Protein 8IZL (pdb70)

Nearest PDB structures (foldseek):
  8yxm-assembly1_C  TM=1.017E+00  e=6.893E-08  Mumps orthorubulavirus
  8izl-assembly1_A  TM=1.000E+00  e=0.000E+00  Mumps orthorubulavirus
  8izm-assembly1_A  TM=1.000E+00  e=0.000E+00  Mumps virus strain Jeryl Lynn
  8yxl-assembly1_A  TM=1.001E+00  e=5.306E-99  Mumps orthorubulavirus
  6v85-assembly1_A  TM=7.485E-01  e=0.000E+00  Simian virus 5 (strain W3)

InterPro domains:
  IPR014023 Mononegavirales RNA-directed RNA polymerase catalytic domain [PF00946] (11-1123)
  IPR014023 Mononegavirales RNA-directed RNA polymerase catalytic domain [PS50526] (662-846)
  IPR016269 RNA-directed RNA polymerase, paramyxovirus [PIRSF000830] (4-2231)
  IPR025786 Mononegavirus L protein 2-O-ribose methyltransferase [PS51590] (1781-1994)
  IPR026890 Mononegavirales mRNA-capping domain V [PF14318] (1142-1385)
  IPR039736 RNA-directed RNA polymerase L, C-terminal [TIGR04198] (1245-2231)

Solvent-accessible surface area: 92450 Å² total; per-residue (Å²): 70,106,128,10,59,93,81,22,172,44,34,36,47,95,16,74,96,10,6,79,40,18,68,144,10,30,73,31,24,90,32,11,70,96,12,50,78,45,8,47,60,6,88,77,10,5,30,74,5,78,45,94,19,86,82,149,127,76,26,92,182,68,46,97,86,43,43,96,73,28,124,23,19,23,44,43,14,85,92,13,19,88,47,16,75,94,23,85,60,63,12,70,71,17,62,85,12,21,95,77,3,43,72,3,30,82,29,7,40,88,1,58,49,31,9,64,108,26,118,99,129,72,70,75,105,10,184,32,32,33,47,106,17,88,62,14,54,97,81,19,79,129,26,39,75,36,4,79,34,14,81,87,10,76,112,23,7,61,70,3,42,46,15,6,11,6,5,54,1,0,0,13,11,10,90,3,4,65,14,13,52,0,7,1,0,45,127,132,78,138,43,56,92,86,54,96,105,29,30,159,29,40,67,33,73,10,80,77,20,72,120,23,19,88,115,19,98,52,35,9,53,34,15,64,93,10,54,80,59,3,33,76,1,52,69,30,10,55,80,5,20,39,58,0,6,86,18,79,4,48,6,54,6,3,88,107,6,44,12,0,75,114,51,72,226,36,94,36,62,34,55,82,44,72,9,24,10,92,69,53,91,5,10,10,10,46,5,19,3,56,34,28,4,16,38,17,37,0,4,0,22,0,24,0,0,91,4,18,42,58,30,103,106,118,59,20,27,16,0,46,123,30,88,18,140,41,6,58,65,62,46,75,86,28,43,50,17,0,88,62,0,71,63,34,0,48,70,110,12,73,31,7,144,102,69,211,73,125,28,154,10,39,16,29,26,0,5,76,0,3,51,12,0,93,10,0,39,6,140,100,68,21,123,61,0,52,65,2,35,130,15,0,36,44,0,0,56,96,2,1,69,5,1,71,106,0,8,78,73,1,1,73,49,0,1,38,39,80,57,1,10,35,53,19,0,92,196,83,54,8,6,0,70,70,0,0,76,42,1,15,124,26,64,22,6,14,9,1,24,1,0,1,36,0,7,26,58,0,32,61,0,16,29,44,57,103,87,42,88,93,86,108,8,34,30,50,22,76,10,196,39,0,12,0,0,7,0,5,18,0,0,0,0,17,0,37,106,95,83,3,0,0,2,0,1,18,33,0,0,1,2,0,0,30,8,0,2,2,1,6,2,1,8,0,0,0,54,10,0,46,10,0,55,70,0,60,142,46,4,67,41,0,8,65,35,0,8,64,9,0,60,80,14,1,38,102,0,0,24,0,0,23,4,1,49,34,2,0,24,0,22,8,3,89,56,8,37,0,119,87,4,88,18,74,8,50,33,48,2,17,100,43,1,33,87,44,0,30,75,70,128,60,14,78,117,145,93,0,65,128,20,15,114,36,2,5,61,26,1,39,148,29,55,25,13,9,4,1,0,0,8,4,0,17,95,3,0,0,16,3,4,8,5,0,38,95,7,0,48,87,7,38,113,29,0,5,29,78,13,58,0,29,0,45,20,0,0,33,0,8,0,0,0,7,0,0,1,0,9,3,20,57,139,54,85,153,37,88,12,6,68,9,45,31,15,57,4,14,50,160,57,0,86,108,30,93,150,96,48,39,82,1,121,58,70,42,0,42,142,29,20,44,2,2,0,13,2,21,1,68,107,21,20,145,24,45,15,25,87,55,4,28,38,10,0,71,22,67,24,10,5,10,31,47,110,32,5,0,18,48,6,74,93,8,3,3,63,74,17,9,143,100,45,144,100,120,42,14,124,82,68,108,121,67,14,0,10,25,12,0,70,42,97,211,9,73,4,94,126,24,5,80,5,0,29,59,0,78,0,10,104,25,80,70,2,2,1,5,2,16,7,63,52,70,51,9,67,41,49,26,39,21,73,8,52,1,10,83,101,0,22,9,2,14,11,1,2,23,14,6,1,36,55,28,0,26,133,12,8,124,43,9,15,54,37,166,51,46,34,92,5,12,73,28,0,0,71,1,2,18,27,15,26,48,3,115,157,98,121,11,45,2,1,0,6,0,3,0,43,8,20,40,10,7,19,13,1,2,4,2,0,0,0,9,0,0,2,3,0,0,4,1,10,15,38,45,0,0,6,0,4,2,2,0,8,0,21,13,5,3,0,1,0,9,7,60,18,2,2,0,52,43,76,120,36,11,61,6,26,61,0,92,26,72,36,1,6,0,0,0,0,38,0,0,6,89,40,10,6,41,74,3,3,27,5,0,7,4,0,1,2,15,1,0,7,19,45,8,127,22,179,22,66,4,2,1,56,14,57,19,4,0,0,0,2,12,27,144,3,56,98,103,59,70,39,58,69,29,17,39,72,1,26,120,27,0,96,89,0,40,72,64,0,100,39,5,5,92,0,0,0,0,67,22,110,86,80,30,19,12,33,0,1,5,1,0,4,3,24,125,15,4,0,9,40,0,13,1,2,1,20,0,0,46,25,0,19,117,1,22,5,21,9,68,49,7,13,12,3,0,6,17,2,0,38,75,5,1,53,14,0,30,58,0,5,10,8,12,2,1,24,5,0,0,6,0,0,1,6,0,1,1,0,4,0,1,0,19,27,6,12,8,50,54,27,198,22,183,59,80,105,36,10,69,25,0,35,107,92,34,60,9,0,1,32,0,1,3,0,6,14,60,0,3,2,0,13,56,2,22,0,0,22,6,12,0,94,92,39,39,2,31,0,0,2,2,0,1,2,0,13,18,0,22,103,8,48,13,6,66,58,41,0,0,42,4,2,3,25,22,168,33,17,185,17,133,24,12,62,0,0,34,90,11,36,50,9,7,15,41,50,48,86,25,5,8,32,80,0,71,119,20,0,20,71,0,0,4,70,90,19,78,1,52,15,6,192,29,5,53,19,141,77,32,71,111,12,30,38,68,0,0,47,3,1,0,26,1,115,30,0,15,0,36,2,0,30,1,0,15,44,31,1,0,2,7,19,12,98,90,0,42,42,55,7,33,20,54,70,61,1,10,91,41,0,1,91,54,73,94,14,50,73,176,110,38,84,58,12,27,72,19,21,35,62,4,4,48,34,1,25,61,1,0,82,122,81,49,176,39,64,106,118,0,97,86,16,73,32,124,34,8,0,7,62,0,0,72,28,3,1,76,30,8,3,34,88,28,1,125,43,60,39,6,60,46,2,35,21,8,2,2,0,19,1,0,66,1,7,4,5,49,19,60,69,76,8,91,41,55,82,82,79,21,96,70,15,0,10,0,2,1,11,67,36,1,117,19,51,63,51,13,27,80,7,20,34,29,78,43,9,49,20,11,54,109,102,169,119,3,6,34,18,94,38,158,85,14,43,99,5,0,111,8,0,14,83,0,0,10,7,1,6,34,0,1,6,94,55,137,109,8,28,89,20,0,60,74,0,0,42,9,4,2,86,11,62,46,120,28,2,82,12,7,8,27,41,45,69,62,22,72,13,79,58,268,197,24,51,5,37,28,13,11,12,1,3,0,7,6,19,31,4,31,38,48,20,135,61,56,60,47,65,94,9,25,45,11,1,29,27,0,0,10,15,0,0,12,4,9,4,7,35,43,15,55,76,6,113,64,6,1,4,0,21,0,1,4,14,99,16,79,0,65,78,134,108,140,32,66,65,85,1,73,35,111,46,108,57,18,176,26,87,42,12,88,150,15,115,19,0,5,19,77,126,25,8,44,147,107,49,88,97,114,10,108,53,21,21,106,43,32,167,114,52,9,12,32,123,26,91,25,119,99,24,0,39,12,0,0,6,0,0,0,37,27,1,3,78,53,16,98,140,94,52,30,23,55,22,0,6,70,0,37,1,27,21,0,1,16,41,1,0,0,7,0,0,12,56,10,0,45,97,0,6,87,51,64,6,48,22,51,28,18,0,12,2,25,0,17,9,33,1,70,94,39,81,46,152,27,1,61,8,3,12,11,1,0,3,26,50,118,1,4,92,40,0,15,115,52,91,0,2,17,0,34,71,4,69,8,7,3,50,13,97,11,47,71,10,0,7,34,0,2,20,33,0,0,74,63,0,0,48,33,0,33,107,4,93,33,22,48,2,3,0,8,64,30,45,100,90,104,32,56,54,33,13,7,58,1,4,4,0,2,0,2,9,34,11,116,135,53,137,9,45,132,22,154,77,94,53,50,103,43,20,49,92,5,48,86,14,0,38,109,6,9,101,108,158,120,88,63,95,55,9,96,128,2,3,84,104,43,99,57,42,33,15,13,3,44,48,0,0,99,39,0,7,37,32,0,86,122,34,125,96,0,77,125,40,10,49,56,84,34,156,116,8,100,74,11,11,62,4,113,37,180,103,43,0,20,13,27,2,12,3,11,0,0,9,16,43,11,30,1,0,28,3,12,3,0,15,50,48,0,61,154,53,142,3,19,84,9,8,0,0,0,0,24,11,14,7,0,3,6,0,0,0,0,2,36,77,15,10,2,41,28,0,32,2,3,12,113,2,52,2,27,84,14,18,96,61,7,37,22,37,3,47,0,0,0,0,13,58,1,43,7,49,136,42,28,141,76,48,100,42,19,76,72,51,94,65,6,31,22,113,35,5,50,21,9,14,13,46,1,1,50,7,40,36,133,70,0,11,110,1,0,35,126,71,6,20,66,74,53,0,11,0,0,3,2,20,31,134,82,58,92,119,8,21,9,7,0,3,46,0,0,39,59,0,4,73,72,38,4,2,2,1,1,26,4,39,7,126,45,58,95,109,2,8,13,6,2,8,3,1,115,70,5,4,44,74,0,57,4,0,1,1,2,10,2,5,21,67,72,38,14,0,6,2,1,0,25,7,24,112,119,70,125,46,96,48,24,100,59,0,40,92,99,1,118,59,49,55,142,140,42,170,41,63,5,48,106,104,20,28,65,34,0,106,153,55,13,83,70,4,11,121,63,6,85,90,17,3,59,88,7,0,15,110,14,72,114,80,30,34,97,47,6,5,70,48,0,74,96,1,13,2,70,10,12,12,157,45,53,4,68,13,40,80,40,112,48,52,88,97,0,16,19,18,0,0,81,6,2,0,16,12,6,42,51,0,15,103,44,65,157,63,90,105,98,55,124,45,78,15,98,59,1,16,114,7,1,0,23,11,0,2,12,0,1,1,33,4,0,27,60,3,62,69,139,16,16,60,40,0,17,99,0,1,36,144,3,42,0,64,4,78,27,5,0,41,26,131,50,0,54,147,21,10,47,128,34,182,13,7,111,65,85,140,24,70,63,21,0,69,121,31,4,16,132,76,6,30,12,115,12,116,112,62,40,18,63,47,0,0,25,1,0,3,1,2,6,42,34,84

Organism: Mumps virus genotype A (strain Jeryl-Lynn) (NCBI:txid11168)

Radius of gyration: 45.77 Å; Cα contacts (8 Å, |Δi|>4): 3907; chains: 5; bounding box: 86×157×125 Å

Structure (mmCIF, N/CA/C/O backbone):
data_8IZL
#
_entry.id   8IZL
#
loop_
_entity.id
_entity.type
_entity.pdbx_description
1 polymer Phosphoprotein
2 polymer 'RNA-directed RNA polymerase L'
3 non-polymer 'ZINC ION'
#
loop_
_atom_site.group_PDB
_atom_site.id
_atom_site.type_symbol
_atom_site.label_atom_id
_atom_site.label_alt_id
_atom_site.label_comp_id
_atom_site.label_asym_id
_atom_site.label_entity_id
_atom_site.label_seq_id
_atom_site.pdbx_PDB_ins_code
_atom_site.Cartn_x
_atom_site.Cartn_y
_atom_site.Cartn_z
_atom_site.occupancy
_atom_site.B_iso_or_equiv
_atom_site.auth_seq_id
_atom_site.auth_comp_id
_atom_site.auth_asym_id
_atom_site.auth_atom_id
_atom_site.pdbx_PDB_model_num
ATOM 1 N N . ALA A 1 218 ? 106.819 208.163 164.011 1.00 182.38 218 ALA D N 1
ATOM 2 C CA . ALA A 1 218 ? 107.914 209.124 163.965 1.00 182.38 218 ALA D CA 1
ATOM 3 C C . ALA A 1 218 ? 108.376 209.354 162.530 1.00 182.38 218 ALA D C 1
ATOM 4 O O . ALA A 1 218 ? 107.650 209.065 161.582 1.00 182.38 218 ALA D O 1
ATOM 6 N N . ASN A 1 219 ? 109.586 209.891 162.378 1.00 186.84 219 ASN D N 1
ATOM 7 C CA . ASN A 1 219 ? 110.138 210.099 161.044 1.00 186.84 219 ASN D CA 1
ATOM 8 C C . ASN A 1 219 ? 110.621 208.790 160.432 1.00 186.84 219 ASN D C 1
ATOM 9 O O . ASN A 1 219 ? 110.453 208.559 159.225 1.00 186.84 219 ASN D O 1
ATOM 14 N N . GLU A 1 220 ? 111.202 207.920 161.260 1.00 199.38 220 GLU D N 1
ATOM 15 C CA . GLU A 1 220 ? 111.733 206.653 160.776 1.00 199.38 220 GLU D CA 1
ATOM 16 C C . GLU A 1 220 ? 110.651 205.849 160.073 1.00 199.38 220 GLU D C 1
ATOM 17 O O . GLU A 1 220 ? 110.872 205.302 158.983 1.00 199.38 220 GLU D O 1
ATOM 23 N N . ILE A 1 221 ? 109.459 205.791 160.672 1.00 181.03 221 ILE D N 1
ATOM 24 C CA . ILE A 1 221 ? 108.375 205.022 160.072 1.00 181.03 221 ILE D CA 1
ATOM 25 C C . ILE A 1 221 ? 108.030 205.576 158.698 1.00 181.03 221 ILE D C 1
ATOM 26 O O . ILE A 1 221 ? 107.911 204.819 157.732 1.00 181.03 221 ILE D O 1
ATOM 31 N N . MET A 1 222 ? 107.937 206.902 158.560 1.00 184.38 222 MET D N 1
ATOM 32 C CA . MET A 1 222 ? 107.496 207.428 157.274 1.00 184.38 222 MET D CA 1
ATOM 33 C C . MET A 1 222 ? 108.567 207.211 156.217 1.00 184.38 222 MET D C 1
ATOM 34 O O . MET A 1 222 ? 108.246 207.007 155.043 1.00 184.38 222 MET D O 1
ATOM 39 N N . ASP A 1 223 ? 109.831 207.152 156.642 1.00 194.29 223 ASP D N 1
ATOM 40 C CA . ASP A 1 223 ? 110.912 206.819 155.678 1.00 194.29 223 ASP D CA 1
ATOM 41 C C . ASP A 1 223 ? 110.725 205.359 155.249 1.00 194.29 223 ASP D C 1
ATOM 42 O O . ASP A 1 223 ? 110.914 205.066 154.052 1.00 194.29 223 ASP D O 1
ATOM 47 N N . LEU A 1 224 ? 110.357 204.484 156.191 1.00 193.61 224 LEU D N 1
ATOM 48 C CA . LEU A 1 224 ? 110.124 203.051 155.878 1.00 193.61 224 LEU D CA 1
ATOM 49 C C . LEU A 1 224 ? 108.961 202.938 154.886 1.00 193.61 224 LEU D C 1
ATOM 50 O O . LEU A 1 224 ? 109.030 202.063 154.002 1.00 193.61 224 LEU D O 1
ATOM 55 N N . LEU A 1 225 ? 107.943 203.795 155.022 1.00 181.69 225 LEU D N 1
ATOM 56 C CA . LEU A 1 225 ? 106.838 203.750 154.062 1.00 181.69 225 LEU D CA 1
ATOM 57 C C . LEU A 1 225 ? 107.190 204.363 152.712 1.00 181.69 225 LEU D C 1
ATOM 58 O O . LEU A 1 225 ? 106.630 203.936 151.701 1.00 181.69 225 LEU D O 1
ATOM 63 N N . ARG A 1 226 ? 108.157 205.287 152.681 1.00 182.85 226 ARG D N 1
ATOM 64 C CA . ARG A 1 226 ? 108.638 205.814 151.373 1.00 182.85 226 ARG D CA 1
ATOM 65 C C . ARG A 1 226 ? 109.310 204.650 150.641 1.00 182.85 226 ARG D C 1
ATOM 66 O O . ARG A 1 226 ? 109.119 204.532 149.419 1.00 182.85 226 ARG D O 1
ATOM 74 N N . GLY A 1 227 ? 110.094 203.841 151.358 1.00 186.76 227 GLY D N 1
ATOM 75 C CA . GLY A 1 227 ? 110.690 202.641 150.786 1.00 186.76 227 GLY D CA 1
ATOM 76 C C . GLY A 1 227 ? 109.650 201.604 150.395 1.00 186.76 227 GLY D C 1
ATOM 77 O O . GLY A 1 227 ? 109.716 201.009 149.313 1.00 186.76 227 GLY D O 1
ATOM 78 N N . MET A 1 228 ? 108.652 201.405 151.254 1.00 170.38 228 MET D N 1
ATOM 79 C CA . MET A 1 228 ? 107.685 200.332 151.063 1.00 170.38 228 MET D CA 1
ATOM 80 C C . MET A 1 228 ? 106.740 200.635 149.906 1.00 170.38 228 MET D C 1
ATOM 81 O O . MET A 1 228 ? 106.437 199.755 149.093 1.00 170.38 228 MET D O 1
ATOM 86 N N . ASP A 1 229 ? 106.273 201.876 149.791 1.00 174.55 229 ASP D N 1
ATOM 87 C CA . ASP A 1 229 ? 105.435 202.191 148.650 1.00 174.55 229 ASP D CA 1
ATOM 88 C C . ASP A 1 229 ? 106.244 202.355 147.372 1.00 174.55 229 ASP D C 1
ATOM 89 O O . ASP A 1 229 ? 105.679 202.190 146.290 1.00 174.55 229 ASP D O 1
ATOM 94 N N . ALA A 1 230 ? 107.550 202.637 147.459 1.00 178.82 230 ALA D N 1
ATOM 95 C CA . ALA A 1 230 ? 108.388 202.492 146.273 1.00 178.82 230 ALA D CA 1
ATOM 96 C C . ALA A 1 230 ? 108.387 201.048 145.798 1.00 178.82 230 ALA D C 1
ATOM 97 O O . ALA A 1 230 ? 108.234 200.769 144.598 1.00 178.82 230 ALA D O 1
ATOM 99 N N . ARG A 1 231 ? 108.518 200.113 146.740 1.00 172.56 231 ARG D N 1
ATOM 100 C CA . ARG A 1 231 ? 108.281 198.709 146.422 1.00 172.56 231 ARG D CA 1
ATOM 101 C C . ARG A 1 231 ? 106.883 198.506 145.844 1.00 172.56 231 ARG D C 1
ATOM 102 O O . ARG A 1 231 ? 106.675 197.609 145.025 1.00 172.56 231 ARG D O 1
ATOM 110 N N . LEU A 1 232 ? 105.914 199.327 146.262 1.00 169.50 232 LEU D N 1
ATOM 111 C CA . LEU A 1 232 ? 104.557 199.208 145.725 1.00 169.50 232 LEU D CA 1
ATOM 112 C C . LEU A 1 232 ? 104.478 199.627 144.254 1.00 169.50 232 LEU D C 1
ATOM 113 O O . LEU A 1 232 ? 103.798 198.965 143.457 1.00 169.50 232 LEU D O 1
ATOM 118 N N . GLN A 1 233 ? 105.198 200.697 143.904 1.00 172.99 233 GLN D N 1
ATOM 119 C CA . GLN A 1 233 ? 105.251 201.123 142.482 1.00 172.99 233 GLN D CA 1
ATOM 120 C C . GLN A 1 233 ? 105.946 200.014 141.689 1.00 172.99 233 GLN D C 1
ATOM 121 O O . GLN A 1 233 ? 105.531 199.755 140.546 1.00 172.99 233 GLN D O 1
ATOM 127 N N . HIS A 1 234 ? 106.961 199.379 142.280 1.00 176.98 234 HIS D N 1
ATOM 128 C CA . HIS A 1 234 ? 107.610 198.253 141.610 1.00 176.98 234 HIS D CA 1
ATOM 129 C C . HIS A 1 234 ? 106.640 197.087 141.432 1.00 176.98 234 HIS D C 1
ATOM 130 O O . HIS A 1 234 ? 106.628 196.425 140.385 1.00 176.98 234 HIS D O 1
ATOM 137 N N . LEU A 1 235 ? 105.803 196.843 142.441 1.00 158.84 235 LEU D N 1
ATOM 138 C CA . LEU A 1 235 ? 104.797 195.790 142.362 1.00 158.84 235 LEU D CA 1
ATOM 139 C C . LEU A 1 235 ? 103.828 196.039 141.212 1.00 158.84 235 LEU D C 1
ATOM 140 O O . LEU A 1 235 ? 103.534 195.130 140.423 1.00 158.84 235 LEU D O 1
ATOM 145 N N . GLU A 1 236 ? 103.316 197.269 141.100 1.00 166.48 236 GLU D N 1
ATOM 146 C CA . GLU A 1 236 ? 102.370 197.545 140.022 1.00 166.48 236 GLU D CA 1
ATOM 147 C C . GLU A 1 236 ? 103.063 197.490 138.668 1.00 166.48 236 GLU D C 1
ATOM 148 O O . GLU A 1 236 ? 102.474 197.038 137.679 1.00 166.48 236 GLU D O 1
ATOM 154 N N . GLN A 1 237 ? 104.328 197.918 138.609 1.00 178.22 237 GLN D N 1
ATOM 155 C CA . GLN A 1 237 ? 105.097 197.800 137.377 1.00 178.22 237 GLN D CA 1
ATOM 156 C C . GLN A 1 237 ? 105.191 196.350 136.929 1.00 178.22 237 GLN D C 1
ATOM 157 O O . GLN A 1 237 ? 105.056 196.048 135.739 1.00 178.22 237 GLN D O 1
ATOM 163 N N . LYS A 1 238 ? 105.441 195.452 137.890 1.00 159.60 238 LYS D N 1
ATOM 164 C CA . LYS A 1 238 ? 105.612 194.015 137.544 1.00 159.60 238 LYS D CA 1
ATOM 165 C C . LYS A 1 238 ? 104.254 193.432 137.128 1.00 159.60 238 LYS D C 1
ATOM 166 O O . LYS A 1 238 ? 104.236 192.631 136.176 1.00 159.60 238 LYS D O 1
ATOM 172 N N . VAL A 1 239 ? 103.163 193.809 137.804 1.00 157.66 239 VAL D N 1
ATOM 173 C CA . VAL A 1 239 ? 101.886 193.196 137.428 1.00 157.66 239 VAL D CA 1
ATOM 174 C C . VAL A 1 239 ? 101.377 193.794 136.116 1.00 157.66 239 VAL D C 1
ATOM 175 O O . VAL A 1 239 ? 100.530 193.190 135.442 1.00 157.66 239 VAL D O 1
ATOM 179 N N . ASP A 1 240 ? 101.895 194.958 135.714 1.00 161.75 240 ASP D N 1
ATOM 180 C CA . ASP A 1 240 ? 101.616 195.444 134.367 1.00 161.75 240 ASP D CA 1
ATOM 181 C C . ASP A 1 240 ? 102.027 194.420 133.316 1.00 161.75 240 ASP D C 1
ATOM 182 O O . ASP A 1 240 ? 101.364 194.294 132.279 1.00 161.75 240 ASP D O 1
ATOM 187 N N . LYS A 1 241 ? 103.109 193.679 133.564 1.00 159.73 241 LYS D N 1
ATOM 188 C CA . LYS A 1 241 ? 103.476 192.577 132.680 1.00 159.73 241 LYS D CA 1
ATOM 189 C C . LYS A 1 241 ? 102.530 191.393 132.840 1.00 159.73 241 LYS D C 1
ATOM 190 O O . LYS A 1 241 ? 102.229 190.704 131.859 1.00 159.73 241 LYS D O 1
ATOM 196 N N . VAL A 1 242 ? 102.057 191.143 134.065 1.00 143.62 242 VAL D N 1
ATOM 197 C CA . VAL A 1 242 ? 101.087 190.077 134.310 1.00 143.62 242 VAL D CA 1
ATOM 198 C C . VAL A 1 242 ? 99.799 190.340 133.540 1.00 143.62 242 VAL D C 1
ATOM 199 O O . VAL A 1 242 ? 99.027 189.416 133.256 1.00 143.62 242 VAL D O 1
ATOM 203 N N . LEU A 1 243 ? 99.545 191.598 133.190 1.00 141.72 243 LEU D N 1
ATOM 204 C CA . LEU A 1 243 ? 98.365 191.916 132.390 1.00 141.72 243 LEU D CA 1
ATOM 205 C C . LEU A 1 243 ? 98.423 191.367 130.966 1.00 141.72 243 LEU D C 1
ATOM 206 O O . LEU A 1 243 ? 97.394 191.378 130.283 1.00 141.72 243 LEU D O 1
ATOM 211 N N . ALA A 1 244 ? 99.580 190.887 130.503 1.00 150.05 244 ALA D N 1
ATOM 212 C CA . ALA A 1 244 ? 99.776 190.612 129.081 1.00 150.05 244 ALA D CA 1
ATOM 213 C C . ALA A 1 244 ? 99.036 189.376 128.574 1.00 150.05 244 ALA D C 1
ATOM 214 O O . ALA A 1 244 ? 98.896 189.227 127.355 1.00 150.05 244 ALA D O 1
ATOM 216 N N . GLN A 1 245 ? 98.564 188.516 129.483 1.00 129.96 245 GLN D N 1
ATOM 217 C CA . GLN A 1 245 ? 97.978 187.205 129.069 1.00 129.96 245 GLN D CA 1
ATOM 218 C C . GLN A 1 245 ? 96.544 187.309 128.530 1.00 129.96 245 GLN D C 1
ATOM 219 O O . GLN A 1 245 ? 95.951 186.241 128.302 1.00 129.96 245 GLN D O 1
ATOM 225 N N . GLY A 1 246 ? 96.005 188.512 128.319 1.00 127.60 246 GLY D N 1
ATOM 226 C CA . GLY A 1 246 ? 94.676 188.622 127.738 1.00 127.60 246 GLY D CA 1
ATOM 227 C C . GLY A 1 246 ? 94.584 188.133 126.303 1.00 127.60 246 GLY D C 1
ATOM 228 O O . GLY A 1 246 ? 93.884 187.155 126.001 1.00 127.60 246 GLY D O 1
ATOM 229 N N . SER A 1 247 ? 95.296 188.813 125.400 1.00 127.09 247 SER D N 1
ATOM 230 C CA . SER A 1 247 ? 95.363 188.348 124.019 1.00 127.09 247 SER D CA 1
ATOM 231 C C . SER A 1 247 ? 95.978 186.959 123.937 1.00 127.09 247 SER D C 1
ATOM 232 O O . SER A 1 247 ? 95.727 186.221 122.982 1.00 127.09 247 SER D O 1
ATOM 235 N N . MET A 1 248 ? 96.760 186.582 124.947 1.00 106.94 248 MET D N 1
ATOM 236 C CA . MET A 1 248 ? 97.339 185.244 125.003 1.00 106.94 248 MET D CA 1
ATOM 237 C C . MET A 1 248 ? 96.264 184.168 125.134 1.00 106.94 248 MET D C 1
ATOM 238 O O . MET A 1 248 ? 96.233 183.200 124.360 1.00 106.94 248 MET D O 1
ATOM 243 N N . VAL A 1 249 ? 95.385 184.330 126.129 1.00 99.92 249 VAL D N 1
ATOM 244 C CA . VAL A 1 249 ? 94.277 183.345 126.308 1.00 99.92 249 VAL D CA 1
ATOM 245 C C . VAL A 1 249 ? 93.355 183.440 125.088 1.00 99.92 249 VAL D C 1
ATOM 246 O O . VAL A 1 249 ? 92.826 182.395 124.669 1.00 99.92 249 VAL D O 1
ATOM 250 N N . THR A 1 250 ? 93.180 184.639 124.525 1.00 107.52 250 THR D N 1
ATOM 251 C CA . THR A 1 250 ? 92.394 184.753 123.300 1.00 107.52 250 THR D CA 1
ATOM 252 C C . THR A 1 250 ? 92.986 183.889 122.191 1.00 107.52 250 THR D C 1
ATOM 253 O O . THR A 1 250 ? 92.263 183.162 121.499 1.00 107.52 250 THR D O 1
ATOM 257 N N . GLN A 1 251 ? 94.310 183.940 122.029 1.00 107.15 251 GLN D N 1
ATOM 258 C CA . GLN A 1 251 ? 94.976 183.132 121.017 1.00 107.15 251 GLN D CA 1
ATOM 259 C C . GLN A 1 251 ? 94.796 181.646 121.291 1.00 107.15 251 GLN D C 1
ATOM 260 O O . GLN A 1 251 ? 94.553 180.860 120.367 1.00 107.15 251 GLN D O 1
ATOM 266 N N . ILE A 1 252 ? 94.929 181.234 122.555 1.00 85.38 252 ILE D N 1
ATOM 267 C CA . ILE A 1 252 ? 94.806 179.804 122.839 1.00 85.38 252 ILE D CA 1
ATOM 268 C C . ILE A 1 252 ? 93.378 179.328 122.597 1.00 85.38 252 ILE D C 1
ATOM 269 O O . ILE A 1 252 ? 93.164 178.209 122.110 1.00 85.38 252 ILE D O 1
ATOM 274 N N . LYS A 1 253 ? 92.381 180.166 122.896 1.00 81.47 253 LYS D N 1
ATOM 275 C CA . LYS A 1 253 ? 91.004 179.826 122.554 1.00 81.47 253 LYS D CA 1
ATOM 276 C C . LYS A 1 253 ? 90.837 179.696 121.047 1.00 81.47 253 LYS D C 1
ATOM 277 O O . LYS A 1 253 ? 90.171 178.774 120.561 1.00 81.47 253 LYS D O 1
ATOM 283 N N . ASN A 1 254 ? 91.439 180.617 120.291 1.00 98.49 254 ASN D N 1
ATOM 284 C CA . ASN A 1 254 ? 91.356 180.540 118.836 1.00 98.49 254 ASN D CA 1
ATOM 285 C C . ASN A 1 254 ? 91.941 179.231 118.320 1.00 98.49 254 ASN D C 1
ATOM 286 O O . ASN A 1 254 ? 91.330 178.558 117.484 1.00 98.49 254 ASN D O 1
ATOM 291 N N . GLU A 1 255 ? 93.116 178.846 118.825 1.00 92.61 255 GLU D N 1
ATOM 292 C CA . GLU A 1 255 ? 93.806 177.634 118.298 1.00 92.61 255 GLU D CA 1
ATOM 293 C C . GLU A 1 255 ? 92.977 176.366 118.542 1.00 92.61 255 GLU D C 1
ATOM 294 O O . GLU A 1 255 ? 92.813 175.587 117.586 1.00 92.61 255 GLU D O 1
ATOM 300 N N . LEU A 1 256 ? 92.517 176.179 119.787 1.00 81.47 256 LEU D N 1
ATOM 301 C CA . LEU A 1 256 ? 91.709 174.985 120.152 1.00 81.47 256 LEU D CA 1
ATOM 302 C C . LEU A 1 256 ? 90.392 175.027 119.381 1.00 81.47 256 LEU D C 1
ATOM 303 O O . LEU A 1 256 ? 89.980 173.968 118.886 1.00 81.47 256 LEU D O 1
ATOM 308 N N . SER A 1 257 ? 89.728 176.188 119.293 1.00 81.47 257 SER D N 1
ATOM 309 C CA . SER A 1 257 ? 88.545 176.153 118.441 1.00 81.47 257 SER D CA 1
ATOM 310 C C . SER A 1 257 ? 88.902 175.694 117.035 1.00 81.47 257 SER D C 1
ATOM 311 O O . SER A 1 257 ? 88.154 174.930 116.415 1.00 81.47 257 SER D O 1
ATOM 314 N N . THR A 1 258 ? 90.046 176.162 116.531 1.00 82.13 258 THR D N 1
ATOM 315 C CA . THR A 1 258 ? 90.500 175.703 115.193 1.00 82.13 258 THR D CA 1
ATOM 316 C C . THR A 1 258 ? 90.667 174.181 115.243 1.00 82.13 258 THR D C 1
ATOM 317 O O . THR A 1 258 ? 90.159 173.508 114.328 1.00 82.13 258 THR D O 1
ATOM 321 N N . VAL A 1 259 ? 91.329 173.669 116.287 1.00 81.47 259 VAL D N 1
ATOM 322 C CA . VAL A 1 259 ? 91.512 172.226 116.431 1.00 81.47 259 VAL D CA 1
ATOM 323 C C . VAL A 1 259 ? 90.167 171.515 116.358 1.00 81.47 259 VAL D C 1
ATOM 324 O O . VAL A 1 259 ? 90.017 170.490 115.681 1.00 81.47 259 VAL D O 1
ATOM 328 N N . LYS A 1 260 ? 89.173 172.048 117.069 1.00 81.47 260 LYS D N 1
ATOM 329 C CA . LYS A 1 260 ? 87.843 171.445 117.054 1.00 81.47 260 LYS D CA 1
ATOM 330 C C . LYS A 1 260 ? 87.274 171.412 115.639 1.00 81.47 260 LYS D C 1
ATOM 331 O O . LYS A 1 260 ? 86.785 170.374 115.173 1.00 81.47 260 LYS D O 1
ATOM 337 N N . THR A 1 261 ? 87.360 172.537 114.926 1.00 81.47 261 THR D N 1
ATOM 338 C CA . THR A 1 261 ? 86.826 172.581 113.567 1.00 81.47 261 THR D CA 1
ATOM 339 C C . THR A 1 261 ? 87.559 171.626 112.634 1.00 81.47 261 THR D C 1
ATOM 340 O O . THR A 1 261 ? 86.927 170.997 111.779 1.00 81.47 261 THR D O 1
ATOM 344 N N . THR A 1 262 ? 88.882 171.507 112.762 1.00 81.47 262 THR D N 1
ATOM 345 C CA . THR A 1 262 ? 89.581 170.642 111.818 1.00 81.47 262 THR D CA 1
ATOM 346 C C . THR A 1 262 ? 89.334 169.168 112.118 1.00 81.47 262 THR D C 1
ATOM 347 O O . THR A 1 262 ? 89.223 168.361 111.188 1.00 81.47 262 THR D O 1
ATOM 351 N N . LEU A 1 263 ? 89.243 168.787 113.398 1.00 81.47 263 LEU D N 1
ATOM 352 C CA . LEU A 1 263 ? 88.894 167.398 113.687 1.00 81.47 263 LEU D CA 1
ATOM 353 C C . LEU A 1 263 ? 87.452 167.104 113.298 1.00 81.47 263 LEU D C 1
ATOM 354 O O . LEU A 1 263 ? 87.096 165.940 113.060 1.00 81.47 263 LEU D O 1
ATOM 359 N N . ALA A 1 264 ? 86.606 168.138 113.234 1.00 81.47 264 ALA D N 1
ATOM 360 C CA . ALA A 1 264 ? 85.263 167.936 112.705 1.00 81.47 264 ALA D CA 1
ATOM 361 C C . ALA A 1 264 ? 85.310 167.389 111.285 1.00 81.47 264 ALA D C 1
ATOM 362 O O . ALA A 1 264 ? 84.654 166.385 110.971 1.00 81.47 264 ALA D O 1
ATOM 364 N N . THR A 1 265 ? 86.118 168.010 110.422 1.00 81.47 265 THR D N 1
ATOM 365 C CA . THR A 1 265 ? 86.276 167.499 109.066 1.00 81.47 265 THR D CA 1
ATOM 366 C C . THR A 1 265 ? 86.797 166.071 109.089 1.00 81.47 265 THR D C 1
ATOM 367 O O . THR A 1 265 ? 86.312 165.208 108.345 1.00 81.47 265 THR D O 1
ATOM 371 N N . ILE A 1 266 ? 87.772 165.799 109.956 1.00 81.47 266 ILE D N 1
ATOM 372 C CA . ILE A 1 266 ? 88.409 164.488 109.962 1.00 81.47 266 ILE D CA 1
ATOM 373 C C . ILE A 1 266 ? 87.393 163.401 110.291 1.00 81.47 266 ILE D C 1
ATOM 374 O O . ILE A 1 266 ? 87.330 162.371 109.612 1.00 81.47 266 ILE D O 1
ATOM 379 N N . GLU A 1 267 ? 86.596 163.625 111.340 1.00 81.47 267 GLU D N 1
ATOM 380 C CA . GLU A 1 267 ? 85.581 162.611 111.742 1.00 81.47 267 GLU D CA 1
ATOM 381 C C . GLU A 1 267 ? 84.513 162.530 110.646 1.00 81.47 267 GLU D C 1
ATOM 382 O O . GLU A 1 267 ? 83.939 161.440 110.465 1.00 81.47 267 GLU D O 1
ATOM 388 N N . GLY A 1 268 ? 84.269 163.638 109.938 1.00 81.47 268 GLY D N 1
ATOM 389 C CA . GLY A 1 268 ? 83.308 163.635 108.850 1.00 81.47 268 GLY D CA 1
ATOM 390 C C . GLY A 1 268 ? 83.710 162.716 107.713 1.00 81.47 268 GLY D C 1
ATOM 391 O O . GLY A 1 268 ? 82.894 161.933 107.219 1.00 81.47 268 GLY D O 1
ATOM 392 N N . MET A 1 269 ? 84.985 162.775 107.326 1.00 73.97 269 MET D N 1
ATOM 393 C CA . MET A 1 269 ? 85.456 161.957 106.178 1.00 73.97 269 MET D CA 1
ATOM 394 C C . MET A 1 269 ? 85.701 160.512 106.632 1.00 73.97 269 MET D C 1
ATOM 395 O O . MET A 1 269 ? 85.768 159.627 105.756 1.00 73.97 269 MET D O 1
ATOM 400 N N . MET A 1 270 ? 85.822 160.271 107.934 1.00 69.87 270 MET D N 1
ATOM 401 C CA . MET A 1 270 ? 86.141 158.876 108.336 1.00 69.87 270 MET D CA 1
ATOM 402 C C . MET A 1 270 ? 84.908 157.982 108.126 1.00 69.87 270 MET D C 1
ATOM 403 O O . MET A 1 270 ? 85.069 156.886 107.565 1.00 69.87 270 MET D O 1
ATOM 408 N N . ALA A 1 271 ? 83.726 158.431 108.555 1.00 84.03 271 ALA D N 1
ATOM 409 C CA . ALA A 1 271 ? 82.536 157.603 108.386 1.00 84.03 271 ALA D CA 1
ATOM 410 C C . ALA A 1 271 ? 82.168 157.544 106.909 1.00 84.03 271 ALA D C 1
ATOM 411 O O . ALA A 1 271 ? 81.621 158.506 106.359 1.00 84.03 271 ALA D O 1
ATOM 413 N N . THR A 1 272 ? 82.462 156.419 106.263 1.00 107.06 272 THR D N 1
ATOM 414 C CA . THR A 1 272 ? 82.207 156.272 104.837 1.00 107.06 272 THR D CA 1
ATOM 415 C C . THR A 1 272 ? 82.004 154.797 104.525 1.00 107.06 272 THR D C 1
ATOM 416 O O . THR A 1 272 ? 82.362 153.919 105.313 1.00 107.06 272 THR D O 1
ATOM 420 N N . VAL A 1 273 ? 81.417 154.538 103.357 1.00 120.43 273 VAL D N 1
ATOM 421 C CA . VAL A 1 273 ? 81.150 153.167 102.932 1.00 120.43 273 VAL D CA 1
ATOM 422 C C . VAL A 1 273 ? 82.327 152.555 102.179 1.00 120.43 273 VAL D C 1
ATOM 423 O O . VAL A 1 273 ? 82.486 151.325 102.189 1.00 120.43 273 VAL D O 1
ATOM 427 N N . LYS A 1 274 ? 83.165 153.372 101.550 1.00 112.00 274 LYS D N 1
ATOM 428 C CA . LYS A 1 274 ? 84.300 152.858 100.801 1.00 112.00 274 LYS D CA 1
ATOM 429 C C . LYS A 1 274 ? 85.313 152.201 101.731 1.00 112.00 274 LYS D C 1
ATOM 430 O O . LYS A 1 274 ? 85.442 152.560 102.904 1.00 112.00 274 LYS D O 1
ATOM 436 N N . ILE A 1 275 ? 86.034 151.225 101.191 1.00 102.31 275 ILE D N 1
ATOM 437 C CA . ILE A 1 275 ? 87.101 150.536 101.904 1.00 102.31 275 ILE D CA 1
ATOM 438 C C . ILE A 1 275 ? 88.428 151.033 101.351 1.00 102.31 275 ILE D C 1
ATOM 439 O O . ILE A 1 275 ? 88.605 151.123 100.130 1.00 102.31 275 ILE D O 1
ATOM 444 N N . MET A 1 276 ? 89.335 151.378 102.272 1.00 71.54 276 MET D N 1
ATOM 445 C CA . MET A 1 276 ? 90.642 151.970 101.881 1.00 71.54 276 MET D CA 1
ATOM 446 C C . MET A 1 276 ? 91.441 151.029 100.981 1.00 71.54 276 MET D C 1
ATOM 447 O O . MET A 1 276 ? 91.479 149.816 101.269 1.00 71.54 276 MET D O 1
ATOM 452 N N . ASP A 1 277 ? 92.057 151.586 99.940 1.00 77.97 277 ASP D N 1
ATOM 453 C CA . ASP A 1 277 ? 92.917 150.811 99.050 1.00 77.97 277 ASP D CA 1
ATOM 454 C C . ASP A 1 277 ? 94.389 151.028 99.383 1.00 77.97 277 ASP D C 1
ATOM 455 O O . ASP A 1 277 ? 95.248 150.960 98.505 1.00 77.97 277 ASP D O 1
ATOM 460 N N . ILE B 1 216 ? 102.076 208.476 172.251 1.00 208.43 216 ILE E N 1
ATOM 461 C CA . ILE B 1 216 ? 101.611 207.110 172.449 1.00 208.43 216 ILE E CA 1
ATOM 462 C C . ILE B 1 216 ? 101.128 206.523 171.134 1.00 208.43 216 ILE E C 1
ATOM 463 O O . ILE B 1 216 ? 101.521 205.419 170.765 1.00 208.43 216 ILE E O 1
ATOM 468 N N . SER B 1 217 ? 100.295 207.289 170.420 1.00 199.29 217 SER E N 1
ATOM 469 C CA . SER B 1 217 ? 99.641 206.775 169.219 1.00 199.29 217 SER E CA 1
ATOM 470 C C . SER B 1 217 ? 100.657 206.307 168.185 1.00 199.29 217 SER E C 1
ATOM 471 O O . SER B 1 217 ? 100.403 205.350 167.441 1.00 199.29 217 SER E O 1
ATOM 474 N N . ALA B 1 218 ? 101.831 206.946 168.154 1.00 204.11 218 ALA E N 1
ATOM 475 C CA . ALA B 1 218 ? 102.828 206.638 167.137 1.00 204.11 218 ALA E CA 1
ATOM 476 C C . ALA B 1 218 ? 103.248 205.175 167.174 1.00 204.11 218 ALA E C 1
ATOM 477 O O . ALA B 1 218 ? 103.638 204.626 166.145 1.00 204.11 218 ALA E O 1
ATOM 479 N N . ASN B 1 219 ? 103.146 204.547 168.351 1.00 215.33 219 ASN E N 1
ATOM 480 C CA . ASN B 1 219 ? 103.545 203.122 168.508 1.00 215.33 219 ASN E CA 1
ATOM 481 C C . ASN B 1 219 ? 102.525 202.228 167.798 1.00 215.33 219 ASN E C 1
ATOM 482 O O . ASN B 1 219 ? 102.945 201.275 167.121 1.00 215.33 219 ASN E O 1
ATOM 487 N N . GLU B 1 220 ? 101.232 202.506 167.977 1.00 205.49 220 GLU E N 1
ATOM 488 C CA . GLU B 1 220 ? 100.174 201.739 167.281 1.00 205.49 220 GLU E CA 1
ATOM 489 C C . GLU B 1 220 ? 100.378 201.968 165.783 1.00 205.49 220 GLU E C 1
ATOM 490 O O . GLU B 1 220 ? 100.364 200.979 165.028 1.00 205.49 220 GLU E O 1
ATOM 496 N N . ILE B 1 221 ? 100.601 203.227 165.383 1.00 189.29 221 ILE E N 1
ATOM 497 C CA . ILE B 1 221 ? 100.822 203.534 163.967 1.00 189.29 221 ILE E CA 1
ATOM 498 C C . ILE B 1 221 ? 102.006 202.732 163.432 1.00 189.29 221 ILE E C 1
ATOM 499 O O . ILE B 1 221 ? 101.945 202.161 162.337 1.00 189.29 221 ILE E O 1
ATOM 504 N N . MET B 1 222 ? 103.089 202.687 164.212 1.00 185.58 222 MET E N 1
ATOM 505 C CA . MET B 1 222 ? 104.256 201.866 163.805 1.00 185.58 222 MET E CA 1
ATOM 506 C C . MET B 1 222 ? 103.761 200.455 163.482 1.00 185.58 222 MET E C 1
ATOM 507 O O . MET B 1 222 ? 104.066 199.967 162.378 1.00 185.58 222 MET E O 1
ATOM 512 N N . ASP B 1 223 ? 103.002 199.843 164.396 1.00 203.81 223 ASP E N 1
ATOM 513 C CA . ASP B 1 223 ? 102.576 198.460 164.194 1.00 203.81 223 ASP E CA 1
ATOM 514 C C . ASP B 1 223 ? 101.719 198.305 162.940 1.00 203.81 223 ASP E C 1
ATOM 515 O O . ASP B 1 223 ? 101.911 197.361 162.160 1.00 203.81 223 ASP E O 1
ATOM 520 N N . LEU B 1 224 ? 100.764 199.217 162.729 1.00 190.60 224 LEU E N 1
ATOM 521 C CA . LEU B 1 224 ? 99.875 199.086 161.573 1.00 190.60 224 LEU E CA 1
ATOM 522 C C . LEU B 1 224 ? 100.631 199.248 160.259 1.00 190.60 224 LEU E C 1
ATOM 523 O O . LEU B 1 224 ? 100.358 198.530 159.290 1.00 190.60 224 LEU E O 1
ATOM 528 N N . LEU B 1 225 ? 101.600 200.165 160.238 1.00 192.47 225 LEU E N 1
ATOM 529 C CA . LEU B 1 225 ? 102.398 200.398 159.005 1.00 192.47 225 LEU E CA 1
ATOM 530 C C . LEU B 1 225 ? 103.316 199.195 158.759 1.00 192.47 225 LEU E C 1
ATOM 531 O O . LEU B 1 225 ? 103.502 198.841 157.584 1.00 192.47 225 LEU E O 1
ATOM 536 N N . ARG B 1 226 ? 103.860 198.585 159.817 1.00 195.84 226 ARG E N 1
ATOM 537 C CA . ARG B 1 226 ? 104.648 197.365 159.646 1.00 195.84 226 ARG E CA 1
ATOM 538 C C . ARG B 1 226 ? 103.789 196.235 159.084 1.00 195.84 226 ARG E C 1
ATOM 539 O O . ARG B 1 226 ? 104.225 195.487 158.194 1.00 195.84 226 ARG E O 1
ATOM 547 N N . GLY B 1 227 ? 102.561 196.102 159.590 1.00 183.05 227 GLY E N 1
ATOM 548 C CA . GLY B 1 227 ? 101.632 195.150 159.009 1.00 183.05 227 GLY E CA 1
ATOM 549 C C . GLY B 1 227 ? 101.316 195.455 157.558 1.00 183.05 227 GLY E C 1
ATOM 550 O O . GLY B 1 227 ? 101.117 194.541 156.756 1.00 183.05 227 GLY E O 1
ATOM 551 N N . MET B 1 228 ? 101.294 196.748 157.218 1.00 173.69 228 MET E N 1
ATOM 552 C CA . MET B 1 228 ? 101.088 197.139 155.800 1.00 173.69 228 MET E CA 1
ATOM 553 C C . MET B 1 228 ? 102.241 196.559 154.981 1.00 173.69 228 MET E C 1
ATOM 554 O O . MET B 1 228 ? 101.971 195.941 153.933 1.00 173.69 228 MET E O 1
ATOM 559 N N . ASP B 1 229 ? 103.475 196.757 155.454 1.00 174.13 229 ASP E N 1
ATOM 560 C CA . ASP B 1 229 ? 104.632 196.246 154.726 1.00 174.13 229 ASP E CA 1
ATOM 561 C C . ASP B 1 229 ? 104.515 194.739 154.523 1.00 174.13 229 ASP E C 1
ATOM 562 O O . ASP B 1 229 ? 104.729 194.227 153.415 1.00 174.13 229 ASP E O 1
ATOM 567 N N . ALA B 1 230 ? 104.154 194.018 155.588 1.00 173.33 230 ALA E N 1
ATOM 568 C CA . ALA B 1 230 ? 104.014 192.566 155.485 1.00 173.33 230 ALA E CA 1
ATOM 569 C C . ALA B 1 230 ? 102.941 192.183 154.471 1.00 173.33 230 ALA E C 1
ATOM 570 O O . ALA B 1 230 ? 103.132 191.261 153.664 1.00 173.33 230 ALA E O 1
ATOM 572 N N . ARG B 1 231 ? 101.805 192.882 154.499 1.00 169.38 231 ARG E N 1
ATOM 573 C CA . ARG B 1 231 ? 100.748 192.612 153.533 1.00 169.38 231 ARG E CA 1
ATOM 574 C C . ARG B 1 231 ? 101.256 192.806 152.114 1.00 169.38 231 ARG E C 1
ATOM 575 O O . ARG B 1 231 ? 100.973 191.991 151.227 1.00 169.38 231 ARG E O 1
ATOM 583 N N . LEU B 1 232 ? 102.016 193.880 151.884 1.00 156.38 232 LEU E N 1
ATOM 584 C CA . LEU B 1 232 ? 102.547 194.116 150.548 1.00 156.38 232 LEU E CA 1
ATOM 585 C C . LEU B 1 232 ? 103.484 192.995 150.122 1.00 156.38 232 LEU E C 1
ATOM 586 O O . LEU B 1 232 ? 103.486 192.607 148.949 1.00 156.38 232 LEU E O 1
ATOM 591 N N . GLN B 1 233 ? 104.257 192.461 151.073 1.00 164.95 233 GLN E N 1
ATOM 592 C CA . GLN B 1 233 ? 105.162 191.322 150.759 1.00 164.95 233 GLN E CA 1
ATOM 593 C C . GLN B 1 233 ? 104.313 190.112 150.355 1.00 164.95 233 GLN E C 1
ATOM 594 O O . GLN B 1 233 ? 104.712 189.401 149.412 1.00 164.95 233 GLN E O 1
ATOM 600 N N . HIS B 1 234 ? 103.190 189.891 151.043 1.00 163.25 234 HIS E N 1
ATOM 601 C CA . HIS B 1 234 ? 102.276 188.776 150.683 1.00 163.25 234 HIS E CA 1
ATOM 602 C C . HIS B 1 234 ? 101.815 188.978 149.239 1.00 163.25 234 HIS E C 1
ATOM 603 O O . HIS B 1 234 ? 101.956 188.036 148.436 1.00 163.25 234 HIS E O 1
ATOM 610 N N . LEU B 1 235 ? 101.273 190.158 148.927 1.00 146.74 235 LEU E N 1
ATOM 611 C CA . LEU B 1 235 ? 100.797 190.443 147.547 1.00 146.74 235 LEU E CA 1
ATOM 612 C C . LEU B 1 235 ? 101.939 190.160 146.568 1.00 146.74 235 LEU E C 1
ATOM 613 O O . LEU B 1 235 ? 101.681 189.511 145.537 1.00 146.74 235 LEU E O 1
ATOM 618 N N . GLU B 1 236 ? 103.151 190.616 146.892 1.00 152.35 236 GLU E N 1
ATOM 619 C CA . GLU B 1 236 ? 104.302 190.416 146.020 1.00 152.35 236 GLU E CA 1
ATOM 620 C C . GLU B 1 236 ? 104.480 188.940 145.685 1.00 152.35 236 GLU E C 1
ATOM 621 O O . GLU B 1 236 ? 104.628 188.565 144.515 1.00 152.35 236 GLU E O 1
ATOM 627 N N . GLN B 1 237 ? 104.503 188.100 146.724 1.00 150.50 237 GLN E N 1
ATOM 628 C CA . GLN B 1 237 ? 104.713 186.642 146.517 1.00 150.50 237 GLN E CA 1
ATOM 629 C C . GLN B 1 237 ? 103.578 186.072 145.666 1.00 150.50 237 GLN E C 1
ATOM 630 O O . GLN B 1 237 ? 103.874 185.377 144.674 1.00 150.50 237 GLN E O 1
ATOM 636 N N . LYS B 1 238 ? 102.329 186.354 146.042 1.00 139.69 238 LYS E N 1
ATOM 637 C CA . LYS B 1 238 ? 101.165 185.775 145.319 1.00 139.69 238 LYS E CA 1
ATOM 638 C C . LYS B 1 238 ? 101.254 186.169 143.839 1.00 139.69 238 LYS E C 1
ATOM 639 O O . LYS B 1 238 ? 101.035 185.288 142.987 1.00 139.69 238 LYS E O 1
ATOM 645 N N . VAL B 1 239 ? 101.553 187.442 143.545 1.00 126.23 239 VAL E N 1
ATOM 646 C CA . VAL B 1 239 ? 101.587 187.861 142.147 1.00 126.23 239 VAL E CA 1
ATOM 647 C C . VAL B 1 239 ? 102.799 187.261 141.425 1.00 126.23 239 VAL E C 1
ATOM 648 O O . VAL B 1 239 ? 102.750 187.020 140.209 1.00 126.23 239 VAL E O 1
ATOM 652 N N . ASP B 1 240 ? 103.885 186.974 142.149 1.00 143.60 240 ASP E N 1
ATOM 653 C CA . ASP B 1 240 ? 104.980 186.219 141.545 1.00 143.60 240 ASP E CA 1
ATOM 654 C C . ASP B 1 240 ? 104.525 184.813 141.161 1.00 143.60 240 ASP E C 1
ATOM 655 O O . ASP B 1 240 ? 104.880 184.300 140.089 1.00 143.60 240 ASP E O 1
ATOM 660 N N . LYS B 1 241 ? 103.732 184.175 142.024 1.00 126.46 241 LYS E N 1
ATOM 661 C CA . LYS B 1 241 ? 103.152 182.883 141.662 1.00 126.46 241 LYS E CA 1
ATOM 662 C C . LYS B 1 241 ? 102.243 182.999 140.441 1.00 126.46 241 LYS E C 1
ATOM 663 O O . LYS B 1 241 ? 102.160 182.067 139.629 1.00 126.46 241 LYS E O 1
ATOM 669 N N . VAL B 1 242 ? 101.548 184.130 140.303 1.00 109.55 242 VAL E N 1
ATOM 670 C CA . VAL B 1 242 ? 100.738 184.373 139.109 1.00 109.55 242 VAL E CA 1
ATOM 671 C C . VAL B 1 242 ? 101.625 184.434 137.867 1.00 109.55 242 VAL E C 1
ATOM 672 O O . VAL B 1 242 ? 101.277 183.906 136.803 1.00 109.55 242 VAL E O 1
ATOM 676 N N . LEU B 1 243 ? 102.783 185.082 137.983 1.00 110.41 243 LEU E N 1
ATOM 677 C CA . LEU B 1 243 ? 103.732 185.081 136.870 1.00 110.41 243 LEU E CA 1
ATOM 678 C C . LEU B 1 243 ? 104.182 183.659 136.534 1.00 110.41 243 LEU E C 1
ATOM 679 O O . LEU B 1 243 ? 104.349 183.304 135.357 1.00 110.41 243 LEU E O 1
ATOM 684 N N . ALA B 1 244 ? 104.388 182.830 137.560 1.00 113.42 244 ALA E N 1
ATOM 685 C CA . ALA B 1 244 ? 104.762 181.437 137.320 1.00 113.42 244 ALA E CA 1
ATOM 686 C C . ALA B 1 244 ? 103.670 180.685 136.560 1.00 113.42 244 ALA E C 1
ATOM 687 O O . ALA B 1 244 ? 103.956 179.919 135.627 1.00 113.42 244 ALA E O 1
ATOM 689 N N . GLN B 1 245 ? 102.416 180.906 136.968 1.00 103.97 245 GLN E N 1
ATOM 690 C CA . GLN B 1 245 ? 101.275 180.277 136.252 1.00 103.97 245 GLN E CA 1
ATOM 691 C C . GLN B 1 245 ? 101.305 180.755 134.800 1.00 103.97 245 GLN E C 1
ATOM 692 O O . GLN B 1 245 ? 101.023 179.937 133.904 1.00 103.97 245 GLN E O 1
ATOM 698 N N . GLY B 1 246 ? 101.634 182.032 134.585 1.00 102.17 246 GLY E N 1
ATOM 699 C CA . GLY B 1 246 ? 101.745 182.546 133.228 1.00 102.17 246 GLY E CA 1
ATOM 700 C C . GLY B 1 246 ? 102.796 181.815 132.410 1.00 102.17 246 GLY E C 1
ATOM 701 O O . GLY B 1 246 ? 102.599 181.536 131.224 1.00 102.17 246 GLY E O 1
ATOM 702 N N . SER B 1 247 ? 103.915 181.471 133.056 1.00 100.54 247 SER E N 1
ATOM 703 C CA . SER B 1 247 ? 104.974 180.692 132.360 1.00 100.54 247 SER E CA 1
ATOM 704 C C . SER B 1 247 ? 104.431 179.303 132.014 1.00 100.54 247 SER E C 1
ATOM 705 O O . SER B 1 247 ? 104.770 178.786 130.934 1.00 100.54 247 SER E O 1
ATOM 708 N N . MET B 1 248 ? 103.627 178.716 132.905 1.00 94.99 248 MET E N 1
ATOM 709 C CA . MET B 1 248 ? 103.012 177.422 132.618 1.00 94.99 248 MET E CA 1
ATOM 710 C C . MET B 1 248 ? 102.037 177.519 131.446 1.00 94.99 248 MET E C 1
ATOM 711 O O . MET B 1 248 ? 102.010 176.643 130.569 1.00 94.99 248 MET E O 1
ATOM 716 N N . VAL B 1 249 ? 101.230 178.582 131.408 1.00 95.80 249 VAL E N 1
ATOM 717 C CA . VAL B 1 249 ? 100.256 178.700 130.326 1.00 95.80 249 VAL E CA 1
ATOM 718 C C . VAL B 1 249 ? 100.956 178.994 129.005 1.00 95.80 249 VAL E C 1
ATOM 719 O O . VAL B 1 249 ? 100.456 178.616 127.941 1.00 95.80 249 VAL E O 1
ATOM 723 N N . THR B 1 250 ? 102.130 179.632 129.033 1.00 89.67 250 THR E N 1
ATOM 724 C CA . THR B 1 250 ? 102.834 179.840 127.766 1.00 89.67 250 THR E CA 1
ATOM 725 C C . THR B 1 250 ? 103.424 178.531 127.239 1.00 89.67 250 THR E C 1
ATOM 726 O O . THR B 1 250 ? 103.447 178.299 126.017 1.00 89.67 250 THR E O 1
ATOM 730 N N . GLN B 1 251 ? 103.851 177.666 128.163 1.00 88.24 251 GLN E N 1
ATOM 731 C CA . GLN B 1 251 ? 104.358 176.330 127.761 1.00 88.24 251 GLN E CA 1
ATOM 732 C C . GLN B 1 251 ? 103.197 175.569 127.120 1.00 88.24 251 GLN E C 1
ATOM 733 O O . GLN B 1 251 ? 103.394 174.990 126.033 1.00 88.24 251 GLN E O 1
ATOM 739 N N . ILE B 1 252 ? 102.027 175.595 127.767 1.00 81.47 252 ILE E N 1
ATOM 740 C CA . ILE B 1 252 ? 100.863 174.911 127.213 1.00 81.47 252 ILE E CA 1
ATOM 741 C C . ILE B 1 252 ? 100.469 175.541 125.880 1.00 81.47 252 ILE E C 1
ATOM 742 O O . ILE B 1 252 ? 100.005 174.842 124.973 1.00 81.47 252 ILE E O 1
ATOM 747 N N . LYS B 1 253 ? 100.695 176.848 125.722 1.00 87.74 253 LYS E N 1
ATOM 748 C CA . LYS B 1 253 ? 100.422 177.523 124.459 1.00 87.74 253 LYS E CA 1
ATOM 749 C C . LYS B 1 253 ? 101.226 176.925 123.317 1.00 87.74 253 LYS E C 1
ATOM 750 O O . LYS B 1 253 ? 100.655 176.483 122.313 1.00 87.74 253 LYS E O 1
ATOM 756 N N . ASN B 1 254 ? 102.554 176.958 123.450 1.00 91.65 254 ASN E N 1
ATOM 757 C CA . ASN B 1 254 ? 103.437 176.473 122.356 1.00 91.65 254 ASN E CA 1
ATOM 758 C C . ASN B 1 254 ? 103.134 175.003 122.062 1.00 91.65 254 ASN E C 1
ATOM 759 O O . ASN B 1 254 ? 103.103 174.635 120.872 1.00 91.65 254 ASN E O 1
ATOM 764 N N . GLU B 1 255 ? 102.920 174.200 123.107 1.00 81.47 255 GLU E N 1
ATOM 765 C CA . GLU B 1 255 ? 102.708 172.743 122.897 1.00 81.47 255 GLU E CA 1
ATOM 766 C C . GLU B 1 255 ? 101.370 172.516 122.181 1.00 81.47 255 GLU E C 1
ATOM 767 O O . GLU B 1 255 ? 101.338 171.690 121.249 1.00 81.47 255 GLU E O 1
ATOM 773 N N . LEU B 1 256 ? 100.313 173.220 122.598 1.00 81.47 256 LEU E N 1
ATOM 774 C CA . LEU B 1 256 ? 99.032 173.083 121.914 1.00 81.47 256 LEU E CA 1
ATOM 775 C C . LEU B 1 256 ? 99.118 173.568 120.475 1.00 81.47 256 LEU E C 1
ATOM 776 O O . LEU B 1 256 ? 98.439 173.024 119.598 1.00 81.47 256 LEU E O 1
ATOM 781 N N . SER B 1 257 ? 99.928 174.597 120.212 1.00 81.47 257 SER E N 1
ATOM 782 C CA . SER B 1 257 ? 100.132 175.032 118.834 1.00 81.47 257 SER E CA 1
ATOM 783 C C . SER B 1 257 ? 100.788 173.932 118.008 1.00 81.47 257 SER E C 1
ATOM 784 O O . SER B 1 257 ? 100.424 173.713 116.844 1.00 81.47 257 SER E O 1
ATOM 787 N N . THR B 1 258 ? 101.761 173.232 118.595 1.00 81.47 258 THR E N 1
ATOM 788 C CA . THR B 1 258 ? 102.357 172.089 117.911 1.00 81.47 258 THR E CA 1
ATOM 789 C C . THR B 1 258 ? 101.311 171.017 117.618 1.00 81.47 258 THR E C 1
ATOM 790 O O . THR B 1 258 ? 101.289 170.437 116.525 1.00 81.47 258 THR E O 1
ATOM 794 N N . VAL B 1 259 ? 100.415 170.767 118.601 1.00 81.47 259 VAL E N 1
ATOM 795 C CA . VAL B 1 259 ? 99.296 169.775 118.449 1.00 81.47 259 VAL E CA 1
ATOM 796 C C . VAL B 1 259 ? 98.473 170.200 117.240 1.00 81.47 259 VAL E C 1
ATOM 797 O O . VAL B 1 259 ? 98.207 169.354 116.365 1.00 81.47 259 VAL E O 1
ATOM 801 N N . LYS B 1 260 ? 98.096 171.475 117.209 1.00 81.47 260 LYS E N 1
ATOM 802 C CA . LYS B 1 260 ? 97.234 171.997 116.117 1.00 81.47 260 LYS E CA 1
ATOM 803 C C . LYS B 1 260 ? 97.941 171.762 114.781 1.00 81.47 260 LYS E C 1
ATOM 804 O O . LYS B 1 260 ? 97.295 171.233 113.856 1.00 81.47 260 LYS E O 1
ATOM 810 N N . THR B 1 261 ? 99.221 172.132 114.694 1.00 81.47 261 THR E N 1
ATOM 811 C CA . THR B 1 261 ? 99.952 171.990 113.438 1.00 81.47 261 THR E CA 1
ATOM 812 C C . THR B 1 261 ? 99.989 170.534 112.989 1.00 81.47 261 THR E C 1
ATOM 813 O O . THR B 1 261 ? 99.841 170.234 111.797 1.00 81.47 261 THR E O 1
ATOM 817 N N . THR B 1 262 ? 100.182 169.612 113.934 1.00 81.47 262 THR E N 1
ATOM 818 C CA . THR B 1 262 ? 100.174 168.191 113.590 1.00 81.47 262 THR E CA 1
ATOM 819 C C . THR B 1 262 ? 98.818 167.760 113.040 1.00 81.47 262 THR E C 1
ATOM 820 O O . THR B 1 262 ? 98.746 167.014 112.053 1.00 81.47 262 THR E O 1
ATOM 824 N N . LEU B 1 263 ? 97.732 168.219 113.664 1.00 81.47 263 LEU E N 1
ATOM 825 C CA . LEU B 1 263 ? 96.403 167.847 113.188 1.00 81.47 263 LEU E CA 1
ATOM 826 C C . LEU B 1 263 ? 96.157 168.425 111.795 1.00 81.47 263 LEU E C 1
ATOM 827 O O . LEU B 1 263 ? 95.583 167.765 110.915 1.00 81.47 263 LEU E O 1
ATOM 832 N N . ALA B 1 264 ? 96.607 169.661 111.572 1.00 81.47 264 ALA E N 1
ATOM 833 C CA . ALA B 1 264 ? 96.521 170.249 110.240 1.00 81.47 264 ALA E CA 1
ATOM 834 C C . ALA B 1 264 ? 97.286 169.412 109.226 1.00 81.47 264 ALA E C 1
ATOM 835 O O . ALA B 1 264 ? 96.829 169.216 108.094 1.00 81.47 264 ALA E O 1
ATOM 837 N N . THR B 1 265 ? 98.458 168.913 109.618 1.00 81.47 265 THR E N 1
ATOM 838 C CA . THR B 1 265 ? 99.245 168.073 108.723 1.00 81.47 265 THR E CA 1
ATOM 839 C C . THR B 1 265 ? 98.505 166.786 108.377 1.00 81.47 265 THR E C 1
ATOM 840 O O . THR B 1 265 ? 98.498 166.357 107.217 1.00 81.47 265 THR E O 1
ATOM 844 N N . ILE B 1 266 ? 97.731 166.217 109.307 1.00 81.47 266 ILE E N 1
ATOM 845 C CA . ILE B 1 266 ? 97.103 164.881 109.017 1.00 81.47 266 ILE E CA 1
ATOM 846 C C . ILE B 1 266 ? 95.804 164.989 108.189 1.00 81.47 266 ILE E C 1
ATOM 847 O O . ILE B 1 266 ? 95.536 164.037 107.427 1.00 81.47 266 ILE E O 1
ATOM 852 N N . GLU B 1 267 ? 95.031 166.075 108.303 1.00 81.47 267 GLU E N 1
ATOM 853 C CA . GLU B 1 267 ? 93.716 166.218 107.620 1.00 81.47 267 GLU E CA 1
ATOM 854 C C . GLU B 1 267 ? 93.865 165.849 106.147 1.00 81.47 267 GLU E C 1
ATOM 855 O O . GLU B 1 267 ? 92.871 165.390 105.553 1.00 81.47 267 GLU E O 1
ATOM 861 N N . GLY B 1 268 ? 95.052 166.059 105.574 1.00 81.47 268 GLY E N 1
ATOM 862 C CA . GLY B 1 268 ? 95.229 165.841 104.122 1.00 81.47 268 GLY E CA 1
ATOM 863 C C . GLY B 1 268 ? 95.153 164.382 103.721 1.00 81.47 268 GLY E C 1
ATOM 864 O O . GLY B 1 268 ? 94.459 164.042 102.734 1.00 81.47 268 GLY E O 1
ATOM 865 N N . MET B 1 269 ? 95.940 163.565 104.410 1.00 81.47 269 MET E N 1
ATOM 866 C CA . MET B 1 269 ? 95.968 162.127 104.079 1.00 81.47 269 MET E CA 1
ATOM 867 C C . MET B 1 269 ? 94.544 161.592 104.202 1.00 81.47 269 MET E C 1
ATOM 868 O O . MET B 1 269 ? 94.243 160.596 103.537 1.00 81.47 269 MET E O 1
ATOM 873 N N . MET B 1 270 ? 93.698 162.254 104.997 1.00 81.47 270 MET E N 1
ATOM 874 C CA . MET B 1 270 ? 92.317 161.751 105.231 1.00 81.47 270 MET E CA 1
ATOM 875 C C . MET B 1 270 ? 91.655 161.384 103.894 1.00 81.47 270 MET E C 1
ATOM 876 O O . MET B 1 270 ? 90.934 160.370 103.866 1.00 81.47 270 MET E O 1
ATOM 881 N N . ALA B 1 271 ? 91.873 162.187 102.846 1.00 81.47 271 ALA E N 1
ATOM 882 C CA . ALA B 1 271 ? 91.178 161.959 101.554 1.00 81.47 271 ALA E CA 1
ATOM 883 C C . ALA B 1 271 ? 91.974 161.008 100.654 1.00 81.47 271 ALA E C 1
ATOM 884 O O . ALA B 1 271 ? 91.411 159.972 100.262 1.00 81.47 271 ALA E O 1
ATOM 886 N N . THR B 1 272 ? 93.213 161.369 100.310 1.00 88.50 272 THR E N 1
ATOM 887 C CA . THR B 1 272 ? 94.040 160.540 99.393 1.00 88.50 272 THR E CA 1
ATOM 888 C C . THR B 1 272 ? 93.902 159.091 99.863 1.00 88.50 272 THR E C 1
ATOM 889 O O . THR B 1 272 ? 93.881 158.199 98.994 1.00 88.50 272 THR E O 1
ATOM 893 N N . VAL B 1 273 ? 93.793 158.865 101.178 1.00 84.56 273 VAL E N 1
ATOM 894 C CA . VAL B 1 273 ? 93.587 157.483 101.707 1.00 84.56 273 VAL E CA 1
ATOM 895 C C . VAL B 1 273 ? 92.132 157.347 102.169 1.00 84.56 273 VAL E C 1
ATOM 896 O O . VAL B 1 273 ? 91.293 157.010 101.310 1.00 84.56 273 VAL E O 1
ATOM 900 N N . ALA C 1 218 ? 94.419 214.618 163.212 1.00 161.66 218 ALA B N 1
ATOM 901 C CA . ALA C 1 218 ? 94.996 213.648 164.133 1.00 161.66 218 ALA B CA 1
ATOM 902 C C . ALA C 1 218 ? 94.429 212.252 163.898 1.00 161.66 218 ALA B C 1
ATOM 903 O O . ALA C 1 218 ? 95.094 211.389 163.328 1.00 161.66 218 ALA B O 1
ATOM 905 N N . ASN C 1 219 ? 93.190 212.034 164.343 1.00 160.22 219 ASN B N 1
ATOM 906 C CA . ASN C 1 219 ? 92.578 210.715 164.247 1.00 160.22 219 ASN B CA 1
ATOM 907 C C . ASN C 1 219 ? 92.034 210.408 162.857 1.00 160.22 219 ASN B C 1
ATOM 908 O O . ASN C 1 219 ? 91.846 209.231 162.528 1.00 160.22 219 ASN B O 1
ATOM 913 N N . GLU C 1 220 ? 91.775 211.451 162.064 1.00 163.46 220 GLU B N 1
ATOM 914 C CA . GLU C 1 220 ? 91.263 211.253 160.683 1.00 163.46 220 GLU B CA 1
ATOM 915 C C . GLU C 1 220 ? 92.264 210.397 159.904 1.00 163.46 220 GLU B C 1
ATOM 916 O O . GLU C 1 220 ? 91.829 209.443 159.236 1.00 163.46 220 GLU B O 1
ATOM 922 N N . ILE C 1 221 ? 93.554 210.726 160.000 1.00 157.23 221 ILE B N 1
ATOM 923 C CA . ILE C 1 221 ? 94.582 209.985 159.279 1.00 157.23 221 ILE B CA 1
ATOM 924 C C . ILE C 1 221 ? 94.552 208.517 159.680 1.00 157.23 221 ILE B C 1
ATOM 925 O O . ILE C 1 221 ? 94.669 207.627 158.833 1.00 157.23 221 ILE B O 1
ATOM 930 N N . MET C 1 222 ? 94.385 208.242 160.974 1.00 147.43 222 MET B N 1
ATOM 931 C CA . MET C 1 222 ? 94.271 206.861 161.436 1.00 147.43 222 MET B CA 1
ATOM 932 C C . MET C 1 222 ? 93.036 206.186 160.846 1.00 147.43 222 MET B C 1
ATOM 933 O O . MET C 1 222 ? 93.080 205.005 160.475 1.00 147.43 222 MET B O 1
ATOM 938 N N . ASP C 1 223 ? 91.925 206.920 160.751 1.00 168.43 223 ASP B N 1
ATOM 939 C CA . ASP C 1 223 ? 90.714 206.362 160.152 1.00 168.43 223 ASP B CA 1
ATOM 940 C C . ASP C 1 223 ? 90.962 205.944 158.707 1.00 168.43 223 ASP B C 1
ATOM 941 O O . ASP C 1 223 ? 90.693 204.797 158.318 1.00 168.43 223 ASP B O 1
ATOM 946 N N . LEU C 1 224 ? 91.494 206.861 157.896 1.00 157.56 224 LEU B N 1
ATOM 947 C CA . LEU C 1 224 ? 91.832 206.496 156.524 1.00 157.56 224 LEU B CA 1
ATOM 948 C C . LEU C 1 224 ? 92.873 205.388 156.486 1.00 157.56 224 LEU B C 1
ATOM 949 O O . LEU C 1 224 ? 92.912 204.607 155.531 1.00 157.56 224 LEU B O 1
ATOM 954 N N . LEU C 1 225 ? 93.714 205.293 157.515 1.00 149.25 225 LEU B N 1
ATOM 955 C CA . LEU C 1 225 ? 94.725 204.244 157.541 1.00 149.25 225 LEU B CA 1
ATOM 956 C C . LEU C 1 225 ? 94.079 202.868 157.631 1.00 149.25 225 LEU B C 1
ATOM 957 O O . LEU C 1 225 ? 94.318 202.010 156.774 1.00 149.25 225 LEU B O 1
ATOM 962 N N . ARG C 1 226 ? 93.174 202.710 158.601 1.00 154.92 226 ARG B N 1
ATOM 963 C CA . ARG C 1 226 ? 92.406 201.443 158.684 1.00 154.92 226 ARG B CA 1
ATOM 964 C C . ARG C 1 226 ? 91.698 201.243 157.340 1.00 154.92 226 ARG B C 1
ATOM 965 O O . ARG C 1 226 ? 91.651 200.089 156.870 1.00 154.92 226 ARG B O 1
ATOM 973 N N . GLY C 1 227 ? 91.178 202.323 156.739 1.00 153.75 227 GLY B N 1
ATOM 974 C CA . GLY C 1 227 ? 90.572 202.182 155.424 1.00 153.75 227 GLY B CA 1
ATOM 975 C C . GLY C 1 227 ? 91.503 201.500 154.437 1.00 153.75 227 GLY B C 1
ATOM 976 O O . GLY C 1 227 ? 91.105 200.579 153.716 1.00 153.75 227 GLY B O 1
ATOM 977 N N . MET C 1 228 ? 92.762 201.944 154.417 1.00 143.99 228 MET B N 1
ATOM 978 C CA . MET C 1 228 ? 93.761 201.323 153.507 1.00 143.99 228 MET B CA 1
ATOM 979 C C . MET C 1 228 ? 93.914 199.842 153.874 1.00 143.99 228 MET B C 1
ATOM 980 O O . MET C 1 228 ? 93.766 198.997 152.972 1.00 143.99 228 MET B O 1
ATOM 985 N N . ASP C 1 229 ? 94.183 199.546 155.150 1.00 151.31 229 ASP B N 1
ATOM 986 C CA . ASP C 1 229 ? 94.305 198.130 155.583 1.00 151.31 229 ASP B CA 1
ATOM 987 C C . ASP C 1 229 ? 93.147 197.346 154.963 1.00 151.31 229 ASP B C 1
ATOM 988 O O . ASP C 1 229 ? 93.418 196.319 154.312 1.00 151.31 229 ASP B O 1
ATOM 993 N N . ALA C 1 230 ? 91.914 197.836 155.120 1.00 145.27 230 ALA B N 1
ATOM 994 C CA . ALA C 1 230 ? 90.738 197.125 154.627 1.00 145.27 230 ALA B CA 1
ATOM 995 C C . ALA C 1 230 ? 90.811 196.901 153.119 1.00 145.27 230 ALA B C 1
ATOM 996 O O . ALA C 1 230 ? 90.537 195.794 152.626 1.00 145.27 230 ALA B O 1
ATOM 998 N N . ARG C 1 231 ? 91.190 197.965 152.413 1.00 141.03 231 ARG B N 1
ATOM 999 C CA . ARG C 1 231 ? 91.258 197.887 150.939 1.00 141.03 231 ARG B CA 1
ATOM 1000 C C . ARG C 1 231 ? 92.212 196.762 150.588 1.00 141.03 231 ARG B C 1
ATOM 1001 O O . ARG C 1 231 ? 91.818 195.819 149.890 1.00 141.03 231 ARG B O 1
ATOM 1009 N N . LEU C 1 232 ? 93.431 196.889 151.082 1.00 124.35 232 LEU B N 1
ATOM 1010 C CA . LEU C 1 232 ? 94.407 195.846 150.767 1.00 124.35 232 LEU B CA 1
ATOM 1011 C C . LEU C 1 232 ? 93.913 194.458 151.162 1.00 124.35 232 LEU B C 1
ATOM 1012 O O . LEU C 1 232 ? 94.294 193.472 150.524 1.00 124.35 232 LEU B O 1
ATOM 1017 N N . GLN C 1 233 ? 93.107 194.393 152.230 1.00 129.21 233 GLN B N 1
ATOM 1018 C CA . GLN C 1 233 ? 92.629 193.083 152.756 1.00 129.21 233 GLN B CA 1
ATOM 1019 C C . GLN C 1 233 ? 91.805 192.349 151.698 1.00 129.21 233 GLN B C 1
ATOM 1020 O O . GLN C 1 233 ? 91.875 191.107 151.660 1.00 129.21 233 GLN B O 1
ATOM 1026 N N . HIS C 1 234 ? 91.024 193.096 150.914 1.00 134.05 234 HIS B N 1
ATOM 1027 C CA . HIS C 1 234 ? 90.254 192.462 149.814 1.00 134.05 234 HIS B CA 1
ATOM 1028 C C . HIS C 1 234 ? 91.148 192.394 148.574 1.00 134.05 234 HIS B C 1
ATOM 1029 O O . HIS C 1 234 ? 90.795 191.646 147.645 1.00 134.05 234 HIS B O 1
ATOM 1036 N N . LEU C 1 235 ? 92.268 193.128 148.565 1.00 116.73 235 LEU B N 1
ATOM 1037 C CA . LEU C 1 235 ? 93.174 192.989 147.416 1.00 116.73 235 LEU B CA 1
ATOM 1038 C C . LEU C 1 235 ? 93.562 191.535 147.516 1.00 116.73 235 LEU B C 1
ATOM 1039 O O . LEU C 1 235 ? 93.446 190.812 146.524 1.00 116.73 235 LEU B O 1
ATOM 1044 N N . GLU C 1 236 ? 93.840 191.146 148.752 1.00 116.95 236 GLU B N 1
ATOM 1045 C CA . GLU C 1 236 ? 94.254 189.755 148.985 1.00 116.95 236 GLU B CA 1
ATOM 1046 C C . GLU C 1 236 ? 93.193 188.832 148.428 1.00 116.95 236 GLU B C 1
ATOM 1047 O O . GLU C 1 236 ? 93.563 187.862 147.799 1.00 116.95 236 GLU B O 1
ATOM 1053 N N . GLN C 1 237 ? 91.924 189.101 148.747 1.00 121.21 237 GLN B N 1
ATOM 1054 C CA . GLN C 1 237 ? 90.813 188.213 148.319 1.00 121.21 237 GLN B CA 1
ATOM 1055 C C . GLN C 1 237 ? 90.810 188.076 146.798 1.00 121.21 237 GLN B C 1
ATOM 1056 O O . GLN C 1 237 ? 90.799 186.928 146.311 1.00 121.21 237 GLN B O 1
ATOM 1062 N N . LYS C 1 238 ? 90.753 189.207 146.088 1.00 110.05 238 LYS B N 1
ATOM 1063 C CA . LYS C 1 238 ? 90.678 189.176 144.604 1.00 110.05 238 LYS B CA 1
ATOM 1064 C C . LYS C 1 238 ? 91.859 188.363 144.071 1.00 110.05 238 LYS B C 1
ATOM 1065 O O . LYS C 1 238 ? 91.658 187.569 143.131 1.00 110.05 238 LYS B O 1
ATOM 1071 N N . VAL C 1 239 ? 93.044 188.565 144.665 1.00 107.81 239 VAL B N 1
ATOM 1072 C CA . VAL C 1 239 ? 94.277 187.834 144.239 1.00 107.81 239 VAL B CA 1
ATOM 1073 C C . VAL C 1 239 ? 94.150 186.369 144.660 1.00 107.81 239 VAL B C 1
ATOM 1074 O O . VAL C 1 239 ? 94.422 185.481 143.843 1.00 107.81 239 VAL B O 1
ATOM 1078 N N . ASP C 1 240 ? 93.717 186.130 145.901 1.00 117.17 240 ASP B N 1
ATOM 1079 C CA . ASP C 1 240 ? 93.487 184.732 146.351 1.00 117.17 240 ASP B CA 1
ATOM 1080 C C . ASP C 1 240 ? 92.660 184.011 145.281 1.00 117.17 240 ASP B C 1
ATOM 1081 O O . ASP C 1 240 ? 93.001 182.859 144.950 1.00 117.17 240 ASP B O 1
ATOM 1086 N N . LYS C 1 241 ? 91.635 184.669 144.736 1.00 111.75 241 LYS B N 1
ATOM 1087 C CA . LYS C 1 241 ? 90.739 184.003 143.751 1.00 111.75 241 LYS B CA 1
ATOM 1088 C C . LYS C 1 241 ? 91.526 183.575 142.508 1.00 111.75 241 LYS B C 1
ATOM 1089 O O . LYS C 1 241 ? 91.430 182.390 142.138 1.00 111.75 241 LYS B O 1
ATOM 1095 N N . VAL C 1 242 ? 92.281 184.530 141.943 1.00 105.49 242 VAL B N 1
ATOM 1096 C CA . VAL C 1 242 ? 93.069 184.271 140.701 1.00 105.49 242 VAL B CA 1
ATOM 1097 C C . VAL C 1 242 ? 94.147 183.231 140.997 1.00 105.49 242 VAL B C 1
ATOM 1098 O O . VAL C 1 242 ? 94.368 182.367 140.129 1.00 105.49 242 VAL B O 1
ATOM 1102 N N . LEU C 1 243 ? 94.811 183.300 142.160 1.00 120.71 243 LEU B N 1
ATOM 1103 C CA . LEU C 1 243 ? 95.747 182.202 142.381 1.00 120.71 243 LEU B CA 1
ATOM 1104 C C . LEU C 1 243 ? 95.038 180.855 142.333 1.00 120.71 243 LEU B C 1
ATOM 1105 O O . LEU C 1 243 ? 95.538 179.903 141.723 1.00 120.71 243 LEU B O 1
ATOM 1110 N N . ALA C 1 244 ? 93.845 180.788 142.931 1.00 123.04 244 ALA B N 1
ATOM 1111 C CA . ALA C 1 244 ? 93.073 179.523 142.950 1.00 123.04 244 ALA B CA 1
ATOM 1112 C C . ALA C 1 244 ? 92.565 179.185 141.542 1.00 123.04 244 ALA B C 1
ATOM 1113 O O . ALA C 1 244 ? 92.058 178.061 141.358 1.00 123.04 244 ALA B O 1
ATOM 1115 N N . GLN C 1 245 ? 92.700 180.114 140.588 1.00 111.28 245 GLN B N 1
ATOM 1116 C CA . GLN C 1 245 ? 92.172 179.888 139.213 1.00 111.28 245 GLN B CA 1
ATOM 1117 C C . GLN C 1 245 ? 93.107 178.957 138.434 1.00 111.28 245 GLN B C 1
ATOM 1118 O O . GLN C 1 245 ? 92.712 178.517 137.335 1.00 111.28 245 GLN B O 1
ATOM 1124 N N . GLY C 1 246 ? 94.265 178.635 139.014 1.00 105.04 246 GLY B N 1
ATOM 1125 C CA . GLY C 1 246 ? 95.287 177.854 138.287 1.00 105.04 246 GLY B CA 1
ATOM 1126 C C . GLY C 1 246 ? 95.045 176.359 138.246 1.00 105.04 246 GLY B C 1
ATOM 1127 O O . GLY C 1 246 ? 95.443 175.740 137.253 1.00 105.04 246 GLY B O 1
ATOM 1128 N N . SER C 1 247 ? 94.445 175.773 139.279 1.00 98.66 247 SER B N 1
ATOM 1129 C CA . SER C 1 247 ? 94.320 174.295 139.247 1.00 98.66 247 SER B CA 1
ATOM 1130 C C . SER C 1 247 ? 93.744 173.903 137.890 1.00 98.66 247 SER B C 1
ATOM 1131 O O . SER C 1 247 ? 94.303 173.004 137.238 1.00 98.66 247 SER B O 1
ATOM 1134 N N . MET C 1 248 ? 92.670 174.582 137.485 1.00 173.69 248 MET B N 1
ATOM 1135 C CA . MET C 1 248 ? 92.056 174.305 136.168 1.00 173.69 248 MET B CA 1
ATOM 1136 C C . MET C 1 248 ? 93.192 174.084 135.176 1.00 173.69 248 MET B C 1
ATOM 1137 O O . MET C 1 248 ? 93.144 173.088 134.435 1.00 173.69 248 MET B O 1
ATOM 1142 N N . VAL C 1 249 ? 94.196 174.959 135.212 1.00 172.63 249 VAL B N 1
ATOM 1143 C CA . VAL C 1 249 ? 95.302 174.841 134.239 1.00 172.63 249 VAL B CA 1
ATOM 1144 C C . VAL C 1 249 ? 95.861 173.440 134.417 1.00 172.63 249 VAL B C 1
ATOM 1145 O O . VAL C 1 249 ? 95.785 172.646 133.486 1.00 172.63 249 VAL B O 1
ATOM 1149 N N . THR C 1 250 ? 96.352 173.126 135.602 1.00 172.83 250 THR B N 1
ATOM 1150 C CA . THR C 1 250 ? 97.010 171.808 135.702 1.00 172.83 250 THR B CA 1
ATOM 1151 C C . THR C 1 250 ? 96.166 170.770 134.978 1.00 172.83 250 THR B C 1
ATOM 1152 O O . THR C 1 250 ? 96.641 170.227 133.970 1.00 172.83 250 THR B O 1
ATOM 1156 N N . GLN C 1 251 ? 94.964 170.500 135.473 1.00 170.45 251 GLN B N 1
ATOM 1157 C CA . GLN C 1 251 ? 94.197 169.395 134.852 1.00 170.45 251 GLN B CA 1
ATOM 1158 C C . GLN C 1 251 ? 94.309 169.564 133.355 1.00 170.45 251 GLN B C 1
ATOM 1159 O O . GLN C 1 251 ? 94.464 168.569 132.644 1.00 170.45 251 GLN B O 1
ATOM 1165 N N . ILE C 1 252 ? 94.259 170.805 132.912 1.00 167.60 252 ILE B N 1
ATOM 1166 C CA . ILE C 1 252 ? 94.241 170.928 131.458 1.00 167.60 252 ILE B CA 1
ATOM 1167 C C . ILE C 1 252 ? 95.564 170.465 130.864 1.00 167.60 252 ILE B C 1
ATOM 1168 O O . ILE C 1 252 ? 95.585 169.887 129.775 1.00 167.60 252 ILE B O 1
ATOM 1173 N N . LYS C 1 253 ? 96.680 170.678 131.568 1.00 162.15 253 LYS B N 1
ATOM 1174 C CA . LYS C 1 253 ? 97.962 170.183 131.074 1.00 162.15 253 LYS B CA 1
ATOM 1175 C C . LYS C 1 253 ? 98.007 168.659 131.086 1.00 162.15 253 LYS B C 1
ATOM 1176 O O . LYS C 1 253 ? 98.453 168.028 130.118 1.00 162.15 253 LYS B O 1
ATOM 1182 N N . ASN C 1 254 ? 97.529 168.046 132.174 1.00 158.21 254 ASN B N 1
ATOM 1183 C CA . ASN C 1 254 ? 97.512 166.591 132.261 1.00 158.21 254 ASN B CA 1
ATOM 1184 C C . ASN C 1 254 ? 96.628 165.986 131.178 1.00 158.21 254 ASN B C 1
ATOM 1185 O O . ASN C 1 254 ? 96.972 164.957 130.586 1.00 158.21 254 ASN B O 1
ATOM 1190 N N . GLU C 1 255 ? 95.481 166.612 130.903 1.00 156.22 255 GLU B N 1
ATOM 1191 C CA . GLU C 1 255 ? 94.593 166.094 129.868 1.00 156.22 255 GLU B CA 1
ATOM 1192 C C . GLU C 1 255 ? 95.128 166.365 128.465 1.00 156.22 255 GLU B C 1
ATOM 1193 O O . GLU C 1 255 ? 94.942 165.543 127.557 1.00 156.22 255 GLU B O 1
ATOM 1199 N N . LEU C 1 256 ? 95.811 167.494 128.263 1.00 149.33 256 LEU B N 1
ATOM 1200 C CA . LEU C 1 256 ? 96.443 167.736 126.977 1.00 149.33 256 LEU B CA 1
ATOM 1201 C C . LEU C 1 256 ? 97.611 166.795 126.736 1.00 149.33 256 LEU B C 1
ATOM 1202 O O . LEU C 1 256 ? 97.985 166.588 125.583 1.00 149.33 256 LEU B O 1
ATOM 1207 N N . SER C 1 257 ? 98.193 166.217 127.787 1.00 141.43 257 SER B N 1
ATOM 1208 C CA . SER C 1 257 ? 99.160 165.141 127.579 1.00 141.43 257 SER B CA 1
ATOM 1209 C C . SER C 1 257 ? 98.504 163.940 126.897 1.00 141.43 257 SER B C 1
ATOM 1210 O O . SER C 1 257 ? 99.061 163.354 125.957 1.00 141.43 257 SER B O 1
ATOM 1213 N N . THR C 1 258 ? 97.307 163.567 127.357 1.00 133.07 258 THR B N 1
ATOM 1214 C CA . THR C 1 258 ? 96.561 162.495 126.706 1.00 133.07 258 THR B CA 1
ATOM 1215 C C . THR C 1 258 ? 96.170 162.891 125.287 1.00 133.07 258 THR B C 1
ATOM 1216 O O . THR C 1 258 ? 96.198 162.062 124.367 1.00 133.07 258 THR B O 1
ATOM 1220 N N . VAL C 1 259 ? 95.806 164.158 125.093 1.00 131.65 259 VAL B N 1
ATOM 1221 C CA . VAL C 1 259 ? 95.522 164.644 123.744 1.00 131.65 259 VAL B CA 1
ATOM 1222 C C . VAL C 1 259 ? 96.753 164.494 122.857 1.00 131.65 259 VAL B C 1
ATOM 1223 O O . VAL C 1 259 ? 96.656 164.062 121.700 1.00 131.65 259 VAL B O 1
ATOM 1227 N N . LYS C 1 260 ? 97.929 164.839 123.386 1.00 126.64 260 LYS B N 1
ATOM 1228 C CA . LYS C 1 260 ? 99.181 164.666 122.655 1.00 126.64 260 LYS B CA 1
ATOM 1229 C C . LYS C 1 260 ? 99.379 163.220 122.228 1.00 126.64 260 LYS B C 1
ATOM 1230 O O . LYS C 1 260 ? 99.663 162.939 121.059 1.00 126.64 260 LYS B O 1
ATOM 1236 N N . THR C 1 261 ? 99.247 162.282 123.170 1.00 107.89 261 THR B N 1
ATOM 1237 C CA . THR C 1 261 ? 99.559 160.897 122.826 1.00 107.89 261 THR B CA 1
ATOM 1238 C C . THR C 1 261 ? 98.543 160.324 121.840 1.00 107.89 261 THR B C 1
ATOM 1239 O O . THR C 1 261 ? 98.921 159.597 120.908 1.00 107.89 261 THR B O 1
ATOM 1243 N N . THR C 1 262 ? 97.257 160.655 121.991 1.00 107.15 262 THR B N 1
ATOM 1244 C CA . THR C 1 262 ? 96.277 160.118 121.049 1.00 107.15 262 THR B CA 1
ATOM 1245 C C . THR C 1 262 ? 96.421 160.758 119.670 1.00 107.15 262 THR B C 1
ATOM 1246 O O . THR C 1 262 ? 96.252 160.083 118.646 1.00 107.15 262 THR B O 1
ATOM 1250 N N . LEU C 1 263 ? 96.761 162.051 119.617 1.00 109.19 263 LEU B N 1
ATOM 1251 C CA . LEU C 1 263 ? 97.005 162.695 118.333 1.00 109.19 263 LEU B CA 1
ATOM 1252 C C . LEU C 1 263 ? 98.226 162.102 117.644 1.00 109.19 263 LEU B C 1
ATOM 1253 O O . LEU C 1 263 ? 98.231 161.920 116.422 1.00 109.19 263 LEU B O 1
ATOM 1258 N N . ALA C 1 264 ? 99.273 161.790 118.414 1.00 92.18 264 ALA B N 1
ATOM 1259 C CA . ALA C 1 264 ? 100.442 161.136 117.836 1.00 92.18 264 ALA B CA 1
ATOM 1260 C C . ALA C 1 264 ? 100.093 159.752 117.312 1.00 92.18 264 ALA B C 1
ATOM 1261 O O . ALA C 1 264 ? 100.592 159.334 116.259 1.00 92.18 264 ALA B O 1
ATOM 1263 N N . THR C 1 265 ? 99.247 159.016 118.038 1.00 85.91 265 THR B N 1
ATOM 1264 C CA . THR C 1 265 ? 98.803 157.712 117.553 1.00 85.91 265 THR B CA 1
ATOM 1265 C C . THR C 1 265 ? 98.065 157.849 116.228 1.00 85.91 265 THR B C 1
ATOM 1266 O O . THR C 1 265 ? 98.311 157.086 115.284 1.00 85.91 265 THR B O 1
ATOM 1270 N N . ILE C 1 266 ? 97.166 158.831 116.134 1.00 92.25 266 ILE B N 1
ATOM 1271 C CA . ILE C 1 266 ? 96.428 159.051 114.891 1.00 92.25 266 ILE B CA 1
ATOM 1272 C C . ILE C 1 266 ? 97.382 159.412 113.760 1.00 92.25 266 ILE B C 1
ATOM 1273 O O . ILE C 1 266 ? 97.246 158.921 112.629 1.00 92.25 266 ILE B O 1
ATOM 1278 N N . GLU C 1 267 ? 98.357 160.278 114.045 1.00 94.20 267 GLU B N 1
ATOM 1279 C CA . GLU C 1 267 ? 99.330 160.678 113.031 1.00 94.20 267 GLU B CA 1
ATOM 1280 C C . GLU C 1 267 ? 100.126 159.488 112.516 1.00 94.20 267 GLU B C 1
ATOM 1281 O O . GLU C 1 267 ? 100.299 159.325 111.302 1.00 94.20 267 GLU B O 1
ATOM 1287 N N . GLY C 1 268 ? 100.622 158.645 113.425 1.00 77.73 268 GLY B N 1
ATOM 1288 C CA . GLY C 1 268 ? 101.384 157.481 113.000 1.00 77.73 268 GLY B CA 1
ATOM 1289 C C . GLY C 1 268 ? 100.544 156.498 112.211 1.00 77.73 268 GLY B C 1
ATOM 1290 O O . GLY C 1 268 ? 101.004 155.914 111.222 1.00 77.73 268 GLY B O 1
ATOM 1291 N N . MET C 1 269 ? 99.296 156.318 112.627 1.00 79.46 269 MET B N 1
ATOM 1292 C CA . MET C 1 269 ? 98.395 155.416 111.913 1.00 79.46 269 MET B CA 1
ATOM 1293 C C . MET C 1 269 ? 98.113 155.907 110.501 1.00 79.46 269 MET B C 1
ATOM 1294 O O . MET C 1 269 ? 98.067 155.117 109.563 1.00 79.46 269 MET B O 1
ATOM 1299 N N . MET C 1 270 ? 97.920 157.213 110.344 1.00 86.22 270 MET B N 1
ATOM 1300 C CA . MET C 1 270 ? 97.681 157.749 109.010 1.00 86.22 270 MET B CA 1
ATOM 1301 C C . MET C 1 270 ? 98.942 157.707 108.155 1.00 86.22 270 MET B C 1
ATOM 1302 O O . MET C 1 270 ? 98.867 157.498 106.939 1.00 86.22 270 MET B O 1
ATOM 1307 N N . ALA C 1 271 ? 100.111 157.902 108.769 1.00 75.49 271 ALA B N 1
ATOM 1308 C CA . ALA C 1 271 ? 101.357 157.764 108.020 1.00 75.49 271 ALA B CA 1
ATOM 1309 C C . ALA C 1 271 ? 101.528 156.344 107.505 1.00 75.49 271 ALA B C 1
ATOM 1310 O O . ALA C 1 271 ? 101.921 156.136 106.348 1.00 75.49 271 ALA B O 1
ATOM 1312 N N . THR C 1 272 ? 101.229 155.364 108.347 1.00 60.86 272 THR B N 1
ATOM 1313 C CA . THR C 1 272 ? 101.353 153.973 107.944 1.00 60.86 272 THR B CA 1
ATOM 1314 C C . THR C 1 272 ? 100.410 153.688 106.797 1.00 60.86 272 THR B C 1
ATOM 1315 O O . THR C 1 272 ? 100.778 153.036 105.828 1.00 60.86 272 THR B O 1
ATOM 1319 N N . VAL C 1 273 ? 99.185 154.179 106.899 1.00 67.83 273 VAL B N 1
ATOM 1320 C CA . VAL C 1 273 ? 98.231 153.991 105.824 1.00 67.83 273 VAL B CA 1
ATOM 1321 C C . VAL C 1 273 ? 98.792 154.579 104.535 1.00 67.83 273 VAL B C 1
ATOM 1322 O O . VAL C 1 273 ? 98.850 153.893 103.519 1.00 67.83 273 VAL B O 1
ATOM 1326 N N . LYS C 1 274 ? 99.211 155.842 104.562 1.00 72.86 274 LYS B N 1
ATOM 1327 C CA . LYS C 1 274 ? 99.689 156.446 103.321 1.00 72.86 274 LYS B CA 1
ATOM 1328 C C . LYS C 1 274 ? 100.849 155.657 102.726 1.00 72.86 274 LYS B C 1
ATOM 1329 O O . LYS C 1 274 ? 100.888 155.430 101.510 1.00 72.86 274 LYS B O 1
ATOM 1335 N N . ILE C 1 275 ? 101.767 155.182 103.562 1.00 59.33 275 ILE B N 1
ATOM 1336 C CA . ILE C 1 275 ? 102.914 154.420 103.067 1.00 59.33 275 ILE B CA 1
ATOM 1337 C C . ILE C 1 275 ? 102.554 152.991 102.667 1.00 59.33 275 ILE B C 1
ATOM 1338 O O . ILE C 1 275 ? 103.432 152.218 102.292 1.00 59.33 275 ILE B O 1
ATOM 1343 N N . MET C 1 276 ? 101.278 152.635 102.748 1.00 59.78 276 MET B N 1
ATOM 1344 C CA . MET C 1 276 ? 100.858 151.272 102.414 1.00 59.78 276 MET B CA 1
ATOM 1345 C C . MET C 1 276 ? 100.287 151.173 101.009 1.00 59.78 276 MET B C 1
ATOM 1346 O O . MET C 1 276 ? 99.779 150.128 100.620 1.00 59.78 276 MET B O 1
ATOM 1351 N N . ASP C 1 277 ? 100.366 152.259 100.248 1.00 66.47 277 ASP B N 1
ATOM 1352 C CA . ASP C 1 277 ? 99.875 152.247 98.876 1.00 66.47 277 ASP B CA 1
ATOM 1353 C C . ASP C 1 277 ? 100.968 151.778 97.933 1.00 66.47 277 ASP B C 1
ATOM 1354 O O . ASP C 1 277 ? 101.976 152.458 97.761 1.00 66.47 277 ASP B O 1
ATOM 1359 N N . PRO C 1 278 ? 100.772 150.610 97.307 1.00 58.02 278 PRO B N 1
ATOM 1360 C CA . PRO C 1 278 ? 101.781 150.058 96.401 1.00 58.02 278 PRO B CA 1
ATOM 1361 C C . PRO C 1 278 ? 102.006 150.959 95.198 1.00 58.02 278 PRO B C 1
ATOM 1362 O O . PRO C 1 278 ? 103.026 150.835 94.526 1.00 58.02 278 PRO B O 1
ATOM 1366 N N . GLY C 1 279 ? 101.073 151.864 94.938 1.00 66.87 279 GLY B N 1
ATOM 1367 C CA . GLY C 1 279 ? 101.203 152.765 93.807 1.00 66.87 279 GLY B CA 1
ATOM 1368 C C . GLY C 1 279 ? 102.440 153.636 93.869 1.00 66.87 279 GLY B C 1
ATOM 1369 O O . GLY C 1 279 ? 103.108 153.836 92.858 1.00 66.87 279 GLY B O 1
ATOM 1370 N N . ASN C 1 280 ? 102.749 154.163 95.049 1.00 72.18 280 ASN B N 1
ATOM 1371 C CA . ASN C 1 280 ? 103.911 155.028 95.203 1.00 72.18 280 ASN B CA 1
ATOM 1372 C C . ASN C 1 280 ? 104.956 154.390 96.101 1.00 72.18 280 ASN B C 1
ATOM 1373 O O . ASN C 1 280 ? 104.780 154.342 97.315 1.00 72.18 280 ASN B O 1
ATOM 1378 N N . PRO C 1 281 ? 106.054 153.903 95.510 1.00 63.75 281 PRO B N 1
ATOM 1379 C CA . PRO C 1 281 ? 107.129 153.320 96.313 1.00 63.75 281 PRO B CA 1
ATOM 1380 C C . PRO C 1 281 ? 107.664 154.307 97.343 1.00 63.75 281 PRO B C 1
ATOM 1381 O O . PRO C 1 281 ? 107.797 155.488 97.032 1.00 63.75 281 PRO B O 1
ATOM 1385 N N . THR C 1 282 ? 107.965 153.838 98.548 1.00 61.26 282 THR B N 1
ATOM 1386 C CA . THR C 1 282 ? 108.439 154.698 99.621 1.00 61.26 282 THR B CA 1
ATOM 1387 C C . THR C 1 282 ? 109.828 154.267 100.067 1.00 61.26 282 THR B C 1
ATOM 1388 O O . THR C 1 282 ? 110.205 153.098 99.941 1.00 61.26 282 THR B O 1
ATOM 1392 N N . GLY C 1 283 ? 110.586 155.225 100.590 1.00 60.34 283 GLY B N 1
ATOM 1393 C CA . GLY C 1 283 ? 111.917 154.949 101.088 1.00 60.34 283 GLY B CA 1
ATOM 1394 C C . GLY C 1 283 ? 112.117 155.384 102.525 1.00 60.34 283 GLY B C 1
ATOM 1395 O O . GLY C 1 283 ? 111.723 156.488 102.906 1.00 60.34 283 GLY B O 1
ATOM 1396 N N . VAL C 1 284 ? 112.719 154.522 103.329 1.00 54.78 284 VAL B N 1
ATOM 1397 C CA . VAL C 1 284 ? 112.995 154.864 104.729 1.00 54.78 284 VAL B CA 1
ATOM 1398 C C . VAL C 1 284 ? 114.108 155.904 104.777 1.00 54.78 284 VAL B C 1
ATOM 1399 O O . VAL C 1 284 ? 115.125 155.748 104.078 1.00 54.78 284 VAL B O 1
ATOM 1403 N N . PRO C 1 285 ? 113.965 156.978 105.551 1.00 64.77 285 PRO B N 1
ATOM 1404 C CA . PRO C 1 285 ? 115.066 157.942 105.674 1.00 64.77 285 PRO B CA 1
ATOM 1405 C C . PRO C 1 285 ? 116.315 157.278 106.230 1.00 64.77 285 PRO B C 1
ATOM 1406 O O . PRO C 1 285 ? 116.248 156.469 107.159 1.00 64.77 285 PRO B O 1
ATOM 1410 N N . VAL C 1 286 ? 117.462 157.640 105.657 1.00 63.08 286 VAL B N 1
ATOM 1411 C CA . VAL C 1 286 ? 118.749 157.029 105.983 1.00 63.08 286 VAL B CA 1
ATOM 1412 C C . VAL C 1 286 ? 118.684 155.512 105.810 1.00 63.08 286 VAL B C 1
ATOM 1413 O O . VAL C 1 286 ? 118.400 154.776 106.753 1.00 63.08 286 VAL B O 1
ATOM 1417 N N . SER D 1 214 ? 104.448 220.873 161.844 1.00 188.42 214 SER C N 1
ATOM 1418 C CA . SER D 1 214 ? 103.850 219.607 161.439 1.00 188.42 214 SER C CA 1
ATOM 1419 C C . SER D 1 214 ? 103.237 219.716 160.047 1.00 188.42 214 SER C C 1
ATOM 1420 O O . SER D 1 214 ? 102.774 218.725 159.484 1.00 188.42 214 SER C O 1
ATOM 1423 N N . ALA D 1 215 ? 103.233 220.934 159.502 1.00 182.04 215 ALA C N 1
ATOM 1424 C CA . ALA D 1 215 ? 102.696 221.147 158.163 1.00 182.04 215 ALA C CA 1
ATOM 1425 C C . ALA D 1 215 ? 103.524 220.414 157.115 1.00 182.04 215 ALA C C 1
ATOM 1426 O O . ALA D 1 215 ? 102.977 219.848 156.160 1.00 182.04 215 ALA C O 1
ATOM 1428 N N . ILE D 1 216 ? 104.851 220.431 157.289 1.00 187.17 216 ILE C N 1
ATOM 1429 C CA . ILE D 1 216 ? 105.753 219.693 156.354 1.00 187.17 216 ILE C CA 1
ATOM 1430 C C . ILE D 1 216 ? 105.343 218.220 156.381 1.00 187.17 216 ILE C C 1
ATOM 1431 O O . ILE D 1 216 ? 105.174 217.628 155.299 1.00 187.17 216 ILE C O 1
ATOM 1436 N N . SER D 1 217 ? 105.192 217.661 157.584 1.00 189.18 217 SER C N 1
ATOM 1437 C CA . SER D 1 217 ? 104.721 216.258 157.704 1.00 189.18 217 SER C CA 1
ATOM 1438 C C . SER D 1 217 ? 103.347 216.144 157.039 1.00 189.18 217 SER C C 1
ATOM 1439 O O . SER D 1 217 ? 103.048 215.070 156.484 1.00 189.18 217 SER C O 1
ATOM 1442 N N . ALA D 1 218 ? 102.550 217.217 157.091 1.00 184.06 218 ALA C N 1
ATOM 1443 C CA . ALA D 1 218 ? 101.211 217.157 156.514 1.00 184.06 218 ALA C CA 1
ATOM 1444 C C . ALA D 1 218 ? 101.266 216.945 155.005 1.00 184.06 218 ALA C C 1
ATOM 1445 O O . ALA D 1 218 ? 100.571 216.074 154.472 1.00 184.06 218 ALA C O 1
ATOM 1447 N N . ASN D 1 219 ? 102.092 217.718 154.287 1.00 185.86 219 ASN C N 1
ATOM 1448 C CA . ASN D 1 219 ? 102.146 217.473 152.843 1.00 185.86 219 ASN C CA 1
ATOM 1449 C C . ASN D 1 219 ? 102.926 216.204 152.523 1.00 185.86 219 ASN C C 1
ATOM 1450 O O . ASN D 1 219 ? 102.693 215.583 151.478 1.00 185.86 219 ASN C O 1
ATOM 1455 N N . GLU D 1 220 ? 103.831 215.799 153.419 1.00 190.07 220 GLU C N 1
ATOM 1456 C CA . GLU D 1 220 ? 104.524 214.500 153.212 1.00 190.07 220 GLU C CA 1
ATOM 1457 C C . GLU D 1 220 ? 103.452 213.410 153.226 1.00 190.07 220 GLU C C 1
ATOM 1458 O O . GLU D 1 220 ? 103.439 212.581 152.295 1.00 190.07 220 GLU C O 1
ATOM 1464 N N . ILE D 1 221 ? 102.600 213.421 154.255 1.00 182.38 221 ILE C N 1
ATOM 1465 C CA . ILE D 1 221 ? 101.465 212.457 154.316 1.00 182.38 221 ILE C CA 1
ATOM 1466 C C . ILE D 1 221 ? 100.675 212.602 153.013 1.00 182.38 221 ILE C C 1
ATOM 1467 O O . ILE D 1 221 ? 100.482 211.585 152.321 1.00 182.38 221 ILE C O 1
ATOM 1472 N N . MET D 1 222 ? 100.253 213.823 152.681 1.00 186.29 222 MET C N 1
ATOM 1473 C CA . MET D 1 222 ? 99.479 214.055 151.432 1.00 186.29 222 MET C CA 1
ATOM 1474 C C . MET D 1 222 ? 100.097 213.233 150.296 1.00 186.29 222 MET C C 1
ATOM 1475 O O . MET D 1 222 ? 99.355 212.464 149.656 1.00 186.29 222 MET C O 1
ATOM 1480 N N . ASP D 1 223 ? 101.405 213.381 150.079 1.00 193.05 223 ASP C N 1
ATOM 1481 C CA . ASP D 1 223 ? 102.084 212.675 148.960 1.00 193.05 223 ASP C CA 1
ATOM 1482 C C . ASP D 1 223 ? 102.045 211.164 149.190 1.00 193.05 223 ASP C C 1
ATOM 1483 O O . ASP D 1 223 ? 101.696 210.437 148.239 1.00 193.05 223 ASP C O 1
ATOM 1488 N N . LEU D 1 224 ? 102.375 210.703 150.401 1.00 179.67 224 LEU C N 1
ATOM 1489 C CA . LEU D 1 224 ? 102.466 209.262 150.622 1.00 179.67 224 LEU C CA 1
ATOM 1490 C C . LEU D 1 224 ? 101.133 208.546 150.471 1.00 179.67 224 LEU C C 1
ATOM 1491 O O . LEU D 1 224 ? 101.115 207.398 150.016 1.00 179.67 224 LEU C O 1
ATOM 1496 N N . LEU D 1 225 ? 100.050 209.197 150.903 1.00 175.82 225 LEU C N 1
ATOM 1497 C CA . LEU D 1 225 ? 98.720 208.532 150.913 1.00 175.82 225 LEU C CA 1
ATOM 1498 C C . LEU D 1 225 ? 98.026 208.702 149.559 1.00 175.82 225 LEU C C 1
ATOM 1499 O O . LEU D 1 225 ? 97.767 207.683 148.897 1.00 175.82 225 LEU C O 1
ATOM 1504 N N . ARG D 1 226 ? 97.718 209.939 149.172 1.00 167.07 226 ARG C N 1
ATOM 1505 C CA . ARG D 1 226 ? 96.950 210.142 147.911 1.00 167.07 226 ARG C CA 1
ATOM 1506 C C . ARG D 1 226 ? 97.569 209.282 146.806 1.00 167.07 226 ARG C C 1
ATOM 1507 O O . ARG D 1 226 ? 96.802 208.651 146.053 1.00 167.07 226 ARG C O 1
ATOM 1515 N N . GLY D 1 227 ? 98.899 209.258 146.719 1.00 168.46 227 GLY C N 1
ATOM 1516 C CA . GLY D 1 227 ? 99.600 208.484 145.720 1.00 168.46 227 GLY C CA 1
ATOM 1517 C C . GLY D 1 227 ? 99.283 207.003 145.773 1.00 168.46 227 GLY C C 1
ATOM 1518 O O . GLY D 1 227 ? 98.827 206.444 144.772 1.00 168.46 227 GLY C O 1
ATOM 1519 N N . MET D 1 228 ? 99.524 206.374 146.929 1.00 165.73 228 MET C N 1
ATOM 1520 C CA . MET D 1 228 ? 99.277 204.911 147.063 1.00 165.73 228 MET C CA 1
ATOM 1521 C C . MET D 1 228 ? 97.804 204.626 146.756 1.00 165.73 228 MET C C 1
ATOM 1522 O O . MET D 1 228 ? 97.528 203.580 146.139 1.00 165.73 228 MET C O 1
ATOM 1527 N N . ASP D 1 229 ? 96.898 205.522 147.163 1.00 170.68 229 ASP C N 1
ATOM 1528 C CA . ASP D 1 229 ? 95.485 205.345 146.837 1.00 170.68 229 ASP C CA 1
ATOM 1529 C C . ASP D 1 229 ? 95.277 205.264 145.326 1.00 170.68 229 ASP C C 1
ATOM 1530 O O . ASP D 1 229 ? 94.554 204.389 144.828 1.00 170.68 229 ASP C O 1
ATOM 1535 N N . ALA D 1 230 ? 95.916 206.168 144.579 1.00 163.60 230 ALA C N 1
ATOM 1536 C CA . ALA D 1 230 ? 95.803 206.127 143.120 1.00 163.60 230 ALA C CA 1
ATOM 1537 C C . ALA D 1 230 ? 96.356 204.820 142.558 1.00 163.60 230 ALA C C 1
ATOM 1538 O O . ALA D 1 230 ? 95.721 204.162 141.715 1.00 163.60 230 ALA C O 1
ATOM 1540 N N . ARG D 1 231 ? 97.520 204.425 143.081 1.00 167.75 231 ARG C N 1
ATOM 1541 C CA . ARG D 1 231 ? 98.164 203.171 142.614 1.00 167.75 231 ARG C CA 1
ATOM 1542 C C . ARG D 1 231 ? 97.218 201.995 142.887 1.00 167.75 231 ARG C C 1
ATOM 1543 O O . ARG D 1 231 ? 97.068 201.147 141.988 1.00 167.75 231 ARG C O 1
ATOM 1551 N N . LEU D 1 232 ? 96.589 201.963 144.068 1.00 159.64 232 LEU C N 1
ATOM 1552 C CA . LEU D 1 232 ? 95.676 200.867 144.357 1.00 159.64 232 LEU C CA 1
ATOM 1553 C C . LEU D 1 232 ? 94.463 200.915 143.438 1.00 159.64 232 LEU C C 1
ATOM 1554 O O . LEU D 1 232 ? 93.898 199.870 143.101 1.00 159.64 232 LEU C O 1
ATOM 1559 N N . GLN D 1 233 ? 94.092 202.124 143.010 1.00 165.65 233 GLN C N 1
ATOM 1560 C CA . GLN D 1 233 ? 92.969 202.253 142.045 1.00 165.65 233 GLN C CA 1
ATOM 1561 C C . GLN D 1 233 ? 93.353 201.530 140.748 1.00 165.65 233 GLN C C 1
ATOM 1562 O O . GLN D 1 233 ? 92.554 200.719 140.258 1.00 165.65 233 GLN C O 1
ATOM 1568 N N . HIS D 1 234 ? 94.544 201.812 140.215 1.00 164.05 234 HIS C N 1
ATOM 1569 C CA . HIS D 1 234 ? 95.006 201.095 138.997 1.00 164.05 234 HIS C CA 1
ATOM 1570 C C . HIS D 1 234 ? 95.039 199.593 139.288 1.00 164.05 234 HIS C C 1
ATOM 1571 O O . HIS D 1 234 ? 94.618 198.815 138.411 1.00 164.05 234 HIS C O 1
ATOM 1578 N N . LEU D 1 235 ? 95.504 199.208 140.479 1.00 157.60 235 LEU C N 1
ATOM 1579 C CA . LEU D 1 235 ? 95.642 197.773 140.838 1.00 157.60 235 LEU C CA 1
ATOM 1580 C C . LEU D 1 235 ? 94.271 197.091 140.777 1.00 157.60 235 LEU C C 1
ATOM 1581 O O . LEU D 1 235 ? 94.201 195.979 140.220 1.00 157.60 235 LEU C O 1
ATOM 1586 N N . GLU D 1 236 ? 93.240 197.711 141.361 1.00 161.88 236 GLU C N 1
ATOM 1587 C CA . GLU D 1 236 ? 91.897 197.066 141.404 1.00 161.88 236 GLU C CA 1
ATOM 1588 C C . GLU D 1 236 ? 91.323 197.031 139.982 1.00 161.88 236 GLU C C 1
ATOM 1589 O O . GLU D 1 236 ? 90.547 196.104 139.688 1.00 161.88 236 GLU C O 1
ATOM 1595 N N . GLN D 1 237 ? 91.691 198.001 139.140 1.00 162.16 237 GLN C N 1
ATOM 1596 C CA . GLN D 1 237 ? 91.250 197.976 137.723 1.00 162.16 237 GLN C CA 1
ATOM 1597 C C . GLN D 1 237 ? 91.933 196.790 137.033 1.00 162.16 237 GLN C C 1
ATOM 1598 O O . GLN D 1 237 ? 91.260 196.102 136.240 1.00 162.16 237 GLN C O 1
ATOM 1604 N N . LYS D 1 238 ? 93.215 196.554 137.338 1.00 146.58 238 LYS C N 1
ATOM 1605 C CA . LYS D 1 238 ? 93.936 195.432 136.742 1.00 146.58 238 LYS C CA 1
ATOM 1606 C C . LYS D 1 238 ? 93.278 194.103 137.095 1.00 146.58 238 LYS C C 1
ATOM 1607 O O . LYS D 1 238 ? 92.994 193.283 136.213 1.00 146.58 238 LYS C O 1
ATOM 1613 N N . VAL D 1 239 ? 93.027 193.871 138.386 1.00 139.29 239 VAL C N 1
ATOM 1614 C CA . VAL D 1 239 ? 92.443 192.586 138.769 1.00 139.29 239 VAL C CA 1
ATOM 1615 C C . VAL D 1 239 ? 91.020 192.467 138.231 1.00 139.29 239 VAL C C 1
ATOM 1616 O O . VAL D 1 239 ? 90.581 191.372 137.847 1.00 139.29 239 VAL C O 1
ATOM 1620 N N . ASP D 1 240 ? 90.282 193.579 138.181 1.00 149.06 240 ASP C N 1
ATOM 1621 C CA . ASP D 1 240 ? 88.966 193.579 137.557 1.00 149.06 240 ASP C CA 1
ATOM 1622 C C . ASP D 1 240 ? 89.046 193.125 136.108 1.00 149.06 240 ASP C C 1
ATOM 1623 O O . ASP D 1 240 ? 88.137 192.447 135.618 1.00 149.06 240 ASP C O 1
ATOM 1628 N N . LYS D 1 241 ? 90.153 193.457 135.441 1.00 140.47 241 LYS C N 1
ATOM 1629 C CA . LYS D 1 241 ? 90.331 193.074 134.014 1.00 140.47 241 LYS C CA 1
ATOM 1630 C C . LYS D 1 241 ? 90.768 191.609 133.916 1.00 140.47 241 LYS C C 1
ATOM 1631 O O . LYS D 1 241 ? 90.384 190.950 132.929 1.00 140.47 241 LYS C O 1
ATOM 1637 N N . VAL D 1 242 ? 91.514 191.102 134.902 1.00 131.55 242 VAL C N 1
ATOM 1638 C CA . VAL D 1 242 ? 92.060 189.714 134.774 1.00 131.55 242 VAL C CA 1
ATOM 1639 C C . VAL D 1 242 ? 91.102 188.687 135.392 1.00 131.55 242 VAL C C 1
ATOM 1640 O O . VAL D 1 242 ? 91.386 187.481 135.253 1.00 131.55 242 VAL C O 1
ATOM 1644 N N . LEU D 1 243 ? 90.016 189.122 136.042 1.00 141.86 243 LEU C N 1
ATOM 1645 C CA . LEU D 1 243 ? 89.156 188.137 136.696 1.00 141.86 243 LEU C CA 1
ATOM 1646 C C . LEU D 1 243 ? 88.474 187.181 135.719 1.00 141.86 243 LEU C C 1
ATOM 1647 O O . LEU D 1 243 ? 88.075 186.085 136.126 1.00 141.86 243 LEU C O 1
ATOM 1652 N N . ALA D 1 244 ? 88.327 187.560 134.448 1.00 140.97 244 ALA C N 1
ATOM 1653 C CA . ALA D 1 244 ? 87.648 186.700 133.484 1.00 140.97 244 ALA C CA 1
ATOM 1654 C C . ALA D 1 244 ? 88.566 185.650 132.870 1.00 140.97 244 ALA C C 1
ATOM 1655 O O . ALA D 1 244 ? 88.077 184.743 132.178 1.00 140.97 244 ALA C O 1
ATOM 1657 N N . GLN D 1 245 ? 89.878 185.761 133.093 1.00 135.55 245 GLN C N 1
ATOM 1658 C CA . GLN D 1 245 ? 90.814 184.825 132.482 1.00 135.55 245 GLN C CA 1
ATOM 1659 C C . GLN D 1 245 ? 90.593 183.406 132.989 1.00 135.55 245 GLN C C 1
ATOM 1660 O O . GLN D 1 245 ? 90.592 182.455 132.200 1.00 135.55 245 GLN C O 1
ATOM 1666 N N . GLY D 1 246 ? 90.388 183.240 134.295 1.00 126.82 246 GLY C N 1
ATOM 1667 C CA . GLY D 1 246 ? 90.143 181.909 134.830 1.00 126.82 246 GLY C CA 1
ATOM 1668 C C . GLY D 1 246 ? 88.849 181.301 134.322 1.00 126.82 246 GLY C C 1
ATOM 1669 O O . GLY D 1 246 ? 88.774 180.095 134.066 1.00 126.82 246 GLY C O 1
ATOM 1670 N N . SER D 1 247 ? 87.900 182.173 133.972 1.00 131.22 247 SER C N 1
ATOM 1671 C CA . SER D 1 247 ? 86.627 181.688 133.381 1.00 131.22 247 SER C CA 1
ATOM 1672 C C . SER D 1 247 ? 86.841 181.371 131.902 1.00 131.22 247 SER C C 1
ATOM 1673 O O . SER D 1 247 ? 86.374 180.319 131.451 1.00 131.22 247 SER C O 1
ATOM 1676 N N . MET D 1 248 ? 87.486 182.266 131.160 1.00 178.68 248 MET C N 1
ATOM 1677 C CA . MET D 1 248 ? 87.782 181.897 129.756 1.00 178.68 248 MET C CA 1
ATOM 1678 C C . MET D 1 248 ? 88.480 180.543 129.826 1.00 178.68 248 MET C C 1
ATOM 1679 O O . MET D 1 248 ? 88.016 179.592 129.173 1.00 178.68 248 MET C O 1
ATOM 1684 N N . VAL D 1 249 ? 89.535 180.462 130.639 1.00 179.56 249 VAL C N 1
ATOM 1685 C CA . VAL D 1 249 ? 90.308 179.197 130.732 1.00 179.56 249 VAL C CA 1
ATOM 1686 C C . VAL D 1 249 ? 89.337 178.126 131.203 1.00 179.56 249 VAL C C 1
ATOM 1687 O O . VAL D 1 249 ? 89.559 176.946 130.910 1.00 179.56 249 VAL C O 1
ATOM 1691 N N . THR D 1 250 ? 88.267 178.522 131.877 1.00 178.52 250 THR C N 1
ATOM 1692 C CA . THR D 1 250 ? 87.318 177.434 132.195 1.00 178.52 250 THR C CA 1
ATOM 1693 C C . THR D 1 250 ? 86.463 177.147 130.967 1.00 178.52 250 THR C C 1
ATOM 1694 O O . THR D 1 250 ? 86.198 175.960 130.733 1.00 178.52 250 THR C O 1
ATOM 1698 N N . GLN D 1 251 ? 86.030 178.176 130.213 1.00 177.70 251 GLN C N 1
ATOM 1699 C CA . GLN D 1 251 ? 85.290 177.757 129.026 1.00 177.70 251 GLN C CA 1
ATOM 1700 C C . GLN D 1 251 ? 86.101 176.782 128.182 1.00 177.70 251 GLN C C 1
ATOM 1701 O O . GLN D 1 251 ? 85.578 175.766 127.712 1.00 177.70 251 GLN C O 1
ATOM 1707 N N . ILE D 1 252 ? 87.388 177.075 127.973 1.00 175.00 252 ILE C N 1
ATOM 1708 C CA . ILE D 1 252 ? 88.220 176.187 127.166 1.00 175.00 252 ILE C CA 1
ATOM 1709 C C . ILE D 1 252 ? 88.442 174.849 127.856 1.00 175.00 252 ILE C C 1
ATOM 1710 O O . ILE D 1 252 ? 88.783 173.864 127.193 1.00 175.00 252 ILE C O 1
ATOM 1715 N N . LYS D 1 253 ? 88.263 174.787 129.179 1.00 171.05 253 LYS C N 1
ATOM 1716 C CA . LYS D 1 253 ? 88.440 173.526 129.890 1.00 171.05 253 LYS C CA 1
ATOM 1717 C C . LYS D 1 253 ? 87.399 172.497 129.466 1.00 171.05 253 LYS C C 1
ATOM 1718 O O . LYS D 1 253 ? 87.733 171.331 129.227 1.00 171.05 253 LYS C O 1
ATOM 1724 N N . ASN D 1 254 ? 86.131 172.906 129.366 1.00 171.50 254 ASN C N 1
ATOM 1725 C CA . ASN D 1 254 ? 85.090 171.959 128.977 1.00 171.50 254 ASN C CA 1
ATOM 1726 C C . ASN D 1 254 ? 85.152 171.647 127.487 1.00 171.50 254 ASN C C 1
ATOM 1727 O O . ASN D 1 254 ? 84.950 170.498 127.081 1.00 171.50 254 ASN C O 1
ATOM 1732 N N . GLU D 1 255 ? 85.428 172.658 126.659 1.00 168.27 255 GLU C N 1
ATOM 1733 C CA . GLU D 1 255 ? 85.485 172.439 125.216 1.00 168.27 255 GLU C CA 1
ATOM 1734 C C . GLU D 1 255 ? 86.625 171.501 124.842 1.00 168.27 255 GLU C C 1
ATOM 1735 O O . GLU D 1 255 ? 86.479 170.660 123.946 1.00 168.27 255 GLU C O 1
ATOM 1741 N N . LEU D 1 256 ? 87.774 171.634 125.511 1.00 163.81 256 LEU C N 1
ATOM 1742 C CA . LEU D 1 256 ? 88.898 170.752 125.223 1.00 163.81 256 LEU C CA 1
ATOM 1743 C C . LEU D 1 256 ? 88.560 169.310 125.581 1.00 163.81 256 LEU C C 1
ATOM 1744 O O . LEU D 1 256 ? 89.025 168.378 124.911 1.00 163.81 256 LEU C O 1
ATOM 1749 N N . SER D 1 257 ? 87.745 169.106 126.619 1.00 161.74 257 SER C N 1
ATOM 1750 C CA . SER D 1 257 ? 87.305 167.756 126.961 1.00 161.74 257 SER C CA 1
ATOM 1751 C C . SER D 1 257 ? 86.444 167.160 125.855 1.00 161.74 257 SER C C 1
ATOM 1752 O O . SER D 1 257 ? 86.494 165.952 125.605 1.00 161.74 257 SER C O 1
ATOM 1755 N N . THR D 1 258 ? 85.638 167.993 125.191 1.00 161.13 258 THR C N 1
ATOM 1756 C CA . THR D 1 258 ? 84.895 167.520 124.027 1.00 161.13 258 THR C CA 1
ATOM 1757 C C . THR D 1 258 ? 85.843 167.081 122.919 1.00 161.13 258 THR C C 1
ATOM 1758 O O . THR D 1 258 ? 85.614 166.058 122.267 1.00 161.13 258 THR C O 1
ATOM 1762 N N . VAL D 1 259 ? 86.917 167.846 122.700 1.00 156.40 259 VAL C N 1
ATOM 1763 C CA . VAL D 1 259 ? 87.906 167.481 121.690 1.00 156.40 259 VAL C CA 1
ATOM 1764 C C . VAL D 1 259 ? 88.572 166.159 122.046 1.00 156.40 259 VAL C C 1
ATOM 1765 O O . VAL D 1 259 ? 88.773 165.295 121.183 1.00 156.40 259 VAL C O 1
ATOM 1769 N N . LYS D 1 260 ? 88.983 166.029 123.294 1.00 151.77 260 LYS C N 1
ATOM 1770 C CA . LYS D 1 260 ? 89.679 164.823 123.691 1.00 151.77 260 LYS C CA 1
ATOM 1771 C C . LYS D 1 260 ? 88.868 163.614 123.277 1.00 151.77 260 LYS C C 1
ATOM 1772 O O . LYS D 1 260 ? 89.397 162.683 122.672 1.00 151.77 260 LYS C O 1
ATOM 1778 N N . THR D 1 261 ? 87.579 163.624 123.591 1.00 149.12 261 THR C N 1
ATOM 1779 C CA . THR D 1 261 ? 86.747 162.464 123.293 1.00 149.12 261 THR C CA 1
ATOM 1780 C C . THR D 1 261 ? 86.610 162.133 121.805 1.00 149.12 261 THR C C 1
ATOM 1781 O O . THR D 1 261 ? 86.671 160.966 121.431 1.00 149.12 261 THR C O 1
ATOM 1785 N N . THR D 1 262 ? 86.439 163.144 120.960 1.00 144.42 262 THR C N 1
ATOM 1786 C CA . THR D 1 262 ? 86.357 162.881 119.522 1.00 144.42 262 THR C CA 1
ATOM 1787 C C . THR D 1 262 ? 87.666 162.295 119.009 1.00 144.42 262 THR C C 1
ATOM 1788 O O . THR D 1 262 ? 87.662 161.381 118.188 1.00 144.42 262 THR C O 1
ATOM 1792 N N . LEU D 1 263 ? 88.783 162.820 119.497 1.00 134.10 263 LEU C N 1
ATOM 1793 C CA . LEU D 1 263 ? 90.067 162.318 119.058 1.00 134.10 263 LEU C CA 1
ATOM 1794 C C . LEU D 1 263 ? 90.174 160.871 119.462 1.00 134.10 263 LEU C C 1
ATOM 1795 O O . LEU D 1 263 ? 90.657 160.041 118.696 1.00 134.10 263 LEU C O 1
ATOM 1800 N N . ALA D 1 264 ? 89.671 160.535 120.638 1.00 126.94 264 ALA C N 1
ATOM 1801 C CA . ALA D 1 264 ? 89.657 159.136 121.016 1.00 126.94 264 ALA C CA 1
ATOM 1802 C C . ALA D 1 264 ? 88.803 158.366 120.024 1.00 126.94 264 ALA C C 1
ATOM 1803 O O . ALA D 1 264 ? 89.206 157.309 119.541 1.00 126.94 264 ALA C O 1
ATOM 1805 N N . THR D 1 265 ? 87.625 158.892 119.712 1.00 125.03 265 THR C N 1
ATOM 1806 C CA . THR D 1 265 ? 86.709 158.192 118.813 1.00 125.03 265 THR C CA 1
ATOM 1807 C C . THR D 1 265 ? 87.253 157.997 117.406 1.00 125.03 265 THR C C 1
ATOM 1808 O O . THR D 1 265 ? 87.101 156.924 116.822 1.00 125.03 265 THR C O 1
ATOM 1812 N N . ILE D 1 266 ? 87.908 159.017 116.866 1.00 112.08 266 ILE C N 1
ATOM 1813 C CA . ILE D 1 266 ? 88.485 158.896 115.534 1.00 112.08 266 ILE C CA 1
ATOM 1814 C C . ILE D 1 266 ? 89.540 157.808 115.584 1.00 112.08 266 ILE C C 1
ATOM 1815 O O . ILE D 1 266 ? 89.671 157.011 114.663 1.00 112.08 266 ILE C O 1
ATOM 1820 N N . GLU D 1 267 ? 90.292 157.770 116.672 1.00 107.24 267 GLU C N 1
ATOM 1821 C CA . GLU D 1 267 ? 91.334 156.776 116.787 1.00 107.24 267 GLU C CA 1
ATOM 1822 C C . GLU D 1 267 ? 90.725 155.397 116.766 1.00 107.24 267 GLU C C 1
ATOM 1823 O O . GLU D 1 267 ? 91.259 154.492 116.129 1.00 107.24 267 GLU C O 1
ATOM 1829 N N . GLY D 1 268 ? 89.599 155.239 117.449 1.00 105.78 268 GLY C N 1
ATOM 1830 C CA . GLY D 1 268 ? 88.926 153.960 117.461 1.00 105.78 268 GLY C CA 1
ATOM 1831 C C . GLY D 1 268 ? 88.652 153.493 116.050 1.00 105.78 268 GLY C C 1
ATOM 1832 O O . GLY D 1 268 ? 89.054 152.396 115.671 1.00 105.78 268 GLY C O 1
ATOM 1833 N N . MET D 1 269 ? 87.980 154.326 115.265 1.00 102.62 269 MET C N 1
ATOM 1834 C CA . MET D 1 269 ? 87.624 153.938 113.904 1.00 102.62 269 MET C CA 1
ATOM 1835 C C . MET D 1 269 ? 88.863 153.726 113.046 1.00 102.62 269 MET C C 1
ATOM 1836 O O . MET D 1 269 ? 88.920 152.781 112.264 1.00 102.62 269 MET C O 1
ATOM 1841 N N . MET D 1 270 ? 89.867 154.577 113.215 1.00 93.53 270 MET C N 1
ATOM 1842 C CA . MET D 1 270 ? 91.096 154.445 112.447 1.00 93.53 270 MET C CA 1
ATOM 1843 C C . MET D 1 270 ? 91.803 153.148 112.785 1.00 93.53 270 MET C C 1
ATOM 1844 O O . MET D 1 270 ? 92.443 152.543 111.931 1.00 93.53 270 MET C O 1
ATOM 1849 N N . ALA D 1 271 ? 91.679 152.713 114.030 1.00 82.06 271 ALA C N 1
ATOM 1850 C CA . ALA D 1 271 ? 92.321 151.480 114.450 1.00 82.06 271 ALA C CA 1
ATOM 1851 C C . ALA D 1 271 ? 91.609 150.268 113.871 1.00 82.06 271 ALA C C 1
ATOM 1852 O O . ALA D 1 271 ? 92.178 149.183 113.816 1.00 82.06 271 ALA C O 1
ATOM 1854 N N . THR D 1 272 ? 90.369 150.447 113.434 1.00 85.99 272 THR C N 1
ATOM 1855 C CA . THR D 1 272 ? 89.595 149.327 112.902 1.00 85.99 272 THR C CA 1
ATOM 1856 C C . THR D 1 272 ? 89.324 149.457 111.404 1.00 85.99 272 THR C C 1
ATOM 1857 O O . THR D 1 272 ? 88.360 148.891 110.892 1.00 85.99 272 THR C O 1
ATOM 1861 N N . VAL D 1 273 ? 90.177 150.186 110.694 1.00 72.27 273 VAL C N 1
ATOM 1862 C CA . VAL D 1 273 ? 90.003 150.335 109.256 1.00 72.27 273 VAL C CA 1
ATOM 1863 C C . VAL D 1 273 ? 90.426 149.076 108.515 1.00 72.27 273 VAL C C 1
ATOM 1864 O O . VAL D 1 273 ? 91.031 148.180 109.100 1.00 72.27 273 VAL C O 1
ATOM 1868 N N . LYS D 1 274 ? 90.111 149.004 107.226 1.00 69.62 274 LYS C N 1
ATOM 1869 C CA . LYS D 1 274 ? 90.457 147.832 106.435 1.00 69.62 274 LYS C CA 1
ATOM 1870 C C . LYS D 1 274 ? 91.353 148.188 105.267 1.00 69.62 274 LYS C C 1
ATOM 1871 O O . LYS D 1 274 ? 90.997 149.026 104.443 1.00 69.62 274 LYS C O 1
ATOM 1877 N N . ILE D 1 275 ? 92.512 147.546 105.185 1.00 67.54 275 ILE C N 1
ATOM 1878 C CA . ILE D 1 275 ? 93.424 147.794 104.080 1.00 67.54 275 ILE C CA 1
ATOM 1879 C C . ILE D 1 275 ? 93.096 146.814 102.976 1.00 67.54 275 ILE C C 1
ATOM 1880 O O . ILE D 1 275 ? 93.309 145.614 103.132 1.00 67.54 275 ILE C O 1
ATOM 1885 N N . MET D 1 276 ? 92.575 147.306 101.861 1.00 74.44 276 MET C N 1
ATOM 1886 C CA . MET D 1 276 ? 92.158 146.411 100.788 1.00 74.44 276 MET C CA 1
ATOM 1887 C C . MET D 1 276 ? 93.040 146.484 99.557 1.00 74.44 276 MET C C 1
ATOM 1888 O O . MET D 1 276 ? 93.446 147.566 99.144 1.00 74.44 276 MET C O 1
ATOM 1893 N N . ASP D 1 277 ? 93.342 145.333 98.970 1.00 61.48 277 ASP C N 1
ATOM 1894 C CA . ASP D 1 277 ? 94.115 145.315 97.739 1.00 61.48 277 ASP C CA 1
ATOM 1895 C C . ASP D 1 277 ? 93.167 144.996 96.605 1.00 61.48 277 ASP C C 1
ATOM 1896 O O . ASP D 1 277 ? 92.494 143.968 96.627 1.00 61.48 277 ASP C O 1
ATOM 1901 N N . PRO D 1 278 ? 93.093 145.882 95.610 1.00 68.49 278 PRO C N 1
ATOM 1902 C CA . PRO D 1 278 ? 92.164 145.677 94.497 1.00 68.49 278 PRO C CA 1
ATOM 1903 C C . PRO D 1 278 ? 92.454 144.403 93.712 1.00 68.49 278 PRO C C 1
ATOM 1904 O O . PRO D 1 278 ? 91.513 143.725 93.304 1.00 68.49 278 PRO C O 1
ATOM 1908 N N . GLY D 1 279 ? 93.724 144.076 93.504 1.00 65.16 279 GLY C N 1
ATOM 1909 C CA . GLY D 1 279 ? 94.067 142.914 92.702 1.00 65.16 279 GLY C CA 1
ATOM 1910 C C . GLY D 1 279 ? 93.836 143.219 91.238 1.00 65.16 279 GLY C C 1
ATOM 1911 O O . GLY D 1 279 ? 93.537 144.362 90.886 1.00 65.16 279 GLY C O 1
ATOM 1912 N N . ASN D 1 280 ? 93.976 142.221 90.372 1.00 68.19 280 ASN C N 1
ATOM 1913 C CA . ASN D 1 280 ? 93.706 142.427 88.956 1.00 68.19 280 ASN C CA 1
ATOM 1914 C C . ASN D 1 280 ? 92.546 141.549 88.521 1.00 68.19 280 ASN C C 1
ATOM 1915 O O . ASN D 1 280 ? 92.728 140.606 87.749 1.00 68.19 280 ASN C O 1
ATOM 1920 N N . PRO D 1 281 ? 91.342 141.850 89.020 1.00 79.33 281 PRO C N 1
ATOM 1921 C CA . PRO D 1 281 ? 90.165 141.057 88.662 1.00 79.33 281 PRO C CA 1
ATOM 1922 C C . PRO D 1 281 ? 89.769 141.298 87.212 1.00 79.33 281 PRO C C 1
ATOM 1923 O O . PRO D 1 281 ? 89.396 140.355 86.519 1.00 79.33 281 PRO C O 1
ATOM 1927 N N . THR D 1 282 ? 89.851 142.543 86.760 1.00 87.20 282 THR C N 1
ATOM 1928 C CA . THR D 1 282 ? 89.496 142.869 85.385 1.00 87.20 282 THR C CA 1
ATOM 1929 C C . THR D 1 282 ? 90.406 142.155 84.407 1.00 87.20 282 THR C C 1
ATOM 1930 O O . THR D 1 282 ? 89.954 141.695 83.359 1.00 87.20 282 THR C O 1
ATOM 1934 N N . GLY D 1 283 ? 91.687 142.062 84.739 1.00 77.38 283 GLY C N 1
ATOM 1935 C CA . GLY D 1 283 ? 92.636 141.410 83.856 1.00 77.38 283 GLY C CA 1
ATOM 1936 C C . GLY D 1 283 ? 93.058 142.329 82.735 1.00 77.38 283 GLY C C 1
ATOM 1937 O O . GLY D 1 283 ? 93.271 141.887 81.608 1.00 77.38 283 GLY C O 1
ATOM 1938 N N . VAL D 1 284 ? 93.176 143.614 83.049 1.00 79.29 284 VAL C N 1
ATOM 1939 C CA . VAL D 1 284 ? 93.608 144.591 82.062 1.00 79.29 284 VAL C CA 1
ATOM 1940 C C . VAL D 1 284 ? 95.108 144.479 81.815 1.00 79.29 284 VAL C C 1
ATOM 1941 O O . VAL D 1 284 ? 95.876 144.295 82.753 1.00 79.29 284 VAL C O 1
ATOM 1945 N N . PRO D 1 285 ? 95.531 144.556 80.536 1.00 75.52 285 PRO C N 1
ATOM 1946 C CA . PRO D 1 285 ? 96.965 144.508 80.252 1.00 75.52 285 PRO C CA 1
ATOM 1947 C C . PRO D 1 285 ? 97.758 145.363 81.223 1.00 75.52 285 PRO C C 1
ATOM 1948 O O . PRO D 1 285 ? 97.307 146.442 81.598 1.00 75.52 285 PRO C O 1
ATOM 1952 N N . VAL D 1 286 ? 98.936 144.894 81.616 1.00 67.84 286 VAL C N 1
ATOM 1953 C CA . VAL D 1 286 ? 99.738 145.636 82.571 1.00 67.84 286 VAL C CA 1
ATOM 1954 C C . VAL D 1 286 ? 100.006 147.013 81.998 1.00 67.84 286 VAL C C 1
ATOM 1955 O O . VAL D 1 286 ? 99.931 148.010 82.711 1.00 67.84 286 VAL C O 1
ATOM 1959 N N . ASP D 1 287 ? 100.290 147.075 80.705 1.00 83.28 287 ASP C N 1
ATOM 1960 C CA . ASP D 1 287 ? 100.537 148.352 80.060 1.00 83.28 287 ASP C CA 1
ATOM 1961 C C . ASP D 1 287 ? 99.530 149.370 80.552 1.00 83.28 287 ASP C C 1
ATOM 1962 O O . ASP D 1 287 ? 99.896 150.473 80.948 1.00 83.28 287 ASP C O 1
ATOM 1967 N N . GLU D 1 288 ? 98.258 149.002 80.533 1.00 83.60 288 GLU C N 1
ATOM 1968 C CA . GLU D 1 288 ? 97.216 149.909 80.983 1.00 83.60 288 GLU C CA 1
ATOM 1969 C C . GLU D 1 288 ? 97.201 150.040 82.501 1.00 83.60 288 GLU C C 1
ATOM 1970 O O . GLU D 1 288 ? 96.997 151.133 83.028 1.00 83.60 288 GLU C O 1
ATOM 1976 N N . LEU D 1 289 ? 97.416 148.934 83.207 1.00 73.55 289 LEU C N 1
ATOM 1977 C CA . LEU D 1 289 ? 97.391 148.959 84.666 1.00 73.55 289 LEU C CA 1
ATOM 1978 C C . LEU D 1 289 ? 98.561 149.745 85.238 1.00 73.55 289 LEU C C 1
ATOM 1979 O O . LEU D 1 289 ? 98.547 150.107 86.411 1.00 73.55 289 LEU C O 1
ATOM 1984 N N . ARG D 1 290 ? 99.578 150.002 84.427 1.00 71.15 290 ARG C N 1
ATOM 1985 C CA . ARG D 1 290 ? 100.767 150.695 84.922 1.00 71.15 290 ARG C CA 1
ATOM 1986 C C . ARG D 1 290 ? 100.511 152.172 85.176 1.00 71.15 290 ARG C C 1
ATOM 1987 O O . ARG D 1 290 ? 100.990 153.024 84.432 1.00 71.15 290 ARG C O 1
ATOM 1995 N N . ARG D 1 291 ? 99.754 152.480 86.225 1.00 84.84 291 ARG C N 1
ATOM 1996 C CA . ARG D 1 291 ? 99.509 153.866 86.588 1.00 84.84 291 ARG C CA 1
ATOM 1997 C C . ARG D 1 291 ? 100.065 154.034 87.979 1.00 84.84 291 ARG C C 1
ATOM 1998 O O . ARG D 1 291 ? 99.320 154.249 88.932 1.00 84.84 291 ARG C O 1
ATOM 2006 N N . SER D 1 292 ? 101.378 153.904 88.122 1.00 69.93 292 SER C N 1
ATOM 2007 C CA . SER D 1 292 ? 101.981 153.964 89.446 1.00 69.93 292 SER C CA 1
ATOM 2008 C C . SER D 1 292 ? 103.405 154.487 89.397 1.00 69.93 292 SER C C 1
ATOM 2009 O O . SER D 1 292 ? 104.063 154.401 88.365 1.00 69.93 292 SER C O 1
ATOM 2012 N N . PHE D 1 293 ? 103.888 155.032 90.508 1.00 73.48 293 PHE C N 1
ATOM 2013 C CA . PHE D 1 293 ? 105.218 155.620 90.516 1.00 73.48 293 PHE C CA 1
ATOM 2014 C C . PHE D 1 293 ? 106.295 154.596 90.274 1.00 73.48 293 PHE C C 1
ATOM 2015 O O . PHE D 1 293 ? 106.251 153.510 90.839 1.00 73.48 293 PHE C O 1
ATOM 2023 N N . SER D 1 294 ? 107.276 154.929 89.446 1.00 67.07 294 SER C N 1
ATOM 2024 C CA . SER D 1 294 ? 108.414 154.049 89.257 1.00 67.07 294 SER C CA 1
ATOM 2025 C C . SER D 1 294 ? 109.518 154.484 90.192 1.00 67.07 294 SER C C 1
ATOM 2026 O O . SER D 1 294 ? 110.584 153.873 90.215 1.00 67.07 294 SER C O 1
ATOM 2029 N N . ASP D 1 295 ? 109.283 155.536 90.968 1.00 72.51 295 ASP C N 1
ATOM 2030 C CA . ASP D 1 295 ? 110.346 156.096 91.802 1.00 72.51 295 ASP C CA 1
ATOM 2031 C C . ASP D 1 295 ? 110.105 156.051 93.294 1.00 72.51 295 ASP C C 1
ATOM 2032 O O . ASP D 1 295 ? 109.032 156.422 93.767 1.00 72.51 295 ASP C O 1
ATOM 2037 N N . HIS D 1 296 ? 111.100 155.592 94.044 1.00 70.83 296 HIS C N 1
ATOM 2038 C CA . HIS D 1 296 ? 110.982 155.581 95.491 1.00 70.83 296 HIS C CA 1
ATOM 2039 C C . HIS D 1 296 ? 110.893 156.983 96.029 1.00 70.83 296 HIS C C 1
ATOM 2040 O O . HIS D 1 296 ? 111.566 157.881 95.533 1.00 70.83 296 HIS C O 1
ATOM 2047 N N . VAL D 1 297 ? 110.062 157.188 97.042 1.00 76.52 297 VAL C N 1
ATOM 2048 C CA . VAL D 1 297 ? 109.996 158.493 97.678 1.00 76.52 297 VAL C CA 1
ATOM 2049 C C . VAL D 1 297 ? 110.400 158.322 99.126 1.00 76.52 297 VAL C C 1
ATOM 2050 O O . VAL D 1 297 ? 109.833 157.492 99.822 1.00 76.52 297 VAL C O 1
ATOM 2054 N N . THR D 1 298 ? 111.342 159.124 99.602 1.00 77.66 298 THR C N 1
ATOM 2055 C CA . THR D 1 298 ? 111.837 158.939 100.962 1.00 77.66 298 THR C CA 1
ATOM 2056 C C . THR D 1 298 ? 111.013 159.728 101.960 1.00 77.66 298 THR C C 1
ATOM 2057 O O . THR D 1 298 ? 111.478 160.725 102.507 1.00 77.66 298 THR C O 1
ATOM 2061 N N . ILE D 1 299 ? 109.786 159.289 102.193 1.00 72.72 299 ILE C N 1
ATOM 2062 C CA . ILE D 1 299 ? 108.921 159.965 103.154 1.00 72.72 299 ILE C CA 1
ATOM 2063 C C . ILE D 1 299 ? 109.023 159.236 104.485 1.00 72.72 299 ILE C C 1
ATOM 2064 O O . ILE D 1 299 ? 109.197 158.012 104.528 1.00 72.72 299 ILE C O 1
ATOM 2069 N N . VAL D 1 300 ? 108.955 159.997 105.570 1.00 77.53 300 VAL C N 1
ATOM 2070 C CA . VAL D 1 300 ? 109.112 159.457 106.914 1.00 77.53 300 VAL C CA 1
ATOM 2071 C C . VAL D 1 300 ? 107.746 159.057 107.453 1.00 77.53 300 VAL C C 1
ATOM 2072 O O . VAL D 1 300 ? 106.790 159.841 107.402 1.00 77.53 300 VAL C O 1
ATOM 2076 N N . SER D 1 301 ? 107.647 157.831 107.956 1.00 76.60 301 SER C N 1
ATOM 2077 C CA . SER D 1 301 ? 106.427 157.319 108.563 1.00 76.60 301 SER C CA 1
ATOM 2078 C C . SER D 1 301 ? 106.631 157.213 110.065 1.00 76.60 301 SER C C 1
ATOM 2079 O O . SER D 1 301 ? 107.602 156.602 110.523 1.00 76.60 301 SER C O 1
ATOM 2082 N N . GLY D 1 302 ? 105.713 157.796 110.829 1.00 77.59 302 GLY C N 1
ATOM 2083 C CA . GLY D 1 302 ? 105.834 157.820 112.264 1.00 77.59 302 GLY C CA 1
ATOM 2084 C C . GLY D 1 302 ? 107.033 158.628 112.717 1.00 77.59 302 GLY C C 1
ATOM 2085 O O . GLY D 1 302 ? 107.186 159.804 112.371 1.00 77.59 302 GLY C O 1
ATOM 2086 N N . PRO D 1 303 ? 107.907 158.008 113.502 1.00 78.35 303 PRO C N 1
ATOM 2087 C CA . PRO D 1 303 ? 109.080 158.721 114.016 1.00 78.35 303 PRO C CA 1
ATOM 2088 C C . PRO D 1 303 ? 110.118 158.987 112.937 1.00 78.35 303 PRO C C 1
ATOM 2089 O O . PRO D 1 303 ? 110.248 158.247 111.960 1.00 78.35 303 PRO C O 1
ATOM 2093 N N . GLY D 1 304 ? 110.868 160.067 113.138 1.00 80.92 304 GLY C N 1
ATOM 2094 C CA . GLY D 1 304 ? 111.897 160.468 112.199 1.00 80.92 304 GLY C CA 1
ATOM 2095 C C . GLY D 1 304 ? 111.967 161.970 112.000 1.00 80.92 304 GLY C C 1
ATOM 2096 O O . GLY D 1 304 ? 112.507 162.693 112.838 1.00 80.92 304 GLY C O 1
ATOM 2097 N N . LEU E 2 4 ? 132.359 113.140 72.773 1.00 75.71 4 LEU A N 1
ATOM 2098 C CA . LEU E 2 4 ? 131.857 113.972 73.860 1.00 75.71 4 LEU A CA 1
ATOM 2099 C C . LEU E 2 4 ? 130.401 113.643 74.162 1.00 75.71 4 LEU A C 1
ATOM 2100 O O . LEU E 2 4 ? 129.953 113.761 75.301 1.00 75.71 4 LEU A O 1
ATOM 2105 N N . ASN E 2 5 ? 129.663 113.225 73.132 1.00 84.39 5 ASN A N 1
ATOM 2106 C CA . ASN E 2 5 ? 128.274 112.825 73.314 1.00 84.39 5 ASN A CA 1
ATOM 2107 C C . ASN E 2 5 ? 128.131 111.558 74.145 1.00 84.39 5 ASN A C 1
ATOM 2108 O O . ASN E 2 5 ? 127.023 111.259 74.600 1.00 84.39 5 ASN A O 1
ATOM 2113 N N . GLU E 2 6 ? 129.213 110.809 74.349 1.00 81.07 6 GLU A N 1
ATOM 2114 C CA . GLU E 2 6 ? 129.167 109.631 75.201 1.00 81.07 6 GLU A CA 1
ATOM 2115 C C . GLU E 2 6 ? 129.359 109.959 76.675 1.00 81.07 6 GLU A C 1
ATOM 2116 O O . GLU E 2 6 ? 129.324 109.045 77.505 1.00 81.07 6 GLU A O 1
ATOM 2122 N N . ILE E 2 7 ? 129.565 111.226 77.018 1.00 73.84 7 ILE A N 1
ATOM 2123 C CA . ILE E 2 7 ? 129.494 111.687 78.401 1.00 73.84 7 ILE A CA 1
ATOM 2124 C C . ILE E 2 7 ? 128.171 112.381 78.683 1.00 73.84 7 ILE A C 1
ATOM 2125 O O . ILE E 2 7 ? 127.522 112.113 79.694 1.00 73.84 7 ILE A O 1
ATOM 2130 N N . LEU E 2 8 ? 127.755 113.280 77.794 1.00 72.16 8 LEU A N 1
ATOM 2131 C CA . LEU E 2 8 ? 126.496 114.003 77.950 1.00 72.16 8 LEU A CA 1
ATOM 2132 C C . LEU E 2 8 ? 125.327 113.140 77.468 1.00 72.16 8 LEU A C 1
ATOM 2133 O O . LEU E 2 8 ? 124.606 113.470 76.526 1.00 72.16 8 LEU A O 1
ATOM 2138 N N . LEU E 2 9 ? 125.156 112.006 78.142 1.00 65.21 9 LEU A N 1
ATOM 2139 C CA . LEU E 2 9 ? 124.089 111.081 77.811 1.00 65.21 9 LEU A CA 1
ATOM 2140 C C . LEU E 2 9 ? 122.737 111.667 78.209 1.00 65.21 9 LEU A C 1
ATOM 2141 O O . LEU E 2 9 ? 122.655 112.517 79.098 1.00 65.21 9 LEU A O 1
ATOM 2146 N N . PRO E 2 10 ? 121.659 111.236 77.552 1.00 57.76 10 PRO A N 1
ATOM 2147 C CA . PRO E 2 10 ? 120.324 111.678 77.971 1.00 57.76 10 PRO A CA 1
ATOM 2148 C C . PRO E 2 10 ? 120.010 111.200 79.379 1.00 57.76 10 PRO A C 1
ATOM 2149 O O . PRO E 2 10 ? 120.527 110.179 79.841 1.00 57.76 10 PRO A O 1
ATOM 2153 N N . GLU E 2 11 ? 119.076 111.962 79.991 1.00 57.80 11 GLU A N 1
ATOM 2154 C CA . GLU E 2 11 ? 118.758 111.663 81.387 1.00 57.80 11 GLU A CA 1
ATOM 2155 C C . GLU E 2 11 ? 118.370 110.209 81.511 1.00 57.80 11 GLU A C 1
ATOM 2156 O O . GLU E 2 11 ? 117.827 109.669 80.571 1.00 57.80 11 GLU A O 1
ATOM 2162 N N . VAL E 2 12 ? 118.765 109.581 82.658 1.00 53.55 12 VAL A N 1
ATOM 2163 C CA . VAL E 2 12 ? 118.300 108.227 82.923 1.00 53.55 12 VAL A CA 1
ATOM 2164 C C . VAL E 2 12 ? 117.009 108.219 83.739 1.00 53.55 12 VAL A C 1
ATOM 2165 O O . VAL E 2 12 ? 116.151 107.356 83.529 1.00 53.55 12 VAL A O 1
ATOM 2169 N N . HIS E 2 13 ? 116.839 109.172 84.651 1.00 52.95 13 HIS A N 1
ATOM 2170 C CA . HIS E 2 13 ? 115.631 109.290 85.454 1.00 52.95 13 HIS A CA 1
ATOM 2171 C C . HIS E 2 13 ? 114.923 110.595 85.127 1.00 52.95 13 HIS A C 1
ATOM 2172 O O . HIS E 2 13 ? 115.451 111.462 84.428 1.00 52.95 13 HIS A O 1
ATOM 2179 N N . LEU E 2 14 ? 113.707 110.731 85.648 1.00 52.60 14 LEU A N 1
ATOM 2180 C CA . LEU E 2 14 ? 112.900 111.908 85.375 1.00 52.60 14 LEU A CA 1
ATOM 2181 C C . LEU E 2 14 ? 113.416 113.104 86.163 1.00 52.60 14 LEU A C 1
ATOM 2182 O O . LEU E 2 14 ? 113.569 113.034 87.386 1.00 52.60 14 LEU A O 1
ATOM 2187 N N . ASN E 2 15 ? 113.681 114.200 85.456 1.00 64.05 15 ASN A N 1
ATOM 2188 C CA . ASN E 2 15 ? 114.088 115.443 86.093 1.00 64.05 15 ASN A CA 1
ATOM 2189 C C . ASN E 2 15 ? 113.426 116.668 85.482 1.00 64.05 15 ASN A C 1
ATOM 2190 O O . ASN E 2 15 ? 113.758 117.787 85.883 1.00 64.05 15 ASN A O 1
ATOM 2195 N N . SER E 2 16 ? 112.512 116.497 84.534 1.00 59.73 16 SER A N 1
ATOM 2196 C CA . SER E 2 16 ? 111.827 117.585 83.861 1.00 59.73 16 SER A CA 1
ATOM 2197 C C . SER E 2 16 ? 110.333 117.310 83.843 1.00 59.73 16 SER A C 1
ATOM 2198 O O . SER E 2 16 ? 109.913 116.149 83.873 1.00 59.73 16 SER A O 1
ATOM 2201 N N . PRO E 2 17 ? 109.506 118.354 83.811 1.00 53.81 17 PRO A N 1
ATOM 2202 C CA . PRO E 2 17 ? 108.057 118.137 83.817 1.00 53.81 17 PRO A CA 1
ATOM 2203 C C . PRO E 2 17 ? 107.595 117.427 82.558 1.00 53.81 17 PRO A C 1
ATOM 2204 O O . PRO E 2 17 ? 108.176 117.579 81.481 1.00 53.81 17 PRO A O 1
ATOM 2208 N N . ILE E 2 18 ? 106.533 116.646 82.702 1.00 48.02 18 ILE A N 1
ATOM 2209 C CA . ILE E 2 18 ? 105.897 116.024 81.548 1.00 48.02 18 ILE A CA 1
ATOM 2210 C C . ILE E 2 18 ? 104.963 117.037 80.903 1.00 48.02 18 ILE A C 1
ATOM 2211 O O . ILE E 2 18 ? 104.102 117.623 81.570 1.00 48.02 18 ILE A O 1
ATOM 2216 N N . VAL E 2 19 ? 105.146 117.262 79.608 1.00 46.65 19 VAL A N 1
ATOM 2217 C CA . VAL E 2 19 ? 104.372 118.240 78.857 1.00 46.65 19 VAL A CA 1
ATOM 2218 C C . VAL E 2 19 ? 103.434 117.491 77.925 1.00 46.65 19 VAL A C 1
ATOM 2219 O O . VAL E 2 19 ? 103.876 116.670 77.111 1.00 46.65 19 VAL A O 1
ATOM 2223 N N . ARG E 2 20 ? 102.137 117.769 78.054 1.00 49.33 20 ARG A N 1
ATOM 2224 C CA . ARG E 2 20 ? 101.144 117.153 77.183 1.00 49.33 20 ARG A CA 1
ATOM 2225 C C . ARG E 2 20 ? 101.303 117.627 75.744 1.00 49.33 20 ARG A C 1
ATOM 2226 O O . ARG E 2 20 ? 101.193 116.831 74.801 1.00 49.33 20 ARG A O 1
ATOM 2234 N N . TYR E 2 21 ? 101.569 118.919 75.555 1.00 55.49 21 TYR A N 1
ATOM 2235 C CA . TYR E 2 21 ? 101.629 119.462 74.208 1.00 55.49 21 TYR A CA 1
ATOM 2236 C C . TYR E 2 21 ? 102.877 119.020 73.459 1.00 55.49 21 TYR A C 1
ATOM 2237 O O . TYR E 2 21 ? 102.882 119.062 72.231 1.00 55.49 21 TYR A O 1
ATOM 2246 N N . LYS E 2 22 ? 103.919 118.565 74.156 1.00 47.58 22 LYS A N 1
ATOM 2247 C CA . LYS E 2 22 ? 105.047 117.951 73.460 1.00 47.58 22 LYS A CA 1
ATOM 2248 C C . LYS E 2 22 ? 104.623 116.655 72.779 1.00 47.58 22 LYS A C 1
ATOM 2249 O O . LYS E 2 22 ? 104.922 116.426 71.598 1.00 47.58 22 LYS A O 1
ATOM 2255 N N . LEU E 2 23 ? 103.907 115.798 73.510 1.00 51.27 23 LEU A N 1
ATOM 2256 C CA . LEU E 2 23 ? 103.378 114.573 72.924 1.00 51.27 23 LEU A CA 1
ATOM 2257 C C . LEU E 2 23 ? 102.387 114.883 71.812 1.00 51.27 23 LEU A C 1
ATOM 2258 O O . LEU E 2 23 ? 102.382 114.219 70.768 1.00 51.27 23 LEU A O 1
ATOM 2263 N N . PHE E 2 24 ? 101.536 115.891 72.018 1.00 57.98 24 PHE A N 1
ATOM 2264 C CA . PHE E 2 24 ? 100.589 116.273 70.974 1.00 57.98 24 PHE A CA 1
ATOM 2265 C C . PHE E 2 24 ? 101.316 116.762 69.726 1.00 57.98 24 PHE A C 1
ATOM 2266 O O . PHE E 2 24 ? 100.920 116.441 68.601 1.00 57.98 24 PHE A O 1
ATOM 2274 N N . TYR E 2 25 ? 102.389 117.535 69.910 1.00 65.36 25 TYR A N 1
ATOM 2275 C CA . TYR E 2 25 ? 103.200 118.001 68.793 1.00 65.36 25 TYR A CA 1
ATOM 2276 C C . TYR E 2 25 ? 103.803 116.833 68.031 1.00 65.36 25 TYR A C 1
ATOM 2277 O O . TYR E 2 25 ? 103.794 116.817 66.796 1.00 65.36 25 TYR A O 1
ATOM 2286 N N . TYR E 2 26 ? 104.325 115.839 68.750 1.00 66.76 26 TYR A N 1
ATOM 2287 C CA . TYR E 2 26 ? 104.984 114.733 68.064 1.00 66.76 26 TYR A CA 1
ATOM 2288 C C . TYR E 2 26 ? 103.986 113.799 67.389 1.00 66.76 26 TYR A C 1
ATOM 2289 O O . TYR E 2 26 ? 104.322 113.169 66.381 1.00 66.76 26 TYR A O 1
ATOM 2298 N N . ILE E 2 27 ? 102.762 113.695 67.910 1.00 66.14 27 ILE A N 1
ATOM 2299 C CA . ILE E 2 27 ? 101.765 112.847 67.258 1.00 66.14 27 ILE A CA 1
ATOM 2300 C C . ILE E 2 27 ? 100.988 113.574 66.165 1.00 66.14 27 ILE A C 1
ATOM 2301 O O . ILE E 2 27 ? 100.363 112.913 65.323 1.00 66.14 27 ILE A O 1
ATOM 2306 N N . LEU E 2 28 ? 101.000 114.907 66.152 1.00 67.39 28 LEU A N 1
ATOM 2307 C CA . LEU E 2 28 ? 100.413 115.658 65.049 1.00 67.39 28 LEU A CA 1
ATOM 2308 C C . LEU E 2 28 ? 101.404 115.912 63.927 1.00 67.39 28 LEU A C 1
ATOM 2309 O O . LEU E 2 28 ? 100.998 116.059 62.769 1.00 67.39 28 LEU A O 1
ATOM 2314 N N . HIS E 2 29 ? 102.696 115.979 64.253 1.00 79.65 29 HIS A N 1
ATOM 2315 C CA . HIS E 2 29 ? 103.720 116.187 63.237 1.00 79.65 29 HIS A CA 1
ATOM 2316 C C . HIS E 2 29 ? 103.748 115.017 62.260 1.00 79.65 29 HIS A C 1
ATOM 2317 O O . HIS E 2 29 ? 103.811 115.215 61.043 1.00 79.65 29 HIS A O 1
ATOM 2324 N N . GLY E 2 30 ? 103.669 113.796 62.772 1.00 80.10 30 GLY A N 1
ATOM 2325 C CA . GLY E 2 30 ? 103.654 112.611 61.945 1.00 80.10 30 GLY A CA 1
ATOM 2326 C C . GLY E 2 30 ? 102.281 112.129 61.535 1.00 80.10 30 GLY A C 1
ATOM 2327 O O . GLY E 2 30 ? 102.172 111.038 60.968 1.00 80.10 30 GLY A O 1
ATOM 2328 N N . GLN E 2 31 ? 101.230 112.909 61.808 1.00 78.27 31 GLN A N 1
ATOM 2329 C CA . GLN E 2 31 ? 99.852 112.526 61.494 1.00 78.27 31 GLN A CA 1
ATOM 2330 C C . GLN E 2 31 ? 99.497 111.180 62.119 1.00 78.27 31 GLN A C 1
ATOM 2331 O O . GLN E 2 31 ? 98.759 110.382 61.540 1.00 78.27 31 GLN A O 1
ATOM 2337 N N . LEU E 2 32 ? 100.026 110.932 63.312 1.00 72.27 32 LEU A N 1
ATOM 2338 C CA . LEU E 2 32 ? 99.826 109.648 63.963 1.00 72.27 32 LEU A CA 1
ATOM 2339 C C . LEU E 2 32 ? 98.349 109.461 64.303 1.00 72.27 32 LEU A C 1
ATOM 2340 O O . LEU E 2 32 ? 97.658 110.436 64.621 1.00 72.27 32 LEU A O 1
ATOM 2345 N N . PRO E 2 33 ? 97.830 108.236 64.231 1.00 66.36 33 PRO A N 1
ATOM 2346 C CA . PRO E 2 33 ? 96.422 108.012 64.578 1.00 66.36 33 PRO A CA 1
ATOM 2347 C C . PRO E 2 33 ? 96.137 108.423 66.015 1.00 66.36 33 PRO A C 1
ATOM 2348 O O . PRO E 2 33 ? 96.932 108.172 66.922 1.00 66.36 33 PRO A O 1
ATOM 2352 N N . ASN E 2 34 ? 94.984 109.057 66.216 1.00 76.08 34 ASN A N 1
ATOM 2353 C CA . ASN E 2 34 ? 94.604 109.527 67.540 1.00 76.08 34 ASN A CA 1
ATOM 2354 C C . ASN E 2 34 ? 93.119 109.856 67.547 1.00 76.08 34 ASN A C 1
ATOM 2355 O O . ASN E 2 34 ? 92.518 110.128 66.505 1.00 76.08 34 ASN A O 1
ATOM 2360 N N . ASP E 2 35 ? 92.538 109.824 68.745 1.00 83.85 35 ASP A N 1
ATOM 2361 C CA . ASP E 2 35 ? 91.152 110.216 68.978 1.00 83.85 35 ASP A CA 1
ATOM 2362 C C . ASP E 2 35 ? 91.078 111.527 69.754 1.00 83.85 35 ASP A C 1
ATOM 2363 O O . ASP E 2 35 ? 90.223 111.707 70.623 1.00 83.85 35 ASP A O 1
ATOM 2368 N N . LEU E 2 36 ? 91.977 112.457 69.447 1.00 80.09 36 LEU A N 1
ATOM 2369 C CA . LEU E 2 36 ? 92.048 113.716 70.175 1.00 80.09 36 LEU A CA 1
ATOM 2370 C C . LEU E 2 36 ? 90.993 114.688 69.665 1.00 80.09 36 LEU A C 1
ATOM 2371 O O . LEU E 2 36 ? 90.885 114.930 68.459 1.00 80.09 36 LEU A O 1
ATOM 2376 N N . GLU E 2 37 ? 90.216 115.246 70.591 1.00 91.88 37 GLU A N 1
ATOM 2377 C CA . GLU E 2 37 ? 89.234 116.253 70.240 1.00 91.88 37 GLU A CA 1
ATOM 2378 C C . GLU E 2 37 ? 89.931 117.557 69.861 1.00 91.88 37 GLU A C 1
ATOM 2379 O O . GLU E 2 37 ? 91.077 117.795 70.251 1.00 91.88 37 GLU A O 1
ATOM 2385 N N . PRO E 2 38 ? 89.266 118.410 69.077 1.00 91.71 38 PRO A N 1
ATOM 2386 C CA . PRO E 2 38 ? 89.896 119.688 68.698 1.00 91.71 38 PRO A CA 1
ATOM 2387 C C . PRO E 2 38 ? 90.306 120.541 69.887 1.00 91.71 38 PRO A C 1
ATOM 2388 O O . PRO E 2 38 ? 91.339 121.219 69.825 1.00 91.71 38 PRO A O 1
ATOM 2392 N N . ASP E 2 39 ? 89.627 120.593 70.943 1.00 93.82 39 ASP A N 1
ATOM 2393 C CA . ASP E 2 39 ? 89.997 121.449 72.103 1.00 93.82 39 ASP A CA 1
ATOM 2394 C C . ASP E 2 39 ? 91.165 120.814 72.864 1.00 93.82 39 ASP A C 1
ATOM 2395 O O . ASP E 2 39 ? 91.879 121.558 73.565 1.00 93.82 39 ASP A O 1
ATOM 2400 N N . ASP E 2 40 ? 91.287 119.429 72.765 1.00 89.09 40 ASP A N 1
ATOM 2401 C CA . ASP E 2 40 ? 92.401 118.807 73.475 1.00 89.09 40 ASP A CA 1
ATOM 2402 C C . ASP E 2 40 ? 93.736 119.368 73.007 1.00 89.09 40 ASP A C 1
ATOM 2403 O O . ASP E 2 40 ? 94.658 119.546 73.812 1.00 89.09 40 ASP A O 1
ATOM 2408 N N . LEU E 2 41 ? 93.859 119.654 71.710 1.00 72.86 41 LEU A N 1
ATOM 2409 C CA . LEU E 2 41 ? 95.119 120.119 71.143 1.00 72.86 41 LEU A CA 1
ATOM 2410 C C . LEU E 2 41 ? 95.458 121.551 71.529 1.00 72.86 41 LEU A C 1
ATOM 2411 O O . LEU E 2 41 ? 96.635 121.922 71.497 1.00 72.86 41 LEU A O 1
ATOM 2416 N N . GLY E 2 42 ? 94.467 122.359 71.890 1.00 79.15 42 GLY A N 1
ATOM 2417 C CA . GLY E 2 42 ? 94.700 123.741 72.227 1.00 79.15 42 GLY A CA 1
ATOM 2418 C C . GLY E 2 42 ? 95.241 124.540 71.059 1.00 79.15 42 GLY A C 1
ATOM 2419 O O . GLY E 2 42 ? 94.686 124.527 69.956 1.00 79.15 42 GLY A O 1
ATOM 2420 N N . PRO E 2 43 ? 96.339 125.266 71.286 1.00 76.50 43 PRO A N 1
ATOM 2421 C CA . PRO E 2 43 ? 96.913 126.085 70.207 1.00 76.50 43 PRO A CA 1
ATOM 2422 C C . PRO E 2 43 ? 97.478 125.276 69.054 1.00 76.50 43 PRO A C 1
ATOM 2423 O O . PRO E 2 43 ? 97.625 125.820 67.953 1.00 76.50 43 PRO A O 1
ATOM 2427 N N . LEU E 2 44 ? 97.799 123.998 69.265 1.00 73.10 44 LEU A N 1
ATOM 2428 C CA . LEU E 2 44 ? 98.421 123.198 68.218 1.00 73.10 44 LEU A CA 1
ATOM 2429 C C . LEU E 2 44 ? 97.463 122.872 67.081 1.00 73.10 44 LEU A C 1
ATOM 2430 O O . LEU E 2 44 ? 97.915 122.501 65.994 1.00 73.10 44 LEU A O 1
ATOM 2435 N N . ALA E 2 45 ? 96.154 123.002 67.307 1.00 79.70 45 ALA A N 1
ATOM 2436 C CA . ALA E 2 45 ? 95.192 122.683 66.258 1.00 79.70 45 ALA A CA 1
ATOM 2437 C C . ALA E 2 45 ? 95.172 123.745 65.166 1.00 79.70 45 ALA A C 1
ATOM 2438 O O . ALA E 2 45 ? 94.762 123.459 64.035 1.00 79.70 45 ALA A O 1
ATOM 2440 N N . ASN E 2 46 ? 95.600 124.965 65.478 1.00 84.03 46 ASN A N 1
ATOM 2441 C CA . ASN E 2 46 ? 95.600 126.060 64.517 1.00 84.03 46 ASN A CA 1
ATOM 2442 C C . ASN E 2 46 ? 96.896 126.159 63.727 1.00 84.03 46 ASN A C 1
ATOM 2443 O O . ASN E 2 46 ? 97.002 127.023 62.850 1.00 84.03 46 ASN A O 1
ATOM 2448 N N . GLN E 2 47 ? 97.877 125.308 64.012 1.00 81.86 47 GLN A N 1
ATOM 2449 C CA . GLN E 2 47 ? 99.148 125.372 63.307 1.00 81.86 47 GLN A CA 1
ATOM 2450 C C . GLN E 2 47 ? 99.006 124.892 61.866 1.00 81.86 47 GLN A C 1
ATOM 2451 O O . GLN E 2 47 ? 98.267 123.953 61.564 1.00 81.86 47 GLN A O 1
ATOM 2457 N N . ASN E 2 48 ? 99.882 125.430 61.019 1.00 89.88 48 ASN A N 1
ATOM 2458 C CA . ASN E 2 48 ? 99.933 124.947 59.618 1.00 89.88 48 ASN A CA 1
ATOM 2459 C C . ASN E 2 48 ? 100.936 123.805 59.618 1.00 89.88 48 ASN A C 1
ATOM 2460 O O . ASN E 2 48 ? 102.077 124.039 59.216 1.00 89.88 48 ASN A O 1
ATOM 2465 N N . TRP E 2 49 ? 100.530 122.627 60.071 1.00 80.23 49 TRP A N 1
ATOM 2466 C CA . TRP E 2 49 ? 101.510 121.523 60.225 1.00 80.23 49 TRP A CA 1
ATOM 2467 C C . TRP E 2 49 ? 102.242 121.228 58.916 1.00 80.23 49 TRP A C 1
ATOM 2468 O O . TRP E 2 49 ? 103.287 120.575 58.983 1.00 80.23 49 TRP A O 1
ATOM 2479 N N . LYS E 2 50 ? 101.724 121.700 57.780 1.00 91.58 50 LYS A N 1
ATOM 2480 C CA . LYS E 2 50 ? 102.344 121.374 56.469 1.00 91.58 50 LYS A CA 1
ATOM 2481 C C . LYS E 2 50 ? 103.736 121.988 56.438 1.00 91.58 50 LYS A C 1
ATOM 2482 O O . LYS E 2 50 ? 104.679 121.277 56.086 1.00 91.58 50 LYS A O 1
ATOM 2488 N N . ALA E 2 51 ? 103.841 123.259 56.805 1.00 88.75 51 ALA A N 1
ATOM 2489 C CA . ALA E 2 51 ? 105.141 123.955 56.806 1.00 88.75 51 ALA A CA 1
ATOM 2490 C C . ALA E 2 51 ? 106.008 123.338 57.888 1.00 88.75 51 ALA A C 1
ATOM 2491 O O . ALA E 2 51 ? 107.204 123.144 57.667 1.00 88.75 51 ALA A O 1
ATOM 2493 N N . ILE E 2 52 ? 105.395 123.050 59.028 1.00 83.22 52 ILE A N 1
ATOM 2494 C CA . ILE E 2 52 ? 106.151 122.450 60.124 1.00 83.22 52 ILE A CA 1
ATOM 2495 C C . ILE E 2 52 ? 106.643 121.065 59.728 1.00 83.22 52 ILE A C 1
ATOM 2496 O O . ILE E 2 52 ? 107.753 120.657 60.086 1.00 83.22 52 ILE A O 1
ATOM 2501 N N . ARG E 2 53 ? 105.822 120.318 58.986 1.00 86.66 53 ARG A N 1
ATOM 2502 C CA . ARG E 2 53 ? 106.250 119.026 58.469 1.00 86.66 53 ARG A CA 1
ATOM 2503 C C . ARG E 2 53 ? 107.314 119.177 57.390 1.00 86.66 53 ARG A C 1
ATOM 2504 O O . ARG E 2 53 ? 108.239 118.361 57.314 1.00 86.66 53 ARG A O 1
ATOM 2512 N N . ALA E 2 54 ? 107.190 120.203 56.541 1.00 91.51 54 ALA A N 1
ATOM 2513 C CA . ALA E 2 54 ? 108.185 120.431 55.497 1.00 91.51 54 ALA A CA 1
ATOM 2514 C C . ALA E 2 54 ? 109.559 120.703 56.094 1.00 91.51 54 ALA A C 1
ATOM 2515 O O . ALA E 2 54 ? 110.566 120.152 55.634 1.00 91.51 54 ALA A O 1
ATOM 2517 N N . GLU E 2 55 ? 109.623 121.549 57.118 1.00 93.09 55 GLU A N 1
ATOM 2518 C CA . GLU E 2 55 ? 110.844 121.682 57.894 1.00 93.09 55 GLU A CA 1
ATOM 2519 C C . GLU E 2 55 ? 110.945 120.508 58.868 1.00 93.09 55 GLU A C 1
ATOM 2520 O O . GLU E 2 55 ? 110.008 119.721 59.026 1.00 93.09 55 GLU A O 1
ATOM 2526 N N . GLU E 2 56 ? 112.096 120.375 59.527 1.00 87.24 56 GLU A N 1
ATOM 2527 C CA . GLU E 2 56 ? 112.402 119.205 60.353 1.00 87.24 56 GLU A CA 1
ATOM 2528 C C . GLU E 2 56 ? 112.183 117.917 59.557 1.00 87.24 56 GLU A C 1
ATOM 2529 O O . GLU E 2 56 ? 111.328 117.089 59.874 1.00 87.24 56 GLU A O 1
ATOM 2535 N N . SER E 2 57 ? 112.976 117.774 58.492 1.00 88.84 57 SER A N 1
ATOM 2536 C CA . SER E 2 57 ? 112.776 116.672 57.556 1.00 88.84 57 SER A CA 1
ATOM 2537 C C . SER E 2 57 ? 113.028 115.319 58.212 1.00 88.84 57 SER A C 1
ATOM 2538 O O . SER E 2 57 ? 112.280 114.363 57.980 1.00 88.84 57 SER A O 1
ATOM 2541 N N . GLN E 2 58 ? 114.085 115.213 59.020 1.00 85.73 58 GLN A N 1
ATOM 2542 C CA . GLN E 2 58 ? 114.411 113.933 59.643 1.00 85.73 58 GLN A CA 1
ATOM 2543 C C . GLN E 2 58 ? 113.352 113.519 60.657 1.00 85.73 58 GLN A C 1
ATOM 2544 O O . GLN E 2 58 ? 112.989 112.336 60.743 1.00 85.73 58 GLN A O 1
ATOM 2550 N N . VAL E 2 59 ? 112.853 114.476 61.443 1.00 80.69 59 VAL A N 1
ATOM 2551 C CA . VAL E 2 59 ? 111.820 114.165 62.426 1.00 80.69 59 VAL A CA 1
ATOM 2552 C C . VAL E 2 59 ? 110.568 113.654 61.730 1.00 80.69 59 VAL A C 1
ATOM 2553 O O . VAL E 2 59 ? 109.971 112.655 62.151 1.00 80.69 59 VAL A O 1
ATOM 2557 N N . HIS E 2 60 ? 110.154 114.320 60.650 1.00 83.14 60 HIS A N 1
ATOM 2558 C CA . HIS E 2 60 ? 109.008 113.830 59.893 1.00 83.14 60 HIS A CA 1
ATOM 2559 C C . HIS E 2 60 ? 109.281 112.480 59.253 1.00 83.14 60 HIS A C 1
ATOM 2560 O O . HIS E 2 60 ? 108.375 111.651 59.155 1.00 83.14 60 HIS A O 1
ATOM 2567 N N . ALA E 2 61 ? 110.503 112.244 58.782 1.00 79.71 61 ALA A N 1
ATOM 2568 C CA . ALA E 2 61 ? 110.811 110.937 58.214 1.00 79.71 61 ALA A CA 1
ATOM 2569 C C . ALA E 2 61 ? 110.607 109.841 59.250 1.00 79.71 61 ALA A C 1
ATOM 2570 O O . ALA E 2 61 ? 109.951 108.826 58.982 1.00 79.71 61 ALA A O 1
ATOM 2572 N N . ARG E 2 62 ? 111.127 110.055 60.459 1.00 76.12 62 ARG A N 1
ATOM 2573 C CA . ARG E 2 62 ? 110.993 109.054 61.514 1.00 76.12 62 ARG A CA 1
ATOM 2574 C C . ARG E 2 62 ? 109.534 108.874 61.931 1.00 76.12 62 ARG A C 1
ATOM 2575 O O . ARG E 2 62 ? 109.064 107.745 62.121 1.00 76.12 62 ARG A O 1
ATOM 2583 N N . LEU E 2 63 ? 108.795 109.977 62.069 1.00 75.12 63 LEU A N 1
ATOM 2584 C CA . LEU E 2 63 ? 107.400 109.872 62.491 1.00 75.12 63 LEU A CA 1
ATOM 2585 C C . LEU E 2 63 ? 106.532 109.233 61.411 1.00 75.12 63 LEU A C 1
ATOM 2586 O O . LEU E 2 63 ? 105.621 108.459 61.717 1.00 75.12 63 LEU A O 1
ATOM 2591 N N . LYS E 2 64 ? 106.795 109.542 60.142 1.00 80.47 64 LYS A N 1
ATOM 2592 C CA . LYS E 2 64 ? 106.065 108.893 59.059 1.00 80.47 64 LYS A CA 1
ATOM 2593 C C . LYS E 2 64 ? 106.392 107.409 58.997 1.00 80.47 64 LYS A C 1
ATOM 2594 O O . LYS E 2 64 ? 105.520 106.587 58.698 1.00 80.47 64 LYS A O 1
ATOM 2600 N N . GLN E 2 65 ? 107.647 107.046 59.273 1.00 81.76 65 GLN A N 1
ATOM 2601 C CA . GLN E 2 65 ? 108.003 105.635 59.350 1.00 81.76 65 GLN A CA 1
ATOM 2602 C C . GLN E 2 65 ? 107.213 104.941 60.454 1.00 81.76 65 GLN A C 1
ATOM 2603 O O . GLN E 2 65 ? 106.659 103.854 60.252 1.00 81.76 65 GLN A O 1
ATOM 2609 N N . ILE E 2 66 ? 107.129 105.576 61.626 1.00 76.84 66 ILE A N 1
ATOM 2610 C CA . ILE E 2 66 ? 106.383 104.977 62.729 1.00 76.84 66 ILE A CA 1
ATOM 2611 C C . ILE E 2 66 ? 104.902 104.873 62.373 1.00 76.84 66 ILE A C 1
ATOM 2612 O O . ILE E 2 66 ? 104.238 103.885 62.709 1.00 76.84 66 ILE A O 1
ATOM 2617 N N . ARG E 2 67 ? 104.374 105.858 61.641 1.00 81.04 67 ARG A N 1
ATOM 2618 C CA . ARG E 2 67 ? 102.960 105.847 61.283 1.00 81.04 67 ARG A CA 1
ATOM 2619 C C . ARG E 2 67 ? 102.652 104.741 60.283 1.00 81.04 67 ARG A C 1
ATOM 2620 O O . ARG E 2 67 ? 101.658 104.019 60.426 1.00 81.04 67 ARG A O 1
ATOM 2628 N N . VAL E 2 68 ? 103.490 104.598 59.253 1.00 78.70 68 VAL A N 1
ATOM 2629 C CA . VAL E 2 68 ? 103.246 103.555 58.263 1.00 78.70 68 VAL A CA 1
ATOM 2630 C C . VAL E 2 68 ? 103.436 102.176 58.879 1.00 78.70 68 VAL A C 1
ATOM 2631 O O . VAL E 2 68 ? 102.707 101.238 58.536 1.00 78.70 68 VAL A O 1
ATOM 2635 N N . GLU E 2 69 ? 104.388 102.020 59.805 1.00 81.77 69 GLU A N 1
ATOM 2636 C CA . GLU E 2 69 ? 104.517 100.735 60.486 1.00 81.77 69 GLU A CA 1
ATOM 2637 C C . GLU E 2 69 ? 103.294 100.435 61.344 1.00 81.77 69 GLU A C 1
ATOM 2638 O O . GLU E 2 69 ? 102.802 99.301 61.355 1.00 81.77 69 GLU A O 1
ATOM 2644 N N . LEU E 2 70 ? 102.780 101.438 62.061 1.00 80.87 70 LEU A N 1
ATOM 2645 C CA . LEU E 2 70 ? 101.579 101.229 62.861 1.00 80.87 70 LEU A CA 1
ATOM 2646 C C . LEU E 2 70 ? 100.395 100.846 61.984 1.00 80.87 70 LEU A C 1
ATOM 2647 O O . LEU E 2 70 ? 99.607 99.963 62.342 1.00 80.87 70 LEU A O 1
ATOM 2652 N N . ILE E 2 71 ? 100.252 101.505 60.833 1.00 87.37 71 ILE A N 1
ATOM 2653 C CA . ILE E 2 71 ? 99.158 101.186 59.922 1.00 87.37 71 ILE A CA 1
ATOM 2654 C C . ILE E 2 71 ? 99.317 99.775 59.365 1.00 87.37 71 ILE A C 1
ATOM 2655 O O . ILE E 2 71 ? 98.339 99.026 59.248 1.00 87.37 71 ILE A O 1
ATOM 2660 N N . ALA E 2 72 ? 100.546 99.385 59.021 1.00 86.49 72 ALA A N 1
ATOM 2661 C CA . ALA E 2 72 ? 100.774 98.064 58.446 1.00 86.49 72 ALA A CA 1
ATOM 2662 C C . ALA E 2 72 ? 100.483 96.960 59.457 1.00 86.49 72 ALA A C 1
ATOM 2663 O O . ALA E 2 72 ? 99.772 95.997 59.146 1.00 86.49 72 ALA A O 1
ATOM 2665 N N . ARG E 2 73 ? 101.026 97.078 60.672 1.00 85.82 73 ARG A N 1
ATOM 2666 C CA . ARG E 2 73 ? 100.812 96.032 61.670 1.00 85.82 73 ARG A CA 1
ATOM 2667 C C . ARG E 2 73 ? 99.346 95.939 62.074 1.00 85.82 73 ARG A C 1
ATOM 2668 O O . ARG E 2 73 ? 98.808 94.836 62.225 1.00 85.82 73 ARG A O 1
ATOM 2676 N N . ILE E 2 74 ? 98.687 97.074 62.254 1.00 88.91 74 ILE A N 1
ATOM 2677 C CA . ILE E 2 74 ? 97.279 97.128 62.623 1.00 88.91 74 ILE A CA 1
ATOM 2678 C C . ILE E 2 74 ? 96.524 97.847 61.512 1.00 88.91 74 ILE A C 1
ATOM 2679 O O . ILE E 2 74 ? 96.472 99.076 61.477 1.00 88.91 74 ILE A O 1
ATOM 2684 N N . PRO E 2 75 ? 95.932 97.104 60.573 1.00 99.38 75 PRO A N 1
ATOM 2685 C CA . PRO E 2 75 ? 95.183 97.759 59.488 1.00 99.38 75 PRO A CA 1
ATOM 2686 C C . PRO E 2 75 ? 94.002 98.577 59.974 1.00 99.38 75 PRO A C 1
ATOM 2687 O O . PRO E 2 75 ? 93.635 99.564 59.325 1.00 99.38 75 PRO A O 1
ATOM 2691 N N . SER E 2 76 ? 93.398 98.202 61.103 1.00 102.10 76 SER A N 1
ATOM 2692 C CA . SER E 2 76 ? 92.223 98.901 61.607 1.00 102.10 76 SER A CA 1
ATOM 2693 C C . SER E 2 76 ? 92.522 100.329 62.044 1.00 102.10 76 SER A C 1
ATOM 2694 O O . SER E 2 76 ? 91.581 101.090 62.284 1.00 102.10 76 SER A O 1
ATOM 2697 N N . LEU E 2 77 ? 93.797 100.705 62.164 1.00 97.78 77 LEU A N 1
ATOM 2698 C CA . LEU E 2 77 ? 94.134 102.081 62.511 1.00 97.78 77 LEU A CA 1
ATOM 2699 C C . LEU E 2 77 ? 93.760 103.062 61.408 1.00 97.78 77 LEU A C 1
ATOM 2700 O O . LEU E 2 77 ? 93.685 104.268 61.668 1.00 97.78 77 LEU A O 1
ATOM 2705 N N . ARG E 2 78 ? 93.547 102.596 60.187 1.00 112.14 78 ARG A N 1
ATOM 2706 C CA . ARG E 2 78 ? 93.126 103.553 59.139 1.00 112.14 78 ARG A CA 1
ATOM 2707 C C . ARG E 2 78 ? 91.677 103.944 59.400 1.00 112.14 78 ARG A C 1
ATOM 2708 O O . ARG E 2 78 ? 91.318 105.098 59.128 1.00 112.14 78 ARG A O 1
ATOM 2716 N N . TRP E 2 79 ? 90.896 103.011 59.955 1.00 116.05 79 TRP A N 1
ATOM 2717 C CA . TRP E 2 79 ? 89.463 103.268 60.257 1.00 116.05 79 TRP A CA 1
ATOM 2718 C C . TRP E 2 79 ? 89.346 104.620 60.959 1.00 116.05 79 TRP A C 1
ATOM 2719 O O . TRP E 2 79 ? 89.871 104.776 62.070 1.00 116.05 79 TRP A O 1
ATOM 2730 N N . THR E 2 80 ? 88.670 105.561 60.323 1.00 129.94 80 THR A N 1
ATOM 2731 C CA . THR E 2 80 ? 88.491 106.880 60.906 1.00 129.94 80 THR A CA 1
ATOM 2732 C C . THR E 2 80 ? 87.136 106.975 61.604 1.00 129.94 80 THR A C 1
ATOM 2733 O O . THR E 2 80 ? 86.336 106.037 61.598 1.00 129.94 80 THR A O 1
ATOM 2737 N N . ARG E 2 81 ? 86.879 108.132 62.216 1.00 132.60 81 ARG A N 1
ATOM 2738 C CA . ARG E 2 81 ? 85.654 108.404 62.967 1.00 132.60 81 ARG A CA 1
ATOM 2739 C C . ARG E 2 81 ? 85.457 107.429 64.121 1.00 132.60 81 ARG A C 1
ATOM 2740 O O . ARG E 2 81 ? 84.324 107.211 64.564 1.00 132.60 81 ARG A O 1
ATOM 2748 N N . SER E 2 82 ? 86.550 106.838 64.610 1.00 121.04 82 SER A N 1
ATOM 2749 C CA . SER E 2 82 ? 86.534 105.916 65.746 1.00 121.04 82 SER A CA 1
ATOM 2750 C C . SER E 2 82 ? 85.618 104.719 65.504 1.00 121.04 82 SER A C 1
ATOM 2751 O O . SER E 2 82 ? 85.041 104.168 66.444 1.00 121.04 82 SER A O 1
ATOM 2754 N N . GLN E 2 83 ? 85.479 104.301 64.247 1.00 119.71 83 GLN A N 1
ATOM 2755 C CA . GLN E 2 83 ? 84.722 103.096 63.935 1.00 119.71 83 GLN A CA 1
ATOM 2756 C C . GLN E 2 83 ? 85.511 101.824 64.213 1.00 119.71 83 GLN A C 1
ATOM 2757 O O . GLN E 2 83 ? 84.949 100.728 64.117 1.00 119.71 83 GLN A O 1
ATOM 2763 N N . ARG E 2 84 ? 86.790 101.948 64.544 1.00 105.53 84 ARG A N 1
ATOM 2764 C CA . ARG E 2 84 ? 87.626 100.826 64.936 1.00 105.53 84 ARG A CA 1
ATOM 2765 C C . ARG E 2 84 ? 87.431 100.507 66.414 1.00 105.53 84 ARG A C 1
ATOM 2766 O O . ARG E 2 84 ? 86.935 101.323 67.193 1.00 105.53 84 ARG A O 1
ATOM 2774 N N . GLU E 2 85 ? 87.892 99.326 66.811 1.00 103.48 85 GLU A N 1
ATOM 2775 C CA . GLU E 2 85 ? 87.803 98.926 68.233 1.00 103.48 85 GLU A CA 1
ATOM 2776 C C . GLU E 2 85 ? 89.109 99.293 68.942 1.00 103.48 85 GLU A C 1
ATOM 2777 O O . GLU E 2 85 ? 89.157 99.151 70.176 1.00 103.48 85 GLU A O 1
ATOM 2783 N N . ILE E 2 86 ? 90.127 99.734 68.202 1.00 87.11 86 ILE A N 1
ATOM 2784 C CA . ILE E 2 86 ? 91.370 100.181 68.819 1.00 87.11 86 ILE A CA 1
ATOM 2785 C C . ILE E 2 86 ? 91.139 101.526 69.493 1.00 87.11 86 ILE A C 1
ATOM 2786 O O . ILE E 2 86 ? 90.513 102.425 68.920 1.00 87.11 86 ILE A O 1
ATOM 2791 N N . ALA E 2 87 ? 91.642 101.664 70.716 1.00 71.24 87 ALA A N 1
ATOM 2792 C CA . ALA E 2 87 ? 91.490 102.879 71.506 1.00 71.24 87 ALA A CA 1
ATOM 2793 C C . ALA E 2 87 ? 92.842 103.560 71.658 1.00 71.24 87 ALA A C 1
ATOM 2794 O O . ALA E 2 87 ? 93.827 102.917 72.034 1.00 71.24 87 ALA A O 1
ATOM 2796 N N . ILE E 2 88 ? 92.885 104.856 71.367 1.00 67.88 88 ILE A N 1
ATOM 2797 C CA . ILE E 2 88 ? 94.086 105.666 71.534 1.00 67.88 88 ILE A CA 1
ATOM 2798 C C . ILE E 2 88 ? 93.979 106.381 72.872 1.00 67.88 88 ILE A C 1
ATOM 2799 O O . ILE E 2 88 ? 93.080 107.207 73.072 1.00 67.88 88 ILE A O 1
ATOM 2804 N N . LEU E 2 89 ? 94.894 106.074 73.787 1.00 52.96 89 LEU A N 1
ATOM 2805 C CA . LEU E 2 89 ? 94.832 106.567 75.155 1.00 52.96 89 LEU A CA 1
ATOM 2806 C C . LEU E 2 89 ? 96.094 107.348 75.488 1.00 52.96 89 LEU A C 1
ATOM 2807 O O . LEU E 2 89 ? 97.207 106.856 75.274 1.00 52.96 89 LEU A O 1
ATOM 2812 N N . ILE E 2 90 ? 95.917 108.559 76.011 1.00 54.06 90 ILE A N 1
ATOM 2813 C CA . ILE E 2 90 ? 97.040 109.338 76.516 1.00 54.06 90 ILE A CA 1
ATOM 2814 C C . ILE E 2 90 ? 97.483 108.756 77.858 1.00 54.06 90 ILE A C 1
ATOM 2815 O O . ILE E 2 90 ? 96.775 107.956 78.472 1.00 54.06 90 ILE A O 1
ATOM 2820 N N . TRP E 2 91 ? 98.682 109.158 78.310 1.00 52.59 91 TRP A N 1
ATOM 2821 C CA . TRP E 2 91 ? 99.377 108.565 79.453 1.00 52.59 91 TRP A CA 1
ATOM 2822 C C . TRP E 2 91 ? 98.468 108.225 80.634 1.00 52.59 91 TRP A C 1
ATOM 2823 O O . TRP E 2 91 ? 98.415 107.053 81.025 1.00 52.59 91 TRP A O 1
ATOM 2834 N N . PRO E 2 92 ? 97.743 109.176 81.235 1.00 55.70 92 PRO A N 1
ATOM 2835 C CA . PRO E 2 92 ? 97.064 108.854 82.503 1.00 55.70 92 PRO A CA 1
ATOM 2836 C C . PRO E 2 92 ? 96.043 107.742 82.378 1.00 55.70 92 PRO A C 1
ATOM 2837 O O . PRO E 2 92 ? 95.704 107.119 83.391 1.00 55.70 92 PRO A O 1
ATOM 2841 N N . ARG E 2 93 ? 95.561 107.455 81.171 1.00 57.51 93 ARG A N 1
ATOM 2842 C CA . ARG E 2 93 ? 94.515 106.469 80.953 1.00 57.51 93 ARG A CA 1
ATOM 2843 C C . ARG E 2 93 ? 95.047 105.089 80.584 1.00 57.51 93 ARG A C 1
ATOM 2844 O O . ARG E 2 93 ? 94.248 104.182 80.335 1.00 57.51 93 ARG A O 1
ATOM 2852 N N . ILE E 2 94 ? 96.365 104.902 80.539 1.00 52.79 94 ILE A N 1
ATOM 2853 C CA . ILE E 2 94 ? 96.945 103.592 80.268 1.00 52.79 94 ILE A CA 1
ATOM 2854 C C . ILE E 2 94 ? 97.442 102.925 81.541 1.00 52.79 94 ILE A C 1
ATOM 2855 O O . ILE E 2 94 ? 98.160 101.921 81.472 1.00 52.79 94 ILE A O 1
ATOM 2860 N N . LEU E 2 95 ? 97.080 103.461 82.705 1.00 50.66 95 LEU A N 1
ATOM 2861 C CA . LEU E 2 95 ? 97.536 102.886 83.970 1.00 50.66 95 LEU A CA 1
ATOM 2862 C C . LEU E 2 95 ? 97.087 101.442 84.177 1.00 50.66 95 LEU A C 1
ATOM 2863 O O . LEU E 2 95 ? 97.933 100.609 84.545 1.00 50.66 95 LEU A O 1
ATOM 2868 N N . PRO E 2 96 ? 95.821 101.069 83.973 1.00 51.54 96 PRO A N 1
ATOM 2869 C CA . PRO E 2 96 ? 95.418 99.677 84.207 1.00 51.54 96 PRO A CA 1
ATOM 2870 C C . PRO E 2 96 ? 95.826 98.701 83.115 1.00 51.54 96 PRO A C 1
ATOM 2871 O O . PRO E 2 96 ? 95.388 97.549 83.151 1.00 51.54 96 PRO A O 1
ATOM 2875 N N . ILE E 2 97 ? 96.642 99.119 82.147 1.00 56.61 97 ILE A N 1
ATOM 2876 C CA . ILE E 2 97 ? 97.079 98.255 81.058 1.00 56.61 97 ILE A CA 1
ATOM 2877 C C . ILE E 2 97 ? 98.591 98.070 81.041 1.00 56.61 97 ILE A C 1
ATOM 2878 O O . ILE E 2 97 ? 99.102 97.317 80.208 1.00 56.61 97 ILE A O 1
ATOM 2883 N N . LEU E 2 98 ? 99.321 98.713 81.955 1.00 55.11 98 LEU A N 1
ATOM 2884 C CA . LEU E 2 98 ? 100.779 98.660 81.912 1.00 55.11 98 LEU A CA 1
ATOM 2885 C C . LEU E 2 98 ? 101.311 97.253 82.144 1.00 55.11 98 LEU A C 1
ATOM 2886 O O . LEU E 2 98 ? 102.428 96.938 81.718 1.00 55.11 98 LEU A O 1
ATOM 2891 N N . GLN E 2 99 ? 100.544 96.398 82.819 1.00 61.74 99 GLN A N 1
ATOM 2892 C CA . GLN E 2 99 ? 100.970 95.014 82.979 1.00 61.74 99 GLN A CA 1
ATOM 2893 C C . GLN E 2 99 ? 100.829 94.217 81.689 1.00 61.74 99 GLN A C 1
ATOM 2894 O O . GLN E 2 99 ? 101.489 93.184 81.540 1.00 61.74 99 GLN A O 1
ATOM 2900 N N . ALA E 2 100 ? 100.087 94.738 80.728 1.00 63.68 100 ALA A N 1
ATOM 2901 C CA . ALA E 2 100 ? 99.831 93.933 79.525 1.00 63.68 100 ALA A CA 1
ATOM 2902 C C . ALA E 2 100 ? 100.908 94.201 78.489 1.00 63.68 100 ALA A C 1
ATOM 2903 O O . ALA E 2 100 ? 101.085 93.358 77.617 1.00 63.68 100 ALA A O 1
ATOM 2905 N N . TYR E 2 101 ? 101.589 95.335 78.584 1.00 63.84 101 TYR A N 1
ATOM 2906 C CA . TYR E 2 101 ? 102.634 95.696 77.599 1.00 63.84 101 TYR A CA 1
ATOM 2907 C C . TYR E 2 101 ? 103.895 94.942 77.964 1.00 63.84 101 TYR A C 1
ATOM 2908 O O . TYR E 2 101 ? 104.704 95.520 78.678 1.00 63.84 101 TYR A O 1
ATOM 2917 N N . ASP E 2 102 ? 104.024 93.690 77.530 1.00 77.07 102 ASP A N 1
ATOM 2918 C CA . ASP E 2 102 ? 105.198 92.874 77.937 1.00 77.07 102 ASP A CA 1
ATOM 2919 C C . ASP E 2 102 ? 105.863 92.250 76.718 1.00 77.07 102 ASP A C 1
ATOM 2920 O O . ASP E 2 102 ? 105.208 91.478 76.021 1.00 77.07 102 ASP A O 1
ATOM 2925 N N . LEU E 2 103 ? 107.132 92.574 76.497 1.00 77.94 103 LEU A N 1
ATOM 2926 C CA . LEU E 2 103 ? 107.875 92.062 75.339 1.00 77.94 103 LEU A CA 1
ATOM 2927 C C . LEU E 2 103 ? 108.748 90.925 75.848 1.00 77.94 103 LEU A C 1
ATOM 2928 O O . LEU E 2 103 ? 109.954 91.008 75.667 1.00 77.94 103 LEU A O 1
ATOM 2933 N N . ARG E 2 104 ? 108.150 89.897 76.455 1.00 89.07 104 ARG A N 1
ATOM 2934 C CA . ARG E 2 104 ? 108.982 88.852 77.044 1.00 89.07 104 ARG A CA 1
ATOM 2935 C C . ARG E 2 104 ? 109.824 88.153 75.985 1.00 89.07 104 ARG A C 1
ATOM 2936 O O . ARG E 2 104 ? 111.017 87.907 76.192 1.00 89.07 104 ARG A O 1
ATOM 2944 N N . GLN E 2 105 ? 109.221 87.822 74.847 1.00 92.16 105 GLN A N 1
ATOM 2945 C CA . GLN E 2 105 ? 109.980 87.278 73.736 1.00 92.16 105 GLN A CA 1
ATOM 2946 C C . GLN E 2 105 ? 110.617 88.410 72.936 1.00 92.16 105 GLN A C 1
ATOM 2947 O O . GLN E 2 105 ? 110.263 89.584 73.077 1.00 92.16 105 GLN A O 1
ATOM 2953 N N . SER E 2 106 ? 111.572 88.041 72.081 1.00 88.90 106 SER A N 1
ATOM 2954 C CA . SER E 2 106 ? 112.354 89.006 71.305 1.00 88.90 106 SER A CA 1
ATOM 2955 C C . SER E 2 106 ? 113.024 90.025 72.223 1.00 88.90 106 SER A C 1
ATOM 2956 O O . SER E 2 106 ? 113.157 91.205 71.893 1.00 88.90 106 SER A O 1
ATOM 2959 N N . MET E 2 107 ? 113.446 89.555 73.394 1.00 82.27 107 MET A N 1
ATOM 2960 C CA . MET E 2 107 ? 114.109 90.400 74.384 1.00 82.27 107 MET A CA 1
ATOM 2961 C C . MET E 2 107 ? 114.870 89.484 75.325 1.00 82.27 107 MET A C 1
ATOM 2962 O O . MET E 2 107 ? 114.262 88.638 75.989 1.00 82.27 107 MET A O 1
ATOM 2967 N N . GLN E 2 108 ? 116.194 89.633 75.373 1.00 71.27 108 GLN A N 1
ATOM 2968 C CA . GLN E 2 108 ? 117.040 88.716 76.121 1.00 71.27 108 GLN A CA 1
ATOM 2969 C C . GLN E 2 108 ? 117.893 89.379 77.191 1.00 71.27 108 GLN A C 1
ATOM 2970 O O . GLN E 2 108 ? 118.294 88.694 78.136 1.00 71.27 108 GLN A O 1
ATOM 2976 N N . LEU E 2 109 ? 118.187 90.671 77.070 1.00 60.89 109 LEU A N 1
ATOM 2977 C CA . LEU E 2 109 ? 119.038 91.329 78.060 1.00 60.89 109 LEU A CA 1
ATOM 2978 C C . LEU E 2 109 ? 118.449 91.300 79.466 1.00 60.89 109 LEU A C 1
ATOM 2979 O O . LEU E 2 109 ? 119.195 90.988 80.411 1.00 60.89 109 LEU A O 1
ATOM 2984 N N . PRO E 2 110 ? 117.167 91.622 79.694 1.00 56.68 110 PRO A N 1
ATOM 2985 C CA . PRO E 2 110 ? 116.633 91.483 81.060 1.00 56.68 110 PRO A CA 1
ATOM 2986 C C . PRO E 2 110 ? 116.698 90.064 81.585 1.00 56.68 110 PRO A C 1
ATOM 2987 O O . PRO E 2 110 ? 116.928 89.857 82.782 1.00 56.68 110 PRO A O 1
ATOM 2991 N N . THR E 2 111 ? 116.500 89.072 80.715 1.00 59.43 111 THR A N 1
ATOM 2992 C CA . THR E 2 111 ? 116.603 87.684 81.146 1.00 59.43 111 THR A CA 1
ATOM 2993 C C . THR E 2 111 ? 118.010 87.372 81.633 1.00 59.43 111 THR A C 1
ATOM 2994 O O . THR E 2 111 ? 118.192 86.814 82.721 1.00 59.43 111 THR A O 1
ATOM 2998 N N . VAL E 2 112 ? 119.020 87.742 80.843 1.00 50.61 112 VAL A N 1
ATOM 2999 C CA . VAL E 2 112 ? 120.406 87.493 81.231 1.00 50.61 112 VAL A CA 1
ATOM 3000 C C . VAL E 2 112 ? 120.737 88.241 82.513 1.00 50.61 112 VAL A C 1
ATOM 3001 O O . VAL E 2 112 ? 121.443 87.726 83.387 1.00 50.61 112 VAL A O 1
ATOM 3005 N N . TRP E 2 113 ? 120.226 89.466 82.648 1.00 43.78 113 TRP A N 1
ATOM 3006 C CA . TRP E 2 113 ? 120.444 90.240 83.865 1.00 43.78 113 TRP A CA 1
ATOM 3007 C C . TRP E 2 113 ? 119.862 89.531 85.080 1.00 43.78 113 TRP A C 1
ATOM 3008 O O . TRP E 2 113 ? 120.512 89.446 86.130 1.00 43.78 113 TRP A O 1
ATOM 3019 N N . GLU E 2 114 ? 118.645 89.001 84.952 1.00 50.61 114 GLU A N 1
ATOM 3020 C CA . GLU E 2 114 ? 118.018 88.305 86.069 1.00 50.61 114 GLU A CA 1
ATOM 3021 C C . GLU E 2 114 ? 118.776 87.035 86.438 1.00 50.61 114 GLU A C 1
ATOM 3022 O O . GLU E 2 114 ? 119.008 86.772 87.622 1.00 50.61 114 GLU A O 1
ATOM 3028 N N . LYS E 2 115 ? 119.171 86.232 85.443 1.00 51.46 115 LYS A N 1
ATOM 3029 C CA . LYS E 2 115 ? 119.919 85.016 85.764 1.00 51.46 115 LYS A CA 1
ATOM 3030 C C . LYS E 2 115 ? 121.271 85.342 86.384 1.00 51.46 115 LYS A C 1
ATOM 3031 O O . LYS E 2 115 ? 121.711 84.656 87.313 1.00 51.46 115 LYS A O 1
ATOM 3037 N N . LEU E 2 116 ? 121.952 86.375 85.883 1.00 47.60 116 LEU A N 1
ATOM 3038 C CA . LEU E 2 116 ? 123.235 86.762 86.458 1.00 47.60 116 LEU A CA 1
ATOM 3039 C C . LEU E 2 116 ? 123.077 87.217 87.900 1.00 47.60 116 LEU A C 1
ATOM 3040 O O . LEU E 2 116 ? 123.856 86.817 88.774 1.00 47.60 116 LEU A O 1
ATOM 3045 N N . THR E 2 117 ? 122.065 88.046 88.173 1.00 40.77 117 THR A N 1
ATOM 3046 C CA . THR E 2 117 ? 121.839 88.505 89.539 1.00 40.77 117 THR A CA 1
ATOM 3047 C C . THR E 2 117 ? 121.493 87.344 90.461 1.00 40.77 117 THR A C 1
ATOM 3048 O O . THR E 2 117 ? 121.984 87.275 91.592 1.00 40.77 117 THR A O 1
ATOM 3052 N N . GLN E 2 118 ? 120.654 86.416 89.993 1.00 47.96 118 GLN A N 1
ATOM 3053 C CA . GLN E 2 118 ? 120.302 85.252 90.800 1.00 47.96 118 GLN A CA 1
ATOM 3054 C C . GLN E 2 118 ? 121.526 84.401 91.110 1.00 47.96 118 GLN A C 1
ATOM 3055 O O . GLN E 2 118 ? 121.747 84.009 92.262 1.00 47.96 118 GLN A O 1
ATOM 3061 N N . SER E 2 119 ? 122.331 84.100 90.089 1.00 45.74 119 SER A N 1
ATOM 3062 C CA . SER E 2 119 ? 123.489 83.238 90.291 1.00 45.74 119 SER A CA 1
ATOM 3063 C C . SER E 2 119 ? 124.542 83.908 91.159 1.00 45.74 119 SER A C 1
ATOM 3064 O O . SER E 2 119 ? 125.276 83.224 91.882 1.00 45.74 119 SER A O 1
ATOM 3067 N N . THR E 2 120 ? 124.640 85.238 91.101 1.00 43.38 120 THR A N 1
ATOM 3068 C CA . THR E 2 120 ? 125.585 85.937 91.963 1.00 43.38 120 THR A CA 1
ATOM 3069 C C . THR E 2 120 ? 125.087 85.990 93.401 1.00 43.38 120 THR A C 1
ATOM 3070 O O . THR E 2 120 ? 125.873 85.834 94.342 1.00 43.38 120 THR A O 1
ATOM 3074 N N . VAL E 2 121 ? 123.784 86.205 93.594 1.00 45.37 121 VAL A N 1
ATOM 3075 C CA . VAL E 2 121 ? 123.228 86.276 94.941 1.00 45.37 121 VAL A CA 1
ATOM 3076 C C . VAL E 2 121 ? 123.288 84.913 95.620 1.00 45.37 121 VAL A C 1
ATOM 3077 O O . VAL E 2 121 ? 123.523 84.819 96.831 1.00 45.37 121 VAL A O 1
ATOM 3081 N N . ASN E 2 122 ? 123.103 83.836 94.854 1.00 48.57 122 ASN A N 1
ATOM 3082 C CA . ASN E 2 122 ? 123.063 82.504 95.448 1.00 48.57 122 ASN A CA 1
ATOM 3083 C C . ASN E 2 122 ? 124.377 82.108 96.106 1.00 48.57 122 ASN A C 1
ATOM 3084 O O . ASN E 2 122 ? 124.399 81.148 96.885 1.00 48.57 122 ASN A O 1
ATOM 3089 N N . LEU E 2 123 ? 125.468 82.809 95.816 1.00 46.23 123 LEU A N 1
ATOM 3090 C CA . LEU E 2 123 ? 126.778 82.449 96.338 1.00 46.23 123 LEU A CA 1
ATOM 3091 C C . LEU E 2 123 ? 127.137 83.168 97.633 1.00 46.23 123 LEU A C 1
ATOM 3092 O O . LEU E 2 123 ? 128.201 82.891 98.196 1.00 46.23 123 LEU A O 1
ATOM 3097 N N . ILE E 2 124 ? 126.295 84.078 98.120 1.00 46.36 124 ILE A N 1
ATOM 3098 C CA . ILE E 2 124 ? 126.664 84.896 99.272 1.00 46.36 124 ILE A CA 1
ATOM 3099 C C . ILE E 2 124 ? 125.568 84.910 100.329 1.00 46.36 124 ILE A C 1
ATOM 3100 O O . ILE E 2 124 ? 125.738 85.507 101.397 1.00 46.36 124 ILE A O 1
ATOM 3105 N N . SER E 2 125 ? 124.432 84.270 100.044 1.00 50.14 125 SER A N 1
ATOM 3106 C CA . SER E 2 125 ? 123.290 84.361 100.949 1.00 50.14 125 SER A CA 1
ATOM 3107 C C . SER E 2 125 ? 123.588 83.712 102.295 1.00 50.14 125 SER A C 1
ATOM 3108 O O . SER E 2 125 ? 123.349 84.307 103.353 1.00 50.14 125 SER A O 1
ATOM 3111 N N . ASP E 2 126 ? 124.109 82.495 102.239 1.00 49.82 126 ASP A N 1
ATOM 3112 C CA . ASP E 2 126 ? 124.431 81.756 103.474 1.00 49.82 126 ASP A CA 1
ATOM 3113 C C . ASP E 2 126 ? 125.558 82.453 104.229 1.00 49.82 126 ASP A C 1
ATOM 3114 O O . ASP E 2 126 ? 125.540 82.365 105.444 1.00 49.82 126 ASP A O 1
ATOM 3119 N N . GLY E 2 127 ? 126.534 83.049 103.556 1.00 43.44 127 GLY A N 1
ATOM 3120 C CA . GLY E 2 127 ? 127.582 83.816 104.206 1.00 43.44 127 GLY A CA 1
ATOM 3121 C C . GLY E 2 127 ? 127.056 85.074 104.867 1.00 43.44 127 GLY A C 1
ATOM 3122 O O . GLY E 2 127 ? 127.488 85.436 105.962 1.00 43.44 127 GLY A O 1
ATOM 3123 N N . LEU E 2 128 ? 126.115 85.757 104.214 1.00 36.89 128 LEU A N 1
ATOM 3124 C CA . LEU E 2 128 ? 125.527 86.954 104.807 1.00 36.89 128 LEU A CA 1
ATOM 3125 C C . LEU E 2 128 ? 124.681 86.612 106.027 1.00 36.89 128 LEU A C 1
ATOM 3126 O O . LEU E 2 128 ? 124.663 87.362 107.014 1.00 36.89 128 LEU A O 1
ATOM 3131 N N . GLU E 2 129 ? 123.957 85.492 105.971 1.00 39.25 129 GLU A N 1
ATOM 3132 C CA . GLU E 2 129 ? 123.215 85.041 107.143 1.00 39.25 129 GLU A CA 1
ATOM 3133 C C . GLU E 2 129 ? 124.156 84.761 108.306 1.00 39.25 129 GLU A C 1
ATOM 3134 O O . GLU E 2 129 ? 123.874 85.135 109.451 1.00 39.25 129 GLU A O 1
ATOM 3140 N N . ARG E 2 130 ? 125.292 84.122 108.029 1.00 39.09 130 ARG A N 1
ATOM 3141 C CA . ARG E 2 130 ? 126.290 83.904 109.071 1.00 39.09 130 ARG A CA 1
ATOM 3142 C C . ARG E 2 130 ? 126.859 85.223 109.582 1.00 39.09 130 ARG A C 1
ATOM 3143 O O . ARG E 2 130 ? 127.131 85.363 110.779 1.00 39.09 130 ARG A O 1
ATOM 3151 N N . VAL E 2 131 ? 127.055 86.197 108.691 1.00 37.36 131 VAL A N 1
ATOM 3152 C CA . VAL E 2 131 ? 127.583 87.498 109.100 1.00 37.36 131 VAL A CA 1
ATOM 3153 C C . VAL E 2 131 ? 126.649 88.156 110.105 1.00 37.36 131 VAL A C 1
ATOM 3154 O O . VAL E 2 131 ? 127.075 88.607 111.176 1.00 37.36 131 VAL A O 1
ATOM 3158 N N . VAL E 2 132 ? 125.359 88.224 109.774 1.00 33.99 132 VAL A N 1
ATOM 3159 C CA . VAL E 2 132 ? 124.429 88.877 110.693 1.00 33.99 132 VAL A CA 1
ATOM 3160 C C . VAL E 2 132 ? 124.251 88.055 111.964 1.00 33.99 132 VAL A C 1
ATOM 3161 O O . VAL E 2 132 ? 124.057 88.621 113.047 1.00 33.99 132 VAL A O 1
ATOM 3165 N N . LEU E 2 133 ? 124.321 86.723 111.870 1.00 34.75 133 LEU A N 1
ATOM 3166 C CA . LEU E 2 133 ? 124.260 85.902 113.073 1.00 34.75 133 LEU A CA 1
ATOM 3167 C C . LEU E 2 133 ? 125.417 86.214 114.011 1.00 34.75 133 LEU A C 1
ATOM 3168 O O . LEU E 2 133 ? 125.221 86.357 115.222 1.00 34.75 133 LEU A O 1
ATOM 3173 N N . HIS E 2 134 ? 126.629 86.335 113.467 1.00 36.69 134 HIS A N 1
ATOM 3174 C CA . HIS E 2 134 ? 127.784 86.664 114.295 1.00 36.69 134 HIS A CA 1
ATOM 3175 C C . HIS E 2 134 ? 127.671 88.070 114.868 1.00 36.69 134 HIS A C 1
ATOM 3176 O O . HIS E 2 134 ? 128.056 88.308 116.018 1.00 36.69 134 HIS A O 1
ATOM 3183 N N . ILE E 2 135 ? 127.156 89.017 114.083 1.00 33.77 135 ILE A N 1
ATOM 3184 C CA . ILE E 2 135 ? 126.982 90.378 114.586 1.00 33.77 135 ILE A CA 1
ATOM 3185 C C . ILE E 2 135 ? 126.024 90.384 115.772 1.00 33.77 135 ILE A C 1
ATOM 3186 O O . ILE E 2 135 ? 126.285 91.017 116.801 1.00 33.77 135 ILE A O 1
ATOM 3191 N N . SER E 2 136 ? 124.901 89.672 115.645 1.00 36.74 136 SER A N 1
ATOM 3192 C CA . SER E 2 136 ? 123.942 89.605 116.744 1.00 36.74 136 SER A CA 1
ATOM 3193 C C . SER E 2 136 ? 124.539 88.906 117.957 1.00 36.74 136 SER A C 1
ATOM 3194 O O . SER E 2 136 ? 124.331 89.337 119.097 1.00 36.74 136 SER A O 1
ATOM 3197 N N . ASN E 2 137 ? 125.285 87.823 117.728 1.00 38.71 137 ASN A N 1
ATOM 3198 C CA . ASN E 2 137 ? 125.883 87.080 118.832 1.00 38.71 137 ASN A CA 1
ATOM 3199 C C . ASN E 2 137 ? 126.914 87.918 119.574 1.00 38.71 137 ASN A C 1
ATOM 3200 O O . ASN E 2 137 ? 127.064 87.794 120.793 1.00 38.71 137 ASN A O 1
ATOM 3205 N N . GLN E 2 138 ? 127.649 88.767 118.853 1.00 39.21 138 GLN A N 1
ATOM 3206 C CA . GLN E 2 138 ? 128.607 89.645 119.514 1.00 39.21 138 GLN A CA 1
ATOM 3207 C C . GLN E 2 138 ? 127.905 90.780 120.247 1.00 39.21 138 GLN A C 1
ATOM 3208 O O . GLN E 2 138 ? 128.288 91.133 121.368 1.00 39.21 138 GLN A O 1
ATOM 3214 N N . LEU E 2 139 ? 126.874 91.362 119.636 1.00 36.17 139 LEU A N 1
ATOM 3215 C CA . LEU E 2 139 ? 126.251 92.551 120.198 1.00 36.17 139 LEU A CA 1
ATOM 3216 C C . LEU E 2 139 ? 125.264 92.247 121.317 1.00 36.17 139 LEU A C 1
ATOM 3217 O O . LEU E 2 139 ? 124.908 93.161 122.067 1.00 36.17 139 LEU A O 1
ATOM 3222 N N . THR E 2 140 ? 124.807 91.002 121.452 1.00 37.77 140 THR A N 1
ATOM 3223 C CA . THR E 2 140 ? 123.840 90.694 122.501 1.00 37.77 140 THR A CA 1
ATOM 3224 C C . THR E 2 140 ? 124.237 89.472 123.319 1.00 37.77 140 THR A C 1
ATOM 3225 O O . THR E 2 140 ? 123.835 89.341 124.478 1.00 37.77 140 THR A O 1
ATOM 3229 N N . GLY E 2 141 ? 125.019 88.575 122.733 1.00 43.01 141 GLY A N 1
ATOM 3230 C CA . GLY E 2 141 ? 125.270 87.289 123.341 1.00 43.01 141 GLY A CA 1
ATOM 3231 C C . GLY E 2 141 ? 124.227 86.240 123.035 1.00 43.01 141 GLY A C 1
ATOM 3232 O O . GLY E 2 141 ? 124.379 85.091 123.469 1.00 43.01 141 GLY A O 1
ATOM 3233 N N . LYS E 2 142 ? 123.178 86.595 122.302 1.00 45.33 142 LYS A N 1
ATOM 3234 C CA . LYS E 2 142 ? 122.119 85.690 121.891 1.00 45.33 142 LYS A CA 1
ATOM 3235 C C . LYS E 2 142 ? 121.939 85.783 120.386 1.00 45.33 142 LYS A C 1
ATOM 3236 O O . LYS E 2 142 ? 122.162 86.844 119.796 1.00 45.33 142 LYS A O 1
ATOM 3242 N N . PRO E 2 143 ? 121.533 84.694 119.737 1.00 48.99 143 PRO A N 1
ATOM 3243 C CA . PRO E 2 143 ? 121.498 84.663 118.269 1.00 48.99 143 PRO A CA 1
ATOM 3244 C C . PRO E 2 143 ? 120.216 85.180 117.630 1.00 48.99 143 PRO A C 1
ATOM 3245 O O . PRO E 2 143 ? 120.062 85.028 116.416 1.00 48.99 143 PRO A O 1
ATOM 3249 N N . ASN E 2 144 ? 119.305 85.785 118.389 1.00 48.07 144 ASN A N 1
ATOM 3250 C CA . ASN E 2 144 ? 118.023 86.226 117.852 1.00 48.07 144 ASN A CA 1
ATOM 3251 C C . ASN E 2 144 ? 117.809 87.726 118.030 1.00 48.07 144 ASN A C 1
ATOM 3252 O O . ASN E 2 144 ? 116.691 88.171 118.291 1.00 48.07 144 ASN A O 1
ATOM 3257 N N . LEU E 2 145 ? 118.871 88.520 117.887 1.00 39.18 145 LEU A N 1
ATOM 3258 C CA . LEU E 2 145 ? 118.721 89.968 117.991 1.00 39.18 145 LEU A CA 1
ATOM 3259 C C . LEU E 2 145 ? 117.873 90.521 116.853 1.00 39.18 145 LEU A C 1
ATOM 3260 O O . LEU E 2 145 ? 117.005 91.373 117.075 1.00 39.18 145 LEU A O 1
ATOM 3265 N N . PHE E 2 146 ? 118.106 90.051 115.630 1.00 40.74 146 PHE A N 1
ATOM 3266 C CA . PHE E 2 146 ? 117.393 90.573 114.471 1.00 40.74 146 PHE A CA 1
ATOM 3267 C C . PHE E 2 146 ? 116.088 89.845 114.187 1.00 40.74 146 PHE A C 1
ATOM 3268 O O . PHE E 2 146 ? 115.232 90.394 113.484 1.00 40.74 146 PHE A O 1
ATOM 3276 N N . THR E 2 147 ? 115.913 88.633 114.710 1.00 47.79 147 THR A N 1
ATOM 3277 C CA . THR E 2 147 ? 114.740 87.821 114.425 1.00 47.79 147 THR A CA 1
ATOM 3278 C C . THR E 2 147 ? 113.751 87.773 115.582 1.00 47.79 147 THR A C 1
ATOM 3279 O O . THR E 2 147 ? 112.830 86.953 115.556 1.00 47.79 147 THR A O 1
ATOM 3283 N N . ARG E 2 148 ? 113.917 88.623 116.596 1.00 44.71 148 ARG A N 1
ATOM 3284 C CA . ARG E 2 148 ? 113.010 88.580 117.739 1.00 44.71 148 ARG A CA 1
ATOM 3285 C C . ARG E 2 148 ? 111.610 89.038 117.351 1.00 44.71 148 ARG A C 1
ATOM 3286 O O . ARG E 2 148 ? 110.618 88.375 117.674 1.00 44.71 148 ARG A O 1
ATOM 3294 N N . SER E 2 149 ? 111.510 90.177 116.664 1.00 48.22 149 SER A N 1
ATOM 3295 C CA . SER E 2 149 ? 110.199 90.698 116.288 1.00 48.22 149 SER A CA 1
ATOM 3296 C C . SER E 2 149 ? 109.497 89.777 115.300 1.00 48.22 149 SER A C 1
ATOM 3297 O O . SER E 2 149 ? 108.286 89.551 115.406 1.00 48.22 149 SER A O 1
ATOM 3300 N N . ARG E 2 150 ? 110.236 89.238 114.333 1.00 51.45 150 ARG A N 1
ATOM 3301 C CA . ARG E 2 150 ? 109.651 88.364 113.327 1.00 51.45 150 ARG A CA 1
ATOM 3302 C C . ARG E 2 150 ? 109.505 86.926 113.803 1.00 51.45 150 ARG A C 1
ATOM 3303 O O . ARG E 2 150 ? 108.912 86.114 113.085 1.00 51.45 150 ARG A O 1
ATOM 3311 N N . ALA E 2 151 ? 110.025 86.591 114.978 1.00 52.57 151 ALA A N 1
ATOM 3312 C CA . ALA E 2 151 ? 109.903 85.239 115.511 1.00 52.57 151 ALA A CA 1
ATOM 3313 C C . ALA E 2 151 ? 109.962 85.247 117.034 1.00 52.57 151 ALA A C 1
ATOM 3314 O O . ALA E 2 151 ? 110.823 84.604 117.632 1.00 52.57 151 ALA A O 1
ATOM 3316 N N . TYR E 2 158 ? 108.233 83.991 112.235 1.00 67.61 158 TYR A N 1
ATOM 3317 C CA . TYR E 2 158 ? 107.646 83.963 110.902 1.00 67.61 158 TYR A CA 1
ATOM 3318 C C . TYR E 2 158 ? 108.674 83.508 109.873 1.00 67.61 158 TYR A C 1
ATOM 3319 O O . TYR E 2 158 ? 109.360 82.506 110.070 1.00 67.61 158 TYR A O 1
ATOM 3328 N N . SER E 2 159 ? 108.777 84.253 108.776 1.00 70.86 159 SER A N 1
ATOM 3329 C CA . SER E 2 159 ? 109.714 83.954 107.703 1.00 70.86 159 SER A CA 1
ATOM 3330 C C . SER E 2 159 ? 110.827 84.990 107.701 1.00 70.86 159 SER A C 1
ATOM 3331 O O . SER E 2 159 ? 110.558 86.197 107.697 1.00 70.86 159 SER A O 1
ATOM 3334 N N . ILE E 2 160 ? 112.071 84.519 107.698 1.00 61.54 160 ILE A N 1
ATOM 3335 C CA . ILE E 2 160 ? 113.244 85.386 107.694 1.00 61.54 160 ILE A CA 1
ATOM 3336 C C . ILE E 2 160 ? 113.815 85.382 106.276 1.00 61.54 160 ILE A C 1
ATOM 3337 O O . ILE E 2 160 ? 114.441 84.386 105.877 1.00 61.54 160 ILE A O 1
ATOM 3342 N N . PRO E 2 161 ? 113.632 86.448 105.494 1.00 52.90 161 PRO A N 1
ATOM 3343 C CA . PRO E 2 161 ? 114.102 86.446 104.102 1.00 52.90 161 PRO A CA 1
ATOM 3344 C C . PRO E 2 161 ? 115.594 86.738 104.031 1.00 52.90 161 PRO A C 1
ATOM 3345 O O . PRO E 2 161 ? 116.059 87.779 104.499 1.00 52.90 161 PRO A O 1
ATOM 3349 N N . SER E 2 162 ? 116.343 85.811 103.445 1.00 49.13 162 SER A N 1
ATOM 3350 C CA . SER E 2 162 ? 117.771 85.995 103.227 1.00 49.13 162 SER A CA 1
ATOM 3351 C C . SER E 2 162 ? 117.978 86.820 101.959 1.00 49.13 162 SER A C 1
ATOM 3352 O O . SER E 2 162 ? 117.031 87.352 101.373 1.00 49.13 162 SER A O 1
ATOM 3355 N N . THR E 2 163 ? 119.232 86.951 101.524 1.00 47.10 163 THR A N 1
ATOM 3356 C CA . THR E 2 163 ? 119.499 87.657 100.275 1.00 47.10 163 THR A CA 1
ATOM 3357 C C . THR E 2 163 ? 118.954 86.885 99.081 1.00 47.10 163 THR A C 1
ATOM 3358 O O . THR E 2 163 ? 118.459 87.487 98.120 1.00 47.10 163 THR A O 1
ATOM 3362 N N . ARG E 2 164 ? 119.042 85.553 99.119 1.00 49.83 164 ARG A N 1
ATOM 3363 C CA . ARG E 2 164 ? 118.469 84.742 98.051 1.00 49.83 164 ARG A CA 1
ATOM 3364 C C . ARG E 2 164 ? 116.958 84.908 97.980 1.00 49.83 164 ARG A C 1
ATOM 3365 O O . ARG E 2 164 ? 116.392 85.052 96.891 1.00 49.83 164 ARG A O 1
ATOM 3373 N N . GLU E 2 165 ? 116.287 84.900 99.133 1.00 49.15 165 GLU A N 1
ATOM 3374 C CA . GLU E 2 165 ? 114.846 85.126 99.148 1.00 49.15 165 GLU A CA 1
ATOM 3375 C C . GLU E 2 165 ? 114.507 86.529 98.668 1.00 49.15 165 GLU A C 1
ATOM 3376 O O . GLU E 2 165 ? 113.526 86.726 97.944 1.00 49.15 165 GLU A O 1
ATOM 3382 N N . LEU E 2 166 ? 115.305 87.521 99.070 1.00 37.21 166 LEU A N 1
ATOM 3383 C CA . LEU E 2 166 ? 115.065 88.887 98.617 1.00 37.21 166 LEU A CA 1
ATOM 3384 C C . LEU E 2 166 ? 115.173 88.990 97.104 1.00 37.21 166 LEU A C 1
ATOM 3385 O O . LEU E 2 166 ? 114.328 89.614 96.455 1.00 37.21 166 LEU A O 1
ATOM 3390 N N . SER E 2 167 ? 116.200 88.372 96.523 1.00 39.50 167 SER A N 1
ATOM 3391 C CA . SER E 2 167 ? 116.343 88.379 95.072 1.00 39.50 167 SER A CA 1
ATOM 3392 C C . SER E 2 167 ? 115.188 87.649 94.397 1.00 39.50 167 SER A C 1
ATOM 3393 O O . SER E 2 167 ? 114.647 88.120 93.387 1.00 39.50 167 SER A O 1
ATOM 3396 N N . GLN E 2 168 ? 114.788 86.500 94.951 1.00 48.83 168 GLN A N 1
ATOM 3397 C CA . GLN E 2 168 ? 113.711 85.721 94.351 1.00 48.83 168 GLN A CA 1
ATOM 3398 C C . GLN E 2 168 ? 112.400 86.494 94.346 1.00 48.83 168 GLN A C 1
ATOM 3399 O O . GLN E 2 168 ? 111.673 86.483 93.350 1.00 48.83 168 GLN A O 1
ATOM 3405 N N . ILE E 2 169 ? 112.078 87.176 95.450 1.00 36.38 169 ILE A N 1
ATOM 3406 C CA . ILE E 2 169 ? 110.826 87.928 95.495 1.00 36.38 169 ILE A CA 1
ATOM 3407 C C . ILE E 2 169 ? 110.934 89.300 94.855 1.00 36.38 169 ILE A C 1
ATOM 3408 O O . ILE E 2 169 ? 109.901 89.938 94.618 1.00 36.38 169 ILE A O 1
ATOM 3413 N N . TRP E 2 170 ? 112.143 89.785 94.573 1.00 33.96 170 TRP A N 1
ATOM 3414 C CA . TRP E 2 170 ? 112.262 90.986 93.759 1.00 33.96 170 TRP A CA 1
ATOM 3415 C C . TRP E 2 170 ? 112.078 90.675 92.282 1.00 33.96 170 TRP A C 1
ATOM 3416 O O . TRP E 2 170 ? 111.520 91.493 91.545 1.00 33.96 170 TRP A O 1
ATOM 3427 N N . PHE E 2 171 ? 112.545 89.509 91.835 1.00 39.31 171 PHE A N 1
ATOM 3428 C CA . PHE E 2 171 ? 112.457 89.151 90.426 1.00 39.31 171 PHE A CA 1
ATOM 3429 C C . PHE E 2 171 ? 111.176 88.411 90.065 1.00 39.31 171 PHE A C 1
ATOM 3430 O O . PHE E 2 171 ? 110.771 88.442 88.898 1.00 39.31 171 PHE A O 1
ATOM 3438 N N . ASN E 2 172 ? 110.532 87.749 91.024 1.00 47.87 172 ASN A N 1
ATOM 3439 C CA . ASN E 2 172 ? 109.309 86.999 90.776 1.00 47.87 172 ASN A CA 1
ATOM 3440 C C . ASN E 2 172 ? 108.062 87.740 91.236 1.00 47.87 172 ASN A C 1
ATOM 3441 O O . ASN E 2 172 ? 106.963 87.181 91.180 1.00 47.87 172 ASN A O 1
ATOM 3446 N N . ASN E 2 173 ? 108.208 88.979 91.692 1.00 41.39 173 ASN A N 1
ATOM 3447 C CA . ASN E 2 173 ? 107.065 89.780 92.089 1.00 41.39 173 ASN A CA 1
ATOM 3448 C C . ASN E 2 173 ? 106.265 90.198 90.859 1.00 41.39 173 ASN A C 1
ATOM 3449 O O . ASN E 2 173 ? 106.689 90.025 89.714 1.00 41.39 173 ASN A O 1
ATOM 3454 N N . GLU E 2 174 ? 105.079 90.747 91.104 1.00 50.74 174 GLU A N 1
ATOM 3455 C CA . GLU E 2 174 ? 104.418 91.506 90.061 1.00 50.74 174 GLU A CA 1
ATOM 3456 C C . GLU E 2 174 ? 105.206 92.787 89.802 1.00 50.74 174 GLU A C 1
ATOM 3457 O O . GLU E 2 174 ? 106.036 93.206 90.615 1.00 50.74 174 GLU A O 1
ATOM 3463 N N . TRP E 2 175 ? 104.965 93.381 88.633 1.00 47.22 175 TRP A N 1
ATOM 3464 C CA . TRP E 2 175 ? 105.679 94.564 88.155 1.00 47.22 175 TRP A CA 1
ATOM 3465 C C . TRP E 2 175 ? 107.109 94.226 87.755 1.00 47.22 175 TRP A C 1
ATOM 3466 O O . TRP E 2 175 ? 107.818 95.082 87.222 1.00 47.22 175 TRP A O 1
ATOM 3477 N N . SER E 2 176 ? 107.547 92.990 88.001 1.00 45.87 176 SER A N 1
ATOM 3478 C CA . SER E 2 176 ? 108.892 92.596 87.594 1.00 45.87 176 SER A CA 1
ATOM 3479 C C . SER E 2 176 ? 108.996 92.502 86.078 1.00 45.87 176 SER A C 1
ATOM 3480 O O . SER E 2 176 ? 109.943 93.022 85.477 1.00 45.87 176 SER A O 1
ATOM 3483 N N . GLY E 2 177 ? 108.027 91.842 85.442 1.00 48.92 177 GLY A N 1
ATOM 3484 C CA . GLY E 2 177 ? 108.006 91.809 83.990 1.00 48.92 177 GLY A CA 1
ATOM 3485 C C . GLY E 2 177 ? 107.827 93.187 83.388 1.00 48.92 177 GLY A C 1
ATOM 3486 O O . GLY E 2 177 ? 108.475 93.532 82.396 1.00 48.92 177 GLY A O 1
ATOM 3487 N N . SER E 2 178 ? 106.951 93.997 83.986 1.00 51.66 178 SER A N 1
ATOM 3488 C CA . SER E 2 178 ? 106.774 95.368 83.523 1.00 51.66 178 SER A CA 1
ATOM 3489 C C . SER E 2 178 ? 108.056 96.172 83.684 1.00 51.66 178 SER A C 1
ATOM 3490 O O . SER E 2 178 ? 108.433 96.940 82.790 1.00 51.66 178 SER A O 1
ATOM 3493 N N . VAL E 2 179 ? 108.786 95.957 84.771 1.00 46.81 179 VAL A N 1
ATOM 3494 C CA . VAL E 2 179 ? 110.004 96.777 85.018 1.00 46.81 179 VAL A CA 1
ATOM 3495 C C . VAL E 2 179 ? 111.106 96.284 84.096 1.00 46.81 179 VAL A C 1
ATOM 3496 O O . VAL E 2 179 ? 111.898 97.097 83.716 1.00 46.81 179 VAL A O 1
ATOM 3500 N N . LYS E 2 180 ? 111.167 95.017 83.735 1.00 48.76 180 LYS A N 1
ATOM 3501 C CA . LYS E 2 180 ? 112.137 94.580 82.735 1.00 48.76 180 LYS A CA 1
ATOM 3502 C C . LYS E 2 180 ? 111.793 95.120 81.350 1.00 48.76 180 LYS A C 1
ATOM 3503 O O . LYS E 2 180 ? 112.677 95.589 80.619 1.00 48.76 180 LYS A O 1
ATOM 3509 N N . THR E 2 181 ? 110.510 95.075 80.981 1.00 49.63 181 THR A N 1
ATOM 3510 C CA . THR E 2 181 ? 110.090 95.578 79.678 1.00 49.63 181 THR A CA 1
ATOM 3511 C C . THR E 2 181 ? 110.406 97.059 79.535 1.00 49.63 181 THR A C 1
ATOM 3512 O O . THR E 2 181 ? 110.940 97.499 78.511 1.00 49.63 181 THR A O 1
ATOM 3516 N N . TRP E 2 182 ? 110.092 97.844 80.562 1.00 40.35 182 TRP A N 1
ATOM 3517 C CA . TRP E 2 182 ? 110.312 99.278 80.462 1.00 40.35 182 TRP A CA 1
ATOM 3518 C C . TRP E 2 182 ? 111.780 99.646 80.609 1.00 40.35 182 TRP A C 1
ATOM 3519 O O . TRP E 2 182 ? 112.210 100.665 80.064 1.00 40.35 182 TRP A O 1
ATOM 3530 N N . LEU E 2 183 ? 112.572 98.828 81.305 1.00 44.31 183 LEU A N 1
ATOM 3531 C CA . LEU E 2 183 ? 114.015 99.021 81.290 1.00 44.31 183 LEU A CA 1
ATOM 3532 C C . LEU E 2 183 ? 114.575 98.815 79.890 1.00 44.31 183 LEU A C 1
ATOM 3533 O O . LEU E 2 183 ? 115.415 99.596 79.433 1.00 44.31 183 LEU A O 1
ATOM 3538 N N . MET E 2 184 ? 114.113 97.775 79.188 1.00 51.26 184 MET A N 1
ATOM 3539 C CA . MET E 2 184 ? 114.518 97.605 77.794 1.00 51.26 184 MET A CA 1
ATOM 3540 C C . MET E 2 184 ? 114.067 98.772 76.927 1.00 51.26 184 MET A C 1
ATOM 3541 O O . MET E 2 184 ? 114.837 99.248 76.084 1.00 51.26 184 MET A O 1
ATOM 3546 N N . ILE E 2 185 ? 112.831 99.239 77.112 1.00 44.83 185 ILE A N 1
ATOM 3547 C CA . ILE E 2 185 ? 112.330 100.355 76.315 1.00 44.83 185 ILE A CA 1
ATOM 3548 C C . ILE E 2 185 ? 113.186 101.596 76.543 1.00 44.83 185 ILE A C 1
ATOM 3549 O O . ILE E 2 185 ? 113.582 102.279 75.592 1.00 44.83 185 ILE A O 1
ATOM 3554 N N . LYS E 2 186 ? 113.488 101.899 77.807 1.00 45.24 186 LYS A N 1
ATOM 3555 C CA . LYS E 2 186 ? 114.299 103.068 78.130 1.00 45.24 186 LYS A CA 1
ATOM 3556 C C . LYS E 2 186 ? 115.716 102.930 77.588 1.00 45.24 186 LYS A C 1
ATOM 3557 O O . LYS E 2 186 ? 116.284 103.897 77.071 1.00 45.24 186 LYS A O 1
ATOM 3563 N N . TYR E 2 187 ? 116.302 101.737 77.700 1.00 47.59 187 TYR A N 1
ATOM 3564 C CA . TYR E 2 187 ? 117.646 101.509 77.180 1.00 47.59 187 TYR A CA 1
ATOM 3565 C C . TYR E 2 187 ? 117.694 101.735 75.675 1.00 47.59 187 TYR A C 1
ATOM 3566 O O . TYR E 2 187 ? 118.583 102.429 75.164 1.00 47.59 187 TYR A O 1
ATOM 3575 N N . ARG E 2 188 ? 116.729 101.169 74.949 1.00 52.30 188 ARG A N 1
ATOM 3576 C CA . ARG E 2 188 ? 116.701 101.340 73.501 1.00 52.30 188 ARG A CA 1
ATOM 3577 C C . ARG E 2 188 ? 116.455 102.794 73.120 1.00 52.30 188 ARG A C 1
ATOM 3578 O O . ARG E 2 188 ? 117.071 103.304 72.175 1.00 52.30 188 ARG A O 1
ATOM 3586 N N . MET E 2 189 ? 115.562 103.480 73.837 1.00 50.63 189 MET A N 1
ATOM 3587 C CA . MET E 2 189 ? 115.290 104.879 73.528 1.00 50.63 189 MET A CA 1
ATOM 3588 C C . MET E 2 189 ? 116.517 105.747 73.765 1.00 50.63 189 MET A C 1
ATOM 3589 O O . MET E 2 189 ? 116.809 106.648 72.974 1.00 50.63 189 MET A O 1
ATOM 3594 N N . ARG E 2 190 ? 117.248 105.496 74.853 1.00 51.25 190 ARG A N 1
ATOM 3595 C CA . ARG E 2 190 ? 118.456 106.271 75.118 1.00 51.25 190 ARG A CA 1
ATOM 3596 C C . ARG E 2 190 ? 119.537 105.980 74.086 1.00 51.25 190 ARG A C 1
ATOM 3597 O O . ARG E 2 190 ? 120.258 106.892 73.662 1.00 51.25 190 ARG A O 1
ATOM 3605 N N . GLN E 2 191 ? 119.664 104.719 73.661 1.00 53.80 191 GLN A N 1
ATOM 3606 C CA . GLN E 2 191 ? 120.603 104.404 72.587 1.00 53.80 191 GLN A CA 1
ATOM 3607 C C . GLN E 2 191 ? 120.241 105.149 71.310 1.00 53.80 191 GLN A C 1
ATOM 3608 O O . GLN E 2 191 ? 121.116 105.704 70.633 1.00 53.80 191 GLN A O 1
ATOM 3614 N N . LEU E 2 192 ? 118.953 105.174 70.967 1.00 52.59 192 LEU A N 1
ATOM 3615 C CA . LEU E 2 192 ? 118.518 105.868 69.761 1.00 52.59 192 LEU A CA 1
ATOM 3616 C C . LEU E 2 192 ? 118.743 107.370 69.873 1.00 52.59 192 LEU A C 1
ATOM 3617 O O . LEU E 2 192 ? 119.105 108.022 68.888 1.00 52.59 192 LEU A O 1
ATOM 3622 N N . ILE E 2 193 ? 118.529 107.939 71.059 1.00 52.68 193 ILE A N 1
ATOM 3623 C CA . ILE E 2 193 ? 118.766 109.367 71.252 1.00 52.68 193 ILE A CA 1
ATOM 3624 C C . ILE E 2 193 ? 120.247 109.690 71.090 1.00 52.68 193 ILE A C 1
ATOM 3625 O O . ILE E 2 193 ? 120.613 110.679 70.440 1.00 52.68 193 ILE A O 1
ATOM 3630 N N . THR E 2 194 ? 121.123 108.864 71.667 1.00 58.18 194 THR A N 1
ATOM 3631 C CA . THR E 2 194 ? 122.556 109.075 71.489 1.00 58.18 194 THR A CA 1
ATOM 3632 C C . THR E 2 194 ? 122.947 108.973 70.021 1.00 58.18 194 THR A C 1
ATOM 3633 O O . THR E 2 194 ? 123.742 109.779 69.525 1.00 58.18 194 THR A O 1
ATOM 3637 N N . ASN E 2 195 ? 122.401 107.983 69.310 1.00 66.11 195 ASN A N 1
ATOM 3638 C CA . ASN E 2 195 ? 122.714 107.836 67.891 1.00 66.11 195 ASN A CA 1
ATOM 3639 C C . ASN E 2 195 ? 122.234 109.039 67.089 1.00 66.11 195 ASN A C 1
ATOM 3640 O O . ASN E 2 195 ? 122.940 109.520 66.194 1.00 66.11 195 ASN A O 1
ATOM 3645 N N . GLN E 2 196 ? 121.033 109.535 67.387 1.00 68.89 196 GLN A N 1
ATOM 3646 C CA . GLN E 2 196 ? 120.503 110.685 66.666 1.00 68.89 196 GLN A CA 1
ATOM 3647 C C . GLN E 2 196 ? 121.329 111.937 66.930 1.00 68.89 196 GLN A C 1
ATOM 3648 O O . GLN E 2 196 ? 121.589 112.720 66.009 1.00 68.89 196 GLN A O 1
ATOM 3654 N N . LYS E 2 197 ? 121.746 112.147 68.182 1.00 67.99 197 LYS A N 1
ATOM 3655 C CA . LYS E 2 197 ? 122.555 113.320 68.498 1.00 67.99 197 LYS A CA 1
ATOM 3656 C C . LYS E 2 197 ? 123.904 113.267 67.792 1.00 67.99 197 LYS A C 1
ATOM 3657 O O . LYS E 2 197 ? 124.412 114.294 67.329 1.00 67.99 197 LYS A O 1
ATOM 3663 N N . THR E 2 198 ? 124.503 112.076 67.707 1.00 79.69 198 THR A N 1
ATOM 3664 C CA . THR E 2 198 ? 125.767 111.933 66.992 1.00 79.69 198 THR A CA 1
ATOM 3665 C C . THR E 2 198 ? 125.603 112.266 65.513 1.00 79.69 198 THR A C 1
ATOM 3666 O O . THR E 2 198 ? 126.451 112.947 64.924 1.00 79.69 198 THR A O 1
ATOM 3670 N N . GLY E 2 199 ? 124.519 111.803 64.898 1.00 83.20 199 GLY A N 1
ATOM 3671 C CA . GLY E 2 199 ? 124.246 112.128 63.513 1.00 83.20 199 GLY A CA 1
ATOM 3672 C C . GLY E 2 199 ? 124.261 110.932 62.584 1.00 83.20 199 GLY A C 1
ATOM 3673 O O . GLY E 2 199 ? 124.589 111.064 61.402 1.00 83.20 199 GLY A O 1
ATOM 3674 N N . GLU E 2 200 ? 123.909 109.755 63.108 1.00 95.06 200 GLU A N 1
ATOM 3675 C CA . GLU E 2 200 ? 123.881 108.555 62.276 1.00 95.06 200 GLU A CA 1
ATOM 3676 C C . GLU E 2 200 ? 122.823 108.661 61.184 1.00 95.06 200 GLU A C 1
ATOM 3677 O O . GLU E 2 200 ? 123.079 108.305 60.028 1.00 95.06 200 GLU A O 1
ATOM 3683 N N . LEU E 2 201 ? 121.573 109.103 61.684 1.00 96.36 201 LEU A N 1
ATOM 3684 C CA . LEU E 2 201 ? 120.428 109.334 60.751 1.00 96.36 201 LEU A CA 1
ATOM 3685 C C . LEU E 2 201 ? 120.052 108.056 59.990 1.00 96.36 201 LEU A C 1
ATOM 3686 O O . LEU E 2 201 ? 119.389 108.182 58.941 1.00 96.36 201 LEU A O 1
ATOM 3691 N N . THR E 2 202 ? 120.520 106.898 60.396 1.00 95.24 202 THR A N 1
ATOM 3692 C CA . THR E 2 202 ? 120.079 105.615 59.877 1.00 95.24 202 THR A CA 1
ATOM 3693 C C . THR E 2 202 ? 119.647 104.708 61.022 1.00 95.24 202 THR A C 1
ATOM 3694 O O . THR E 2 202 ? 120.061 104.886 62.171 1.00 95.24 202 THR A O 1
ATOM 3698 N N . ASP E 2 203 ? 118.798 103.733 60.680 1.00 88.67 203 ASP A N 1
ATOM 3699 C CA . ASP E 2 203 ? 118.271 102.717 61.591 1.00 88.67 203 ASP A CA 1
ATOM 3700 C C . ASP E 2 203 ? 117.873 103.286 62.950 1.00 88.67 203 ASP A C 1
ATOM 3701 O O . ASP E 2 203 ? 118.109 102.659 63.986 1.00 88.67 203 ASP A O 1
ATOM 3706 N N . LEU E 2 204 ? 117.247 104.462 62.952 1.00 72.08 204 LEU A N 1
ATOM 3707 C CA . LEU E 2 204 ? 116.829 105.121 64.180 1.00 72.08 204 LEU A CA 1
ATOM 3708 C C . LEU E 2 204 ? 115.418 104.732 64.608 1.00 72.08 204 LEU A C 1
ATOM 3709 O O . LEU E 2 204 ? 114.817 105.429 65.431 1.00 72.08 204 LEU A O 1
ATOM 3714 N N . VAL E 2 205 ? 114.877 103.645 64.064 1.00 68.05 205 VAL A N 1
ATOM 3715 C CA . VAL E 2 205 ? 113.559 103.145 64.437 1.00 68.05 205 VAL A CA 1
ATOM 3716 C C . VAL E 2 205 ? 113.700 101.681 64.826 1.00 68.05 205 VAL A C 1
ATOM 3717 O O . VAL E 2 205 ? 114.244 100.881 64.057 1.00 68.05 205 VAL A O 1
ATOM 3721 N N . THR E 2 206 ? 113.217 101.334 66.014 1.00 60.50 206 THR A N 1
ATOM 3722 C CA . THR E 2 206 ? 113.300 99.978 66.537 1.00 60.50 206 THR A CA 1
ATOM 3723 C C . THR E 2 206 ? 111.899 99.402 66.678 1.00 60.50 206 THR A C 1
ATOM 3724 O O . THR E 2 206 ? 111.024 100.032 67.281 1.00 60.50 206 THR A O 1
ATOM 3728 N N . ILE E 2 207 ? 111.691 98.211 66.123 1.00 72.37 207 ILE A N 1
ATOM 3729 C CA . ILE E 2 207 ? 110.414 97.510 66.190 1.00 72.37 207 ILE A CA 1
ATOM 3730 C C . ILE E 2 207 ? 110.649 96.169 66.867 1.00 72.37 207 ILE A C 1
ATOM 3731 O O . ILE E 2 207 ? 111.549 95.420 66.471 1.00 72.37 207 ILE A O 1
ATOM 3736 N N . VAL E 2 208 ? 109.844 95.868 67.883 1.00 79.12 208 VAL A N 1
ATOM 3737 C CA . VAL E 2 208 ? 110.002 94.625 68.631 1.00 79.12 208 VAL A CA 1
ATOM 3738 C C . VAL E 2 208 ? 108.967 93.616 68.148 1.00 79.12 208 VAL A C 1
ATOM 3739 O O . VAL E 2 208 ? 109.186 92.402 68.230 1.00 79.12 208 VAL A O 1
ATOM 3743 N N . ASP E 2 209 ? 107.836 94.119 67.641 1.00 82.26 209 ASP A N 1
ATOM 3744 C CA . ASP E 2 209 ? 106.779 93.317 67.007 1.00 82.26 209 ASP A CA 1
ATOM 3745 C C . ASP E 2 209 ? 106.435 92.054 67.797 1.00 82.26 209 ASP A C 1
ATOM 3746 O O . ASP E 2 209 ? 106.066 91.028 67.223 1.00 82.26 209 ASP A O 1
ATOM 3751 N N . THR E 2 210 ? 106.530 92.127 69.121 1.00 84.14 210 THR A N 1
ATOM 3752 C CA . THR E 2 210 ? 106.188 90.986 69.959 1.00 84.14 210 THR A CA 1
ATOM 3753 C C . THR E 2 210 ? 104.702 90.669 69.831 1.00 84.14 210 THR A C 1
ATOM 3754 O O . THR E 2 210 ? 103.861 91.565 69.719 1.00 84.14 210 THR A O 1
ATOM 3758 N N . ARG E 2 211 ? 104.399 89.377 69.911 1.00 84.85 211 ARG A N 1
ATOM 3759 C CA . ARG E 2 211 ? 102.991 88.922 69.831 1.00 84.85 211 ARG A CA 1
ATOM 3760 C C . ARG E 2 211 ? 102.170 89.567 70.930 1.00 84.85 211 ARG A C 1
ATOM 3761 O O . ARG E 2 211 ? 102.608 89.550 72.090 1.00 84.85 211 ARG A O 1
ATOM 3769 N N . SER E 2 212 ? 101.025 90.079 70.582 1.00 82.84 212 SER A N 1
ATOM 3770 C CA . SER E 2 212 ? 100.081 90.702 71.508 1.00 82.84 212 SER A CA 1
ATOM 3771 C C . SER E 2 212 ? 100.581 92.023 72.077 1.00 82.84 212 SER A C 1
ATOM 3772 O O . SER E 2 212 ? 99.840 92.675 72.820 1.00 82.84 212 SER A O 1
ATOM 3775 N N . THR E 2 213 ? 101.807 92.444 71.762 1.00 75.58 213 THR A N 1
ATOM 3776 C CA . THR E 2 213 ? 102.322 93.724 72.246 1.00 75.58 213 THR A CA 1
ATOM 3777 C C . THR E 2 213 ? 103.329 94.238 71.220 1.00 75.58 213 THR A C 1
ATOM 3778 O O . THR E 2 213 ? 104.494 93.831 71.236 1.00 75.58 213 THR A O 1
ATOM 3782 N N . LEU E 2 214 ? 102.880 95.135 70.349 1.00 65.90 214 LEU A N 1
ATOM 3783 C CA . LEU E 2 214 ? 103.738 95.747 69.344 1.00 65.90 214 LEU A CA 1
ATOM 3784 C C . LEU E 2 214 ? 104.257 97.074 69.881 1.00 65.90 214 LEU A C 1
ATOM 3785 O O . LEU E 2 214 ? 103.471 97.921 70.318 1.00 65.90 214 LEU A O 1
ATOM 3790 N N . CYS E 2 215 ? 105.576 97.252 69.849 1.00 62.87 215 CYS A N 1
ATOM 3791 C CA . CYS E 2 215 ? 106.215 98.467 70.330 1.00 62.87 215 CYS A CA 1
ATOM 3792 C C . CYS E 2 215 ? 107.195 98.967 69.284 1.00 62.87 215 CYS A C 1
ATOM 3793 O O . CYS E 2 215 ? 108.037 98.202 68.803 1.00 62.87 215 CYS A O 1
ATOM 3796 N N . ILE E 2 216 ? 107.089 100.246 68.936 1.00 58.29 216 ILE A N 1
ATOM 3797 C CA . ILE E 2 216 ? 108.018 100.899 68.023 1.00 58.29 216 ILE A CA 1
ATOM 3798 C C . ILE E 2 216 ? 108.681 102.045 68.771 1.00 58.29 216 ILE A C 1
ATOM 3799 O O . ILE E 2 216 ? 107.994 102.915 69.316 1.00 58.29 216 ILE A O 1
ATOM 3804 N N . ILE E 2 217 ? 110.011 102.046 68.793 1.00 58.45 217 ILE A N 1
ATOM 3805 C CA . ILE E 2 217 ? 110.791 103.002 69.570 1.00 58.45 217 ILE A CA 1
ATOM 3806 C C . ILE E 2 217 ? 111.537 103.920 68.616 1.00 58.45 217 ILE A C 1
ATOM 3807 O O . ILE E 2 217 ? 112.159 103.458 67.652 1.00 58.45 217 ILE A O 1
ATOM 3812 N N . THR E 2 218 ? 111.469 105.214 68.883 1.00 60.53 218 THR A N 1
ATOM 3813 C CA . THR E 2 218 ? 112.166 106.257 68.151 1.00 60.53 218 THR A CA 1
ATOM 3814 C C . THR E 2 218 ? 112.854 107.162 69.159 1.00 60.53 218 THR A C 1
ATOM 3815 O O . THR E 2 218 ? 112.534 107.125 70.351 1.00 60.53 218 THR A O 1
ATOM 3819 N N . PRO E 2 219 ? 113.826 107.968 68.724 1.00 61.99 219 PRO A N 1
ATOM 3820 C CA . PRO E 2 219 ? 114.442 108.924 69.657 1.00 61.99 219 PRO A CA 1
ATOM 3821 C C . PRO E 2 219 ? 113.462 109.929 70.232 1.00 61.99 219 PRO A C 1
ATOM 3822 O O . PRO E 2 219 ? 113.750 110.523 71.277 1.00 61.99 219 PRO A O 1
ATOM 3826 N N . GLU E 2 220 ? 112.296 110.074 69.615 1.00 65.69 220 GLU A N 1
ATOM 3827 C CA . GLU E 2 220 ? 111.362 111.131 70.063 1.00 65.69 220 GLU A CA 1
ATOM 3828 C C . GLU E 2 220 ? 110.056 110.554 70.610 1.00 65.69 220 GLU A C 1
ATOM 3829 O O . GLU E 2 220 ? 109.493 111.213 71.471 1.00 65.69 220 GLU A O 1
ATOM 3835 N N . LEU E 2 221 ? 109.578 109.412 70.106 1.00 57.96 221 LEU A N 1
ATOM 3836 C CA . LEU E 2 221 ? 108.320 108.839 70.559 1.00 57.96 221 LEU A CA 1
ATOM 3837 C C . LEU E 2 221 ? 108.443 107.328 70.669 1.00 57.96 221 LEU A C 1
ATOM 3838 O O . LEU E 2 221 ? 109.320 106.707 70.063 1.00 57.96 221 LEU A O 1
ATOM 3843 N N . VAL E 2 222 ? 107.541 106.743 71.453 1.00 51.17 222 VAL A N 1
ATOM 3844 C CA . VAL E 2 222 ? 107.392 105.298 71.565 1.00 51.17 222 VAL A CA 1
ATOM 3845 C C . VAL E 2 222 ? 105.929 104.965 71.315 1.00 51.17 222 VAL A C 1
ATOM 3846 O O . VAL E 2 222 ? 105.047 105.480 72.011 1.00 51.17 222 VAL A O 1
ATOM 3850 N N . ALA E 2 223 ? 105.671 104.112 70.328 1.00 58.99 223 ALA A N 1
ATOM 3851 C CA . ALA E 2 223 ? 104.319 103.681 69.994 1.00 58.99 223 ALA A CA 1
ATOM 3852 C C . ALA E 2 223 ? 104.099 102.295 70.587 1.00 58.99 223 ALA A C 1
ATOM 3853 O O . ALA E 2 223 ? 104.724 101.322 70.155 1.00 58.99 223 ALA A O 1
ATOM 3855 N N . LEU E 2 224 ? 103.209 102.208 71.571 1.00 57.28 224 LEU A N 1
ATOM 3856 C CA . LEU E 2 224 ? 102.924 100.966 72.278 1.00 57.28 224 LEU A CA 1
ATOM 3857 C C . LEU E 2 224 ? 101.491 100.542 72.002 1.00 57.28 224 LEU A C 1
ATOM 3858 O O . LEU E 2 224 ? 100.559 101.330 72.192 1.00 57.28 224 LEU A O 1
ATOM 3863 N N . TYR E 2 225 ? 101.318 99.300 71.558 1.00 71.03 225 TYR A N 1
ATOM 3864 C CA . TYR E 2 225 ? 100.006 98.749 71.253 1.00 71.03 225 TYR A CA 1
ATOM 3865 C C . TYR E 2 225 ? 99.887 97.371 71.882 1.00 71.03 225 TYR A C 1
ATOM 3866 O O . TYR E 2 225 ? 100.818 96.567 71.797 1.00 71.03 225 TYR A O 1
ATOM 3875 N N . SER E 2 226 ? 98.747 97.103 72.514 1.00 71.02 226 SER A N 1
ATOM 3876 C CA . SER E 2 226 ? 98.479 95.820 73.150 1.00 71.02 226 SER A CA 1
ATOM 3877 C C . SER E 2 226 ? 97.268 95.178 72.491 1.00 71.02 226 SER A C 1
ATOM 3878 O O . SER E 2 226 ? 96.200 95.792 72.422 1.00 71.02 226 SER A O 1
ATOM 3881 N N . SER E 2 227 ? 97.437 93.945 72.014 1.00 76.55 227 SER A N 1
ATOM 3882 C CA . SER E 2 227 ? 96.338 93.250 71.353 1.00 76.55 227 SER A CA 1
ATOM 3883 C C . SER E 2 227 ? 95.294 92.750 72.342 1.00 76.55 227 SER A C 1
ATOM 3884 O O . SER E 2 227 ? 94.125 92.598 71.975 1.00 76.55 227 SER A O 1
ATOM 3887 N N . GLU E 2 228 ? 95.694 92.481 73.587 1.00 84.21 228 GLU A N 1
ATOM 3888 C CA . GLU E 2 228 ? 94.745 91.979 74.576 1.00 84.21 228 GLU A CA 1
ATOM 3889 C C . GLU E 2 228 ? 93.667 93.011 74.885 1.00 84.21 228 GLU A C 1
ATOM 3890 O O . GLU E 2 228 ? 92.484 92.668 74.995 1.00 84.21 228 GLU A O 1
ATOM 3896 N N . HIS E 2 229 ? 94.053 94.278 75.029 1.00 80.16 229 HIS A N 1
ATOM 3897 C CA . HIS E 2 229 ? 93.109 95.346 75.319 1.00 80.16 229 HIS A CA 1
ATOM 3898 C C . HIS E 2 229 ? 92.784 96.208 74.107 1.00 80.16 229 HIS A C 1
ATOM 3899 O O . HIS E 2 229 ? 91.916 97.082 74.208 1.00 80.16 229 HIS A O 1
ATOM 3906 N N . LYS E 2 230 ? 93.447 95.980 72.974 1.00 80.11 230 LYS A N 1
ATOM 3907 C CA . LYS E 2 230 ? 93.244 96.766 71.758 1.00 80.11 230 LYS A CA 1
ATOM 3908 C C . LYS E 2 230 ? 93.416 98.257 72.034 1.00 80.11 230 LYS A C 1
ATOM 3909 O O . LYS E 2 230 ? 92.624 99.095 71.601 1.00 80.11 230 LYS A O 1
ATOM 3915 N N . ALA E 2 231 ? 94.472 98.586 72.773 1.00 67.93 231 ALA A N 1
ATOM 3916 C CA . ALA E 2 231 ? 94.771 99.956 73.162 1.00 67.93 231 ALA A CA 1
ATOM 3917 C C . ALA E 2 231 ? 96.136 100.349 72.622 1.00 67.93 231 ALA A C 1
ATOM 3918 O O . ALA E 2 231 ? 97.104 99.594 72.760 1.00 67.93 231 ALA A O 1
ATOM 3920 N N . LEU E 2 232 ? 96.210 101.528 72.010 1.00 59.53 232 LEU A N 1
ATOM 3921 C CA . LEU E 2 232 ? 97.449 102.069 71.467 1.00 59.53 232 LEU A CA 1
ATOM 3922 C C . LEU E 2 232 ? 97.767 103.378 72.172 1.00 59.53 232 LEU A C 1
ATOM 3923 O O . LEU E 2 232 ? 96.897 104.243 72.303 1.00 59.53 232 LEU A O 1
ATOM 3928 N N . THR E 2 233 ? 99.010 103.522 72.625 1.00 53.90 233 THR A N 1
ATOM 3929 C CA . THR E 2 233 ? 99.442 104.721 73.325 1.00 53.90 233 THR A CA 1
ATOM 3930 C C . THR E 2 233 ? 100.781 105.187 72.776 1.00 53.90 233 THR A C 1
ATOM 3931 O O . THR E 2 233 ? 101.571 104.393 72.258 1.00 53.90 233 THR A O 1
ATOM 3935 N N . TYR E 2 234 ? 101.024 106.491 72.885 1.00 51.93 234 TYR A N 1
ATOM 3936 C CA . TYR E 2 234 ? 102.282 107.105 72.485 1.00 51.93 234 TYR A CA 1
ATOM 3937 C C . TYR E 2 234 ? 102.942 107.719 73.709 1.00 51.93 234 TYR A C 1
ATOM 3938 O O . TYR E 2 234 ? 102.283 108.417 74.486 1.00 51.93 234 TYR A O 1
ATOM 3947 N N . LEU E 2 235 ? 104.236 107.462 73.878 1.00 46.22 235 LEU A N 1
ATOM 3948 C CA . LEU E 2 235 ? 104.985 107.969 75.018 1.00 46.22 235 LEU A CA 1
ATOM 3949 C C . LEU E 2 235 ? 106.222 108.708 74.537 1.00 46.22 235 LEU A C 1
ATOM 3950 O O . LEU E 2 235 ? 107.012 108.164 73.762 1.00 46.22 235 LEU A O 1
ATOM 3955 N N . THR E 2 236 ? 106.385 109.943 75.000 1.00 47.30 236 THR A N 1
ATOM 3956 C CA . THR E 2 236 ? 107.603 110.692 74.748 1.00 47.30 236 THR A CA 1
ATOM 3957 C C . THR E 2 236 ? 108.704 110.221 75.696 1.00 47.30 236 THR A C 1
ATOM 3958 O O . THR E 2 236 ? 108.477 109.412 76.597 1.00 47.30 236 THR A O 1
ATOM 3962 N N . PHE E 2 237 ? 109.920 110.730 75.478 1.00 44.13 237 PHE A N 1
ATOM 3963 C CA . PHE E 2 237 ? 111.058 110.270 76.270 1.00 44.13 237 PHE A CA 1
ATOM 3964 C C . PHE E 2 237 ? 110.865 110.570 77.750 1.00 44.13 237 PHE A C 1
ATOM 3965 O O . PHE E 2 237 ? 111.133 109.717 78.605 1.00 44.13 237 PHE A O 1
ATOM 3973 N N . GLU E 2 238 ? 110.391 111.774 78.071 1.00 47.32 238 GLU A N 1
ATOM 3974 C CA . GLU E 2 238 ? 110.145 112.122 79.466 1.00 47.32 238 GLU A CA 1
ATOM 3975 C C . GLU E 2 238 ? 109.080 111.222 80.075 1.00 47.32 238 GLU A C 1
ATOM 3976 O O . GLU E 2 238 ? 109.206 110.788 81.225 1.00 47.32 238 GLU A O 1
ATOM 3982 N N . MET E 2 239 ? 108.026 110.921 79.316 1.00 44.58 239 MET A N 1
ATOM 3983 C CA . MET E 2 239 ? 106.986 110.036 79.824 1.00 44.58 239 MET A CA 1
ATOM 3984 C C . MET E 2 239 ? 107.494 108.608 79.971 1.00 44.58 239 MET A C 1
ATOM 3985 O O . MET E 2 239 ? 107.063 107.891 80.880 1.00 44.58 239 MET A O 1
ATOM 3990 N N . VAL E 2 240 ? 108.415 108.181 79.104 1.00 40.82 240 VAL A N 1
ATOM 3991 C CA . VAL E 2 240 ? 109.032 106.867 79.262 1.00 40.82 240 VAL A CA 1
ATOM 3992 C C . VAL E 2 240 ? 109.843 106.810 80.551 1.00 40.82 240 VAL A C 1
ATOM 3993 O O . VAL E 2 240 ? 109.777 105.826 81.299 1.00 40.82 240 VAL A O 1
ATOM 3997 N N . LEU E 2 241 ? 110.623 107.858 80.830 1.00 43.69 241 LEU A N 1
ATOM 3998 C CA . LEU E 2 241 ? 111.363 107.908 82.088 1.00 43.69 241 LEU A CA 1
ATOM 3999 C C . LEU E 2 241 ? 110.416 107.901 83.280 1.00 43.69 241 LEU A C 1
ATOM 4000 O O . LEU E 2 241 ? 110.675 107.226 84.283 1.00 43.69 241 LEU A O 1
ATOM 4005 N N . MET E 2 242 ? 109.320 108.663 83.242 1.00 43.33 242 MET A N 1
ATOM 4006 C CA . MET E 2 242 ? 108.334 108.615 84.351 1.00 43.33 242 MET A CA 1
ATOM 4007 C C . MET E 2 242 ? 107.826 107.201 84.512 1.00 43.33 242 MET A C 1
ATOM 4008 O O . MET E 2 242 ? 107.881 106.693 85.612 1.00 43.33 242 MET A O 1
ATOM 4013 N N . VAL E 2 243 ? 107.352 106.581 83.446 1.00 40.79 243 VAL A N 1
ATOM 4014 C CA . VAL E 2 243 ? 106.744 105.265 83.600 1.00 40.79 243 VAL A CA 1
ATOM 4015 C C . VAL E 2 243 ? 107.747 104.280 84.180 1.00 40.79 243 VAL A C 1
ATOM 4016 O O . VAL E 2 243 ? 107.409 103.482 85.060 1.00 40.79 243 VAL A O 1
ATOM 4020 N N . THR E 2 244 ? 108.985 104.327 83.786 1.00 42.71 244 THR A N 1
ATOM 4021 C CA . THR E 2 244 ? 109.966 103.339 84.279 1.00 42.71 244 THR A CA 1
ATOM 4022 C C . THR E 2 244 ? 110.371 103.671 85.702 1.00 42.71 244 THR A C 1
ATOM 4023 O O . THR E 2 244 ? 110.744 102.760 86.395 1.00 42.71 244 THR A O 1
ATOM 4027 N N . ASP E 2 245 ? 110.390 104.947 86.092 1.00 48.50 245 ASP A N 1
ATOM 4028 C CA . ASP E 2 245 ? 110.626 105.278 87.492 1.00 48.50 245 ASP A CA 1
ATOM 4029 C C . ASP E 2 245 ? 109.460 104.843 88.367 1.00 48.50 245 ASP A C 1
ATOM 4030 O O . ASP E 2 245 ? 109.660 104.290 89.455 1.00 48.50 245 ASP A O 1
ATOM 4035 N N . MET E 2 246 ? 108.232 105.084 87.908 1.00 41.88 246 MET A N 1
ATOM 4036 C CA . MET E 2 246 ? 107.058 104.726 88.694 1.00 41.88 246 MET A CA 1
ATOM 4037 C C . MET E 2 246 ? 106.936 103.215 88.842 1.00 41.88 246 MET A C 1
ATOM 4038 O O . MET E 2 246 ? 106.586 102.714 89.916 1.00 41.88 246 MET A O 1
ATOM 4043 N N . LEU E 2 247 ? 107.213 102.468 87.772 1.00 40.68 247 LEU A N 1
ATOM 4044 C CA . LEU E 2 247 ? 107.128 101.014 87.854 1.00 40.68 247 LEU A CA 1
ATOM 4045 C C . LEU E 2 247 ? 108.225 100.447 88.741 1.00 40.68 247 LEU A C 1
ATOM 4046 O O . LEU E 2 247 ? 107.999 99.475 89.470 1.00 40.68 247 LEU A O 1
ATOM 4051 N N . GLU E 2 248 ? 109.421 101.038 88.699 1.00 42.19 248 GLU A N 1
ATOM 4052 C CA . GLU E 2 248 ? 110.471 100.625 89.622 1.00 42.19 248 GLU A CA 1
ATOM 4053 C C . GLU E 2 248 ? 110.073 100.910 91.064 1.00 42.19 248 GLU A C 1
ATOM 4054 O O . GLU E 2 248 ? 110.333 100.100 91.960 1.00 42.19 248 GLU A O 1
ATOM 4060 N N . GLY E 2 249 ? 109.439 102.059 91.306 1.00 37.57 249 GLY A N 1
ATOM 4061 C CA . GLY E 2 249 ? 108.952 102.356 92.644 1.00 37.57 249 GLY A CA 1
ATOM 4062 C C . GLY E 2 249 ? 107.890 101.378 93.107 1.00 37.57 249 GLY A C 1
ATOM 4063 O O . GLY E 2 249 ? 107.887 100.951 94.263 1.00 37.57 249 GLY A O 1
ATOM 4064 N N . ARG E 2 250 ? 106.971 101.016 92.210 1.00 34.27 250 ARG A N 1
ATOM 4065 C CA . ARG E 2 250 ? 105.956 100.020 92.541 1.00 34.27 250 ARG A CA 1
ATOM 4066 C C . ARG E 2 250 ? 106.590 98.677 92.873 1.00 34.27 250 ARG A C 1
ATOM 4067 O O . ARG E 2 250 ? 106.206 98.026 93.851 1.00 34.27 250 ARG A O 1
ATOM 4075 N N . LEU E 2 251 ? 107.561 98.247 92.065 1.00 33.68 251 LEU A N 1
ATOM 4076 C CA . LEU E 2 251 ? 108.256 96.993 92.335 1.00 33.68 251 LEU A CA 1
ATOM 4077 C C . LEU E 2 251 ? 108.944 97.030 93.691 1.00 33.68 251 LEU A C 1
ATOM 4078 O O . LEU E 2 251 ? 108.838 96.086 94.479 1.00 33.68 251 LEU A O 1
ATOM 4083 N N . ASN E 2 252 ? 109.650 98.124 93.984 1.00 34.57 252 ASN A N 1
ATOM 4084 C CA . ASN E 2 252 ? 110.365 98.226 95.251 1.00 34.57 252 ASN A CA 1
ATOM 4085 C C . ASN E 2 252 ? 109.405 98.204 96.432 1.00 34.57 252 ASN A C 1
ATOM 4086 O O . ASN E 2 252 ? 109.633 97.492 97.417 1.00 34.57 252 ASN A O 1
ATOM 4091 N N . VAL E 2 253 ? 108.314 98.968 96.347 1.00 35.47 253 VAL A N 1
ATOM 4092 C CA . VAL E 2 253 ? 107.370 99.042 97.457 1.00 35.47 253 VAL A CA 1
ATOM 4093 C C . VAL E 2 253 ? 106.698 97.693 97.683 1.00 35.47 253 VAL A C 1
ATOM 4094 O O . VAL E 2 253 ? 106.614 97.207 98.818 1.00 35.47 253 VAL A O 1
ATOM 4098 N N . SER E 2 254 ? 106.215 97.066 96.607 1.00 36.86 254 SER A N 1
ATOM 4099 C CA . SER E 2 254 ? 105.548 95.776 96.741 1.00 36.86 254 SER A CA 1
ATOM 4100 C C . SER E 2 254 ? 106.502 94.711 97.265 1.00 36.86 254 SER A C 1
ATOM 4101 O O . SER E 2 254 ? 106.128 93.899 98.119 1.00 36.86 254 SER A O 1
ATOM 4104 N N . SER E 2 255 ? 107.743 94.705 96.777 1.00 35.65 255 SER A N 1
ATOM 4105 C CA . SER E 2 255 ? 108.696 93.695 97.213 1.00 35.65 255 SER A CA 1
ATOM 4106 C C . SER E 2 255 ? 109.099 93.900 98.667 1.00 35.65 255 SER A C 1
ATOM 4107 O O . SER E 2 255 ? 109.277 92.928 99.406 1.00 35.65 255 SER A O 1
ATOM 4110 N N . LEU E 2 256 ? 109.260 95.153 99.101 1.00 32.88 256 LEU A N 1
ATOM 4111 C CA . LEU E 2 256 ? 109.574 95.397 100.504 1.00 32.88 256 LEU A CA 1
ATOM 4112 C C . LEU E 2 256 ? 108.412 95.006 101.405 1.00 32.88 256 LEU A C 1
ATOM 4113 O O . LEU E 2 256 ? 108.622 94.460 102.494 1.00 32.88 256 LEU A O 1
ATOM 4118 N N . CYS E 2 257 ? 107.179 95.287 100.979 1.00 35.78 257 CYS A N 1
ATOM 4119 C CA . CYS E 2 257 ? 106.026 94.854 101.761 1.00 35.78 257 CYS A CA 1
ATOM 4120 C C . CYS E 2 257 ? 105.954 93.334 101.835 1.00 35.78 257 CYS A C 1
ATOM 4121 O O . CYS E 2 257 ? 105.565 92.773 102.865 1.00 35.78 257 CYS A O 1
ATOM 4124 N N . THR E 2 258 ? 106.318 92.651 100.749 1.00 36.08 258 THR A N 1
ATOM 4125 C CA . THR E 2 258 ? 106.384 91.194 100.781 1.00 36.08 258 THR A CA 1
ATOM 4126 C C . THR E 2 258 ? 107.462 90.707 101.740 1.00 36.08 258 THR A C 1
ATOM 4127 O O . THR E 2 258 ? 107.258 89.730 102.470 1.00 36.08 258 THR A O 1
ATOM 4131 N N . ALA E 2 259 ? 108.616 91.375 101.756 1.00 34.43 259 ALA A N 1
ATOM 4132 C CA . ALA E 2 259 ? 109.772 90.878 102.495 1.00 34.43 259 ALA A CA 1
ATOM 4133 C C . ALA E 2 259 ? 109.662 91.167 103.987 1.00 34.43 259 ALA A C 1
ATOM 4134 O O . ALA E 2 259 ? 109.727 90.252 104.814 1.00 34.43 259 ALA A O 1
ATOM 4136 N N . SER E 2 260 ? 109.512 92.437 104.351 1.00 35.42 260 SER A N 1
ATOM 4137 C CA . SER E 2 260 ? 109.541 92.817 105.756 1.00 35.42 260 SER A CA 1
ATOM 4138 C C . SER E 2 260 ? 108.265 92.384 106.461 1.00 35.42 260 SER A C 1
ATOM 4139 O O . SER E 2 260 ? 107.158 92.620 105.971 1.00 35.42 260 SER A O 1
ATOM 4142 N N . HIS E 2 261 ? 108.425 91.744 107.620 1.00 44.83 261 HIS A N 1
ATOM 4143 C CA . HIS E 2 261 ? 107.286 91.429 108.471 1.00 44.83 261 HIS A CA 1
ATOM 4144 C C . HIS E 2 261 ? 106.641 92.685 109.039 1.00 44.83 261 HIS A C 1
ATOM 4145 O O . HIS E 2 261 ? 105.462 92.654 109.402 1.00 44.83 261 HIS A O 1
ATOM 4152 N N . TYR E 2 262 ? 107.390 93.784 109.121 1.00 38.57 262 TYR A N 1
ATOM 4153 C CA . TYR E 2 262 ? 106.830 95.040 109.603 1.00 38.57 262 TYR A CA 1
ATOM 4154 C C . TYR E 2 262 ? 105.860 95.634 108.587 1.00 38.57 262 TYR A C 1
ATOM 4155 O O . TYR E 2 262 ? 104.759 96.064 108.947 1.00 38.57 262 TYR A O 1
ATOM 4164 N N . LEU E 2 263 ? 106.246 95.656 107.313 1.00 34.03 263 LEU A N 1
ATOM 4165 C CA . LEU E 2 263 ? 105.403 96.198 106.256 1.00 34.03 263 LEU A CA 1
ATOM 4166 C C . LEU E 2 263 ? 104.488 95.156 105.629 1.00 34.03 263 LEU A C 1
ATOM 4167 O O . LEU E 2 263 ? 103.782 95.476 104.669 1.00 34.03 263 LEU A O 1
ATOM 4172 N N . SER E 2 264 ? 104.495 93.925 106.134 1.00 39.53 264 SER A N 1
ATOM 4173 C CA . SER E 2 264 ? 103.649 92.884 105.559 1.00 39.53 264 SER A CA 1
ATOM 4174 C C . SER E 2 264 ? 102.164 93.236 105.533 1.00 39.53 264 SER A C 1
ATOM 4175 O O . SER E 2 264 ? 101.513 92.939 104.516 1.00 39.53 264 SER A O 1
ATOM 4178 N N . PRO E 2 265 ? 101.565 93.830 106.572 1.00 39.90 265 PRO A N 1
ATOM 4179 C CA . PRO E 2 265 ? 100.137 94.182 106.478 1.00 39.90 265 PRO A CA 1
ATOM 4180 C C . PRO E 2 265 ? 99.815 95.166 105.368 1.00 39.90 265 PRO A C 1
ATOM 4181 O O . PRO E 2 265 ? 98.666 95.203 104.911 1.00 39.90 265 PRO A O 1
ATOM 4185 N N . LEU E 2 266 ? 100.782 95.963 104.920 1.00 38.16 266 LEU A N 1
ATOM 4186 C CA . LEU E 2 266 ? 100.517 97.003 103.937 1.00 38.16 266 LEU A CA 1
ATOM 4187 C C . LEU E 2 266 ? 100.461 96.492 102.506 1.00 38.16 266 LEU A C 1
ATOM 4188 O O . LEU E 2 266 ? 100.009 97.234 101.630 1.00 38.16 266 LEU A O 1
ATOM 4193 N N . LYS E 2 267 ? 100.909 95.264 102.239 1.00 41.59 267 LYS A N 1
ATOM 4194 C CA . LYS E 2 267 ? 101.026 94.810 100.856 1.00 41.59 267 LYS A CA 1
ATOM 4195 C C . LYS E 2 267 ? 99.666 94.733 100.175 1.00 41.59 267 LYS A C 1
ATOM 4196 O O . LYS E 2 267 ? 99.473 95.281 99.083 1.00 41.59 267 LYS A O 1
ATOM 4202 N N . LYS E 2 268 ? 98.709 94.048 100.805 1.00 51.43 268 LYS A N 1
ATOM 4203 C CA . LYS E 2 268 ? 97.393 93.899 100.196 1.00 51.43 268 LYS A CA 1
ATOM 4204 C C . LYS E 2 268 ? 96.699 95.245 100.047 1.00 51.43 268 LYS A C 1
ATOM 4205 O O . LYS E 2 268 ? 96.085 95.525 99.012 1.00 51.43 268 LYS A O 1
ATOM 4211 N N . ARG E 2 269 ? 96.788 96.094 101.073 1.00 48.79 269 ARG A N 1
ATOM 4212 C CA . ARG E 2 269 ? 96.145 97.400 101.007 1.00 48.79 269 ARG A CA 1
ATOM 4213 C C . ARG E 2 269 ? 96.737 98.253 99.896 1.00 48.79 269 ARG A C 1
ATOM 4214 O O . ARG E 2 269 ? 96.005 98.925 99.162 1.00 48.79 269 ARG A O 1
ATOM 4222 N N . ILE E 2 270 ? 98.061 98.224 99.742 1.00 44.37 270 ILE A N 1
ATOM 4223 C CA . ILE E 2 270 ? 98.699 98.983 98.675 1.00 44.37 270 ILE A CA 1
ATOM 4224 C C . ILE E 2 270 ? 98.292 98.437 97.313 1.00 44.37 270 ILE A C 1
ATOM 4225 O O . ILE E 2 270 ? 98.054 99.202 96.373 1.00 44.37 270 ILE A O 1
ATOM 4230 N N . GLU E 2 271 ? 98.188 97.111 97.186 1.00 51.31 271 GLU A N 1
ATOM 4231 C CA . GLU E 2 271 ? 97.773 96.528 95.912 1.00 51.31 271 GLU A CA 1
ATOM 4232 C C . GLU E 2 271 ? 96.358 96.955 95.537 1.00 51.31 271 GLU A C 1
ATOM 4233 O O . GLU E 2 271 ? 96.100 97.337 94.386 1.00 51.31 271 GLU A O 1
ATOM 4239 N N . VAL E 2 272 ? 95.427 96.900 96.492 1.00 45.97 272 VAL A N 1
ATOM 4240 C CA . VAL E 2 272 ? 94.053 97.301 96.192 1.00 45.97 272 VAL A CA 1
ATOM 4241 C C . VAL E 2 272 ? 93.974 98.795 95.904 1.00 45.97 272 VAL A C 1
ATOM 4242 O O . VAL E 2 272 ? 93.216 99.226 95.027 1.00 45.97 272 VAL A O 1
ATOM 4246 N N . LEU E 2 273 ? 94.741 99.611 96.631 1.00 42.29 273 LEU A N 1
ATOM 4247 C CA . LEU E 2 273 ? 94.768 101.039 96.333 1.00 42.29 273 LEU A CA 1
ATOM 4248 C C . LEU E 2 273 ? 95.267 101.291 94.918 1.00 42.29 273 LEU A C 1
ATOM 4249 O O . LEU E 2 273 ? 94.684 102.092 94.178 1.00 42.29 273 LEU A O 1
ATOM 4254 N N . LEU E 2 274 ? 96.341 100.605 94.523 1.00 38.49 274 LEU A N 1
ATOM 4255 C CA . LEU E 2 274 ? 96.880 100.774 93.181 1.00 38.49 274 LEU A CA 1
ATOM 4256 C C . LEU E 2 274 ? 95.848 100.390 92.133 1.00 38.49 274 LEU A C 1
ATOM 4257 O O . LEU E 2 274 ? 95.640 101.116 91.159 1.00 38.49 274 LEU A O 1
ATOM 4262 N N . THR E 2 275 ? 95.172 99.256 92.331 1.00 45.54 275 THR A N 1
ATOM 4263 C CA . THR E 2 275 ? 94.179 98.809 91.357 1.00 45.54 275 THR A CA 1
ATOM 4264 C C . THR E 2 275 ? 93.024 99.800 91.248 1.00 45.54 275 THR A C 1
ATOM 4265 O O . THR E 2 275 ? 92.618 100.187 90.141 1.00 45.54 275 THR A O 1
ATOM 4269 N N . LEU E 2 276 ? 92.488 100.232 92.393 1.00 48.11 276 LEU A N 1
ATOM 4270 C CA . LEU E 2 276 ? 91.341 101.132 92.382 1.00 48.11 276 LEU A CA 1
ATOM 4271 C C . LEU E 2 276 ? 91.689 102.463 91.732 1.00 48.11 276 LEU A C 1
ATOM 4272 O O . LEU E 2 276 ? 90.928 102.973 90.902 1.00 48.11 276 LEU A O 1
ATOM 4277 N N . VAL E 2 277 ? 92.841 103.037 92.080 1.00 45.97 277 VAL A N 1
ATOM 4278 C CA . VAL E 2 277 ? 93.197 104.324 91.499 1.00 45.97 277 VAL A CA 1
ATOM 4279 C C . VAL E 2 277 ? 93.647 104.190 90.048 1.00 45.97 277 VAL A C 1
ATOM 4280 O O . VAL E 2 277 ? 93.506 105.144 89.284 1.00 45.97 277 VAL A O 1
ATOM 4284 N N . ASP E 2 278 ? 94.141 103.024 89.623 1.00 47.13 278 ASP A N 1
ATOM 4285 C CA . ASP E 2 278 ? 94.399 102.820 88.200 1.00 47.13 278 ASP A CA 1
ATOM 4286 C C . ASP E 2 278 ? 93.101 102.815 87.404 1.00 47.13 278 ASP A C 1
ATOM 4287 O O . ASP E 2 278 ? 93.012 103.440 86.337 1.00 47.13 278 ASP A O 1
ATOM 4292 N N . ASP E 2 279 ? 92.065 102.122 87.926 1.00 52.66 279 ASP A N 1
ATOM 4293 C CA . ASP E 2 279 ? 90.792 102.163 87.187 1.00 52.66 279 ASP A CA 1
ATOM 4294 C C . ASP E 2 279 ? 90.229 103.573 87.253 1.00 52.66 279 ASP A C 1
ATOM 4295 O O . ASP E 2 279 ? 89.697 104.020 86.248 1.00 52.66 279 ASP A O 1
ATOM 4300 N N . LEU E 2 280 ? 90.341 104.255 88.361 1.00 52.75 280 LEU A N 1
ATOM 4301 C CA . LEU E 2 280 ? 89.879 105.636 88.428 1.00 52.75 280 LEU A CA 1
ATOM 4302 C C . LEU E 2 280 ? 90.625 106.514 87.432 1.00 52.75 280 LEU A C 1
ATOM 4303 O O . LEU E 2 280 ? 90.038 107.415 86.830 1.00 52.75 280 LEU A O 1
ATOM 4308 N N . ALA E 2 281 ? 91.926 106.282 87.264 1.00 53.36 281 ALA A N 1
ATOM 4309 C CA . ALA E 2 281 ? 92.697 107.041 86.290 1.00 53.36 281 ALA A CA 1
ATOM 4310 C C . ALA E 2 281 ? 92.173 106.801 84.886 1.00 53.36 281 ALA A C 1
ATOM 4311 O O . ALA E 2 281 ? 91.940 107.750 84.132 1.00 53.36 281 ALA A O 1
ATOM 4313 N N . LEU E 2 282 ? 91.946 105.536 84.533 1.00 53.78 282 LEU A N 1
ATOM 4314 C CA . LEU E 2 282 ? 91.369 105.232 83.228 1.00 53.78 282 LEU A CA 1
ATOM 4315 C C . LEU E 2 282 ? 90.027 105.931 83.046 1.00 53.78 282 LEU A C 1
ATOM 4316 O O . LEU E 2 282 ? 89.708 106.405 81.950 1.00 53.78 282 LEU A O 1
ATOM 4321 N N . LEU E 2 283 ? 89.229 106.013 84.112 1.00 57.76 283 LEU A N 1
ATOM 4322 C CA . LEU E 2 283 ? 87.904 106.621 83.991 1.00 57.76 283 LEU A CA 1
ATOM 4323 C C . LEU E 2 283 ? 87.986 108.137 83.815 1.00 57.76 283 LEU A C 1
ATOM 4324 O O . LEU E 2 283 ? 87.331 108.701 82.931 1.00 57.76 283 LEU A O 1
ATOM 4329 N N . MET E 2 284 ? 88.782 108.817 84.642 1.00 62.06 284 MET A N 1
ATOM 4330 C CA . MET E 2 284 ? 88.810 110.280 84.621 1.00 62.06 284 MET A CA 1
ATOM 4331 C C . MET E 2 284 ? 89.884 110.838 83.689 1.00 62.06 284 MET A C 1
ATOM 4332 O O . MET E 2 284 ? 89.570 111.586 82.758 1.00 62.06 284 MET A O 1
ATOM 4337 N N . GLY E 2 285 ? 91.148 110.496 83.926 1.00 59.58 285 GLY A N 1
ATOM 4338 C CA . GLY E 2 285 ? 92.220 111.091 83.156 1.00 59.58 285 GLY A CA 1
ATOM 4339 C C . GLY E 2 285 ? 93.274 111.743 84.022 1.00 59.58 285 GLY A C 1
ATOM 4340 O O . GLY E 2 285 ? 93.876 111.090 84.878 1.00 59.58 285 GLY A O 1
ATOM 4341 N N . ASP E 2 286 ? 93.508 113.036 83.804 1.00 61.16 286 ASP A N 1
ATOM 4342 C CA . ASP E 2 286 ? 94.499 113.774 84.574 1.00 61.16 286 ASP A CA 1
ATOM 4343 C C . ASP E 2 286 ? 93.980 114.239 85.925 1.00 61.16 286 ASP A C 1
ATOM 4344 O O . ASP E 2 286 ? 94.772 114.725 86.738 1.00 61.16 286 ASP A O 1
ATOM 4349 N N . LYS E 2 287 ? 92.683 114.110 86.183 1.00 61.07 287 LYS A N 1
ATOM 4350 C CA . LYS E 2 287 ? 92.108 114.540 87.449 1.00 61.07 287 LYS A CA 1
ATOM 4351 C C . LYS E 2 287 ? 92.272 113.509 88.556 1.00 61.07 287 LYS A C 1
ATOM 4352 O O . LYS E 2 287 ? 91.942 113.808 89.708 1.00 61.07 287 LYS A O 1
ATOM 4358 N N . VAL E 2 288 ? 92.768 112.310 88.243 1.00 52.99 288 VAL A N 1
ATOM 4359 C CA . VAL E 2 288 ? 92.987 111.305 89.273 1.00 52.99 288 VAL A CA 1
ATOM 4360 C C . VAL E 2 288 ? 94.117 111.711 90.209 1.00 52.99 288 VAL A C 1
ATOM 4361 O O . VAL E 2 288 ? 94.199 111.221 91.343 1.00 52.99 288 VAL A O 1
ATOM 4365 N N . TYR E 2 289 ? 94.992 112.613 89.771 1.00 45.57 289 TYR A N 1
ATOM 4366 C CA . TYR E 2 289 ? 96.023 113.112 90.666 1.00 45.57 289 TYR A CA 1
ATOM 4367 C C . TYR E 2 289 ? 95.443 114.018 91.739 1.00 45.57 289 TYR A C 1
ATOM 4368 O O . TYR E 2 289 ? 96.048 114.161 92.805 1.00 45.57 289 TYR A O 1
ATOM 4377 N N . GLY E 2 290 ? 94.263 114.594 91.503 1.00 43.46 290 GLY A N 1
ATOM 4378 C CA . GLY E 2 290 ? 93.535 115.221 92.591 1.00 43.46 290 GLY A CA 1
ATOM 4379 C C . GLY E 2 290 ? 93.151 114.227 93.669 1.00 43.46 290 GLY A C 1
ATOM 4380 O O . GLY E 2 290 ? 93.273 114.511 94.861 1.00 43.46 290 GLY A O 1
ATOM 4381 N N . ILE E 2 291 ? 92.698 113.038 93.263 1.00 42.72 291 ILE A N 1
ATOM 4382 C CA . ILE E 2 291 ? 92.381 111.987 94.226 1.00 42.72 291 ILE A CA 1
ATOM 4383 C C . ILE E 2 291 ? 93.638 111.541 94.964 1.00 42.72 291 ILE A C 1
ATOM 4384 O O . ILE E 2 291 ? 93.606 111.269 96.169 1.00 42.72 291 ILE A O 1
ATOM 4389 N N . VAL E 2 292 ? 94.759 111.446 94.249 1.00 41.96 292 VAL A N 1
ATOM 4390 C CA . VAL E 2 292 ? 96.015 111.053 94.891 1.00 41.96 292 VAL A CA 1
ATOM 4391 C C . VAL E 2 292 ? 96.437 112.092 95.929 1.00 41.96 292 VAL A C 1
ATOM 4392 O O . VAL E 2 292 ? 96.809 111.756 97.063 1.00 41.96 292 VAL A O 1
ATOM 4396 N N . SER E 2 293 ? 96.382 113.373 95.560 1.00 47.40 293 SER A N 1
ATOM 4397 C CA . SER E 2 293 ? 96.737 114.424 96.505 1.00 47.40 293 SER A CA 1
ATOM 4398 C C . SER E 2 293 ? 95.760 114.486 97.672 1.00 47.40 293 SER A C 1
ATOM 4399 O O . SER E 2 293 ? 96.139 114.896 98.775 1.00 47.40 293 SER A O 1
ATOM 4402 N N . SER E 2 294 ? 94.502 114.096 97.452 1.00 47.34 294 SER A N 1
ATOM 4403 C CA . SER E 2 294 ? 93.555 114.010 98.557 1.00 47.34 294 SER A CA 1
ATOM 4404 C C . SER E 2 294 ? 93.900 112.858 99.490 1.00 47.34 294 SER A C 1
ATOM 4405 O O . SER E 2 294 ? 93.757 112.978 100.710 1.00 47.34 294 SER A O 1
ATOM 4408 N N . LEU E 2 295 ? 94.343 111.729 98.933 1.00 41.85 295 LEU A N 1
ATOM 4409 C CA . LEU E 2 295 ? 94.809 110.621 99.765 1.00 41.85 295 LEU A CA 1
ATOM 4410 C C . LEU E 2 295 ? 96.025 111.027 100.586 1.00 41.85 295 LEU A C 1
ATOM 4411 O O . LEU E 2 295 ? 96.219 110.537 101.710 1.00 41.85 295 LEU A O 1
ATOM 4416 N N . GLU E 2 296 ? 96.848 111.922 100.036 1.00 51.92 296 GLU A N 1
ATOM 4417 C CA . GLU E 2 296 ? 98.006 112.428 100.771 1.00 51.92 296 GLU A CA 1
ATOM 4418 C C . GLU E 2 296 ? 97.604 113.006 102.123 1.00 51.92 296 GLU A C 1
ATOM 4419 O O . GLU E 2 296 ? 98.262 112.747 103.137 1.00 51.92 296 GLU A O 1
ATOM 4425 N N . SER E 2 297 ? 96.526 113.787 102.160 1.00 44.85 297 SER A N 1
ATOM 4426 C CA . SER E 2 297 ? 96.011 114.323 103.411 1.00 44.85 297 SER A CA 1
ATOM 4427 C C . SER E 2 297 ? 95.105 113.346 104.143 1.00 44.85 297 SER A C 1
ATOM 4428 O O . SER E 2 297 ? 94.965 113.439 105.368 1.00 44.85 297 SER A O 1
ATOM 4431 N N . PHE E 2 298 ? 94.479 112.416 103.423 1.00 44.48 298 PHE A N 1
ATOM 4432 C CA . PHE E 2 298 ? 93.655 111.415 104.086 1.00 44.48 298 PHE A CA 1
ATOM 4433 C C . PHE E 2 298 ? 94.486 110.508 104.977 1.00 44.48 298 PHE A C 1
ATOM 4434 O O . PHE E 2 298 ? 93.960 109.936 105.934 1.00 44.48 298 PHE A O 1
ATOM 4442 N N . VAL E 2 299 ? 95.777 110.359 104.681 1.00 38.37 299 VAL A N 1
ATOM 4443 C CA . VAL E 2 299 ? 96.650 109.629 105.601 1.00 38.37 299 VAL A CA 1
ATOM 4444 C C . VAL E 2 299 ? 96.620 110.276 106.985 1.00 38.37 299 VAL A C 1
ATOM 4445 O O . VAL E 2 299 ? 96.393 109.607 108.001 1.00 38.37 299 VAL A O 1
ATOM 4449 N N . TYR E 2 300 ? 96.817 111.595 107.042 1.00 40.04 300 TYR A N 1
ATOM 4450 C CA . TYR E 2 300 ? 96.752 112.300 108.320 1.00 40.04 300 TYR A CA 1
ATOM 4451 C C . TYR E 2 300 ? 95.344 112.284 108.900 1.00 40.04 300 TYR A C 1
ATOM 4452 O O . TYR E 2 300 ? 95.178 112.205 110.124 1.00 40.04 300 TYR A O 1
ATOM 4461 N N . ALA E 2 301 ? 94.328 112.366 108.041 1.00 42.12 301 ALA A N 1
ATOM 4462 C CA . ALA E 2 301 ? 92.950 112.316 108.518 1.00 42.12 301 ALA A CA 1
ATOM 4463 C C . ALA E 2 301 ? 92.660 111.000 109.227 1.00 42.12 301 ALA A C 1
ATOM 4464 O O . ALA E 2 301 ? 91.965 110.976 110.248 1.00 42.12 301 ALA A O 1
ATOM 4466 N N . GLN E 2 302 ? 93.171 109.894 108.688 1.00 40.47 302 GLN A N 1
ATOM 4467 C CA . GLN E 2 302 ? 93.037 108.605 109.358 1.00 40.47 302 GLN A CA 1
ATOM 4468 C C . GLN E 2 302 ? 93.908 108.531 110.604 1.00 40.47 302 GLN A C 1
ATOM 4469 O O . GLN E 2 302 ? 93.537 107.868 111.579 1.00 40.47 302 GLN A O 1
ATOM 4475 N N . LEU E 2 303 ? 95.068 109.191 110.589 1.00 35.82 303 LEU A N 1
ATOM 4476 C CA . LEU E 2 303 ? 95.920 109.201 111.775 1.00 35.82 303 LEU A CA 1
ATOM 4477 C C . LEU E 2 303 ? 95.223 109.866 112.954 1.00 35.82 303 LEU A C 1
ATOM 4478 O O . LEU E 2 303 ? 95.314 109.382 114.087 1.00 35.82 303 LEU A O 1
ATOM 4483 N N . GLN E 2 304 ? 94.479 110.959 112.748 1.00 42.10 304 GLN A N 1
ATOM 4484 C CA . GLN E 2 304 ? 93.733 111.729 113.800 1.00 42.10 304 GLN A CA 1
ATOM 4485 C C . GLN E 2 304 ? 92.356 111.135 114.038 1.00 42.10 304 GLN A C 1
ATOM 4486 O O . GLN E 2 304 ? 91.581 111.696 114.783 1.00 42.10 304 GLN A O 1
ATOM 4492 N N . TYR E 2 305 ? 92.081 110.005 113.424 1.00 53.24 305 TYR A N 1
ATOM 4493 C CA . TYR E 2 305 ? 90.812 109.345 113.700 1.00 53.24 305 TYR A CA 1
ATOM 4494 C C . TYR E 2 305 ? 90.802 108.616 115.035 1.00 53.24 305 TYR A C 1
ATOM 4495 O O . TYR E 2 305 ? 89.732 108.189 115.478 1.00 53.24 305 TYR A O 1
ATOM 4504 N N . GLY E 2 306 ? 91.955 108.454 115.679 1.00 51.55 306 GLY A N 1
ATOM 4505 C CA . GLY E 2 306 ? 92.015 107.755 116.945 1.00 51.55 306 GLY A CA 1
ATOM 4506 C C . GLY E 2 306 ? 92.561 108.577 118.092 1.00 51.55 306 GLY A C 1
ATOM 4507 O O . GLY E 2 306 ? 93.283 108.048 118.943 1.00 51.55 306 GLY A O 1
ATOM 4508 N N . ASP E 2 307 ? 92.243 109.874 118.131 1.00 54.85 307 ASP A N 1
ATOM 4509 C CA . ASP E 2 307 ? 92.681 110.661 119.272 1.00 54.85 307 ASP A CA 1
ATOM 4510 C C . ASP E 2 307 ? 91.623 110.641 120.375 1.00 54.85 307 ASP A C 1
ATOM 4511 O O . ASP E 2 307 ? 90.433 110.462 120.100 1.00 54.85 307 ASP A O 1
ATOM 4516 N N . PRO E 2 308 ? 92.038 110.810 121.633 1.00 58.98 308 PRO A N 1
ATOM 4517 C CA . PRO E 2 308 ? 91.070 110.739 122.740 1.00 58.98 308 PRO A CA 1
ATOM 4518 C C . PRO E 2 308 ? 89.963 111.774 122.672 1.00 58.98 308 PRO A C 1
ATOM 4519 O O . PRO E 2 308 ? 88.849 111.499 123.136 1.00 58.98 308 PRO A O 1
ATOM 4523 N N . VAL E 2 309 ? 90.224 112.957 122.117 1.00 56.38 309 VAL A N 1
ATOM 4524 C CA . VAL E 2 309 ? 89.230 114.023 122.136 1.00 56.38 309 VAL A CA 1
ATOM 4525 C C . VAL E 2 309 ? 88.114 113.701 121.152 1.00 56.38 309 VAL A C 1
ATOM 4526 O O . VAL E 2 309 ? 88.363 113.419 119.974 1.00 56.38 309 VAL A O 1
ATOM 4530 N N . ILE E 2 310 ? 86.873 113.735 121.639 1.00 60.41 310 ILE A N 1
ATOM 4531 C CA . ILE E 2 310 ? 85.725 113.450 120.784 1.00 60.41 310 ILE A CA 1
ATOM 4532 C C . ILE E 2 310 ? 85.490 114.586 119.794 1.00 60.41 310 ILE A C 1
ATOM 4533 O O . ILE E 2 310 ? 85.175 114.353 118.622 1.00 60.41 310 ILE A O 1
ATOM 4538 N N . ASP E 2 311 ? 85.656 115.832 120.212 1.00 59.85 311 ASP A N 1
ATOM 4539 C CA . ASP E 2 311 ? 85.323 116.988 119.355 1.00 59.85 311 ASP A CA 1
ATOM 4540 C C . ASP E 2 311 ? 86.350 117.231 118.263 1.00 59.85 311 ASP A C 1
ATOM 4541 O O . ASP E 2 311 ? 86.117 118.121 117.444 1.00 59.85 311 ASP A O 1
ATOM 4546 N N . ILE E 2 312 ? 87.461 116.521 118.270 1.00 51.12 312 ILE A N 1
ATOM 4547 C CA . ILE E 2 312 ? 88.431 116.633 117.186 1.00 51.12 312 ILE A CA 1
ATOM 4548 C C . ILE E 2 312 ? 88.598 115.337 116.416 1.00 51.12 312 ILE A C 1
ATOM 4549 O O . ILE E 2 312 ? 89.280 115.328 115.383 1.00 51.12 312 ILE A O 1
ATOM 4554 N N . LYS E 2 313 ? 87.987 114.248 116.871 1.00 52.28 313 LYS A N 1
ATOM 4555 C CA . LYS E 2 313 ? 88.103 112.967 116.189 1.00 52.28 313 LYS A CA 1
ATOM 4556 C C . LYS E 2 313 ? 87.184 112.942 114.976 1.00 52.28 313 LYS A C 1
ATOM 4557 O O . LYS E 2 313 ? 85.972 113.139 115.103 1.00 52.28 313 LYS A O 1
ATOM 4563 N N . GLY E 2 314 ? 87.760 112.694 113.801 1.00 53.12 314 GLY A N 1
ATOM 4564 C CA . GLY E 2 314 ? 86.989 112.489 112.595 1.00 53.12 314 GLY A CA 1
ATOM 4565 C C . GLY E 2 314 ? 86.617 113.736 111.825 1.00 53.12 314 GLY A C 1
ATOM 4566 O O . GLY E 2 314 ? 85.936 113.623 110.798 1.00 53.12 314 GLY A O 1
ATOM 4567 N N . THR E 2 315 ? 87.024 114.920 112.283 1.00 53.21 315 THR A N 1
ATOM 4568 C CA . THR E 2 315 ? 86.720 116.137 111.535 1.00 53.21 315 THR A CA 1
ATOM 4569 C C . THR E 2 315 ? 87.470 116.166 110.207 1.00 53.21 315 THR A C 1
ATOM 4570 O O . THR E 2 315 ? 86.868 116.365 109.144 1.00 53.21 315 THR A O 1
ATOM 4574 N N . PHE E 2 316 ? 88.787 115.948 110.251 1.00 51.20 316 PHE A N 1
ATOM 4575 C CA . PHE E 2 316 ? 89.579 115.913 109.025 1.00 51.20 316 PHE A CA 1
ATOM 4576 C C . PHE E 2 316 ? 89.174 114.737 108.149 1.00 51.20 316 PHE A C 1
ATOM 4577 O O . PHE E 2 316 ? 89.117 114.863 106.921 1.00 51.20 316 PHE A O 1
ATOM 4585 N N . TYR E 2 317 ? 88.891 113.587 108.763 1.00 49.67 317 TYR A N 1
ATOM 4586 C CA . TYR E 2 317 ? 88.437 112.422 108.012 1.00 49.67 317 TYR A CA 1
ATOM 4587 C C . TYR E 2 317 ? 87.175 112.741 107.222 1.00 49.67 317 TYR A C 1
ATOM 4588 O O . TYR E 2 317 ? 87.105 112.495 106.011 1.00 49.67 317 TYR A O 1
ATOM 4597 N N . GLY E 2 318 ? 86.169 113.304 107.892 1.00 52.52 318 GLY A N 1
ATOM 4598 C CA . GLY E 2 318 ? 84.925 113.620 107.210 1.00 52.52 318 GLY A CA 1
ATOM 4599 C C . GLY E 2 318 ? 85.096 114.683 106.143 1.00 52.52 318 GLY A C 1
ATOM 4600 O O . GLY E 2 318 ? 84.528 114.576 105.052 1.00 52.52 318 GLY A O 1
ATOM 4601 N N . PHE E 2 319 ? 85.883 115.719 106.437 1.00 60.07 319 PHE A N 1
ATOM 4602 C CA . PHE E 2 319 ? 86.078 116.775 105.450 1.00 60.07 319 PHE A CA 1
ATOM 4603 C C . PHE E 2 319 ? 86.800 116.259 104.211 1.00 60.07 319 PHE A C 1
ATOM 4604 O O . PHE E 2 319 ? 86.447 116.622 103.082 1.00 60.07 319 PHE A O 1
ATOM 4612 N N . ILE E 2 320 ? 87.820 115.418 104.396 1.00 52.74 320 ILE A N 1
ATOM 4613 C CA . ILE E 2 320 ? 88.536 114.870 103.251 1.00 52.74 320 ILE A CA 1
ATOM 4614 C C . ILE E 2 320 ? 87.660 113.894 102.479 1.00 52.74 320 ILE A C 1
ATOM 4615 O O . ILE E 2 320 ? 87.747 113.816 101.248 1.00 52.74 320 ILE A O 1
ATOM 4620 N N . CYS E 2 321 ? 86.807 113.138 103.169 1.00 57.12 321 CYS A N 1
ATOM 4621 C CA . CYS E 2 321 ? 85.846 112.302 102.458 1.00 57.12 321 CYS A CA 1
ATOM 4622 C C . CYS E 2 321 ? 84.920 113.154 101.599 1.00 57.12 321 CYS A C 1
ATOM 4623 O O . CYS E 2 321 ? 84.624 112.804 100.449 1.00 57.12 321 CYS A O 1
ATOM 4626 N N . ASN E 2 322 ? 84.469 114.290 102.137 1.00 63.51 322 ASN A N 1
ATOM 4627 C CA . ASN E 2 322 ? 83.633 115.199 101.357 1.00 63.51 322 ASN A CA 1
ATOM 4628 C C . ASN E 2 322 ? 84.385 115.741 100.147 1.00 63.51 322 ASN A C 1
ATOM 4629 O O . ASN E 2 322 ? 83.820 115.850 99.052 1.00 63.51 322 ASN A O 1
ATOM 4634 N N . GLU E 2 323 ? 85.659 116.090 100.324 1.00 61.20 323 GLU A N 1
ATOM 4635 C CA . GLU E 2 323 ? 86.427 116.633 99.206 1.00 61.20 323 GLU A CA 1
ATOM 4636 C C . GLU E 2 323 ? 86.695 115.574 98.140 1.00 61.20 323 GLU A C 1
ATOM 4637 O O . GLU E 2 323 ? 86.701 115.890 96.945 1.00 61.20 323 GLU A O 1
ATOM 4643 N N . ILE E 2 324 ? 86.890 114.317 98.542 1.00 58.92 324 ILE A N 1
ATOM 4644 C CA . ILE E 2 324 ? 87.057 113.246 97.565 1.00 58.92 324 ILE A CA 1
ATOM 4645 C C . ILE E 2 324 ? 85.752 112.996 96.823 1.00 58.92 324 ILE A C 1
ATOM 4646 O O . ILE E 2 324 ? 85.748 112.731 95.615 1.00 58.92 324 ILE A O 1
ATOM 4651 N N . LEU E 2 325 ? 84.620 113.082 97.526 1.00 62.04 325 LEU A N 1
ATOM 4652 C CA . LEU E 2 325 ? 83.331 112.977 96.849 1.00 62.04 325 LEU A CA 1
ATOM 4653 C C . LEU E 2 325 ? 83.153 114.102 95.834 1.00 62.04 325 LEU A C 1
ATOM 4654 O O . LEU E 2 325 ? 82.643 113.879 94.730 1.00 62.04 325 LEU A O 1
ATOM 4659 N N . ASP E 2 326 ? 83.564 115.318 96.199 1.00 67.25 326 ASP A N 1
ATOM 4660 C CA . ASP E 2 326 ? 83.493 116.441 95.270 1.00 67.25 326 ASP A CA 1
ATOM 4661 C C . ASP E 2 326 ? 84.365 116.168 94.048 1.00 67.25 326 ASP A C 1
ATOM 4662 O O . ASP E 2 326 ? 83.935 116.363 92.906 1.00 67.25 326 ASP A O 1
ATOM 4667 N N . LEU E 2 327 ? 85.591 115.686 94.272 1.00 62.09 327 LEU A N 1
ATOM 4668 C CA . LEU E 2 327 ? 86.496 115.407 93.160 1.00 62.09 327 LEU A CA 1
ATOM 4669 C C . LEU E 2 327 ? 85.982 114.281 92.272 1.00 62.09 327 LEU A C 1
ATOM 4670 O O . LEU E 2 327 ? 86.283 114.254 91.075 1.00 62.09 327 LEU A O 1
ATOM 4675 N N . LEU E 2 328 ? 85.232 113.338 92.837 1.00 61.67 328 LEU A N 1
ATOM 4676 C CA . LEU E 2 328 ? 84.699 112.237 92.047 1.00 61.67 328 LEU A CA 1
ATOM 4677 C C . LEU E 2 328 ? 83.411 112.598 91.320 1.00 61.67 328 LEU A C 1
ATOM 4678 O O . LEU E 2 328 ? 83.111 111.988 90.288 1.00 61.67 328 LEU A O 1
ATOM 4683 N N . THR E 2 329 ? 82.647 113.563 91.826 1.00 73.76 329 THR A N 1
ATOM 4684 C CA . THR E 2 329 ? 81.377 113.934 91.214 1.00 73.76 329 THR A CA 1
ATOM 4685 C C . THR E 2 329 ? 81.415 115.263 90.470 1.00 73.76 329 THR A C 1
ATOM 4686 O O . THR E 2 329 ? 80.372 115.701 89.974 1.00 73.76 329 THR A O 1
ATOM 4690 N N . GLU E 2 330 ? 82.573 115.922 90.380 1.00 79.55 330 GLU A N 1
ATOM 4691 C CA . GLU E 2 330 ? 82.629 117.203 89.680 1.00 79.55 330 GLU A CA 1
ATOM 4692 C C . GLU E 2 330 ? 82.325 117.042 88.196 1.00 79.55 330 GLU A C 1
ATOM 4693 O O . GLU E 2 330 ? 81.599 117.853 87.612 1.00 79.55 330 GLU A O 1
ATOM 4699 N N . ASP E 2 331 ? 82.872 116.003 87.568 1.00 89.16 331 ASP A N 1
ATOM 4700 C CA . ASP E 2 331 ? 82.659 115.748 86.150 1.00 89.16 331 ASP A CA 1
ATOM 4701 C C . ASP E 2 331 ? 81.481 114.822 85.887 1.00 89.16 331 ASP A C 1
ATOM 4702 O O . ASP E 2 331 ? 81.238 114.471 84.728 1.00 89.16 331 ASP A O 1
ATOM 4707 N N . ASN E 2 332 ? 80.758 114.415 86.932 1.00 89.33 332 ASN A N 1
ATOM 4708 C CA . ASN E 2 332 ? 79.620 113.503 86.816 1.00 89.33 332 ASN A CA 1
ATOM 4709 C C . ASN E 2 332 ? 80.029 112.154 86.234 1.00 89.33 332 ASN A C 1
ATOM 4710 O O . ASN E 2 332 ? 79.218 111.462 85.613 1.00 89.33 332 ASN A O 1
ATOM 4715 N N . ILE E 2 333 ? 81.293 111.771 86.423 1.00 84.74 333 ILE A N 1
ATOM 4716 C CA . ILE E 2 333 ? 81.724 110.434 86.033 1.00 84.74 333 ILE A CA 1
ATOM 4717 C C . ILE E 2 333 ? 81.047 109.387 86.907 1.00 84.74 333 ILE A C 1
ATOM 4718 O O . ILE E 2 333 ? 80.577 108.354 86.416 1.00 84.74 333 ILE A O 1
ATOM 4723 N N . PHE E 2 334 ? 80.979 109.640 88.211 1.00 81.08 334 PHE A N 1
ATOM 4724 C CA . PHE E 2 334 ? 80.313 108.762 89.162 1.00 81.08 334 PHE A CA 1
ATOM 4725 C C . PHE E 2 334 ? 79.083 109.469 89.705 1.00 81.08 334 PHE A C 1
ATOM 4726 O O . PHE E 2 334 ? 79.127 110.671 89.985 1.00 81.08 334 PHE A O 1
ATOM 4734 N N . THR E 2 335 ? 77.989 108.729 89.852 1.00 82.81 335 THR A N 1
ATOM 4735 C CA . THR E 2 335 ? 76.842 109.253 90.572 1.00 82.81 335 THR A CA 1
ATOM 4736 C C . THR E 2 335 ? 77.141 109.233 92.069 1.00 82.81 335 THR A C 1
ATOM 4737 O O . THR E 2 335 ? 78.196 108.769 92.510 1.00 82.81 335 THR A O 1
ATOM 4741 N N . GLU E 2 336 ? 76.204 109.745 92.869 1.00 85.53 336 GLU A N 1
ATOM 4742 C CA . GLU E 2 336 ? 76.443 109.847 94.305 1.00 85.53 336 GLU A CA 1
ATOM 4743 C C . GLU E 2 336 ? 76.663 108.476 94.934 1.00 85.53 336 GLU A C 1
ATOM 4744 O O . GLU E 2 336 ? 77.559 108.306 95.769 1.00 85.53 336 GLU A O 1
ATOM 4750 N N . GLU E 2 337 ? 75.860 107.484 94.544 1.00 86.53 337 GLU A N 1
ATOM 4751 C CA . GLU E 2 337 ? 76.027 106.139 95.088 1.00 86.53 337 GLU A CA 1
ATOM 4752 C C . GLU E 2 337 ? 77.363 105.536 94.671 1.00 86.53 337 GLU A C 1
ATOM 4753 O O . GLU E 2 337 ? 78.089 104.969 95.497 1.00 86.53 337 GLU A O 1
ATOM 4759 N N . GLU E 2 338 ? 77.706 105.650 93.386 1.00 83.41 338 GLU A N 1
ATOM 4760 C CA . GLU E 2 338 ? 78.978 105.116 92.910 1.00 83.41 338 GLU A CA 1
ATOM 4761 C C . GLU E 2 338 ? 80.156 105.848 93.540 1.00 83.41 338 GLU A C 1
ATOM 4762 O O . GLU E 2 338 ? 81.161 105.223 93.898 1.00 83.41 338 GLU A O 1
ATOM 4768 N N . ALA E 2 339 ? 80.056 107.173 93.673 1.00 75.46 339 ALA A N 1
ATOM 4769 C CA . ALA E 2 339 ? 81.127 107.933 94.308 1.00 75.46 339 ALA A CA 1
ATOM 4770 C C . ALA E 2 339 ? 81.301 107.526 95.764 1.00 75.46 339 ALA A C 1
ATOM 4771 O O . ALA E 2 339 ? 82.431 107.399 96.248 1.00 75.46 339 ALA A O 1
ATOM 4773 N N . ASN E 2 340 ? 80.193 107.316 96.479 1.00 73.16 340 ASN A N 1
ATOM 4774 C CA . ASN E 2 340 ? 80.285 106.873 97.865 1.00 73.16 340 ASN A CA 1
ATOM 4775 C C . ASN E 2 340 ? 80.908 105.485 97.958 1.00 73.16 340 ASN A C 1
ATOM 4776 O O . ASN E 2 340 ? 81.717 105.219 98.854 1.00 73.16 340 ASN A O 1
ATOM 4781 N N . LYS E 2 341 ? 80.542 104.585 97.041 1.00 71.74 341 LYS A N 1
ATOM 4782 C CA . LYS E 2 341 ? 81.139 103.252 97.040 1.00 71.74 341 LYS A CA 1
ATOM 4783 C C . LYS E 2 341 ? 82.638 103.318 96.770 1.00 71.74 341 LYS A C 1
ATOM 4784 O O . LYS E 2 341 ? 83.425 102.616 97.417 1.00 71.74 341 LYS A O 1
ATOM 4790 N N . VAL E 2 342 ? 83.051 104.152 95.814 1.00 65.91 342 VAL A N 1
ATOM 4791 C CA . VAL E 2 342 ? 84.472 104.288 95.503 1.00 65.91 342 VAL A CA 1
ATOM 4792 C C . VAL E 2 342 ? 85.222 104.876 96.692 1.00 65.91 342 VAL A C 1
ATOM 4793 O O . VAL E 2 342 ? 86.337 104.448 97.017 1.00 65.91 342 VAL A O 1
ATOM 4797 N N . LEU E 2 343 ? 84.624 105.865 97.358 1.00 62.00 343 LEU A N 1
ATOM 4798 C CA . LEU E 2 343 ? 85.247 106.436 98.547 1.00 62.00 343 LEU A CA 1
ATOM 4799 C C . LEU E 2 343 ? 85.381 105.397 99.652 1.00 62.00 343 LEU A C 1
ATOM 4800 O O . LEU E 2 343 ? 86.403 105.346 100.343 1.00 62.00 343 LEU A O 1
ATOM 4805 N N . LEU E 2 344 ? 84.354 104.565 99.840 1.00 62.64 344 LEU A N 1
ATOM 4806 C CA . LEU E 2 344 ? 84.434 103.512 100.846 1.00 62.64 344 LEU A CA 1
ATOM 4807 C C . LEU E 2 344 ? 85.540 102.519 100.512 1.00 62.64 344 LEU A C 1
ATOM 4808 O O . LEU E 2 344 ? 86.278 102.078 101.401 1.00 62.64 344 LEU A O 1
ATOM 4813 N N . ASP E 2 345 ? 85.665 102.154 99.234 1.00 66.27 345 ASP A N 1
ATOM 4814 C CA . ASP E 2 345 ? 86.730 101.244 98.825 1.00 66.27 345 ASP A CA 1
ATOM 4815 C C . ASP E 2 345 ? 88.105 101.857 99.065 1.00 66.27 345 ASP A C 1
ATOM 4816 O O . ASP E 2 345 ? 89.031 101.166 99.504 1.00 66.27 345 ASP A O 1
ATOM 4821 N N . LEU E 2 346 ? 88.258 103.149 98.770 1.00 55.47 346 LEU A N 1
ATOM 4822 C CA . LEU E 2 346 ? 89.531 103.821 99.016 1.00 55.47 346 LEU A CA 1
ATOM 4823 C C . LEU E 2 346 ? 89.846 103.889 100.505 1.00 55.47 346 LEU A C 1
ATOM 4824 O O . LEU E 2 346 ? 90.997 103.703 100.913 1.00 55.47 346 LEU A O 1
ATOM 4829 N N . THR E 2 347 ? 88.834 104.158 101.331 1.00 54.47 347 THR A N 1
ATOM 4830 C CA . THR E 2 347 ? 89.061 104.346 102.760 1.00 54.47 347 THR A CA 1
ATOM 4831 C C . THR E 2 347 ? 89.337 103.023 103.465 1.00 54.47 347 THR A C 1
ATOM 4832 O O . THR E 2 347 ? 90.160 102.968 104.386 1.00 54.47 347 THR A O 1
ATOM 4836 N N . SER E 2 348 ? 88.676 101.943 103.038 1.00 53.87 348 SER A N 1
ATOM 4837 C CA . SER E 2 348 ? 88.805 100.667 103.734 1.00 53.87 348 SER A CA 1
ATOM 4838 C C . SER E 2 348 ? 90.234 100.143 103.732 1.00 53.87 348 SER A C 1
ATOM 4839 O O . SER E 2 348 ? 90.567 99.281 104.551 1.00 53.87 348 SER A O 1
ATOM 4842 N N . GLN E 2 349 ? 91.081 100.639 102.834 1.00 52.55 349 GLN A N 1
ATOM 4843 C CA . GLN E 2 349 ? 92.482 100.252 102.805 1.00 52.55 349 GLN A CA 1
ATOM 4844 C C . GLN E 2 349 ? 93.324 100.997 103.831 1.00 52.55 349 GLN A C 1
ATOM 4845 O O . GLN E 2 349 ? 94.501 100.662 104.000 1.00 52.55 349 GLN A O 1
ATOM 4851 N N . PHE E 2 350 ? 92.753 101.989 104.518 1.00 44.24 350 PHE A N 1
ATOM 4852 C CA . PHE E 2 350 ? 93.479 102.772 105.507 1.00 44.24 350 PHE A CA 1
ATOM 4853 C C . PHE E 2 350 ? 93.126 102.428 106.946 1.00 44.24 350 PHE A C 1
ATOM 4854 O O . PHE E 2 350 ? 93.886 102.786 107.850 1.00 44.24 350 PHE A O 1
ATOM 4862 N N . ASP E 2 351 ? 92.004 101.755 107.183 1.00 53.22 351 ASP A N 1
ATOM 4863 C CA . ASP E 2 351 ? 91.541 101.515 108.540 1.00 53.22 351 ASP A CA 1
ATOM 4864 C C . ASP E 2 351 ? 92.210 100.285 109.142 1.00 53.22 351 ASP A C 1
ATOM 4865 O O . ASP E 2 351 ? 92.817 99.467 108.447 1.00 53.22 351 ASP A O 1
ATOM 4870 N N . ASN E 2 352 ? 92.082 100.168 110.465 1.00 58.37 352 ASN A N 1
ATOM 4871 C CA . ASN E 2 352 ? 92.589 99.023 111.222 1.00 58.37 352 ASN A CA 1
ATOM 4872 C C . ASN E 2 352 ? 94.085 98.822 111.000 1.00 58.37 352 ASN A C 1
ATOM 4873 O O . ASN E 2 352 ? 94.571 97.695 110.881 1.00 58.37 352 ASN A O 1
ATOM 4878 N N . LEU E 2 353 ? 94.820 99.927 110.946 1.00 45.28 353 LEU A N 1
ATOM 4879 C CA . LEU E 2 353 ? 96.268 99.911 110.818 1.00 45.28 353 LEU A CA 1
ATOM 4880 C C . LEU E 2 353 ? 96.886 100.663 111.987 1.00 45.28 353 LEU A C 1
ATOM 4881 O O . LEU E 2 353 ? 96.291 101.602 112.525 1.00 45.28 353 LEU A O 1
ATOM 4886 N N . SER E 2 354 ? 98.087 100.245 112.373 1.00 39.36 354 SER A N 1
ATOM 4887 C CA . SER E 2 354 ? 98.824 100.963 113.393 1.00 39.36 354 SER A CA 1
ATOM 4888 C C . SER E 2 354 ? 99.188 102.353 112.880 1.00 39.36 354 SER A C 1
ATOM 4889 O O . SER E 2 354 ? 99.238 102.582 111.669 1.00 39.36 354 SER A O 1
ATOM 4892 N N . PRO E 2 355 ? 99.413 103.312 113.783 1.00 40.57 355 PRO A N 1
ATOM 4893 C CA . PRO E 2 355 ? 99.769 104.664 113.322 1.00 40.57 355 PRO A CA 1
ATOM 4894 C C . PRO E 2 355 ? 100.999 104.688 112.433 1.00 40.57 355 PRO A C 1
ATOM 4895 O O . PRO E 2 355 ? 101.056 105.472 111.476 1.00 40.57 355 PRO A O 1
ATOM 4899 N N . ASP E 2 356 ? 101.980 103.827 112.715 1.00 39.37 356 ASP A N 1
ATOM 4900 C CA . ASP E 2 356 ? 103.174 103.769 111.882 1.00 39.37 356 ASP A CA 1
ATOM 4901 C C . ASP E 2 356 ? 102.834 103.378 110.452 1.00 39.37 356 ASP A C 1
ATOM 4902 O O . ASP E 2 356 ? 103.331 103.988 109.502 1.00 39.37 356 ASP A O 1
ATOM 4907 N N . LEU E 2 357 ? 101.973 102.373 110.273 1.00 36.78 357 LEU A N 1
ATOM 4908 C CA . LEU E 2 357 ? 101.635 101.928 108.924 1.00 36.78 357 LEU A CA 1
ATOM 4909 C C . LEU E 2 357 ? 100.770 102.951 108.195 1.00 36.78 357 LEU A C 1
ATOM 4910 O O . LEU E 2 357 ? 100.931 103.161 106.986 1.00 36.78 357 LEU A O 1
ATOM 4915 N N . THR E 2 358 ? 99.848 103.605 108.905 1.00 37.45 358 THR A N 1
ATOM 4916 C CA . THR E 2 358 ? 99.060 104.652 108.264 1.00 37.45 358 THR A CA 1
ATOM 4917 C C . THR E 2 358 ? 99.951 105.794 107.799 1.00 37.45 358 THR A C 1
ATOM 4918 O O . THR E 2 358 ? 99.765 106.326 106.700 1.00 37.45 358 THR A O 1
ATOM 4922 N N . ALA E 2 359 ? 101.092 105.996 108.430 1.00 38.06 359 ALA A N 1
ATOM 4923 C CA . ALA E 2 359 ? 102.000 107.025 107.892 1.00 38.06 359 ALA A CA 1
ATOM 4924 C C . ALA E 2 359 ? 102.814 106.465 106.721 1.00 38.06 359 ALA A C 1
ATOM 4925 O O . ALA E 2 359 ? 103.136 107.241 105.799 1.00 38.06 359 ALA A O 1
ATOM 4927 N N . GLU E 2 360 ? 103.103 105.174 106.702 1.00 39.34 360 GLU A N 1
ATOM 4928 C CA . GLU E 2 360 ? 103.914 104.582 105.618 1.00 39.34 360 GLU A CA 1
ATOM 4929 C C . GLU E 2 360 ? 103.022 104.302 104.426 1.00 39.34 360 GLU A C 1
ATOM 4930 O O . GLU E 2 360 ? 103.430 103.481 103.632 1.00 39.34 360 GLU A O 1
ATOM 4936 N N . LEU E 2 361 ? 101.826 104.879 104.353 1.00 35.52 361 LEU A N 1
ATOM 4937 C CA . LEU E 2 361 ? 100.939 104.750 103.170 1.00 35.52 361 LEU A CA 1
ATOM 4938 C C . LEU E 2 361 ? 101.069 106.089 102.487 1.00 35.52 361 LEU A C 1
ATOM 4939 O O . LEU E 2 361 ? 100.192 106.454 101.737 1.00 35.52 361 LEU A O 1
ATOM 4944 N N . LEU E 2 362 ? 102.128 106.804 102.817 1.00 41.53 362 LEU A N 1
ATOM 4945 C CA . LEU E 2 362 ? 102.421 108.090 102.166 1.00 41.53 362 LEU A CA 1
ATOM 4946 C C . LEU E 2 362 ? 103.469 107.800 101.105 1.00 41.53 362 LEU A C 1
ATOM 4947 O O . LEU E 2 362 ? 104.055 108.764 100.694 1.00 41.53 362 LEU A O 1
ATOM 4952 N N . CYS E 2 363 ? 103.823 106.535 100.830 1.00 46.58 363 CYS A N 1
ATOM 4953 C CA . CYS E 2 363 ? 104.677 106.179 99.706 1.00 46.58 363 CYS A CA 1
ATOM 4954 C C . CYS E 2 363 ? 103.936 106.171 98.380 1.00 46.58 363 CYS A C 1
ATOM 4955 O O . CYS E 2 363 ? 104.571 106.316 97.331 1.00 46.58 363 CYS A O 1
ATOM 4958 N N . ILE E 2 364 ? 102.612 106.006 98.406 1.00 45.93 364 ILE A N 1
ATOM 4959 C CA . ILE E 2 364 ? 101.832 105.850 97.183 1.00 45.93 364 ILE A CA 1
ATOM 4960 C C . ILE E 2 364 ? 101.752 107.118 96.353 1.00 45.93 364 ILE A C 1
ATOM 4961 O O . ILE E 2 364 ? 101.179 107.090 95.260 1.00 45.93 364 ILE A O 1
ATOM 4966 N N . MET E 2 365 ? 102.318 108.224 96.835 1.00 53.14 365 MET A N 1
ATOM 4967 C CA . MET E 2 365 ? 102.056 109.523 96.226 1.00 53.14 365 MET A CA 1
ATOM 4968 C C . MET E 2 365 ? 102.596 109.579 94.803 1.00 53.14 365 MET A C 1
ATOM 4969 O O . MET E 2 365 ? 101.935 110.090 93.892 1.00 53.14 365 MET A O 1
ATOM 4974 N N . ARG E 2 366 ? 103.801 109.050 94.592 1.00 52.73 366 ARG A N 1
ATOM 4975 C CA . ARG E 2 366 ? 104.432 109.012 93.282 1.00 52.73 366 ARG A CA 1
ATOM 4976 C C . ARG E 2 366 ? 104.307 107.650 92.612 1.00 52.73 366 ARG A C 1
ATOM 4977 O O . ARG E 2 366 ? 104.988 107.392 91.616 1.00 52.73 366 ARG A O 1
ATOM 4985 N N . LEU E 2 367 ? 103.451 106.773 93.138 1.00 37.06 367 LEU A N 1
ATOM 4986 C CA . LEU E 2 367 ? 103.251 105.458 92.545 1.00 37.06 367 LEU A CA 1
ATOM 4987 C C . LEU E 2 367 ? 102.293 105.480 91.364 1.00 37.06 367 LEU A C 1
ATOM 4988 O O . LEU E 2 367 ? 102.105 104.440 90.725 1.00 37.06 367 LEU A O 1
ATOM 4993 N N . TRP E 2 368 ? 101.680 106.624 91.063 1.00 37.01 368 TRP A N 1
ATOM 4994 C CA . TRP E 2 368 ? 100.789 106.754 89.917 1.00 37.01 368 TRP A CA 1
ATOM 4995 C C . TRP E 2 368 ? 101.305 107.748 88.886 1.00 37.01 368 TRP A C 1
ATOM 4996 O O . TRP E 2 368 ? 100.521 108.236 88.064 1.00 37.01 368 TRP A O 1
ATOM 5007 N N . GLY E 2 369 ? 102.596 108.059 88.902 1.00 44.69 369 GLY A N 1
ATOM 5008 C CA . GLY E 2 369 ? 103.145 108.990 87.942 1.00 44.69 369 GLY A CA 1
ATOM 5009 C C . GLY E 2 369 ? 102.776 110.426 88.264 1.00 44.69 369 GLY A C 1
ATOM 5010 O O . GLY E 2 369 ? 102.370 110.766 89.379 1.00 44.69 369 GLY A O 1
ATOM 5011 N N . HIS E 2 370 ? 102.919 111.280 87.256 1.00 47.07 370 HIS A N 1
ATOM 5012 C CA . HIS E 2 370 ? 102.647 112.701 87.385 1.00 47.07 370 HIS A CA 1
ATOM 5013 C C . HIS E 2 370 ? 101.752 113.168 86.247 1.00 47.07 370 HIS A C 1
ATOM 5014 O O . HIS E 2 370 ? 101.773 112.588 85.159 1.00 47.07 370 HIS A O 1
ATOM 5021 N N . PRO E 2 371 ? 100.946 114.202 86.473 1.00 48.18 371 PRO A N 1
ATOM 5022 C CA . PRO E 2 371 ? 100.000 114.634 85.441 1.00 48.18 371 PRO A CA 1
ATOM 5023 C C . PRO E 2 371 ? 100.703 115.258 84.247 1.00 48.18 371 PRO A C 1
ATOM 5024 O O . PRO E 2 371 ? 101.806 115.798 84.347 1.00 48.18 371 PRO A O 1
ATOM 5028 N N . THR E 2 372 ? 100.037 115.173 83.099 1.00 48.59 372 THR A N 1
ATOM 5029 C CA . THR E 2 372 ? 100.495 115.886 81.914 1.00 48.59 372 THR A CA 1
ATOM 5030 C C . THR E 2 372 ? 100.192 117.368 82.089 1.00 48.59 372 THR A C 1
ATOM 5031 O O . THR E 2 372 ? 99.034 117.751 82.281 1.00 48.59 372 THR A O 1
ATOM 5035 N N . LEU E 2 373 ? 101.225 118.200 82.023 1.00 41.07 373 LEU A N 1
ATOM 5036 C CA . LEU E 2 373 ? 101.117 119.603 82.395 1.00 41.07 373 LEU A CA 1
ATOM 5037 C C . LEU E 2 373 ? 100.863 120.479 81.177 1.00 41.07 373 LEU A C 1
ATOM 5038 O O . LEU E 2 373 ? 101.351 120.198 80.078 1.00 41.07 373 LEU A O 1
ATOM 5043 N N . THR E 2 374 ? 100.090 121.541 81.383 1.00 47.68 374 THR A N 1
ATOM 5044 C CA . THR E 2 374 ? 99.822 122.547 80.370 1.00 47.68 374 THR A CA 1
ATOM 5045 C C . THR E 2 374 ? 100.052 123.919 80.984 1.00 47.68 374 THR A C 1
ATOM 5046 O O . THR E 2 374 ? 99.783 124.126 82.170 1.00 47.68 374 THR A O 1
ATOM 5050 N N . ALA E 2 375 ? 100.566 124.850 80.179 1.00 52.15 375 ALA A N 1
ATOM 5051 C CA . ALA E 2 375 ? 100.868 126.182 80.690 1.00 52.15 375 ALA A CA 1
ATOM 5052 C C . ALA E 2 375 ? 99.605 126.925 81.106 1.00 52.15 375 ALA A C 1
ATOM 5053 O O . ALA E 2 375 ? 99.608 127.639 82.114 1.00 52.15 375 ALA A O 1
ATOM 5055 N N . SER E 2 376 ? 98.521 126.783 80.342 1.00 54.59 376 SER A N 1
ATOM 5056 C CA . SER E 2 376 ? 97.293 127.508 80.660 1.00 54.59 376 SER A CA 1
ATOM 5057 C C . SER E 2 376 ? 96.705 127.049 81.991 1.00 54.59 376 SER A C 1
ATOM 5058 O O . SER E 2 376 ? 96.310 127.872 82.827 1.00 54.59 376 SER A O 1
ATOM 5061 N N . GLN E 2 377 ? 96.636 125.734 82.201 1.00 55.89 377 GLN A N 1
ATOM 5062 C CA . GLN E 2 377 ? 96.066 125.211 83.437 1.00 55.89 377 GLN A CA 1
ATOM 5063 C C . GLN E 2 377 ? 96.913 125.592 84.642 1.00 55.89 377 GLN A C 1
ATOM 5064 O O . GLN E 2 377 ? 96.377 125.947 85.698 1.00 55.89 377 GLN A O 1
ATOM 5070 N N . ALA E 2 378 ? 98.239 125.524 84.507 1.00 49.60 378 ALA A N 1
ATOM 5071 C CA . ALA E 2 378 ? 99.111 125.929 85.602 1.00 49.60 378 ALA A CA 1
ATOM 5072 C C . ALA E 2 378 ? 99.024 127.426 85.863 1.00 49.60 378 ALA A C 1
ATOM 5073 O O . ALA E 2 378 ? 99.150 127.861 87.013 1.00 49.60 378 ALA A O 1
ATOM 5075 N N . ALA E 2 379 ? 98.812 128.226 84.817 1.00 50.84 379 ALA A N 1
ATOM 5076 C CA . ALA E 2 379 ? 98.734 129.670 84.989 1.00 50.84 379 ALA A CA 1
ATOM 5077 C C . ALA E 2 379 ? 97.412 130.097 85.606 1.00 50.84 379 ALA A C 1
ATOM 5078 O O . ALA E 2 379 ? 97.352 131.140 86.264 1.00 50.84 379 ALA A O 1
ATOM 5080 N N . SER E 2 380 ? 96.345 129.323 85.394 1.00 52.82 380 SER A N 1
ATOM 5081 C CA . SER E 2 380 ? 95.039 129.709 85.925 1.00 52.82 380 SER A CA 1
ATOM 5082 C C . SER E 2 380 ? 95.045 129.756 87.449 1.00 52.82 380 SER A C 1
ATOM 5083 O O . SER E 2 380 ? 94.452 130.659 88.052 1.00 52.82 380 SER A O 1
ATOM 5086 N N . LYS E 2 381 ? 95.707 128.791 88.091 1.00 57.12 381 LYS A N 1
ATOM 5087 C CA . LYS E 2 381 ? 95.736 128.749 89.551 1.00 57.12 381 LYS A CA 1
ATOM 5088 C C . LYS E 2 381 ? 96.435 129.974 90.131 1.00 57.12 381 LYS A C 1
ATOM 5089 O O . LYS E 2 381 ? 95.919 130.623 91.050 1.00 57.12 381 LYS A O 1
ATOM 5095 N N . VAL E 2 382 ? 97.619 130.305 89.611 1.00 50.27 382 VAL A N 1
ATOM 5096 C CA . VAL E 2 382 ? 98.336 131.464 90.123 1.00 50.27 382 VAL A CA 1
ATOM 5097 C C . VAL E 2 382 ? 97.662 132.764 89.714 1.00 50.27 382 VAL A C 1
ATOM 5098 O O . VAL E 2 382 ? 97.818 133.777 90.402 1.00 50.27 382 VAL A O 1
ATOM 5102 N N . ARG E 2 383 ? 96.868 132.788 88.658 1.00 52.87 383 ARG A N 1
ATOM 5103 C CA . ARG E 2 383 ? 96.236 134.048 88.221 1.00 52.87 383 ARG A CA 1
ATOM 5104 C C . ARG E 2 383 ? 95.097 134.343 89.166 1.00 52.87 383 ARG A C 1
ATOM 5105 O O . ARG E 2 383 ? 94.662 135.481 89.204 1.00 52.87 383 ARG A O 1
ATOM 5113 N N . GLU E 2 384 ? 94.634 133.354 89.912 1.00 60.09 384 GLU A N 1
ATOM 5114 C CA . GLU E 2 384 ? 93.433 133.567 90.749 1.00 60.09 384 GLU A CA 1
ATOM 5115 C C . GLU E 2 384 ? 93.873 133.853 92.166 1.00 60.09 384 GLU A C 1
ATOM 5116 O O . GLU E 2 384 ? 93.245 134.686 92.793 1.00 60.09 384 GLU A O 1
ATOM 5122 N N . SER E 2 385 ? 94.896 133.164 92.648 1.00 52.78 385 SER A N 1
ATOM 5123 C CA . SER E 2 385 ? 95.430 133.501 93.980 1.00 52.78 385 SER A CA 1
ATOM 5124 C C . SER E 2 385 ? 95.969 134.906 93.852 1.00 52.78 385 SER A C 1
ATOM 5125 O O . SER E 2 385 ? 95.661 135.730 94.707 1.00 52.78 385 SER A O 1
ATOM 5128 N N . MET E 2 386 ? 96.708 135.183 92.783 1.00 47.90 386 MET A N 1
ATOM 5129 C CA . MET E 2 386 ? 97.095 136.580 92.645 1.00 47.90 386 MET A CA 1
ATOM 5130 C C . MET E 2 386 ? 95.959 137.327 91.957 1.00 47.90 386 MET A C 1
ATOM 5131 O O . MET E 2 386 ? 94.867 136.788 91.757 1.00 47.90 386 MET A O 1
ATOM 5136 N N . CYS E 2 387 ? 96.198 138.588 91.598 1.00 56.74 387 CYS A N 1
ATOM 5137 C CA . CYS E 2 387 ? 95.256 139.387 90.809 1.00 56.74 387 CYS A CA 1
ATOM 5138 C C . CYS E 2 387 ? 93.846 139.373 91.397 1.00 56.74 387 CYS A C 1
ATOM 5139 O O . CYS E 2 387 ? 92.868 139.603 90.681 1.00 56.74 387 CYS A O 1
ATOM 5142 N N . ALA E 2 388 ? 93.726 139.103 92.695 1.00 50.14 388 ALA A N 1
ATOM 5143 C CA . ALA E 2 388 ? 92.439 138.952 93.341 1.00 50.14 388 ALA A CA 1
ATOM 5144 C C . ALA E 2 388 ? 92.291 139.964 94.468 1.00 50.14 388 ALA A C 1
ATOM 5145 O O . ALA E 2 388 ? 93.260 140.237 95.183 1.00 50.14 388 ALA A O 1
ATOM 5147 N N . PRO E 2 389 ? 91.103 140.533 94.652 1.00 51.90 389 PRO A N 1
ATOM 5148 C CA . PRO E 2 389 ? 90.923 141.511 95.730 1.00 51.90 389 PRO A CA 1
ATOM 5149 C C . PRO E 2 389 ? 91.063 140.854 97.091 1.00 51.90 389 PRO A C 1
ATOM 5150 O O . PRO E 2 389 ? 90.559 139.754 97.327 1.00 51.90 389 PRO A O 1
ATOM 5154 N N . LYS E 2 390 ? 91.783 141.526 97.986 1.00 46.26 390 LYS A N 1
ATOM 5155 C CA . LYS E 2 390 ? 92.010 140.985 99.317 1.00 46.26 390 LYS A CA 1
ATOM 5156 C C . LYS E 2 390 ? 91.853 142.078 100.356 1.00 46.26 390 LYS A C 1
ATOM 5157 O O . LYS E 2 390 ? 92.565 143.078 100.311 1.00 46.26 390 LYS A O 1
ATOM 5163 N N . VAL E 2 391 ? 90.923 141.899 101.289 1.00 48.67 391 VAL A N 1
ATOM 5164 C CA . VAL E 2 391 ? 90.705 142.888 102.340 1.00 48.67 391 VAL A CA 1
ATOM 5165 C C . VAL E 2 391 ? 91.553 142.573 103.556 1.00 48.67 391 VAL A C 1
ATOM 5166 O O . VAL E 2 391 ? 91.649 141.418 103.962 1.00 48.67 391 VAL A O 1
ATOM 5170 N N . LEU E 2 392 ? 92.172 143.590 104.139 1.00 46.31 392 LEU A N 1
ATOM 5171 C CA . LEU E 2 392 ? 93.057 143.370 105.274 1.00 46.31 392 LEU A CA 1
ATOM 5172 C C . LEU E 2 392 ? 92.701 144.291 106.426 1.00 46.31 392 LEU A C 1
ATOM 5173 O O . LEU E 2 392 ? 92.117 145.349 106.219 1.00 46.31 392 LEU A O 1
ATOM 5178 N N . ASP E 2 393 ? 93.055 143.895 107.641 1.00 52.67 393 ASP A N 1
ATOM 5179 C CA . ASP E 2 393 ? 92.722 144.692 108.807 1.00 52.67 393 ASP A CA 1
ATOM 5180 C C . ASP E 2 393 ? 93.912 145.530 109.210 1.00 52.67 393 ASP A C 1
ATOM 5181 O O . ASP E 2 393 ? 94.972 144.995 109.523 1.00 52.67 393 ASP A O 1
ATOM 5186 N N . PHE E 2 394 ? 93.744 146.844 109.225 1.00 50.09 394 PHE A N 1
ATOM 5187 C CA . PHE E 2 394 ? 94.843 147.718 109.581 1.00 50.09 394 PHE A CA 1
ATOM 5188 C C . PHE E 2 394 ? 95.339 147.373 110.968 1.00 50.09 394 PHE A C 1
ATOM 5189 O O . PHE E 2 394 ? 96.539 147.220 111.177 1.00 50.09 394 PHE A O 1
ATOM 5197 N N . GLN E 2 395 ? 94.423 147.220 111.913 1.00 51.01 395 GLN A N 1
ATOM 5198 C CA . GLN E 2 395 ? 94.808 146.941 113.291 1.00 51.01 395 GLN A CA 1
ATOM 5199 C C . GLN E 2 395 ? 95.535 145.617 113.442 1.00 51.01 395 GLN A C 1
ATOM 5200 O O . GLN E 2 395 ? 96.494 145.520 114.200 1.00 51.01 395 GLN A O 1
ATOM 5206 N N . THR E 2 396 ? 95.083 144.594 112.729 1.00 46.28 396 THR A N 1
ATOM 5207 C CA . THR E 2 396 ? 95.748 143.300 112.789 1.00 46.28 396 THR A CA 1
ATOM 5208 C C . THR E 2 396 ? 97.162 143.422 112.252 1.00 46.28 396 THR A C 1
ATOM 5209 O O . THR E 2 396 ? 98.084 142.802 112.778 1.00 46.28 396 THR A O 1
ATOM 5213 N N . ILE E 2 397 ? 97.341 144.223 111.207 1.00 43.38 397 ILE A N 1
ATOM 5214 C CA . ILE E 2 397 ? 98.671 144.440 110.656 1.00 43.38 397 ILE A CA 1
ATOM 5215 C C . ILE E 2 397 ? 99.526 145.222 111.643 1.00 43.38 397 ILE A C 1
ATOM 5216 O O . ILE E 2 397 ? 100.713 144.948 111.792 1.00 43.38 397 ILE A O 1
ATOM 5221 N N . MET E 2 398 ? 98.926 146.191 112.325 1.00 41.56 398 MET A N 1
ATOM 5222 C CA . MET E 2 398 ? 99.675 147.010 113.269 1.00 41.56 398 MET A CA 1
ATOM 5223 C C . MET E 2 398 ? 99.968 146.250 114.550 1.00 41.56 398 MET A C 1
ATOM 5224 O O . MET E 2 398 ? 101.031 146.425 115.132 1.00 41.56 398 MET A O 1
ATOM 5229 N N . LYS E 2 399 ? 99.044 145.408 115.002 1.00 42.77 399 LYS A N 1
ATOM 5230 C CA . LYS E 2 399 ? 99.334 144.582 116.170 1.00 42.77 399 LYS A CA 1
ATOM 5231 C C . LYS E 2 399 ? 100.473 143.608 115.891 1.00 42.77 399 LYS A C 1
ATOM 5232 O O . LYS E 2 399 ? 101.394 143.458 116.707 1.00 42.77 399 LYS A O 1
ATOM 5238 N N . THR E 2 400 ? 100.432 142.934 114.739 1.00 37.86 400 THR A N 1
ATOM 5239 C CA . THR E 2 400 ? 101.513 142.009 114.424 1.00 37.86 400 THR A CA 1
ATOM 5240 C C . THR E 2 400 ? 102.813 142.750 114.140 1.00 37.86 400 THR A C 1
ATOM 5241 O O . THR E 2 400 ? 103.890 142.223 114.421 1.00 37.86 400 THR A O 1
ATOM 5245 N N . LEU E 2 401 ? 102.740 143.981 113.625 1.00 34.54 401 LEU A N 1
ATOM 5246 C CA . LEU E 2 401 ? 103.944 144.791 113.466 1.00 34.54 401 LEU A CA 1
ATOM 5247 C C . LEU E 2 401 ? 104.531 145.179 114.816 1.00 34.54 401 LEU A C 1
ATOM 5248 O O . LEU E 2 401 ? 105.754 145.182 114.989 1.00 34.54 401 LEU A O 1
ATOM 5253 N N . ALA E 2 402 ? 103.675 145.525 115.779 1.00 38.07 402 ALA A N 1
ATOM 5254 C CA . ALA E 2 402 ? 104.156 145.836 117.121 1.00 38.07 402 ALA A CA 1
ATOM 5255 C C . ALA E 2 402 ? 104.835 144.629 117.749 1.00 38.07 402 ALA A C 1
ATOM 5256 O O . ALA E 2 402 ? 105.896 144.755 118.369 1.00 38.07 402 ALA A O 1
ATOM 5258 N N . PHE E 2 403 ? 104.242 143.444 117.593 1.00 36.59 403 PHE A N 1
ATOM 5259 C CA . PHE E 2 403 ? 104.891 142.251 118.127 1.00 36.59 403 PHE A CA 1
ATOM 5260 C C . PHE E 2 403 ? 106.169 141.916 117.366 1.00 36.59 403 PHE A C 1
ATOM 5261 O O . PHE E 2 403 ? 107.118 141.387 117.954 1.00 36.59 403 PHE A O 1
ATOM 5269 N N . PHE E 2 404 ? 106.217 142.224 116.070 1.00 40.12 404 PHE A N 1
ATOM 5270 C CA . PHE E 2 404 ? 107.443 142.070 115.295 1.00 40.12 404 PHE A CA 1
ATOM 5271 C C . PHE E 2 404 ? 108.551 142.954 115.852 1.00 40.12 404 PHE A C 1
ATOM 5272 O O . PHE E 2 404 ? 109.688 142.505 116.042 1.00 40.12 404 PHE A O 1
ATOM 5280 N N . HIS E 2 405 ? 108.228 144.219 116.133 1.00 36.87 405 HIS A N 1
ATOM 5281 C CA . HIS E 2 405 ? 109.196 145.125 116.745 1.00 36.87 405 HIS A CA 1
ATOM 5282 C C . HIS E 2 405 ? 109.639 144.611 118.107 1.00 36.87 405 HIS A C 1
ATOM 5283 O O . HIS E 2 405 ? 110.826 144.675 118.448 1.00 36.87 405 HIS A O 1
ATOM 5290 N N . ALA E 2 406 ? 108.692 144.110 118.903 1.00 40.50 406 ALA A N 1
ATOM 5291 C CA . ALA E 2 406 ? 109.032 143.600 120.226 1.00 40.50 406 ALA A CA 1
ATOM 5292 C C . ALA E 2 406 ? 109.982 142.413 120.138 1.00 40.50 406 ALA A C 1
ATOM 5293 O O . ALA E 2 406 ? 110.953 142.332 120.896 1.00 40.50 406 ALA A O 1
ATOM 5295 N N . ILE E 2 407 ? 109.724 141.485 119.214 1.00 44.45 407 ILE A N 1
ATOM 5296 C CA . ILE E 2 407 ? 110.593 140.319 119.079 1.00 44.45 407 ILE A CA 1
ATOM 5297 C C . ILE E 2 407 ? 111.963 140.728 118.555 1.00 44.45 407 ILE A C 1
ATOM 5298 O O . ILE E 2 407 ? 112.990 140.190 118.986 1.00 44.45 407 ILE A O 1
ATOM 5303 N N . LEU E 2 408 ? 112.008 141.684 117.623 1.00 44.52 408 LEU A N 1
ATOM 5304 C CA . LEU E 2 408 ? 113.296 142.170 117.135 1.00 44.52 408 LEU A CA 1
ATOM 5305 C C . LEU E 2 408 ? 114.111 142.791 118.263 1.00 44.52 408 LEU A C 1
ATOM 5306 O O . LEU E 2 408 ? 115.306 142.505 118.409 1.00 44.52 408 LEU A O 1
ATOM 5311 N N . ILE E 2 409 ? 113.474 143.632 119.079 1.00 46.14 409 ILE A N 1
ATOM 5312 C CA . ILE E 2 409 ? 114.176 144.284 120.180 1.00 46.14 409 ILE A CA 1
ATOM 5313 C C . ILE E 2 409 ? 114.628 143.258 121.210 1.00 46.14 409 ILE A C 1
ATOM 5314 O O . ILE E 2 409 ? 115.746 143.329 121.729 1.00 46.14 409 ILE A O 1
ATOM 5319 N N . ASN E 2 410 ? 113.775 142.277 121.513 1.00 52.21 410 ASN A N 1
ATOM 5320 C CA . ASN E 2 410 ? 114.140 141.257 122.491 1.00 52.21 410 ASN A CA 1
ATOM 5321 C C . ASN E 2 410 ? 115.290 140.388 121.996 1.00 52.21 410 ASN A C 1
ATOM 5322 O O . ASN E 2 410 ? 116.160 140.003 122.781 1.00 52.21 410 ASN A O 1
ATOM 5327 N N . GLY E 2 411 ? 115.311 140.056 120.704 1.00 54.03 411 GLY A N 1
ATOM 5328 C CA . GLY E 2 411 ? 116.438 139.311 120.167 1.00 54.03 411 GLY A CA 1
ATOM 5329 C C . GLY E 2 411 ? 117.727 140.111 120.183 1.00 54.03 411 GLY A C 1
ATOM 5330 O O . GLY E 2 411 ? 118.786 139.599 120.565 1.00 54.03 411 GLY A O 1
ATOM 5331 N N . TYR E 2 412 ? 117.657 141.380 119.774 1.00 57.87 412 TYR A N 1
ATOM 5332 C CA . TYR E 2 412 ? 118.835 142.238 119.830 1.00 57.87 412 TYR A CA 1
ATOM 5333 C C . TYR E 2 412 ? 119.305 142.443 121.263 1.00 57.87 412 TYR A C 1
ATOM 5334 O O . TYR E 2 412 ? 120.480 142.744 121.492 1.00 57.87 412 TYR A O 1
ATOM 5343 N N . ARG E 2 413 ? 118.400 142.318 122.235 1.00 64.71 413 ARG A N 1
ATOM 5344 C CA . ARG E 2 413 ? 118.805 142.335 123.637 1.00 64.71 413 ARG A CA 1
ATOM 5345 C C . ARG E 2 413 ? 119.469 141.024 124.035 1.00 64.71 413 ARG A C 1
ATOM 5346 O O . ARG E 2 413 ? 120.478 141.022 124.745 1.00 64.71 413 ARG A O 1
ATOM 5354 N N . ARG E 2 414 ? 118.904 139.897 123.604 1.00 70.83 414 ARG A N 1
ATOM 5355 C CA . ARG E 2 414 ? 119.493 138.599 123.905 1.00 70.83 414 ARG A CA 1
ATOM 5356 C C . ARG E 2 414 ? 120.875 138.439 123.293 1.00 70.83 414 ARG A C 1
ATOM 5357 O O . ARG E 2 414 ? 121.656 137.611 123.771 1.00 70.83 414 ARG A O 1
ATOM 5365 N N . SER E 2 415 ? 121.188 139.203 122.256 1.00 71.82 415 SER A N 1
ATOM 5366 C CA . SER E 2 415 ? 122.553 139.361 121.775 1.00 71.82 415 SER A CA 1
ATOM 5367 C C . SER E 2 415 ? 123.024 140.775 122.125 1.00 71.82 415 SER A C 1
ATOM 5368 O O . SER E 2 415 ? 122.346 141.513 122.840 1.00 71.82 415 SER A O 1
ATOM 5371 N N . HIS E 2 416 ? 124.215 141.136 121.646 1.00 72.01 416 HIS A N 1
ATOM 5372 C CA . HIS E 2 416 ? 124.750 142.495 121.784 1.00 72.01 416 HIS A CA 1
ATOM 5373 C C . HIS E 2 416 ? 124.732 142.997 123.228 1.00 72.01 416 HIS A C 1
ATOM 5374 O O . HIS E 2 416 ? 124.426 144.164 123.479 1.00 72.01 416 HIS A O 1
ATOM 5381 N N . ASN E 2 417 ? 125.052 142.122 124.183 1.00 84.36 417 ASN A N 1
ATOM 5382 C CA . ASN E 2 417 ? 125.296 142.512 125.576 1.00 84.36 417 ASN A CA 1
ATOM 5383 C C . ASN E 2 417 ? 124.079 143.170 126.229 1.00 84.36 417 ASN A C 1
ATOM 5384 O O . ASN E 2 417 ? 124.222 144.060 127.071 1.00 84.36 417 ASN A O 1
ATOM 5389 N N . GLY E 2 418 ? 122.876 142.744 125.854 1.00 72.07 418 GLY A N 1
ATOM 5390 C CA . GLY E 2 418 ? 121.673 143.175 126.544 1.00 72.07 418 GLY A CA 1
ATOM 5391 C C . GLY E 2 418 ? 121.360 144.657 126.493 1.00 72.07 418 GLY A C 1
ATOM 5392 O O . GLY E 2 418 ? 121.035 145.255 127.522 1.00 72.07 418 GLY A O 1
ATOM 5393 N N . ILE E 2 419 ? 121.443 145.263 125.313 1.00 68.90 419 ILE A N 1
ATOM 5394 C CA . ILE E 2 419 ? 121.143 146.678 125.136 1.00 68.90 419 ILE A CA 1
ATOM 5395 C C . ILE E 2 419 ? 120.157 146.825 123.984 1.00 68.90 419 ILE A C 1
ATOM 5396 O O . ILE E 2 419 ? 120.179 146.038 123.032 1.00 68.90 419 ILE A O 1
ATOM 5401 N N . TRP E 2 420 ? 119.279 147.819 124.085 1.00 57.28 420 TRP A N 1
ATOM 5402 C CA . TRP E 2 420 ? 118.280 148.046 123.053 1.00 57.28 420 TRP A CA 1
ATOM 5403 C C . TRP E 2 420 ? 118.945 148.502 121.755 1.00 57.28 420 TRP A C 1
ATOM 5404 O O . TRP E 2 420 ? 120.023 149.102 121.777 1.00 57.28 420 TRP A O 1
ATOM 5415 N N . PRO E 2 421 ? 118.323 148.231 120.611 1.00 50.91 421 PRO A N 1
ATOM 5416 C CA . PRO E 2 421 ? 118.810 148.787 119.351 1.00 50.91 421 PRO A CA 1
ATOM 5417 C C . PRO E 2 421 ? 118.616 150.290 119.328 1.00 50.91 421 PRO A C 1
ATOM 5418 O O . PRO E 2 421 ? 117.829 150.830 120.119 1.00 50.91 421 PRO A O 1
ATOM 5422 N N . PRO E 2 422 ? 119.320 151.004 118.453 1.00 52.60 422 PRO A N 1
ATOM 5423 C CA . PRO E 2 422 ? 119.025 152.429 118.271 1.00 52.60 422 PRO A CA 1
ATOM 5424 C C . PRO E 2 422 ? 117.582 152.616 117.829 1.00 52.60 422 PRO A C 1
ATOM 5425 O O . PRO E 2 422 ? 117.193 152.210 116.733 1.00 52.60 422 PRO A O 1
ATOM 5429 N N . THR E 2 423 ? 116.784 153.234 118.696 1.00 55.61 423 THR A N 1
ATOM 5430 C CA . THR E 2 423 ? 115.351 153.349 118.472 1.00 55.61 423 THR A CA 1
ATOM 5431 C C . THR E 2 423 ? 114.909 154.783 118.711 1.00 55.61 423 THR A C 1
ATOM 5432 O O . THR E 2 423 ? 115.512 155.513 119.499 1.00 55.61 423 THR A O 1
ATOM 5436 N N . THR E 2 424 ? 113.845 155.177 118.017 1.00 58.82 424 THR A N 1
ATOM 5437 C CA . THR E 2 424 ? 113.231 156.487 118.183 1.00 58.82 424 THR A CA 1
ATOM 5438 C C . THR E 2 424 ? 111.765 156.289 118.535 1.00 58.82 424 THR A C 1
ATOM 5439 O O . THR E 2 424 ? 110.979 155.835 117.697 1.00 58.82 424 THR A O 1
ATOM 5443 N N . LEU E 2 425 ? 111.402 156.626 119.768 1.00 62.61 425 LEU A N 1
ATOM 5444 C CA . LEU E 2 425 ? 110.032 156.464 120.228 1.00 62.61 425 LEU A CA 1
ATOM 5445 C C . LEU E 2 425 ? 109.117 157.465 119.538 1.00 62.61 425 LEU A C 1
ATOM 5446 O O . LEU E 2 425 ? 109.523 158.586 119.222 1.00 62.61 425 LEU A O 1
ATOM 5451 N N . HIS E 2 426 ? 107.877 157.051 119.300 1.00 69.50 426 HIS A N 1
ATOM 5452 C CA . HIS E 2 426 ? 106.898 157.937 118.696 1.00 69.50 426 HIS A CA 1
ATOM 5453 C C . HIS E 2 426 ? 106.359 158.920 119.736 1.00 69.50 426 HIS A C 1
ATOM 5454 O O . HIS E 2 426 ? 106.605 158.798 120.938 1.00 69.50 426 HIS A O 1
ATOM 5461 N N . GLY E 2 427 ? 105.613 159.915 119.253 1.00 71.96 427 GLY A N 1
ATOM 5462 C CA . GLY E 2 427 ? 105.032 160.902 120.143 1.00 71.96 427 GLY A CA 1
ATOM 5463 C C . GLY E 2 427 ? 103.927 160.365 121.027 1.00 71.96 427 GLY A C 1
ATOM 5464 O O . GLY E 2 427 ? 103.549 161.027 121.999 1.00 71.96 427 GLY A O 1
ATOM 5465 N N . ASN E 2 428 ? 103.396 159.187 120.711 1.00 72.47 428 ASN A N 1
ATOM 5466 C CA . ASN E 2 428 ? 102.322 158.584 121.486 1.00 72.47 428 ASN A CA 1
ATOM 5467 C C . ASN E 2 428 ? 102.821 157.626 122.559 1.00 72.47 428 ASN A C 1
ATOM 5468 O O . ASN E 2 428 ? 102.001 157.052 123.282 1.00 72.47 428 ASN A O 1
ATOM 5473 N N . ALA E 2 429 ? 104.128 157.433 122.671 1.00 67.42 429 ALA A N 1
ATOM 5474 C CA . ALA E 2 429 ? 104.660 156.474 123.630 1.00 67.42 429 ALA A CA 1
ATOM 5475 C C . ALA E 2 429 ? 104.363 156.932 125.053 1.00 67.42 429 ALA A C 1
ATOM 5476 O O . ALA E 2 429 ? 104.548 158.112 125.370 1.00 67.42 429 ALA A O 1
ATOM 5478 N N . PRO E 2 430 ? 103.905 156.048 125.927 1.00 69.06 430 PRO A N 1
ATOM 5479 C CA . PRO E 2 430 ? 103.626 156.428 127.313 1.00 69.06 430 PRO A CA 1
ATOM 5480 C C . PRO E 2 430 ? 104.923 156.575 128.101 1.00 69.06 430 PRO A C 1
ATOM 5481 O O . PRO E 2 430 ? 106.022 156.395 127.583 1.00 69.06 430 PRO A O 1
ATOM 5485 N N . LYS E 2 431 ? 104.773 156.915 129.382 1.00 71.84 431 LYS A N 1
ATOM 5486 C CA . LYS E 2 431 ? 105.936 157.008 130.258 1.00 71.84 431 LYS A CA 1
ATOM 5487 C C . LYS E 2 431 ? 106.594 155.646 130.443 1.00 71.84 431 LYS A C 1
ATOM 5488 O O . LYS E 2 431 ? 107.826 155.549 130.493 1.00 71.84 431 LYS A O 1
ATOM 5494 N N . SER E 2 432 ? 105.788 154.587 130.543 1.00 66.86 432 SER A N 1
ATOM 5495 C CA . SER E 2 432 ? 106.334 153.255 130.785 1.00 66.86 432 SER A CA 1
ATOM 5496 C C . SER E 2 432 ? 107.266 152.822 129.662 1.00 66.86 432 SER A C 1
ATOM 5497 O O . SER E 2 432 ? 108.335 152.259 129.917 1.00 66.86 432 SER A O 1
ATOM 5500 N N . LEU E 2 433 ? 106.880 153.077 128.409 1.00 66.00 433 LEU A N 1
ATOM 5501 C CA . LEU E 2 433 ? 107.744 152.711 127.292 1.00 66.00 433 LEU A CA 1
ATOM 5502 C C . LEU E 2 433 ? 109.024 153.535 127.289 1.00 66.00 433 LEU A C 1
ATOM 5503 O O . LEU E 2 433 ? 110.095 153.026 126.936 1.00 66.00 433 LEU A O 1
ATOM 5508 N N . ILE E 2 434 ? 108.937 154.810 127.674 1.00 69.28 434 ILE A N 1
ATOM 5509 C CA . ILE E 2 434 ? 110.131 155.650 127.739 1.00 69.28 434 ILE A CA 1
ATOM 5510 C C . ILE E 2 434 ? 111.105 155.108 128.779 1.00 69.28 434 ILE A C 1
ATOM 5511 O O . ILE E 2 434 ? 112.313 155.009 128.532 1.00 69.28 434 ILE A O 1
ATOM 5516 N N . GLU E 2 435 ? 110.594 154.742 129.959 1.00 75.74 435 GLU A N 1
ATOM 5517 C CA . GLU E 2 435 ? 111.461 154.151 130.975 1.00 75.74 435 GLU A CA 1
ATOM 5518 C C . GLU E 2 435 ? 112.021 152.811 130.513 1.00 75.74 435 GLU A C 1
ATOM 5519 O O . GLU E 2 435 ? 113.183 152.489 130.787 1.00 75.74 435 GLU A O 1
ATOM 5525 N N . MET E 2 436 ? 111.316 152.018 129.789 1.00 72.87 436 MET A N 1
ATOM 5526 C CA . MET E 2 436 ? 111.837 150.675 129.399 1.00 72.87 436 MET A CA 1
ATOM 5527 C C . MET E 2 436 ? 112.899 150.860 128.320 1.00 72.87 436 MET A C 1
ATOM 5528 O O . MET E 2 436 ? 113.850 150.071 128.296 1.00 72.87 436 MET A O 1
ATOM 5533 N N . ARG E 2 437 ? 112.704 151.878 127.429 1.00 66.30 437 ARG A N 1
ATOM 5534 C CA . ARG E 2 437 ? 113.795 152.167 126.505 1.00 66.30 437 ARG A CA 1
ATOM 5535 C C . ARG E 2 437 ? 115.024 152.679 127.245 1.00 66.30 437 ARG A C 1
ATOM 5536 O O . ARG E 2 437 ? 116.150 152.259 126.959 1.00 66.30 437 ARG A O 1
ATOM 5544 N N . HIS E 2 438 ? 114.825 153.589 128.203 1.00 73.16 438 HIS A N 1
ATOM 5545 C CA . HIS E 2 438 ? 115.955 154.164 128.924 1.00 73.16 438 HIS A CA 1
ATOM 5546 C C . HIS E 2 438 ? 116.687 153.108 129.740 1.00 73.16 438 HIS A C 1
ATOM 5547 O O . HIS E 2 438 ? 117.921 153.092 129.784 1.00 73.16 438 HIS A O 1
ATOM 5554 N N . ASP E 2 439 ? 115.943 152.217 130.394 1.00 74.09 439 ASP A N 1
ATOM 5555 C CA . ASP E 2 439 ? 116.551 151.169 131.204 1.00 74.09 439 ASP A CA 1
ATOM 5556 C C . ASP E 2 439 ? 117.025 149.978 130.384 1.00 74.09 439 ASP A C 1
ATOM 5557 O O . ASP E 2 439 ? 117.704 149.107 130.936 1.00 74.09 439 ASP A O 1
ATOM 5562 N N . ASN E 2 440 ? 116.690 149.924 129.093 1.00 68.23 440 ASN A N 1
ATOM 5563 C CA . ASN E 2 440 ? 117.055 148.811 128.216 1.00 68.23 440 ASN A CA 1
ATOM 5564 C C . ASN E 2 440 ? 116.578 147.479 128.800 1.00 68.23 440 ASN A C 1
ATOM 5565 O O . ASN E 2 440 ? 117.345 146.533 128.982 1.00 68.23 440 ASN A O 1
ATOM 5570 N N . SER E 2 441 ? 115.282 147.425 129.092 1.00 70.91 441 SER A N 1
ATOM 5571 C CA . SER E 2 441 ? 114.657 146.266 129.705 1.00 70.91 441 SER A CA 1
ATOM 5572 C C . SER E 2 441 ? 113.852 145.483 128.675 1.00 70.91 441 SER A C 1
ATOM 5573 O O . SER E 2 441 ? 113.470 146.002 127.623 1.00 70.91 441 SER A O 1
ATOM 5576 N N . GLU E 2 442 ? 113.604 144.218 128.998 1.00 72.90 442 GLU A N 1
ATOM 5577 C CA . GLU E 2 442 ? 112.881 143.335 128.093 1.00 72.90 442 GLU A CA 1
ATOM 5578 C C . GLU E 2 442 ? 111.436 143.789 127.937 1.00 72.90 442 GLU A C 1
ATOM 5579 O O . GLU E 2 442 ? 110.785 144.195 128.904 1.00 72.90 442 GLU A O 1
ATOM 5585 N N . LEU E 2 443 ? 110.936 143.725 126.706 1.00 59.47 443 LEU A N 1
ATOM 5586 C CA . LEU E 2 443 ? 109.540 144.030 126.412 1.00 59.47 443 LEU A CA 1
ATOM 5587 C C . LEU E 2 443 ? 108.718 142.760 126.597 1.00 59.47 443 LEU A C 1
ATOM 5588 O O . LEU E 2 443 ? 108.739 141.868 125.742 1.00 59.47 443 LEU A O 1
ATOM 5593 N N . LYS E 2 444 ? 108.004 142.669 127.715 1.00 63.45 444 LYS A N 1
ATOM 5594 C CA . LYS E 2 444 ? 107.129 141.531 127.946 1.00 63.45 444 LYS A CA 1
ATOM 5595 C C . LYS E 2 444 ? 105.953 141.568 126.979 1.00 63.45 444 LYS A C 1
ATOM 5596 O O . LYS E 2 444 ? 105.370 142.623 126.718 1.00 63.45 444 LYS A O 1
ATOM 5602 N N . TYR E 2 445 ? 105.601 140.395 126.449 1.00 49.73 445 TYR A N 1
ATOM 5603 C CA . TYR E 2 445 ? 104.581 140.324 125.408 1.00 49.73 445 TYR A CA 1
ATOM 5604 C C . TYR E 2 445 ? 103.219 140.806 125.887 1.00 49.73 445 TYR A C 1
ATOM 5605 O O . TYR E 2 445 ? 102.451 141.344 125.083 1.00 49.73 445 TYR A O 1
ATOM 5614 N N . GLU E 2 446 ? 102.900 140.628 127.169 1.00 58.85 446 GLU A N 1
ATOM 5615 C CA . GLU E 2 446 ? 101.651 141.169 127.690 1.00 58.85 446 GLU A CA 1
ATOM 5616 C C . GLU E 2 446 ? 101.660 142.691 127.636 1.00 58.85 446 GLU A C 1
ATOM 5617 O O . GLU E 2 446 ? 100.636 143.311 127.328 1.00 58.85 446 GLU A O 1
ATOM 5623 N N . TYR E 2 447 ? 102.808 143.308 127.923 1.00 58.35 447 TYR A N 1
ATOM 5624 C CA . TYR E 2 447 ? 102.933 144.754 127.764 1.00 58.35 447 TYR A CA 1
ATOM 5625 C C . TYR E 2 447 ? 102.746 145.167 126.309 1.00 58.35 447 TYR A C 1
ATOM 5626 O O . TYR E 2 447 ? 102.088 146.173 126.020 1.00 58.35 447 TYR A O 1
ATOM 5635 N N . VAL E 2 448 ? 103.325 144.405 125.380 1.00 49.09 448 VAL A N 1
ATOM 5636 C CA . VAL E 2 448 ? 103.219 144.741 123.964 1.00 49.09 448 VAL A CA 1
ATOM 5637 C C . VAL E 2 448 ? 101.769 144.662 123.503 1.00 49.09 448 VAL A C 1
ATOM 5638 O O . VAL E 2 448 ? 101.289 145.527 122.762 1.00 49.09 448 VAL A O 1
ATOM 5642 N N . LEU E 2 449 ? 101.051 143.620 123.928 1.00 49.86 449 LEU A N 1
ATOM 5643 C CA . LEU E 2 449 ? 99.657 143.476 123.524 1.00 49.86 449 LEU A CA 1
ATOM 5644 C C . LEU E 2 449 ? 98.802 144.619 124.054 1.00 49.86 449 LEU A C 1
ATOM 5645 O O . LEU E 2 449 ? 97.825 145.013 123.407 1.00 49.86 449 LEU A O 1
ATOM 5650 N N . LYS E 2 450 ? 99.197 145.193 125.181 1.00 59.30 450 LYS A N 1
ATOM 5651 C CA . LYS E 2 450 ? 98.470 146.330 125.725 1.00 59.30 450 LYS A CA 1
ATOM 5652 C C . LYS E 2 450 ? 98.786 147.584 124.934 1.00 59.30 450 LYS A C 1
ATOM 5653 O O . LYS E 2 450 ? 97.912 148.149 124.280 1.00 59.30 450 LYS A O 1
ATOM 5659 N N . ASN E 2 451 ? 100.036 148.027 124.994 1.00 57.44 451 ASN A N 1
ATOM 5660 C CA . ASN E 2 451 ? 100.449 149.214 124.254 1.00 57.44 451 ASN A CA 1
ATOM 5661 C C . ASN E 2 451 ? 101.003 148.832 122.893 1.00 57.44 451 ASN A C 1
ATOM 5662 O O . ASN E 2 451 ? 102.205 148.928 122.663 1.00 57.44 451 ASN A O 1
ATOM 5667 N N . TRP E 2 452 ? 100.136 148.389 121.992 1.00 51.45 452 TRP A N 1
ATOM 5668 C CA . TRP E 2 452 ? 100.577 147.979 120.663 1.00 51.45 452 TRP A CA 1
ATOM 5669 C C . TRP E 2 452 ? 100.589 149.157 119.709 1.00 51.45 452 TRP A C 1
ATOM 5670 O O . TRP E 2 452 ? 101.057 149.040 118.581 1.00 51.45 452 TRP A O 1
ATOM 5681 N N . LYS E 2 453 ? 100.069 150.292 120.151 1.00 52.80 453 LYS A N 1
ATOM 5682 C CA . LYS E 2 453 ? 100.033 151.466 119.302 1.00 52.80 453 LYS A CA 1
ATOM 5683 C C . LYS E 2 453 ? 101.317 152.261 119.437 1.00 52.80 453 LYS A C 1
ATOM 5684 O O . LYS E 2 453 ? 101.537 153.217 118.698 1.00 52.80 453 LYS A O 1
ATOM 5690 N N . SER E 2 454 ? 102.164 151.876 120.383 1.00 52.99 454 SER A N 1
ATOM 5691 C CA . SER E 2 454 ? 103.433 152.565 120.574 1.00 52.99 454 SER A CA 1
ATOM 5692 C C . SER E 2 454 ? 104.593 151.607 120.415 1.00 52.99 454 SER A C 1
ATOM 5693 O O . SER E 2 454 ? 105.699 152.028 120.097 1.00 52.99 454 SER A O 1
ATOM 5696 N N . ILE E 2 455 ? 104.366 150.323 120.658 1.00 44.13 455 ILE A N 1
ATOM 5697 C CA . ILE E 2 455 ? 105.415 149.350 120.414 1.00 44.13 455 ILE A CA 1
ATOM 5698 C C . ILE E 2 455 ? 105.601 149.396 118.924 1.00 44.13 455 ILE A C 1
ATOM 5699 O O . ILE E 2 455 ? 106.696 149.163 118.423 1.00 44.13 455 ILE A O 1
ATOM 5701 N N . SER E 2 456 ? 104.525 149.683 118.202 1.00 48.99 456 SER A N 1
ATOM 5702 C CA . SER E 2 456 ? 104.626 149.857 116.768 1.00 48.99 456 SER A CA 1
ATOM 5703 C C . SER E 2 456 ? 104.964 151.319 116.588 1.00 48.99 456 SER A C 1
ATOM 5704 O O . SER E 2 456 ? 105.301 151.998 117.548 1.00 48.99 456 SER A O 1
ATOM 5707 N N . MET E 2 457 ? 104.872 151.828 115.374 1.00 53.95 457 MET A N 1
ATOM 5708 C CA . MET E 2 457 ? 105.262 153.218 115.135 1.00 53.95 457 MET A CA 1
ATOM 5709 C C . MET E 2 457 ? 106.550 153.569 115.874 1.00 53.95 457 MET A C 1
ATOM 5710 O O . MET E 2 457 ? 106.762 154.716 116.270 1.00 53.95 457 MET A O 1
ATOM 5715 N N . LEU E 2 458 ? 107.415 152.580 116.068 1.00 53.63 458 LEU A N 1
ATOM 5716 C CA . LEU E 2 458 ? 108.689 152.746 116.755 1.00 53.63 458 LEU A CA 1
ATOM 5717 C C . LEU E 2 458 ? 109.791 152.443 115.749 1.00 53.63 458 LEU A C 1
ATOM 5718 O O . LEU E 2 458 ? 109.954 151.292 115.329 1.00 53.63 458 LEU A O 1
ATOM 5723 N N . ARG E 2 459 ? 110.537 153.470 115.355 1.00 59.04 459 ARG A N 1
ATOM 5724 C CA . ARG E 2 459 ? 111.531 153.332 114.297 1.00 59.04 459 ARG A CA 1
ATOM 5725 C C . ARG E 2 459 ? 112.819 152.773 114.883 1.00 59.04 459 ARG A C 1
ATOM 5726 O O . ARG E 2 459 ? 113.528 153.467 115.617 1.00 59.04 459 ARG A O 1
ATOM 5734 N N . ILE E 2 460 ? 113.122 151.521 114.567 1.00 49.58 460 ILE A N 1
ATOM 5735 C CA . ILE E 2 460 ? 114.427 150.959 114.885 1.00 49.58 460 ILE A CA 1
ATOM 5736 C C . ILE E 2 460 ? 115.421 151.434 113.837 1.00 49.58 460 ILE A C 1
ATOM 5737 O O . ILE E 2 460 ? 115.216 151.246 112.633 1.00 49.58 460 ILE A O 1
ATOM 5742 N N . HIS E 2 461 ? 116.496 152.066 114.289 1.00 52.05 461 HIS A N 1
ATOM 5743 C CA . HIS E 2 461 ? 117.504 152.625 113.405 1.00 52.05 461 HIS A CA 1
ATOM 5744 C C . HIS E 2 461 ? 118.512 151.542 113.035 1.00 52.05 461 HIS A C 1
ATOM 5745 O O . HIS E 2 461 ? 118.311 150.359 113.313 1.00 52.05 461 HIS A O 1
ATOM 5752 N N . LYS E 2 462 ? 119.599 151.957 112.393 1.00 48.56 462 LYS A N 1
ATOM 5753 C CA . LYS E 2 462 ? 120.611 151.027 111.913 1.00 48.56 462 LYS A CA 1
ATOM 5754 C C . LYS E 2 462 ? 121.218 150.227 113.055 1.00 48.56 462 LYS A C 1
ATOM 5755 O O . LYS E 2 462 ? 121.790 150.793 113.990 1.00 48.56 462 LYS A O 1
ATOM 5761 N N . CYS E 2 463 ? 121.090 148.906 112.980 1.00 53.13 463 CYS A N 1
ATOM 5762 C CA . CYS E 2 463 ? 121.662 148.010 113.973 1.00 53.13 463 CYS A CA 1
ATOM 5763 C C . CYS E 2 463 ? 122.814 147.169 113.452 1.00 53.13 463 CYS A C 1
ATOM 5764 O O . CYS E 2 463 ? 123.694 146.807 114.236 1.00 53.13 463 CYS A O 1
ATOM 5767 N N . PHE E 2 464 ? 122.835 146.847 112.162 1.00 56.92 464 PHE A N 1
ATOM 5768 C CA . PHE E 2 464 ? 123.809 145.926 111.599 1.00 56.92 464 PHE A CA 1
ATOM 5769 C C . PHE E 2 464 ? 124.712 146.640 110.606 1.00 56.92 464 PHE A C 1
ATOM 5770 O O . PHE E 2 464 ? 124.252 147.472 109.818 1.00 56.92 464 PHE A O 1
ATOM 5778 N N . ASP E 2 465 ? 125.997 146.306 110.652 1.00 77.65 465 ASP A N 1
ATOM 5779 C CA . ASP E 2 465 ? 126.952 146.724 109.629 1.00 77.65 465 ASP A CA 1
ATOM 5780 C C . ASP E 2 465 ? 127.009 145.704 108.497 1.00 77.65 465 ASP A C 1
ATOM 5781 O O . ASP E 2 465 ? 128.071 145.219 108.111 1.00 77.65 465 ASP A O 1
ATOM 5786 N N . ALA E 2 466 ? 125.838 145.372 107.962 1.00 68.61 466 ALA A N 1
ATOM 5787 C CA . ALA E 2 466 ? 125.737 144.351 106.931 1.00 68.61 466 ALA A CA 1
ATOM 5788 C C . ALA E 2 466 ? 126.241 144.877 105.594 1.00 68.61 466 ALA A C 1
ATOM 5789 O O . ALA E 2 466 ? 126.069 146.054 105.265 1.00 68.61 466 ALA A O 1
ATOM 5791 N N . SER E 2 467 ? 126.863 143.992 104.819 1.00 72.08 467 SER A N 1
ATOM 5792 C CA . SER E 2 467 ? 127.327 144.330 103.486 1.00 72.08 467 SER A CA 1
ATOM 5793 C C . SER E 2 467 ? 126.866 143.268 102.497 1.00 72.08 467 SER A C 1
ATOM 5794 O O . SER E 2 467 ? 126.780 142.086 102.849 1.00 72.08 467 SER A O 1
ATOM 5797 N N . PRO E 2 468 ? 126.550 143.661 101.262 1.00 68.64 468 PRO A N 1
ATOM 5798 C CA . PRO E 2 468 ? 126.140 142.663 100.262 1.00 68.64 468 PRO A CA 1
ATOM 5799 C C . PRO E 2 468 ? 127.196 141.611 99.987 1.00 68.64 468 PRO A C 1
ATOM 5800 O O . PRO E 2 468 ? 126.847 140.452 99.725 1.00 68.64 468 PRO A O 1
ATOM 5804 N N . ASP E 2 469 ? 128.478 141.973 100.039 1.00 71.60 469 ASP A N 1
ATOM 5805 C CA . ASP E 2 469 ? 129.569 141.044 99.777 1.00 71.60 469 ASP A CA 1
ATOM 5806 C C . ASP E 2 469 ? 130.020 140.296 101.027 1.00 71.60 469 ASP A C 1
ATOM 5807 O O . ASP E 2 469 ? 131.150 139.799 101.067 1.00 71.60 469 ASP A O 1
ATOM 5812 N N . GLU E 2 470 ? 129.162 140.213 102.047 1.00 74.32 470 GLU A N 1
ATOM 5813 C CA . GLU E 2 470 ? 129.524 139.498 103.265 1.00 74.32 470 GLU A CA 1
ATOM 5814 C C . GLU E 2 470 ? 129.707 138.009 103.000 1.00 74.32 470 GLU A C 1
ATOM 5815 O O . GLU E 2 470 ? 130.615 137.379 103.554 1.00 74.32 470 GLU A O 1
ATOM 5821 N N . ASP E 2 471 ? 128.854 137.428 102.160 1.00 65.59 471 ASP A N 1
ATOM 5822 C CA . ASP E 2 471 ? 128.924 136.016 101.813 1.00 65.59 471 ASP A CA 1
ATOM 5823 C C . ASP E 2 471 ? 129.160 135.878 100.317 1.00 65.59 471 ASP A C 1
ATOM 5824 O O . ASP E 2 471 ? 128.440 136.480 99.513 1.00 65.59 471 ASP A O 1
ATOM 5829 N N . LEU E 2 472 ? 130.167 135.089 99.947 1.00 55.00 472 LEU A N 1
ATOM 5830 C CA . LEU E 2 472 ? 130.493 134.857 98.547 1.00 55.00 472 LEU A CA 1
ATOM 5831 C C . LEU E 2 472 ? 129.814 133.622 97.978 1.00 55.00 472 LEU A C 1
ATOM 5832 O O . LEU E 2 472 ? 129.598 133.555 96.763 1.00 55.00 472 LEU A O 1
ATOM 5837 N N . SER E 2 473 ? 129.462 132.652 98.824 1.00 52.58 473 SER A N 1
ATOM 5838 C CA . SER E 2 473 ? 128.854 131.419 98.335 1.00 52.58 473 SER A CA 1
ATOM 5839 C C . SER E 2 473 ? 127.517 131.675 97.651 1.00 52.58 473 SER A C 1
ATOM 5840 O O . SER E 2 473 ? 127.108 130.897 96.782 1.00 52.58 473 SER A O 1
ATOM 5843 N N . ILE E 2 474 ? 126.821 132.749 98.027 1.00 52.41 474 ILE A N 1
ATOM 5844 C CA . ILE E 2 474 ? 125.521 133.034 97.430 1.00 52.41 474 ILE A CA 1
ATOM 5845 C C . ILE E 2 474 ? 125.675 133.444 95.970 1.00 52.41 474 ILE A C 1
ATOM 5846 O O . ILE E 2 474 ? 124.839 133.101 95.126 1.00 52.41 474 ILE A O 1
ATOM 5851 N N . PHE E 2 475 ? 126.734 134.185 95.646 1.00 54.91 475 PHE A N 1
ATOM 5852 C CA . PHE E 2 475 ? 126.945 134.642 94.279 1.00 54.91 475 PHE A CA 1
ATOM 5853 C C . PHE E 2 475 ? 127.384 133.525 93.344 1.00 54.91 475 PHE A C 1
ATOM 5854 O O . PHE E 2 475 ? 127.286 133.688 92.124 1.00 54.91 475 PHE A O 1
ATOM 5862 N N . MET E 2 476 ? 127.858 132.402 93.879 1.00 55.66 476 MET A N 1
ATOM 5863 C CA . MET E 2 476 ? 128.433 131.332 93.078 1.00 55.66 476 MET A CA 1
ATOM 5864 C C . MET E 2 476 ? 127.483 130.155 92.903 1.00 55.66 476 MET A C 1
ATOM 5865 O O . MET E 2 476 ? 127.932 129.043 92.609 1.00 55.66 476 MET A O 1
ATOM 5870 N N . LYS E 2 477 ? 126.186 130.374 93.087 1.00 56.34 477 LYS A N 1
ATOM 5871 C CA . LYS E 2 477 ? 125.174 129.346 92.890 1.00 56.34 477 LYS A CA 1
ATOM 5872 C C . LYS E 2 477 ? 124.325 129.718 91.683 1.00 56.34 477 LYS A C 1
ATOM 5873 O O . LYS E 2 477 ? 123.824 130.843 91.596 1.00 56.34 477 LYS A O 1
ATOM 5879 N N . ASP E 2 478 ? 124.170 128.775 90.758 1.00 57.91 478 ASP A N 1
ATOM 5880 C CA . ASP E 2 478 ? 123.453 129.043 89.520 1.00 57.91 478 ASP A CA 1
ATOM 5881 C C . ASP E 2 478 ? 121.951 129.039 89.761 1.00 57.91 478 ASP A C 1
ATOM 5882 O O . ASP E 2 478 ? 121.401 128.079 90.307 1.00 57.91 478 ASP A O 1
ATOM 5887 N N . LYS E 2 479 ? 121.291 130.115 89.347 1.00 54.75 479 LYS A N 1
ATOM 5888 C CA . LYS E 2 479 ? 119.844 130.239 89.414 1.00 54.75 479 LYS A CA 1
ATOM 5889 C C . LYS E 2 479 ? 119.314 130.534 88.021 1.00 54.75 479 LYS A C 1
ATOM 5890 O O . LYS E 2 479 ? 119.958 131.243 87.242 1.00 54.75 479 LYS A O 1
ATOM 5896 N N . ALA E 2 480 ? 118.149 129.976 87.703 1.00 53.08 480 ALA A N 1
ATOM 5897 C CA . ALA E 2 480 ? 117.549 130.206 86.398 1.00 53.08 480 ALA A CA 1
ATOM 5898 C C . ALA E 2 480 ? 117.257 131.687 86.206 1.00 53.08 480 ALA A C 1
ATOM 5899 O O . ALA E 2 480 ? 116.693 132.338 87.088 1.00 53.08 480 ALA A O 1
ATOM 5901 N N . ILE E 2 481 ? 117.649 132.220 85.052 1.00 51.28 481 ILE A N 1
ATOM 5902 C CA . ILE E 2 481 ? 117.442 133.623 84.723 1.00 51.28 481 ILE A CA 1
ATOM 5903 C C . ILE E 2 481 ? 116.609 133.720 83.454 1.00 51.28 481 ILE A C 1
ATOM 5904 O O . ILE E 2 481 ? 116.804 132.951 82.507 1.00 51.28 481 ILE A O 1
ATOM 5909 N N . SER E 2 482 ? 115.672 134.662 83.446 1.00 57.06 482 SER A N 1
ATOM 5910 C CA . SER E 2 482 ? 114.787 134.858 82.312 1.00 57.06 482 SER A CA 1
ATOM 5911 C C . SER E 2 482 ? 115.449 135.724 81.246 1.00 57.06 482 SER A C 1
ATOM 5912 O O . SER E 2 482 ? 116.411 136.451 81.501 1.00 57.06 482 SER A O 1
ATOM 5915 N N . CYS E 2 483 ? 114.912 135.637 80.037 1.00 60.29 483 CYS A N 1
ATOM 5916 C CA . CYS E 2 483 ? 115.376 136.440 78.920 1.00 60.29 483 CYS A CA 1
ATOM 5917 C C . CYS E 2 483 ? 114.909 137.880 79.083 1.00 60.29 483 CYS A C 1
ATOM 5918 O O . CYS E 2 483 ? 113.989 138.165 79.849 1.00 60.29 483 CYS A O 1
ATOM 5921 N N . PRO E 2 484 ? 115.544 138.822 78.387 1.00 60.89 484 PRO A N 1
ATOM 5922 C CA . PRO E 2 484 ? 115.044 140.199 78.394 1.00 60.89 484 PRO A CA 1
ATOM 5923 C C . PRO E 2 484 ? 113.638 140.275 77.819 1.00 60.89 484 PRO A C 1
ATOM 5924 O O . PRO E 2 484 ? 113.243 139.465 76.979 1.00 60.89 484 PRO A O 1
ATOM 5928 N N . ARG E 2 485 ? 112.845 141.209 78.319 1.00 61.03 485 ARG A N 1
ATOM 5929 C CA . ARG E 2 485 ? 111.456 141.269 77.883 1.00 61.03 485 ARG A CA 1
ATOM 5930 C C . ARG E 2 485 ? 111.335 141.377 76.376 1.00 61.03 485 ARG A C 1
ATOM 5931 O O . ARG E 2 485 ? 110.431 140.790 75.790 1.00 61.03 485 ARG A O 1
ATOM 5939 N N . GLN E 2 486 ? 112.235 142.112 75.732 1.00 68.41 486 GLN A N 1
ATOM 5940 C CA . GLN E 2 486 ? 112.076 142.315 74.294 1.00 68.41 486 GLN A CA 1
ATOM 5941 C C . GLN E 2 486 ? 112.007 140.994 73.544 1.00 68.41 486 GLN A C 1
ATOM 5942 O O . GLN E 2 486 ? 111.255 140.874 72.570 1.00 68.41 486 GLN A O 1
ATOM 5948 N N . ASP E 2 487 ? 112.773 139.994 73.972 1.00 64.09 487 ASP A N 1
ATOM 5949 C CA . ASP E 2 487 ? 112.702 138.656 73.391 1.00 64.09 487 ASP A CA 1
ATOM 5950 C C . ASP E 2 487 ? 112.278 137.674 74.480 1.00 64.09 487 ASP A C 1
ATOM 5951 O O . ASP E 2 487 ? 113.095 136.994 75.099 1.00 64.09 487 ASP A O 1
ATOM 5956 N N . TRP E 2 488 ? 110.966 137.584 74.687 1.00 55.25 488 TRP A N 1
ATOM 5957 C CA . TRP E 2 488 ? 110.385 136.633 75.621 1.00 55.25 488 TRP A CA 1
ATOM 5958 C C . TRP E 2 488 ? 109.808 135.412 74.925 1.00 55.25 488 TRP A C 1
ATOM 5959 O O . TRP E 2 488 ? 109.559 134.401 75.588 1.00 55.25 488 TRP A O 1
ATOM 5970 N N . MET E 2 489 ? 109.593 135.484 73.615 1.00 58.02 489 MET A N 1
ATOM 5971 C CA . MET E 2 489 ? 109.054 134.383 72.834 1.00 58.02 489 MET A CA 1
ATOM 5972 C C . MET E 2 489 ? 110.129 133.403 72.398 1.00 58.02 489 MET A C 1
ATOM 5973 O O . MET E 2 489 ? 109.819 132.407 71.740 1.00 58.02 489 MET A O 1
ATOM 5978 N N . GLY E 2 490 ? 111.391 133.663 72.747 1.00 54.21 490 GLY A N 1
ATOM 5979 C CA . GLY E 2 490 ? 112.459 132.756 72.381 1.00 54.21 490 GLY A CA 1
ATOM 5980 C C . GLY E 2 490 ? 112.465 131.467 73.174 1.00 54.21 490 GLY A C 1
ATOM 5981 O O . GLY E 2 490 ? 113.162 130.522 72.793 1.00 54.21 490 GLY A O 1
ATOM 5982 N N . VAL E 2 491 ? 111.712 131.410 74.273 1.00 47.55 491 VAL A N 1
ATOM 5983 C CA . VAL E 2 491 ? 111.571 130.158 75.005 1.00 47.55 491 VAL A CA 1
ATOM 5984 C C . VAL E 2 491 ? 110.793 129.143 74.177 1.00 47.55 491 VAL A C 1
ATOM 5985 O O . VAL E 2 491 ? 111.123 127.951 74.158 1.00 47.55 491 VAL A O 1
ATOM 5989 N N . PHE E 2 492 ? 109.766 129.600 73.466 1.00 49.32 492 PHE A N 1
ATOM 5990 C CA . PHE E 2 492 ? 108.904 128.702 72.714 1.00 49.32 492 PHE A CA 1
ATOM 5991 C C . PHE E 2 492 ? 109.638 128.109 71.519 1.00 49.32 492 PHE A C 1
ATOM 5992 O O . PHE E 2 492 ? 110.619 128.666 71.021 1.00 49.32 492 PHE A O 1
ATOM 6000 N N . ARG E 2 493 ? 109.152 126.954 71.070 1.00 63.48 493 ARG A N 1
ATOM 6001 C CA . ARG E 2 493 ? 109.744 126.277 69.926 1.00 63.48 493 ARG A CA 1
ATOM 6002 C C . ARG E 2 493 ? 109.651 127.157 68.686 1.00 63.48 493 ARG A C 1
ATOM 6003 O O . ARG E 2 493 ? 108.634 127.812 68.444 1.00 63.48 493 ARG A O 1
ATOM 6011 N N . ARG E 2 494 ? 110.730 127.167 67.910 1.00 76.60 494 ARG A N 1
ATOM 6012 C CA . ARG E 2 494 ? 110.822 128.083 66.750 1.00 76.60 494 ARG A CA 1
ATOM 6013 C C . ARG E 2 494 ? 109.737 127.752 65.733 1.00 76.60 494 ARG A C 1
ATOM 6014 O O . ARG E 2 494 ? 109.148 128.692 65.180 1.00 76.60 494 ARG A O 1
ATOM 6022 N N . SER E 2 495 ? 109.502 126.461 65.507 1.00 74.87 495 SER A N 1
ATOM 6023 C CA . SER E 2 495 ? 108.477 126.005 64.544 1.00 74.87 495 SER A CA 1
ATOM 6024 C C . SER E 2 495 ? 107.113 126.656 64.796 1.00 74.87 495 SER A C 1
ATOM 6025 O O . SER E 2 495 ? 106.510 127.114 63.827 1.00 74.87 495 SER A O 1
ATOM 6028 N N . LEU E 2 496 ? 106.643 126.705 66.040 1.00 68.62 496 LEU A N 1
ATOM 6029 C CA . LEU E 2 496 ? 105.303 127.179 66.362 1.00 68.62 496 LEU A CA 1
ATOM 6030 C C . LEU E 2 496 ? 105.172 128.688 66.193 1.00 68.62 496 LEU A C 1
ATOM 6031 O O . LEU E 2 496 ? 104.097 129.175 65.830 1.00 68.62 496 LEU A O 1
ATOM 6036 N N . ILE E 2 497 ? 106.244 129.446 66.447 1.00 71.41 497 ILE A N 1
ATOM 6037 C CA . ILE E 2 497 ? 106.163 130.905 66.394 1.00 71.41 497 ILE A CA 1
ATOM 6038 C C . ILE E 2 497 ? 106.632 131.492 65.069 1.00 71.41 497 ILE A C 1
ATOM 6039 O O . ILE E 2 497 ? 106.425 132.696 64.833 1.00 71.41 497 ILE A O 1
ATOM 6044 N N . LYS E 2 498 ? 107.251 130.689 64.199 1.00 80.69 498 LYS A N 1
ATOM 6045 C CA . LYS E 2 498 ? 107.808 131.223 62.959 1.00 80.69 498 LYS A CA 1
ATOM 6046 C C . LYS E 2 498 ? 106.737 131.885 62.101 1.00 80.69 498 LYS A C 1
ATOM 6047 O O . LYS E 2 498 ? 106.923 133.007 61.618 1.00 80.69 498 LYS A O 1
ATOM 6053 N N . GLN E 2 499 ? 105.602 131.215 61.908 1.00 84.59 499 GLN A N 1
ATOM 6054 C CA . GLN E 2 499 ? 104.592 131.767 61.011 1.00 84.59 499 GLN A CA 1
ATOM 6055 C C . GLN E 2 499 ? 103.895 132.973 61.628 1.00 84.59 499 GLN A C 1
ATOM 6056 O O . GLN E 2 499 ? 103.647 133.970 60.942 1.00 84.59 499 GLN A O 1
ATOM 6062 N N . ARG E 2 500 ? 103.563 132.906 62.919 1.00 71.45 500 ARG A N 1
ATOM 6063 C CA . ARG E 2 500 ? 102.897 134.047 63.541 1.00 71.45 500 ARG A CA 1
ATOM 6064 C C . ARG E 2 500 ? 103.805 135.267 63.576 1.00 71.45 500 ARG A C 1
ATOM 6065 O O . ARG E 2 500 ? 103.315 136.402 63.567 1.00 71.45 500 ARG A O 1
ATOM 6073 N N . TYR E 2 501 ? 105.123 135.061 63.622 1.00 77.52 501 TYR A N 1
ATOM 6074 C CA . TYR E 2 501 ? 106.039 136.186 63.475 1.00 77.52 501 TYR A CA 1
ATOM 6075 C C . TYR E 2 501 ? 106.162 136.647 62.029 1.00 77.52 501 TYR A C 1
ATOM 6076 O O . TYR E 2 501 ? 106.328 137.847 61.781 1.00 77.52 501 TYR A O 1
ATOM 6085 N N . ARG E 2 502 ? 106.088 135.723 61.068 1.00 86.19 502 ARG A N 1
ATOM 6086 C CA . ARG E 2 502 ? 106.147 136.109 59.662 1.00 86.19 502 ARG A CA 1
ATOM 6087 C C . ARG E 2 502 ? 104.949 136.967 59.269 1.00 86.19 502 ARG A C 1
ATOM 6088 O O . ARG E 2 502 ? 105.099 137.957 58.545 1.00 86.19 502 ARG A O 1
ATOM 6096 N N . ASP E 2 503 ? 103.754 136.605 59.740 1.00 89.72 503 ASP A N 1
ATOM 6097 C CA . ASP E 2 503 ? 102.560 137.381 59.423 1.00 89.72 503 ASP A CA 1
ATOM 6098 C C . ASP E 2 503 ? 102.580 138.770 60.045 1.00 89.72 503 ASP A C 1
ATOM 6099 O O . ASP E 2 503 ? 101.863 139.656 59.568 1.00 89.72 503 ASP A O 1
ATOM 6104 N N . ALA E 2 504 ? 103.374 138.982 61.089 1.00 94.76 504 ALA A N 1
ATOM 6105 C CA . ALA E 2 504 ? 103.510 140.296 61.701 1.00 94.76 504 ALA A CA 1
ATOM 6106 C C . ALA E 2 504 ? 104.652 141.107 61.111 1.00 94.76 504 ALA A C 1
ATOM 6107 O O . ALA E 2 504 ? 104.862 142.250 61.534 1.00 94.76 504 ALA A O 1
ATOM 6109 N N . ASN E 2 505 ? 105.388 140.547 60.150 1.00 97.80 505 ASN A N 1
ATOM 6110 C CA . ASN E 2 505 ? 106.509 141.227 59.499 1.00 97.80 505 ASN A CA 1
ATOM 6111 C C . ASN E 2 505 ? 107.533 141.707 60.526 1.00 97.80 505 ASN A C 1
ATOM 6112 O O . ASN E 2 505 ? 107.987 142.853 60.504 1.00 97.80 505 ASN A O 1
ATOM 6117 N N . ARG E 2 506 ? 107.895 140.811 61.438 1.00 85.24 506 ARG A N 1
ATOM 6118 C CA . ARG E 2 506 ? 108.841 141.111 62.499 1.00 85.24 506 ARG A CA 1
ATOM 6119 C C . ARG E 2 506 ? 109.914 140.036 62.563 1.00 85.24 506 ARG A C 1
ATOM 6120 O O . ARG E 2 506 ? 109.664 138.880 62.207 1.00 85.24 506 ARG A O 1
ATOM 6128 N N . PRO E 2 507 ? 111.120 140.390 63.003 1.00 82.71 507 PRO A N 1
ATOM 6129 C CA . PRO E 2 507 ? 112.184 139.385 63.117 1.00 82.71 507 PRO A CA 1
ATOM 6130 C C . PRO E 2 507 ? 111.883 138.361 64.199 1.00 82.71 507 PRO A C 1
ATOM 6131 O O . PRO E 2 507 ? 111.190 138.638 65.180 1.00 82.71 507 PRO A O 1
ATOM 6135 N N . LEU E 2 508 ? 112.417 137.161 64.002 1.00 77.80 508 LEU A N 1
ATOM 6136 C CA . LEU E 2 508 ? 112.255 136.102 64.985 1.00 77.80 508 LEU A CA 1
ATOM 6137 C C . LEU E 2 508 ? 113.033 136.441 66.255 1.00 77.80 508 LEU A C 1
ATOM 6138 O O . LEU E 2 508 ? 114.168 136.922 66.178 1.00 77.80 508 LEU A O 1
ATOM 6143 N N . PRO E 2 509 ? 112.455 136.208 67.431 1.00 74.65 509 PRO A N 1
ATOM 6144 C CA . PRO E 2 509 ? 113.157 136.537 68.675 1.00 74.65 509 PRO A CA 1
ATOM 6145 C C . PRO E 2 509 ? 114.380 135.659 68.881 1.00 74.65 509 PRO A C 1
ATOM 6146 O O . PRO E 2 509 ? 114.406 134.484 68.507 1.00 74.65 509 PRO A O 1
ATOM 6150 N N . GLN E 2 510 ? 115.398 136.246 69.492 1.00 77.11 510 GLN A N 1
ATOM 6151 C CA . GLN E 2 510 ? 116.652 135.537 69.719 1.00 77.11 510 GLN A CA 1
ATOM 6152 C C . GLN E 2 510 ? 116.504 134.575 70.892 1.00 77.11 510 GLN A C 1
ATOM 6153 O O . GLN E 2 510 ? 116.029 134.976 71.958 1.00 77.11 510 GLN A O 1
ATOM 6159 N N . PRO E 2 511 ? 116.884 133.308 70.734 1.00 74.15 511 PRO A N 1
ATOM 6160 C CA . PRO E 2 511 ? 116.844 132.382 71.870 1.00 74.15 511 PRO A CA 1
ATOM 6161 C C . PRO E 2 511 ? 117.829 132.798 72.952 1.00 74.15 511 PRO A C 1
ATOM 6162 O O . PRO E 2 511 ? 118.883 133.376 72.679 1.00 74.15 511 PRO A O 1
ATOM 6166 N N . PHE E 2 512 ? 117.472 132.493 74.196 1.00 65.03 512 PHE A N 1
ATOM 6167 C CA . PHE E 2 512 ? 118.250 132.876 75.366 1.00 65.03 512 PHE A CA 1
ATOM 6168 C C . PHE E 2 512 ? 118.747 131.620 76.067 1.00 65.03 512 PHE A C 1
ATOM 6169 O O . PHE E 2 512 ? 117.956 130.722 76.371 1.00 65.03 512 PHE A O 1
ATOM 6177 N N . ASN E 2 513 ? 120.057 131.561 76.319 1.00 72.06 513 ASN A N 1
ATOM 6178 C CA . ASN E 2 513 ? 120.640 130.396 76.973 1.00 72.06 513 ASN A CA 1
ATOM 6179 C C . ASN E 2 513 ? 121.672 130.763 78.034 1.00 72.06 513 ASN A C 1
ATOM 6180 O O . ASN E 2 513 ? 122.384 129.870 78.511 1.00 72.06 513 ASN A O 1
ATOM 6185 N N . ARG E 2 514 ? 121.780 132.031 78.416 1.00 70.25 514 ARG A N 1
ATOM 6186 C CA . ARG E 2 514 ? 122.741 132.427 79.433 1.00 70.25 514 ARG A CA 1
ATOM 6187 C C . ARG E 2 514 ? 122.310 131.931 80.808 1.00 70.25 514 ARG A C 1
ATOM 6188 O O . ARG E 2 514 ? 121.123 131.733 81.080 1.00 70.25 514 ARG A O 1
ATOM 6196 N N . ARG E 2 515 ? 123.294 131.728 81.678 1.00 58.97 515 ARG A N 1
ATOM 6197 C CA . ARG E 2 515 ? 123.063 131.324 83.056 1.00 58.97 515 ARG A CA 1
ATOM 6198 C C . ARG E 2 515 ? 123.537 132.427 83.992 1.00 58.97 515 ARG A C 1
ATOM 6199 O O . ARG E 2 515 ? 124.420 133.217 83.646 1.00 58.97 515 ARG A O 1
ATOM 6207 N N . LEU E 2 516 ? 122.932 132.482 85.180 1.00 54.39 516 LEU A N 1
ATOM 6208 C CA . LEU E 2 516 ? 123.313 133.504 86.151 1.00 54.39 516 LEU A CA 1
ATOM 6209 C C . LEU E 2 516 ? 124.764 133.346 86.578 1.00 54.39 516 LEU A C 1
ATOM 6210 O O . LEU E 2 516 ? 125.498 134.335 86.688 1.00 54.39 516 LEU A O 1
ATOM 6215 N N . LEU E 2 517 ? 125.192 132.109 86.829 1.00 57.23 517 LEU A N 1
ATOM 6216 C CA . LEU E 2 517 ? 126.556 131.874 87.284 1.00 57.23 517 LEU A CA 1
ATOM 6217 C C . LEU E 2 517 ? 127.568 132.319 86.236 1.00 57.23 517 LEU A C 1
ATOM 6218 O O . LEU E 2 517 ? 128.538 133.014 86.550 1.00 57.23 517 LEU A O 1
ATOM 6223 N N . LEU E 2 518 ? 127.354 131.925 84.980 1.00 62.85 518 LEU A N 1
ATOM 6224 C CA . LEU E 2 518 ? 128.286 132.303 83.923 1.00 62.85 518 LEU A CA 1
ATOM 6225 C C . LEU E 2 518 ? 128.288 133.808 83.700 1.00 62.85 518 LEU A C 1
ATOM 6226 O O . LEU E 2 518 ? 129.343 134.402 83.447 1.00 62.85 518 LEU A O 1
ATOM 6231 N N . ASN E 2 519 ? 127.115 134.440 83.776 1.00 66.13 519 ASN A N 1
ATOM 6232 C CA . ASN E 2 519 ? 127.037 135.885 83.591 1.00 66.13 519 ASN A CA 1
ATOM 6233 C C . ASN E 2 519 ? 127.766 136.630 84.700 1.00 66.13 519 ASN A C 1
ATOM 6234 O O . ASN E 2 519 ? 128.457 137.621 84.440 1.00 66.13 519 ASN A O 1
ATOM 6239 N N . PHE E 2 520 ? 127.619 136.174 85.946 1.00 59.28 520 PHE A N 1
ATOM 6240 C CA . PHE E 2 520 ? 128.340 136.789 87.056 1.00 59.28 520 PHE A CA 1
ATOM 6241 C C . PHE E 2 520 ? 129.839 136.544 86.941 1.00 59.28 520 PHE A C 1
ATOM 6242 O O . PHE E 2 520 ? 130.645 137.421 87.273 1.00 59.28 520 PHE A O 1
ATOM 6250 N N . LEU E 2 521 ? 130.228 135.362 86.464 1.00 60.50 521 LEU A N 1
ATOM 6251 C CA . LEU E 2 521 ? 131.642 135.024 86.346 1.00 60.50 521 LEU A CA 1
ATOM 6252 C C . LEU E 2 521 ? 132.348 135.869 85.296 1.00 60.50 521 LEU A C 1
ATOM 6253 O O . LEU E 2 521 ? 133.546 136.143 85.429 1.00 60.50 521 LEU A O 1
ATOM 6258 N N . GLU E 2 522 ? 131.639 136.285 84.250 1.00 68.28 522 GLU A N 1
ATOM 6259 C CA . GLU E 2 522 ? 132.242 136.985 83.118 1.00 68.28 522 GLU A CA 1
ATOM 6260 C C . GLU E 2 522 ? 131.965 138.481 83.155 1.00 68.28 522 GLU A C 1
ATOM 6261 O O . GLU E 2 522 ? 131.752 139.107 82.114 1.00 68.28 522 GLU A O 1
ATOM 6267 N N . ASP E 2 523 ? 131.958 139.076 84.343 1.00 70.64 523 ASP A N 1
ATOM 6268 C CA . ASP E 2 523 ? 131.758 140.510 84.511 1.00 70.64 523 ASP A CA 1
ATOM 6269 C C . ASP E 2 523 ? 133.069 141.132 84.971 1.00 70.64 523 ASP A C 1
ATOM 6270 O O . ASP E 2 523 ? 133.575 140.796 86.046 1.00 70.64 523 ASP A O 1
ATOM 6275 N N . ASP E 2 524 ? 133.614 142.041 84.158 1.00 74.40 524 ASP A N 1
ATOM 6276 C CA . ASP E 2 524 ? 134.859 142.706 84.528 1.00 74.40 524 ASP A CA 1
ATOM 6277 C C . ASP E 2 524 ? 134.654 143.680 85.680 1.00 74.40 524 ASP A C 1
ATOM 6278 O O . ASP E 2 524 ? 135.576 143.907 86.470 1.00 74.40 524 ASP A O 1
ATOM 6283 N N . ARG E 2 525 ? 133.462 144.266 85.787 1.00 73.94 525 ARG A N 1
ATOM 6284 C CA . ARG E 2 525 ? 133.144 145.259 86.813 1.00 73.94 525 ARG A CA 1
ATOM 6285 C C . ARG E 2 525 ? 131.894 144.784 87.545 1.00 73.94 525 ARG A C 1
ATOM 6286 O O . ARG E 2 525 ? 130.773 145.105 87.143 1.00 73.94 525 ARG A O 1
ATOM 6294 N N . PHE E 2 526 ? 132.087 144.022 88.619 1.00 62.23 526 PHE A N 1
ATOM 6295 C CA . PHE E 2 526 ? 130.984 143.488 89.410 1.00 62.23 526 PHE A CA 1
ATOM 6296 C C . PHE E 2 526 ? 131.196 143.905 90.858 1.00 62.23 526 PHE A C 1
ATOM 6297 O O . PHE E 2 526 ? 132.097 143.392 91.529 1.00 62.23 526 PHE A O 1
ATOM 6305 N N . ASP E 2 527 ? 130.376 144.839 91.333 1.00 72.23 527 ASP A N 1
ATOM 6306 C CA . ASP E 2 527 ? 130.409 145.293 92.717 1.00 72.23 527 ASP A CA 1
ATOM 6307 C C . ASP E 2 527 ? 129.052 145.023 93.351 1.00 72.23 527 ASP A C 1
ATOM 6308 O O . ASP E 2 527 ? 128.034 145.534 92.855 1.00 72.23 527 ASP A O 1
ATOM 6313 N N . PRO E 2 528 ? 128.979 144.234 94.424 1.00 65.36 528 PRO A N 1
ATOM 6314 C CA . PRO E 2 528 ? 127.671 143.951 95.037 1.00 65.36 528 PRO A CA 1
ATOM 6315 C C . PRO E 2 528 ? 126.940 145.194 95.514 1.00 65.36 528 PRO A C 1
ATOM 6316 O O . PRO E 2 528 ? 125.704 145.202 95.533 1.00 65.36 528 PRO A O 1
ATOM 6320 N N . ILE E 2 529 ? 127.664 146.244 95.904 1.00 70.67 529 ILE A N 1
ATOM 6321 C CA . ILE E 2 529 ? 127.015 147.504 96.258 1.00 70.67 529 ILE A CA 1
ATOM 6322 C C . ILE E 2 529 ? 126.290 148.079 95.048 1.00 70.67 529 ILE A C 1
ATOM 6323 O O . ILE E 2 529 ? 125.129 148.498 95.132 1.00 70.67 529 ILE A O 1
ATOM 6328 N N . LYS E 2 530 ? 126.963 148.095 93.897 1.00 70.59 530 LYS A N 1
ATOM 6329 C CA . LYS E 2 530 ? 126.323 148.551 92.672 1.00 70.59 530 LYS A CA 1
ATOM 6330 C C . LYS E 2 530 ? 125.237 147.594 92.203 1.00 70.59 530 LYS A C 1
ATOM 6331 O O . LYS E 2 530 ? 124.303 148.024 91.520 1.00 70.59 530 LYS A O 1
ATOM 6337 N N . GLU E 2 531 ? 125.343 146.307 92.543 1.00 65.91 531 GLU A N 1
ATOM 6338 C CA . GLU E 2 531 ? 124.265 145.373 92.236 1.00 65.91 531 GLU A CA 1
ATOM 6339 C C . GLU E 2 531 ? 123.014 145.711 93.035 1.00 65.91 531 GLU A C 1
ATOM 6340 O O . GLU E 2 531 ? 121.909 145.757 92.486 1.00 65.91 531 GLU A O 1
ATOM 6346 N N . LEU E 2 532 ? 123.171 145.961 94.338 1.00 56.04 532 LEU A N 1
ATOM 6347 C CA . LEU E 2 532 ? 122.037 146.334 95.175 1.00 56.04 532 LEU A CA 1
ATOM 6348 C C . LEU E 2 532 ? 121.500 147.717 94.843 1.00 56.04 532 LEU A C 1
ATOM 6349 O O . LEU E 2 532 ? 120.329 147.995 95.122 1.00 56.04 532 LEU A O 1
ATOM 6354 N N . GLU E 2 533 ? 122.330 148.589 94.267 1.00 63.80 533 GLU A N 1
ATOM 6355 C CA . GLU E 2 533 ? 121.845 149.893 93.831 1.00 63.80 533 GLU A CA 1
ATOM 6356 C C . GLU E 2 533 ? 120.733 149.775 92.799 1.00 63.80 533 GLU A C 1
ATOM 6357 O O . GLU E 2 533 ? 119.953 150.719 92.638 1.00 63.80 533 GLU A O 1
ATOM 6363 N N . TYR E 2 534 ? 120.638 148.637 92.110 1.00 53.30 534 TYR A N 1
ATOM 6364 C CA . TYR E 2 534 ? 119.543 148.405 91.174 1.00 53.30 534 TYR A CA 1
ATOM 6365 C C . TYR E 2 534 ? 118.194 148.519 91.872 1.00 53.30 534 TYR A C 1
ATOM 6366 O O . TYR E 2 534 ? 117.266 149.152 91.359 1.00 53.30 534 TYR A O 1
ATOM 6375 N N . VAL E 2 535 ? 118.070 147.911 93.052 1.00 45.85 535 VAL A N 1
ATOM 6376 C CA . VAL E 2 535 ? 116.830 147.994 93.816 1.00 45.85 535 VAL A CA 1
ATOM 6377 C C . VAL E 2 535 ? 116.788 149.277 94.635 1.00 45.85 535 VAL A C 1
ATOM 6378 O O . VAL E 2 535 ? 115.765 149.968 94.683 1.00 45.85 535 VAL A O 1
ATOM 6382 N N . THR E 2 536 ? 117.904 149.620 95.280 1.00 51.46 536 THR A N 1
ATOM 6383 C CA . THR E 2 536 ? 117.932 150.765 96.181 1.00 51.46 536 THR A CA 1
ATOM 6384 C C . THR E 2 536 ? 117.624 152.080 95.474 1.00 51.46 536 THR A C 1
ATOM 6385 O O . THR E 2 536 ? 116.874 152.901 96.013 1.00 51.46 536 THR A O 1
ATOM 6389 N N . SER E 2 537 ? 118.170 152.295 94.279 1.00 58.60 537 SER A N 1
ATOM 6390 C CA . SER E 2 537 ? 117.976 153.544 93.555 1.00 58.60 537 SER A CA 1
ATOM 6391 C C . SER E 2 537 ? 116.597 153.670 92.926 1.00 58.60 537 SER A C 1
ATOM 6392 O O . SER E 2 537 ? 116.175 154.786 92.608 1.00 58.60 537 SER A O 1
ATOM 6395 N N . GLY E 2 538 ? 115.888 152.563 92.748 1.00 59.71 538 GLY A N 1
ATOM 6396 C CA . GLY E 2 538 ? 114.628 152.569 92.041 1.00 59.71 538 GLY A CA 1
ATOM 6397 C C . GLY E 2 538 ? 114.725 152.284 90.561 1.00 59.71 538 GLY A C 1
ATOM 6398 O O . GLY E 2 538 ? 113.735 152.485 89.848 1.00 59.71 538 GLY A O 1
ATOM 6399 N N . GLU E 2 539 ? 115.863 151.772 90.105 1.00 62.82 539 GLU A N 1
ATOM 6400 C CA . GLU E 2 539 ? 116.046 151.455 88.691 1.00 62.82 539 GLU A CA 1
ATOM 6401 C C . GLU E 2 539 ? 115.309 150.193 88.276 1.00 62.82 539 GLU A C 1
ATOM 6402 O O . GLU E 2 539 ? 114.971 150.029 87.106 1.00 62.82 539 GLU A O 1
ATOM 6408 N N . TYR E 2 540 ? 115.058 149.300 89.225 1.00 49.57 540 TYR A N 1
ATOM 6409 C CA . TYR E 2 540 ? 114.342 148.067 88.917 1.00 49.57 540 TYR A CA 1
ATOM 6410 C C . TYR E 2 540 ? 112.921 148.355 88.473 1.00 49.57 540 TYR A C 1
ATOM 6411 O O . TYR E 2 540 ? 112.373 147.635 87.644 1.00 49.57 540 TYR A O 1
ATOM 6420 N N . LEU E 2 541 ? 112.323 149.412 89.008 1.00 50.73 541 LEU A N 1
ATOM 6421 C CA . LEU E 2 541 ? 110.942 149.738 88.682 1.00 50.73 541 LEU A CA 1
ATOM 6422 C C . LEU E 2 541 ? 110.843 150.488 87.372 1.00 50.73 541 LEU A C 1
ATOM 6423 O O . LEU E 2 541 ? 109.753 150.874 86.957 1.00 50.73 541 LEU A O 1
ATOM 6428 N N . ARG E 2 542 ? 111.973 150.706 86.719 1.00 61.41 542 ARG A N 1
ATOM 6429 C CA . ARG E 2 542 ? 111.976 151.444 85.465 1.00 61.41 542 ARG A CA 1
ATOM 6430 C C . ARG E 2 542 ? 112.646 150.658 84.347 1.00 61.41 542 ARG A C 1
ATOM 6431 O O . ARG E 2 542 ? 112.596 151.060 83.188 1.00 61.41 542 ARG A O 1
ATOM 6439 N N . ASP E 2 543 ? 113.269 149.535 84.687 1.00 63.79 543 ASP A N 1
ATOM 6440 C CA . ASP E 2 543 ? 113.976 148.740 83.689 1.00 63.79 543 ASP A CA 1
ATOM 6441 C C . ASP E 2 543 ? 113.012 148.152 82.674 1.00 63.79 543 ASP A C 1
ATOM 6442 O O . ASP E 2 543 ? 112.110 147.400 83.037 1.00 63.79 543 ASP A O 1
ATOM 6447 N N . PRO E 2 544 ? 113.200 148.488 81.390 1.00 64.90 544 PRO A N 1
ATOM 6448 C CA . PRO E 2 544 ? 112.336 147.953 80.336 1.00 64.90 544 PRO A CA 1
ATOM 6449 C C . PRO E 2 544 ? 112.812 146.583 79.908 1.00 64.90 544 PRO A C 1
ATOM 6450 O O . PRO E 2 544 ? 112.168 145.937 79.085 1.00 64.90 544 PRO A O 1
ATOM 6454 N N . GLU E 2 545 ? 113.934 146.143 80.460 1.00 68.61 545 GLU A N 1
ATOM 6455 C CA . GLU E 2 545 ? 114.474 144.842 80.119 1.00 68.61 545 GLU A CA 1
ATOM 6456 C C . GLU E 2 545 ? 113.952 143.789 81.074 1.00 68.61 545 GLU A C 1
ATOM 6457 O O . GLU E 2 545 ? 113.924 142.608 80.736 1.00 68.61 545 GLU A O 1
ATOM 6463 N N . PHE E 2 546 ? 113.540 144.202 82.269 1.00 58.42 546 PHE A N 1
ATOM 6464 C CA . PHE E 2 546 ? 113.103 143.222 83.253 1.00 58.42 546 PHE A CA 1
ATOM 6465 C C . PHE E 2 546 ? 111.999 142.340 82.692 1.00 58.42 546 PHE A C 1
ATOM 6466 O O . PHE E 2 546 ? 111.066 142.818 82.041 1.00 58.42 546 PHE A O 1
ATOM 6474 N N . CYS E 2 547 ? 112.112 141.042 82.958 1.00 57.56 547 CYS A N 1
ATOM 6475 C CA . CYS E 2 547 ? 111.107 140.068 82.561 1.00 57.56 547 CYS A CA 1
ATOM 6476 C C . CYS E 2 547 ? 111.178 138.895 83.520 1.00 57.56 547 CYS A C 1
ATOM 6477 O O . CYS E 2 547 ? 112.262 138.357 83.762 1.00 57.56 547 CYS A O 1
ATOM 6480 N N . ALA E 2 548 ? 110.035 138.511 84.070 1.00 46.24 548 ALA A N 1
ATOM 6481 C CA . ALA E 2 548 ? 109.929 137.346 84.932 1.00 46.24 548 ALA A CA 1
ATOM 6482 C C . ALA E 2 548 ? 108.899 136.395 84.347 1.00 46.24 548 ALA A C 1
ATOM 6483 O O . ALA E 2 548 ? 107.872 136.828 83.816 1.00 46.24 548 ALA A O 1
ATOM 6485 N N . SER E 2 549 ? 109.180 135.100 84.433 1.00 47.88 549 SER A N 1
ATOM 6486 C CA . SER E 2 549 ? 108.283 134.102 83.878 1.00 47.88 549 SER A CA 1
ATOM 6487 C C . SER E 2 549 ? 108.335 132.850 84.735 1.00 47.88 549 SER A C 1
ATOM 6488 O O . SER E 2 549 ? 109.323 132.595 85.428 1.00 47.88 549 SER A O 1
ATOM 6491 N N . TYR E 2 550 ? 107.260 132.077 84.687 1.00 45.00 550 TYR A N 1
ATOM 6492 C CA . TYR E 2 550 ? 107.215 130.789 85.352 1.00 45.00 550 TYR A CA 1
ATOM 6493 C C . TYR E 2 550 ? 107.633 129.687 84.385 1.00 45.00 550 TYR A C 1
ATOM 6494 O O . TYR E 2 550 ? 107.879 129.919 83.202 1.00 45.00 550 TYR A O 1
ATOM 6503 N N . SER E 2 551 ? 107.712 128.471 84.910 1.00 47.18 551 SER A N 1
ATOM 6504 C CA . SER E 2 551 ? 107.948 127.297 84.086 1.00 47.18 551 SER A CA 1
ATOM 6505 C C . SER E 2 551 ? 107.441 126.080 84.840 1.00 47.18 551 SER A C 1
ATOM 6506 O O . SER E 2 551 ? 107.428 126.062 86.072 1.00 47.18 551 SER A O 1
ATOM 6509 N N . LEU E 2 552 ? 107.016 125.069 84.085 1.00 45.15 552 LEU A N 1
ATOM 6510 C CA . LEU E 2 552 ? 106.399 123.895 84.686 1.00 45.15 552 LEU A CA 1
ATOM 6511 C C . LEU E 2 552 ? 107.376 123.190 85.617 1.00 45.15 552 LEU A C 1
ATOM 6512 O O . LEU E 2 552 ? 108.559 123.041 85.306 1.00 45.15 552 LEU A O 1
ATOM 6517 N N . LYS E 2 553 ? 106.873 122.764 86.772 1.00 54.13 553 LYS A N 1
ATOM 6518 C CA . LYS E 2 553 ? 107.690 122.116 87.786 1.00 54.13 553 LYS A CA 1
ATOM 6519 C C . LYS E 2 553 ? 107.563 120.603 87.680 1.00 54.13 553 LYS A C 1
ATOM 6520 O O . LYS E 2 553 ? 106.459 120.066 87.555 1.00 54.13 553 LYS A O 1
ATOM 6526 N N . GLU E 2 554 ? 108.703 119.921 87.737 1.00 67.77 554 GLU A N 1
ATOM 6527 C CA . GLU E 2 554 ? 108.743 118.477 87.602 1.00 67.77 554 GLU A CA 1
ATOM 6528 C C . GLU E 2 554 ? 108.430 117.797 88.931 1.00 67.77 554 GLU A C 1
ATOM 6529 O O . GLU E 2 554 ? 108.654 118.351 90.009 1.00 67.77 554 GLU A O 1
ATOM 6535 N N . LYS E 2 555 ? 107.913 116.572 88.834 1.00 62.09 555 LYS A N 1
ATOM 6536 C CA . LYS E 2 555 ? 107.672 115.706 89.989 1.00 62.09 555 LYS A CA 1
ATOM 6537 C C . LYS E 2 555 ? 106.722 116.336 91.005 1.00 62.09 555 LYS A C 1
ATOM 6538 O O . LYS E 2 555 ? 106.860 116.121 92.212 1.00 62.09 555 LYS A O 1
ATOM 6544 N N . GLU E 2 556 ? 105.751 117.111 90.533 1.00 68.21 556 GLU A N 1
ATOM 6545 C CA . GLU E 2 556 ? 104.662 117.615 91.362 1.00 68.21 556 GLU A CA 1
ATOM 6546 C C . GLU E 2 556 ? 103.329 117.112 90.831 1.00 68.21 556 GLU A C 1
ATOM 6547 O O . GLU E 2 556 ? 103.085 117.124 89.621 1.00 68.21 556 GLU A O 1
ATOM 6553 N N . ILE E 2 557 ? 102.469 116.670 91.747 1.00 65.98 557 ILE A N 1
ATOM 6554 C CA . ILE E 2 557 ? 101.139 116.183 91.399 1.00 65.98 557 ILE A CA 1
ATOM 6555 C C . ILE E 2 557 ? 100.029 117.110 91.868 1.00 65.98 557 ILE A C 1
ATOM 6556 O O . ILE E 2 557 ? 98.885 116.962 91.408 1.00 65.98 557 ILE A O 1
ATOM 6561 N N . LYS E 2 558 ? 100.319 118.057 92.754 1.00 72.97 558 LYS A N 1
ATOM 6562 C CA . LYS E 2 558 ? 99.322 118.988 93.262 1.00 72.97 558 LYS A CA 1
ATOM 6563 C C . LYS E 2 558 ? 99.205 120.184 92.328 1.00 72.97 558 LYS A C 1
ATOM 6564 O O . LYS E 2 558 ? 100.183 120.584 91.691 1.00 72.97 558 LYS A O 1
ATOM 6570 N N . ALA E 2 559 ? 97.995 120.745 92.245 1.00 79.14 559 ALA A N 1
ATOM 6571 C CA . ALA E 2 559 ? 97.769 121.889 91.367 1.00 79.14 559 ALA A CA 1
ATOM 6572 C C . ALA E 2 559 ? 98.621 123.081 91.782 1.00 79.14 559 ALA A C 1
ATOM 6573 O O . ALA E 2 559 ? 99.228 123.744 90.934 1.00 79.14 559 ALA A O 1
ATOM 6575 N N . THR E 2 560 ? 98.675 123.371 93.078 1.00 82.77 560 THR A N 1
ATOM 6576 C CA . THR E 2 560 ? 99.555 124.420 93.568 1.00 82.77 560 THR A CA 1
ATOM 6577 C C . THR E 2 560 ? 101.001 123.937 93.572 1.00 82.77 560 THR A C 1
ATOM 6578 O O . THR E 2 560 ? 101.289 122.756 93.783 1.00 82.77 560 THR A O 1
ATOM 6582 N N . GLY E 2 561 ? 101.918 124.868 93.327 1.00 68.23 561 GLY A N 1
ATOM 6583 C CA . GLY E 2 561 ? 103.323 124.529 93.263 1.00 68.23 561 GLY A CA 1
ATOM 6584 C C . GLY E 2 561 ? 103.757 123.841 91.991 1.00 68.23 561 GLY A C 1
ATOM 6585 O O . GLY E 2 561 ? 104.834 123.237 91.972 1.00 68.23 561 GLY A O 1
ATOM 6586 N N . ARG E 2 562 ? 102.958 123.909 90.929 1.00 65.01 562 ARG A N 1
ATOM 6587 C CA . ARG E 2 562 ? 103.319 123.303 89.655 1.00 65.01 562 ARG A CA 1
ATOM 6588 C C . ARG E 2 562 ? 104.225 124.189 88.815 1.00 65.01 562 ARG A C 1
ATOM 6589 O O . ARG E 2 562 ? 104.616 123.778 87.717 1.00 65.01 562 ARG A O 1
ATOM 6597 N N . ILE E 2 563 ? 104.562 125.387 89.292 1.00 51.79 563 ILE A N 1
ATOM 6598 C CA . ILE E 2 563 ? 105.433 126.299 88.566 1.00 51.79 563 ILE A CA 1
ATOM 6599 C C . ILE E 2 563 ? 106.500 126.864 89.497 1.00 51.79 563 ILE A C 1
ATOM 6600 O O . ILE E 2 563 ? 106.365 126.853 90.722 1.00 51.79 563 ILE A O 1
ATOM 6605 N N . PHE E 2 564 ? 107.590 127.325 88.891 1.00 51.14 564 PHE A N 1
ATOM 6606 C CA . PHE E 2 564 ? 108.609 128.098 89.583 1.00 51.14 564 PHE A CA 1
ATOM 6607 C C . PHE E 2 564 ? 109.030 129.247 88.682 1.00 51.14 564 PHE A C 1
ATOM 6608 O O . PHE E 2 564 ? 109.032 129.120 87.455 1.00 51.14 564 PHE A O 1
ATOM 6616 N N . ALA E 2 565 ? 109.387 130.371 89.293 1.00 45.51 565 ALA A N 1
ATOM 6617 C CA . ALA E 2 565 ? 109.642 131.595 88.551 1.00 45.51 565 ALA A CA 1
ATOM 6618 C C . ALA E 2 565 ? 111.131 131.807 88.312 1.00 45.51 565 ALA A C 1
ATOM 6619 O O . ALA E 2 565 ? 111.982 131.305 89.050 1.00 45.51 565 ALA A O 1
ATOM 6621 N N . LYS E 2 566 ? 111.427 132.561 87.258 1.00 47.66 566 LYS A N 1
ATOM 6622 C CA . LYS E 2 566 ? 112.776 132.969 86.900 1.00 47.66 566 LYS A CA 1
ATOM 6623 C C . LYS E 2 566 ? 112.751 134.448 86.547 1.00 47.66 566 LYS A C 1
ATOM 6624 O O . LYS E 2 566 ? 111.802 134.924 85.919 1.00 47.66 566 LYS A O 1
ATOM 6630 N N . MET E 2 567 ? 113.785 135.176 86.957 1.00 46.35 567 MET A N 1
ATOM 6631 C CA . MET E 2 567 ? 113.846 136.617 86.754 1.00 46.35 567 MET A CA 1
ATOM 6632 C C . MET E 2 567 ? 115.042 136.950 85.872 1.00 46.35 567 MET A C 1
ATOM 6633 O O . MET E 2 567 ? 115.711 136.067 85.339 1.00 46.35 567 MET A O 1
ATOM 6638 N N . THR E 2 568 ? 115.303 138.243 85.708 1.00 56.79 568 THR A N 1
ATOM 6639 C CA . THR E 2 568 ? 116.483 138.677 84.981 1.00 56.79 568 THR A CA 1
ATOM 6640 C C . THR E 2 568 ? 117.716 138.593 85.876 1.00 56.79 568 THR A C 1
ATOM 6641 O O . THR E 2 568 ? 117.625 138.335 87.078 1.00 56.79 568 THR A O 1
ATOM 6645 N N . LYS E 2 569 ? 118.885 138.806 85.269 1.00 60.31 569 LYS A N 1
ATOM 6646 C CA . LYS E 2 569 ? 120.136 138.633 86.004 1.00 60.31 569 LYS A CA 1
ATOM 6647 C C . LYS E 2 569 ? 120.264 139.651 87.130 1.00 60.31 569 LYS A C 1
ATOM 6648 O O . LYS E 2 569 ? 120.603 139.296 88.267 1.00 60.31 569 LYS A O 1
ATOM 6654 N N . ARG E 2 570 ? 119.993 140.926 86.838 1.00 57.09 570 ARG A N 1
ATOM 6655 C CA . ARG E 2 570 ? 120.111 141.956 87.863 1.00 57.09 570 ARG A CA 1
ATOM 6656 C C . ARG E 2 570 ? 119.122 141.719 88.995 1.00 57.09 570 ARG A C 1
ATOM 6657 O O . ARG E 2 570 ? 119.479 141.821 90.174 1.00 57.09 570 ARG A O 1
ATOM 6665 N N . MET E 2 571 ? 117.949 141.324 88.786 1.00 49.76 571 MET A N 1
ATOM 6666 C CA . MET E 2 571 ? 116.910 141.175 89.841 1.00 49.76 571 MET A CA 1
ATOM 6667 C C . MET E 2 571 ? 117.070 139.825 90.531 1.00 49.76 571 MET A C 1
ATOM 6668 O O . MET E 2 571 ? 116.540 139.692 91.615 1.00 49.76 571 MET A O 1
ATOM 6673 N N . ARG E 2 572 ? 117.695 138.802 89.861 1.00 49.16 572 ARG A N 1
ATOM 6674 C CA . ARG E 2 572 ? 118.066 137.617 90.622 1.00 49.16 572 ARG A CA 1
ATOM 6675 C C . ARG E 2 572 ? 119.230 137.909 91.562 1.00 49.16 572 ARG A C 1
ATOM 6676 O O . ARG E 2 572 ? 119.250 137.432 92.706 1.00 49.16 572 ARG A O 1
ATOM 6684 N N . SER E 2 573 ? 120.208 138.691 91.100 1.00 52.21 573 SER A N 1
ATOM 6685 C CA . SER E 2 573 ? 121.315 139.072 91.971 1.00 52.21 573 SER A CA 1
ATOM 6686 C C . SER E 2 573 ? 120.823 139.906 93.147 1.00 52.21 573 SER A C 1
ATOM 6687 O O . SER E 2 573 ? 121.240 139.687 94.292 1.00 52.21 573 SER A O 1
ATOM 6690 N N . CYS E 2 574 ? 119.923 140.856 92.890 1.00 49.79 574 CYS A N 1
ATOM 6691 C CA . CYS E 2 574 ? 119.369 141.654 93.979 1.00 49.79 574 CYS A CA 1
ATOM 6692 C C . CYS E 2 574 ? 118.598 140.786 94.961 1.00 49.79 574 CYS A C 1
ATOM 6693 O O . CYS E 2 574 ? 118.690 140.982 96.178 1.00 49.79 574 CYS A O 1
ATOM 6696 N N . GLN E 2 575 ? 117.826 139.824 94.453 1.00 44.56 575 GLN A N 1
ATOM 6697 C CA . GLN E 2 575 ? 117.054 138.956 95.335 1.00 44.56 575 GLN A CA 1
ATOM 6698 C C . GLN E 2 575 ? 117.960 138.116 96.221 1.00 44.56 575 GLN A C 1
ATOM 6699 O O . GLN E 2 575 ? 117.709 137.985 97.424 1.00 44.56 575 GLN A O 1
ATOM 6705 N N . VAL E 2 576 ? 119.013 137.529 95.649 1.00 45.15 576 VAL A N 1
ATOM 6706 C CA . VAL E 2 576 ? 119.886 136.688 96.464 1.00 45.15 576 VAL A CA 1
ATOM 6707 C C . VAL E 2 576 ? 120.651 137.536 97.474 1.00 45.15 576 VAL A C 1
ATOM 6708 O O . VAL E 2 576 ? 120.869 137.114 98.616 1.00 45.15 576 VAL A O 1
ATOM 6712 N N . ILE E 2 577 ? 121.039 138.757 97.089 1.00 45.70 577 ILE A N 1
ATOM 6713 C CA . ILE E 2 577 ? 121.711 139.645 98.033 1.00 45.70 577 ILE A CA 1
ATOM 6714 C C . ILE E 2 577 ? 120.783 140.005 99.189 1.00 45.70 577 ILE A C 1
ATOM 6715 O O . ILE E 2 577 ? 121.187 139.980 100.357 1.00 45.70 577 ILE A O 1
ATOM 6720 N N . ALA E 2 578 ? 119.527 140.345 98.886 1.00 45.07 578 ALA A N 1
ATOM 6721 C CA . ALA E 2 578 ? 118.579 140.702 99.939 1.00 45.07 578 ALA A CA 1
ATOM 6722 C C . ALA E 2 578 ? 118.289 139.517 100.854 1.00 45.07 578 ALA A C 1
ATOM 6723 O O . ALA E 2 578 ? 118.188 139.677 102.077 1.00 45.07 578 ALA A O 1
ATOM 6725 N N . GLU E 2 579 ? 118.139 138.322 100.280 1.00 51.56 579 GLU A N 1
ATOM 6726 C CA . GLU E 2 579 ? 117.892 137.141 101.100 1.00 51.56 579 GLU A CA 1
ATOM 6727 C C . GLU E 2 579 ? 119.081 136.837 102.000 1.00 51.56 579 GLU A C 1
ATOM 6728 O O . GLU E 2 579 ? 118.904 136.446 103.159 1.00 51.56 579 GLU A O 1
ATOM 6734 N N . SER E 2 580 ? 120.303 137.005 101.486 1.00 48.64 580 SER A N 1
ATOM 6735 C CA . SER E 2 580 ? 121.479 136.816 102.326 1.00 48.64 580 SER A CA 1
ATOM 6736 C C . SER E 2 580 ? 121.536 137.857 103.436 1.00 48.64 580 SER A C 1
ATOM 6737 O O . SER E 2 580 ? 121.898 137.542 104.575 1.00 48.64 580 SER A O 1
ATOM 6740 N N . LEU E 2 581 ? 121.189 139.108 103.121 1.00 41.60 581 LEU A N 1
ATOM 6741 C CA . LEU E 2 581 ? 121.182 140.150 104.143 1.00 41.60 581 LEU A CA 1
ATOM 6742 C C . LEU E 2 581 ? 120.195 139.821 105.252 1.00 41.60 581 LEU A C 1
ATOM 6743 O O . LEU E 2 581 ? 120.500 139.991 106.437 1.00 41.60 581 LEU A O 1
ATOM 6748 N N . LEU E 2 582 ? 119.002 139.353 104.886 1.00 41.10 582 LEU A N 1
ATOM 6749 C CA . LEU E 2 582 ? 118.004 139.024 105.898 1.00 41.10 582 LEU A CA 1
ATOM 6750 C C . LEU E 2 582 ? 118.408 137.799 106.707 1.00 41.10 582 LEU A C 1
ATOM 6751 O O . LEU E 2 582 ? 118.232 137.771 107.930 1.00 41.10 582 LEU A O 1
ATOM 6756 N N . ALA E 2 583 ? 118.954 136.777 106.049 1.00 45.39 583 ALA A N 1
ATOM 6757 C CA . ALA E 2 583 ? 119.229 135.522 106.737 1.00 45.39 583 ALA A CA 1
ATOM 6758 C C . ALA E 2 583 ? 120.429 135.608 107.668 1.00 45.39 583 ALA A C 1
ATOM 6759 O O . ALA E 2 583 ? 120.611 134.716 108.503 1.00 45.39 583 ALA A O 1
ATOM 6761 N N . ASN E 2 584 ? 121.251 136.648 107.546 1.00 53.33 584 ASN A N 1
ATOM 6762 C CA . ASN E 2 584 ? 122.487 136.718 108.315 1.00 53.33 584 ASN A CA 1
ATOM 6763 C C . ASN E 2 584 ? 122.393 137.632 109.526 1.00 53.33 584 ASN A C 1
ATOM 6764 O O . ASN E 2 584 ? 123.041 137.363 110.543 1.00 53.33 584 ASN A O 1
ATOM 6769 N N . HIS E 2 585 ? 121.608 138.705 109.450 1.00 54.88 585 HIS A N 1
ATOM 6770 C CA . HIS E 2 585 ? 121.551 139.692 110.519 1.00 54.88 585 HIS A CA 1
ATOM 6771 C C . HIS E 2 585 ? 120.189 139.746 111.200 1.00 54.88 585 HIS A C 1
ATOM 6772 O O . HIS E 2 585 ? 120.104 139.577 112.419 1.00 54.88 585 HIS A O 1
ATOM 6779 N N . ALA E 2 586 ? 119.110 139.973 110.446 1.00 46.14 586 ALA A N 1
ATOM 6780 C CA . ALA E 2 586 ? 117.805 140.146 111.074 1.00 46.14 586 ALA A CA 1
ATOM 6781 C C . ALA E 2 586 ? 117.087 138.824 111.297 1.00 46.14 586 ALA A C 1
ATOM 6782 O O . ALA E 2 586 ? 116.324 138.697 112.259 1.00 46.14 586 ALA A O 1
ATOM 6784 N N . GLY E 2 587 ? 117.303 137.838 110.427 1.00 47.70 587 GLY A N 1
ATOM 6785 C CA . GLY E 2 587 ? 116.646 136.556 110.604 1.00 47.70 587 GLY A CA 1
ATOM 6786 C C . GLY E 2 587 ? 117.067 135.843 111.872 1.00 47.70 587 GLY A C 1
ATOM 6787 O O . GLY E 2 587 ? 116.297 135.061 112.434 1.00 47.70 587 GLY A O 1
ATOM 6788 N N . LYS E 2 588 ? 118.298 136.267 112.336 1.00 60.32 588 LYS A N 1
ATOM 6789 C CA . LYS E 2 588 ? 118.899 135.607 113.507 1.00 60.32 588 LYS A CA 1
ATOM 6790 C C . LYS E 2 588 ? 118.234 136.119 114.773 1.00 60.32 588 LYS A C 1
ATOM 6791 O O . LYS E 2 588 ? 118.211 135.390 115.762 1.00 60.32 588 LYS A O 1
ATOM 6797 N N . LEU E 2 589 ? 117.616 137.262 114.726 1.00 54.91 589 LEU A N 1
ATOM 6798 C CA . LEU E 2 589 ? 117.116 137.950 115.909 1.00 54.91 589 LEU A CA 1
ATOM 6799 C C . LEU E 2 589 ? 115.808 137.372 116.427 1.00 54.91 589 LEU A C 1
ATOM 6800 O O . LEU E 2 589 ? 115.490 137.562 117.604 1.00 54.91 589 LEU A O 1
ATOM 6805 N N . MET E 2 590 ? 115.046 136.673 115.592 1.00 60.89 590 MET A N 1
ATOM 6806 C CA . MET E 2 590 ? 113.782 136.068 116.000 1.00 60.89 590 MET A CA 1
ATOM 6807 C C . MET E 2 590 ? 113.960 134.560 116.073 1.00 60.89 590 MET A C 1
ATOM 6808 O O . MET E 2 590 ? 114.048 133.889 115.040 1.00 60.89 590 MET A O 1
ATOM 6813 N N . ARG E 2 591 ? 114.006 134.029 117.294 1.00 81.45 591 ARG A N 1
ATOM 6814 C CA . ARG E 2 591 ? 114.051 132.591 117.515 1.00 81.45 591 ARG A CA 1
ATOM 6815 C C . ARG E 2 591 ? 112.864 132.126 118.352 1.00 81.45 591 ARG A C 1
ATOM 6816 O O . ARG E 2 591 ? 112.980 131.184 119.138 1.00 81.45 591 ARG A O 1
ATOM 6824 N N . GLU E 2 592 ? 111.716 132.792 118.200 1.00 69.92 592 GLU A N 1
ATOM 6825 C CA . GLU E 2 592 ? 110.496 132.296 118.824 1.00 69.92 592 GLU A CA 1
ATOM 6826 C C . GLU E 2 592 ? 110.114 130.934 118.267 1.00 69.92 592 GLU A C 1
ATOM 6827 O O . GLU E 2 592 ? 109.573 130.093 118.993 1.00 69.92 592 GLU A O 1
ATOM 6833 N N . ASN E 2 593 ? 110.379 130.704 116.985 1.00 72.00 593 ASN A N 1
ATOM 6834 C CA . ASN E 2 593 ? 110.312 129.367 116.430 1.00 72.00 593 ASN A CA 1
ATOM 6835 C C . ASN E 2 593 ? 111.582 128.588 116.769 1.00 72.00 593 ASN A C 1
ATOM 6836 O O . ASN E 2 593 ? 112.596 129.147 117.195 1.00 72.00 593 ASN A O 1
ATOM 6841 N N . GLY E 2 594 ? 111.518 127.275 116.585 1.00 78.19 594 GLY A N 1
ATOM 6842 C CA . GLY E 2 594 ? 112.612 126.405 116.943 1.00 78.19 594 GLY A CA 1
ATOM 6843 C C . GLY E 2 594 ? 113.498 125.945 115.810 1.00 78.19 594 GLY A C 1
ATOM 6844 O O . GLY E 2 594 ? 114.497 125.267 116.067 1.00 78.19 594 GLY A O 1
ATOM 6845 N N . VAL E 2 595 ? 113.173 126.291 114.564 1.00 75.67 595 VAL A N 1
ATOM 6846 C CA . VAL E 2 595 ? 113.958 125.807 113.435 1.00 75.67 595 VAL A CA 1
ATOM 6847 C C . VAL E 2 595 ? 115.323 126.481 113.437 1.00 75.67 595 VAL A C 1
ATOM 6848 O O . VAL E 2 595 ? 115.436 127.705 113.583 1.00 75.67 595 VAL A O 1
ATOM 6852 N N . VAL E 2 596 ? 116.374 125.672 113.320 1.00 86.08 596 VAL A N 1
ATOM 6853 C CA . VAL E 2 596 ? 117.744 126.154 113.221 1.00 86.08 596 VAL A CA 1
ATOM 6854 C C . VAL E 2 596 ? 118.450 125.352 112.135 1.00 86.08 596 VAL A C 1
ATOM 6855 O O . VAL E 2 596 ? 117.970 124.309 111.687 1.00 86.08 596 VAL A O 1
ATOM 6859 N N . LEU E 2 597 ? 119.612 125.856 111.715 1.00 96.72 597 LEU A N 1
ATOM 6860 C CA . LEU E 2 597 ? 120.391 125.168 110.695 1.00 96.72 597 LEU A CA 1
ATOM 6861 C C . LEU E 2 597 ? 121.039 123.895 111.222 1.00 96.72 597 LEU A C 1
ATOM 6862 O O . LEU E 2 597 ? 121.391 123.019 110.425 1.00 96.72 597 LEU A O 1
ATOM 6867 N N . ASP E 2 598 ? 121.204 123.772 112.537 1.00 92.37 598 ASP A N 1
ATOM 6868 C CA . ASP E 2 598 ? 121.773 122.570 113.138 1.00 92.37 598 ASP A CA 1
ATOM 6869 C C . ASP E 2 598 ? 120.681 121.516 113.254 1.00 92.37 598 ASP A C 1
ATOM 6870 O O . ASP E 2 598 ? 119.752 121.660 114.053 1.00 92.37 598 ASP A O 1
ATOM 6875 N N . GLN E 2 599 ? 120.793 120.448 112.460 1.00 78.10 599 GLN A N 1
ATOM 6876 C CA . GLN E 2 599 ? 119.739 119.439 112.432 1.00 78.10 599 GLN A CA 1
ATOM 6877 C C . GLN E 2 599 ? 119.617 118.701 113.758 1.00 78.10 599 GLN A C 1
ATOM 6878 O O . GLN E 2 599 ? 118.508 118.320 114.147 1.00 78.10 599 GLN A O 1
ATOM 6884 N N . LEU E 2 600 ? 120.732 118.484 114.458 1.00 72.36 600 LEU A N 1
ATOM 6885 C CA . LEU E 2 600 ? 120.698 117.716 115.700 1.00 72.36 600 LEU A CA 1
ATOM 6886 C C . LEU E 2 600 ? 119.843 118.409 116.754 1.00 72.36 600 LEU A C 1
ATOM 6887 O O . LEU E 2 600 ? 118.904 117.819 117.304 1.00 72.36 600 LEU A O 1
ATOM 6892 N N . LYS E 2 601 ? 120.135 119.679 117.035 1.00 70.91 601 LYS A N 1
ATOM 6893 C CA . LYS E 2 601 ? 119.311 120.396 117.997 1.00 70.91 601 LYS A CA 1
ATOM 6894 C C . LYS E 2 601 ? 117.921 120.674 117.444 1.00 70.91 601 LYS A C 1
ATOM 6895 O O . LYS E 2 601 ? 116.981 120.828 118.226 1.00 70.91 601 LYS A O 1
ATOM 6901 N N . LEU E 2 602 ? 117.760 120.691 116.119 1.00 63.61 602 LEU A N 1
ATOM 6902 C CA . LEU E 2 602 ? 116.428 120.818 115.537 1.00 63.61 602 LEU A CA 1
ATOM 6903 C C . LEU E 2 602 ? 115.549 119.631 115.907 1.00 63.61 602 LEU A C 1
ATOM 6904 O O . LEU E 2 602 ? 114.425 119.804 116.390 1.00 63.61 602 LEU A O 1
ATOM 6909 N N . THR E 2 603 ? 116.042 118.409 115.691 1.00 54.44 603 THR A N 1
ATOM 6910 C CA . THR E 2 603 ? 115.224 117.248 116.027 1.00 54.44 603 THR A CA 1
ATOM 6911 C C . THR E 2 603 ? 115.116 117.055 117.533 1.00 54.44 603 THR A C 1
ATOM 6912 O O . THR E 2 603 ? 114.101 116.540 118.014 1.00 54.44 603 THR A O 1
ATOM 6916 N N . LYS E 2 604 ? 116.126 117.481 118.299 1.00 52.88 604 LYS A N 1
ATOM 6917 C CA . LYS E 2 604 ? 115.983 117.471 119.752 1.00 52.88 604 LYS A CA 1
ATOM 6918 C C . LYS E 2 604 ? 114.855 118.396 120.198 1.00 52.88 604 LYS A C 1
ATOM 6919 O O . LYS E 2 604 ? 114.032 118.026 121.047 1.00 52.88 604 LYS A O 1
ATOM 6925 N N . SER E 2 605 ? 114.790 119.599 119.622 1.00 51.97 605 SER A N 1
ATOM 6926 C CA . SER E 2 605 ? 113.711 120.525 119.939 1.00 51.97 605 SER A CA 1
ATOM 6927 C C . SER E 2 605 ? 112.364 119.976 119.497 1.00 51.97 605 SER A C 1
ATOM 6928 O O . SER E 2 605 ? 111.357 120.161 120.184 1.00 51.97 605 SER A O 1
ATOM 6931 N N . LEU E 2 606 ? 112.322 119.308 118.343 1.00 45.59 606 LEU A N 1
ATOM 6932 C CA . LEU E 2 606 ? 111.071 118.719 117.877 1.00 45.59 606 LEU A CA 1
ATOM 6933 C C . LEU E 2 606 ? 110.585 117.626 118.820 1.00 45.59 606 LEU A C 1
ATOM 6934 O O . LEU E 2 606 ? 109.390 117.548 119.129 1.00 45.59 606 LEU A O 1
ATOM 6939 N N . LEU E 2 607 ? 111.493 116.767 119.284 1.00 43.15 607 LEU A N 1
ATOM 6940 C CA . LEU E 2 607 ? 111.105 115.727 120.232 1.00 43.15 607 LEU A CA 1
ATOM 6941 C C . LEU E 2 607 ? 110.627 116.330 121.546 1.00 43.15 607 LEU A C 1
ATOM 6942 O O . LEU E 2 607 ? 109.634 115.871 122.124 1.00 43.15 607 LEU A O 1
ATOM 6947 N N . THR E 2 608 ? 111.323 117.360 122.036 1.00 44.44 608 THR A N 1
ATOM 6948 C CA . THR E 2 608 ? 110.891 118.022 123.264 1.00 44.44 608 THR A CA 1
ATOM 6949 C C . THR E 2 608 ? 109.515 118.653 123.092 1.00 44.44 608 THR A C 1
ATOM 6950 O O . THR E 2 608 ? 108.672 118.582 123.992 1.00 44.44 608 THR A O 1
ATOM 6954 N N . MET E 2 609 ? 109.275 119.277 121.938 1.00 40.51 609 MET A N 1
ATOM 6955 C CA . MET E 2 609 ? 107.977 119.871 121.649 1.00 40.51 609 MET A CA 1
ATOM 6956 C C . MET E 2 609 ? 106.882 118.814 121.601 1.00 40.51 609 MET A C 1
ATOM 6957 O O . MET E 2 609 ? 105.768 119.040 122.083 1.00 40.51 609 MET A O 1
ATOM 6962 N N . ASN E 2 610 ? 107.181 117.654 121.016 1.00 40.61 610 ASN A N 1
ATOM 6963 C CA . ASN E 2 610 ? 106.173 116.609 120.892 1.00 40.61 610 ASN A CA 1
ATOM 6964 C C . ASN E 2 610 ? 105.877 115.938 122.228 1.00 40.61 610 ASN A C 1
ATOM 6965 O O . ASN E 2 610 ? 104.744 115.506 122.462 1.00 40.61 610 ASN A O 1
ATOM 6970 N N . GLN E 2 611 ? 106.871 115.843 123.113 1.00 43.25 611 GLN A N 1
ATOM 6971 C CA . GLN E 2 611 ? 106.707 115.138 124.380 1.00 43.25 611 GLN A CA 1
ATOM 6972 C C . GLN E 2 611 ? 106.264 116.051 125.517 1.00 43.25 611 GLN A C 1
ATOM 6973 O O . GLN E 2 611 ? 106.586 115.781 126.681 1.00 43.25 611 GLN A O 1
ATOM 6979 N N . ILE E 2 612 ? 105.540 117.129 125.215 1.00 47.84 612 ILE A N 1
ATOM 6980 C CA . ILE E 2 612 ? 105.112 118.049 126.265 1.00 47.84 612 ILE A CA 1
ATOM 6981 C C . ILE E 2 612 ? 104.100 117.380 127.187 1.00 47.84 612 ILE A C 1
ATOM 6982 O O . ILE E 2 612 ? 104.231 117.423 128.415 1.00 47.84 612 ILE A O 1
ATOM 6987 N N . GLY E 2 613 ? 103.084 116.748 126.612 1.00 57.58 613 GLY A N 1
ATOM 6988 C CA . GLY E 2 613 ? 102.000 116.194 127.391 1.00 57.58 613 GLY A CA 1
ATOM 6989 C C . GLY E 2 613 ? 102.175 114.774 127.869 1.00 57.58 613 GLY A C 1
ATOM 6990 O O . GLY E 2 613 ? 101.261 114.231 128.496 1.00 57.58 613 GLY A O 1
ATOM 6991 N N . ILE E 2 614 ? 103.319 114.147 127.604 1.00 57.72 614 ILE A N 1
ATOM 6992 C CA . ILE E 2 614 ? 103.536 112.747 127.973 1.00 57.72 614 ILE A CA 1
ATOM 6993 C C . ILE E 2 614 ? 104.249 112.765 129.321 1.00 57.72 614 ILE A C 1
ATOM 6994 O O . ILE E 2 614 ? 105.471 112.896 129.409 1.00 57.72 614 ILE A O 1
ATOM 6999 N N . ILE E 2 615 ? 103.466 112.657 130.391 1.00 65.85 615 ILE A N 1
ATOM 7000 C CA . ILE E 2 615 ? 103.980 112.603 131.754 1.00 65.85 615 ILE A CA 1
ATOM 7001 C C . ILE E 2 615 ? 103.421 111.359 132.426 1.00 65.85 615 ILE A C 1
ATOM 7002 O O . ILE E 2 615 ? 102.222 111.079 132.325 1.00 65.85 615 ILE A O 1
ATOM 7007 N N . SER E 2 616 ? 104.289 110.616 133.100 1.00 74.59 616 SER A N 1
ATOM 7008 C CA . SER E 2 616 ? 103.918 109.365 133.736 1.00 74.59 616 SER A CA 1
ATOM 7009 C C . SER E 2 616 ? 103.655 109.583 135.222 1.00 74.59 616 SER A C 1
ATOM 7010 O O . SER E 2 616 ? 103.701 110.703 135.736 1.00 74.59 616 SER A O 1
ATOM 7013 N N . GLU E 2 617 ? 103.363 108.488 135.918 1.00 87.86 617 GLU A N 1
ATOM 7014 C CA . GLU E 2 617 ? 103.252 108.492 137.368 1.00 87.86 617 GLU A CA 1
ATOM 7015 C C . GLU E 2 617 ? 104.568 108.151 138.049 1.00 87.86 617 GLU A C 1
ATOM 7016 O O . GLU E 2 617 ? 104.616 108.103 139.283 1.00 87.86 617 GLU A O 1
ATOM 7022 N N . HIS E 2 618 ? 105.624 107.913 137.273 1.00 85.96 618 HIS A N 1
ATOM 7023 C CA . HIS E 2 618 ? 106.949 107.587 137.792 1.00 85.96 618 HIS A CA 1
ATOM 7024 C C . HIS E 2 618 ? 106.912 106.361 138.697 1.00 85.96 618 HIS A C 1
ATOM 7025 O O . HIS E 2 618 ? 106.558 105.267 138.256 1.00 85.96 618 HIS A O 1
ATOM 7032 N N . GLY E 2 658 ? 97.861 118.239 143.075 1.00 88.62 658 GLY A N 1
ATOM 7033 C CA . GLY E 2 658 ? 98.883 118.856 142.252 1.00 88.62 658 GLY A CA 1
ATOM 7034 C C . GLY E 2 658 ? 98.388 119.225 140.868 1.00 88.62 658 GLY A C 1
ATOM 7035 O O . GLY E 2 658 ? 97.220 119.019 140.543 1.00 88.62 658 GLY A O 1
ATOM 7036 N N . PHE E 2 659 ? 99.151 119.778 140.037 1.00 88.12 659 PHE A N 1
ATOM 7037 C CA . PHE E 2 659 ? 98.751 120.132 138.653 1.00 88.12 659 PHE A CA 1
ATOM 7038 C C . PHE E 2 659 ? 99.770 119.536 137.688 1.00 88.12 659 PHE A C 1
ATOM 7039 O O . PHE E 2 659 ? 100.921 119.320 138.093 1.00 88.12 659 PHE A O 1
ATOM 7047 N N . GLU E 2 660 ? 99.428 119.323 136.488 1.00 78.53 660 GLU A N 1
ATOM 7048 C CA . GLU E 2 660 ? 100.230 118.746 135.417 1.00 78.53 660 GLU A CA 1
ATOM 7049 C C . GLU E 2 660 ? 100.194 119.659 134.201 1.00 78.53 660 GLU A C 1
ATOM 7050 O O . GLU E 2 660 ? 99.708 120.791 134.283 1.00 78.53 660 GLU A O 1
ATOM 7056 N N . ILE E 2 661 ? 100.707 119.186 133.069 1.00 68.22 661 ILE A N 1
ATOM 7057 C CA . ILE E 2 661 ? 100.723 119.969 131.843 1.00 68.22 661 ILE A CA 1
ATOM 7058 C C . ILE E 2 661 ? 100.145 119.120 130.720 1.00 68.22 661 ILE A C 1
ATOM 7059 O O . ILE E 2 661 ? 100.219 117.887 130.745 1.00 68.22 661 ILE A O 1
ATOM 7064 N N . ALA E 2 662 ? 99.539 119.787 129.742 1.00 61.74 662 ALA A N 1
ATOM 7065 C CA . ALA E 2 662 ? 98.889 119.111 128.631 1.00 61.74 662 ALA A CA 1
ATOM 7066 C C . ALA E 2 662 ? 99.180 119.866 127.345 1.00 61.74 662 ALA A C 1
ATOM 7067 O O . ALA E 2 662 ? 99.376 121.083 127.353 1.00 61.74 662 ALA A O 1
ATOM 7069 N N . ALA E 2 663 ? 99.200 119.132 126.235 1.00 43.50 663 ALA A N 1
ATOM 7070 C CA . ALA E 2 663 ? 99.574 119.689 124.945 1.00 43.50 663 ALA A CA 1
ATOM 7071 C C . ALA E 2 663 ? 98.549 119.321 123.886 1.00 43.50 663 ALA A C 1
ATOM 7072 O O . ALA E 2 663 ? 98.088 118.178 123.823 1.00 43.50 663 ALA A O 1
ATOM 7074 N N . CYS E 2 664 ? 98.199 120.301 123.056 1.00 44.32 664 CYS A N 1
ATOM 7075 C CA . CYS E 2 664 ? 97.399 120.087 121.859 1.00 44.32 664 CYS A CA 1
ATOM 7076 C C . CYS E 2 664 ? 98.162 120.692 120.693 1.00 44.32 664 CYS A C 1
ATOM 7077 O O . CYS E 2 664 ? 98.544 121.865 120.747 1.00 44.32 664 CYS A O 1
ATOM 7080 N N . PHE E 2 665 ? 98.389 119.901 119.651 1.00 36.68 665 PHE A N 1
ATOM 7081 C CA . PHE E 2 665 ? 99.269 120.294 118.560 1.00 36.68 665 PHE A CA 1
ATOM 7082 C C . PHE E 2 665 ? 98.464 120.731 117.345 1.00 36.68 665 PHE A C 1
ATOM 7083 O O . PHE E 2 665 ? 97.455 120.115 116.998 1.00 36.68 665 PHE A O 1
ATOM 7091 N N . LEU E 2 666 ? 98.922 121.803 116.704 1.00 37.63 666 LEU A N 1
ATOM 7092 C CA . LEU E 2 666 ? 98.279 122.354 115.521 1.00 37.63 666 LEU A CA 1
ATOM 7093 C C . LEU E 2 666 ? 99.298 122.430 114.396 1.00 37.63 666 LEU A C 1
ATOM 7094 O O . LEU E 2 666 ? 100.408 122.927 114.599 1.00 37.63 666 LEU A O 1
ATOM 7099 N N . THR E 2 667 ? 98.922 121.937 113.220 1.00 46.47 667 THR A N 1
ATOM 7100 C CA . THR E 2 667 ? 99.777 121.956 112.040 1.00 46.47 667 THR A CA 1
ATOM 7101 C C . THR E 2 667 ? 99.079 122.729 110.932 1.00 46.47 667 THR A C 1
ATOM 7102 O O . THR E 2 667 ? 97.921 122.447 110.611 1.00 46.47 667 THR A O 1
ATOM 7106 N N . THR E 2 668 ? 99.784 123.693 110.347 1.00 52.13 668 THR A N 1
ATOM 7107 C CA . THR E 2 668 ? 99.227 124.560 109.319 1.00 52.13 668 THR A CA 1
ATOM 7108 C C . THR E 2 668 ? 100.092 124.498 108.071 1.00 52.13 668 THR A C 1
ATOM 7109 O O . THR E 2 668 ? 101.322 124.510 108.159 1.00 52.13 668 THR A O 1
ATOM 7113 N N . ASP E 2 669 ? 99.445 124.434 106.911 1.00 58.81 669 ASP A N 1
ATOM 7114 C CA . ASP E 2 669 ? 100.131 124.421 105.626 1.00 58.81 669 ASP A CA 1
ATOM 7115 C C . ASP E 2 669 ? 100.191 125.837 105.068 1.00 58.81 669 ASP A C 1
ATOM 7116 O O . ASP E 2 669 ? 99.167 126.523 104.992 1.00 58.81 669 ASP A O 1
ATOM 7121 N N . LEU E 2 670 ? 101.389 126.266 104.673 1.00 54.20 670 LEU A N 1
ATOM 7122 C CA . LEU E 2 670 ? 101.623 127.626 104.204 1.00 54.20 670 LEU A CA 1
ATOM 7123 C C . LEU E 2 670 ? 102.059 127.653 102.743 1.00 54.20 670 LEU A C 1
ATOM 7124 O O . LEU E 2 670 ? 102.850 128.509 102.340 1.00 54.20 670 LEU A O 1
ATOM 7129 N N . THR E 2 671 ? 101.553 126.720 101.937 1.00 60.77 671 THR A N 1
ATOM 7130 C CA . THR E 2 671 ? 101.970 126.647 100.541 1.00 60.77 671 THR A CA 1
ATOM 7131 C C . THR E 2 671 ? 101.421 127.817 99.731 1.00 60.77 671 THR A C 1
ATOM 7132 O O . THR E 2 671 ? 102.137 128.394 98.905 1.00 60.77 671 THR A O 1
ATOM 7136 N N . LYS E 2 672 ? 100.211 128.235 100.043 1.00 52.63 672 LYS A N 1
ATOM 7137 C CA . LYS E 2 672 ? 99.582 129.285 99.233 1.00 52.63 672 LYS A CA 1
ATOM 7138 C C . LYS E 2 672 ? 99.861 130.645 99.834 1.00 52.63 672 LYS A C 1
ATOM 7139 O O . LYS E 2 672 ? 99.303 131.606 99.341 1.00 52.63 672 LYS A O 1
ATOM 7145 N N . TYR E 2 673 ? 100.658 130.702 100.884 1.00 45.67 673 TYR A N 1
ATOM 7146 C CA . TYR E 2 673 ? 100.994 131.979 101.502 1.00 45.67 673 TYR A CA 1
ATOM 7147 C C . TYR E 2 673 ? 101.745 132.879 100.534 1.00 45.67 673 TYR A C 1
ATOM 7148 O O . TYR E 2 673 ? 101.472 134.081 100.457 1.00 45.67 673 TYR A O 1
ATOM 7157 N N . CYS E 2 674 ? 102.682 132.309 99.771 1.00 41.38 674 CYS A N 1
ATOM 7158 C CA . CYS E 2 674 ? 103.489 133.110 98.856 1.00 41.38 674 CYS A CA 1
ATOM 7159 C C . CYS E 2 674 ? 102.616 133.866 97.865 1.00 41.38 674 CYS A C 1
ATOM 7160 O O . CYS E 2 674 ? 102.875 135.038 97.567 1.00 41.38 674 CYS A O 1
ATOM 7163 N N . LEU E 2 675 ? 101.550 133.247 97.391 1.00 37.95 675 LEU A N 1
ATOM 7164 C CA . LEU E 2 675 ? 100.659 133.917 96.455 1.00 37.95 675 LEU A CA 1
ATOM 7165 C C . LEU E 2 675 ? 99.721 134.894 97.148 1.00 37.95 675 LEU A C 1
ATOM 7166 O O . LEU E 2 675 ? 99.144 135.760 96.496 1.00 37.95 675 LEU A O 1
ATOM 7171 N N . ASN E 2 676 ? 99.565 134.771 98.463 1.00 41.65 676 ASN A N 1
ATOM 7172 C CA . ASN E 2 676 ? 98.604 135.617 99.185 1.00 41.65 676 ASN A CA 1
ATOM 7173 C C . ASN E 2 676 ? 99.223 136.795 99.933 1.00 41.65 676 ASN A C 1
ATOM 7174 O O . ASN E 2 676 ? 98.504 137.570 100.558 1.00 41.65 676 ASN A O 1
ATOM 7179 N N . TRP E 2 677 ? 100.540 136.941 99.872 1.00 36.59 677 TRP A N 1
ATOM 7180 C CA . TRP E 2 677 ? 101.189 138.082 100.508 1.00 36.59 677 TRP A CA 1
ATOM 7181 C C . TRP E 2 677 ? 100.920 139.341 99.704 1.00 36.59 677 TRP A C 1
ATOM 7182 O O . TRP E 2 677 ? 100.963 139.314 98.479 1.00 36.59 677 TRP A O 1
ATOM 7193 N N . ARG E 2 678 ? 100.627 140.442 100.386 1.00 34.87 678 ARG A N 1
ATOM 7194 C CA . ARG E 2 678 ? 100.347 141.695 99.697 1.00 34.87 678 ARG A CA 1
ATOM 7195 C C . ARG E 2 678 ? 101.213 142.812 100.243 1.00 34.87 678 ARG A C 1
ATOM 7196 O O . ARG E 2 678 ? 101.551 142.817 101.417 1.00 34.87 678 ARG A O 1
ATOM 7204 N N . TYR E 2 679 ? 101.571 143.764 99.396 1.00 40.73 679 TYR A N 1
ATOM 7205 C CA . TYR E 2 679 ? 102.457 144.844 99.811 1.00 40.73 679 TYR A CA 1
ATOM 7206 C C . TYR E 2 679 ? 101.891 145.612 100.974 1.00 40.73 679 TYR A C 1
ATOM 7207 O O . TYR E 2 679 ? 102.616 145.971 101.894 1.00 40.73 679 TYR A O 1
ATOM 7216 N N . GLN E 2 680 ? 100.591 145.856 100.950 1.00 43.71 680 GLN A N 1
ATOM 7217 C CA . GLN E 2 680 ? 99.970 146.660 101.992 1.00 43.71 680 GLN A CA 1
ATOM 7218 C C . GLN E 2 680 ? 100.071 146.022 103.369 1.00 43.71 680 GLN A C 1
ATOM 7219 O O . GLN E 2 680 ? 99.845 146.686 104.374 1.00 43.71 680 GLN A O 1
ATOM 7225 N N . VAL E 2 681 ? 100.406 144.740 103.420 1.00 33.42 681 VAL A N 1
ATOM 7226 C CA . VAL E 2 681 ? 100.516 144.046 104.696 1.00 33.42 681 VAL A CA 1
ATOM 7227 C C . VAL E 2 681 ? 101.969 143.813 105.078 1.00 33.42 681 VAL A C 1
ATOM 7228 O O . VAL E 2 681 ? 102.257 143.406 106.200 1.00 33.42 681 VAL A O 1
ATOM 7232 N N . ILE E 2 682 ? 102.889 144.072 104.159 1.00 38.23 682 ILE A N 1
ATOM 7233 C CA . ILE E 2 682 ? 104.299 143.812 104.429 1.00 38.23 682 ILE A CA 1
ATOM 7234 C C . ILE E 2 682 ? 105.128 145.084 104.427 1.00 38.23 682 ILE A C 1
ATOM 7235 O O . ILE E 2 682 ? 106.257 145.088 104.907 1.00 38.23 682 ILE A O 1
ATOM 7240 N N . ILE E 2 683 ? 104.580 146.167 103.896 1.00 37.98 683 ILE A N 1
ATOM 7241 C CA . ILE E 2 683 ? 105.352 147.402 103.795 1.00 37.98 683 ILE A CA 1
ATOM 7242 C C . ILE E 2 683 ? 105.904 147.883 105.144 1.00 37.98 683 ILE A C 1
ATOM 7243 O O . ILE E 2 683 ? 107.045 148.330 105.205 1.00 37.98 683 ILE A O 1
ATOM 7248 N N . PRO E 2 684 ? 105.120 147.787 106.237 1.00 36.64 684 PRO A N 1
ATOM 7249 C CA . PRO E 2 684 ? 105.728 148.286 107.483 1.00 36.64 684 PRO A CA 1
ATOM 7250 C C . PRO E 2 684 ? 106.895 147.435 107.951 1.00 36.64 684 PRO A C 1
ATOM 7251 O O . PRO E 2 684 ? 107.910 147.975 108.413 1.00 36.64 684 PRO A O 1
ATOM 7255 N N . PHE E 2 685 ? 106.781 146.112 107.838 1.00 35.49 685 PHE A N 1
ATOM 7256 C CA . PHE E 2 685 ? 107.894 145.233 108.180 1.00 35.49 685 PHE A CA 1
ATOM 7257 C C . PHE E 2 685 ? 109.084 145.481 107.262 1.00 35.49 685 PHE A C 1
ATOM 7258 O O . PHE E 2 685 ? 110.235 145.519 107.714 1.00 35.49 685 PHE A O 1
ATOM 7266 N N . ALA E 2 686 ? 108.826 145.651 105.965 1.00 36.94 686 ALA A N 1
ATOM 7267 C CA . ALA E 2 686 ? 109.905 145.945 105.031 1.00 36.94 686 ALA A CA 1
ATOM 7268 C C . ALA E 2 686 ? 110.568 147.274 105.358 1.00 36.94 686 ALA A C 1
ATOM 7269 O O . ALA E 2 686 ? 111.794 147.395 105.284 1.00 36.94 686 ALA A O 1
ATOM 7271 N N . ARG E 2 687 ? 109.775 148.284 105.721 1.00 39.57 687 ARG A N 1
ATOM 7272 C CA . ARG E 2 687 ? 110.331 149.589 106.058 1.00 39.57 687 ARG A CA 1
ATOM 7273 C C . ARG E 2 687 ? 111.191 149.526 107.312 1.00 39.57 687 ARG A C 1
ATOM 7274 O O . ARG E 2 687 ? 112.267 150.132 107.362 1.00 39.57 687 ARG A O 1
ATOM 7282 N N . THR E 2 688 ? 110.740 148.804 108.340 1.00 35.27 688 THR A N 1
ATOM 7283 C CA . THR E 2 688 ? 111.562 148.717 109.542 1.00 35.27 688 THR A CA 1
ATOM 7284 C C . THR E 2 688 ? 112.827 147.902 109.295 1.00 35.27 688 THR A C 1
ATOM 7285 O O . THR E 2 688 ? 113.884 148.238 109.836 1.00 35.27 688 THR A O 1
ATOM 7289 N N . LEU E 2 689 ? 112.758 146.858 108.463 1.00 31.22 689 LEU A N 1
ATOM 7290 C CA . LEU E 2 689 ? 113.973 146.124 108.118 1.00 31.22 689 LEU A CA 1
ATOM 7291 C C . LEU E 2 689 ? 114.932 146.995 107.319 1.00 31.22 689 LEU A C 1
ATOM 7292 O O . LEU E 2 689 ? 116.150 146.938 107.518 1.00 31.22 689 LEU A O 1
ATOM 7297 N N . ASN E 2 690 ? 114.398 147.808 106.407 1.00 36.61 690 ASN A N 1
ATOM 7298 C CA . ASN E 2 690 ? 115.232 148.740 105.658 1.00 36.61 690 ASN A CA 1
ATOM 7299 C C . ASN E 2 690 ? 115.916 149.728 106.591 1.00 36.61 690 ASN A C 1
ATOM 7300 O O . ASN E 2 690 ? 117.100 150.038 106.421 1.00 36.61 690 ASN A O 1
ATOM 7305 N N . SER E 2 691 ? 115.180 150.243 107.577 1.00 42.58 691 SER A N 1
ATOM 7306 C CA . SER E 2 691 ? 115.777 151.159 108.542 1.00 42.58 691 SER A CA 1
ATOM 7307 C C . SER E 2 691 ? 116.867 150.476 109.354 1.00 42.58 691 SER A C 1
ATOM 7308 O O . SER E 2 691 ? 117.940 151.050 109.574 1.00 42.58 691 SER A O 1
ATOM 7311 N N . MET E 2 692 ? 116.616 149.245 109.807 1.00 41.73 692 MET A N 1
ATOM 7312 C CA . MET E 2 692 ? 117.622 148.530 110.587 1.00 41.73 692 MET A CA 1
ATOM 7313 C C . MET E 2 692 ? 118.867 148.226 109.765 1.00 41.73 692 MET A C 1
ATOM 7314 O O . MET E 2 692 ? 119.976 148.210 110.309 1.00 41.73 692 MET A O 1
ATOM 7319 N N . TYR E 2 693 ? 118.711 147.975 108.468 1.00 35.60 693 TYR A N 1
ATOM 7320 C CA . TYR E 2 693 ? 119.853 147.685 107.612 1.00 35.60 693 TYR A CA 1
ATOM 7321 C C . TYR E 2 693 ? 120.466 148.927 106.985 1.00 35.60 693 TYR A C 1
ATOM 7322 O O . TYR E 2 693 ? 121.535 148.828 106.375 1.00 35.60 693 TYR A O 1
ATOM 7331 N N . GLY E 2 694 ? 119.825 150.085 107.112 1.00 40.09 694 GLY A N 1
ATOM 7332 C CA . GLY E 2 694 ? 120.336 151.313 106.548 1.00 40.09 694 GLY A CA 1
ATOM 7333 C C . GLY E 2 694 ? 119.983 151.552 105.097 1.00 40.09 694 GLY A C 1
ATOM 7334 O O . GLY E 2 694 ? 120.256 152.643 104.583 1.00 40.09 694 GLY A O 1
ATOM 7335 N N . ILE E 2 695 ? 119.387 150.575 104.421 1.00 42.49 695 ILE A N 1
ATOM 7336 C CA . ILE E 2 695 ? 119.009 150.705 103.017 1.00 42.49 695 ILE A CA 1
ATOM 7337 C C . ILE E 2 695 ? 117.706 151.492 102.940 1.00 42.49 695 ILE A C 1
ATOM 7338 O O . ILE E 2 695 ? 116.747 151.150 103.641 1.00 42.49 695 ILE A O 1
ATOM 7343 N N . PRO E 2 696 ? 117.626 152.556 102.139 1.00 48.10 696 PRO A N 1
ATOM 7344 C CA . PRO E 2 696 ? 116.357 153.297 102.057 1.00 48.10 696 PRO A CA 1
ATOM 7345 C C . PRO E 2 696 ? 115.192 152.466 101.546 1.00 48.10 696 PRO A C 1
ATOM 7346 O O . PRO E 2 696 ? 114.071 152.613 102.047 1.00 48.10 696 PRO A O 1
ATOM 7350 N N . HIS E 2 697 ? 115.418 151.595 100.560 1.00 46.11 697 HIS A N 1
ATOM 7351 C CA . HIS E 2 697 ? 114.325 150.815 99.979 1.00 46.11 697 HIS A CA 1
ATOM 7352 C C . HIS E 2 697 ? 114.938 149.571 99.333 1.00 46.11 697 HIS A C 1
ATOM 7353 O O . HIS E 2 697 ? 115.458 149.650 98.218 1.00 46.11 697 HIS A O 1
ATOM 7360 N N . LEU E 2 698 ? 114.878 148.442 100.037 1.00 43.81 698 LEU A N 1
ATOM 7361 C CA . LEU E 2 698 ? 115.342 147.176 99.484 1.00 43.81 698 LEU A CA 1
ATOM 7362 C C . LEU E 2 698 ? 114.292 146.077 99.514 1.00 43.81 698 LEU A C 1
ATOM 7363 O O . LEU E 2 698 ? 114.056 145.427 98.489 1.00 43.81 698 LEU A O 1
ATOM 7368 N N . PHE E 2 699 ? 113.647 145.847 100.660 1.00 38.94 699 PHE A N 1
ATOM 7369 C CA . PHE E 2 699 ? 112.970 144.576 100.889 1.00 38.94 699 PHE A CA 1
ATOM 7370 C C . PHE E 2 699 ? 111.545 144.531 100.357 1.00 38.94 699 PHE A C 1
ATOM 7371 O O . PHE E 2 699 ? 110.997 143.434 100.197 1.00 38.94 699 PHE A O 1
ATOM 7379 N N . GLU E 2 700 ? 110.927 145.675 100.083 1.00 46.22 700 GLU A N 1
ATOM 7380 C CA . GLU E 2 700 ? 109.585 145.696 99.498 1.00 46.22 700 GLU A CA 1
ATOM 7381 C C . GLU E 2 700 ? 109.631 145.767 97.968 1.00 46.22 700 GLU A C 1
ATOM 7382 O O . GLU E 2 700 ? 108.897 146.503 97.313 1.00 46.22 700 GLU A O 1
ATOM 7388 N N . TRP E 2 701 ? 110.454 144.905 97.377 1.00 41.09 701 TRP A N 1
ATOM 7389 C CA . TRP E 2 701 ? 110.713 144.952 95.943 1.00 41.09 701 TRP A CA 1
ATOM 7390 C C . TRP E 2 701 ? 109.865 143.983 95.138 1.00 41.09 701 TRP A C 1
ATOM 7391 O O . TRP E 2 701 ? 109.550 144.275 93.981 1.00 41.09 701 TRP A O 1
ATOM 7402 N N . ILE E 2 702 ? 109.502 142.835 95.710 1.00 38.92 702 ILE A N 1
ATOM 7403 C CA . ILE E 2 702 ? 108.843 141.791 94.930 1.00 38.92 702 ILE A CA 1
ATOM 7404 C C . ILE E 2 702 ? 107.476 142.259 94.451 1.00 38.92 702 ILE A C 1
ATOM 7405 O O . ILE E 2 702 ? 107.170 142.211 93.254 1.00 38.92 702 ILE A O 1
ATOM 7410 N N . HIS E 2 703 ? 106.648 142.754 95.369 1.00 36.11 703 HIS A N 1
ATOM 7411 C CA . HIS E 2 703 ? 105.291 143.136 95.000 1.00 36.11 703 HIS A CA 1
ATOM 7412 C C . HIS E 2 703 ? 105.289 144.359 94.097 1.00 36.11 703 HIS A C 1
ATOM 7413 O O . HIS E 2 703 ? 104.534 144.409 93.120 1.00 36.11 703 HIS A O 1
ATOM 7420 N N . LEU E 2 704 ? 106.137 145.344 94.401 1.00 40.91 704 LEU A N 1
ATOM 7421 C CA . LEU E 2 704 ? 106.188 146.557 93.590 1.00 40.91 704 LEU A CA 1
ATOM 7422 C C . LEU E 2 704 ? 106.590 146.244 92.157 1.00 40.91 704 LEU A C 1
ATOM 7423 O O . LEU E 2 704 ? 106.006 146.783 91.211 1.00 40.91 704 LEU A O 1
ATOM 7428 N N . ARG E 2 705 ? 107.585 145.375 91.973 1.00 47.49 705 ARG A N 1
ATOM 7429 C CA . ARG E 2 705 ? 107.997 145.027 90.619 1.00 47.49 705 ARG A CA 1
ATOM 7430 C C . ARG E 2 705 ? 106.967 144.152 89.921 1.00 47.49 705 ARG A C 1
ATOM 7431 O O . ARG E 2 705 ? 106.783 144.273 88.706 1.00 47.49 705 ARG A O 1
ATOM 7439 N N . LEU E 2 706 ? 106.294 143.264 90.658 1.00 41.10 706 LEU A N 1
ATOM 7440 C CA . LEU E 2 706 ? 105.330 142.382 90.008 1.00 41.10 706 LEU A CA 1
ATOM 7441 C C . LEU E 2 706 ? 104.073 143.121 89.564 1.00 41.10 706 LEU A C 1
ATOM 7442 O O . LEU E 2 706 ? 103.501 142.775 88.526 1.00 41.10 706 LEU A O 1
ATOM 7447 N N . MET E 2 707 ? 103.619 144.130 90.313 1.00 47.75 707 MET A N 1
ATOM 7448 C CA . MET E 2 707 ? 102.380 144.775 89.884 1.00 47.75 707 MET A CA 1
ATOM 7449 C C . MET E 2 707 ? 102.542 145.556 88.588 1.00 47.75 707 MET A C 1
ATOM 7450 O O . MET E 2 707 ? 101.532 145.935 87.986 1.00 47.75 707 MET A O 1
ATOM 7455 N N . ARG E 2 708 ? 103.775 145.763 88.147 1.00 46.85 708 ARG A N 1
ATOM 7456 C CA . ARG E 2 708 ? 104.015 146.584 86.965 1.00 46.85 708 ARG A CA 1
ATOM 7457 C C . ARG E 2 708 ? 104.496 145.773 85.777 1.00 46.85 708 ARG A C 1
ATOM 7458 O O . ARG E 2 708 ? 104.874 146.339 84.755 1.00 46.85 708 ARG A O 1
ATOM 7466 N N . SER E 2 709 ? 104.477 144.454 85.896 1.00 40.99 709 SER A N 1
ATOM 7467 C CA . SER E 2 709 ? 104.945 143.589 84.827 1.00 40.99 709 SER A CA 1
ATOM 7468 C C . SER E 2 709 ? 103.962 142.447 84.621 1.00 40.99 709 SER A C 1
ATOM 7469 O O . SER E 2 709 ? 103.356 141.951 85.572 1.00 40.99 709 SER A O 1
ATOM 7472 N N . THR E 2 710 ? 103.843 142.012 83.365 1.00 41.86 710 THR A N 1
ATOM 7473 C CA . THR E 2 710 ? 102.985 140.881 83.038 1.00 41.86 710 THR A CA 1
ATOM 7474 C C . THR E 2 710 ? 103.800 139.615 83.035 1.00 41.86 710 THR A C 1
ATOM 7475 O O . THR E 2 710 ? 104.794 139.516 82.325 1.00 41.86 710 THR A O 1
ATOM 7479 N N . LEU E 2 711 ? 103.399 138.649 83.835 1.00 46.07 711 LEU A N 1
ATOM 7480 C CA . LEU E 2 711 ? 104.085 137.370 83.926 1.00 46.07 711 LEU A CA 1
ATOM 7481 C C . LEU E 2 711 ? 103.456 136.373 82.962 1.00 46.07 711 LEU A C 1
ATOM 7482 O O . LEU E 2 711 ? 102.347 136.567 82.463 1.00 46.07 711 LEU A O 1
ATOM 7487 N N . TYR E 2 712 ? 104.189 135.297 82.699 1.00 46.15 712 TYR A N 1
ATOM 7488 C CA . TYR E 2 712 ? 103.703 134.248 81.817 1.00 46.15 712 TYR A CA 1
ATOM 7489 C C . TYR E 2 712 ? 104.431 132.956 82.149 1.00 46.15 712 TYR A C 1
ATOM 7490 O O . TYR E 2 712 ? 105.497 132.964 82.766 1.00 46.15 712 TYR A O 1
ATOM 7499 N N . VAL E 2 713 ? 103.839 131.842 81.737 1.00 43.37 713 VAL A N 1
ATOM 7500 C CA . VAL E 2 713 ? 104.433 130.528 81.949 1.00 43.37 713 VAL A CA 1
ATOM 7501 C C . VAL E 2 713 ? 105.199 130.142 80.692 1.00 43.37 713 VAL A C 1
ATOM 7502 O O . VAL E 2 713 ? 104.611 129.994 79.615 1.00 43.37 713 VAL A O 1
ATOM 7506 N N . GLY E 2 714 ? 106.512 129.980 80.828 1.00 50.39 714 GLY A N 1
ATOM 7507 C CA . GLY E 2 714 ? 107.361 129.695 79.690 1.00 50.39 714 GLY A CA 1
ATOM 7508 C C . GLY E 2 714 ? 107.602 128.219 79.459 1.00 50.39 714 GLY A C 1
ATOM 7509 O O . GLY E 2 714 ? 108.436 127.604 80.128 1.00 50.39 714 GLY A O 1
ATOM 7510 N N . ASP E 2 715 ? 106.874 127.643 78.507 1.00 56.19 715 ASP A N 1
ATOM 7511 C CA . ASP E 2 715 ? 107.031 126.242 78.131 1.00 56.19 715 ASP A CA 1
ATOM 7512 C C . ASP E 2 715 ? 107.291 126.194 76.634 1.00 56.19 715 ASP A C 1
ATOM 7513 O O . ASP E 2 715 ? 106.484 126.736 75.852 1.00 56.19 715 ASP A O 1
ATOM 7518 N N . PRO E 2 716 ? 108.382 125.567 76.184 1.00 50.20 716 PRO A N 1
ATOM 7519 C CA . PRO E 2 716 ? 108.726 125.624 74.753 1.00 50.20 716 PRO A CA 1
ATOM 7520 C C . PRO E 2 716 ? 107.640 125.107 73.829 1.00 50.20 716 PRO A C 1
ATOM 7521 O O . PRO E 2 716 ? 107.551 125.565 72.684 1.00 50.20 716 PRO A O 1
ATOM 7525 N N . PHE E 2 717 ? 106.814 124.168 74.281 1.00 50.62 717 PHE A N 1
ATOM 7526 C CA . PHE E 2 717 ? 105.750 123.609 73.460 1.00 50.62 717 PHE A CA 1
ATOM 7527 C C . PHE E 2 717 ? 104.383 124.192 73.784 1.00 50.62 717 PHE A C 1
ATOM 7528 O O . PHE E 2 717 ? 103.368 123.648 73.340 1.00 50.62 717 PHE A O 1
ATOM 7536 N N . ASN E 2 718 ? 104.329 125.288 74.537 1.00 53.06 718 ASN A N 1
ATOM 7537 C CA . ASN E 2 718 ? 103.075 125.927 74.933 1.00 53.06 718 ASN A CA 1
ATOM 7538 C C . ASN E 2 718 ? 103.117 127.402 74.560 1.00 53.06 718 ASN A C 1
ATOM 7539 O O . ASN E 2 718 ? 103.211 128.273 75.432 1.00 53.06 718 ASN A O 1
ATOM 7544 N N . PRO E 2 719 ? 103.042 127.721 73.272 1.00 58.54 719 PRO A N 1
ATOM 7545 C CA . PRO E 2 719 ? 103.008 129.123 72.861 1.00 58.54 719 PRO A CA 1
ATOM 7546 C C . PRO E 2 719 ? 101.658 129.737 73.177 1.00 58.54 719 PRO A C 1
ATOM 7547 O O . PRO E 2 719 ? 100.700 129.012 73.485 1.00 58.54 719 PRO A O 1
ATOM 7551 N N . PRO E 2 720 ? 101.543 131.064 73.143 1.00 60.82 720 PRO A N 1
ATOM 7552 C CA . PRO E 2 720 ? 100.236 131.689 73.367 1.00 60.82 720 PRO A CA 1
ATOM 7553 C C . PRO E 2 720 ? 99.215 131.218 72.343 1.00 60.82 720 PRO A C 1
ATOM 7554 O O . PRO E 2 720 ? 99.531 131.021 71.169 1.00 60.82 720 PRO A O 1
ATOM 7558 N N . SER E 2 721 ? 97.978 131.026 72.808 1.00 68.27 721 SER A N 1
ATOM 7559 C CA . SER E 2 721 ? 96.916 130.575 71.915 1.00 68.27 721 SER A CA 1
ATOM 7560 C C . SER E 2 721 ? 96.633 131.603 70.829 1.00 68.27 721 SER A C 1
ATOM 7561 O O . SER E 2 721 ? 96.435 131.247 69.662 1.00 68.27 721 SER A O 1
ATOM 7564 N N . ASP E 2 722 ? 96.611 132.880 71.190 1.00 69.77 722 ASP A N 1
ATOM 7565 C CA . ASP E 2 722 ? 96.389 133.934 70.211 1.00 69.77 722 ASP A CA 1
ATOM 7566 C C . ASP E 2 722 ? 97.708 134.296 69.541 1.00 69.77 722 ASP A C 1
ATOM 7567 O O . ASP E 2 722 ? 98.633 134.751 70.222 1.00 69.77 722 ASP A O 1
ATOM 7569 N N . PRO E 2 723 ? 97.839 134.119 68.225 1.00 71.04 723 PRO A N 1
ATOM 7570 C CA . PRO E 2 723 ? 99.094 134.446 67.543 1.00 71.04 723 PRO A CA 1
ATOM 7571 C C . PRO E 2 723 ? 99.303 135.929 67.278 1.00 71.04 723 PRO A C 1
ATOM 7572 O O . PRO E 2 723 ? 100.366 136.302 66.774 1.00 71.04 723 PRO A O 1
ATOM 7576 N N . THR E 2 724 ? 98.366 136.763 67.700 1.00 76.96 724 THR A N 1
ATOM 7577 C CA . THR E 2 724 ? 98.478 138.210 67.423 1.00 76.96 724 THR A CA 1
ATOM 7578 C C . THR E 2 724 ? 99.025 138.919 68.660 1.00 76.96 724 THR A C 1
ATOM 7579 O O . THR E 2 724 ? 99.285 140.121 68.577 1.00 76.96 724 THR A O 1
ATOM 7583 N N . GLN E 2 725 ? 99.194 138.193 69.762 1.00 76.84 725 GLN A N 1
ATOM 7584 C CA . GLN E 2 725 ? 99.718 138.777 70.995 1.00 76.84 725 GLN A CA 1
ATOM 7585 C C . GLN E 2 725 ? 101.215 138.500 71.033 1.00 76.84 725 GLN A C 1
ATOM 7586 O O . GLN E 2 725 ? 101.675 137.505 71.594 1.00 76.84 725 GLN A O 1
ATOM 7592 N N . LEU E 2 726 ? 101.983 139.394 70.419 1.00 75.71 726 LEU A N 1
ATOM 7593 C CA . LEU E 2 726 ? 103.418 139.215 70.255 1.00 75.71 726 LEU A CA 1
ATOM 7594 C C . LEU E 2 726 ? 104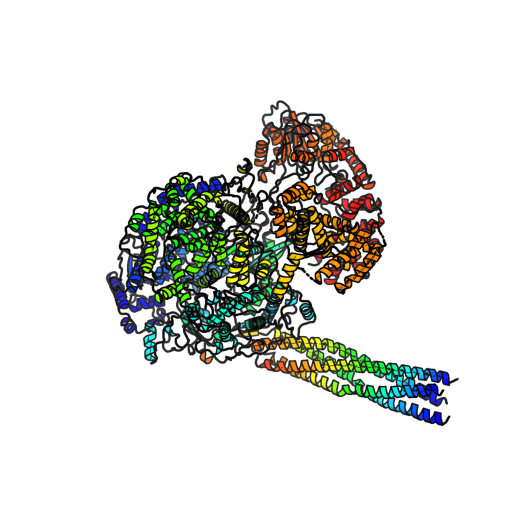.245 140.047 71.225 1.00 75.71 726 LEU A C 1
ATOM 7595 O O . LEU E 2 726 ? 105.474 140.034 71.134 1.00 75.71 726 LEU A O 1
ATOM 7600 N N . ASP E 2 727 ? 103.577 140.758 72.133 1.00 78.23 727 ASP A N 1
ATOM 7601 C CA . ASP E 2 727 ? 104.262 141.576 73.131 1.00 78.23 727 ASP A CA 1
ATOM 7602 C C . ASP E 2 727 ? 103.698 141.289 74.514 1.00 78.23 727 ASP A C 1
ATOM 7603 O O . ASP E 2 727 ? 102.484 141.234 74.684 1.00 78.23 727 ASP A O 1
ATOM 7608 N N . LEU E 2 728 ? 104.564 141.122 75.507 1.00 59.36 728 LEU A N 1
ATOM 7609 C CA . LEU E 2 728 ? 104.109 140.755 76.852 1.00 59.36 728 LEU A CA 1
ATOM 7610 C C . LEU E 2 728 ? 103.251 141.809 77.542 1.00 59.36 728 LEU A C 1
ATOM 7611 O O . LEU E 2 728 ? 102.277 141.467 78.210 1.00 59.36 728 LEU A O 1
ATOM 7616 N N . ASP E 2 729 ? 103.595 143.081 77.391 1.00 72.72 729 ASP A N 1
ATOM 7617 C CA . ASP E 2 729 ? 102.868 144.140 78.101 1.00 72.72 729 ASP A CA 1
ATOM 7618 C C . ASP E 2 729 ? 101.395 144.236 77.742 1.00 72.72 729 ASP A C 1
ATOM 7619 O O . ASP E 2 729 ? 100.560 144.453 78.616 1.00 72.72 729 ASP A O 1
ATOM 7624 N N . THR E 2 730 ? 101.066 144.077 76.469 1.00 70.55 730 THR A N 1
ATOM 7625 C CA . THR E 2 730 ? 99.681 144.228 76.032 1.00 70.55 730 THR A CA 1
ATOM 7626 C C . THR E 2 730 ? 98.868 142.956 76.191 1.00 70.55 730 THR A C 1
ATOM 7627 O O . THR E 2 730 ? 97.709 142.908 75.787 1.00 70.55 730 THR A O 1
ATOM 7631 N N . ALA E 2 731 ? 99.466 141.925 76.773 1.00 63.25 731 ALA A N 1
ATOM 7632 C CA . ALA E 2 731 ? 98.778 140.647 76.910 1.00 63.25 731 ALA A CA 1
ATOM 7633 C C . ALA E 2 731 ? 97.617 140.725 77.875 1.00 63.25 731 ALA A C 1
ATOM 7634 O O . ALA E 2 731 ? 97.639 141.508 78.820 1.00 63.25 731 ALA A O 1
ATOM 7636 N N . LEU E 2 732 ? 96.599 139.909 77.641 1.00 63.73 732 LEU A N 1
ATOM 7637 C CA . LEU E 2 732 ? 95.429 139.901 78.503 1.00 63.73 732 LEU A CA 1
ATOM 7638 C C . LEU E 2 732 ? 95.600 138.889 79.632 1.00 63.73 732 LEU A C 1
ATOM 7639 O O . LEU E 2 732 ? 96.519 138.070 79.638 1.00 63.73 732 LEU A O 1
ATOM 7644 N N . ASN E 2 733 ? 94.692 138.958 80.604 1.00 60.80 733 ASN A N 1
ATOM 7645 C CA . ASN E 2 733 ? 94.752 138.097 81.785 1.00 60.80 733 ASN A CA 1
ATOM 7646 C C . ASN E 2 733 ? 94.040 136.774 81.498 1.00 60.80 733 ASN A C 1
ATOM 7647 O O . ASN E 2 733 ? 93.013 136.433 82.087 1.00 60.80 733 ASN A O 1
ATOM 7652 N N . ASP E 2 734 ? 94.616 136.022 80.567 1.00 62.78 734 ASP A N 1
ATOM 7653 C CA . ASP E 2 734 ? 94.074 134.726 80.181 1.00 62.78 734 ASP A CA 1
ATOM 7654 C C . ASP E 2 734 ? 95.186 133.913 79.533 1.00 62.78 734 ASP A C 1
ATOM 7655 O O . ASP E 2 734 ? 96.311 134.389 79.360 1.00 62.78 734 ASP A O 1
ATOM 7660 N N . ASP E 2 735 ? 94.857 132.671 79.178 1.00 64.48 735 ASP A N 1
ATOM 7661 C CA . ASP E 2 735 ? 95.768 131.752 78.490 1.00 64.48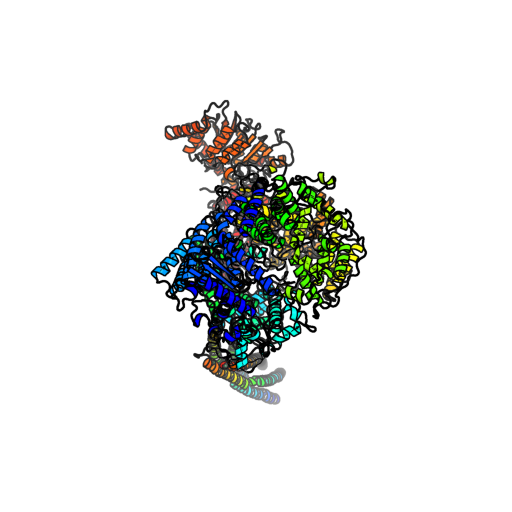 735 ASP A CA 1
ATOM 7662 C C . ASP E 2 735 ? 96.980 131.527 79.385 1.00 64.48 735 ASP A C 1
ATOM 7663 O O . ASP E 2 735 ? 96.802 131.058 80.522 1.00 64.48 735 ASP A O 1
ATOM 7668 N N . ILE E 2 736 ? 98.201 131.837 78.944 1.00 51.86 736 ILE A N 1
ATOM 7669 C CA . ILE E 2 736 ? 99.399 131.587 79.733 1.00 51.86 736 ILE A CA 1
ATOM 7670 C C . ILE E 2 736 ? 99.887 132.828 80.460 1.00 51.86 736 ILE A C 1
ATOM 7671 O O . ILE E 2 736 ? 100.946 132.784 81.099 1.00 51.86 736 ILE A O 1
ATOM 7676 N N . PHE E 2 737 ? 99.151 133.930 80.387 1.00 50.72 737 PHE A N 1
ATOM 7677 C CA . PHE E 2 737 ? 99.575 135.198 80.957 1.00 50.72 737 PHE A CA 1
ATOM 7678 C C . PHE E 2 737 ? 98.970 135.405 82.339 1.00 50.72 737 PHE A C 1
ATOM 7679 O O . PHE E 2 737 ? 97.879 134.918 82.641 1.00 50.72 737 PHE A O 1
ATOM 7687 N N . ILE E 2 738 ? 99.705 136.128 83.179 1.00 44.63 738 ILE A N 1
ATOM 7688 C CA . ILE E 2 738 ? 99.249 136.545 84.500 1.00 44.63 738 ILE A CA 1
ATOM 7689 C C . ILE E 2 738 ? 99.557 138.033 84.593 1.00 44.63 738 ILE A C 1
ATOM 7690 O O . ILE E 2 738 ? 100.681 138.421 84.929 1.00 44.63 738 ILE A O 1
ATOM 7695 N N . VAL E 2 739 ? 98.567 138.869 84.297 1.00 48.22 739 VAL A N 1
ATOM 7696 C CA . VAL E 2 739 ? 98.789 140.304 84.165 1.00 48.22 739 VAL A CA 1
ATOM 7697 C C . VAL E 2 739 ? 98.771 140.950 85.543 1.00 48.22 739 VAL A C 1
ATOM 7698 O O . VAL E 2 739 ? 97.789 140.832 86.281 1.00 48.22 739 VAL A O 1
ATOM 7702 N N . SER E 2 740 ? 99.854 141.646 85.879 1.00 40.82 740 SER A N 1
ATOM 7703 C CA . SER E 2 740 ? 99.990 142.405 87.116 1.00 40.82 740 SER A CA 1
ATOM 7704 C C . SER E 2 740 ? 99.704 141.547 88.342 1.00 40.82 740 SER A C 1
ATOM 7705 O O . SER E 2 740 ? 98.710 141.780 89.039 1.00 40.82 740 SER A O 1
ATOM 7708 N N . PRO E 2 741 ? 100.539 140.551 88.643 1.00 42.30 741 PRO A N 1
ATOM 7709 C CA . PRO E 2 741 ? 100.321 139.759 89.858 1.00 42.30 741 PRO A CA 1
ATOM 7710 C C . PRO E 2 741 ? 100.660 140.573 91.097 1.00 42.30 741 PRO A C 1
ATOM 7711 O O . PRO E 2 741 ? 101.768 141.091 91.234 1.00 42.30 741 PRO A O 1
ATOM 7715 N N . ARG E 2 742 ? 99.693 140.683 92.001 1.00 46.04 742 ARG A N 1
ATOM 7716 C CA . ARG E 2 742 ? 99.860 141.501 93.192 1.00 46.04 742 ARG A CA 1
ATOM 7717 C C . ARG E 2 742 ? 100.603 140.791 94.314 1.00 46.04 742 ARG A C 1
ATOM 7718 O O . ARG E 2 742 ? 101.047 141.455 95.255 1.00 46.04 742 ARG A O 1
ATOM 7726 N N . GLY E 2 743 ? 100.757 139.470 94.239 1.00 38.78 743 GLY A N 1
ATOM 7727 C CA . GLY E 2 743 ? 101.365 138.701 95.300 1.00 38.78 743 GLY A CA 1
ATOM 7728 C C . GLY E 2 743 ? 102.838 138.425 95.060 1.00 38.78 743 GLY A C 1
ATOM 7729 O O . GLY E 2 743 ? 103.461 138.932 94.127 1.00 38.78 743 GLY A O 1
ATOM 7730 N N . GLY E 2 744 ? 103.400 137.595 95.939 1.00 38.59 744 GLY A N 1
ATOM 7731 C CA . GLY E 2 744 ? 104.784 137.194 95.863 1.00 38.59 744 GLY A CA 1
ATOM 7732 C C . GLY E 2 744 ? 104.952 135.821 95.233 1.00 38.59 744 GLY A C 1
ATOM 7733 O O . GLY E 2 744 ? 103.996 135.133 94.890 1.00 38.59 744 GLY A O 1
ATOM 7734 N N . ILE E 2 745 ? 106.212 135.428 95.096 1.00 44.41 745 ILE A N 1
ATOM 7735 C CA . ILE E 2 745 ? 106.571 134.165 94.466 1.00 44.41 745 ILE A CA 1
ATOM 7736 C C . ILE E 2 745 ? 107.209 133.260 95.509 1.00 44.41 745 ILE A C 1
ATOM 7737 O O . ILE E 2 745 ? 107.864 133.725 96.449 1.00 44.41 745 ILE A O 1
ATOM 7742 N N . GLU E 2 746 ? 107.005 131.954 95.340 1.00 52.98 746 GLU A N 1
ATOM 7743 C CA . GLU E 2 746 ? 107.514 130.973 96.288 1.00 52.98 746 GLU A CA 1
ATOM 7744 C C . GLU E 2 746 ? 109.027 131.081 96.427 1.00 52.98 746 GLU A C 1
ATOM 7745 O O . GLU E 2 746 ? 109.754 131.199 95.437 1.00 52.98 746 GLU A O 1
ATOM 7751 N N . GLY E 2 747 ? 109.500 131.043 97.670 1.00 48.12 747 GLY A N 1
ATOM 7752 C CA . GLY E 2 747 ? 110.920 131.113 97.946 1.00 48.12 747 GLY A CA 1
ATOM 7753 C C . GLY E 2 747 ? 111.456 132.526 97.980 1.00 48.12 747 GLY A C 1
ATOM 7754 O O . GLY E 2 747 ? 112.304 132.855 98.814 1.00 48.12 747 GLY A O 1
ATOM 7755 N N . LEU E 2 748 ? 110.971 133.371 97.076 1.00 47.82 748 LEU A N 1
ATOM 7756 C CA . LEU E 2 748 ? 111.425 134.753 97.014 1.00 47.82 748 LEU A CA 1
ATOM 7757 C C . LEU E 2 748 ? 110.946 135.516 98.241 1.00 47.82 748 LEU A C 1
ATOM 7758 O O . LEU E 2 748 ? 109.758 135.494 98.568 1.00 47.82 748 LEU A O 1
ATOM 7763 N N . CYS E 2 749 ? 111.874 136.196 98.914 1.00 47.15 749 CYS A N 1
ATOM 7764 C CA . CYS E 2 749 ? 111.565 136.972 100.117 1.00 47.15 749 CYS A CA 1
ATOM 7765 C C . CYS E 2 749 ? 110.844 136.123 101.159 1.00 47.15 749 CYS A C 1
ATOM 7766 O O . CYS E 2 749 ? 109.900 136.570 101.812 1.00 47.15 749 CYS A O 1
ATOM 7769 N N . GLN E 2 750 ? 111.294 134.880 101.317 1.00 47.73 750 GLN A N 1
ATOM 7770 C CA . GLN E 2 750 ? 110.669 133.987 102.284 1.00 47.73 750 GLN A CA 1
ATOM 7771 C C . GLN E 2 750 ? 111.052 134.329 103.716 1.00 47.73 750 GLN A C 1
ATOM 7772 O O . GLN E 2 750 ? 110.289 134.033 104.640 1.00 47.73 750 GLN A O 1
ATOM 7778 N N . LYS E 2 751 ? 112.220 134.939 103.928 1.00 46.83 751 LYS A N 1
ATOM 7779 C CA . LYS E 2 751 ? 112.633 135.288 105.284 1.00 46.83 751 LYS A CA 1
ATOM 7780 C C . LYS E 2 751 ? 111.682 136.304 105.904 1.00 46.83 751 LYS A C 1
ATOM 7781 O O . LYS E 2 751 ? 111.265 136.160 107.059 1.00 46.83 751 LYS A O 1
ATOM 7787 N N . LEU E 2 752 ? 111.319 137.338 105.141 1.00 36.41 752 LEU A N 1
ATOM 7788 C CA . LEU E 2 752 ? 110.396 138.347 105.649 1.00 36.41 752 LEU A CA 1
ATOM 7789 C C . LEU E 2 752 ? 109.035 137.740 105.962 1.00 36.41 752 LEU A C 1
ATOM 7790 O O . LEU E 2 752 ? 108.433 138.044 106.999 1.00 36.41 752 LEU A O 1
ATOM 7795 N N . TRP E 2 753 ? 108.537 136.874 105.079 1.00 36.89 753 TRP A N 1
ATOM 7796 C CA . TRP E 2 753 ? 107.239 136.247 105.299 1.00 36.89 753 TRP A CA 1
ATOM 7797 C C . TRP E 2 753 ? 107.266 135.332 106.516 1.00 36.89 753 TRP A C 1
ATOM 7798 O O . TRP E 2 753 ? 106.312 135.305 107.301 1.00 36.89 753 TRP A O 1
ATOM 7809 N N . THR E 2 754 ? 108.350 134.574 106.691 1.00 37.16 754 THR A N 1
ATOM 7810 C CA . THR E 2 754 ? 108.482 133.714 107.863 1.00 37.16 754 THR A CA 1
ATOM 7811 C C . THR E 2 754 ? 108.522 134.539 109.142 1.00 37.16 754 THR A C 1
ATOM 7812 O O . THR E 2 754 ? 107.914 134.168 110.153 1.00 37.16 754 THR A O 1
ATOM 7816 N N . MET E 2 755 ? 109.230 135.666 109.114 1.00 36.37 755 MET A N 1
ATOM 7817 C CA . MET E 2 755 ? 109.303 136.529 110.286 1.00 36.37 755 MET A CA 1
ATOM 7818 C C . MET E 2 755 ? 107.936 137.122 110.621 1.00 36.37 755 MET A C 1
ATOM 7819 O O . MET E 2 755 ? 107.551 137.193 111.797 1.00 36.37 755 MET A O 1
ATOM 7824 N N . ILE E 2 756 ? 107.180 137.531 109.600 1.00 32.15 756 ILE A N 1
ATOM 7825 C CA . ILE E 2 756 ? 105.823 138.025 109.827 1.00 32.15 756 ILE A CA 1
ATOM 7826 C C . ILE E 2 756 ? 104.944 136.928 110.417 1.00 32.15 756 ILE A C 1
ATOM 7827 O O . ILE E 2 756 ? 104.137 137.177 111.321 1.00 32.15 756 ILE A O 1
ATOM 7832 N N . SER E 2 757 ? 105.072 135.703 109.905 1.00 34.43 757 SER A N 1
ATOM 7833 C CA . SER E 2 757 ? 104.273 134.597 110.427 1.00 34.43 757 SER A CA 1
ATOM 7834 C C . SER E 2 757 ? 104.613 134.306 111.884 1.00 34.43 757 SER A C 1
ATOM 7835 O O . SER E 2 757 ? 103.725 134.006 112.688 1.00 34.43 757 SER A O 1
ATOM 7838 N N . ILE E 2 758 ? 105.898 134.377 112.238 1.00 34.67 758 ILE A N 1
ATOM 7839 C CA . ILE E 2 758 ? 106.301 134.180 113.630 1.00 34.67 758 ILE A CA 1
ATOM 7840 C C . ILE E 2 758 ? 105.694 135.260 114.514 1.00 34.67 758 ILE A C 1
ATOM 7841 O O . ILE E 2 758 ? 105.197 134.984 115.614 1.00 34.67 758 ILE A O 1
ATOM 7846 N N . SER E 2 759 ? 105.735 136.512 114.049 1.00 32.43 759 SER A N 1
ATOM 7847 C CA . SER E 2 759 ? 105.136 137.596 114.821 1.00 32.43 759 SER A CA 1
ATOM 7848 C C . SER E 2 759 ? 103.642 137.371 115.014 1.00 32.43 759 SER A C 1
ATOM 7849 O O . SER E 2 759 ? 103.108 137.606 116.103 1.00 32.43 759 SER A O 1
ATOM 7852 N N . THR E 2 760 ? 102.952 136.914 113.967 1.00 33.06 760 THR A N 1
ATOM 7853 C CA . THR E 2 760 ? 101.520 136.645 114.078 1.00 33.06 760 THR A CA 1
ATOM 7854 C C . THR E 2 760 ? 101.239 135.506 115.053 1.00 33.06 760 THR A C 1
ATOM 7855 O O . THR E 2 760 ? 100.287 135.573 115.839 1.00 33.06 760 THR A O 1
ATOM 7859 N N . ILE E 2 761 ? 102.058 134.453 115.020 1.00 33.16 761 ILE A N 1
ATOM 7860 C CA . ILE E 2 761 ? 101.877 133.341 115.949 1.00 33.16 761 ILE A CA 1
ATOM 7861 C C . ILE E 2 761 ? 102.052 133.813 117.386 1.00 33.16 761 ILE A C 1
ATOM 7862 O O . ILE E 2 761 ? 101.259 133.467 118.271 1.00 33.16 761 ILE A O 1
ATOM 7867 N N . ILE E 2 762 ? 103.089 134.615 117.640 1.00 31.94 762 ILE A N 1
ATOM 7868 C CA . ILE E 2 762 ? 103.333 135.111 118.994 1.00 31.94 762 ILE A CA 1
ATOM 7869 C C . ILE E 2 762 ? 102.203 136.030 119.443 1.00 31.94 762 ILE A C 1
ATOM 7870 O O . ILE E 2 762 ? 101.760 135.975 120.597 1.00 31.94 762 ILE A O 1
ATOM 7875 N N . LEU E 2 763 ? 101.727 136.922 118.566 1.00 31.64 763 LEU A N 1
ATOM 7876 C CA . LEU E 2 763 ? 100.562 137.813 118.847 1.00 31.64 763 LEU A CA 1
ATOM 7877 C C . LEU E 2 763 ? 99.347 136.981 119.214 1.00 31.64 763 LEU A C 1
ATOM 7878 O O . LEU E 2 763 ? 98.664 137.351 120.145 1.00 31.64 763 LEU A O 1
ATOM 7883 N N . SER E 2 764 ? 99.056 135.928 118.449 1.00 36.62 764 SER A N 1
ATOM 7884 C CA . SER E 2 764 ? 97.888 135.104 118.737 1.00 36.62 764 SER A CA 1
ATOM 7885 C C . SER E 2 764 ? 98.046 134.358 120.055 1.00 36.62 764 SER A C 1
ATOM 7886 O O . SER E 2 764 ? 97.076 134.202 120.804 1.00 36.62 764 SER A O 1
ATOM 7889 N N . ALA E 2 765 ? 99.255 133.874 120.346 1.00 37.26 765 ALA A N 1
ATOM 7890 C CA . ALA E 2 765 ? 99.487 133.188 121.613 1.00 37.26 765 ALA A CA 1
ATOM 7891 C C . ALA E 2 765 ? 99.301 134.131 122.792 1.00 37.26 765 ALA A C 1
ATOM 7892 O O . ALA E 2 765 ? 98.728 133.748 123.819 1.00 37.26 765 ALA A O 1
ATOM 7894 N N . THR E 2 766 ? 99.787 135.367 122.668 1.00 37.65 766 THR A N 1
ATOM 7895 C CA . THR E 2 766 ? 99.640 136.330 123.755 1.00 37.65 766 THR A CA 1
ATOM 7896 C C . THR E 2 766 ? 98.187 136.755 123.931 1.00 37.65 766 THR A C 1
ATOM 7897 O O . THR E 2 766 ? 97.723 136.941 125.062 1.00 37.65 766 THR A O 1
ATOM 7901 N N . GLU E 2 767 ? 97.450 136.908 122.828 1.00 42.94 767 GLU A N 1
ATOM 7902 C CA . GLU E 2 767 ? 96.057 137.334 122.925 1.00 42.94 767 GLU A CA 1
ATOM 7903 C C . GLU E 2 767 ? 95.211 136.309 123.670 1.00 42.94 767 GLU A C 1
ATOM 7904 O O . GLU E 2 767 ? 94.235 136.666 124.339 1.00 42.94 767 GLU A O 1
ATOM 7910 N N . ALA E 2 768 ? 95.563 135.032 123.563 1.00 47.93 768 ALA A N 1
ATOM 7911 C CA . ALA E 2 768 ? 94.828 133.962 124.222 1.00 47.93 768 ALA A CA 1
ATOM 7912 C C . ALA E 2 768 ? 95.427 133.562 125.564 1.00 47.93 768 ALA A C 1
ATOM 7913 O O . ALA E 2 768 ? 94.922 132.624 126.191 1.00 47.93 768 ALA A O 1
ATOM 7915 N N . ASN E 2 769 ? 96.481 134.244 126.016 1.00 56.99 769 ASN A N 1
ATOM 7916 C CA . ASN E 2 769 ? 97.138 133.946 127.291 1.00 56.99 769 ASN A CA 1
ATOM 7917 C C . ASN E 2 769 ? 97.581 132.487 127.361 1.00 56.99 769 ASN A C 1
ATOM 7918 O O . ASN E 2 769 ? 97.472 131.835 128.400 1.00 56.99 769 ASN A O 1
ATOM 7923 N N . THR E 2 770 ? 98.088 131.972 126.247 1.00 51.77 770 THR A N 1
ATOM 7924 C CA . THR E 2 770 ? 98.466 130.573 126.122 1.00 51.77 770 THR A CA 1
ATOM 7925 C C . THR E 2 770 ? 99.937 130.471 125.743 1.00 51.77 770 THR A C 1
ATOM 7926 O O . THR E 2 770 ? 100.422 131.227 124.898 1.00 51.77 770 THR A O 1
ATOM 7930 N N . ARG E 2 771 ? 100.594 129.521 126.362 1.00 55.46 771 ARG A N 1
ATOM 7931 C CA . ARG E 2 771 ? 101.990 129.286 126.017 1.00 55.46 771 ARG A CA 1
ATOM 7932 C C . ARG E 2 771 ? 101.988 128.388 124.803 1.00 55.46 771 ARG A C 1
ATOM 7933 O O . ARG E 2 771 ? 101.143 127.523 124.757 1.00 55.46 771 ARG A O 1
ATOM 7941 N N . VAL E 2 772 ? 102.866 128.631 123.845 1.00 43.91 772 VAL A N 1
ATOM 7942 C CA . VAL E 2 772 ? 103.027 127.788 122.669 1.00 43.91 772 VAL A CA 1
ATOM 7943 C C . VAL E 2 772 ? 104.505 127.715 122.308 1.00 43.91 772 VAL A C 1
ATOM 7944 O O . VAL E 2 772 ? 105.324 128.500 122.787 1.00 43.91 772 VAL A O 1
ATOM 7948 N N . MET E 2 773 ? 104.840 126.746 121.458 1.00 51.16 773 MET A N 1
ATOM 7949 C CA . MET E 2 773 ? 106.179 126.623 120.882 1.00 51.16 773 MET A CA 1
ATOM 7950 C C . MET E 2 773 ? 106.030 126.408 119.379 1.00 51.16 773 MET A C 1
ATOM 7951 O O . MET E 2 773 ? 105.841 125.277 118.926 1.00 51.16 773 MET A O 1
ATOM 7956 N N . SER E 2 774 ? 106.124 127.489 118.611 1.00 49.19 774 SER A N 1
ATOM 7957 C CA . SER E 2 774 ? 105.983 127.405 117.167 1.00 49.19 774 SER A CA 1
ATOM 7958 C C . SER E 2 774 ? 107.212 126.745 116.541 1.00 49.19 774 SER A C 1
ATOM 7959 O O . SER E 2 774 ? 108.296 126.693 117.127 1.00 49.19 774 SER A O 1
ATOM 7962 N N . MET E 2 775 ? 107.104 126.199 115.347 1.00 57.61 775 MET A N 1
ATOM 7963 C CA . MET E 2 775 ? 108.286 125.656 114.640 1.00 57.61 775 MET A CA 1
ATOM 7964 C C . MET E 2 775 ? 108.109 125.999 113.162 1.00 57.61 775 MET A C 1
ATOM 7965 O O . MET E 2 775 ? 108.248 125.104 112.347 1.00 57.61 775 MET A O 1
ATOM 7970 N N . VAL E 2 776 ? 107.783 127.255 112.845 1.00 56.42 776 VAL A N 1
ATOM 7971 C CA . VAL E 2 776 ? 107.579 127.727 111.481 1.00 56.42 776 VAL A CA 1
ATOM 7972 C C . VAL E 2 776 ? 108.793 127.412 110.613 1.00 56.42 776 VAL A C 1
ATOM 7973 O O . VAL E 2 776 ? 109.945 127.625 111.009 1.00 56.42 776 VAL A O 1
ATOM 7977 N N . GLN E 2 777 ? 108.524 126.881 109.411 1.00 57.45 777 GLN A N 1
ATOM 7978 C CA . GLN E 2 777 ? 109.595 126.446 108.476 1.00 57.45 777 GLN A CA 1
ATOM 7979 C C . GLN E 2 777 ? 109.307 126.860 107.026 1.00 57.45 777 GLN A C 1
ATOM 7980 O O . GLN E 2 777 ? 109.933 126.286 106.127 1.00 57.45 777 GLN A O 1
ATOM 7986 N N . GLY E 2 778 ? 108.426 127.829 106.790 1.00 58.52 778 GLY A N 1
ATOM 7987 C CA . GLY E 2 778 ? 108.159 128.281 105.428 1.00 58.52 778 GLY A CA 1
ATOM 7988 C C . GLY E 2 778 ? 107.045 127.573 104.683 1.00 58.52 778 GLY A C 1
ATOM 7989 O O . GLY E 2 778 ? 106.280 128.210 103.962 1.00 58.52 778 GLY A O 1
ATOM 7990 N N . ASP E 2 779 ? 107.076 126.184 104.759 1.00 65.54 779 ASP A N 1
ATOM 7991 C CA . ASP E 2 779 ? 105.946 125.406 104.182 1.00 65.54 779 ASP A CA 1
ATOM 7992 C C . ASP E 2 779 ? 105.002 124.988 105.312 1.00 65.54 779 ASP A C 1
ATOM 7993 O O . ASP E 2 779 ? 103.865 125.444 105.285 1.00 65.54 779 ASP A O 1
ATOM 7998 N N . ASN E 2 780 ? 105.422 124.285 106.291 1.00 57.03 780 ASN A N 1
ATOM 7999 C CA . ASN E 2 780 ? 104.623 123.715 107.369 1.00 57.03 780 ASN A CA 1
ATOM 8000 C C . ASN E 2 780 ? 105.029 124.361 108.685 1.00 57.03 780 ASN A C 1
ATOM 8001 O O . ASN E 2 780 ? 106.213 124.369 109.034 1.00 57.03 780 ASN A O 1
ATOM 8006 N N . GLN E 2 781 ? 104.056 124.890 109.416 1.00 51.23 781 GLN A N 1
ATOM 8007 C CA . GLN E 2 781 ? 104.289 125.387 110.763 1.00 51.23 781 GLN A CA 1
ATOM 8008 C C . GLN E 2 781 ? 103.586 124.480 111.762 1.00 51.23 781 GLN A C 1
ATOM 8009 O O . GLN E 2 781 ? 102.472 124.008 111.517 1.00 51.23 781 GLN A O 1
ATOM 8015 N N . ALA E 2 782 ? 104.263 124.204 112.873 1.00 48.13 782 ALA A N 1
ATOM 8016 C CA . ALA E 2 782 ? 103.730 123.357 113.931 1.00 48.13 782 ALA A CA 1
ATOM 8017 C C . ALA E 2 782 ? 103.706 124.150 115.226 1.00 48.13 782 ALA A C 1
ATOM 8018 O O . ALA E 2 782 ? 104.726 124.721 115.625 1.00 48.13 782 ALA A O 1
ATOM 8020 N N . ILE E 2 783 ? 102.547 124.192 115.874 1.00 41.98 783 ILE A N 1
ATOM 8021 C CA . ILE E 2 783 ? 102.359 124.925 117.118 1.00 41.98 783 ILE A CA 1
ATOM 8022 C C . ILE E 2 783 ? 101.889 123.947 118.182 1.00 41.98 783 ILE A C 1
ATOM 8023 O O . ILE E 2 783 ? 100.904 123.228 117.978 1.00 41.98 783 ILE A O 1
ATOM 8028 N N . ALA E 2 784 ? 102.589 123.920 119.314 1.00 42.35 784 ALA A N 1
ATOM 8029 C CA . ALA E 2 784 ? 102.262 123.029 120.427 1.00 42.35 784 ALA A CA 1
ATOM 8030 C C . ALA E 2 784 ? 101.603 123.859 121.521 1.00 42.35 784 ALA A C 1
ATOM 8031 O O . ALA E 2 784 ? 102.273 124.438 122.373 1.00 42.35 784 ALA A O 1
ATOM 8033 N N . ILE E 2 785 ? 100.273 123.910 121.495 1.00 41.72 785 ILE A N 1
ATOM 8034 C CA . ILE E 2 785 ? 99.537 124.651 122.510 1.00 41.72 785 ILE A CA 1
ATOM 8035 C C . ILE E 2 785 ? 99.672 123.937 123.846 1.00 41.72 785 ILE A C 1
ATOM 8036 O O . ILE E 2 785 ? 99.457 122.722 123.944 1.00 41.72 785 ILE A O 1
ATOM 8041 N N . THR E 2 786 ? 100.022 124.687 124.884 1.00 52.09 786 THR A N 1
ATOM 8042 C CA . THR E 2 786 ? 100.319 124.130 126.193 1.00 52.09 786 THR A CA 1
ATOM 8043 C C . THR E 2 786 ? 99.382 124.725 127.235 1.00 52.09 786 THR A C 1
ATOM 8044 O O . THR E 2 786 ? 99.107 125.928 127.220 1.00 52.09 786 THR A O 1
ATOM 8048 N N . THR E 2 787 ? 98.894 123.877 128.137 1.00 68.64 787 THR A N 1
ATOM 8049 C CA . THR E 2 787 ? 97.987 124.301 129.193 1.00 68.64 787 THR A CA 1
ATOM 8050 C C . THR E 2 787 ? 98.270 123.489 130.448 1.00 68.64 787 THR A C 1
ATOM 8051 O O . THR E 2 787 ? 98.934 122.451 130.406 1.00 68.64 787 THR A O 1
ATOM 8055 N N . ARG E 2 788 ? 97.761 123.976 131.575 1.00 74.78 788 ARG A N 1
ATOM 8056 C CA . ARG E 2 788 ? 97.940 123.326 132.866 1.00 74.78 788 ARG A CA 1
ATOM 8057 C C . ARG E 2 788 ? 96.663 122.592 133.247 1.00 74.78 788 ARG A C 1
ATOM 8058 O O . ARG E 2 788 ? 95.580 123.186 133.260 1.00 74.78 788 ARG A O 1
ATOM 8066 N N . VAL E 2 789 ? 96.793 121.304 133.563 1.00 76.70 789 VAL A N 1
ATOM 8067 C CA . VAL E 2 789 ? 95.655 120.462 133.901 1.00 76.70 789 VAL A CA 1
ATOM 8068 C C . VAL E 2 789 ? 95.934 119.760 135.222 1.00 76.70 789 VAL A C 1
ATOM 8069 O O . VAL E 2 789 ? 97.079 119.640 135.662 1.00 76.70 789 VAL A O 1
ATOM 8073 N N . VAL E 2 790 ? 94.859 119.295 135.858 1.00 83.02 790 VAL A N 1
ATOM 8074 C CA . VAL E 2 790 ? 94.981 118.592 137.127 1.00 83.02 790 VAL A CA 1
ATOM 8075 C C . VAL E 2 790 ? 95.658 117.249 136.896 1.00 83.02 790 VAL A C 1
ATOM 8076 O O . VAL E 2 790 ? 95.317 116.516 135.960 1.00 83.02 790 VAL A O 1
ATOM 8080 N N . ARG E 2 791 ? 96.627 116.922 137.755 1.00 85.65 791 ARG A N 1
ATOM 8081 C CA . ARG E 2 791 ? 97.384 115.684 137.591 1.00 85.65 791 ARG A CA 1
ATOM 8082 C C . ARG E 2 791 ? 96.487 114.460 137.716 1.00 85.65 791 ARG A C 1
ATOM 8083 O O . ARG E 2 791 ? 96.634 113.492 136.960 1.00 85.65 791 ARG A O 1
ATOM 8091 N N . SER E 2 792 ? 95.546 114.483 138.661 1.00 86.58 792 SER A N 1
ATOM 8092 C CA . SER E 2 792 ? 94.691 113.331 138.918 1.00 86.58 792 SER A CA 1
ATOM 8093 C C . SER E 2 792 ? 93.670 113.083 137.816 1.00 86.58 792 SER A C 1
ATOM 8094 O O . SER E 2 792 ? 93.000 112.045 137.845 1.00 86.58 792 SER A O 1
ATOM 8097 N N . LEU E 2 793 ? 93.532 113.996 136.859 1.00 80.17 793 LEU A N 1
ATOM 8098 C CA . LEU E 2 793 ? 92.507 113.871 135.836 1.00 80.17 793 LEU A CA 1
ATOM 8099 C C . LEU E 2 793 ? 92.780 112.677 134.924 1.00 80.17 793 LEU A C 1
ATOM 8100 O O . LEU E 2 793 ? 93.910 112.200 134.796 1.00 80.17 793 LEU A O 1
ATOM 8105 N N . SER E 2 794 ? 91.715 112.191 134.293 1.00 75.48 794 SER A N 1
ATOM 8106 C CA . SER E 2 794 ? 91.839 111.104 133.334 1.00 75.48 794 SER A CA 1
ATOM 8107 C C . SER E 2 794 ? 92.520 111.592 132.061 1.00 75.48 794 SER A C 1
ATOM 8108 O O . SER E 2 794 ? 92.483 112.778 131.726 1.00 75.48 794 SER A O 1
ATOM 8111 N N . HIS E 2 795 ? 93.151 110.656 131.346 1.00 70.76 795 HIS A N 1
ATOM 8112 C CA . HIS E 2 795 ? 93.891 111.016 130.140 1.00 70.76 795 HIS A CA 1
ATOM 8113 C C . HIS E 2 795 ? 92.972 111.632 129.095 1.00 70.76 795 HIS A C 1
ATOM 8114 O O . HIS E 2 795 ? 93.304 112.655 128.483 1.00 70.76 795 HIS A O 1
ATOM 8121 N N . SER E 2 796 ? 91.806 111.020 128.877 1.00 73.19 796 SER A N 1
ATOM 8122 C CA . SER E 2 796 ? 90.844 111.588 127.941 1.00 73.19 796 SER A CA 1
ATOM 8123 C C . SER E 2 796 ? 90.387 112.964 128.401 1.00 73.19 796 SER A C 1
ATOM 8124 O O . SER E 2 796 ? 90.285 113.892 127.592 1.00 73.19 796 SER A O 1
ATOM 8127 N N . GLU E 2 797 ? 90.123 113.120 129.700 1.00 76.85 797 GLU A N 1
ATOM 8128 C CA . GLU E 2 797 ? 89.718 114.423 130.217 1.00 76.85 797 GLU A CA 1
ATOM 8129 C C . GLU E 2 797 ? 90.860 115.430 130.169 1.00 76.85 797 GLU A C 1
ATOM 8130 O O . GLU E 2 797 ? 90.623 116.616 129.917 1.00 76.85 797 GLU A O 1
ATOM 8136 N N . LYS E 2 798 ? 92.096 114.985 130.404 1.00 69.79 798 LYS A N 1
ATOM 8137 C CA . LYS E 2 798 ? 93.241 115.882 130.269 1.00 69.79 798 LYS A CA 1
ATOM 8138 C C . LYS E 2 798 ? 93.357 116.405 128.844 1.00 69.79 798 LYS A C 1
ATOM 8139 O O . LYS E 2 798 ? 93.559 117.606 128.621 1.00 69.79 798 LYS A O 1
ATOM 8145 N N . LYS E 2 799 ? 93.216 115.516 127.858 1.00 64.54 799 LYS A N 1
ATOM 8146 C CA . LYS E 2 799 ? 93.291 115.949 126.469 1.00 64.54 799 LYS A CA 1
ATOM 8147 C C . LYS E 2 799 ? 92.097 116.811 126.083 1.00 64.54 799 LYS A C 1
ATOM 8148 O O . LYS E 2 799 ? 92.241 117.734 125.275 1.00 64.54 799 LYS A O 1
ATOM 8154 N N . GLU E 2 800 ? 90.918 116.536 126.645 1.00 66.47 800 GLU A N 1
ATOM 8155 C CA . GLU E 2 800 ? 89.766 117.397 126.398 1.00 66.47 800 GLU A CA 1
ATOM 8156 C C . GLU E 2 800 ? 90.008 118.802 126.935 1.00 66.47 800 GLU A C 1
ATOM 8157 O O . GLU E 2 800 ? 89.679 119.793 126.273 1.00 66.47 800 GLU A O 1
ATOM 8163 N N . GLN E 2 801 ? 90.582 118.905 128.134 1.00 66.12 801 GLN A N 1
ATOM 8164 C CA . GLN E 2 801 ? 90.906 120.214 128.691 1.00 66.12 801 GLN A CA 1
ATOM 8165 C C . GLN E 2 801 ? 91.954 120.925 127.845 1.00 66.12 801 GLN A C 1
ATOM 8166 O O . GLN E 2 801 ? 91.866 122.140 127.621 1.00 66.12 801 GLN A O 1
ATOM 8172 N N . ALA E 2 802 ? 92.958 120.184 127.369 1.00 59.02 802 ALA A N 1
ATOM 8173 C CA . ALA E 2 802 ? 93.970 120.778 126.501 1.00 59.02 802 ALA A CA 1
ATOM 8174 C C . ALA E 2 802 ? 93.350 121.314 125.217 1.00 59.02 802 ALA A C 1
ATOM 8175 O O . ALA E 2 802 ? 93.685 122.417 124.771 1.00 59.02 802 ALA A O 1
ATOM 8177 N N . TYR E 2 803 ? 92.440 120.549 124.609 1.00 56.13 803 TYR A N 1
ATOM 8178 C CA . TYR E 2 803 ? 91.777 121.012 123.395 1.00 56.13 803 TYR A CA 1
ATOM 8179 C C . TYR E 2 803 ? 90.909 122.235 123.668 1.00 56.13 803 TYR A C 1
ATOM 8180 O O . TYR E 2 803 ? 90.863 123.167 122.855 1.00 56.13 803 TYR A O 1
ATOM 8189 N N . LYS E 2 804 ? 90.199 122.245 124.798 1.00 60.76 804 LYS A N 1
ATOM 8190 C CA . LYS E 2 804 ? 89.375 123.401 125.131 1.00 60.76 804 LYS A CA 1
ATOM 8191 C C . LYS E 2 804 ? 90.230 124.646 125.321 1.00 60.76 804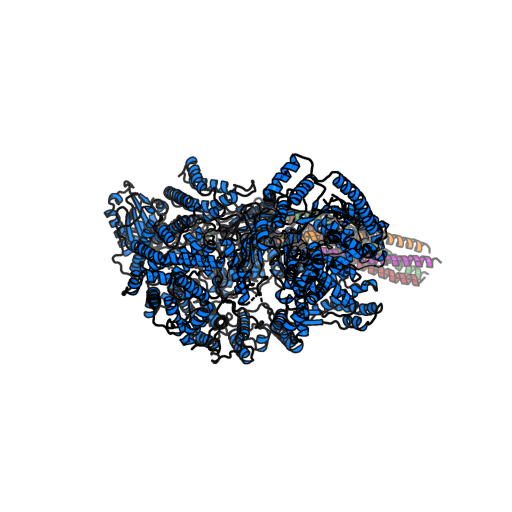 LYS A C 1
ATOM 8192 O O . LYS E 2 804 ? 89.839 125.745 124.913 1.00 60.76 804 LYS A O 1
ATOM 8198 N N . ALA E 2 805 ? 91.399 124.494 125.945 1.00 56.32 805 ALA A N 1
ATOM 8199 C CA . ALA E 2 805 ? 92.321 125.618 126.065 1.00 56.32 805 ALA A CA 1
ATOM 8200 C C . ALA E 2 805 ? 92.839 126.059 124.700 1.00 56.32 805 ALA A C 1
ATOM 8201 O O . ALA E 2 805 ? 92.964 127.260 124.435 1.00 56.32 805 ALA A O 1
ATOM 8203 N N . SER E 2 806 ? 93.148 125.101 123.821 1.00 49.24 806 SER A N 1
ATOM 8204 C CA . SER E 2 806 ? 93.676 125.421 122.499 1.00 49.24 806 SER A CA 1
ATOM 8205 C C . SER E 2 806 ? 92.630 126.025 121.571 1.00 49.24 806 SER A C 1
ATOM 8206 O O . SER E 2 806 ? 92.997 126.594 120.538 1.00 49.24 806 SER A O 1
ATOM 8209 N N . LYS E 2 807 ? 91.345 125.879 121.894 1.00 53.74 807 LYS A N 1
ATOM 8210 C CA . LYS E 2 807 ? 90.298 126.409 121.024 1.00 53.74 807 LYS A CA 1
ATOM 8211 C C . LYS E 2 807 ? 90.412 127.923 120.872 1.00 53.74 807 LYS A C 1
ATOM 8212 O O . LYS E 2 807 ? 90.316 128.458 119.758 1.00 53.74 807 LYS A O 1
ATOM 8218 N N . LEU E 2 808 ? 90.619 128.632 121.983 1.00 43.51 808 LEU A N 1
ATOM 8219 C CA . LEU E 2 808 ? 90.735 130.086 121.919 1.00 43.51 808 LEU A CA 1
ATOM 8220 C C . LEU E 2 808 ? 91.963 130.507 121.125 1.00 43.51 808 LEU A C 1
ATOM 8221 O O . LEU E 2 808 ? 91.900 131.447 120.322 1.00 43.51 808 LEU A O 1
ATOM 8226 N N . PHE E 2 809 ? 93.093 129.827 121.337 1.00 36.62 809 PHE A N 1
ATOM 8227 C CA . PHE E 2 809 ? 94.294 130.164 120.584 1.00 36.62 809 PHE A CA 1
ATOM 8228 C C . PHE E 2 809 ? 94.091 129.935 119.094 1.00 36.62 809 PHE A C 1
ATOM 8229 O O . PHE E 2 809 ? 94.534 130.742 118.272 1.00 36.62 809 PHE A O 1
ATOM 8237 N N . PHE E 2 810 ? 93.449 128.826 118.724 1.00 42.88 810 PHE A N 1
ATOM 8238 C CA . PHE E 2 810 ? 93.217 128.557 117.311 1.00 42.88 810 PHE A CA 1
ATOM 8239 C C . PHE E 2 810 ? 92.299 129.604 116.698 1.00 42.88 810 PHE A C 1
ATOM 8240 O O . PHE E 2 810 ? 92.519 130.047 115.565 1.00 42.88 810 PHE A O 1
ATOM 8248 N N . GLU E 2 811 ? 91.259 130.012 117.431 1.00 46.55 811 GLU A N 1
ATOM 8249 C CA . GLU E 2 811 ? 90.380 131.063 116.928 1.00 46.55 811 GLU A CA 1
ATOM 8250 C C . GLU E 2 811 ? 91.142 132.367 116.725 1.00 46.55 811 GLU A C 1
ATOM 8251 O O . GLU E 2 811 ? 90.972 133.044 115.702 1.00 46.55 811 GLU A O 1
ATOM 8257 N N . ARG E 2 812 ? 91.998 132.728 117.685 1.00 40.35 812 ARG A N 1
ATOM 8258 C CA . ARG E 2 812 ? 92.781 133.953 117.552 1.00 40.35 812 ARG A CA 1
ATOM 8259 C C . ARG E 2 812 ? 93.749 133.868 116.379 1.00 40.35 812 ARG A C 1
ATOM 8260 O O . ARG E 2 812 ? 93.935 134.847 115.649 1.00 40.35 812 ARG A O 1
ATOM 8268 N N . LEU E 2 813 ? 94.386 132.710 116.190 1.00 34.25 813 LEU A N 1
ATOM 8269 C CA . LEU E 2 813 ? 95.310 132.542 115.074 1.00 34.25 813 LEU A CA 1
ATOM 8270 C C . LEU E 2 813 ? 94.589 132.650 113.738 1.00 34.25 813 LEU A C 1
ATOM 8271 O O . LEU E 2 813 ? 95.094 133.278 112.801 1.00 34.25 813 LEU A O 1
ATOM 8276 N N . ARG E 2 814 ? 93.409 132.039 113.630 1.00 44.73 814 ARG A N 1
ATOM 8277 C CA . ARG E 2 814 ? 92.624 132.162 112.408 1.00 44.73 814 ARG A CA 1
ATOM 8278 C C . ARG E 2 814 ? 92.251 133.613 112.144 1.00 44.73 814 ARG A C 1
ATOM 8279 O O . ARG E 2 814 ? 92.361 134.094 111.009 1.00 44.73 814 ARG A O 1
ATOM 8287 N N . ALA E 2 815 ? 91.816 134.331 113.184 1.00 40.79 815 ALA A N 1
ATOM 8288 C CA . ALA E 2 815 ? 91.452 135.732 113.010 1.00 40.79 815 ALA A CA 1
ATOM 8289 C C . ALA E 2 815 ? 92.648 136.566 112.574 1.00 40.79 815 ALA A C 1
ATOM 8290 O O . ALA E 2 815 ? 92.529 137.418 111.688 1.00 40.79 815 ALA A O 1
ATOM 8292 N N . ASN E 2 816 ? 93.815 136.325 113.173 1.00 38.57 816 ASN A N 1
ATOM 8293 C CA . ASN E 2 816 ? 95.007 137.093 112.823 1.00 38.57 816 ASN A CA 1
ATOM 8294 C C . ASN E 2 816 ? 95.449 136.811 111.392 1.00 38.57 816 ASN A C 1
ATOM 8295 O O . ASN E 2 816 ? 95.768 137.737 110.634 1.00 38.57 816 ASN A O 1
ATOM 8300 N N . ASN E 2 817 ? 95.477 135.534 111.004 1.00 37.38 817 ASN A N 1
ATOM 8301 C CA . ASN E 2 817 ? 95.882 135.182 109.648 1.00 37.38 817 ASN A CA 1
ATOM 8302 C C . ASN E 2 817 ? 94.912 135.745 108.621 1.00 37.38 817 ASN A C 1
ATOM 8303 O O . ASN E 2 817 ? 95.328 136.199 107.550 1.00 37.38 817 ASN A O 1
ATOM 8308 N N . HIS E 2 818 ? 93.612 135.718 108.921 1.00 45.55 818 HIS A N 1
ATOM 8309 C CA . HIS E 2 818 ? 92.650 136.368 108.039 1.00 45.55 818 HIS A CA 1
ATOM 8310 C C . HIS E 2 818 ? 92.862 137.875 107.999 1.00 45.55 818 HIS A C 1
ATOM 8311 O O . HIS E 2 818 ? 92.647 138.503 106.957 1.00 45.55 818 HIS A O 1
ATOM 8318 N N . GLY E 2 819 ? 93.272 138.471 109.119 1.00 38.28 819 GLY A N 1
ATOM 8319 C CA . GLY E 2 819 ? 93.520 139.900 109.137 1.00 38.28 819 GLY A CA 1
ATOM 8320 C C . GLY E 2 819 ? 94.698 140.306 108.274 1.00 38.28 819 GLY A C 1
ATOM 8321 O O . GLY E 2 819 ? 94.671 141.359 107.631 1.00 38.28 819 GLY A O 1
ATOM 8322 N N . ILE E 2 820 ? 95.751 139.489 108.250 1.00 34.56 820 ILE A N 1
ATOM 8323 C CA . ILE E 2 820 ? 96.901 139.807 107.407 1.00 34.56 820 ILE A CA 1
ATOM 8324 C C . ILE E 2 820 ? 96.688 139.221 106.016 1.00 34.56 820 ILE A C 1
ATOM 8325 O O . ILE E 2 820 ? 97.600 139.228 105.181 1.00 34.56 820 ILE A O 1
ATOM 8330 N N . GLY E 2 821 ? 95.487 138.715 105.754 1.00 37.65 821 GLY A N 1
ATOM 8331 C CA . GLY E 2 821 ? 95.079 138.350 104.415 1.00 37.65 821 GLY A CA 1
ATOM 8332 C C . GLY E 2 821 ? 95.222 136.897 104.028 1.00 37.65 821 GLY A C 1
ATOM 8333 O O . GLY E 2 821 ? 95.068 136.579 102.846 1.00 37.65 821 GLY A O 1
ATOM 8334 N N . HIS E 2 822 ? 95.507 136.011 104.969 1.00 41.84 822 HIS A N 1
ATOM 8335 C CA . HIS E 2 822 ? 95.657 134.588 104.684 1.00 41.84 822 HIS A CA 1
ATOM 8336 C C . HIS E 2 822 ? 94.462 133.852 105.273 1.00 41.84 822 HIS A C 1
ATOM 8337 O O . HIS E 2 822 ? 94.418 133.580 106.475 1.00 41.84 822 HIS A O 1
ATOM 8344 N N . HIS E 2 823 ? 93.493 133.528 104.424 1.00 58.83 823 HIS A N 1
ATOM 8345 C CA . HIS E 2 823 ? 92.333 132.778 104.875 1.00 58.83 823 HIS A CA 1
ATOM 8346 C C . HIS E 2 823 ? 92.723 131.329 105.130 1.00 58.83 823 HIS A C 1
ATOM 8347 O O . HIS E 2 823 ? 93.263 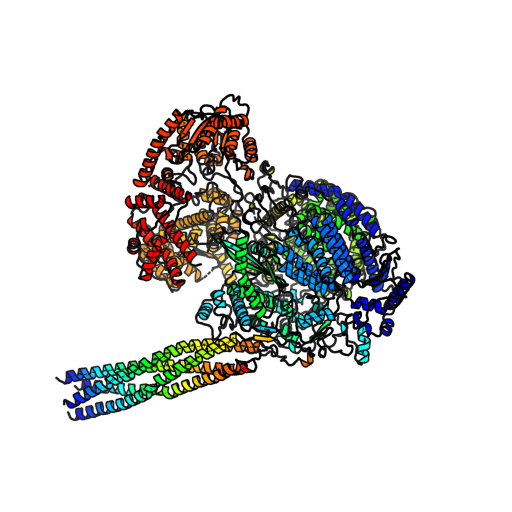130.655 104.249 1.00 58.83 823 HIS A O 1
ATOM 8354 N N . LEU E 2 824 ? 92.452 130.854 106.341 1.00 64.61 824 LEU A N 1
ATOM 8355 C CA . LEU E 2 824 ? 92.792 129.500 106.752 1.00 64.61 824 LEU A CA 1
ATOM 8356 C C . LEU E 2 824 ? 91.567 128.610 106.582 1.00 64.61 824 LEU A C 1
ATOM 8357 O O . LEU E 2 824 ? 90.524 128.859 107.197 1.00 64.61 824 LEU A O 1
ATOM 8362 N N . LYS E 2 825 ? 91.694 127.579 105.752 1.00 65.17 825 LYS A N 1
ATOM 8363 C CA . LYS E 2 825 ? 90.603 126.663 105.475 1.00 65.17 825 LYS A CA 1
ATOM 8364 C C . LYS E 2 825 ? 90.804 125.360 106.244 1.00 65.17 825 LYS A C 1
ATOM 8365 O O . LYS E 2 825 ? 91.742 125.206 107.029 1.00 65.17 825 LYS A O 1
ATOM 8371 N N . GLU E 2 826 ? 89.898 124.407 106.014 1.00 61.70 826 GLU A N 1
ATOM 8372 C CA . GLU E 2 826 ? 89.970 123.136 106.725 1.00 61.70 826 GLU A CA 1
ATOM 8373 C C . GLU E 2 826 ? 91.101 122.258 106.207 1.00 61.70 826 GLU A C 1
ATOM 8374 O O . GLU E 2 826 ? 91.683 121.488 106.977 1.00 61.70 826 GLU A O 1
ATOM 8380 N N . GLN E 2 827 ? 91.423 122.355 104.915 1.00 67.41 827 GLN A N 1
ATOM 8381 C CA . GLN E 2 827 ? 92.510 121.552 104.360 1.00 67.41 827 GLN A CA 1
ATOM 8382 C C . GLN E 2 827 ? 93.837 121.889 105.026 1.00 67.41 827 GLN A C 1
ATOM 8383 O O . GLN E 2 827 ? 94.615 120.995 105.379 1.00 67.41 827 GLN A O 1
ATOM 8389 N N . GLU E 2 828 ? 94.112 123.182 105.200 1.00 66.32 828 GLU A N 1
ATOM 8390 C CA . GLU E 2 828 ? 95.441 123.614 105.616 1.00 66.32 828 GLU A CA 1
ATOM 8391 C C . GLU E 2 828 ? 95.738 123.209 107.052 1.00 66.32 828 GLU A C 1
ATOM 8392 O O . GLU E 2 828 ? 96.798 122.639 107.340 1.00 66.32 828 GLU A O 1
ATOM 8398 N N . THR E 2 829 ? 94.817 123.484 107.968 1.00 55.51 829 THR A N 1
ATOM 8399 C CA . THR E 2 829 ? 95.067 123.279 109.385 1.00 55.51 829 THR A CA 1
ATOM 8400 C C . THR E 2 829 ? 94.714 121.853 109.787 1.00 55.51 829 THR A C 1
ATOM 8401 O O . THR E 2 829 ? 93.811 121.234 109.215 1.00 55.51 829 THR A O 1
ATOM 8405 N N . ILE E 2 830 ? 95.460 121.321 110.752 1.00 49.47 830 ILE A N 1
ATOM 8406 C CA . ILE E 2 830 ? 95.247 119.980 111.282 1.00 49.47 830 ILE A CA 1
ATOM 8407 C C . ILE E 2 830 ? 95.418 120.068 112.790 1.00 49.47 830 ILE A C 1
ATOM 8408 O O . ILE E 2 830 ? 96.541 120.229 113.282 1.00 49.47 830 ILE A O 1
ATOM 8413 N N . LEU E 2 831 ? 94.315 119.970 113.522 1.00 43.14 831 LEU A N 1
ATOM 8414 C CA . LEU E 2 831 ? 94.334 120.024 114.975 1.00 43.14 831 LEU A CA 1
ATOM 8415 C C . LEU E 2 831 ? 94.335 118.609 115.529 1.00 43.14 831 LEU A C 1
ATOM 8416 O O . LEU E 2 831 ? 93.438 117.819 115.222 1.00 43.14 831 LEU A O 1
ATOM 8421 N N . SER E 2 832 ? 95.338 118.290 116.340 1.00 38.49 832 SER A N 1
ATOM 8422 C CA . SER E 2 832 ? 95.440 116.958 116.913 1.00 38.49 832 SER A CA 1
ATOM 8423 C C . SER E 2 832 ? 96.041 117.049 118.305 1.00 38.49 832 SER A C 1
ATOM 8424 O O . SER E 2 832 ? 96.907 117.886 118.562 1.00 38.49 832 SER A O 1
ATOM 8427 N N . SER E 2 833 ? 95.574 116.181 119.196 1.00 41.69 833 SER A N 1
ATOM 8428 C CA . SER E 2 833 ? 96.109 116.083 120.545 1.00 41.69 833 SER A CA 1
ATOM 8429 C C . SER E 2 833 ? 97.234 115.064 120.658 1.00 41.69 833 SER A C 1
ATOM 8430 O O . SER E 2 833 ? 97.737 114.837 121.762 1.00 41.69 833 SER A O 1
ATOM 8433 N N . ASP E 2 834 ? 97.634 114.446 119.553 1.00 45.10 834 ASP A N 1
ATOM 8434 C CA . ASP E 2 834 ? 98.645 113.398 119.560 1.00 45.10 834 ASP A CA 1
ATOM 8435 C C . ASP E 2 834 ? 99.871 113.730 118.727 1.00 45.10 834 ASP A C 1
ATOM 8436 O O . ASP E 2 834 ? 100.990 113.451 119.160 1.00 45.10 834 ASP A O 1
ATOM 8441 N N . PHE E 2 835 ? 99.698 114.314 117.542 1.00 33.93 835 PHE A N 1
ATOM 8442 C CA . PHE E 2 835 ? 100.800 114.454 116.605 1.00 33.93 835 PHE A CA 1
ATOM 8443 C C . PHE E 2 835 ? 100.732 115.793 115.884 1.00 33.93 835 PHE A C 1
ATOM 8444 O O . PHE E 2 835 ? 99.683 116.435 115.806 1.00 33.93 835 PHE A O 1
ATOM 8452 N N . PHE E 2 836 ? 101.885 116.205 115.359 1.00 34.02 836 PHE A N 1
ATOM 8453 C CA . PHE E 2 836 ? 102.005 117.316 114.428 1.00 34.02 836 PHE A CA 1
ATOM 8454 C C . PHE E 2 836 ? 102.936 116.894 113.297 1.00 34.02 836 PHE A C 1
ATOM 8455 O O . PHE E 2 836 ? 103.653 115.895 113.395 1.00 34.02 836 PHE A O 1
ATOM 8463 N N . ILE E 2 837 ? 102.922 117.662 112.213 1.00 37.23 837 ILE A N 1
ATOM 8464 C CA . ILE E 2 837 ? 103.685 117.342 111.011 1.00 37.23 837 ILE A CA 1
ATOM 8465 C C . ILE E 2 837 ? 104.760 118.400 110.821 1.00 37.23 837 ILE A C 1
ATOM 8466 O O . ILE E 2 837 ? 104.467 119.601 110.845 1.00 37.23 837 ILE A O 1
ATOM 8471 N N . TYR E 2 838 ? 106.000 117.955 110.634 1.00 49.02 838 TYR A N 1
ATOM 8472 C CA . TYR E 2 838 ? 107.118 118.853 110.388 1.00 49.02 838 TYR A CA 1
ATOM 8473 C C . TYR E 2 838 ? 108.042 118.235 109.352 1.00 49.02 838 TYR A C 1
ATOM 8474 O O . TYR E 2 838 ? 108.547 117.126 109.554 1.00 49.02 838 TYR A O 1
ATOM 8483 N N . SER E 2 839 ? 108.271 118.963 108.260 1.00 49.09 839 SER A N 1
ATOM 8484 C CA . SER E 2 839 ? 109.118 118.508 107.156 1.00 49.09 839 SER A CA 1
ATOM 8485 C C . SER E 2 839 ? 108.656 117.151 106.635 1.00 49.09 839 SER A C 1
ATOM 8486 O O . SER E 2 839 ? 109.446 116.225 106.444 1.00 49.09 839 SER A O 1
ATOM 8489 N N . LYS E 2 840 ? 107.346 117.037 106.423 1.00 46.34 840 LYS A N 1
ATOM 8490 C CA . LYS E 2 840 ? 106.707 115.854 105.851 1.00 46.34 840 LYS A CA 1
ATOM 8491 C C . LYS E 2 840 ? 106.887 114.612 106.718 1.00 46.34 840 LYS A C 1
ATOM 8492 O O . LYS E 2 840 ? 106.685 113.490 106.245 1.00 46.34 840 LYS A O 1
ATOM 8498 N N . ARG E 2 841 ? 107.255 114.788 107.983 1.00 39.55 841 ARG A N 1
ATOM 8499 C CA . ARG E 2 841 ? 107.364 113.694 108.936 1.00 39.55 841 ARG A CA 1
ATOM 8500 C C . ARG E 2 841 ? 106.473 113.983 110.134 1.00 39.55 841 ARG A C 1
ATOM 8501 O O . ARG E 2 841 ? 106.428 115.114 110.627 1.00 39.55 841 ARG A O 1
ATOM 8509 N N . VAL E 2 842 ? 105.762 112.959 110.595 1.00 37.69 842 VAL A N 1
ATOM 8510 C CA . VAL E 2 842 ? 104.784 113.092 111.668 1.00 37.69 842 VAL A CA 1
ATOM 8511 C C . VAL E 2 842 ? 105.428 112.701 112.988 1.00 37.69 842 VAL A C 1
ATOM 8512 O O . VAL E 2 842 ? 106.179 111.720 113.064 1.00 37.69 842 VAL A O 1
ATOM 8516 N N . PHE E 2 843 ? 105.140 113.475 114.031 1.00 35.41 843 PHE A N 1
ATOM 8517 C CA . PHE E 2 843 ? 105.668 113.250 115.373 1.00 35.41 843 PHE A CA 1
ATOM 8518 C C . PHE E 2 843 ? 104.521 112.754 116.248 1.00 35.41 843 PHE A C 1
ATOM 8519 O O . PHE E 2 843 ? 103.773 113.545 116.822 1.00 35.41 843 PHE A O 1
ATOM 8527 N N . TYR E 2 844 ? 104.403 111.435 116.364 1.00 40.92 844 TYR A N 1
ATOM 8528 C CA . TYR E 2 844 ? 103.249 110.790 116.982 1.00 40.92 844 TYR A CA 1
ATOM 8529 C C . TYR E 2 844 ? 103.627 110.268 118.363 1.00 40.92 844 TYR A C 1
ATOM 8530 O O . TYR E 2 844 ? 104.315 109.249 118.478 1.00 40.92 844 TYR A O 1
ATOM 8539 N N . LYS E 2 845 ? 103.169 110.960 119.405 1.00 43.99 845 LYS A N 1
ATOM 8540 C CA . LYS E 2 845 ? 103.277 110.506 120.794 1.00 43.99 845 LYS A CA 1
ATOM 8541 C C . LYS E 2 845 ? 104.719 110.168 121.172 1.00 43.99 845 LYS A C 1
ATOM 8542 O O . LYS E 2 845 ? 105.031 109.066 121.623 1.00 43.99 845 LYS A O 1
ATOM 8548 N N . GLY E 2 846 ? 105.603 111.143 120.986 1.00 39.33 846 GLY A N 1
ATOM 8549 C CA . GLY E 2 846 ? 106.999 110.948 121.315 1.00 39.33 846 GLY A CA 1
ATOM 8550 C C . GLY E 2 846 ? 107.779 110.096 120.342 1.00 39.33 846 GLY A C 1
ATOM 8551 O O . GLY E 2 846 ? 108.860 109.615 120.696 1.00 39.33 846 GLY A O 1
ATOM 8552 N N . ARG E 2 847 ? 107.266 109.890 119.132 1.00 39.18 847 ARG A N 1
ATOM 8553 C CA . ARG E 2 847 ? 107.937 109.100 118.114 1.00 39.18 847 ARG A CA 1
ATOM 8554 C C . ARG E 2 847 ? 107.873 109.826 116.781 1.00 39.18 847 ARG A C 1
ATOM 8555 O O . ARG E 2 847 ? 107.000 110.663 116.548 1.00 39.18 847 ARG A O 1
ATOM 8563 N N . ILE E 2 848 ? 108.812 109.494 115.904 1.00 35.98 848 ILE A N 1
ATOM 8564 C CA . ILE E 2 848 ? 108.756 109.879 114.500 1.00 35.98 848 ILE A CA 1
ATOM 8565 C C . ILE E 2 848 ? 108.410 108.627 113.711 1.00 35.98 848 ILE A C 1
ATOM 8566 O O . ILE E 2 848 ? 109.179 107.658 113.703 1.00 35.98 848 ILE A O 1
ATOM 8571 N N . LEU E 2 849 ? 107.255 108.639 113.055 1.00 37.04 849 LEU A N 1
ATOM 8572 C CA . LEU E 2 849 ? 106.788 107.450 112.362 1.00 37.04 849 LEU A CA 1
ATOM 8573 C C . LEU E 2 849 ? 107.662 107.167 111.141 1.00 37.04 849 LEU A C 1
ATOM 8574 O O . LEU E 2 849 ? 108.308 108.057 110.581 1.00 37.04 849 LEU A O 1
ATOM 8579 N N . THR E 2 850 ? 107.662 105.899 110.725 1.00 37.50 850 THR A N 1
ATOM 8580 C CA . THR E 2 850 ? 108.773 105.356 109.948 1.00 37.50 850 THR A CA 1
ATOM 8581 C C . THR E 2 850 ? 108.839 105.939 108.537 1.00 37.50 850 THR A C 1
ATOM 8582 O O . THR E 2 850 ? 109.859 106.514 108.144 1.00 37.50 850 THR A O 1
ATOM 8586 N N . GLN E 2 851 ? 107.772 105.770 107.756 1.00 37.60 851 GLN A N 1
ATOM 8587 C CA . GLN E 2 851 ? 107.729 106.137 106.333 1.00 37.60 851 GLN A CA 1
ATOM 8588 C C . GLN E 2 851 ? 108.949 105.605 105.568 1.00 37.60 851 GLN A C 1
ATOM 8589 O O . GLN E 2 851 ? 109.611 106.315 104.807 1.00 37.60 851 GLN A O 1
ATOM 8595 N N . ALA E 2 852 ? 109.225 104.310 105.753 1.00 38.22 852 ALA A N 1
ATOM 8596 C CA . ALA E 2 852 ? 110.315 103.659 105.033 1.00 38.22 852 ALA A CA 1
ATOM 8597 C C . ALA E 2 852 ? 109.961 103.347 103.586 1.00 38.22 852 ALA A C 1
ATOM 8598 O O . ALA E 2 852 ? 110.852 103.302 102.729 1.00 38.22 852 ALA A O 1
ATOM 8600 N N . LEU E 2 853 ? 108.680 103.108 103.296 1.00 35.13 853 LEU A N 1
ATOM 8601 C CA . LEU E 2 853 ? 108.281 102.783 101.932 1.00 35.13 853 LEU A CA 1
ATOM 8602 C C . LEU E 2 853 ? 108.502 103.954 100.987 1.00 35.13 853 LEU A C 1
ATOM 8603 O O . LEU E 2 853 ? 108.821 103.748 99.812 1.00 35.13 853 LEU A O 1
ATOM 8608 N N . LYS E 2 854 ? 108.343 105.184 101.476 1.00 38.79 854 LYS A N 1
ATOM 8609 C CA . LYS E 2 854 ? 108.659 106.344 100.653 1.00 38.79 854 LYS A CA 1
ATOM 8610 C C . LYS E 2 854 ? 110.125 106.349 100.249 1.00 38.79 854 LYS A C 1
ATOM 8611 O O . LYS E 2 854 ? 110.453 106.667 99.102 1.00 38.79 854 LYS A O 1
ATOM 8617 N N . ASN E 2 855 ? 111.019 105.992 101.173 1.00 36.91 855 ASN A N 1
ATOM 8618 C CA . ASN E 2 855 ? 112.436 105.904 100.846 1.00 36.91 855 ASN A CA 1
ATOM 8619 C C . ASN E 2 855 ? 112.737 104.755 99.894 1.00 36.91 855 ASN A C 1
ATOM 8620 O O . ASN E 2 855 ? 113.561 104.912 98.990 1.00 36.91 855 ASN A O 1
ATOM 8625 N N . VAL E 2 856 ? 112.093 103.600 100.075 1.00 32.80 856 VAL A N 1
ATOM 8626 C CA . VAL E 2 856 ? 112.362 102.477 99.183 1.00 32.80 856 VAL A CA 1
ATOM 8627 C C . VAL E 2 856 ? 111.774 102.690 97.793 1.00 32.80 856 VAL A C 1
ATOM 8628 O O . VAL E 2 856 ? 112.250 102.078 96.831 1.00 32.80 856 VAL A O 1
ATOM 8632 N N . SER E 2 857 ? 110.761 103.547 97.653 1.00 38.69 857 SER A N 1
ATOM 8633 C CA . SER E 2 857 ? 110.168 103.780 96.342 1.00 38.69 857 SER A CA 1
ATOM 8634 C C . SER E 2 857 ? 111.096 104.539 95.405 1.00 38.69 857 SER A C 1
ATOM 8635 O O . SER E 2 857 ? 110.860 104.544 94.193 1.00 38.69 857 SER A O 1
ATOM 8638 N N . LYS E 2 858 ? 112.138 105.183 95.930 1.00 45.60 858 LYS A N 1
ATOM 8639 C CA . LYS E 2 858 ? 113.096 105.920 95.115 1.00 45.60 858 LYS A CA 1
ATOM 8640 C C . LYS E 2 858 ? 114.451 105.223 95.059 1.00 45.60 858 LYS A C 1
ATOM 8641 O O . LYS E 2 858 ? 115.491 105.878 94.970 1.00 45.60 858 LYS A O 1
ATOM 8647 N N . MET E 2 859 ? 114.452 103.894 95.108 1.00 49.91 859 MET A N 1
ATOM 8648 C CA . MET E 2 859 ? 115.671 103.098 95.008 1.00 49.91 859 MET A CA 1
ATOM 8649 C C . MET E 2 859 ? 115.721 102.530 93.594 1.00 49.91 859 MET A C 1
ATOM 8650 O O . MET E 2 859 ? 115.176 101.457 93.327 1.00 49.91 859 MET A O 1
ATOM 8655 N N . CYS E 2 860 ? 116.375 103.248 92.687 1.00 59.40 860 CYS A N 1
ATOM 8656 C CA . CYS E 2 860 ? 116.384 102.905 91.272 1.00 59.40 860 CYS A CA 1
ATOM 8657 C C . CYS E 2 860 ? 117.738 102.318 90.873 1.00 59.40 860 CYS A C 1
ATOM 8658 O O . CYS E 2 860 ? 118.630 102.123 91.701 1.00 59.40 860 CYS A O 1
ATOM 8661 N N . LEU E 2 861 ? 117.883 102.039 89.579 1.00 48.52 861 LEU A N 1
ATOM 8662 C CA . LEU E 2 861 ? 119.003 101.263 89.064 1.00 48.52 861 LEU A CA 1
ATOM 8663 C C . LEU E 2 861 ? 120.134 102.115 88.497 1.00 48.52 861 LEU A C 1
ATOM 8664 O O . LEU E 2 861 ? 121.064 101.560 87.903 1.00 48.52 861 LEU A O 1
ATOM 8669 N N . THR E 2 862 ? 120.074 103.436 88.640 1.00 57.07 862 THR A N 1
ATOM 8670 C CA . THR E 2 862 ? 121.148 104.303 88.168 1.00 57.07 862 THR A CA 1
ATOM 8671 C C . THR E 2 862 ? 120.977 105.664 88.828 1.00 57.07 862 THR A C 1
ATOM 8672 O O . THR E 2 862 ? 119.866 106.062 89.184 1.00 57.07 862 THR A O 1
ATOM 8676 N N . ALA E 2 863 ? 122.092 106.363 89.013 1.00 65.04 863 ALA A N 1
ATOM 8677 C CA . ALA E 2 863 ? 122.078 107.729 89.511 1.00 65.04 863 ALA A CA 1
ATOM 8678 C C . ALA E 2 863 ? 121.952 108.706 88.349 1.00 65.04 863 ALA A C 1
ATOM 8679 O O . ALA E 2 863 ? 122.405 108.435 87.233 1.00 65.04 863 ALA A O 1
ATOM 8681 N N . ASP E 2 864 ? 121.335 109.854 88.621 1.00 80.71 864 ASP A N 1
ATOM 8682 C CA . ASP E 2 864 ? 121.107 110.869 87.598 1.00 80.71 864 ASP A CA 1
ATOM 8683 C C . ASP E 2 864 ? 122.352 111.687 87.281 1.00 80.71 864 ASP A C 1
ATOM 8684 O O . ASP E 2 864 ? 122.316 112.510 86.360 1.00 80.71 864 ASP A O 1
ATOM 8689 N N . ILE E 2 865 ? 123.444 111.490 88.025 1.00 71.83 865 ILE A N 1
ATOM 8690 C CA . ILE E 2 865 ? 124.686 112.196 87.739 1.00 71.83 865 ILE A CA 1
ATOM 8691 C C . ILE E 2 865 ? 125.255 111.828 86.362 1.00 71.83 865 ILE A C 1
ATOM 8692 O O . ILE E 2 865 ? 124.893 110.817 85.750 1.00 71.83 865 ILE A O 1
ATOM 8697 N N . LEU E 2 866 ? 126.143 112.693 85.866 1.00 66.34 866 LEU A N 1
ATOM 8698 C CA . LEU E 2 866 ? 126.604 112.598 84.484 1.00 66.34 866 LEU A CA 1
ATOM 8699 C C . LEU E 2 866 ? 127.600 111.462 84.272 1.00 66.34 866 LEU A C 1
ATOM 8700 O O . LEU E 2 866 ? 127.556 110.787 83.238 1.00 66.34 866 LEU A O 1
ATOM 8705 N N . GLY E 2 867 ? 128.512 111.248 85.222 1.00 72.40 867 GLY A N 1
ATOM 8706 C CA . GLY E 2 867 ? 129.535 110.231 85.033 1.00 72.40 867 GLY A CA 1
ATOM 8707 C C . GLY E 2 867 ? 128.958 108.836 84.899 1.00 72.40 867 GLY A C 1
ATOM 8708 O O . GLY E 2 867 ? 129.466 108.015 84.130 1.00 72.40 867 GLY A O 1
ATOM 8709 N N . ASP E 2 868 ? 127.889 108.552 85.644 1.00 76.06 868 ASP A N 1
ATOM 8710 C CA . ASP E 2 868 ? 127.173 107.277 85.567 1.00 76.06 868 ASP A CA 1
ATOM 8711 C C . ASP E 2 868 ? 128.101 106.095 85.830 1.00 76.06 868 ASP A C 1
ATOM 8712 O O . ASP E 2 868 ? 128.037 105.067 85.153 1.00 76.06 868 ASP A O 1
ATOM 8717 N N . CYS E 2 869 ? 128.975 106.242 86.820 1.00 65.04 869 CYS A N 1
ATOM 8718 C CA . CYS E 2 869 ? 129.832 105.141 87.224 1.00 65.04 869 CYS A CA 1
ATOM 8719 C C . CYS E 2 869 ? 129.031 104.110 88.010 1.00 65.04 869 CYS A C 1
ATOM 8720 O O . CYS E 2 869 ? 127.907 104.361 88.453 1.00 65.04 869 CYS A O 1
ATOM 8723 N N . SER E 2 870 ? 129.621 102.925 88.169 1.00 49.54 870 SER A N 1
ATOM 8724 C CA . SER E 2 870 ? 129.022 101.927 89.045 1.00 49.54 870 SER A CA 1
ATOM 8725 C C . SER E 2 870 ? 129.151 102.326 90.508 1.00 49.54 870 SER A C 1
ATOM 8726 O O . SER E 2 870 ? 128.252 102.044 91.309 1.00 49.54 870 SER A O 1
ATOM 8729 N N . GLN E 2 871 ? 130.256 102.984 90.869 1.00 43.36 871 GLN A N 1
ATOM 8730 C CA . GLN E 2 871 ? 130.464 103.388 92.255 1.00 43.36 871 GLN A CA 1
ATOM 8731 C C . GLN E 2 871 ? 129.410 104.386 92.708 1.00 43.36 871 GLN A C 1
ATOM 8732 O O . GLN E 2 871 ? 128.901 104.290 93.828 1.00 43.36 871 GLN A O 1
ATOM 8738 N N . ALA E 2 872 ? 129.072 105.355 91.857 1.00 46.52 872 ALA A N 1
ATOM 8739 C CA . ALA E 2 872 ? 128.070 106.347 92.231 1.00 46.52 872 ALA A CA 1
ATOM 8740 C C . ALA E 2 872 ? 126.708 105.702 92.449 1.00 46.52 872 ALA A C 1
ATOM 8741 O O . ALA E 2 872 ? 126.007 106.021 93.418 1.00 46.52 872 ALA A O 1
ATOM 8743 N N . SER E 2 873 ? 126.319 104.786 91.561 1.00 43.36 873 SER A N 1
ATOM 8744 C CA . SER E 2 873 ? 125.032 104.114 91.705 1.00 43.36 873 SER A CA 1
ATOM 8745 C C . SER E 2 873 ? 124.993 103.246 92.956 1.00 43.36 873 SER A C 1
ATOM 8746 O O . SER E 2 873 ? 123.992 103.239 93.687 1.00 43.36 873 SER A O 1
ATOM 8749 N N . CYS E 2 874 ? 126.072 102.508 93.222 1.00 38.40 874 CYS A N 1
ATOM 8750 C CA . CYS E 2 874 ? 126.114 101.679 94.421 1.00 38.40 874 CYS A CA 1
ATOM 8751 C C . CYS E 2 874 ? 126.095 102.531 95.684 1.00 38.40 874 CYS A C 1
ATOM 8752 O O . CYS E 2 874 ? 125.478 102.151 96.685 1.00 38.40 874 CYS A O 1
ATOM 8755 N N . SER E 2 875 ? 126.753 103.692 95.656 1.00 38.80 875 SER A N 1
ATOM 8756 C CA . SER E 2 875 ? 126.701 104.604 96.793 1.00 38.80 875 SER A CA 1
ATOM 8757 C C . SER E 2 875 ? 125.292 105.142 97.008 1.00 38.80 875 SER A C 1
ATOM 8758 O O . SER E 2 875 ? 124.846 105.286 98.152 1.00 38.80 875 SER A O 1
ATOM 8761 N N . ASN E 2 876 ? 124.583 105.458 95.923 1.00 40.98 876 ASN A N 1
ATOM 8762 C CA . ASN E 2 876 ? 123.198 105.902 96.052 1.00 40.98 876 ASN A CA 1
ATOM 8763 C C . ASN E 2 876 ? 122.327 104.819 96.678 1.00 40.98 876 ASN A C 1
ATOM 8764 O O . ASN E 2 876 ? 121.511 105.096 97.571 1.00 40.98 876 ASN A O 1
ATOM 8769 N N . LEU E 2 877 ? 122.491 103.575 96.223 1.00 39.99 877 LEU A N 1
ATOM 8770 C CA . LEU E 2 877 ? 121.734 102.475 96.811 1.00 39.99 877 LEU A CA 1
ATOM 8771 C C . LEU E 2 877 ? 122.067 102.306 98.287 1.00 39.99 877 LEU A C 1
ATOM 8772 O O . LEU E 2 877 ? 121.175 102.058 99.108 1.00 39.99 877 LEU A O 1
ATOM 8777 N N . ALA E 2 878 ? 123.347 102.430 98.643 1.00 37.46 878 ALA A N 1
ATOM 8778 C CA . ALA E 2 878 ? 123.739 102.306 100.042 1.00 37.46 878 ALA A CA 1
ATOM 8779 C C . ALA E 2 878 ? 123.120 103.407 100.890 1.00 37.46 878 ALA A C 1
ATOM 8780 O O . ALA E 2 878 ? 122.695 103.161 102.023 1.00 37.46 878 ALA A O 1
ATOM 8782 N N . THR E 2 879 ? 123.068 104.632 100.364 1.00 37.80 879 THR A N 1
ATOM 8783 C CA . THR E 2 879 ? 122.439 105.723 101.102 1.00 37.80 879 THR A CA 1
ATOM 8784 C C . THR E 2 879 ? 120.956 105.452 101.328 1.00 37.80 879 THR A C 1
ATOM 8785 O O . THR E 2 879 ? 120.428 105.685 102.426 1.00 37.80 879 THR A O 1
ATOM 8789 N N . THR E 2 880 ? 120.266 104.951 100.304 1.00 39.22 880 THR A N 1
ATOM 8790 C CA . THR E 2 880 ? 118.849 104.648 100.486 1.00 39.22 880 THR A CA 1
ATOM 8791 C C . THR E 2 880 ? 118.644 103.502 101.474 1.00 39.22 880 THR A C 1
ATOM 8792 O O . THR E 2 880 ? 117.675 103.510 102.243 1.00 39.22 880 THR A O 1
ATOM 8796 N N . VAL E 2 881 ? 119.545 102.519 101.483 1.00 31.56 881 VAL A N 1
ATOM 8797 C CA . VAL E 2 881 ? 119.454 101.445 102.469 1.00 31.56 881 VAL A CA 1
ATOM 8798 C C . VAL E 2 881 ? 119.713 101.982 103.875 1.00 31.56 881 VAL A C 1
ATOM 8799 O O . VAL E 2 881 ? 119.122 101.511 104.854 1.00 31.56 881 VAL A O 1
ATOM 8803 N N . MET E 2 882 ? 120.604 102.968 104.000 1.00 38.40 882 MET A N 1
ATOM 8804 C CA . MET E 2 882 ? 120.802 103.632 105.286 1.00 38.40 882 MET A CA 1
ATOM 8805 C C . MET E 2 882 ? 119.516 104.295 105.757 1.00 38.40 882 MET A C 1
ATOM 8806 O O . MET E 2 882 ? 119.151 104.209 106.937 1.00 38.40 882 MET A O 1
ATOM 8811 N N . ARG E 2 883 ? 118.817 104.968 104.841 1.00 35.93 883 ARG A N 1
ATOM 8812 C CA . ARG E 2 883 ? 117.517 105.538 105.182 1.00 35.93 883 ARG A CA 1
ATOM 8813 C C . ARG E 2 883 ? 116.546 104.453 105.631 1.00 35.93 883 ARG A C 1
ATOM 8814 O O . ARG E 2 883 ? 115.783 104.645 106.586 1.00 35.93 883 ARG A O 1
ATOM 8822 N N . LEU E 2 884 ? 116.561 103.306 104.952 1.00 33.18 884 LEU A N 1
ATOM 8823 C CA . LEU E 2 884 ? 115.690 102.200 105.344 1.00 33.18 884 LEU A CA 1
ATOM 8824 C C . LEU E 2 884 ? 115.994 101.727 106.760 1.00 33.18 884 LEU A C 1
ATOM 8825 O O . LEU E 2 884 ? 115.076 101.458 107.541 1.00 33.18 884 LEU A O 1
ATOM 8830 N N . THR E 2 885 ? 117.280 101.606 107.104 1.00 36.53 885 THR A N 1
ATOM 8831 C CA . THR E 2 885 ? 117.646 101.228 108.468 1.00 36.53 885 THR A CA 1
ATOM 8832 C C . THR E 2 885 ? 117.135 102.252 109.469 1.00 36.53 885 THR A C 1
ATOM 8833 O O . THR E 2 885 ? 116.608 101.891 110.527 1.00 36.53 885 THR A O 1
ATOM 8837 N N . GLU E 2 886 ? 117.286 103.538 109.153 1.00 40.64 886 GLU A N 1
ATOM 8838 C CA . GLU E 2 886 ? 116.807 104.576 110.056 1.00 40.64 886 GLU A CA 1
ATOM 8839 C C . GLU E 2 886 ? 115.287 104.615 110.152 1.00 40.64 886 GLU A C 1
ATOM 8840 O O . GLU E 2 886 ? 114.757 105.177 111.114 1.00 40.64 886 GLU A O 1
ATOM 8846 N N . ASN E 2 887 ? 114.545 104.051 109.231 1.00 35.77 887 ASN A N 1
ATOM 8847 C CA . ASN E 2 887 ? 113.068 104.174 109.192 1.00 35.77 887 ASN A CA 1
ATOM 8848 C C . ASN E 2 887 ? 112.388 102.877 109.602 1.00 35.77 887 ASN A C 1
ATOM 8849 O O . ASN E 2 887 ? 111.376 102.576 109.036 1.00 35.77 887 ASN A O 1
ATOM 8854 N N . GLY E 2 888 ? 112.991 102.062 110.444 1.00 33.96 888 GLY A N 1
ATOM 8855 C CA . GLY E 2 888 ? 112.272 100.988 111.096 1.00 33.96 888 GLY A CA 1
ATOM 8856 C C . GLY E 2 888 ? 112.304 99.637 110.415 1.00 33.96 888 GLY A C 1
ATOM 8857 O O . GLY E 2 888 ? 111.829 98.658 111.003 1.00 33.96 888 GLY A O 1
ATOM 8858 N N . VAL E 2 889 ? 112.837 99.539 109.197 1.00 38.88 889 VAL A N 1
ATOM 8859 C CA . VAL E 2 889 ? 112.926 98.243 108.537 1.00 38.88 889 VAL A CA 1
ATOM 8860 C C . VAL E 2 889 ? 113.984 97.396 109.236 1.00 38.88 889 VAL A C 1
ATOM 8861 O O . VAL E 2 889 ? 114.969 97.915 109.779 1.00 38.88 889 VAL A O 1
ATOM 8865 N N . GLU E 2 890 ? 113.762 96.082 109.254 1.00 44.18 890 GLU A N 1
ATOM 8866 C CA . GLU E 2 890 ? 114.683 95.155 109.902 1.00 44.18 890 GLU A CA 1
ATOM 8867 C C . GLU E 2 890 ? 116.108 95.381 109.417 1.00 44.18 890 GLU A C 1
ATOM 8868 O O . GLU E 2 890 ? 116.370 95.408 108.213 1.00 44.18 890 GLU A O 1
ATOM 8874 N N . LYS E 2 891 ? 117.028 95.553 110.368 1.00 36.61 891 LYS A N 1
ATOM 8875 C CA . LYS E 2 891 ? 118.417 95.827 110.014 1.00 36.61 891 LYS A CA 1
ATOM 8876 C C . LYS E 2 891 ? 119.042 94.648 109.281 1.00 36.61 891 LYS A C 1
ATOM 8877 O O . LYS E 2 891 ? 119.854 94.834 108.367 1.00 36.61 891 LYS A O 1
ATOM 8883 N N . ASP E 2 892 ? 118.677 93.428 109.670 1.00 41.13 892 ASP A N 1
ATOM 8884 C CA . ASP E 2 892 ? 119.106 92.248 108.930 1.00 41.13 892 ASP A CA 1
ATOM 8885 C C . ASP E 2 892 ? 118.601 92.299 107.493 1.00 41.13 892 ASP A C 1
ATOM 8886 O O . ASP E 2 892 ? 119.359 92.071 106.538 1.00 41.13 892 ASP A O 1
ATOM 8891 N N . LEU E 2 893 ? 117.316 92.615 107.325 1.00 38.11 893 LEU A N 1
ATOM 8892 C CA . LEU E 2 893 ? 116.743 92.737 105.992 1.00 38.11 893 LEU A CA 1
ATOM 8893 C C . LEU E 2 893 ? 117.406 93.860 105.212 1.00 38.11 893 LEU A C 1
ATOM 8894 O O . LEU E 2 893 ? 117.626 93.735 104.006 1.00 38.11 893 LEU A O 1
ATOM 8899 N N . CYS E 2 894 ? 117.721 94.971 105.879 1.00 37.45 894 CYS A N 1
ATOM 8900 C CA . CYS E 2 894 ? 118.373 96.085 105.198 1.00 37.45 894 CYS A CA 1
ATOM 8901 C C . CYS E 2 894 ? 119.767 95.706 104.714 1.00 37.45 894 CYS A C 1
ATOM 8902 O O . CYS E 2 894 ? 120.164 96.073 103.604 1.00 37.45 894 CYS A O 1
ATOM 8905 N N . TYR E 2 895 ? 120.531 94.982 105.535 1.00 37.41 895 TYR A N 1
ATOM 8906 C CA . TYR E 2 895 ? 121.853 94.526 105.112 1.00 37.41 895 TYR A CA 1
ATOM 8907 C C . TYR E 2 895 ? 121.753 93.589 103.913 1.00 37.41 895 TYR A C 1
ATOM 8908 O O . TYR E 2 895 ? 122.484 93.745 102.917 1.00 37.41 895 TYR A O 1
ATOM 8917 N N . PHE E 2 896 ? 120.833 92.624 103.983 1.00 34.57 896 PHE A N 1
ATOM 8918 C CA . PHE E 2 896 ? 120.639 91.705 102.869 1.00 34.57 896 PHE A CA 1
ATOM 8919 C C . PHE E 2 896 ? 120.221 92.453 101.611 1.00 34.57 896 PHE A C 1
ATOM 8920 O O . PHE E 2 896 ? 120.703 92.155 100.512 1.00 34.57 896 PHE A O 1
ATOM 8928 N N . LEU E 2 897 ? 119.328 93.432 101.756 1.00 32.32 897 LEU A N 1
ATOM 8929 C CA . LEU E 2 897 ? 118.862 94.213 100.617 1.00 32.32 897 LEU A CA 1
ATOM 8930 C C . LEU E 2 897 ? 119.988 95.032 100.011 1.00 32.32 897 LEU A C 1
ATOM 8931 O O . LEU E 2 897 ? 120.080 95.160 98.786 1.00 32.32 897 LEU A O 1
ATOM 8936 N N . ASN E 2 898 ? 120.847 95.612 100.848 1.00 36.29 898 ASN A N 1
ATOM 8937 C CA . ASN E 2 898 ? 121.973 96.376 100.328 1.00 36.29 898 ASN A CA 1
ATOM 8938 C C . ASN E 2 898 ? 122.873 95.496 99.480 1.00 36.29 898 ASN A C 1
ATOM 8939 O O . ASN E 2 898 ? 123.247 95.865 98.360 1.00 36.29 898 ASN A O 1
ATOM 8944 N N . ALA E 2 899 ? 123.218 94.312 99.989 1.00 31.96 899 ALA A N 1
ATOM 8945 C CA . ALA E 2 899 ? 124.065 93.417 99.204 1.00 31.96 899 ALA A CA 1
ATOM 8946 C C . ALA E 2 899 ? 123.371 92.997 97.913 1.00 31.96 899 ALA A C 1
ATOM 8947 O O . ALA E 2 899 ? 123.981 92.997 96.832 1.00 31.96 899 ALA A O 1
ATOM 8949 N N . PHE E 2 900 ? 122.083 92.656 98.004 1.00 31.29 900 PHE A N 1
ATOM 8950 C CA . PHE E 2 900 ? 121.351 92.192 96.833 1.00 31.29 900 PHE A CA 1
ATOM 8951 C C . PHE E 2 900 ? 121.302 93.261 95.753 1.00 31.29 900 PHE A C 1
ATOM 8952 O O . PHE E 2 900 ? 121.560 92.979 94.581 1.00 31.29 900 PHE A O 1
ATOM 8960 N N . MET E 2 901 ? 120.975 94.497 96.121 1.00 33.68 901 MET A N 1
ATOM 8961 C CA . MET E 2 901 ? 120.843 95.516 95.091 1.00 33.68 901 MET A CA 1
ATOM 8962 C C . MET E 2 901 ? 122.179 96.063 94.618 1.00 33.68 901 MET A C 1
ATOM 8963 O O . MET E 2 901 ? 122.256 96.539 93.485 1.00 33.68 901 MET A O 1
ATOM 8968 N N . THR E 2 902 ? 123.241 95.979 95.421 1.00 34.30 902 THR A N 1
ATOM 8969 C CA . THR E 2 902 ? 124.565 96.255 94.874 1.00 34.30 902 THR A CA 1
ATOM 8970 C C . THR E 2 902 ? 124.926 95.237 93.797 1.00 34.30 902 THR A C 1
ATOM 8971 O O . THR E 2 902 ? 125.413 95.604 92.716 1.00 34.30 902 THR A O 1
ATOM 8975 N N . ILE E 2 903 ? 124.667 93.952 94.063 1.00 36.57 903 ILE A N 1
ATOM 8976 C CA . ILE E 2 903 ? 124.900 92.922 93.052 1.00 36.57 903 ILE A CA 1
ATOM 8977 C C . ILE E 2 903 ? 124.030 93.172 91.826 1.00 36.57 903 ILE A C 1
ATOM 8978 O O . ILE E 2 903 ? 124.490 93.060 90.682 1.00 36.57 903 ILE A O 1
ATOM 8983 N N . ARG E 2 904 ? 122.762 93.514 92.051 1.00 38.44 904 ARG A N 1
ATOM 8984 C CA . ARG E 2 904 ? 121.829 93.773 90.961 1.00 38.44 904 ARG A CA 1
ATOM 8985 C C . ARG E 2 904 ? 122.293 94.941 90.102 1.00 38.44 904 ARG A C 1
ATOM 8986 O O . ARG E 2 904 ? 122.232 94.879 88.870 1.00 38.44 904 ARG A O 1
ATOM 8994 N N . GLN E 2 905 ? 122.770 96.011 90.737 1.00 42.00 905 GLN A N 1
ATOM 8995 C CA . GLN E 2 905 ? 123.241 97.175 90.000 1.00 42.00 905 GLN A CA 1
ATOM 8996 C C . GLN E 2 905 ? 124.487 96.855 89.190 1.00 42.00 905 GLN A C 1
ATOM 8997 O O . GLN E 2 905 ? 124.598 97.271 88.031 1.00 42.00 905 GLN A O 1
ATOM 9003 N N . LEU E 2 906 ? 125.442 96.130 89.776 1.00 37.73 906 LEU A N 1
ATOM 9004 C CA . LEU E 2 906 ? 126.639 95.790 89.014 1.00 37.73 906 LEU A CA 1
ATOM 9005 C C . LEU E 2 906 ? 126.301 94.892 87.831 1.00 37.73 906 LEU A C 1
ATOM 9006 O O . LEU E 2 906 ? 126.833 95.077 86.731 1.00 37.73 906 LEU A O 1
ATOM 9011 N N . CYS E 2 907 ? 125.411 93.917 88.033 1.00 40.78 907 CYS A N 1
ATOM 9012 C CA . CYS E 2 907 ? 125.015 93.048 86.930 1.00 40.78 907 CYS A CA 1
ATOM 9013 C C . CYS E 2 907 ? 124.284 93.831 85.844 1.00 40.78 907 CYS A C 1
ATOM 9014 O O . CYS E 2 907 ? 124.490 93.589 84.649 1.00 40.78 907 CYS A O 1
ATOM 9017 N N . TYR E 2 908 ? 123.428 94.776 86.240 1.00 43.03 908 TYR A N 1
ATOM 9018 C CA . TYR E 2 908 ? 122.736 95.605 85.261 1.00 43.03 908 TYR A CA 1
ATOM 9019 C C . TYR E 2 908 ? 123.718 96.441 84.455 1.00 43.03 908 TYR A C 1
ATOM 9020 O O . TYR E 2 908 ? 123.606 96.533 83.228 1.00 43.03 908 TYR A O 1
ATOM 9029 N N . ASP E 2 909 ? 124.693 97.056 85.126 1.00 46.74 909 ASP A N 1
ATOM 9030 C CA . ASP E 2 909 ? 125.688 97.851 84.415 1.00 46.74 909 ASP A CA 1
ATOM 9031 C C . ASP E 2 909 ? 126.546 96.987 83.504 1.00 46.74 909 ASP A C 1
ATOM 9032 O O . ASP E 2 909 ? 126.978 97.447 82.442 1.00 46.74 909 ASP A O 1
ATOM 9037 N N . LEU E 2 910 ? 126.808 95.740 83.899 1.00 46.23 910 LEU A N 1
ATOM 9038 C CA . LEU E 2 910 ? 127.607 94.851 83.062 1.00 46.23 910 LEU A CA 1
ATOM 9039 C C . LEU E 2 910 ? 126.841 94.425 81.817 1.00 46.23 910 LEU A C 1
ATOM 9040 O O . LEU E 2 910 ? 127.388 94.424 80.709 1.00 46.23 910 LEU A O 1
ATOM 9045 N N . VAL E 2 911 ? 125.570 94.058 81.978 1.00 49.97 911 VAL A N 1
ATOM 9046 C CA . VAL E 2 911 ? 124.805 93.509 80.863 1.00 49.97 911 VAL A CA 1
ATOM 9047 C C . VAL E 2 911 ? 124.021 94.573 80.099 1.00 49.97 911 VAL A C 1
ATOM 9048 O O . VAL E 2 911 ? 123.548 94.301 78.987 1.00 49.97 911 VAL A O 1
ATOM 9052 N N . PHE E 2 912 ? 123.886 95.782 80.647 1.00 50.84 912 PHE A N 1
ATOM 9053 C CA . PHE E 2 912 ? 123.301 96.923 79.946 1.00 50.84 912 PHE A CA 1
ATOM 9054 C C . PHE E 2 912 ? 124.368 98.006 79.820 1.00 50.84 912 PHE A C 1
ATOM 9055 O O . PHE E 2 912 ? 124.306 99.034 80.508 1.00 50.84 912 PHE A O 1
ATOM 9063 N N . PRO E 2 913 ? 125.360 97.810 78.952 1.00 56.69 913 PRO A N 1
ATOM 9064 C CA . PRO E 2 913 ? 126.461 98.778 78.869 1.00 56.69 913 PRO A CA 1
ATOM 9065 C C . PRO E 2 913 ? 125.986 100.097 78.279 1.00 56.69 913 PRO A C 1
ATOM 9066 O O . PRO E 2 913 ? 125.312 100.126 77.248 1.00 56.69 913 PRO A O 1
ATOM 9070 N N . GLN E 2 914 ? 126.326 101.198 78.943 1.00 75.84 914 GLN A N 1
ATOM 9071 C CA . GLN E 2 914 ? 125.915 102.539 78.446 1.00 75.84 914 GLN A CA 1
ATOM 9072 C C . GLN E 2 914 ? 126.640 102.852 77.138 1.00 75.84 914 GLN A C 1
ATOM 9073 O O . GLN E 2 914 ? 125.983 103.320 76.210 1.00 75.84 914 GLN A O 1
ATOM 9079 N N . THR E 2 915 ? 127.927 102.538 77.046 1.00 84.51 915 THR A N 1
ATOM 9080 C CA . THR E 2 915 ? 128.724 102.877 75.876 1.00 84.51 915 THR A CA 1
ATOM 9081 C C . THR E 2 915 ? 129.322 101.612 75.278 1.00 84.51 915 THR A C 1
ATOM 9082 O O . THR E 2 915 ? 129.791 100.735 76.011 1.00 84.51 915 THR A O 1
ATOM 9086 N N . LYS E 2 916 ? 129.300 101.523 73.952 1.00 95.45 916 LYS A N 1
ATOM 9087 C CA . LYS E 2 916 ? 129.908 100.393 73.265 1.00 95.45 916 LYS A CA 1
ATOM 9088 C C . LYS E 2 916 ? 131.427 100.494 73.314 1.00 95.45 916 LYS A C 1
ATOM 9089 O O . LYS E 2 916 ? 132.002 101.569 73.119 1.00 95.45 916 LYS A O 1
ATOM 9095 N N . SER E 2 917 ? 132.079 99.364 73.576 1.00 106.43 917 SER A N 1
ATOM 9096 C CA . SER E 2 917 ? 133.532 99.285 73.628 1.00 106.43 917 SER A CA 1
ATOM 9097 C C . SER E 2 917 ? 134.023 98.275 72.602 1.00 106.43 917 SER A C 1
ATOM 9098 O O . SER E 2 917 ? 133.395 97.232 72.393 1.00 106.43 917 SER A O 1
ATOM 9101 N N . LEU E 2 918 ? 135.147 98.596 71.957 1.00 112.17 918 LEU A N 1
ATOM 9102 C CA . LEU E 2 918 ? 135.721 97.685 70.974 1.00 112.17 918 LEU A CA 1
ATOM 9103 C C . LEU E 2 918 ? 136.135 96.369 71.618 1.00 112.17 918 LEU A C 1
ATOM 9104 O O . LEU E 2 918 ? 135.894 95.292 71.061 1.00 112.17 918 LEU A O 1
ATOM 9109 N N . SER E 2 919 ? 136.751 96.434 72.795 1.00 103.63 919 SER A N 1
ATOM 9110 C CA . SER E 2 919 ? 137.205 95.252 73.514 1.00 103.63 919 SER A CA 1
ATOM 9111 C C . SER E 2 919 ? 136.227 94.949 74.642 1.00 103.63 919 SER A C 1
ATOM 9112 O O . SER E 2 919 ? 135.977 95.803 75.500 1.00 103.63 919 SER A O 1
ATOM 9115 N N . GLN E 2 920 ? 135.678 93.734 74.640 1.00 85.31 920 GLN A N 1
ATOM 9116 C CA . GLN E 2 920 ? 134.740 93.292 75.663 1.00 85.31 920 GLN A CA 1
ATOM 9117 C C . GLN E 2 920 ? 135.349 92.248 76.591 1.00 85.31 920 GLN A C 1
ATOM 9118 O O . GLN E 2 920 ? 134.616 91.479 77.219 1.00 85.31 920 GLN A O 1
ATOM 9124 N N . ASP E 2 921 ? 136.680 92.202 76.684 1.00 80.75 921 ASP A N 1
ATOM 9125 C CA . ASP E 2 921 ? 137.332 91.187 77.504 1.00 80.75 921 ASP A CA 1
ATOM 9126 C C . ASP E 2 921 ? 137.005 91.365 78.981 1.00 80.75 921 ASP A C 1
ATOM 9127 O O . ASP E 2 921 ? 136.772 90.380 79.691 1.00 80.75 921 ASP A O 1
ATOM 9132 N N . ILE E 2 922 ? 136.986 92.607 79.466 1.00 66.64 922 ILE A N 1
ATOM 9133 C CA . ILE E 2 922 ? 136.678 92.855 80.872 1.00 66.64 922 ILE A CA 1
ATOM 9134 C C . ILE E 2 922 ? 135.224 92.510 81.171 1.00 66.64 922 ILE A C 1
ATOM 9135 O O . ILE E 2 922 ? 134.915 91.847 82.171 1.00 66.64 922 ILE A O 1
ATOM 9140 N N . THR E 2 923 ? 134.309 92.962 80.311 1.00 66.11 923 THR A N 1
ATOM 9141 C CA . THR E 2 923 ? 132.892 92.700 80.536 1.00 66.11 923 THR A CA 1
ATOM 9142 C C . THR E 2 923 ? 132.587 91.210 80.443 1.00 66.11 923 THR A C 1
ATOM 9143 O O . THR E 2 923 ? 131.758 90.694 81.198 1.00 66.11 923 THR A O 1
ATOM 9147 N N . ASN E 2 924 ? 133.245 90.503 79.522 1.00 70.32 924 ASN A N 1
ATOM 9148 C CA . ASN E 2 924 ? 133.061 89.058 79.435 1.00 70.32 924 ASN A CA 1
ATOM 9149 C C . ASN E 2 924 ? 133.667 88.350 80.638 1.00 70.32 924 ASN A C 1
ATOM 9150 O O . ASN E 2 924 ? 133.116 87.354 81.121 1.00 70.32 924 ASN A O 1
ATOM 9155 N N . ALA E 2 925 ? 134.806 88.842 81.131 1.00 62.56 925 ALA A N 1
ATOM 9156 C CA . ALA E 2 925 ? 135.429 88.238 82.302 1.00 62.56 925 ALA A CA 1
ATOM 9157 C C . ALA E 2 925 ? 134.539 88.377 83.528 1.00 62.56 925 ALA A C 1
ATOM 9158 O O . ALA E 2 925 ? 134.459 87.461 84.354 1.00 62.56 925 ALA A O 1
ATOM 9160 N N . TYR E 2 926 ? 133.875 89.522 83.670 1.00 51.17 926 TYR A N 1
ATOM 9161 C CA . TYR E 2 926 ? 132.966 89.707 84.795 1.00 51.17 926 TYR A CA 1
ATOM 9162 C C . TYR E 2 926 ? 131.636 88.987 84.594 1.00 51.17 926 TYR A C 1
ATOM 9163 O O . TYR E 2 926 ? 131.052 88.499 85.567 1.00 51.17 926 TYR A O 1
ATOM 9172 N N . LEU E 2 927 ? 131.146 88.907 83.355 1.00 55.54 927 LEU A N 1
ATOM 9173 C CA . LEU E 2 927 ? 129.850 88.282 83.097 1.00 55.54 927 LEU A CA 1
ATOM 9174 C C . LEU E 2 927 ? 129.917 86.768 83.246 1.00 55.54 927 LEU A C 1
ATOM 9175 O O . LEU E 2 927 ? 129.011 86.154 83.819 1.00 55.54 927 LEU A O 1
ATOM 9180 N N . ASN E 2 928 ? 130.974 86.145 82.723 1.00 58.48 928 ASN A N 1
ATOM 9181 C CA . ASN E 2 928 ? 131.070 84.691 82.732 1.00 58.48 928 ASN A CA 1
ATOM 9182 C C . ASN E 2 928 ? 131.401 84.124 84.105 1.00 58.48 928 ASN A C 1
ATOM 9183 O O . ASN E 2 928 ? 131.341 82.902 84.277 1.00 58.48 928 ASN A O 1
ATOM 9188 N N . HIS E 2 929 ? 131.751 84.966 85.076 1.00 56.82 929 HIS A N 1
ATOM 9189 C CA . HIS E 2 929 ? 132.107 84.520 86.421 1.00 56.82 929 HIS A CA 1
ATOM 9190 C C . HIS E 2 929 ? 131.341 85.348 87.442 1.00 56.82 929 HIS A C 1
ATOM 9191 O O . HIS E 2 929 ? 131.793 86.426 87.851 1.00 56.82 929 HIS A O 1
ATOM 9198 N N . PRO E 2 930 ? 130.168 84.880 87.874 1.00 47.92 930 PRO A N 1
ATOM 9199 C CA . PRO E 2 930 ? 129.421 85.612 88.909 1.00 47.92 930 PRO A CA 1
ATOM 9200 C C . PRO E 2 930 ? 130.130 85.665 90.252 1.00 47.92 930 PRO A C 1
ATOM 9201 O O . PRO E 2 930 ? 129.798 86.527 91.076 1.00 47.92 930 PRO A O 1
ATOM 9205 N N . ILE E 2 931 ? 131.089 84.772 90.503 1.00 48.55 931 ILE A N 1
ATOM 9206 C CA . ILE E 2 931 ? 131.838 84.824 91.756 1.00 48.55 931 ILE A CA 1
ATOM 9207 C C . ILE E 2 931 ? 132.661 86.105 91.828 1.00 48.55 931 ILE A C 1
ATOM 9208 O O . ILE E 2 931 ? 132.815 86.702 92.900 1.00 48.55 931 ILE A O 1
ATOM 9213 N N . LEU E 2 932 ? 133.184 86.559 90.687 1.00 48.84 932 LEU A N 1
ATOM 9214 C CA . LEU E 2 932 ? 133.887 87.836 90.647 1.00 48.84 932 LEU A CA 1
ATOM 9215 C C . LEU E 2 932 ? 132.945 88.987 90.967 1.00 48.84 932 LEU A C 1
ATOM 9216 O O . LEU E 2 932 ? 133.313 89.921 91.689 1.00 48.84 932 LEU A O 1
ATOM 9221 N N . ILE E 2 933 ? 131.721 88.935 90.437 1.00 46.11 933 ILE A N 1
ATOM 9222 C CA . ILE E 2 933 ? 130.735 89.972 90.728 1.00 46.11 933 ILE A CA 1
ATOM 9223 C C . ILE E 2 933 ? 130.431 90.007 92.217 1.00 46.11 933 ILE A C 1
ATOM 9224 O O . ILE E 2 933 ? 130.359 91.078 92.829 1.00 46.11 933 ILE A O 1
ATOM 9229 N N . SER E 2 934 ? 130.239 88.832 92.821 1.00 45.79 934 SER A N 1
ATOM 9230 C CA . SER E 2 934 ? 129.946 88.776 94.249 1.00 45.79 934 SER A CA 1
ATOM 9231 C C . SER E 2 934 ? 131.111 89.309 95.073 1.00 45.79 934 SER A C 1
ATOM 9232 O O . SER E 2 934 ? 130.909 90.072 96.026 1.00 45.79 934 SER A O 1
ATOM 9235 N N . ARG E 2 935 ? 132.339 88.924 94.717 1.00 43.70 935 ARG A N 1
ATOM 9236 C CA . ARG E 2 935 ? 133.504 89.393 95.457 1.00 43.70 935 ARG A CA 1
ATOM 9237 C C . ARG E 2 935 ? 133.651 90.904 95.356 1.00 43.70 935 ARG A C 1
ATOM 9238 O O . ARG E 2 935 ? 133.979 91.570 96.343 1.00 43.70 935 ARG A O 1
ATOM 9246 N N . LEU E 2 936 ? 133.416 91.465 94.170 1.00 44.58 936 LEU A N 1
ATOM 9247 C CA . LEU E 2 936 ? 133.522 92.912 94.015 1.00 44.58 936 LEU A CA 1
ATOM 9248 C C . LEU E 2 936 ? 132.414 93.637 94.768 1.00 44.58 936 LEU A C 1
ATOM 9249 O O . LEU E 2 936 ? 132.658 94.678 95.389 1.00 44.58 936 LEU A O 1
ATOM 9254 N N . CYS E 2 937 ? 131.190 93.107 94.727 1.00 42.64 937 CYS A N 1
ATOM 9255 C CA . CYS E 2 937 ? 130.071 93.791 95.363 1.00 42.64 937 CYS A CA 1
ATOM 9256 C C . CYS E 2 937 ? 130.135 93.695 96.878 1.00 42.64 937 CYS A C 1
ATOM 9257 O O . CYS E 2 937 ? 129.614 94.574 97.574 1.00 42.64 937 CYS A O 1
ATOM 9260 N N . LEU E 2 938 ? 130.745 92.639 97.411 1.00 39.80 938 LEU A N 1
ATOM 9261 C CA . LEU E 2 938 ? 130.912 92.526 98.854 1.00 39.80 938 LEU A CA 1
ATOM 9262 C C . LEU E 2 938 ? 132.141 93.261 99.365 1.00 39.80 938 LEU A C 1
ATOM 9263 O O . LEU E 2 938 ? 132.266 93.455 100.578 1.00 39.80 938 LEU A O 1
ATOM 9268 N N . LEU E 2 939 ? 133.038 93.672 98.484 1.00 37.79 939 LEU A N 1
ATOM 9269 C CA . LEU E 2 939 ? 134.227 94.395 98.909 1.00 37.79 939 LEU A CA 1
ATOM 9270 C C . LEU E 2 939 ? 133.854 95.823 99.284 1.00 37.79 939 LEU A C 1
ATOM 9271 O O . LEU E 2 939 ? 133.156 96.495 98.519 1.00 37.79 939 LEU A O 1
ATOM 9276 N N . PRO E 2 940 ? 134.285 96.316 100.443 1.00 36.61 940 PRO A N 1
ATOM 9277 C CA . PRO E 2 940 ? 133.956 97.690 100.831 1.00 36.61 940 PRO A CA 1
ATOM 9278 C C . PRO E 2 940 ? 134.545 98.709 99.868 1.00 36.61 940 PRO A C 1
ATOM 9279 O O . PRO E 2 940 ? 135.562 98.468 99.215 1.00 36.61 940 PRO A O 1
ATOM 9283 N N . SER E 2 941 ? 133.876 99.860 99.783 1.00 41.09 941 SER A N 1
ATOM 9284 C CA . SER E 2 941 ? 134.258 100.881 98.814 1.00 41.09 941 SER A CA 1
ATOM 9285 C C . SER E 2 941 ? 135.673 101.386 99.057 1.00 41.09 941 SER A C 1
ATOM 9286 O O . SER E 2 941 ? 136.432 101.606 98.107 1.00 41.09 941 SER A O 1
ATOM 9289 N N . GLN E 2 942 ? 136.044 101.580 100.323 1.00 41.81 942 GLN A N 1
ATOM 9290 C CA . GLN E 2 942 ? 137.359 102.122 100.647 1.00 41.81 942 GLN A CA 1
ATOM 9291 C C . GLN E 2 942 ? 138.491 101.239 100.146 1.00 41.81 942 GLN A C 1
ATOM 9292 O O . GLN E 2 942 ? 139.605 101.734 99.947 1.00 41.81 942 GLN A O 1
ATOM 9298 N N . LEU E 2 943 ? 138.234 99.950 99.941 1.00 39.72 943 LEU A N 1
ATOM 9299 C CA . LEU E 2 943 ? 139.233 99.020 99.438 1.00 39.72 943 LEU A CA 1
ATOM 9300 C C . LEU E 2 943 ? 139.138 98.799 97.935 1.00 39.72 943 LEU A C 1
ATOM 9301 O O . LEU E 2 943 ? 139.891 97.986 97.395 1.00 39.72 943 LEU A O 1
ATOM 9306 N N . GLY E 2 944 ? 138.238 99.500 97.250 1.00 39.43 944 GLY A N 1
ATOM 9307 C CA . GLY E 2 944 ? 138.092 99.381 95.814 1.00 39.43 944 GLY A CA 1
ATOM 9308 C C . GLY E 2 944 ? 136.837 98.677 95.350 1.00 39.43 944 GLY A C 1
ATOM 9309 O O . GLY E 2 944 ? 136.655 98.514 94.139 1.00 39.43 944 GLY A O 1
ATOM 9310 N N . GLY E 2 945 ? 135.968 98.254 96.259 1.00 37.33 945 GLY A N 1
ATOM 9311 C CA . GLY E 2 945 ? 134.751 97.558 95.906 1.00 37.33 945 GLY A CA 1
ATOM 9312 C C . GLY E 2 945 ? 133.580 98.497 95.716 1.00 37.33 945 GLY A C 1
ATOM 9313 O O . GLY E 2 945 ? 133.738 99.702 95.509 1.00 37.33 945 GLY A O 1
ATOM 9314 N N . LEU E 2 946 ? 132.379 97.925 95.789 1.00 37.09 946 LEU A N 1
ATOM 9315 C CA . LEU E 2 946 ? 131.142 98.680 95.633 1.00 37.09 946 LEU A CA 1
ATOM 9316 C C . LEU E 2 946 ? 130.239 98.591 96.854 1.00 37.09 946 LEU A C 1
ATOM 9317 O O . LEU E 2 946 ? 129.120 99.116 96.822 1.00 37.09 946 LEU A O 1
ATOM 9322 N N . ASN E 2 947 ? 130.684 97.944 97.928 1.00 40.45 947 ASN A N 1
ATOM 9323 C CA . ASN E 2 947 ? 129.894 97.830 99.152 1.00 40.45 947 ASN A CA 1
ATOM 9324 C C . ASN E 2 947 ? 130.077 99.110 99.954 1.00 40.45 947 ASN A C 1
ATOM 9325 O O . ASN E 2 947 ? 130.981 99.230 100.781 1.00 40.45 947 ASN A O 1
ATOM 9330 N N . PHE E 2 948 ? 129.204 100.082 99.707 1.00 40.23 948 PHE A N 1
ATOM 9331 C CA . PHE E 2 948 ? 129.289 101.380 100.361 1.00 40.23 948 PHE A CA 1
ATOM 9332 C C . PHE E 2 948 ? 128.564 101.425 101.698 1.00 40.23 948 PHE A C 1
ATOM 9333 O O . PHE E 2 948 ? 128.606 102.459 102.371 1.00 40.23 948 PHE A O 1
ATOM 9341 N N . LEU E 2 949 ? 127.901 100.344 102.097 1.00 37.08 949 LEU A N 1
ATOM 9342 C CA . LEU E 2 949 ? 127.253 100.253 103.400 1.00 37.08 949 LEU A CA 1
ATOM 9343 C C . LEU E 2 949 ? 128.066 99.319 104.282 1.00 37.08 949 LEU A C 1
ATOM 9344 O O . LEU E 2 949 ? 128.315 98.169 103.910 1.00 37.08 949 LEU A O 1
ATOM 9349 N N . SER E 2 950 ? 128.467 99.811 105.446 1.00 42.64 950 SER A N 1
ATOM 9350 C CA . SER E 2 950 ? 129.229 99.008 106.385 1.00 42.64 950 SER A CA 1
ATOM 9351 C C . SER E 2 950 ? 128.303 98.361 107.408 1.00 42.64 950 SER A C 1
ATOM 9352 O O . SER E 2 950 ? 127.164 98.785 107.607 1.00 42.64 950 SER A O 1
ATOM 9355 N N . CYS E 2 951 ? 128.810 97.309 108.053 1.00 44.38 951 CYS A N 1
ATOM 9356 C CA . CYS E 2 951 ? 128.036 96.646 109.096 1.00 44.38 951 CYS A CA 1
ATOM 9357 C C . CYS E 2 951 ? 127.766 97.590 110.258 1.00 44.38 951 CYS A C 1
ATOM 9358 O O . CYS E 2 951 ? 126.675 97.578 110.838 1.00 44.38 951 CYS A O 1
ATOM 9361 N N . SER E 2 952 ? 128.751 98.415 110.616 1.00 36.47 952 SER A N 1
ATOM 9362 C CA . SER E 2 952 ? 128.564 99.395 111.677 1.00 36.47 952 SER A CA 1
ATOM 9363 C C . SER E 2 952 ? 127.596 100.499 111.284 1.00 36.47 952 SER A C 1
ATOM 9364 O O . SER E 2 952 ? 127.011 101.132 112.167 1.00 36.47 952 SER A O 1
ATOM 9367 N N . ARG E 2 953 ? 127.417 100.745 109.985 1.00 39.48 953 ARG A N 1
ATOM 9368 C CA . ARG E 2 953 ? 126.505 101.790 109.536 1.00 39.48 953 ARG A CA 1
ATOM 9369 C C . ARG E 2 953 ? 125.052 101.459 109.852 1.00 39.48 953 ARG A C 1
ATOM 9370 O O . ARG E 2 953 ? 124.204 102.358 109.829 1.00 39.48 953 ARG A O 1
ATOM 9378 N N . LEU E 2 954 ? 124.748 100.197 110.156 1.00 35.71 954 LEU A N 1
ATOM 9379 C CA . LEU E 2 954 ? 123.387 99.839 110.535 1.00 35.71 954 LEU A CA 1
ATOM 9380 C C . LEU E 2 954 ? 122.961 100.541 111.817 1.00 35.71 954 LEU A C 1
ATOM 9381 O O . LEU E 2 954 ? 121.765 100.765 112.032 1.00 35.71 954 LEU A O 1
ATOM 9386 N N . PHE E 2 955 ? 123.916 100.906 112.668 1.00 32.15 955 PHE A N 1
ATOM 9387 C CA . PHE E 2 955 ? 123.623 101.488 113.971 1.00 32.15 955 PHE A CA 1
ATOM 9388 C C . PHE E 2 955 ? 124.098 102.927 114.104 1.00 32.15 955 PHE A C 1
ATOM 9389 O O . PHE E 2 955 ? 123.351 103.774 114.605 1.00 32.15 955 PHE A O 1
ATOM 9397 N N . ASN E 2 956 ? 125.316 103.234 113.667 1.00 38.87 956 ASN A N 1
ATOM 9398 C CA . ASN E 2 956 ? 125.921 104.544 113.877 1.00 38.87 956 ASN A CA 1
ATOM 9399 C C . ASN E 2 956 ? 125.959 105.316 112.568 1.00 38.87 956 ASN A C 1
ATOM 9400 O O . ASN E 2 956 ? 126.466 104.813 111.561 1.00 38.87 956 ASN A O 1
ATOM 9405 N N . ARG E 2 957 ? 125.431 106.541 112.588 1.00 45.66 957 ARG A N 1
ATOM 9406 C CA . ARG E 2 957 ? 125.606 107.439 111.452 1.00 45.66 957 ARG A CA 1
ATOM 9407 C C . ARG E 2 957 ? 127.034 107.963 111.383 1.00 45.66 957 ARG A C 1
ATOM 9408 O O . ARG E 2 957 ? 127.635 108.005 110.305 1.00 45.66 957 ARG A O 1
ATOM 9416 N N . ASN E 2 958 ? 127.589 108.369 112.523 1.00 52.18 958 ASN A N 1
ATOM 9417 C CA . ASN E 2 958 ? 128.954 108.875 112.578 1.00 52.18 958 ASN A CA 1
ATOM 9418 C C . ASN E 2 958 ? 129.922 107.700 112.604 1.00 52.18 958 ASN A C 1
ATOM 9419 O O . ASN E 2 958 ? 129.893 106.887 113.533 1.00 52.18 958 ASN A O 1
ATOM 9424 N N . ILE E 2 959 ? 130.786 107.615 111.593 1.00 54.87 959 ILE A N 1
ATOM 9425 C CA . ILE E 2 959 ? 131.612 106.429 111.407 1.00 54.87 959 ILE A CA 1
ATOM 9426 C C . ILE E 2 959 ? 133.073 106.631 111.803 1.00 54.87 959 ILE A C 1
ATOM 9427 O O . ILE E 2 959 ? 133.783 105.637 112.020 1.00 54.87 959 ILE A O 1
ATOM 9432 N N . GLY E 2 960 ? 133.539 107.871 111.918 1.00 53.20 960 GLY A N 1
ATOM 9433 C CA . GLY E 2 960 ? 134.929 108.108 112.249 1.00 53.20 960 GLY A CA 1
ATOM 9434 C C . GLY E 2 960 ? 135.862 107.710 111.125 1.00 53.20 960 GLY A C 1
ATOM 9435 O O . GLY E 2 960 ? 135.792 108.274 110.031 1.00 53.20 960 GLY A O 1
ATOM 9436 N N . ASP E 2 961 ? 136.739 106.737 111.376 1.00 43.44 961 ASP A N 1
ATOM 9437 C CA . ASP E 2 961 ? 137.639 106.243 110.344 1.00 43.44 961 ASP A CA 1
ATOM 9438 C C . ASP E 2 961 ? 136.910 105.188 109.526 1.00 43.44 961 ASP A C 1
ATOM 9439 O O . ASP E 2 961 ? 136.564 104.130 110.072 1.00 43.44 961 ASP A O 1
ATOM 9444 N N . PRO E 2 962 ? 136.660 105.415 108.235 1.00 42.27 962 PRO A N 1
ATOM 9445 C CA . PRO E 2 962 ? 135.948 104.404 107.443 1.00 42.27 962 PRO A CA 1
ATOM 9446 C C . PRO E 2 962 ? 136.813 103.227 107.043 1.00 42.27 962 PRO A C 1
ATOM 9447 O O . PRO E 2 962 ? 136.268 102.153 106.769 1.00 42.27 962 PRO A O 1
ATOM 9451 N N . LEU E 2 963 ? 138.136 103.384 106.998 1.00 39.49 963 LEU A N 1
ATOM 9452 C CA . LEU E 2 963 ? 138.990 102.268 106.609 1.00 39.49 963 LEU A CA 1
ATOM 9453 C C . LEU E 2 963 ? 139.005 101.178 107.673 1.00 39.49 963 LEU A C 1
ATOM 9454 O O . LEU E 2 963 ? 139.034 99.988 107.347 1.00 39.49 963 LEU A O 1
ATOM 9459 N N . VAL E 2 964 ? 138.989 101.560 108.952 1.00 39.80 964 VAL A N 1
ATOM 9460 C CA . VAL E 2 964 ? 138.936 100.564 110.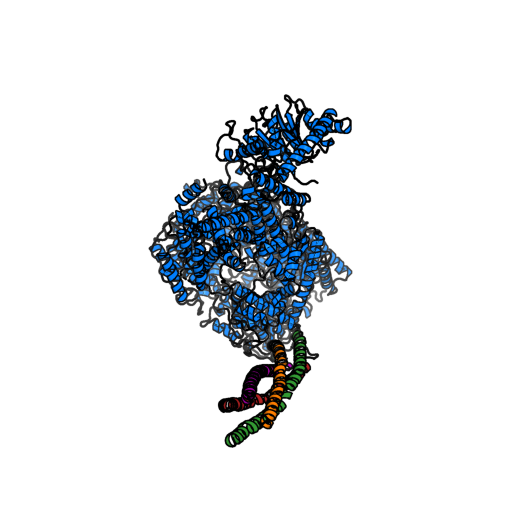019 1.00 39.80 964 VAL A CA 1
ATOM 9461 C C . VAL E 2 964 ? 137.628 99.788 109.954 1.00 39.80 964 VAL A C 1
ATOM 9462 O O . VAL E 2 964 ? 137.604 98.562 110.119 1.00 39.80 964 VAL A O 1
ATOM 9466 N N . SER E 2 965 ? 136.518 100.489 109.709 1.00 42.40 965 SER A N 1
ATOM 9467 C CA . SER E 2 965 ? 135.231 99.818 109.555 1.00 42.40 965 SER A CA 1
ATOM 9468 C C . SER E 2 965 ? 135.233 98.888 108.346 1.00 42.40 965 SER A C 1
ATOM 9469 O O . SER E 2 965 ? 134.689 97.778 108.403 1.00 42.40 965 SER A O 1
ATOM 9472 N N . ALA E 2 966 ? 135.837 99.328 107.239 1.00 37.73 966 ALA A N 1
ATOM 9473 C CA . ALA E 2 966 ? 135.922 98.481 106.055 1.00 37.73 966 ALA A CA 1
ATOM 9474 C C . ALA E 2 966 ? 136.737 97.227 106.329 1.00 37.73 966 ALA A C 1
ATOM 9475 O O . ALA E 2 966 ? 136.370 96.130 105.892 1.00 37.73 966 ALA A O 1
ATOM 9477 N N . ILE E 2 967 ? 137.849 97.367 107.050 1.00 38.36 967 ILE A N 1
ATOM 9478 C CA . ILE E 2 967 ? 138.660 96.205 107.400 1.00 38.36 967 ILE A CA 1
ATOM 9479 C C . ILE E 2 967 ? 137.880 95.265 108.309 1.00 38.36 967 ILE A C 1
ATOM 9480 O O . ILE E 2 967 ? 137.950 94.039 108.165 1.00 38.36 967 ILE A O 1
ATOM 9485 N N . ALA E 2 968 ? 137.123 95.820 109.259 1.00 39.16 968 ALA A N 1
ATOM 9486 C CA . ALA E 2 968 ? 136.318 94.984 110.143 1.00 39.16 968 ALA A CA 1
ATOM 9487 C C . ALA E 2 968 ? 135.273 94.198 109.361 1.00 39.16 968 ALA A C 1
ATOM 9488 O O . ALA E 2 968 ? 135.056 93.008 109.620 1.00 39.16 968 ALA A O 1
ATOM 9490 N N . ASP E 2 969 ? 134.618 94.844 108.396 1.00 38.82 969 ASP A N 1
ATOM 9491 C CA . ASP E 2 969 ? 133.615 94.145 107.598 1.00 38.82 969 ASP A CA 1
ATOM 9492 C C . ASP E 2 969 ? 134.252 93.108 106.682 1.00 38.82 969 ASP A C 1
ATOM 9493 O O . ASP E 2 969 ? 133.665 92.047 106.438 1.00 38.82 969 ASP A O 1
ATOM 9498 N N . VAL E 2 970 ? 135.445 93.394 106.162 1.00 34.54 970 VAL A N 1
ATOM 9499 C CA . VAL E 2 970 ? 136.173 92.388 105.393 1.00 34.54 970 VAL A CA 1
ATOM 9500 C C . VAL E 2 970 ? 136.471 91.177 106.264 1.00 34.54 970 VAL A C 1
ATOM 9501 O O . VAL E 2 970 ? 136.335 90.031 105.825 1.00 34.54 970 VAL A O 1
ATOM 9505 N N . LYS E 2 971 ? 136.878 91.414 107.511 1.00 38.39 971 LYS A N 1
ATOM 9506 C CA . LYS E 2 971 ? 137.129 90.311 108.433 1.00 38.39 971 LYS A CA 1
ATOM 9507 C C . LYS E 2 971 ? 135.860 89.511 108.694 1.00 38.39 971 LYS A C 1
ATOM 9508 O O . LYS E 2 971 ? 135.895 88.276 108.746 1.00 38.39 971 LYS A O 1
ATOM 9514 N N . ARG E 2 972 ? 134.732 90.202 108.875 1.00 34.07 972 ARG A N 1
ATOM 9515 C CA . ARG E 2 972 ? 133.465 89.512 109.108 1.00 34.07 972 ARG A CA 1
ATOM 9516 C C . ARG E 2 972 ? 133.091 88.633 107.921 1.00 34.07 972 ARG A C 1
ATOM 9517 O O . ARG E 2 972 ? 132.695 87.473 108.089 1.00 34.07 972 ARG A O 1
ATOM 9525 N N . LEU E 2 973 ? 133.216 89.172 106.707 1.00 33.31 973 LEU A N 1
ATOM 9526 C CA . LEU E 2 973 ? 132.891 88.392 105.518 1.00 33.31 973 LEU A CA 1
ATOM 9527 C C . LEU E 2 973 ? 133.850 87.221 105.346 1.00 33.31 973 LEU A C 1
ATOM 9528 O O . LEU E 2 973 ? 133.442 86.139 104.910 1.00 33.31 973 LEU A O 1
ATOM 9533 N N . ILE E 2 974 ? 135.127 87.419 105.673 1.00 37.12 974 ILE A N 1
ATOM 9534 C CA . ILE E 2 974 ? 136.106 86.343 105.549 1.00 37.12 974 ILE A CA 1
ATOM 9535 C C . ILE E 2 974 ? 135.783 85.214 106.519 1.00 37.12 974 ILE A C 1
ATOM 9536 O O . ILE E 2 974 ? 135.811 84.034 106.153 1.00 37.12 974 ILE A O 1
ATOM 9541 N N . LYS E 2 975 ? 135.471 85.557 107.770 1.00 41.61 975 LYS A N 1
ATOM 9542 C CA . LYS E 2 975 ? 135.219 84.518 108.763 1.00 41.61 975 LYS A CA 1
ATOM 9543 C C . LYS E 2 975 ? 133.878 83.835 108.538 1.00 41.61 975 LYS A C 1
ATOM 9544 O O . LYS E 2 975 ? 133.726 82.654 108.873 1.00 41.61 975 LYS A O 1
ATOM 9550 N N . ALA E 2 976 ? 132.896 84.546 107.978 1.00 44.37 976 ALA A N 1
ATOM 9551 C CA . ALA E 2 976 ? 131.634 83.892 107.642 1.00 44.37 976 ALA A CA 1
ATOM 9552 C C . ALA E 2 976 ? 131.787 82.983 106.429 1.00 44.37 976 ALA A C 1
ATOM 9553 O O . ALA E 2 976 ? 131.306 81.844 106.436 1.00 44.37 976 ALA A O 1
ATOM 9555 N N . GLY E 2 977 ? 132.453 83.462 105.383 1.00 46.07 977 GLY A N 1
ATOM 9556 C CA . GLY E 2 977 ? 132.660 82.665 104.191 1.00 46.07 977 GLY A CA 1
ATOM 9557 C C . GLY E 2 977 ? 132.304 83.393 102.912 1.00 46.07 977 GLY A C 1
ATOM 9558 O O . GLY E 2 977 ? 132.415 82.831 101.819 1.00 46.07 977 GLY A O 1
ATOM 9559 N N . CYS E 2 978 ? 131.869 84.647 103.038 1.00 48.41 978 CYS A N 1
ATOM 9560 C CA . CYS E 2 978 ? 131.506 85.431 101.861 1.00 48.41 978 CYS A CA 1
ATOM 9561 C C . CYS E 2 978 ? 132.727 85.731 100.999 1.00 48.41 978 CYS A C 1
ATOM 9562 O O . CYS E 2 978 ? 132.706 85.523 99.781 1.00 48.41 978 CYS A O 1
ATOM 9565 N N . LEU E 2 979 ? 133.795 86.226 101.611 1.00 42.99 979 LEU A N 1
ATOM 9566 C CA . LEU E 2 979 ? 135.055 86.489 100.935 1.00 42.99 979 LEU A CA 1
ATOM 9567 C C . LEU E 2 979 ? 136.080 85.446 101.355 1.00 42.99 979 LEU A C 1
ATOM 9568 O O . LEU E 2 979 ? 135.773 84.482 102.059 1.00 42.99 979 LEU A O 1
ATOM 9573 N N . ASP E 2 980 ? 137.315 85.644 100.911 1.00 53.06 980 ASP A N 1
ATOM 9574 C CA . ASP E 2 980 ? 138.410 84.754 101.252 1.00 53.06 980 ASP A CA 1
ATOM 9575 C C . ASP E 2 980 ? 139.583 85.557 101.801 1.00 53.06 980 ASP A C 1
ATOM 9576 O O . ASP E 2 980 ? 139.734 86.748 101.521 1.00 53.06 980 ASP A O 1
ATOM 9581 N N . ILE E 2 981 ? 140.410 84.883 102.601 1.00 53.72 981 ILE A N 1
ATOM 9582 C CA . ILE E 2 981 ? 141.547 85.553 103.223 1.00 53.72 981 ILE A CA 1
ATOM 9583 C C . ILE E 2 981 ? 142.557 85.996 102.172 1.00 53.72 981 ILE A C 1
ATOM 9584 O O . ILE E 2 981 ? 143.236 87.021 102.343 1.00 53.72 981 ILE A O 1
ATOM 9589 N N . TRP E 2 982 ? 142.673 85.256 101.068 1.00 53.94 982 TRP A N 1
ATOM 9590 C CA . TRP E 2 982 ? 143.600 85.670 100.024 1.00 53.94 982 TRP A CA 1
ATOM 9591 C C . TRP E 2 982 ? 143.172 86.972 99.369 1.00 53.94 982 TRP A C 1
ATOM 9592 O O . TRP E 2 982 ? 144.025 87.682 98.835 1.00 53.94 982 TRP A O 1
ATOM 9603 N N . VAL E 2 983 ? 141.885 87.324 99.423 1.00 47.95 983 VAL A N 1
ATOM 9604 C CA . VAL E 2 983 ? 141.465 88.646 98.963 1.00 47.95 983 VAL A CA 1
ATOM 9605 C C . VAL E 2 983 ? 142.072 89.730 99.848 1.00 47.95 983 VAL A C 1
ATOM 9606 O O . VAL E 2 983 ? 142.571 90.752 99.358 1.00 47.95 983 VAL A O 1
ATOM 9610 N N . LEU E 2 984 ? 142.050 89.518 101.166 1.00 52.32 984 LEU A N 1
ATOM 9611 C CA . LEU E 2 984 ? 142.679 90.466 102.080 1.00 52.32 984 LEU A CA 1
ATOM 9612 C C . LEU E 2 984 ? 144.178 90.549 101.834 1.00 52.32 984 LEU A C 1
ATOM 9613 O O . LEU E 2 984 ? 144.758 91.640 101.860 1.00 52.32 984 LEU A O 1
ATOM 9618 N N . TYR E 2 985 ? 144.823 89.405 101.600 1.00 54.53 985 TYR A N 1
ATOM 9619 C CA . TYR E 2 985 ? 146.256 89.422 101.316 1.00 54.53 985 TYR A CA 1
ATOM 9620 C C . TYR E 2 985 ? 146.555 90.157 100.014 1.00 54.53 985 TYR A C 1
ATOM 9621 O O . TYR E 2 985 ? 147.561 90.867 99.911 1.00 54.53 985 TYR A O 1
ATOM 9630 N N . ASN E 2 986 ? 145.696 89.989 99.006 1.00 53.72 986 ASN A N 1
ATOM 9631 C CA . ASN E 2 986 ? 145.872 90.701 97.745 1.00 53.72 986 ASN A CA 1
ATOM 9632 C C . ASN E 2 986 ? 145.726 92.204 97.936 1.00 53.72 986 ASN A C 1
ATOM 9633 O O . ASN E 2 986 ? 146.472 92.988 97.340 1.00 53.72 986 ASN A O 1
ATOM 9638 N N . ILE E 2 987 ? 144.756 92.624 98.749 1.00 44.95 987 ILE A N 1
ATOM 9639 C CA . ILE E 2 987 ? 144.582 94.051 99.010 1.00 44.95 987 ILE A CA 1
ATOM 9640 C C . ILE E 2 987 ? 145.778 94.611 99.771 1.00 44.95 987 ILE A C 1
ATOM 9641 O O . ILE E 2 987 ? 146.276 95.697 99.455 1.00 44.95 987 ILE A O 1
ATOM 9646 N N . LEU E 2 988 ? 146.258 93.885 100.785 1.00 48.30 988 LEU A N 1
ATOM 9647 C CA . LEU E 2 988 ? 147.427 94.343 101.531 1.00 48.30 988 LEU A CA 1
ATOM 9648 C C . LEU E 2 988 ? 148.658 94.420 100.637 1.00 48.30 988 LEU A C 1
ATOM 9649 O O . LEU E 2 988 ? 149.402 95.406 100.675 1.00 48.30 988 LEU A O 1
ATOM 9654 N N . GLY E 2 989 ? 148.883 93.394 99.822 1.00 57.46 989 GLY A N 1
ATOM 9655 C CA . GLY E 2 989 ? 150.008 93.351 98.915 1.00 57.46 989 GLY A CA 1
ATOM 9656 C C . GLY E 2 989 ? 149.799 94.072 97.606 1.00 57.46 989 GLY A C 1
ATOM 9657 O O . GLY E 2 989 ? 150.608 93.919 96.689 1.00 57.46 989 GLY A O 1
ATOM 9658 N N . ARG E 2 990 ? 148.727 94.851 97.492 1.00 53.26 990 ARG A N 1
ATOM 9659 C CA . ARG E 2 990 ? 148.460 95.592 96.270 1.00 53.26 990 ARG A CA 1
ATOM 9660 C C . ARG E 2 990 ? 149.566 96.603 95.997 1.00 53.26 990 ARG A C 1
ATOM 9661 O O . ARG E 2 990 ? 150.101 97.230 96.915 1.00 53.26 990 ARG A O 1
ATOM 9669 N N . ARG E 2 991 ? 149.989 96.716 94.742 1.00 69.74 991 ARG A N 1
ATOM 9670 C CA . ARG E 2 991 ? 151.027 97.703 94.356 1.00 69.74 991 ARG A CA 1
ATOM 9671 C C . ARG E 2 991 ? 150.449 99.110 94.468 1.00 69.74 991 ARG A C 1
ATOM 9672 O O . ARG E 2 991 ? 149.366 99.345 93.920 1.00 69.74 991 ARG A O 1
ATOM 9680 N N . PRO E 2 992 ? 151.136 100.052 95.135 1.00 66.28 992 PRO A N 1
ATOM 9681 C CA . PRO E 2 992 ? 150.638 101.410 95.376 1.00 66.28 992 PRO A CA 1
ATOM 9682 C C . PRO E 2 992 ? 150.226 102.096 94.081 1.00 66.28 992 PRO A C 1
ATOM 9683 O O . PRO E 2 992 ? 150.859 101.925 93.036 1.00 66.28 992 PRO A O 1
ATOM 9687 N N . GLY E 2 993 ? 149.157 102.883 94.158 1.00 64.13 993 GLY A N 1
ATOM 9688 C CA . GLY E 2 993 ? 148.624 103.575 93.001 1.00 64.13 993 GLY A CA 1
ATOM 9689 C C . GLY E 2 993 ? 149.434 104.793 92.619 1.00 64.13 993 GLY A C 1
ATOM 9690 O O . GLY E 2 993 ? 150.650 104.859 92.837 1.00 64.13 993 GLY A O 1
ATOM 9691 N N . LYS E 2 994 ? 148.755 105.773 92.032 1.00 67.18 994 LYS A N 1
ATOM 9692 C CA . LYS E 2 994 ? 149.369 107.028 91.610 1.00 67.18 994 LYS A CA 1
ATOM 9693 C C . LYS E 2 994 ? 148.834 108.130 92.520 1.00 67.18 994 LYS A C 1
ATOM 9694 O O . LYS E 2 994 ? 147.862 108.812 92.192 1.00 67.18 994 LYS A O 1
ATOM 9700 N N . GLY E 2 995 ? 149.480 108.303 93.667 1.00 56.99 995 GLY A N 1
ATOM 9701 C CA . GLY E 2 995 ? 149.084 109.310 94.630 1.00 56.99 995 GLY A CA 1
ATOM 9702 C C . GLY E 2 995 ? 150.205 110.302 94.870 1.00 56.99 995 GLY A C 1
ATOM 9703 O O . GLY E 2 995 ? 151.384 109.970 94.750 1.00 56.99 995 GLY A O 1
ATOM 9704 N N . LYS E 2 996 ? 149.824 111.525 95.204 1.00 55.40 996 LYS A N 1
ATOM 9705 C CA . LYS E 2 996 ? 150.760 112.604 95.477 1.00 55.40 996 LYS A CA 1
ATOM 9706 C C . LYS E 2 996 ? 150.601 113.059 96.924 1.00 55.40 996 LYS A C 1
ATOM 9707 O O . LYS E 2 996 ? 149.763 112.550 97.670 1.00 55.40 996 LYS A O 1
ATOM 9713 N N . TRP E 2 997 ? 151.424 114.030 97.318 1.00 50.01 997 TRP A N 1
ATOM 9714 C CA . TRP E 2 997 ? 151.300 114.595 98.657 1.00 50.01 997 TRP A CA 1
ATOM 9715 C C . TRP E 2 997 ? 149.978 115.324 98.832 1.00 50.01 997 TRP A C 1
ATOM 9716 O O . TRP E 2 997 ? 149.465 115.416 99.951 1.00 50.01 997 TRP A O 1
ATOM 9727 N N . SER E 2 998 ? 149.416 115.844 97.743 1.00 53.76 998 SER A N 1
ATOM 9728 C CA . SER E 2 998 ? 148.133 116.527 97.830 1.00 53.76 998 SER A CA 1
ATOM 9729 C C . SER E 2 998 ? 146.993 115.558 98.100 1.00 53.76 998 SER A C 1
ATOM 9730 O O . SER E 2 998 ? 146.020 115.928 98.761 1.00 53.76 998 SER A O 1
ATOM 9733 N N . THR E 2 999 ? 147.080 114.330 97.589 1.00 53.72 999 THR A N 1
ATOM 9734 C CA . THR E 2 999 ? 145.975 113.391 97.741 1.00 53.72 999 THR A CA 1
ATOM 9735 C C . THR E 2 999 ? 145.889 112.816 99.150 1.00 53.72 999 THR A C 1
ATOM 9736 O O . THR E 2 999 ? 144.788 112.519 99.624 1.00 53.72 999 THR A O 1
ATOM 9740 N N . LEU E 2 1000 ? 147.025 112.646 99.829 1.00 45.68 1000 LEU A N 1
ATOM 9741 C CA . LEU E 2 1000 ? 146.997 112.136 101.197 1.00 45.68 1000 LEU A CA 1
ATOM 9742 C C . LEU E 2 1000 ? 146.411 113.154 102.167 1.00 45.68 1000 LEU A C 1
ATOM 9743 O O . LEU E 2 1000 ? 145.849 112.772 103.199 1.00 45.68 1000 LEU A O 1
ATOM 9748 N N . ALA E 2 1001 ? 146.526 114.444 101.856 1.00 48.82 1001 ALA A N 1
ATOM 9749 C CA . ALA E 2 1001 ? 146.058 115.502 102.741 1.00 48.82 1001 ALA A CA 1
ATOM 9750 C C . ALA E 2 1001 ? 144.699 116.062 102.356 1.00 48.82 1001 ALA A C 1
ATOM 9751 O O . ALA E 2 1001 ? 143.978 116.553 103.227 1.00 48.82 1001 ALA A O 1
ATOM 9753 N N . ALA E 2 1002 ? 144.334 116.019 101.074 1.00 55.88 1002 ALA A N 1
ATOM 9754 C CA . ALA E 2 1002 ? 143.032 116.531 100.662 1.00 55.88 1002 ALA A CA 1
ATOM 9755 C C . ALA E 2 1002 ? 141.903 115.704 101.255 1.00 55.88 1002 ALA A C 1
ATOM 9756 O O . ALA E 2 1002 ? 140.878 116.251 101.679 1.00 55.88 1002 ALA A O 1
ATOM 9758 N N . ASP E 2 1003 ? 142.070 114.383 101.289 1.00 57.23 1003 ASP A N 1
ATOM 9759 C CA . ASP E 2 1003 ? 141.079 113.479 101.869 1.00 57.23 1003 ASP A CA 1
ATOM 9760 C C . ASP E 2 1003 ? 141.817 112.407 102.659 1.00 57.23 1003 ASP A C 1
ATOM 9761 O O . ASP E 2 1003 ? 142.282 111.412 102.079 1.00 57.23 1003 ASP A O 1
ATOM 9766 N N . PRO E 2 1004 ? 141.950 112.570 103.976 1.00 52.88 1004 PRO A N 1
ATOM 9767 C CA . PRO E 2 1004 ? 142.597 111.528 104.782 1.00 52.88 1004 PRO A CA 1
ATOM 9768 C C . PRO E 2 1004 ? 141.740 110.276 104.862 1.00 52.88 1004 PRO A C 1
ATOM 9769 O O . PRO E 2 1004 ? 140.646 110.232 104.290 1.00 52.88 1004 PRO A O 1
ATOM 9773 N N . TYR E 2 1005 ? 142.235 109.250 105.552 1.00 45.71 1005 TYR A N 1
ATOM 9774 C CA . TYR E 2 1005 ? 141.627 107.927 105.673 1.00 45.71 1005 TYR A CA 1
ATOM 9775 C C . TYR E 2 1005 ? 141.644 107.151 104.364 1.00 45.71 1005 TYR A C 1
ATOM 9776 O O . TYR E 2 1005 ? 141.231 105.987 104.351 1.00 45.71 1005 TYR A O 1
ATOM 9785 N N . THR E 2 1006 ? 142.107 107.742 103.269 1.00 43.92 1006 THR A N 1
ATOM 9786 C CA . THR E 2 1006 ? 142.055 107.113 101.960 1.00 43.92 1006 THR A CA 1
ATOM 9787 C C . THR E 2 1006 ? 143.392 106.470 101.628 1.00 43.92 1006 THR A C 1
ATOM 9788 O O . THR E 2 1006 ? 144.444 106.895 102.113 1.00 43.92 1006 THR A O 1
ATOM 9792 N N . LEU E 2 1007 ? 143.340 105.440 100.795 1.00 42.39 1007 LEU A N 1
ATOM 9793 C CA . LEU E 2 1007 ? 144.519 104.698 100.385 1.00 42.39 1007 LEU A CA 1
ATOM 9794 C C . LEU E 2 1007 ? 145.018 105.179 99.029 1.00 42.39 1007 LEU A C 1
ATOM 9795 O O . LEU E 2 1007 ? 144.306 105.844 98.273 1.00 42.39 1007 LEU A O 1
ATOM 9800 N N . ASN E 2 1008 ? 146.266 104.822 98.728 1.00 49.78 1008 ASN A N 1
ATOM 9801 C CA . ASN E 2 1008 ? 146.867 105.100 97.426 1.00 49.78 1008 ASN A CA 1
ATOM 9802 C C . ASN E 2 1008 ? 146.405 104.050 96.414 1.00 49.78 1008 ASN A C 1
ATOM 9803 O O . ASN E 2 1008 ? 147.190 103.310 95.821 1.00 49.78 1008 ASN A O 1
ATOM 9808 N N . ILE E 2 1009 ? 145.089 103.993 96.237 1.00 47.62 1009 ILE A N 1
ATOM 9809 C CA . ILE E 2 1009 ? 144.437 103.009 95.383 1.00 47.62 1009 ILE A CA 1
ATOM 9810 C C . ILE E 2 1009 ? 143.779 103.771 94.245 1.00 47.62 1009 ILE A C 1
ATOM 9811 O O . ILE E 2 1009 ? 142.980 104.685 94.485 1.00 47.62 1009 ILE A O 1
ATOM 9816 N N . ASP E 2 1010 ? 144.115 103.405 93.014 1.00 49.92 1010 ASP A N 1
ATOM 9817 C CA . ASP E 2 1010 ? 143.618 104.136 91.860 1.00 49.92 1010 ASP A CA 1
ATOM 9818 C C . ASP E 2 1010 ? 142.135 103.848 91.637 1.00 49.92 1010 ASP A C 1
ATOM 9819 O O . ASP E 2 1010 ? 141.592 102.840 92.096 1.00 49.92 1010 ASP A O 1
ATOM 9824 N N . TYR E 2 1011 ? 141.479 104.770 90.932 1.00 44.10 1011 TYR A N 1
ATOM 9825 C CA . TYR E 2 1011 ? 140.074 104.671 90.542 1.00 44.10 1011 TYR A CA 1
ATOM 9826 C C . TYR E 2 1011 ? 139.120 104.678 91.729 1.00 44.10 1011 TYR A C 1
ATOM 9827 O O . TYR E 2 1011 ? 137.959 104.287 91.587 1.00 44.10 1011 TYR A O 1
ATOM 9836 N N . LEU E 2 1012 ? 139.573 105.118 92.904 1.00 40.26 1012 LEU A N 1
ATOM 9837 C CA . LEU E 2 1012 ? 138.677 105.193 94.051 1.00 40.26 1012 LEU A CA 1
ATOM 9838 C C . LEU E 2 1012 ? 137.677 106.331 93.934 1.00 40.26 1012 LEU A C 1
ATOM 9839 O O . LEU E 2 1012 ? 136.625 106.283 94.579 1.00 40.26 1012 LEU A O 1
ATOM 9844 N N . VAL E 2 1013 ? 137.978 107.351 93.139 1.00 52.06 1013 VAL A N 1
ATOM 9845 C CA . VAL E 2 1013 ? 137.088 108.497 92.995 1.00 52.06 1013 VAL A CA 1
ATOM 9846 C C . VAL E 2 1013 ? 136.317 108.328 91.689 1.00 52.06 1013 VAL A C 1
ATOM 9847 O O . VAL E 2 1013 ? 136.892 107.895 90.680 1.00 52.06 1013 VAL A O 1
ATOM 9851 N N . PRO E 2 1014 ? 135.016 108.598 91.670 1.00 54.46 1014 PRO A N 1
ATOM 9852 C CA . PRO E 2 1014 ? 134.242 108.404 90.440 1.00 54.46 1014 PRO A CA 1
ATOM 9853 C C . PRO E 2 1014 ? 134.556 109.475 89.407 1.00 54.46 1014 PRO A C 1
ATOM 9854 O O . PRO E 2 1014 ? 135.180 110.498 89.694 1.00 54.46 1014 PRO A O 1
ATOM 9858 N N . SER E 2 1015 ? 134.109 109.218 88.177 1.00 60.62 1015 SER A N 1
ATOM 9859 C CA . SER E 2 1015 ? 134.248 110.209 87.119 1.00 60.62 1015 SER A CA 1
ATOM 9860 C C . SER E 2 1015 ? 133.292 111.380 87.303 1.00 60.62 1015 SER A C 1
ATOM 9861 O O . SER E 2 1015 ? 133.499 112.435 86.696 1.00 60.62 1015 SER A O 1
ATOM 9864 N N . THR E 2 1016 ? 132.255 111.216 88.126 1.00 61.27 1016 THR A N 1
ATOM 9865 C CA . THR E 2 1016 ? 131.360 112.328 88.430 1.00 61.27 1016 THR A CA 1
ATOM 9866 C C . THR E 2 1016 ? 132.105 113.449 89.143 1.00 61.27 1016 THR A C 1
ATOM 9867 O O . THR E 2 1016 ? 131.959 114.628 88.799 1.00 61.27 1016 THR A O 1
ATOM 9871 N N . THR E 2 1017 ? 132.913 113.093 90.142 1.00 58.81 1017 THR A N 1
ATOM 9872 C CA . THR E 2 1017 ? 133.710 114.095 90.837 1.00 58.81 1017 THR A CA 1
ATOM 9873 C C . THR E 2 1017 ? 134.726 114.728 89.898 1.00 58.81 1017 THR A C 1
ATOM 9874 O O . THR E 2 1017 ? 135.001 115.928 89.991 1.00 58.81 1017 THR A O 1
ATOM 9878 N N . PHE E 2 1018 ? 135.300 113.935 88.990 1.00 59.10 1018 PHE A N 1
ATOM 9879 C CA . PHE E 2 1018 ? 136.235 114.500 88.024 1.00 59.10 1018 PHE A CA 1
ATOM 9880 C C . PHE E 2 1018 ? 135.547 115.520 87.131 1.00 59.10 1018 PHE A C 1
ATOM 9881 O O . PHE E 2 1018 ? 136.116 116.575 86.832 1.00 59.10 1018 PHE A O 1
ATOM 9889 N N . LEU E 2 1019 ? 134.325 115.223 86.688 1.00 57.85 1019 LEU A N 1
ATOM 9890 C CA . LEU E 2 1019 ? 133.596 116.177 85.860 1.00 57.85 1019 LEU A CA 1
ATOM 9891 C C . LEU E 2 1019 ? 133.241 117.435 86.643 1.00 57.85 1019 LEU A C 1
ATOM 9892 O O . LEU E 2 1019 ? 133.331 118.548 86.111 1.00 57.85 1019 LEU A O 1
ATOM 9897 N N . LYS E 2 1020 ? 132.848 117.283 87.911 1.00 57.09 1020 LYS A N 1
ATOM 9898 C CA . LYS E 2 1020 ? 132.571 118.457 88.737 1.00 57.09 1020 LYS A CA 1
ATOM 9899 C C . LYS E 2 1020 ? 133.814 119.323 88.894 1.00 57.09 1020 LYS A C 1
ATOM 9900 O O . LYS E 2 1020 ? 133.751 120.552 88.769 1.00 57.09 1020 LYS A O 1
ATOM 9906 N N . LYS E 2 1021 ? 134.961 118.695 89.164 1.00 62.18 1021 LYS A N 1
ATOM 9907 C CA . LYS E 2 1021 ? 136.198 119.449 89.339 1.00 62.18 1021 LYS A CA 1
ATOM 9908 C C . LYS E 2 1021 ? 136.636 120.109 88.039 1.00 62.18 1021 LYS A C 1
ATOM 9909 O O . LYS E 2 1021 ? 137.155 121.230 88.052 1.00 62.18 1021 LYS A O 1
ATOM 9915 N N . HIS E 2 1022 ? 136.444 119.428 86.907 1.00 60.96 1022 HIS A N 1
ATOM 9916 C CA . HIS E 2 1022 ? 136.778 120.034 85.624 1.00 60.96 1022 HIS A CA 1
ATOM 9917 C C . HIS E 2 1022 ? 135.900 121.244 85.347 1.00 60.96 1022 HIS A C 1
ATOM 9918 O O . HIS E 2 1022 ? 136.385 122.273 84.865 1.00 60.96 1022 HIS A O 1
ATOM 9925 N N . ALA E 2 1023 ? 134.604 121.143 85.652 1.00 58.59 1023 ALA A N 1
ATOM 9926 C CA . ALA E 2 1023 ? 133.723 122.292 85.483 1.00 58.59 1023 ALA A CA 1
ATOM 9927 C C . ALA E 2 1023 ? 134.143 123.445 86.384 1.00 58.59 1023 ALA A C 1
ATOM 9928 O O . ALA E 2 1023 ? 134.161 124.606 85.957 1.00 58.59 1023 ALA A O 1
ATOM 9930 N N . GLN E 2 1024 ? 134.618 123.194 87.596 1.00 57.48 1024 GLN A N 1
ATOM 9931 C CA . GLN E 2 1024 ? 134.939 124.303 88.533 1.00 57.48 1024 GLN A CA 1
ATOM 9932 C C . GLN E 2 1024 ? 136.238 125.006 88.127 1.00 57.48 1024 GLN A C 1
ATOM 9933 O O . GLN E 2 1024 ? 136.286 126.206 88.277 1.00 57.48 1024 GLN A O 1
ATOM 9939 N N . TYR E 2 1025 ? 137.237 124.258 87.658 1.00 61.10 1025 TYR A N 1
ATOM 9940 C CA . TYR E 2 1025 ? 138.502 124.879 87.183 1.00 61.10 1025 TYR A CA 1
ATOM 9941 C C . TYR E 2 1025 ? 138.225 125.628 85.880 1.00 61.10 1025 TYR A C 1
ATOM 9942 O O . TYR E 2 1025 ? 138.842 126.688 85.656 1.00 61.10 1025 TYR A O 1
ATOM 9951 N N . THR E 2 1026 ? 137.307 125.110 85.062 1.00 63.40 1026 THR A N 1
ATOM 9952 C CA . THR E 2 1026 ? 137.031 125.703 83.734 1.00 63.40 1026 THR A CA 1
ATOM 9953 C C . THR E 2 1026 ? 136.249 126.991 83.929 1.00 63.40 1026 THR A C 1
ATOM 9954 O O . THR E 2 1026 ? 136.425 127.900 83.134 1.00 63.40 1026 THR A O 1
ATOM 9958 N N . LEU E 2 1027 ? 135.426 127.057 84.958 1.00 59.67 1027 LEU A N 1
ATOM 9959 C CA . LEU E 2 1027 ? 134.724 128.292 85.283 1.00 59.67 1027 LEU A CA 1
ATOM 9960 C C . LEU E 2 1027 ? 135.614 129.253 86.066 1.00 59.67 1027 LEU A C 1
ATOM 9961 O O . LEU E 2 1027 ? 135.496 130.475 85.913 1.00 59.67 1027 LEU A O 1
ATOM 9966 N N . MET E 2 1028 ? 136.512 128.728 86.903 1.00 65.00 1028 MET A N 1
ATOM 9967 C CA . MET E 2 1028 ? 137.381 129.599 87.690 1.00 65.00 1028 MET A CA 1
ATOM 9968 C C . MET E 2 1028 ? 138.444 130.262 86.825 1.00 65.00 1028 MET A C 1
ATOM 9969 O O . MET E 2 1028 ? 138.723 131.454 86.987 1.00 65.00 1028 MET A O 1
ATOM 9974 N N . GLU E 2 1029 ? 139.056 129.510 85.909 1.00 70.53 1029 GLU A N 1
ATOM 9975 C CA . GLU E 2 1029 ? 140.028 130.114 85.007 1.00 70.53 1029 GLU A CA 1
ATOM 9976 C C . GLU E 2 1029 ? 139.374 131.072 84.022 1.00 70.53 1029 GLU A C 1
ATOM 9977 O O . GLU E 2 1029 ? 140.047 131.971 83.508 1.00 70.53 1029 GLU A O 1
ATOM 9983 N N . ARG E 2 1030 ? 138.081 130.898 83.747 1.00 69.79 1030 ARG A N 1
ATOM 9984 C CA . ARG E 2 1030 ? 137.345 131.825 82.901 1.00 69.79 1030 ARG A CA 1
ATOM 9985 C C . ARG E 2 1030 ? 136.907 133.071 83.659 1.00 69.79 1030 ARG A C 1
ATOM 9986 O O . ARG E 2 1030 ? 136.690 134.118 83.038 1.00 69.79 1030 ARG A O 1
ATOM 9994 N N . SER E 2 1031 ? 136.811 132.988 84.984 1.00 65.49 1031 SER A N 1
ATOM 9995 C CA . SER E 2 1031 ? 136.332 134.106 85.784 1.00 65.49 1031 SER A CA 1
ATOM 9996 C C . SER E 2 1031 ? 137.231 135.324 85.620 1.00 65.49 1031 SER A C 1
ATOM 9997 O O . SER E 2 1031 ? 138.460 135.218 85.610 1.00 65.49 1031 SER A O 1
ATOM 10000 N N . VAL E 2 1032 ? 136.602 136.490 85.490 1.00 67.15 1032 VAL A N 1
ATOM 10001 C CA . VAL E 2 1032 ? 137.306 137.757 85.346 1.00 67.15 1032 VAL A CA 1
ATOM 10002 C C . VAL E 2 1032 ? 136.723 138.736 86.357 1.00 67.15 1032 VAL A C 1
ATOM 10003 O O . VAL E 2 1032 ? 137.061 139.926 86.365 1.00 67.15 1032 VAL A O 1
ATOM 10007 N N . ASN E 2 1033 ? 135.861 138.226 87.231 1.00 69.90 1033 ASN A N 1
ATOM 10008 C CA . ASN E 2 1033 ? 135.131 139.059 88.173 1.00 69.90 1033 ASN A CA 1
ATOM 10009 C C . ASN E 2 1033 ? 136.093 139.763 89.130 1.00 69.90 1033 ASN A C 1
ATOM 10010 O O . ASN E 2 1033 ? 137.146 139.218 89.475 1.00 69.90 1033 ASN A O 1
ATOM 10015 N N . PRO E 2 1034 ? 135.774 140.996 89.546 1.00 66.32 1034 PRO A N 1
ATOM 10016 C CA . PRO E 2 1034 ? 136.624 141.674 90.542 1.00 66.32 1034 PRO A CA 1
ATOM 10017 C C . PRO E 2 1034 ? 136.800 140.878 91.819 1.00 66.32 1034 PRO A C 1
ATOM 10018 O O . PRO E 2 1034 ? 137.924 140.758 92.321 1.00 66.32 1034 PRO A O 1
ATOM 10022 N N . MET E 2 1035 ? 135.714 140.236 92.261 1.00 69.60 1035 MET A N 1
ATOM 10023 C CA . MET E 2 1035 ? 135.807 139.260 93.372 1.00 69.60 1035 MET A CA 1
ATOM 10024 C C . MET E 2 1035 ? 136.286 138.023 92.669 1.00 69.60 1035 MET A C 1
ATOM 10025 O O . MET E 2 1035 ? 135.768 137.785 91.600 1.00 69.60 1035 MET A O 1
ATOM 10030 N N . LEU E 2 1036 ? 137.134 137.219 93.256 1.00 70.96 1036 LEU A N 1
ATOM 10031 C CA . LEU E 2 1036 ? 137.871 136.131 92.610 1.00 70.96 1036 LEU A CA 1
ATOM 10032 C C . LEU E 2 1036 ? 138.900 136.658 91.616 1.00 70.96 1036 LEU A C 1
ATOM 10033 O O . LEU E 2 1036 ? 139.185 136.009 90.608 1.00 70.96 1036 LEU A O 1
ATOM 10038 N N . ARG E 2 1037 ? 139.457 137.841 91.880 1.00 77.27 1037 ARG A N 1
ATOM 10039 C CA . ARG E 2 1037 ? 140.508 138.363 91.013 1.00 77.27 1037 ARG A CA 1
ATOM 10040 C C . ARG E 2 1037 ? 141.774 137.528 91.130 1.00 77.27 1037 ARG A C 1
ATOM 10041 O O . ARG E 2 1037 ? 142.370 137.138 90.120 1.00 77.27 1037 ARG A O 1
ATOM 10049 N N . GLY E 2 1038 ? 142.202 137.243 92.360 1.00 67.71 1038 GLY A N 1
ATOM 10050 C CA . GLY E 2 1038 ? 143.388 136.449 92.601 1.00 67.71 1038 GLY A CA 1
ATOM 10051 C C . GLY E 2 1038 ? 143.150 135.047 93.106 1.00 67.71 1038 GLY A C 1
ATOM 10052 O O . GLY E 2 1038 ? 144.115 134.380 93.502 1.00 67.71 1038 GLY A O 1
ATOM 10053 N N . VAL E 2 1039 ? 141.905 134.565 93.118 1.00 62.21 1039 VAL A N 1
ATOM 10054 C CA . VAL E 2 1039 ? 141.632 133.226 93.630 1.00 62.21 1039 VAL A CA 1
ATOM 10055 C C . VAL E 2 1039 ? 142.302 132.173 92.757 1.00 62.21 1039 VAL A C 1
ATOM 10056 O O . VAL E 2 1039 ? 142.954 131.249 93.257 1.00 62.21 1039 VAL A O 1
ATOM 10060 N N . PHE E 2 1040 ? 142.159 132.297 91.442 1.00 67.72 1040 PHE A N 1
ATOM 10061 C CA . PHE E 2 1040 ? 142.718 131.303 90.539 1.00 67.72 1040 PHE A CA 1
ATOM 10062 C C . PHE E 2 1040 ? 144.213 131.518 90.346 1.00 67.72 1040 PHE A C 1
ATOM 10063 O O . PHE E 2 1040 ? 144.684 132.651 90.217 1.00 67.72 1040 PHE A O 1
ATOM 10071 N N . SER E 2 1041 ? 144.956 130.414 90.326 1.00 78.25 1041 SER A N 1
ATOM 10072 C CA . SER E 2 1041 ? 146.377 130.425 90.020 1.00 78.25 1041 SER A CA 1
ATOM 10073 C C . SER E 2 1041 ? 146.695 129.221 89.150 1.00 78.25 1041 SER A C 1
ATOM 10074 O O . SER E 2 1041 ? 146.213 128.116 89.411 1.00 78.25 1041 SER A O 1
ATOM 10077 N N . GLU E 2 1042 ? 147.503 129.442 88.112 1.00 82.98 1042 GLU A N 1
ATOM 10078 C CA . GLU E 2 1042 ? 147.840 128.355 87.199 1.00 82.98 1042 GLU A CA 1
ATOM 10079 C C . GLU E 2 1042 ? 148.611 127.253 87.914 1.00 82.98 1042 GLU A C 1
ATOM 10080 O O . GLU E 2 1042 ? 148.377 126.064 87.673 1.00 82.98 1042 GLU A O 1
ATOM 10086 N N . ASN E 2 1043 ? 149.533 127.630 88.801 1.00 79.42 1043 ASN A N 1
ATOM 10087 C CA . ASN E 2 1043 ? 150.301 126.674 89.588 1.00 79.42 1043 ASN A CA 1
ATOM 10088 C C . ASN E 2 1043 ? 149.670 126.395 90.946 1.00 79.42 1043 ASN A C 1
ATOM 10089 O O . ASN E 2 1043 ? 150.391 126.121 91.912 1.00 79.42 1043 ASN A O 1
ATOM 10094 N N . ALA E 2 1044 ? 148.341 126.484 91.049 1.00 76.48 1044 ALA A N 1
ATOM 10095 C CA . ALA E 2 1044 ? 147.675 126.205 92.317 1.00 76.48 1044 ALA A CA 1
ATOM 10096 C C . ALA E 2 1044 ? 147.884 124.758 92.743 1.00 76.48 1044 ALA A C 1
ATOM 10097 O O . ALA E 2 1044 ? 148.099 124.477 93.926 1.00 76.48 1044 ALA A O 1
ATOM 10099 N N . ALA E 2 1045 ? 147.817 123.826 91.791 1.00 74.74 1045 ALA A N 1
ATOM 10100 C CA . ALA E 2 1045 ? 148.054 122.424 92.116 1.00 74.74 1045 ALA A CA 1
ATOM 10101 C C . ALA E 2 1045 ? 149.476 122.207 92.617 1.00 74.74 1045 ALA A C 1
ATOM 10102 O O . ALA E 2 1045 ? 149.695 121.473 93.587 1.00 74.74 1045 ALA A O 1
ATOM 10104 N N . GLU E 2 1046 ? 150.459 122.839 91.969 1.00 76.18 1046 GLU A N 1
ATOM 10105 C CA . GLU E 2 1046 ? 151.843 122.704 92.415 1.00 76.18 1046 GLU A CA 1
ATOM 10106 C C . GLU E 2 1046 ? 152.042 123.320 93.796 1.00 76.18 1046 GLU A C 1
ATOM 10107 O O . GLU E 2 1046 ? 152.751 122.755 94.637 1.00 76.18 1046 GLU A O 1
ATOM 10113 N N . GLU E 2 1047 ? 151.432 124.480 94.043 1.00 69.91 1047 GLU A N 1
ATOM 10114 C CA . GLU E 2 1047 ? 151.543 125.112 95.353 1.00 69.91 1047 GLU A CA 1
ATOM 10115 C C . GLU E 2 1047 ? 150.916 124.247 96.436 1.00 69.91 1047 GLU A C 1
ATOM 10116 O O . GLU E 2 1047 ? 151.475 124.110 97.530 1.00 69.91 1047 GLU A O 1
ATOM 10122 N N . GLU E 2 1048 ? 149.753 123.658 96.153 1.00 62.89 1048 GLU A N 1
ATOM 10123 C CA . GLU E 2 1048 ? 149.124 122.764 97.115 1.00 62.89 1048 GLU A CA 1
ATOM 10124 C C . GLU E 2 1048 ? 149.950 121.509 97.343 1.00 62.89 1048 GLU A C 1
ATOM 10125 O O . GLU E 2 1048 ? 150.011 121.025 98.475 1.00 62.89 1048 GLU A O 1
ATOM 10131 N N . GLU E 2 1049 ? 150.606 120.988 96.304 1.00 65.57 1049 GLU A N 1
ATOM 10132 C CA . GLU E 2 1049 ? 151.496 119.849 96.493 1.00 65.57 1049 GLU A CA 1
ATOM 10133 C C . GLU E 2 1049 ? 152.677 120.220 97.380 1.00 65.57 1049 GLU A C 1
ATOM 10134 O O . GLU E 2 1049 ? 153.060 119.451 98.268 1.00 65.57 1049 GLU A O 1
ATOM 10140 N N . GLU E 2 1050 ? 153.262 121.399 97.160 1.00 65.25 1050 GLU A N 1
ATOM 10141 C CA . GLU E 2 1050 ? 154.387 121.835 97.984 1.00 65.25 1050 GLU A CA 1
ATOM 10142 C C . GLU E 2 1050 ? 153.966 122.061 99.431 1.00 65.25 1050 GLU A C 1
ATOM 10143 O O . GLU E 2 1050 ? 154.695 121.700 100.359 1.00 65.25 1050 GLU A O 1
ATOM 10149 N N . LEU E 2 1051 ? 152.792 122.658 99.647 1.00 51.83 1051 LEU A N 1
ATOM 10150 C CA . LEU E 2 1051 ? 152.311 122.878 101.009 1.00 51.83 1051 LEU A CA 1
ATOM 10151 C C . LEU E 2 1051 ? 151.994 121.560 101.709 1.00 51.83 1051 LEU A C 1
ATOM 10152 O O . LEU E 2 1051 ? 152.311 121.382 102.893 1.00 51.83 1051 LEU A O 1
ATOM 10157 N N . ALA E 2 1052 ? 151.364 120.623 100.995 1.00 49.81 1052 ALA A N 1
ATOM 10158 C CA . ALA E 2 1052 ? 151.095 119.315 101.572 1.00 49.81 1052 ALA A CA 1
ATOM 10159 C C . ALA E 2 1052 ? 152.384 118.572 101.875 1.00 49.81 1052 ALA A C 1
ATOM 10160 O O . ALA E 2 1052 ? 152.459 117.852 102.870 1.00 49.81 1052 ALA A O 1
ATOM 10162 N N . GLN E 2 1053 ? 153.406 118.726 101.030 1.00 51.35 1053 GLN A N 1
ATOM 10163 C CA . GLN E 2 1053 ? 154.711 118.161 101.352 1.00 51.35 1053 GLN A CA 1
ATOM 10164 C C . GLN E 2 1053 ? 155.291 118.804 102.603 1.00 51.35 1053 GLN A C 1
ATOM 10165 O O . GLN E 2 1053 ? 155.853 118.117 103.462 1.00 51.35 1053 GLN A O 1
ATOM 10171 N N . TYR E 2 1054 ? 155.152 120.124 102.725 1.00 55.59 1054 TYR A N 1
ATOM 10172 C CA . TYR E 2 1054 ? 155.636 120.831 103.906 1.00 55.59 1054 TYR A CA 1
ATOM 10173 C C . TYR E 2 1054 ? 155.010 120.273 105.176 1.00 55.59 1054 TYR A C 1
ATOM 10174 O O . TYR E 2 1054 ? 155.707 120.006 106.161 1.00 55.59 1054 TYR A O 1
ATOM 10183 N N . LEU E 2 1055 ? 153.691 120.085 105.169 1.00 47.81 1055 LEU A N 1
ATOM 10184 C CA . LEU E 2 1055 ? 153.015 119.583 106.364 1.00 47.81 1055 LEU A CA 1
ATOM 10185 C C . LEU E 2 1055 ? 153.220 118.087 106.577 1.00 47.81 1055 LEU A C 1
ATOM 10186 O O . LEU E 2 1055 ? 153.174 117.618 107.719 1.00 47.81 1055 LEU A O 1
ATOM 10191 N N . LEU E 2 1056 ? 153.448 117.327 105.508 1.00 45.84 1056 LEU A N 1
ATOM 10192 C CA . LEU E 2 1056 ? 153.465 115.873 105.586 1.00 45.84 1056 LEU A CA 1
ATOM 10193 C C . LEU E 2 1056 ? 154.863 115.280 105.620 1.00 45.84 1056 LEU A C 1
ATOM 10194 O O . LEU E 2 1056 ? 155.067 114.251 106.272 1.00 45.84 1056 LEU A O 1
ATOM 10199 N N . ASP E 2 1057 ? 155.834 115.891 104.941 1.00 52.73 1057 ASP A N 1
ATOM 10200 C CA . ASP E 2 1057 ? 157.200 115.369 104.909 1.00 52.73 1057 ASP A CA 1
ATOM 10201 C C . ASP E 2 1057 ? 157.928 115.694 106.216 1.00 52.73 1057 ASP A C 1
ATOM 10202 O O . ASP E 2 1057 ? 158.911 116.432 106.259 1.00 52.73 1057 ASP A O 1
ATOM 10207 N N . ARG E 2 1058 ? 157.415 115.120 107.298 1.00 62.07 1058 ARG A N 1
ATOM 10208 C CA . ARG E 2 1058 ? 157.952 115.296 108.641 1.00 62.07 1058 ARG A CA 1
ATOM 10209 C C . ARG E 2 1058 ? 158.336 113.939 109.222 1.00 62.07 1058 ARG A C 1
ATOM 10210 O O . ARG E 2 1058 ? 158.255 112.905 108.554 1.00 62.07 1058 ARG A O 1
ATOM 10218 N N . GLU E 2 1059 ? 158.767 113.954 110.485 1.00 78.48 1059 GLU A N 1
ATOM 10219 C CA . GLU E 2 1059 ? 159.171 112.718 111.146 1.00 78.48 1059 GLU A CA 1
ATOM 10220 C C . GLU E 2 1059 ? 157.995 111.761 111.297 1.00 78.48 1059 GLU A C 1
ATOM 10221 O O . GLU E 2 1059 ? 158.143 110.551 111.090 1.00 78.48 1059 GLU A O 1
ATOM 10227 N N . VAL E 2 1060 ? 156.825 112.277 111.664 1.00 71.66 1060 VAL A N 1
ATOM 10228 C CA . VAL E 2 1060 ? 155.595 111.496 111.707 1.00 71.66 1060 VAL A CA 1
ATOM 10229 C C . VAL E 2 1060 ? 154.553 112.206 110.857 1.00 71.66 1060 VAL A C 1
ATOM 10230 O O . VAL E 2 1060 ? 154.402 113.431 110.941 1.00 71.66 1060 VAL A O 1
ATOM 10234 N N . VAL E 2 1061 ? 153.856 111.442 110.026 1.00 54.22 1061 VAL A N 1
ATOM 10235 C CA . VAL E 2 1061 ? 152.857 111.981 109.112 1.00 54.22 1061 VAL A CA 1
ATOM 10236 C C . VAL E 2 1061 ? 151.514 112.026 109.824 1.00 54.22 1061 VAL A C 1
ATOM 10237 O O . VAL E 2 1061 ? 151.071 111.026 110.398 1.00 54.22 1061 VAL A O 1
ATOM 10241 N N . MET E 2 1062 ? 150.867 113.190 109.796 1.00 52.11 1062 MET A N 1
ATOM 10242 C CA . MET E 2 1062 ? 149.570 113.394 110.438 1.00 52.11 1062 MET A CA 1
ATOM 10243 C C . MET E 2 1062 ? 148.606 113.944 109.397 1.00 52.11 1062 MET A C 1
ATOM 10244 O O . MET E 2 1062 ? 148.454 115.166 109.260 1.00 52.11 1062 MET A O 1
ATOM 10249 N N . PRO E 2 1063 ? 147.944 113.070 108.637 1.00 46.34 1063 PRO A N 1
ATOM 10250 C CA . PRO E 2 1063 ? 147.052 113.550 107.570 1.00 46.34 1063 PRO A CA 1
ATOM 10251 C C . PRO E 2 1063 ? 145.909 114.419 108.058 1.00 46.34 1063 PRO A C 1
ATOM 10252 O O . PRO E 2 1063 ? 145.464 115.301 107.316 1.00 46.34 1063 PRO A O 1
ATOM 10256 N N . ARG E 2 1064 ? 145.403 114.195 109.271 1.00 53.73 1064 ARG A N 1
ATOM 10257 C CA . ARG E 2 1064 ? 144.353 115.061 109.797 1.00 53.73 1064 ARG A CA 1
ATOM 10258 C C . ARG E 2 1064 ? 144.855 116.491 109.940 1.00 53.73 1064 ARG A C 1
ATOM 10259 O O . ARG E 2 1064 ? 144.179 117.448 109.539 1.00 53.73 1064 ARG A O 1
ATOM 10267 N N . VAL E 2 1065 ? 146.052 116.653 110.506 1.00 52.98 1065 VAL A N 1
ATOM 10268 C CA . VAL E 2 1065 ? 146.615 117.984 110.698 1.00 52.98 1065 VAL A CA 1
ATOM 10269 C C . VAL E 2 1065 ? 146.890 118.646 109.359 1.00 52.98 1065 VAL A C 1
ATOM 10270 O O . VAL E 2 1065 ? 146.636 119.842 109.179 1.00 52.98 1065 VAL A O 1
ATOM 10274 N N . ALA E 2 1066 ? 147.436 117.889 108.405 1.00 47.16 1066 ALA A N 1
ATOM 10275 C CA . ALA E 2 1066 ? 147.696 118.449 107.084 1.00 47.16 1066 ALA A CA 1
ATOM 10276 C C . ALA E 2 1066 ? 146.404 118.887 106.409 1.00 47.16 1066 ALA A C 1
ATOM 10277 O O . ALA E 2 1066 ? 146.346 119.964 105.810 1.00 47.16 1066 ALA A O 1
ATOM 10279 N N . HIS E 2 1067 ? 145.355 118.068 106.503 1.00 50.18 1067 HIS A N 1
ATOM 10280 C CA . HIS E 2 1067 ? 144.073 118.434 105.915 1.00 50.18 1067 HIS A CA 1
ATOM 10281 C C . HIS E 2 1067 ? 143.539 119.714 106.534 1.00 50.18 1067 HIS A C 1
ATOM 10282 O O . HIS E 2 1067 ? 143.098 120.625 105.823 1.00 50.18 1067 HIS A O 1
ATOM 10289 N N . VAL E 2 1068 ? 143.582 119.810 107.864 1.00 53.61 1068 VAL A N 1
ATOM 10290 C CA . VAL E 2 1068 ? 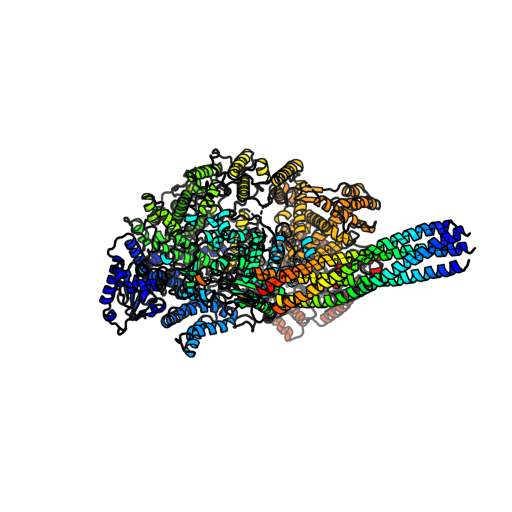143.061 121.000 108.529 1.00 53.61 1068 VAL A CA 1
ATOM 10291 C C . VAL E 2 1068 ? 143.861 122.230 108.120 1.00 53.61 1068 VAL A C 1
ATOM 10292 O O . VAL E 2 1068 ? 143.298 123.249 107.702 1.00 53.61 1068 VAL A O 1
ATOM 10296 N N . ILE E 2 1069 ? 145.190 122.142 108.199 1.00 51.00 1069 ILE A N 1
ATOM 10297 C CA . ILE E 2 1069 ? 146.030 123.304 107.925 1.00 51.00 1069 ILE A CA 1
ATOM 10298 C C . ILE E 2 1069 ? 145.886 123.741 106.474 1.00 51.00 1069 ILE A C 1
ATOM 10299 O O . ILE E 2 1069 ? 145.841 124.941 106.177 1.00 51.00 1069 ILE A O 1
ATOM 10304 N N . LEU E 2 1070 ? 145.803 122.785 105.546 1.00 50.39 1070 LEU A N 1
ATOM 10305 C CA . LEU E 2 1070 ? 145.539 123.135 104.157 1.00 50.39 1070 LEU A CA 1
ATOM 10306 C C . LEU E 2 1070 ? 144.199 123.842 104.020 1.00 50.39 1070 LEU A C 1
ATOM 10307 O O . LEU E 2 1070 ? 144.107 124.896 103.387 1.00 50.39 1070 LEU A O 1
ATOM 10312 N N . ALA E 2 1071 ? 143.153 123.296 104.645 1.00 49.75 1071 ALA A N 1
ATOM 10313 C CA . ALA E 2 1071 ? 141.824 123.879 104.499 1.00 49.75 1071 ALA A CA 1
ATOM 10314 C C . ALA E 2 1071 ? 141.741 125.276 105.096 1.00 49.75 1071 ALA A C 1
ATOM 10315 O O . ALA E 2 1071 ? 140.884 126.067 104.688 1.00 49.75 1071 ALA A O 1
ATOM 10317 N N . GLN E 2 1072 ? 142.601 125.599 106.063 1.00 52.79 1072 GLN A N 1
ATOM 10318 C CA . GLN E 2 1072 ? 142.623 126.940 106.639 1.00 52.79 1072 GLN A CA 1
ATOM 10319 C C . GLN E 2 1072 ? 143.783 127.796 106.144 1.00 52.79 1072 GLN A C 1
ATOM 10320 O O . GLN E 2 1072 ? 144.074 128.828 106.754 1.00 52.79 1072 GLN A O 1
ATOM 10326 N N . SER E 2 1073 ? 144.443 127.407 105.060 1.00 49.58 1073 SER A N 1
ATOM 10327 C CA . SER E 2 1073 ? 145.490 128.222 104.465 1.00 49.58 1073 SER A CA 1
ATOM 10328 C C . SER E 2 1073 ? 144.920 128.982 103.271 1.00 49.58 1073 SER A C 1
ATOM 10329 O O . SER E 2 1073 ? 143.750 128.822 102.910 1.00 49.58 1073 SER A O 1
ATOM 10332 N N . SER E 2 1074 ? 145.752 129.830 102.660 1.00 53.39 1074 SER A N 1
ATOM 10333 C CA . SER E 2 1074 ? 145.299 130.594 101.500 1.00 53.39 1074 SER A CA 1
ATOM 10334 C C . SER E 2 1074 ? 144.961 129.677 100.334 1.00 53.39 1074 SER A C 1
ATOM 10335 O O . SER E 2 1074 ? 143.940 129.866 99.660 1.00 53.39 1074 SER A O 1
ATOM 10338 N N . CYS E 2 1075 ? 145.817 128.678 100.102 1.00 57.24 1075 CYS A N 1
ATOM 10339 C CA . CYS E 2 1075 ? 145.554 127.703 99.012 1.00 57.24 1075 CYS A CA 1
ATOM 10340 C C . CYS E 2 1075 ? 144.240 126.974 99.305 1.00 57.24 1075 CYS A C 1
ATOM 10341 O O . CYS E 2 1075 ? 143.431 126.821 98.369 1.00 57.24 1075 CYS A O 1
ATOM 10344 N N . GLY E 2 1076 ? 144.039 126.549 100.557 1.00 43.50 1076 GLY A N 1
ATOM 10345 C CA . GLY E 2 1076 ? 142.807 125.866 100.913 1.00 43.50 1076 GLY A CA 1
ATOM 10346 C C . GLY E 2 1076 ? 141.589 126.759 100.821 1.00 43.50 1076 GLY A C 1
ATOM 10347 O O . GLY E 2 1076 ? 140.506 126.306 100.451 1.00 43.50 1076 GLY A O 1
ATOM 10348 N N . ARG E 2 1077 ? 141.704 128.040 101.101 1.00 49.23 1077 ARG A N 1
ATOM 10349 C CA . ARG E 2 1077 ? 140.546 128.941 100.965 1.00 49.23 1077 ARG A CA 1
ATOM 10350 C C . ARG E 2 1077 ? 140.261 129.125 99.497 1.00 49.23 1077 ARG A C 1
ATOM 10351 O O . ARG E 2 1077 ? 139.100 129.274 99.164 1.00 49.23 1077 ARG A O 1
ATOM 10359 N N . ARG E 2 1078 ? 141.274 129.183 98.640 1.00 52.74 1078 ARG A N 1
ATOM 10360 C CA . ARG E 2 1078 ? 140.993 129.258 97.211 1.00 52.74 1078 ARG A CA 1
ATOM 10361 C C . ARG E 2 1078 ? 140.337 127.977 96.711 1.00 52.74 1078 ARG A C 1
ATOM 10362 O O . ARG E 2 1078 ? 139.421 128.025 95.882 1.00 52.74 1078 ARG A O 1
ATOM 10370 N N . LYS E 2 1079 ? 140.784 126.824 97.214 1.00 46.42 1079 LYS A N 1
ATOM 10371 C CA . LYS E 2 1079 ? 140.138 125.562 96.868 1.00 46.42 1079 LYS A CA 1
ATOM 10372 C C . LYS E 2 1079 ? 138.686 125.541 97.321 1.00 46.42 1079 LYS A C 1
ATOM 10373 O O . LYS E 2 1079 ? 137.810 125.063 96.597 1.00 46.42 1079 LYS A O 1
ATOM 10379 N N . GLN E 2 1080 ? 138.414 126.049 98.525 1.00 42.78 1080 GLN A N 1
ATOM 10380 C CA . GLN E 2 1080 ? 137.046 126.097 99.030 1.00 42.78 1080 GLN A CA 1
ATOM 10381 C C . GLN E 2 1080 ? 136.170 127.000 98.174 1.00 42.78 1080 GLN A C 1
ATOM 10382 O O . GLN E 2 1080 ? 135.025 126.654 97.859 1.00 42.78 1080 GLN A O 1
ATOM 10388 N N . ILE E 2 1081 ? 136.690 128.165 97.790 1.00 45.23 1081 ILE A N 1
ATOM 10389 C CA . ILE E 2 1081 ? 135.901 129.081 96.975 1.00 45.23 1081 ILE A CA 1
ATOM 10390 C C . ILE E 2 1081 ? 135.651 128.492 95.592 1.00 45.23 1081 ILE A C 1
ATOM 10391 O O . ILE E 2 1081 ? 134.571 128.663 95.017 1.00 45.23 1081 ILE A O 1
ATOM 10396 N N . GLN E 2 1082 ? 136.642 127.796 95.032 1.00 52.00 1082 GLN A N 1
ATOM 10397 C CA . GLN E 2 1082 ? 136.420 127.102 93.768 1.00 52.00 1082 GLN A CA 1
ATOM 10398 C C . GLN E 2 1082 ? 135.427 125.957 93.933 1.00 52.00 1082 GLN A C 1
ATOM 10399 O O . GLN E 2 1082 ? 134.680 125.645 93.001 1.00 52.00 1082 GLN A O 1
ATOM 10405 N N . GLY E 2 1083 ? 135.397 125.329 95.107 1.00 48.60 1083 GLY A N 1
ATOM 10406 C CA . GLY E 2 1083 ? 134.400 124.322 95.408 1.00 48.60 1083 GLY A CA 1
ATOM 10407 C C . GLY E 2 1083 ? 133.024 124.866 95.712 1.00 48.60 1083 GLY A C 1
ATOM 10408 O O . GLY E 2 1083 ? 132.070 124.089 95.796 1.00 48.60 1083 GLY A O 1
ATOM 10409 N N . TYR E 2 1084 ? 132.904 126.183 95.893 1.00 45.50 1084 TYR A N 1
ATOM 10410 C CA . TYR E 2 1084 ? 131.593 126.810 96.020 1.00 45.50 1084 TYR A CA 1
ATOM 10411 C C . TYR E 2 1084 ? 130.787 126.755 94.730 1.00 45.50 1084 TYR A C 1
ATOM 10412 O O . TYR E 2 1084 ? 129.583 127.029 94.766 1.00 45.50 1084 TYR A O 1
ATOM 10421 N N . LEU E 2 1085 ? 131.413 126.426 93.603 1.00 52.38 1085 LEU A N 1
ATOM 10422 C CA . LEU E 2 1085 ? 130.693 126.342 92.341 1.00 52.38 1085 LEU A CA 1
ATOM 10423 C C . LEU E 2 1085 ? 129.711 125.175 92.355 1.00 52.38 1085 LEU A C 1
ATOM 10424 O O . LEU E 2 1085 ? 129.943 124.144 92.993 1.00 52.38 1085 LEU A O 1
ATOM 10429 N N . ASP E 2 1086 ? 128.604 125.349 91.631 1.00 64.45 1086 ASP A N 1
ATOM 10430 C CA . ASP E 2 1086 ? 127.483 124.421 91.737 1.00 64.45 1086 ASP A CA 1
ATOM 10431 C C . ASP E 2 1086 ? 127.797 123.066 91.110 1.00 64.45 1086 ASP A C 1
ATOM 10432 O O . ASP E 2 1086 ? 127.420 122.025 91.660 1.00 64.45 1086 ASP A O 1
ATOM 10437 N N . SER E 2 1087 ? 128.475 123.058 89.960 1.00 61.69 1087 SER A N 1
ATOM 10438 C CA . SER E 2 1087 ? 128.763 121.835 89.207 1.00 61.69 1087 SER A CA 1
ATOM 10439 C C . SER E 2 1087 ? 127.468 121.102 88.842 1.00 61.69 1087 SER A C 1
ATOM 10440 O O . SER E 2 1087 ? 127.218 119.968 89.257 1.00 61.69 1087 SER A O 1
ATOM 10443 N N . THR E 2 1088 ? 126.649 121.780 88.050 1.00 61.99 1088 THR A N 1
ATOM 10444 C CA . THR E 2 1088 ? 125.364 121.284 87.582 1.00 61.99 1088 THR A CA 1
ATOM 10445 C C . THR E 2 1088 ? 125.518 120.733 86.164 1.00 61.99 1088 THR A C 1
ATOM 10446 O O . THR E 2 1088 ? 126.460 121.077 85.447 1.00 61.99 1088 THR A O 1
ATOM 10450 N N . ARG E 2 1089 ? 124.597 119.841 85.782 1.00 60.68 1089 ARG A N 1
ATOM 10451 C CA . ARG E 2 1089 ? 124.626 119.226 84.457 1.00 60.68 1089 ARG A CA 1
ATOM 10452 C C . ARG E 2 1089 ? 124.802 120.265 83.355 1.00 60.68 1089 ARG A C 1
ATOM 10453 O O . ARG E 2 1089 ? 125.617 120.089 82.443 1.00 60.68 1089 ARG A O 1
ATOM 10461 N N . THR E 2 1090 ? 124.038 121.359 83.422 1.00 61.43 1090 THR A N 1
ATOM 10462 C CA . THR E 2 1090 ? 124.200 122.431 82.443 1.00 61.43 1090 THR A CA 1
ATOM 10463 C C . THR E 2 1090 ? 125.577 123.074 82.552 1.00 61.43 1090 THR A C 1
ATOM 10464 O O . THR E 2 1090 ? 126.213 123.378 81.536 1.00 61.43 1090 THR A O 1
ATOM 10468 N N . ILE E 2 1091 ? 126.055 123.286 83.780 1.00 61.04 1091 ILE A N 1
ATOM 10469 C CA . ILE E 2 1091 ? 127.382 123.859 83.980 1.00 61.04 1091 ILE A CA 1
ATOM 10470 C C . ILE E 2 1091 ? 128.457 122.919 83.448 1.00 61.04 1091 ILE A C 1
ATOM 10471 O O . ILE E 2 1091 ? 129.427 123.357 82.817 1.00 61.04 1091 ILE A O 1
ATOM 10476 N N . ILE E 2 1092 ? 128.305 121.615 83.694 1.00 59.48 1092 ILE A N 1
ATOM 10477 C CA . ILE E 2 1092 ? 129.279 120.646 83.198 1.00 59.48 1092 ILE A CA 1
ATOM 10478 C C . ILE E 2 1092 ? 129.286 120.626 81.675 1.00 59.48 1092 ILE A C 1
ATOM 10479 O O . ILE E 2 1092 ? 130.348 120.560 81.044 1.00 59.48 1092 ILE A O 1
ATOM 10484 N N . ARG E 2 1093 ? 128.102 120.674 81.060 1.00 68.18 1093 ARG A N 1
ATOM 10485 C CA . ARG E 2 1093 ? 128.028 120.728 79.603 1.00 68.18 1093 ARG A CA 1
ATOM 10486 C C . ARG E 2 1093 ? 128.701 121.982 79.065 1.00 68.18 1093 ARG A C 1
ATOM 10487 O O . ARG E 2 1093 ? 129.432 121.926 78.068 1.00 68.18 1093 ARG A O 1
ATOM 10495 N N . TYR E 2 1094 ? 128.470 123.126 79.714 1.00 70.62 1094 TYR A N 1
ATOM 10496 C CA . TYR E 2 1094 ? 129.118 124.361 79.286 1.00 70.62 1094 TYR A CA 1
ATOM 10497 C C . TYR E 2 1094 ? 130.633 124.252 79.392 1.00 70.62 1094 TYR A C 1
ATOM 10498 O O . TYR E 2 1094 ? 131.360 124.701 78.498 1.00 70.62 1094 TYR A O 1
ATOM 10507 N N . SER E 2 1095 ? 131.128 123.671 80.487 1.00 65.25 1095 SER A N 1
ATOM 10508 C CA . SER E 2 1095 ? 132.568 123.515 80.653 1.00 65.25 1095 SER A CA 1
ATOM 10509 C C . SER E 2 1095 ? 133.150 122.608 79.578 1.00 65.25 1095 SER A C 1
ATOM 10510 O O . SER E 2 1095 ? 134.219 122.893 79.027 1.00 65.25 1095 SER A O 1
ATOM 10513 N N . LEU E 2 1096 ? 132.460 121.508 79.268 1.00 61.43 1096 LEU A N 1
ATOM 10514 C CA . LEU E 2 1096 ? 132.942 120.608 78.225 1.00 61.43 1096 LEU A CA 1
ATOM 10515 C C . LEU E 2 1096 ? 132.900 121.267 76.853 1.00 61.43 1096 LEU A C 1
ATOM 10516 O O . LEU E 2 1096 ? 133.726 120.952 75.991 1.00 61.43 1096 LEU A O 1
ATOM 10521 N N . GLU E 2 1097 ? 131.950 122.176 76.629 1.00 72.24 1097 GLU A N 1
ATOM 10522 C CA . GLU E 2 1097 ? 131.883 122.873 75.348 1.00 72.24 1097 GLU A CA 1
ATOM 10523 C C . GLU E 2 1097 ? 133.004 123.897 75.218 1.00 72.24 1097 GLU A C 1
ATOM 10524 O O . GLU E 2 1097 ? 133.834 123.817 74.306 1.00 72.24 1097 GLU A O 1
ATOM 10530 N N . VAL E 2 1098 ? 133.046 124.874 76.130 1.00 71.02 1098 VAL A N 1
ATOM 10531 C CA . VAL E 2 1098 ? 134.008 125.966 76.006 1.00 71.02 1098 VAL A CA 1
ATOM 10532 C C . VAL E 2 1098 ? 135.435 125.483 76.243 1.00 71.02 1098 VAL A C 1
ATOM 10533 O O . VAL E 2 1098 ? 136.386 126.064 75.708 1.00 71.02 1098 VAL A O 1
ATOM 10537 N N . ARG E 2 1099 ? 135.618 124.432 77.041 1.00 70.79 1099 ARG A N 1
ATOM 10538 C CA . ARG E 2 1099 ? 136.937 123.865 77.317 1.00 70.79 1099 ARG A CA 1
ATOM 10539 C C . ARG E 2 1099 ? 136.880 122.366 77.058 1.00 70.79 1099 ARG A C 1
ATOM 10540 O O . ARG E 2 1099 ? 136.676 121.570 77.983 1.00 70.79 1099 ARG A O 1
ATOM 10548 N N . PRO E 2 1100 ? 137.054 121.948 75.806 1.00 75.75 1100 PRO A N 1
ATOM 10549 C CA . PRO E 2 1100 ? 136.949 120.522 75.486 1.00 75.75 1100 PRO A CA 1
ATOM 10550 C C . PRO E 2 1100 ? 138.041 119.706 76.156 1.00 75.75 1100 PRO A C 1
ATOM 10551 O O . PRO E 2 1100 ? 139.168 120.167 76.351 1.00 75.75 1100 PRO A O 1
ATOM 10555 N N . LEU E 2 1101 ? 137.687 118.476 76.513 1.00 75.10 1101 LEU A N 1
ATOM 10556 C CA . LEU E 2 1101 ? 138.659 117.549 77.069 1.00 75.10 1101 LEU A CA 1
ATOM 10557 C C . LEU E 2 1101 ? 139.596 117.045 75.978 1.00 75.10 1101 LEU A C 1
ATOM 10558 O O . LEU E 2 1101 ? 139.253 117.022 74.793 1.00 75.10 1101 LEU A O 1
ATOM 10563 N N . SER E 2 1102 ? 140.793 116.638 76.390 1.00 79.64 1102 SER A N 1
ATOM 10564 C CA . SER E 2 1102 ? 141.718 116.018 75.457 1.00 79.64 1102 SER A CA 1
ATOM 10565 C C . SER E 2 1102 ? 141.221 114.627 75.072 1.00 79.64 1102 SER A C 1
ATOM 10566 O O . SER E 2 1102 ? 140.339 114.055 75.716 1.00 79.64 1102 SER A O 1
ATOM 10569 N N . ALA E 2 1103 ? 141.799 114.084 73.999 1.00 76.09 1103 ALA A N 1
ATOM 10570 C CA . ALA E 2 1103 ? 141.369 112.777 73.515 1.00 76.09 1103 ALA A CA 1
ATOM 10571 C C . ALA E 2 1103 ? 141.591 111.694 74.563 1.00 76.09 1103 ALA A C 1
ATOM 10572 O O . ALA E 2 1103 ? 140.710 110.859 74.801 1.00 76.09 1103 ALA A O 1
ATOM 10574 N N . LYS E 2 1104 ? 142.761 111.692 75.206 1.00 77.43 1104 LYS A N 1
ATOM 10575 C CA . LYS E 2 1104 ? 143.022 110.711 76.254 1.00 77.43 1104 LYS A CA 1
ATOM 10576 C C . LYS E 2 1104 ? 142.092 110.912 77.443 1.00 77.43 1104 LYS A C 1
ATOM 10577 O O . LYS E 2 1104 ? 141.568 109.941 78.002 1.00 77.43 1104 LYS A O 1
ATOM 10583 N N . LYS E 2 1105 ? 141.875 112.166 77.845 1.00 77.45 1105 LYS A N 1
ATOM 10584 C CA . LYS E 2 1105 ? 140.952 112.440 78.941 1.00 77.45 1105 LYS A CA 1
ATOM 10585 C C . LYS E 2 1105 ? 139.521 112.088 78.556 1.00 77.45 1105 LYS A C 1
ATOM 10586 O O . LYS E 2 1105 ? 138.763 111.560 79.376 1.00 77.45 1105 LYS A O 1
ATOM 10592 N N . LEU E 2 1106 ? 139.136 112.373 77.310 1.00 69.80 1106 LEU A N 1
ATOM 10593 C CA . LEU E 2 1106 ? 137.826 111.960 76.818 1.00 69.80 1106 LEU A CA 1
ATOM 10594 C C . LEU E 2 1106 ? 137.649 110.453 76.959 1.00 69.80 1106 LEU A C 1
ATOM 10595 O O . LEU E 2 1106 ? 136.643 109.977 77.502 1.00 69.80 1106 LEU A O 1
ATOM 10600 N N . ASN E 2 1107 ? 138.635 109.689 76.485 1.00 69.82 1107 ASN A N 1
ATOM 10601 C CA . ASN E 2 1107 ? 138.538 108.235 76.522 1.00 69.82 1107 ASN A CA 1
ATOM 10602 C C . ASN E 2 1107 ? 138.519 107.710 77.951 1.00 69.82 1107 ASN A C 1
ATOM 10603 O O . ASN E 2 1107 ? 137.785 106.764 78.256 1.00 69.82 1107 ASN A O 1
ATOM 10608 N N . THR E 2 1108 ? 139.321 108.299 78.842 1.00 67.85 1108 THR A N 1
ATOM 10609 C CA . THR E 2 1108 ? 139.341 107.804 80.215 1.00 67.85 1108 THR A CA 1
ATOM 10610 C C . THR E 2 1108 ? 138.036 108.125 80.936 1.00 67.85 1108 THR A C 1
ATOM 10611 O O . THR E 2 1108 ? 137.531 107.296 81.701 1.00 67.85 1108 THR A O 1
ATOM 10615 N N . VAL E 2 1109 ? 137.441 109.291 80.671 1.00 63.06 1109 VAL A N 1
ATOM 10616 C CA . VAL E 2 1109 ? 136.149 109.595 81.278 1.00 63.06 1109 VAL A CA 1
ATOM 10617 C C . VAL E 2 1109 ? 135.078 108.662 80.733 1.00 63.06 1109 VAL A C 1
ATOM 10618 O O . VAL E 2 1109 ? 134.183 108.226 81.467 1.00 63.06 1109 VAL A O 1
ATOM 10622 N N . ILE E 2 1110 ? 135.156 108.327 79.444 1.00 61.82 1110 ILE A N 1
ATOM 10623 C CA . ILE E 2 1110 ? 134.150 107.457 78.844 1.00 61.82 1110 ILE A CA 1
ATOM 10624 C C . ILE E 2 1110 ? 134.265 106.034 79.386 1.00 61.82 1110 ILE A C 1
ATOM 10625 O O . ILE E 2 1110 ? 133.255 105.398 79.711 1.00 61.82 1110 ILE A O 1
ATOM 10630 N N . GLU E 2 1111 ? 135.487 105.516 79.506 1.00 61.12 1111 GLU A N 1
ATOM 10631 C CA . GLU E 2 1111 ? 135.717 104.126 79.883 1.00 61.12 1111 GLU A CA 1
ATOM 10632 C C . GLU E 2 1111 ? 136.212 103.982 81.319 1.00 61.12 1111 GLU A C 1
ATOM 10633 O O . GLU E 2 1111 ? 136.921 103.023 81.637 1.00 61.12 1111 GLU A O 1
ATOM 10639 N N . TYR E 2 1112 ? 135.886 104.947 82.183 1.00 53.30 1112 TYR A N 1
ATOM 10640 C CA . TYR E 2 1112 ? 136.212 104.807 83.598 1.00 53.30 1112 TYR A CA 1
ATOM 10641 C C . TYR E 2 1112 ? 135.664 103.516 84.188 1.00 53.30 1112 TYR A C 1
ATOM 10642 O O . TYR E 2 1112 ? 136.332 102.870 84.998 1.00 53.30 1112 TYR A O 1
ATOM 10651 N N . ASN E 2 1113 ? 134.442 103.132 83.819 1.00 53.76 1113 ASN A N 1
ATOM 10652 C CA . ASN E 2 1113 ? 133.855 101.923 84.391 1.00 53.76 1113 ASN A CA 1
ATOM 10653 C C . ASN E 2 1113 ? 134.663 100.689 84.013 1.00 53.76 1113 ASN A C 1
ATOM 10654 O O . ASN E 2 1113 ? 134.989 99.856 84.869 1.00 53.76 1113 ASN A O 1
ATOM 10659 N N . LEU E 2 1114 ? 135.007 100.563 82.730 1.00 51.10 1114 LEU A N 1
ATOM 10660 C CA . LEU E 2 1114 ? 135.797 99.420 82.285 1.00 51.10 1114 LEU A CA 1
ATOM 10661 C C . LEU E 2 1114 ? 137.181 99.426 82.918 1.00 51.10 1114 LEU A C 1
ATOM 10662 O O . LEU E 2 1114 ? 137.691 98.373 83.318 1.00 51.10 1114 LEU A O 1
ATOM 10667 N N . LEU E 2 1115 ? 137.803 100.603 83.024 1.00 47.82 1115 LEU A N 1
ATOM 10668 C CA . LEU E 2 1115 ? 139.121 100.682 83.647 1.00 47.82 1115 LEU A CA 1
ATOM 10669 C C . LEU E 2 1115 ? 139.057 100.305 85.120 1.00 47.82 1115 LEU A C 1
ATOM 10670 O O . LEU E 2 1115 ? 139.961 99.643 85.637 1.00 47.82 1115 LEU A O 1
ATOM 10675 N N . TYR E 2 1116 ? 137.993 100.716 85.810 1.00 45.36 1116 TYR A N 1
ATOM 10676 C CA . TYR E 2 1116 ? 137.840 100.404 87.226 1.00 45.36 1116 TYR A CA 1
ATOM 10677 C C . TYR E 2 1116 ? 137.664 98.903 87.425 1.00 45.36 1116 TYR A C 1
ATOM 10678 O O . TYR E 2 1116 ? 138.279 98.303 88.319 1.00 45.36 1116 TYR A O 1
ATOM 10687 N N . LEU E 2 1117 ? 136.836 98.275 86.584 1.00 48.06 1117 LEU A N 1
ATOM 10688 C CA . LEU E 2 1117 ? 136.663 96.828 86.665 1.00 48.06 1117 LEU A CA 1
ATOM 10689 C C . LEU E 2 1117 ? 137.967 96.097 86.361 1.00 48.06 1117 LEU A C 1
ATOM 10690 O O . LEU E 2 1117 ? 138.313 95.118 87.037 1.00 48.06 1117 LEU A O 1
ATOM 10695 N N . SER E 2 1118 ? 138.710 96.563 85.355 1.00 47.53 1118 SER A N 1
ATOM 10696 C CA . SER E 2 1118 ? 139.996 95.948 85.045 1.00 47.53 1118 SER A CA 1
ATOM 10697 C C . SER E 2 1118 ? 140.974 96.110 86.201 1.00 47.53 1118 SER A C 1
ATOM 10698 O O . SER E 2 1118 ? 141.772 95.208 86.481 1.00 47.53 1118 SER A O 1
ATOM 10701 N N . TYR E 2 1119 ? 140.932 97.259 86.878 1.00 46.33 1119 TYR A N 1
ATOM 10702 C CA . TYR E 2 1119 ? 141.788 97.483 88.036 1.00 46.33 1119 TYR A CA 1
ATOM 10703 C C . TYR E 2 1119 ? 141.459 96.507 89.159 1.00 46.33 1119 TYR A C 1
ATOM 10704 O O . TYR E 2 1119 ? 142.363 95.964 89.804 1.00 46.33 1119 TYR A O 1
ATOM 10713 N N . ASN E 2 1120 ? 140.168 96.271 89.407 1.00 45.38 1120 ASN A N 1
ATOM 10714 C CA . ASN E 2 1120 ? 139.779 95.297 90.425 1.00 45.38 1120 ASN A CA 1
ATOM 10715 C C . ASN E 2 1120 ? 140.134 93.872 90.038 1.00 45.38 1120 ASN A C 1
ATOM 10716 O O . ASN E 2 1120 ? 140.327 93.030 90.926 1.00 45.38 1120 ASN A O 1
ATOM 10721 N N . LEU E 2 1121 ? 140.205 93.586 88.737 1.00 49.46 1121 LEU A N 1
ATOM 10722 C CA . LEU E 2 1121 ? 140.482 92.225 88.292 1.00 49.46 1121 LEU A CA 1
ATOM 10723 C C . LEU E 2 1121 ? 141.796 91.699 88.856 1.00 49.46 1121 LEU A C 1
ATOM 10724 O O . LEU E 2 1121 ? 141.976 90.483 88.974 1.00 49.46 1121 LEU A O 1
ATOM 10729 N N . GLU E 2 1122 ? 142.724 92.590 89.207 1.00 56.00 1122 GLU A N 1
ATOM 10730 C CA . GLU E 2 1122 ? 144.004 92.157 89.753 1.00 56.00 1122 GLU A CA 1
ATOM 10731 C C . GLU E 2 1122 ? 143.908 91.697 91.204 1.00 56.00 1122 GLU A C 1
ATOM 10732 O O . GLU E 2 1122 ? 144.830 91.030 91.686 1.00 56.00 1122 GLU A O 1
ATOM 10738 N N . ILE E 2 1123 ? 142.824 92.023 91.909 1.00 51.09 1123 ILE A N 1
ATOM 10739 C CA . ILE E 2 1123 ? 142.684 91.641 93.304 1.00 51.09 1123 ILE A CA 1
ATOM 10740 C C . ILE E 2 1123 ? 141.544 90.654 93.540 1.00 51.09 1123 ILE A C 1
ATOM 10741 O O . ILE E 2 1123 ? 141.602 89.890 94.509 1.00 51.09 1123 ILE A O 1
ATOM 10746 N N . ILE E 2 1124 ? 140.510 90.642 92.698 1.00 48.37 1124 ILE A N 1
ATOM 10747 C CA . ILE E 2 1124 ? 139.356 89.791 92.982 1.00 48.37 1124 ILE A CA 1
ATOM 10748 C C . ILE E 2 1124 ? 139.286 88.603 92.033 1.00 48.37 1124 ILE A C 1
ATOM 10749 O O . ILE E 2 1124 ? 138.203 88.066 91.778 1.00 48.37 1124 ILE A O 1
ATOM 10754 N N . GLU E 2 1125 ? 140.432 88.164 91.516 1.00 55.10 1125 GLU A N 1
ATOM 10755 C CA . GLU E 2 1125 ? 140.464 87.058 90.566 1.00 55.10 1125 GLU A CA 1
ATOM 10756 C C . GLU E 2 1125 ? 141.145 85.820 91.133 1.00 55.10 1125 GLU A C 1
ATOM 10757 O O . GLU E 2 1125 ? 140.547 84.741 91.151 1.00 55.10 1125 GLU A O 1
ATOM 10763 N N . LYS E 2 1126 ? 142.384 85.940 91.594 1.00 63.88 1126 LYS A N 1
ATOM 10764 C CA . LYS E 2 1126 ? 143.152 84.790 92.041 1.00 63.88 1126 LYS A CA 1
ATOM 10765 C C . LYS E 2 1126 ? 144.111 85.244 93.128 1.00 63.88 1126 LYS A C 1
ATOM 10766 O O . LYS E 2 1126 ? 144.418 86.437 93.232 1.00 63.88 1126 LYS A O 1
ATOM 10772 N N . PRO E 2 1127 ? 144.595 84.319 93.967 1.00 64.36 1127 PRO A N 1
ATOM 10773 C CA . PRO E 2 1127 ? 145.590 84.698 94.978 1.00 64.36 1127 PRO A CA 1
ATOM 10774 C C . PRO E 2 1127 ? 146.921 85.097 94.361 1.00 64.36 1127 PRO A C 1
ATOM 10775 O O . PRO E 2 1127 ? 147.611 84.266 93.765 1.00 64.36 1127 PRO A O 1
ATOM 10779 N N . ASN E 2 1128 ? 147.289 86.366 94.501 1.00 71.40 1128 ASN A N 1
ATOM 10780 C CA . ASN E 2 1128 ? 148.553 86.849 93.974 1.00 71.40 1128 ASN A CA 1
ATOM 10781 C C . ASN E 2 1128 ? 149.698 86.501 94.919 1.00 71.40 1128 ASN A C 1
ATOM 10782 O O . ASN E 2 1128 ? 149.496 86.171 96.091 1.00 71.40 1128 ASN A O 1
ATOM 10787 N N . ILE E 2 1129 ? 150.916 86.570 94.388 1.00 86.45 1129 ILE A N 1
ATOM 10788 C CA . ILE E 2 1129 ? 152.117 86.339 95.183 1.00 86.45 1129 ILE A CA 1
ATOM 10789 C C . ILE E 2 1129 ? 152.404 87.615 95.965 1.00 86.45 1129 ILE A C 1
ATOM 10790 O O . ILE E 2 1129 ? 152.667 88.669 95.380 1.00 86.45 1129 ILE A O 1
ATOM 10795 N N . VAL E 2 1130 ? 152.349 87.525 97.287 1.00 91.66 1130 VAL A N 1
ATOM 10796 C CA . VAL E 2 1130 ? 152.498 88.686 98.148 1.00 91.66 1130 VAL A CA 1
ATOM 10797 C C . VAL E 2 1130 ? 153.755 88.532 98.994 1.00 91.66 1130 VAL A C 1
ATOM 10798 O O . VAL E 2 1130 ? 154.358 87.456 99.088 1.00 91.66 1130 VAL A O 1
ATOM 10802 N N . GLN E 2 1131 ? 154.161 89.668 99.575 1.00 94.79 1131 GLN A N 1
ATOM 10803 C CA . GLN E 2 1131 ? 155.349 89.672 100.462 1.00 94.79 1131 GLN A CA 1
ATOM 10804 C C . GLN E 2 1131 ? 155.051 88.717 101.602 1.00 94.79 1131 GLN A C 1
ATOM 10805 O O . GLN E 2 1131 ? 153.871 88.471 101.863 1.00 94.79 1131 GLN A O 1
ATOM 10811 N N . PRO E 2 1132 ? 156.044 88.166 102.317 1.00 99.39 1132 PRO A N 1
ATOM 10812 C CA . PRO E 2 1132 ? 155.737 87.146 103.311 1.00 99.39 1132 PRO A CA 1
ATOM 10813 C C . PRO E 2 1132 ? 155.311 87.717 104.671 1.00 99.39 1132 PRO A C 1
ATOM 10814 O O . PRO E 2 1132 ? 154.563 87.049 105.354 1.00 99.39 1132 PRO A O 1
ATOM 10818 N N . PHE E 2 1133 ? 155.764 88.915 105.042 1.00 94.59 1133 PHE A N 1
ATOM 10819 C CA . PHE E 2 1133 ? 155.399 89.384 106.371 1.00 94.59 1133 PHE A CA 1
ATOM 10820 C C . PHE E 2 1133 ? 153.904 89.637 106.501 1.00 94.59 1133 PHE A C 1
ATOM 10821 O O . PHE E 2 1133 ? 153.430 89.882 107.615 1.00 94.59 1133 PHE A O 1
ATOM 10829 N N . LEU E 2 1134 ? 153.158 89.580 105.396 1.00 87.94 1134 LEU A N 1
ATOM 10830 C CA . LEU E 2 1134 ? 151.710 89.725 105.444 1.00 87.94 1134 LEU A CA 1
ATOM 10831 C C . LEU E 2 1134 ? 151.020 88.523 106.071 1.00 87.94 1134 LEU A C 1
ATOM 10832 O O . LEU E 2 1134 ? 149.842 88.619 106.427 1.00 87.94 1134 LEU A O 1
ATOM 10837 N N . ASN E 2 1135 ? 151.721 87.395 106.207 1.00 90.64 1135 ASN A N 1
ATOM 10838 C CA . ASN E 2 1135 ? 151.135 86.222 106.842 1.00 90.64 1135 ASN A CA 1
ATOM 10839 C C . ASN E 2 1135 ? 150.858 86.447 108.320 1.00 90.64 1135 ASN A C 1
ATOM 10840 O O . ASN E 2 1135 ? 150.051 85.718 108.907 1.00 90.64 1135 ASN A O 1
ATOM 10845 N N . ALA E 2 1136 ? 151.517 87.431 108.936 1.00 81.27 1136 ALA A N 1
ATOM 10846 C CA . ALA E 2 1136 ? 151.228 87.758 110.328 1.00 81.27 1136 ALA A CA 1
ATOM 10847 C C . ALA E 2 1136 ? 149.809 88.284 110.486 1.00 81.27 1136 ALA A C 1
ATOM 10848 O O . ALA E 2 1136 ? 149.139 87.990 111.482 1.00 81.27 1136 ALA A O 1
ATOM 10850 N N . ILE E 2 1137 ? 149.334 89.064 109.516 1.00 62.29 1137 ILE A N 1
ATOM 10851 C CA . ILE E 2 1137 ? 147.972 89.578 109.560 1.00 62.29 1137 ILE A CA 1
ATOM 10852 C C . ILE E 2 1137 ? 146.995 88.437 109.321 1.00 62.29 1137 ILE A C 1
ATOM 10853 O O . ILE E 2 1137 ? 147.105 87.698 108.334 1.00 62.29 1137 ILE A O 1
ATOM 10858 N N . ASN E 2 1138 ? 146.031 88.288 110.225 1.00 67.67 1138 ASN A N 1
ATOM 10859 C CA . ASN E 2 1138 ? 145.014 87.252 110.139 1.00 67.67 1138 ASN A CA 1
ATOM 10860 C C . ASN E 2 1138 ? 143.639 87.900 110.233 1.00 67.67 1138 ASN A C 1
ATOM 10861 O O . ASN E 2 1138 ? 143.509 89.117 110.384 1.00 67.67 1138 ASN A O 1
ATOM 10866 N N . VAL E 2 1139 ? 142.599 87.069 110.136 1.00 56.36 1139 VAL A N 1
ATOM 10867 C CA . VAL E 2 1139 ? 141.244 87.564 110.325 1.00 56.36 1139 VAL A CA 1
ATOM 10868 C C . VAL E 2 1139 ? 140.976 87.898 111.787 1.00 56.36 1139 VAL A C 1
ATOM 10869 O O . VAL E 2 1139 ? 140.048 88.656 112.089 1.00 56.36 1139 VAL A O 1
ATOM 10873 N N . ASP E 2 1140 ? 141.776 87.358 112.708 1.00 67.82 1140 ASP A N 1
ATOM 10874 C CA . ASP E 2 1140 ? 141.646 87.659 114.127 1.00 67.82 1140 ASP A CA 1
ATOM 10875 C C . ASP E 2 1140 ? 142.355 88.944 114.537 1.00 67.82 1140 ASP A C 1
ATOM 10876 O O . ASP E 2 1140 ? 142.102 89.446 115.637 1.00 67.82 1140 ASP A O 1
ATOM 10881 N N . THR E 2 1141 ? 143.232 89.479 113.692 1.00 53.23 1141 THR A N 1
ATOM 10882 C CA . THR E 2 1141 ? 143.906 90.731 114.001 1.00 53.23 1141 THR A CA 1
ATOM 10883 C C . THR E 2 1141 ? 142.897 91.870 114.066 1.00 53.23 1141 THR A C 1
ATOM 10884 O O . THR E 2 1141 ? 141.941 91.916 113.288 1.00 53.23 1141 THR A O 1
ATOM 10888 N N . CYS E 2 1142 ? 143.103 92.783 115.011 1.00 49.70 1142 CYS A N 1
ATOM 10889 C CA . CYS E 2 1142 ? 142.204 93.920 115.143 1.00 49.70 1142 CYS A CA 1
ATOM 10890 C C . CYS E 2 1142 ? 142.248 94.772 113.882 1.00 49.70 1142 CYS A C 1
ATOM 10891 O O . CYS E 2 1142 ? 143.285 94.900 113.228 1.00 49.70 1142 CYS A O 1
ATOM 10894 N N . SER E 2 1143 ? 141.096 95.350 113.535 1.00 41.77 1143 SER A N 1
ATOM 10895 C CA . SER E 2 1143 ? 141.007 96.134 112.309 1.00 41.77 1143 SER A CA 1
ATOM 10896 C C . SER E 2 1143 ? 141.927 97.345 112.342 1.00 41.77 1143 SER A C 1
ATOM 10897 O O . SER E 2 1143 ? 142.368 97.812 111.288 1.00 41.77 1143 SER A O 1
ATOM 10900 N N . ILE E 2 1144 ? 142.228 97.869 113.530 1.00 43.17 1144 ILE A N 1
ATOM 10901 C CA . ILE E 2 1144 ? 143.104 99.032 113.615 1.00 43.17 1144 ILE A CA 1
ATOM 10902 C C . ILE E 2 1144 ? 144.526 98.664 113.210 1.00 43.17 1144 ILE A C 1
ATOM 10903 O O . ILE E 2 1144 ? 145.194 99.419 112.497 1.00 43.17 1144 ILE A O 1
ATOM 10908 N N . ASP E 2 1145 ? 145.015 97.503 113.654 1.00 49.42 1145 ASP A N 1
ATOM 10909 C CA . ASP E 2 1145 ? 146.352 97.071 113.257 1.00 49.42 1145 ASP A CA 1
ATOM 10910 C C . ASP E 2 1145 ? 146.439 96.861 111.751 1.00 49.42 1145 ASP A C 1
ATOM 10911 O O . ASP E 2 1145 ? 147.425 97.254 111.111 1.00 49.42 1145 ASP A O 1
ATOM 10916 N N . ILE E 2 1146 ? 145.413 96.241 111.166 1.00 43.49 1146 ILE A N 1
ATOM 10917 C CA . ILE E 2 1146 ? 145.410 96.013 109.727 1.00 43.49 1146 ILE A CA 1
ATOM 10918 C C . ILE E 2 1146 ? 145.320 97.334 108.977 1.00 43.49 1146 ILE A C 1
ATOM 10919 O O . ILE E 2 1146 ? 145.922 97.495 107.916 1.00 43.49 1146 ILE A O 1
ATOM 10924 N N . ALA E 2 1147 ? 144.574 98.302 109.513 1.00 40.37 1147 ALA A N 1
ATOM 10925 C CA . ALA E 2 1147 ? 144.519 99.622 108.888 1.00 40.37 1147 ALA A CA 1
ATOM 10926 C C . ALA E 2 1147 ? 145.875 100.313 108.939 1.00 40.37 1147 ALA A C 1
ATOM 10927 O O . ALA E 2 1147 ? 146.295 100.942 107.961 1.00 40.37 1147 ALA A O 1
ATOM 10929 N N . ARG E 2 1148 ? 146.575 100.209 110.072 1.00 48.59 1148 ARG A N 1
ATOM 10930 C CA . ARG E 2 1148 ? 147.930 100.749 110.164 1.00 48.59 1148 ARG A CA 1
ATOM 10931 C C . ARG E 2 1148 ? 148.830 100.136 109.101 1.00 48.59 1148 ARG A C 1
ATOM 10932 O O . ARG E 2 1148 ? 149.505 100.850 108.349 1.00 48.59 1148 ARG A O 1
ATOM 10940 N N . SER E 2 1149 ? 148.843 98.803 109.024 1.00 46.27 1149 SER A N 1
ATOM 10941 C CA . SER E 2 1149 ? 149.708 98.126 108.063 1.00 46.27 1149 SER A CA 1
ATOM 10942 C C . SER E 2 1149 ? 149.321 98.470 106.630 1.00 46.27 1149 SER A C 1
ATOM 10943 O O . SER E 2 1149 ? 150.189 98.669 105.774 1.00 46.27 1149 SER A O 1
ATOM 10946 N N . LEU E 2 1150 ? 148.020 98.561 106.356 1.00 42.97 1150 LEU A N 1
ATOM 10947 C CA . LEU E 2 1150 ? 147.547 98.802 105.000 1.00 42.97 1150 LEU A CA 1
ATOM 10948 C C . LEU E 2 1150 ? 147.854 100.222 104.544 1.00 42.97 1150 LEU A C 1
ATOM 10949 O O . LEU E 2 1150 ? 148.217 100.436 103.385 1.00 42.97 1150 LEU A O 1
ATOM 10954 N N . ARG E 2 1151 ? 147.714 101.207 105.435 1.00 33.71 1151 ARG A N 1
ATOM 10955 C CA . ARG E 2 1151 ? 148.085 102.570 105.072 1.00 33.71 1151 ARG A CA 1
ATOM 10956 C C . ARG E 2 1151 ? 149.595 102.730 104.963 1.00 33.71 1151 ARG A C 1
ATOM 10957 O O . ARG E 2 1151 ? 150.073 103.499 104.124 1.00 33.71 1151 ARG A O 1
ATOM 10965 N N . LYS E 2 1152 ? 150.360 102.020 105.793 1.00 46.04 1152 LYS A N 1
ATOM 10966 C CA . LYS E 2 1152 ? 151.812 102.059 105.666 1.00 46.04 1152 LYS A CA 1
ATOM 10967 C C . LYS E 2 1152 ? 152.270 101.464 104.340 1.00 46.04 1152 LYS A C 1
ATOM 10968 O O . LYS E 2 1152 ? 153.188 101.990 103.700 1.00 46.04 1152 LYS A O 1
ATOM 10974 N N . LEU E 2 1153 ? 151.649 100.361 103.914 1.00 49.79 1153 LEU A N 1
ATOM 10975 C CA . LEU E 2 1153 ? 152.037 99.713 102.667 1.00 49.79 1153 LEU A CA 1
ATOM 10976 C C . LEU E 2 1153 ? 151.502 100.440 101.439 1.00 49.79 1153 LEU A C 1
ATOM 10977 O O . LEU E 2 1153 ? 152.163 100.448 100.395 1.00 49.79 1153 LEU A O 1
ATOM 10982 N N . SER E 2 1154 ? 150.316 101.043 101.538 1.00 42.66 1154 SER A N 1
ATOM 10983 C CA . SER E 2 1154 ? 149.694 101.671 100.377 1.00 42.66 1154 SER A CA 1
ATOM 10984 C C . SER E 2 1154 ? 150.448 102.926 99.956 1.00 42.66 1154 SER A C 1
ATOM 10985 O O . SER E 2 1154 ? 150.732 103.120 98.770 1.00 42.66 1154 SER A O 1
ATOM 10988 N N . TRP E 2 1155 ? 150.783 103.790 100.915 1.00 39.19 1155 TRP A N 1
ATOM 10989 C CA . TRP E 2 1155 ? 151.534 105.009 100.644 1.00 39.19 1155 TRP A CA 1
ATOM 10990 C C . TRP E 2 1155 ? 153.037 104.807 100.774 1.00 39.19 1155 TRP A C 1
ATOM 10991 O O . TRP E 2 1155 ? 153.760 105.761 101.087 1.00 39.19 1155 TRP A O 1
ATOM 11002 N N . ALA E 2 1156 ? 153.524 103.585 100.550 1.00 50.13 1156 ALA A N 1
ATOM 11003 C CA . ALA E 2 1156 ? 154.937 103.294 100.772 1.00 50.13 1156 ALA A CA 1
ATOM 11004 C C . ALA E 2 1156 ? 155.828 104.121 99.856 1.00 50.13 1156 ALA A C 1
ATOM 11005 O O . ALA E 2 1156 ? 156.901 104.573 100.267 1.00 50.13 1156 ALA A O 1
ATOM 11007 N N . THR E 2 1157 ? 155.405 104.322 98.608 1.00 56.44 1157 THR A N 1
ATOM 11008 C CA . THR E 2 1157 ? 156.189 105.143 97.692 1.00 56.44 1157 THR A CA 1
ATOM 11009 C C . THR E 2 1157 ? 156.294 106.578 98.190 1.00 56.44 1157 THR A C 1
ATOM 11010 O O . THR E 2 1157 ? 157.355 107.203 98.093 1.00 56.44 1157 THR A O 1
ATOM 11014 N N . LEU E 2 1158 ? 155.197 107.120 98.721 1.00 50.39 1158 LEU A N 1
ATOM 11015 C CA . LEU E 2 1158 ? 155.205 108.495 99.212 1.00 50.39 1158 LEU A CA 1
ATOM 11016 C C . LEU E 2 1158 ? 156.012 108.624 100.498 1.00 50.39 1158 LEU A C 1
ATOM 11017 O O . LEU E 2 1158 ? 156.852 109.522 100.628 1.00 50.39 1158 LEU A O 1
ATOM 11022 N N . LEU E 2 1159 ? 155.778 107.729 101.458 1.00 49.76 1159 LEU A N 1
ATOM 11023 C CA . LEU E 2 1159 ? 156.284 107.910 102.812 1.00 49.76 1159 LEU A CA 1
ATOM 11024 C C . LEU E 2 1159 ? 157.554 107.127 103.108 1.00 49.76 1159 LEU A C 1
ATO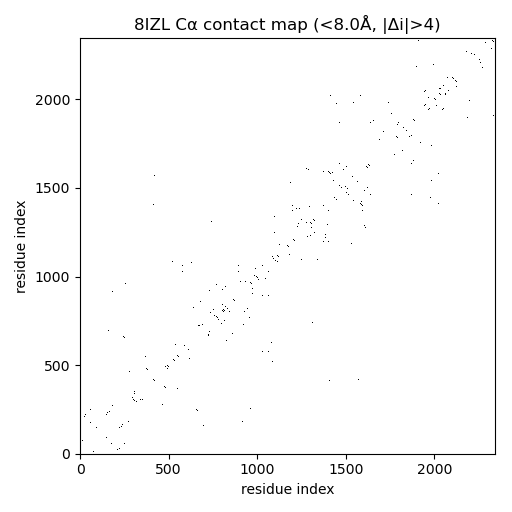M 11025 O O . LEU E 2 1159 ? 158.214 107.420 104.111 1.00 49.76 1159 LEU A O 1
ATOM 11030 N N . ASN E 2 1160 ? 157.909 106.149 102.275 1.00 56.97 1160 ASN A N 1
ATOM 11031 C CA . ASN E 2 1160 ? 159.144 105.377 102.440 1.00 56.97 1160 ASN A CA 1
ATOM 11032 C C . ASN E 2 1160 ? 159.209 104.691 103.804 1.00 56.97 1160 ASN A C 1
ATOM 11033 O O . ASN E 2 1160 ? 160.253 104.665 104.457 1.00 56.97 1160 ASN A O 1
ATOM 11038 N N . GLY E 2 1161 ? 158.081 104.134 104.241 1.00 53.43 1161 GLY A N 1
ATOM 11039 C CA . GLY E 2 1161 ? 158.030 103.353 105.457 1.00 53.43 1161 GLY A CA 1
ATOM 11040 C C . GLY E 2 1161 ? 157.660 104.116 106.709 1.00 53.43 1161 GLY A C 1
ATOM 11041 O O . GLY E 2 1161 ? 157.395 103.485 107.740 1.00 53.43 1161 GLY A O 1
ATOM 11042 N N . ARG E 2 1162 ? 157.632 105.445 106.663 1.00 50.94 1162 ARG A N 1
ATOM 11043 C CA . ARG E 2 1162 ? 157.258 106.216 107.835 1.00 50.94 1162 ARG A CA 1
ATOM 11044 C C . ARG E 2 1162 ? 155.783 105.993 108.167 1.00 50.94 1162 ARG A C 1
ATOM 11045 O O . ARG E 2 1162 ? 154.951 105.838 107.270 1.00 50.94 1162 ARG A O 1
ATOM 11053 N N . PRO E 2 1163 ? 155.435 105.971 109.449 1.00 61.60 1163 PRO A N 1
ATOM 11054 C CA . PRO E 2 1163 ? 154.059 105.656 109.839 1.00 61.60 1163 PRO A CA 1
ATOM 11055 C C . PRO E 2 1163 ? 153.124 106.845 109.678 1.00 61.60 1163 PRO A C 1
ATOM 11056 O O . PRO E 2 1163 ? 153.542 107.996 109.546 1.00 61.60 1163 PRO A O 1
ATOM 11060 N N . ILE E 2 1164 ? 151.831 106.534 109.691 1.00 50.22 1164 ILE A N 1
ATOM 11061 C CA . ILE E 2 1164 ? 150.765 107.525 109.657 1.00 50.22 1164 ILE A CA 1
ATOM 11062 C C . ILE E 2 1164 ? 150.043 107.477 110.995 1.00 50.22 1164 ILE A C 1
ATOM 11063 O O . ILE E 2 1164 ? 149.636 106.400 111.446 1.00 50.22 1164 ILE A O 1
ATOM 11068 N N . GLU E 2 1165 ? 149.881 108.636 111.628 1.00 54.61 1165 GLU A N 1
ATOM 11069 C CA . GLU E 2 1165 ? 149.301 108.704 112.960 1.00 54.61 1165 GLU A CA 1
ATOM 11070 C C . GLU E 2 1165 ? 148.145 109.692 112.987 1.00 54.61 1165 GLU A C 1
ATOM 11071 O O . GLU E 2 1165 ? 148.043 110.591 112.150 1.00 54.61 1165 GLU A O 1
ATOM 11077 N N . GLY E 2 1166 ? 147.265 109.506 113.969 1.00 50.96 1166 GLY A N 1
ATOM 11078 C CA . GLY E 2 1166 ? 146.133 110.382 114.176 1.00 50.96 1166 GLY A CA 1
ATOM 11079 C C . GLY E 2 1166 ? 144.891 110.041 113.386 1.00 50.96 1166 GLY A C 1
ATOM 11080 O O . GLY E 2 1166 ? 143.915 110.801 113.444 1.00 50.96 1166 GLY A O 1
ATOM 11081 N N . LEU E 2 1167 ? 144.884 108.926 112.659 1.00 49.60 1167 LEU A N 1
ATOM 11082 C CA . LEU E 2 1167 ? 143.774 108.578 111.781 1.00 49.60 1167 LEU A CA 1
ATOM 11083 C C . LEU E 2 1167 ? 142.833 107.537 112.370 1.00 49.60 1167 LEU A C 1
ATOM 11084 O O . LEU E 2 1167 ? 141.616 107.742 112.370 1.00 49.60 1167 LEU A O 1
ATOM 11089 N N . GLU E 2 1168 ? 143.367 106.433 112.880 1.00 47.69 1168 GLU A N 1
ATOM 11090 C CA . GLU E 2 1168 ? 142.565 105.249 113.154 1.00 47.69 1168 GLU A CA 1
ATOM 11091 C C . GLU E 2 1168 ? 141.667 105.427 114.369 1.00 47.69 1168 GLU A C 1
ATOM 11092 O O . GLU E 2 1168 ? 142.065 106.005 115.383 1.00 47.69 1168 GLU A O 1
ATOM 11098 N N . THR E 2 1169 ? 140.441 104.913 114.253 1.00 47.46 1169 THR A N 1
ATOM 11099 C CA . THR E 2 1169 ? 139.408 104.947 115.275 1.00 47.46 1169 THR A CA 1
ATOM 11100 C C . THR E 2 1169 ? 138.731 103.582 115.291 1.00 47.46 1169 THR A C 1
ATOM 11101 O O . THR E 2 1169 ? 138.423 103.036 114.222 1.00 47.46 1169 THR A O 1
ATOM 11105 N N . PRO E 2 1170 ? 138.503 103.003 116.470 1.00 50.67 1170 PRO A N 1
ATOM 11106 C CA . PRO E 2 1170 ? 137.922 101.655 116.530 1.00 50.67 1170 PRO A CA 1
ATOM 11107 C C . PRO E 2 1170 ? 136.556 101.581 115.865 1.00 50.67 1170 PRO A C 1
ATOM 11108 O O . PRO E 2 1170 ? 135.739 102.498 115.970 1.00 50.67 1170 PRO A O 1
ATOM 11112 N N . ASP E 2 1171 ? 136.316 100.469 115.178 1.00 47.97 1171 ASP A N 1
ATOM 11113 C CA . ASP E 2 1171 ? 135.024 100.239 114.553 1.00 47.97 1171 ASP A CA 1
ATOM 11114 C C . ASP E 2 1171 ? 133.961 100.017 115.626 1.00 47.97 1171 ASP A C 1
ATOM 11115 O O . ASP E 2 1171 ? 134.196 99.281 116.587 1.00 47.97 1171 ASP A O 1
ATOM 11120 N N . PRO E 2 1172 ? 132.784 100.639 115.493 1.00 43.68 1172 PRO A N 1
ATOM 11121 C CA . PRO E 2 1172 ? 131.805 100.586 116.595 1.00 43.68 1172 PRO A CA 1
ATOM 11122 C C . PRO E 2 1172 ? 131.348 99.181 116.955 1.00 43.68 1172 PRO A C 1
ATOM 11123 O O . PRO E 2 1172 ? 131.345 98.822 118.138 1.00 43.68 1172 PRO A O 1
ATOM 11127 N N . ILE E 2 1173 ? 130.953 98.377 115.969 1.00 39.49 1173 ILE A N 1
ATOM 11128 C CA . ILE E 2 1173 ? 130.462 97.033 116.259 1.00 39.49 1173 ILE A CA 1
ATOM 11129 C C . ILE E 2 1173 ? 131.569 96.169 116.846 1.00 39.49 1173 ILE A C 1
ATOM 11130 O O . ILE E 2 1173 ? 131.362 95.454 117.831 1.00 39.49 1173 ILE A O 1
ATOM 11135 N N . GLU E 2 1174 ? 132.760 96.219 116.253 1.00 46.00 1174 GLU A N 1
ATOM 11136 C CA . GLU E 2 1174 ? 133.841 95.344 116.684 1.00 46.00 1174 GLU A CA 1
ATOM 11137 C C . GLU E 2 1174 ? 134.467 95.801 117.997 1.00 46.00 1174 GLU A C 1
ATOM 11138 O O . GLU E 2 1174 ? 135.068 94.983 118.703 1.00 46.00 1174 GLU A O 1
ATOM 11144 N N . LEU E 2 1175 ? 134.311 97.076 118.359 1.00 45.73 1175 LEU A N 1
ATOM 11145 C CA . LEU E 2 1175 ? 134.874 97.560 119.616 1.00 45.73 1175 LEU A CA 1
ATOM 11146 C C . LEU E 2 1175 ? 134.126 97.003 120.820 1.00 45.73 1175 LEU A C 1
ATOM 11147 O O . LEU E 2 1175 ? 134.748 96.597 121.808 1.00 45.73 1175 LEU A O 1
ATOM 11152 N N . VAL E 2 1176 ? 132.800 96.969 120.759 1.00 41.41 1176 VAL A N 1
ATOM 11153 C CA . VAL E 2 1176 ? 131.979 96.601 121.908 1.00 41.41 1176 VAL A CA 1
ATOM 11154 C C . VAL E 2 1176 ? 131.687 95.109 121.879 1.00 41.41 1176 VAL A C 1
ATOM 11155 O O . VAL E 2 1176 ? 131.390 94.532 120.827 1.00 41.41 1176 VAL A O 1
ATOM 11159 N N . HIS E 2 1177 ? 131.792 94.477 123.041 1.00 45.82 1177 HIS A N 1
ATOM 11160 C CA . HIS E 2 1177 ? 131.368 93.095 123.245 1.00 45.82 1177 HIS A CA 1
ATOM 11161 C C . HIS E 2 1177 ? 130.147 93.157 124.155 1.00 45.82 1177 HIS A C 1
ATOM 11162 O O . HIS E 2 1177 ? 130.258 93.044 125.376 1.00 45.82 1177 HIS A O 1
ATOM 11169 N N . GLY E 2 1178 ? 128.981 93.333 123.551 1.00 42.71 1178 GLY A N 1
ATOM 11170 C CA . GLY E 2 1178 ? 127.777 93.574 124.315 1.00 42.71 1178 GLY A CA 1
ATOM 11171 C C . GLY E 2 1178 ? 127.256 92.333 125.008 1.00 42.71 1178 GLY A C 1
ATOM 11172 O O . GLY E 2 1178 ? 127.686 91.205 124.771 1.00 42.71 1178 GLY A O 1
ATOM 11173 N N . CYS E 2 1179 ? 126.301 92.568 125.904 1.00 47.48 1179 CYS A N 1
ATOM 11174 C CA . CYS E 2 1179 ? 125.607 91.493 126.599 1.00 47.48 1179 CYS A CA 1
ATOM 11175 C C . CYS E 2 1179 ? 124.248 92.016 127.035 1.00 47.48 1179 CYS A C 1
ATOM 11176 O O . CYS E 2 1179 ? 124.165 93.082 127.650 1.00 47.48 1179 CYS A O 1
ATOM 11179 N N . LEU E 2 1180 ? 123.209 91.275 126.633 1.00 37.94 1180 LEU A N 1
ATOM 11180 C CA . LEU E 2 1180 ? 121.821 91.643 126.999 1.00 37.94 1180 LEU A CA 1
ATOM 11181 C C . LEU E 2 1180 ? 121.401 90.760 128.171 1.00 37.94 1180 LEU A C 1
ATOM 11182 O O . LEU E 2 1180 ? 121.533 89.525 128.058 1.00 37.94 1180 LEU A O 1
ATOM 11187 N N . ILE E 2 1181 ? 120.917 91.370 129.247 1.00 47.89 1181 ILE A N 1
ATOM 11188 C CA . ILE E 2 1181 ? 120.538 90.650 130.457 1.00 47.89 1181 ILE A CA 1
ATOM 11189 C C . ILE E 2 1181 ? 119.022 90.537 130.499 1.00 47.89 1181 ILE A C 1
ATOM 11190 O O . ILE E 2 1181 ? 118.314 91.551 130.478 1.00 47.89 1181 ILE A O 1
ATOM 11195 N N . ILE E 2 1182 ? 118.523 89.306 130.566 1.00 55.87 1182 ILE A N 1
ATOM 11196 C CA . ILE E 2 1182 ? 117.092 89.035 130.536 1.00 55.87 1182 ILE A CA 1
ATOM 11197 C C . ILE E 2 1182 ? 116.743 88.223 131.774 1.00 55.87 1182 ILE A C 1
ATOM 11198 O O . ILE E 2 1182 ? 117.226 87.095 131.937 1.00 55.87 1182 ILE A O 1
ATOM 11203 N N . GLY E 2 1183 ? 115.913 88.792 132.643 1.00 61.64 1183 GLY A N 1
ATOM 11204 C CA . GLY E 2 1183 ? 115.414 88.071 133.797 1.00 61.64 1183 GLY A CA 1
ATOM 11205 C C . GLY E 2 1183 ? 116.486 87.522 134.715 1.00 61.64 1183 GLY A C 1
ATOM 11206 O O . GLY E 2 1183 ? 117.167 88.274 135.417 1.00 61.64 1183 GLY A O 1
ATOM 11207 N N . SER E 2 1184 ? 116.642 86.200 134.714 1.00 64.49 1184 SER A N 1
ATOM 11208 C CA . SER E 2 1184 ? 117.605 85.524 135.571 1.00 64.49 1184 SER A CA 1
ATOM 11209 C C . SER E 2 1184 ? 119.012 85.504 134.991 1.00 64.49 1184 SER A C 1
ATOM 11210 O O . SER E 2 1184 ? 119.915 84.951 135.627 1.00 64.49 1184 SER A O 1
ATOM 11213 N N . ASP E 2 1185 ? 119.217 86.074 133.807 1.00 69.47 1185 ASP A N 1
ATOM 11214 C CA . ASP E 2 1185 ? 120.535 86.080 133.190 1.00 69.47 1185 ASP A CA 1
ATOM 11215 C C . ASP E 2 1185 ? 121.475 87.028 133.925 1.00 69.47 1185 ASP A C 1
ATOM 11216 O O . ASP E 2 1185 ? 121.060 88.056 134.466 1.00 69.47 1185 ASP A O 1
ATOM 11221 N N . GLU E 2 1186 ? 122.762 86.662 133.908 1.00 72.84 1186 GLU A N 1
ATOM 11222 C CA . GLU E 2 1186 ? 123.809 87.518 134.521 1.00 72.84 1186 GLU A CA 1
ATOM 11223 C C . GLU E 2 1186 ? 124.844 87.826 133.436 1.00 72.84 1186 GLU A C 1
ATOM 11224 O O . GLU E 2 1186 ? 125.158 86.910 132.651 1.00 72.84 1186 GLU A O 1
ATOM 11230 N N . CYS E 2 1187 ? 125.350 89.058 133.392 1.00 61.98 1187 CYS A N 1
ATOM 11231 C CA . CYS E 2 1187 ? 126.298 89.485 132.372 1.00 61.98 1187 CYS A CA 1
ATOM 11232 C C . CYS E 2 1187 ? 127.579 88.663 132.462 1.00 61.98 1187 CYS A C 1
ATOM 11233 O O . CYS E 2 1187 ? 128.154 88.506 133.543 1.00 61.98 1187 CYS A O 1
ATOM 11236 N N . GLU E 2 1188 ? 128.047 88.183 131.307 1.00 62.87 1188 GLU A N 1
ATOM 11237 C CA . GLU E 2 1188 ? 129.227 87.291 131.250 1.00 62.87 1188 GLU A CA 1
ATOM 11238 C C . GLU E 2 1188 ? 130.545 88.062 131.229 1.00 62.87 1188 GLU A C 1
ATOM 11239 O O . GLU E 2 1188 ? 131.562 87.482 131.622 1.00 62.87 1188 GLU A O 1
ATOM 11245 N N . HIS E 2 1189 ? 130.551 89.292 130.736 1.00 57.36 1189 HIS A N 1
ATOM 11246 C CA . HIS E 2 1189 ? 131.748 90.127 130.780 1.00 57.36 1189 HIS A CA 1
ATOM 11247 C C . HIS E 2 1189 ? 131.973 90.709 132.168 1.00 57.36 1189 HIS A C 1
ATOM 11248 O O . HIS E 2 1189 ? 133.114 90.769 132.641 1.00 57.36 1189 HIS A O 1
ATOM 11255 N N . CYS E 2 1190 ? 130.903 91.147 132.835 1.00 63.63 1190 CYS A N 1
ATOM 11256 C CA . CYS E 2 1190 ? 131.034 91.583 134.221 1.00 63.63 1190 CYS A CA 1
ATOM 11257 C C . CYS E 2 1190 ? 131.473 90.432 135.114 1.00 63.63 1190 CYS A C 1
ATOM 11258 O O . CYS E 2 1190 ? 132.308 90.611 136.008 1.00 63.63 1190 CYS A O 1
ATOM 11261 N N . SER E 2 1191 ? 130.923 89.240 134.885 1.00 68.16 1191 SER A N 1
ATOM 11262 C CA . SER E 2 1191 ? 131.265 88.079 135.694 1.00 68.16 1191 SER A CA 1
ATOM 11263 C C . SER E 2 1191 ? 132.677 87.574 135.442 1.00 68.16 1191 SER A C 1
ATOM 11264 O O . SER E 2 1191 ? 133.186 86.791 136.251 1.00 68.16 1191 SER A O 1
ATOM 11267 N N . SER E 2 1192 ? 133.322 87.990 134.347 1.00 67.08 1192 SER A N 1
ATOM 11268 C CA . SER E 2 1192 ? 134.676 87.540 134.015 1.00 67.08 1192 SER A CA 1
ATOM 11269 C C . SER E 2 1192 ? 135.574 88.757 133.780 1.00 67.08 1192 SER A C 1
ATOM 11270 O O . SER E 2 1192 ? 135.755 89.205 132.646 1.00 67.08 1192 SER A O 1
ATOM 11273 N N . GLY E 2 1193 ? 136.135 89.288 134.864 1.00 67.05 1193 GLY A N 1
ATOM 11274 C CA . GLY E 2 1193 ? 137.210 90.259 134.784 1.00 67.05 1193 GLY A CA 1
ATOM 11275 C C . GLY E 2 1193 ? 136.846 91.649 134.308 1.00 67.05 1193 GLY A C 1
ATOM 11276 O O . GLY E 2 1193 ? 137.058 92.631 135.026 1.00 67.05 1193 GLY A O 1
ATOM 11277 N N . ASP E 2 1194 ? 136.314 91.749 133.086 1.00 64.43 1194 ASP A N 1
ATOM 11278 C CA . ASP E 2 1194 ? 136.016 93.063 132.448 1.00 64.43 1194 ASP A CA 1
ATOM 11279 C C . ASP E 2 1194 ? 135.026 93.874 133.253 1.00 64.43 1194 ASP A C 1
ATOM 11280 O O . ASP E 2 1194 ? 134.029 93.321 133.694 1.00 64.43 1194 ASP A O 1
ATOM 11285 N N . ASP E 2 1195 ? 135.285 95.164 133.365 1.00 67.47 1195 ASP A N 1
ATOM 11286 C CA . ASP E 2 1195 ? 134.428 96.013 134.182 1.00 67.47 1195 ASP A CA 1
ATOM 11287 C C . ASP E 2 1195 ? 134.109 97.362 133.546 1.00 67.47 1195 ASP A C 1
ATOM 11288 O O . ASP E 2 1195 ? 133.516 98.215 134.216 1.00 67.47 1195 ASP A O 1
ATOM 11293 N N . LYS E 2 1196 ? 134.476 97.590 132.288 1.00 58.90 1196 LYS A N 1
ATOM 11294 C CA . LYS E 2 1196 ? 134.163 98.834 131.594 1.00 58.90 1196 LYS A CA 1
ATOM 11295 C C . LYS E 2 1196 ? 132.997 98.591 130.645 1.00 58.90 1196 LYS A C 1
ATOM 11296 O O . LYS E 2 1196 ? 133.070 97.703 129.788 1.00 58.90 1196 LYS A O 1
ATOM 11302 N N . PHE E 2 1197 ? 131.931 99.376 130.791 1.00 45.33 1197 PHE A N 1
ATOM 11303 C CA . PHE E 2 1197 ? 130.737 99.165 129.984 1.00 45.33 1197 PHE A CA 1
ATOM 11304 C C . PHE E 2 1197 ? 129.861 100.406 130.021 1.00 45.33 1197 PHE A C 1
ATOM 11305 O O . PHE E 2 1197 ? 130.016 101.274 130.881 1.00 45.33 1197 PHE A O 1
ATOM 11313 N N . THR E 2 1198 ? 128.932 100.471 129.070 1.00 39.66 1198 THR A N 1
ATOM 11314 C CA . THR E 2 1198 ? 127.918 101.519 129.005 1.00 39.66 1198 THR A CA 1
ATOM 11315 C C . THR E 2 1198 ? 126.564 100.874 129.271 1.00 39.66 1198 THR A C 1
ATOM 11316 O O . THR E 2 1198 ? 126.050 100.128 128.434 1.00 39.66 1198 THR A O 1
ATOM 11320 N N . TRP E 2 1199 ? 125.982 101.185 130.422 1.00 34.09 1199 TRP A N 1
ATOM 11321 C CA . TRP E 2 1199 ? 124.791 100.503 130.908 1.00 34.09 1199 TRP A CA 1
ATOM 11322 C C . TRP E 2 1199 ? 123.540 101.090 130.267 1.00 34.09 1199 TRP A C 1
ATOM 11323 O O . TRP E 2 1199 ? 123.327 102.305 130.307 1.00 34.09 1199 TRP A O 1
ATOM 11334 N N . PHE E 2 1200 ? 122.719 100.224 129.678 1.00 32.31 1200 PHE A N 1
ATOM 11335 C CA . PHE E 2 1200 ? 121.450 100.604 129.076 1.00 32.31 1200 PHE A CA 1
ATOM 11336 C C . PHE E 2 1200 ? 120.318 99.863 129.772 1.00 32.31 1200 PHE A C 1
ATOM 11337 O O . PHE E 2 1200 ? 120.437 98.672 130.068 1.00 32.31 1200 PHE A O 1
ATOM 11345 N N . PHE E 2 1201 ? 119.219 100.569 130.028 1.00 39.51 1201 PHE A N 1
ATOM 11346 C CA . PHE E 2 1201 ? 118.080 99.992 130.729 1.00 39.51 1201 PHE A CA 1
ATOM 11347 C C . PHE E 2 1201 ? 116.791 100.413 130.049 1.00 39.51 1201 PHE A C 1
ATOM 11348 O O . PHE E 2 1201 ? 116.605 101.593 129.748 1.00 39.51 1201 PHE A O 1
ATOM 11356 N N . LEU E 2 1202 ? 115.904 99.449 129.817 1.00 44.75 1202 LEU A N 1
ATOM 11357 C CA . LEU E 2 1202 ? 114.574 99.712 129.284 1.00 44.75 1202 LEU A CA 1
ATOM 11358 C C . LEU E 2 1202 ? 113.543 99.210 130.283 1.00 44.75 1202 LEU A C 1
ATOM 11359 O O . LEU E 2 1202 ? 113.510 98.001 130.574 1.00 44.75 1202 LEU A O 1
ATOM 11364 N N . PRO E 2 1203 ? 112.693 100.072 130.834 1.00 51.47 1203 PRO A N 1
ATOM 11365 C CA . PRO E 2 1203 ? 111.750 99.629 131.866 1.00 51.47 1203 PRO A CA 1
ATOM 11366 C C . PRO E 2 1203 ? 110.658 98.746 131.282 1.00 51.47 1203 PRO A C 1
ATOM 11367 O O . PRO E 2 1203 ? 110.404 98.721 130.078 1.00 51.47 1203 PRO A O 1
ATOM 11371 N N . LYS E 2 1204 ? 110.008 98.005 132.171 1.00 57.29 1204 LYS A N 1
ATOM 11372 C CA . LYS E 2 1204 ? 108.910 97.128 131.798 1.00 57.29 1204 LYS A CA 1
ATOM 11373 C C . LYS E 2 1204 ? 107.587 97.870 131.923 1.00 57.29 1204 LYS A C 1
ATOM 11374 O O . LYS E 2 1204 ? 107.455 98.815 132.705 1.00 57.29 1204 LYS A O 1
ATOM 11380 N N . GLY E 2 1205 ? 106.609 97.441 131.134 1.00 54.62 1205 GLY A N 1
ATOM 11381 C CA . GLY E 2 1205 ? 105.296 98.046 131.156 1.00 54.62 1205 GLY A CA 1
ATOM 11382 C C . GLY E 2 1205 ? 105.063 99.129 130.132 1.00 54.62 1205 GLY A C 1
ATOM 11383 O O . GLY E 2 1205 ? 104.046 99.826 130.217 1.00 54.62 1205 GLY A O 1
ATOM 11384 N N . ILE E 2 1206 ? 105.964 99.298 129.170 1.00 52.33 1206 ILE A N 1
ATOM 11385 C CA . ILE E 2 1206 ? 105.797 100.308 128.132 1.00 52.33 1206 ILE A CA 1
ATOM 11386 C C . ILE E 2 1206 ? 104.772 99.815 127.121 1.00 52.33 1206 ILE A C 1
ATOM 11387 O O . ILE E 2 1206 ? 104.844 98.676 126.651 1.00 52.33 1206 ILE A O 1
ATOM 11392 N N . ARG E 2 1207 ? 103.811 100.672 126.792 1.00 61.76 1207 ARG A N 1
ATOM 11393 C CA . ARG E 2 1207 ? 102.843 100.409 125.733 1.00 61.76 1207 ARG A CA 1
ATOM 11394 C C . ARG E 2 1207 ? 102.733 101.670 124.889 1.00 61.76 1207 ARG A C 1
ATOM 11395 O O . ARG E 2 1207 ? 102.152 102.665 125.331 1.00 61.76 1207 ARG A O 1
ATOM 11403 N N . LEU E 2 1208 ? 103.301 101.635 123.689 1.00 51.74 1208 LEU A N 1
ATOM 11404 C CA . LEU E 2 1208 ? 103.218 102.778 122.797 1.00 51.74 1208 LEU A CA 1
ATOM 11405 C C . LEU E 2 1208 ? 101.779 102.988 122.341 1.00 51.74 1208 LEU A C 1
ATOM 11406 O O . LEU E 2 1208 ? 100.983 102.047 122.269 1.00 51.74 1208 LEU A O 1
ATOM 11411 N N . ASP E 2 1209 ? 101.451 104.246 122.037 1.00 62.97 1209 ASP A N 1
ATOM 11412 C CA . ASP E 2 1209 ? 100.099 104.644 121.637 1.00 62.97 1209 ASP A CA 1
ATOM 11413 C C . ASP E 2 1209 ? 99.074 104.266 122.702 1.00 62.97 1209 ASP A C 1
ATOM 11414 O O . ASP E 2 1209 ? 97.949 103.866 122.397 1.00 62.97 1209 ASP A O 1
ATOM 11419 N N . ASP E 2 1210 ? 99.546 104.380 123.975 1.00 67.73 1210 ASP A N 1
ATOM 11420 C CA . ASP E 2 1210 ? 98.665 104.046 125.113 1.00 67.73 1210 ASP A CA 1
ATOM 11421 C C . ASP E 2 1210 ? 98.812 105.134 126.152 1.00 67.73 1210 ASP A C 1
ATOM 11422 O O . ASP E 2 1210 ? 99.594 106.050 125.901 1.00 67.73 1210 ASP A O 1
ATOM 11427 N N . ASP E 2 1211 ? 98.095 105.003 127.264 1.00 66.24 1211 ASP A N 1
ATOM 11428 C CA . ASP E 2 1211 ? 98.034 106.024 128.299 1.00 66.24 1211 ASP A CA 1
ATOM 11429 C C . ASP E 2 1211 ? 99.441 106.393 128.755 1.00 66.24 1211 ASP A C 1
ATOM 11430 O O . ASP E 2 1211 ? 100.196 105.506 129.183 1.00 66.24 1211 ASP A O 1
ATOM 11435 N N . PRO E 2 1212 ? 99.840 107.665 128.672 1.00 59.53 1212 PRO A N 1
ATOM 11436 C CA . PRO E 2 1212 ? 101.192 108.036 129.119 1.00 59.53 1212 PRO A CA 1
ATOM 11437 C C . PRO E 2 1212 ? 101.445 107.755 130.588 1.00 59.53 1212 PRO A C 1
ATOM 11438 O O . PRO E 2 1212 ? 102.602 107.567 130.981 1.00 59.53 1212 PRO A O 1
ATOM 11442 N N . ALA E 2 1213 ? 100.399 107.726 131.413 1.00 62.21 1213 ALA A N 1
ATOM 11443 C CA . ALA E 2 1213 ? 100.590 107.493 132.839 1.00 62.21 1213 ALA A CA 1
ATOM 11444 C C . ALA E 2 1213 ? 101.081 106.077 133.115 1.00 62.21 1213 ALA A C 1
ATOM 11445 O O . ALA E 2 1213 ? 101.871 105.859 134.041 1.00 62.21 1213 ALA A O 1
ATOM 11447 N N . SER E 2 1214 ? 100.621 105.102 132.329 1.00 59.13 1214 SER A N 1
ATOM 11448 C CA . SER E 2 1214 ? 100.966 103.709 132.599 1.00 59.13 1214 SER A CA 1
ATOM 11449 C C . SER E 2 1214 ? 102.440 103.432 132.329 1.00 59.13 1214 SER A C 1
ATOM 11450 O O . SER E 2 1214 ? 103.132 102.841 133.167 1.00 59.13 1214 SER A O 1
ATOM 11453 N N . ASN E 2 1215 ? 102.941 103.846 131.169 1.00 55.30 1215 ASN A N 1
ATOM 11454 C CA . ASN E 2 1215 ? 104.317 103.550 130.809 1.00 55.30 1215 ASN A CA 1
ATOM 11455 C C . ASN E 2 1215 ? 105.284 104.449 131.577 1.00 55.30 1215 ASN A C 1
ATOM 11456 O O . ASN E 2 1215 ? 104.903 105.519 132.056 1.00 55.30 1215 ASN A O 1
ATOM 11461 N N . PRO E 2 1216 ? 106.539 104.027 131.719 1.00 52.12 1216 PRO A N 1
ATOM 11462 C CA . PRO E 2 1216 ? 107.522 104.817 132.474 1.00 52.12 1216 PRO A CA 1
ATOM 11463 C C . PRO E 2 1216 ? 107.712 106.198 131.873 1.00 52.12 1216 PRO A C 1
ATOM 11464 O O . PRO E 2 1216 ? 107.316 106.443 130.723 1.00 52.12 1216 PRO A O 1
ATOM 11468 N N . PRO E 2 1217 ? 108.308 107.132 132.620 1.00 53.39 1217 PRO A N 1
ATOM 11469 C CA . PRO E 2 1217 ? 108.443 108.503 132.116 1.00 53.39 1217 PRO A CA 1
ATOM 11470 C C . PRO E 2 1217 ? 109.262 108.569 130.837 1.00 53.39 1217 PRO A C 1
ATOM 11471 O O . PRO E 2 1217 ? 110.215 107.813 130.639 1.00 53.39 1217 PRO A O 1
ATOM 11475 N N . ILE E 2 1218 ? 108.877 109.497 129.970 1.00 43.82 1218 ILE A N 1
ATOM 11476 C CA . ILE E 2 1218 ? 109.521 109.681 128.684 1.00 43.82 1218 ILE A CA 1
ATOM 11477 C C . ILE E 2 1218 ? 110.550 110.796 128.803 1.00 43.82 1218 ILE A C 1
ATOM 11478 O O . ILE E 2 1218 ? 110.502 111.635 129.707 1.00 43.82 1218 ILE A O 1
ATOM 11483 N N . ARG E 2 1219 ? 111.504 110.799 127.877 1.00 48.77 1219 ARG A N 1
ATOM 11484 C CA . ARG E 2 1219 ? 112.530 111.830 127.827 1.00 48.77 1219 ARG A CA 1
ATOM 11485 C C . ARG E 2 1219 ? 113.108 111.866 126.422 1.00 48.77 1219 ARG A C 1
ATOM 11486 O O . ARG E 2 1219 ? 112.970 110.913 125.653 1.00 48.77 1219 ARG A O 1
ATOM 11494 N N . VAL E 2 1220 ? 113.756 112.978 126.096 1.00 52.66 1220 VAL A N 1
ATOM 11495 C CA . VAL E 2 1220 ? 114.425 113.101 124.804 1.00 52.66 1220 VAL A CA 1
ATOM 11496 C C . VAL E 2 1220 ? 115.645 112.189 124.829 1.00 52.66 1220 VAL A C 1
ATOM 11497 O O . VAL E 2 1220 ? 116.522 112.354 125.688 1.00 52.66 1220 VAL A O 1
ATOM 11499 N N . PRO E 2 1221 ? 115.745 111.220 123.921 1.00 49.45 1221 PRO A N 1
ATOM 11500 C CA . PRO E 2 1221 ? 116.866 110.274 123.972 1.00 49.45 1221 PRO A CA 1
ATOM 11501 C C . PRO E 2 1221 ? 118.180 110.916 123.570 1.00 49.45 1221 PRO A C 1
ATOM 11502 O O . PRO E 2 1221 ? 118.213 112.093 123.198 1.00 49.45 1221 PRO A O 1
ATOM 11506 N N . TYR E 2 1222 ? 119.270 110.158 123.639 1.00 51.02 1222 TYR A N 1
ATOM 11507 C CA . TYR E 2 1222 ? 120.560 110.658 123.182 1.00 51.02 1222 TYR A CA 1
ATOM 11508 C C . TYR E 2 1222 ? 120.617 110.538 121.665 1.00 51.02 1222 TYR A C 1
ATOM 11509 O O . TYR E 2 1222 ? 120.683 109.431 121.122 1.00 51.02 1222 TYR A O 1
ATOM 11518 N N . ILE E 2 1223 ? 120.601 111.679 120.984 1.00 54.46 1223 ILE A N 1
ATOM 11519 C CA . ILE E 2 1223 ? 120.587 111.735 119.530 1.00 54.46 1223 ILE A CA 1
ATOM 11520 C C . ILE E 2 1223 ? 121.910 112.201 118.953 1.00 54.46 1223 ILE A C 1
ATOM 11521 O O . ILE E 2 1223 ? 122.053 112.254 117.723 1.00 54.46 1223 ILE A O 1
ATOM 11526 N N . GLY E 2 1224 ? 122.885 112.523 119.792 1.00 66.35 1224 GLY A N 1
ATOM 11527 C CA . GLY E 2 1224 ? 124.187 112.970 119.344 1.00 66.35 1224 GLY A CA 1
ATOM 11528 C C . GLY E 2 1224 ? 124.643 114.212 120.082 1.00 66.35 1224 GLY A C 1
ATOM 11529 O O . GLY E 2 1224 ? 123.881 114.878 120.781 1.00 66.35 1224 GLY A O 1
ATOM 11530 N N . SER E 2 1225 ? 125.928 114.511 119.909 1.00 81.46 1225 SER A N 1
ATOM 11531 C CA . SER E 2 1225 ? 126.555 115.669 120.540 1.00 81.46 1225 SER A CA 1
ATOM 11532 C C . SER E 2 1225 ? 127.490 116.312 119.527 1.00 81.46 1225 SER A C 1
ATOM 11533 O O . SER E 2 1225 ? 128.540 115.747 119.204 1.00 81.46 1225 SER A O 1
ATOM 11536 N N . LYS E 2 1226 ? 127.113 117.485 119.028 1.00 96.31 1226 LYS A N 1
ATOM 11537 C CA . LYS E 2 1226 ? 127.935 118.207 118.065 1.00 96.31 1226 LYS A CA 1
ATOM 11538 C C . LYS E 2 1226 ? 129.013 118.992 118.812 1.00 96.31 1226 LYS A C 1
ATOM 11539 O O . LYS E 2 1226 ? 129.220 118.820 120.016 1.00 96.31 1226 LYS A O 1
ATOM 11545 N N . THR E 2 1227 ? 129.720 119.864 118.095 1.00 107.67 1227 THR A N 1
ATOM 11546 C CA . THR E 2 1227 ? 130.794 120.641 118.701 1.00 107.67 1227 THR A CA 1
ATOM 11547 C C . THR E 2 1227 ? 130.245 121.558 119.786 1.00 107.67 1227 THR A C 1
ATOM 11548 O O . THR E 2 1227 ? 129.242 122.248 119.587 1.00 107.67 1227 THR A O 1
ATOM 11552 N N . ASP E 2 1228 ? 130.909 121.561 120.938 1.00 116.99 1228 ASP A N 1
ATOM 11553 C CA . ASP E 2 1228 ? 130.490 122.388 122.062 1.00 116.99 1228 ASP A CA 1
ATOM 11554 C C . ASP E 2 1228 ? 131.692 123.039 122.738 1.00 116.99 1228 ASP A C 1
ATOM 11555 O O . ASP E 2 1228 ? 132.340 123.915 122.164 1.00 116.99 1228 ASP A O 1
ATOM 11560 N N . VAL E 2 1232 ? 135.701 127.962 123.790 1.00 121.48 1232 VAL A N 1
ATOM 11561 C CA . VAL E 2 1232 ? 137.001 127.623 123.228 1.00 121.48 1232 VAL A CA 1
ATOM 11562 C C . VAL E 2 1232 ? 138.086 127.903 124.267 1.00 121.48 1232 VAL A C 1
ATOM 11563 O O . VAL E 2 1232 ? 139.192 127.368 124.183 1.00 121.48 1232 VAL A O 1
ATOM 11567 N N . ALA E 2 1233 ? 137.744 128.734 125.254 1.00 119.75 1233 ALA A N 1
ATOM 11568 C CA . ALA E 2 1233 ? 138.643 129.072 126.358 1.00 119.75 1233 ALA A CA 1
ATOM 11569 C C . ALA E 2 1233 ? 139.961 129.658 125.854 1.00 119.75 1233 ALA A C 1
ATOM 11570 O O . ALA E 2 1233 ? 141.031 129.383 126.397 1.00 119.75 1233 ALA A O 1
ATOM 11572 N N . SER E 2 1234 ? 139.880 130.485 124.816 1.00 120.81 1234 SER A N 1
ATOM 11573 C CA . SER E 2 1234 ? 141.071 131.116 124.272 1.00 120.81 1234 SER A CA 1
ATOM 11574 C C . SER E 2 1234 ? 141.636 132.137 125.256 1.00 120.81 1234 SER A C 1
ATOM 11575 O O . SER E 2 1234 ? 140.992 132.524 126.235 1.00 120.81 1234 SER A O 1
ATOM 11578 N N . MET E 2 1235 ? 142.871 132.567 124.986 1.00 124.16 1235 MET A N 1
ATOM 11579 C CA . MET E 2 1235 ? 143.526 133.533 125.863 1.00 124.16 1235 MET A CA 1
ATOM 11580 C C . MET E 2 1235 ? 142.767 134.853 125.895 1.00 124.16 1235 MET A C 1
ATOM 11581 O O . MET E 2 1235 ? 142.583 135.448 126.964 1.00 124.16 1235 MET A O 1
ATOM 11586 N N . ALA E 2 1236 ? 142.318 135.325 124.736 1.00 123.57 1236 ALA A N 1
ATOM 11587 C CA . ALA E 2 1236 ? 141.509 136.532 124.657 1.00 123.57 1236 ALA A CA 1
ATOM 11588 C C . ALA E 2 1236 ? 140.462 136.337 123.575 1.00 123.57 1236 ALA A C 1
ATOM 11589 O O . ALA E 2 1236 ? 140.798 135.979 122.444 1.00 123.57 1236 ALA A O 1
ATOM 11591 N N . TYR E 2 1237 ? 139.202 136.574 123.926 1.00 122.37 1237 TYR A N 1
ATOM 11592 C CA . TYR E 2 1237 ? 138.092 136.379 123.004 1.00 122.37 1237 TYR A CA 1
ATOM 11593 C C . TYR E 2 1237 ? 137.933 137.622 122.140 1.00 122.37 1237 TYR A C 1
ATOM 11594 O O . TYR E 2 1237 ? 137.816 138.737 122.661 1.00 122.37 1237 TYR A O 1
ATOM 11603 N N . ILE E 2 1238 ? 137.933 137.431 120.825 1.00 111.93 1238 ILE A N 1
ATOM 11604 C CA . ILE E 2 1238 ? 137.755 138.516 119.869 1.00 111.93 1238 ILE A CA 1
ATOM 11605 C C . ILE E 2 1238 ? 136.325 138.465 119.349 1.00 111.93 1238 ILE A C 1
ATOM 11606 O O . ILE E 2 1238 ? 135.834 137.399 118.958 1.00 111.93 1238 ILE A O 1
ATOM 11611 N N . LYS E 2 1239 ? 135.652 139.610 119.363 1.00 111.26 1239 LYS A N 1
ATOM 11612 C CA . LYS E 2 1239 ? 134.274 139.711 118.910 1.00 111.26 1239 LYS A CA 1
ATOM 11613 C C . LYS E 2 1239 ? 134.236 140.331 117.521 1.00 111.26 1239 LYS A C 1
ATOM 11614 O O . LYS E 2 1239 ? 134.936 141.311 117.246 1.00 111.26 1239 LYS A O 1
ATOM 11620 N N . GLY E 2 1240 ? 133.417 139.754 116.645 1.00 100.42 1240 GLY A N 1
ATOM 11621 C CA . GLY E 2 1240 ? 133.369 140.218 115.274 1.00 100.42 1240 GLY A CA 1
ATOM 11622 C C . GLY E 2 1240 ? 134.574 139.843 114.447 1.00 100.42 1240 GLY A C 1
ATOM 11623 O O . GLY E 2 1240 ? 134.888 140.536 113.476 1.00 100.42 1240 GLY A O 1
ATOM 11624 N N . ALA E 2 1241 ? 135.269 138.767 114.812 1.00 84.47 1241 ALA A N 1
ATOM 11625 C CA . ALA E 2 1241 ? 136.445 138.345 114.066 1.00 84.47 1241 ALA A CA 1
ATOM 11626 C C . ALA E 2 1241 ? 136.062 137.923 112.655 1.00 84.47 1241 ALA A C 1
ATOM 11627 O O . ALA E 2 1241 ? 135.037 137.273 112.438 1.00 84.47 1241 ALA A O 1
ATOM 11629 N N . SER E 2 1242 ? 136.897 138.299 111.691 1.00 73.37 1242 SER A N 1
ATOM 11630 C CA . SER E 2 1242 ? 136.641 137.956 110.303 1.00 73.37 1242 SER A CA 1
ATOM 11631 C C . SER E 2 1242 ? 136.840 136.462 110.076 1.00 73.37 1242 SER A C 1
ATOM 11632 O O . SER E 2 1242 ? 137.447 135.759 110.887 1.00 73.37 1242 SER A O 1
ATOM 11635 N N . VAL E 2 1243 ? 136.307 135.979 108.953 1.00 67.92 1243 VAL A N 1
ATOM 11636 C CA . VAL E 2 1243 ? 136.477 134.573 108.595 1.00 67.92 1243 VAL A CA 1
ATOM 11637 C C . VAL E 2 1243 ? 137.955 134.249 108.417 1.00 67.92 1243 VAL A C 1
ATOM 11638 O O . VAL E 2 1243 ? 138.432 133.193 108.853 1.00 67.92 1243 VAL A O 1
ATOM 11642 N N . SER E 2 1244 ? 138.704 135.157 107.789 1.00 60.81 1244 SER A N 1
ATOM 11643 C CA . SER E 2 1244 ? 140.140 134.954 107.640 1.00 60.81 1244 SER A CA 1
ATOM 11644 C C . SER E 2 1244 ? 140.838 134.911 108.992 1.00 60.81 1244 SER A C 1
ATOM 11645 O O . SER E 2 1244 ? 141.750 134.105 109.200 1.00 60.81 1244 SER A O 1
ATOM 11648 N N . LEU E 2 1245 ? 140.431 135.776 109.924 1.00 62.67 1245 LEU A N 1
ATOM 11649 C CA . LEU E 2 1245 ? 141.042 135.769 111.251 1.00 62.67 1245 LEU A CA 1
ATOM 11650 C C . LEU E 2 1245 ? 140.778 134.452 111.969 1.00 62.67 1245 LEU A C 1
ATOM 11651 O O . LEU E 2 1245 ? 141.688 133.863 112.561 1.00 62.67 1245 LEU A O 1
ATOM 11656 N N . LYS E 2 1246 ? 139.532 133.974 111.927 1.00 62.64 1246 LYS A N 1
ATOM 11657 C CA . LYS E 2 1246 ? 139.210 132.703 112.566 1.00 62.64 1246 LYS A CA 1
ATOM 11658 C C . LYS E 2 1246 ? 139.986 131.561 111.927 1.00 62.64 1246 LYS A C 1
ATOM 11659 O O . LYS E 2 1246 ? 140.472 130.665 112.624 1.00 62.64 1246 LYS A O 1
ATOM 11665 N N . SER E 2 1247 ? 140.106 131.578 110.599 1.00 59.43 1247 SER A N 1
ATOM 11666 C CA . SER E 2 1247 ? 140.855 130.537 109.905 1.00 59.43 1247 SER A CA 1
ATOM 11667 C C . SER E 2 1247 ? 142.330 130.567 110.286 1.00 59.43 1247 SER A C 1
ATOM 11668 O O . SER E 2 1247 ? 142.950 129.515 110.480 1.00 59.43 1247 SER A O 1
ATOM 11671 N N . ALA E 2 1248 ? 142.911 131.763 110.399 1.00 55.18 1248 ALA A N 1
ATOM 11672 C CA . ALA E 2 1248 ? 144.308 131.877 110.805 1.00 55.18 1248 ALA A CA 1
ATOM 11673 C C . ALA E 2 1248 ? 144.516 131.391 112.234 1.00 55.18 1248 ALA A C 1
ATOM 11674 O O . ALA E 2 1248 ? 145.511 130.718 112.529 1.00 55.18 1248 ALA A O 1
ATOM 11676 N N . LEU E 2 1249 ? 143.595 131.732 113.139 1.00 58.11 1249 LEU A N 1
ATOM 11677 C CA . LEU E 2 1249 ? 143.698 131.244 114.511 1.00 58.11 1249 LEU A CA 1
ATOM 11678 C C . LEU E 2 1249 ? 143.584 129.726 114.564 1.00 58.11 1249 LEU A C 1
ATOM 11679 O O . LEU E 2 1249 ? 144.320 129.069 115.307 1.00 58.11 1249 LEU A O 1
ATOM 11684 N N . ARG E 2 1250 ? 142.664 129.155 113.786 1.00 61.31 1250 ARG A N 1
ATOM 11685 C CA . ARG E 2 1250 ? 142.545 127.704 113.715 1.00 61.31 1250 ARG A CA 1
ATOM 11686 C C . ARG E 2 1250 ? 143.838 127.080 113.213 1.00 61.31 1250 ARG A C 1
ATOM 11687 O O . ARG E 2 1250 ? 144.326 126.091 113.775 1.00 61.31 1250 ARG A O 1
ATOM 11695 N N . LEU E 2 1251 ? 144.413 127.656 112.155 1.00 55.29 1251 LEU A N 1
ATOM 11696 C CA . LEU E 2 1251 ? 145.651 127.124 111.596 1.00 55.29 1251 LEU A CA 1
ATOM 11697 C C . LEU E 2 1251 ? 146.771 127.167 112.624 1.00 55.29 1251 LEU A C 1
ATOM 11698 O O . LEU E 2 1251 ? 147.494 126.183 112.811 1.00 55.29 1251 LEU A O 1
ATOM 11703 N N . ALA E 2 1252 ? 146.929 128.307 113.303 1.00 60.41 1252 ALA A N 1
ATOM 11704 C CA . ALA E 2 1252 ? 148.006 128.444 114.279 1.00 60.41 1252 ALA A CA 1
ATOM 11705 C C . ALA E 2 1252 ? 147.820 127.485 115.448 1.00 60.41 1252 ALA A C 1
ATOM 11706 O O . ALA E 2 1252 ? 148.781 126.846 115.894 1.00 60.41 1252 ALA A O 1
ATOM 11708 N N . GLY E 2 1253 ? 146.591 127.365 115.954 1.00 62.78 1253 GLY A N 1
ATOM 11709 C CA . GLY E 2 1253 ? 146.350 126.455 117.059 1.00 62.78 1253 GLY A CA 1
ATOM 11710 C C . GLY E 2 1253 ? 146.632 125.013 116.692 1.00 62.78 1253 GLY A C 1
ATOM 11711 O O . GLY E 2 1253 ? 147.283 124.283 117.443 1.00 62.78 1253 GLY A O 1
ATOM 11712 N N . VAL E 2 1254 ? 146.157 124.585 115.518 1.00 59.93 1254 VAL A N 1
ATOM 11713 C CA . VAL E 2 1254 ? 146.391 123.210 115.089 1.00 59.93 1254 VAL A CA 1
ATOM 11714 C C . VAL E 2 1254 ? 147.878 122.964 114.868 1.00 59.93 1254 VAL A C 1
ATOM 11715 O O . VAL E 2 1254 ? 148.414 121.919 115.261 1.00 59.93 1254 VAL A O 1
ATOM 11719 N N . TYR E 2 1255 ? 148.570 123.923 114.246 1.00 57.75 1255 TYR A N 1
ATOM 11720 C CA . TYR E 2 1255 ? 150.000 123.772 114.000 1.00 57.75 1255 TYR A CA 1
ATOM 11721 C C . TYR E 2 1255 ? 150.769 123.625 115.306 1.00 57.75 1255 TYR A C 1
ATOM 11722 O O . TYR E 2 1255 ? 151.611 122.731 115.448 1.00 57.75 1255 TYR A O 1
ATOM 11731 N N . ILE E 2 1256 ? 150.481 124.490 116.281 1.00 67.45 1256 ILE A N 1
ATOM 11732 C CA . ILE E 2 1256 ? 151.204 124.438 117.546 1.00 67.45 1256 ILE A CA 1
ATOM 11733 C C . ILE E 2 1256 ? 150.878 123.156 118.300 1.00 67.45 1256 ILE A C 1
ATOM 11734 O O . ILE E 2 1256 ? 151.764 122.528 118.890 1.00 67.45 1256 ILE A O 1
ATOM 11739 N N . TRP E 2 1257 ? 149.609 122.740 118.292 1.00 75.17 1257 TRP A N 1
ATOM 11740 C CA . TRP E 2 1257 ? 149.243 121.516 118.996 1.00 75.17 1257 TRP A CA 1
ATOM 11741 C C . TRP E 2 1257 ? 149.917 120.299 118.382 1.00 75.17 1257 TRP A C 1
ATOM 11742 O O . TRP E 2 1257 ? 150.348 119.391 119.101 1.00 75.17 1257 TRP A O 1
ATOM 11753 N N . ALA E 2 1258 ? 150.017 120.256 117.054 1.00 69.88 1258 ALA A N 1
ATOM 11754 C CA . ALA E 2 1258 ? 150.474 119.042 116.392 1.00 69.88 1258 ALA A CA 1
ATOM 11755 C C . ALA E 2 1258 ? 151.991 118.960 116.271 1.00 69.88 1258 ALA A C 1
ATOM 11756 O O . ALA E 2 1258 ? 152.584 117.936 116.622 1.00 69.88 1258 ALA A O 1
ATOM 11758 N N . PHE E 2 1259 ? 152.632 120.016 115.774 1.00 68.14 1259 PHE A N 1
ATOM 11759 C CA . PHE E 2 1259 ? 154.037 119.918 115.403 1.00 68.14 1259 PHE A CA 1
ATOM 11760 C C . PHE E 2 1259 ? 154.995 120.382 116.492 1.00 68.14 1259 PHE A C 1
ATOM 11761 O O . PHE E 2 1259 ? 156.181 120.041 116.432 1.00 68.14 1259 PHE A O 1
ATOM 11769 N N . GLY E 2 1260 ? 154.527 121.135 117.470 1.00 72.38 1260 GLY A N 1
ATOM 11770 C CA . GLY E 2 1260 ? 155.369 121.521 118.585 1.00 72.38 1260 GLY A CA 1
ATOM 11771 C C . GLY E 2 1260 ? 155.102 122.955 118.993 1.00 72.38 1260 GLY A C 1
ATOM 11772 O O . GLY E 2 1260 ? 154.302 123.662 118.388 1.00 72.38 1260 GLY A O 1
ATOM 11773 N N . ASP E 2 1261 ? 155.808 123.373 120.047 1.00 84.49 1261 ASP A N 1
ATOM 11774 C CA . ASP E 2 1261 ? 155.689 124.726 120.578 1.00 84.49 1261 ASP A CA 1
ATOM 11775 C C . ASP E 2 1261 ? 157.041 125.424 120.695 1.00 84.49 1261 ASP A C 1
ATOM 11776 O O . ASP E 2 1261 ? 157.197 126.330 121.518 1.00 84.49 1261 ASP A O 1
ATOM 11781 N N . THR E 2 1262 ? 158.021 125.027 119.888 1.00 84.17 1262 THR A N 1
ATOM 11782 C CA . THR E 2 1262 ? 159.297 125.721 119.866 1.00 84.17 1262 THR A CA 1
ATOM 11783 C C . THR E 2 1262 ? 159.128 127.097 119.222 1.00 84.17 1262 THR A C 1
ATOM 11784 O O . THR E 2 1262 ? 158.031 127.499 118.827 1.00 84.17 1262 THR A O 1
ATOM 11788 N N . GLU E 2 1263 ? 160.232 127.839 119.121 1.00 86.88 1263 GLU A N 1
ATOM 11789 C CA . GLU E 2 1263 ? 160.157 129.145 118.478 1.00 86.88 1263 GLU A CA 1
ATOM 11790 C C . GLU E 2 1263 ? 160.056 129.029 116.961 1.00 86.88 1263 GLU A C 1
ATOM 11791 O O . GLU E 2 1263 ? 159.388 129.852 116.327 1.00 86.88 1263 GLU A O 1
ATOM 11797 N N . GLU E 2 1264 ? 160.686 128.013 116.365 1.00 82.40 1264 GLU A N 1
ATOM 11798 C CA . GLU E 2 1264 ? 160.559 127.812 114.926 1.00 82.40 1264 GLU A CA 1
ATOM 11799 C C . GLU E 2 1264 ? 159.197 127.233 114.565 1.00 82.40 1264 GLU A C 1
ATOM 11800 O O . GLU E 2 1264 ? 158.638 127.561 113.512 1.00 82.40 1264 GLU A O 1
ATOM 11806 N N . SER E 2 1265 ? 158.654 126.365 115.421 1.00 74.20 1265 SER A N 1
ATOM 11807 C CA . SER E 2 1265 ? 157.284 125.904 115.234 1.00 74.20 1265 SER A CA 1
ATOM 11808 C C . SER E 2 1265 ? 156.288 127.047 115.348 1.00 74.20 1265 SER A C 1
ATOM 11809 O O . SER E 2 1265 ? 155.189 126.958 114.791 1.00 74.20 1265 SER A O 1
ATOM 11812 N N . TRP E 2 1266 ? 156.644 128.113 116.064 1.00 71.33 1266 TRP A N 1
ATOM 11813 C CA . TRP E 2 1266 ? 155.792 129.292 116.102 1.00 71.33 1266 TRP A CA 1
ATOM 11814 C C . TRP E 2 1266 ? 156.020 130.176 114.884 1.00 71.33 1266 TRP A C 1
ATOM 11815 O O . TRP E 2 1266 ? 155.077 130.790 114.378 1.00 71.33 1266 TRP A O 1
ATOM 11826 N N . GLN E 2 1267 ? 157.260 130.244 114.393 1.00 72.63 1267 GLN A N 1
ATOM 11827 C CA . GLN E 2 1267 ? 157.540 131.036 113.198 1.00 72.63 1267 GLN A CA 1
ATOM 11828 C C . GLN E 2 1267 ? 156.832 130.467 111.975 1.00 72.63 1267 GLN A C 1
ATOM 11829 O O . GLN E 2 1267 ? 156.269 131.215 111.167 1.00 72.63 1267 GLN A O 1
ATOM 11835 N N . ASP E 2 1268 ? 156.857 129.141 111.817 1.00 67.98 1268 ASP A N 1
ATOM 11836 C CA . ASP E 2 1268 ? 156.186 128.521 110.677 1.00 67.98 1268 ASP A CA 1
ATOM 11837 C C . ASP E 2 1268 ? 154.679 128.738 110.736 1.00 67.98 1268 ASP A C 1
ATOM 11838 O O . ASP E 2 1268 ? 154.044 129.048 109.720 1.00 67.98 1268 ASP A O 1
ATOM 11843 N N . ALA E 2 1269 ? 154.087 128.572 111.922 1.00 62.60 1269 ALA A N 1
ATOM 11844 C CA . ALA E 2 1269 ? 152.659 128.820 112.077 1.00 62.60 1269 ALA A CA 1
ATOM 11845 C C . ALA E 2 1269 ? 152.330 130.280 111.816 1.00 62.60 1269 ALA A C 1
ATOM 11846 O O . ALA E 2 1269 ? 151.291 130.594 111.225 1.00 62.60 1269 ALA A O 1
ATOM 11848 N N . TYR E 2 1270 ? 153.205 131.189 112.251 1.00 66.61 1270 TYR A N 1
ATOM 11849 C CA . TYR E 2 1270 ? 152.996 132.607 111.995 1.00 66.61 1270 TYR A CA 1
ATOM 11850 C C . TYR E 2 1270 ? 153.019 132.907 110.503 1.00 66.61 1270 TYR A C 1
ATOM 11851 O O . TYR E 2 1270 ? 152.198 133.683 110.012 1.00 66.61 1270 TYR A O 1
ATOM 11860 N N . GLU E 2 1271 ? 153.947 132.297 109.764 1.00 60.62 1271 GLU A N 1
ATOM 11861 C CA . GLU E 2 1271 ? 153.993 132.506 108.317 1.00 60.62 1271 GLU A CA 1
ATOM 11862 C C . GLU E 2 1271 ? 152.744 131.951 107.636 1.00 60.62 1271 GLU A C 1
ATOM 11863 O O . GLU E 2 1271 ? 152.134 132.614 106.784 1.00 60.62 1271 GLU A O 1
ATOM 11869 N N . LEU E 2 1272 ? 152.345 130.733 108.011 1.00 56.78 1272 LEU A N 1
ATOM 11870 C CA . LEU E 2 1272 ? 151.170 130.122 107.398 1.00 56.78 1272 LEU A CA 1
ATOM 11871 C C . LEU E 2 1272 ? 149.910 130.927 107.692 1.00 56.78 1272 LEU A C 1
ATOM 11872 O O . LEU E 2 1272 ? 149.025 131.045 106.837 1.00 56.78 1272 LEU A O 1
ATOM 11877 N N . ALA E 2 1273 ? 149.804 131.482 108.901 1.00 56.17 1273 ALA A N 1
ATOM 11878 C CA . ALA E 2 1273 ? 148.712 132.401 109.189 1.00 56.17 1273 ALA A CA 1
ATOM 11879 C C . ALA E 2 1273 ? 148.858 133.697 108.405 1.00 56.17 1273 ALA A C 1
ATOM 11880 O O . ALA E 2 1273 ? 147.856 134.263 107.954 1.00 56.17 1273 ALA A O 1
ATOM 11882 N N . SER E 2 1274 ? 150.089 134.174 108.221 1.00 59.11 1274 SER A N 1
ATOM 11883 C CA . SER E 2 1274 ? 150.357 135.377 107.446 1.00 59.11 1274 SER A CA 1
ATOM 11884 C C . SER E 2 1274 ? 149.973 135.221 105.985 1.00 59.11 1274 SER A C 1
ATOM 11885 O O . SER E 2 1274 ? 149.830 136.229 105.287 1.00 59.11 1274 SER A O 1
ATOM 11888 N N . THR E 2 1275 ? 149.805 133.991 105.511 1.00 62.05 1275 THR A N 1
ATOM 11889 C CA . THR E 2 1275 ? 149.182 133.767 104.213 1.00 62.05 1275 THR A CA 1
ATOM 11890 C C . THR E 2 1275 ? 147.700 134.125 104.208 1.00 62.05 1275 THR A C 1
ATOM 11891 O O . THR E 2 1275 ? 147.083 134.128 103.139 1.00 62.05 1275 THR A O 1
ATOM 11895 N N . ARG E 2 1276 ? 147.111 134.414 105.371 1.00 52.15 1276 ARG A N 1
ATOM 11896 C CA . ARG E 2 1276 ? 145.694 134.746 105.444 1.00 52.15 1276 ARG A CA 1
ATOM 11897 C C . ARG E 2 1276 ? 145.361 135.964 106.293 1.00 52.15 1276 ARG A C 1
ATOM 11898 O O . ARG E 2 1276 ? 144.229 136.447 106.195 1.00 52.15 1276 ARG A O 1
ATOM 11906 N N . VAL E 2 1277 ? 146.272 136.477 107.121 1.00 55.83 1277 VAL A N 1
ATOM 11907 C CA . VAL E 2 1277 ? 146.030 137.660 107.941 1.00 55.83 1277 VAL A CA 1
ATOM 11908 C C . VAL E 2 1277 ? 147.279 138.535 107.923 1.00 55.83 1277 VAL A C 1
ATOM 11909 O O . VAL E 2 1277 ? 148.271 138.227 107.260 1.00 55.83 1277 VAL A O 1
ATOM 11913 N N . ASN E 2 1278 ? 147.219 139.643 108.665 1.00 66.07 1278 ASN A N 1
ATOM 11914 C CA . ASN E 2 1278 ? 148.315 140.604 108.731 1.00 66.07 1278 ASN A CA 1
ATOM 11915 C C . ASN E 2 1278 ? 148.768 140.871 110.163 1.00 66.07 1278 ASN A C 1
ATOM 11916 O O . ASN E 2 1278 ? 149.479 141.849 110.409 1.00 66.07 1278 ASN A O 1
ATOM 11921 N N . LEU E 2 1279 ? 148.374 140.027 111.113 1.00 72.47 1279 LEU A N 1
ATOM 11922 C CA . LEU E 2 1279 ? 148.805 140.208 112.491 1.00 72.47 1279 LEU A CA 1
ATOM 11923 C C . LEU E 2 1279 ? 150.307 140.001 112.624 1.00 72.47 1279 LEU A C 1
ATOM 11924 O O . LEU E 2 1279 ? 150.927 139.257 111.859 1.00 72.47 1279 LEU A O 1
ATOM 11929 N N . THR E 2 1280 ? 150.894 140.679 113.606 1.00 84.49 1280 THR A N 1
ATOM 11930 C CA . THR E 2 1280 ? 152.282 140.432 113.947 1.00 84.49 1280 THR A CA 1
ATOM 11931 C C . THR E 2 1280 ? 152.387 139.193 114.836 1.00 84.49 1280 THR A C 1
ATOM 11932 O O . THR E 2 1280 ? 151.389 138.641 115.304 1.00 84.49 1280 THR A O 1
ATOM 11936 N N . LEU E 2 1281 ? 153.626 138.756 115.061 1.00 84.25 1281 LEU A N 1
ATOM 11937 C CA . LEU E 2 1281 ? 153.852 137.486 115.744 1.00 84.25 1281 LEU A CA 1
ATOM 11938 C C . LEU E 2 1281 ? 153.317 137.525 117.172 1.00 84.25 1281 LEU A C 1
ATOM 11939 O O . LEU E 2 1281 ? 152.750 136.538 117.658 1.00 84.25 1281 LEU A O 1
ATOM 11944 N N . GLU E 2 1282 ? 153.473 138.662 117.855 1.00 91.34 1282 GLU A N 1
ATOM 11945 C CA . GLU E 2 1282 ? 153.072 138.759 119.256 1.00 91.34 1282 GLU A CA 1
ATOM 11946 C C . GLU E 2 1282 ? 151.563 138.603 119.419 1.00 91.34 1282 GLU A C 1
ATOM 11947 O O . GLU E 2 1282 ? 151.098 137.802 120.238 1.00 91.34 1282 GLU A O 1
ATOM 11953 N N . GLN E 2 1283 ? 150.780 139.364 118.649 1.00 88.15 1283 GLN A N 1
ATOM 11954 C CA . GLN E 2 1283 ? 149.330 139.233 118.746 1.00 88.15 1283 GLN A CA 1
ATOM 11955 C C . GLN E 2 1283 ? 148.856 137.895 118.200 1.00 88.15 1283 GLN A C 1
ATOM 11956 O O . GLN E 2 1283 ? 147.810 137.392 118.623 1.00 88.15 1283 GLN A O 1
ATOM 11962 N N . LEU E 2 1284 ? 149.580 137.316 117.276 1.00 82.83 1284 LEU A N 1
ATOM 11963 C CA . LEU E 2 1284 ? 149.150 135.963 116.871 1.00 82.83 1284 LEU A CA 1
ATOM 11964 C C . LEU E 2 1284 ? 149.263 135.101 118.124 1.00 82.83 1284 LEU A C 1
ATOM 11965 O O . LEU E 2 1284 ? 148.246 134.559 118.571 1.00 82.83 1284 LEU A O 1
ATOM 11970 N N . GLN E 2 1285 ? 150.484 135.019 118.690 1.00 81.83 1285 GLN A N 1
ATOM 11971 C CA . GLN E 2 1285 ? 150.607 134.137 119.846 1.00 81.83 1285 GLN A CA 1
ATOM 11972 C C . GLN E 2 1285 ? 149.534 134.429 120.884 1.00 81.83 1285 GLN A C 1
ATOM 11973 O O . GLN E 2 1285 ? 148.941 133.503 121.450 1.00 81.83 1285 GLN A O 1
ATOM 11979 N N . SER E 2 1286 ? 149.275 135.709 121.150 1.00 94.48 1286 SER A N 1
ATOM 11980 C CA . SER E 2 1286 ? 148.349 136.069 122.219 1.00 94.48 1286 SER A CA 1
ATOM 11981 C C . SER E 2 1286 ? 146.928 135.620 121.903 1.00 94.48 1286 SER A C 1
ATOM 11982 O O . SER E 2 1286 ? 146.236 135.068 122.764 1.00 94.48 1286 SER A O 1
ATOM 11985 N N . LEU E 2 1287 ? 146.452 135.898 120.685 1.00 83.65 1287 LEU A N 1
ATOM 11986 C CA . LEU E 2 1287 ? 145.018 135.635 120.362 1.00 83.65 1287 LEU A CA 1
ATOM 11987 C C . LEU E 2 1287 ? 144.739 134.156 120.072 1.00 83.65 1287 LEU A C 1
ATOM 11988 O O . LEU E 2 1287 ? 143.569 133.750 120.216 1.00 83.65 1287 LEU A O 1
ATOM 11993 N N . THR E 2 1288 ? 145.751 133.376 119.691 1.00 79.96 1288 THR A N 1
ATOM 11994 C CA . THR E 2 1288 ? 145.512 131.995 119.291 1.00 79.96 1288 THR A CA 1
ATOM 11995 C C . THR E 2 1288 ? 144.896 131.208 120.444 1.00 79.96 1288 THR A C 1
ATOM 11996 O O . THR E 2 1288 ? 145.365 131.320 121.585 1.00 79.96 1288 THR A O 1
ATOM 12000 N N . PRO E 2 1289 ? 143.853 130.408 120.197 1.00 84.73 1289 PRO A N 1
ATOM 12001 C CA . PRO E 2 1289 ? 143.271 129.591 121.272 1.00 84.73 1289 PRO A CA 1
ATOM 12002 C C . PRO E 2 1289 ? 144.246 128.563 121.824 1.00 84.73 1289 PRO A C 1
ATOM 12003 O O . PRO E 2 1289 ? 145.374 128.442 121.338 1.00 84.73 1289 PRO A O 1
ATOM 12007 N N . LEU E 2 1290 ? 143.818 127.818 122.836 1.00 97.51 1290 LEU A N 1
ATOM 12008 C CA . LEU E 2 1290 ? 144.703 126.880 123.512 1.00 97.51 1290 LEU A CA 1
ATOM 12009 C C . LEU E 2 1290 ? 145.130 125.762 122.569 1.00 97.51 1290 LEU A C 1
ATOM 12010 O O . LEU E 2 1290 ? 144.266 125.083 121.993 1.00 97.51 1290 LEU A O 1
ATOM 12015 N N . PRO E 2 1291 ? 146.425 125.534 122.384 1.00 93.14 1291 PRO A N 1
ATOM 12016 C CA . PRO E 2 1291 ? 146.913 124.395 121.594 1.00 93.14 1291 PRO A CA 1
ATOM 12017 C C . PRO E 2 1291 ? 146.975 123.096 122.400 1.00 93.14 1291 PRO A C 1
ATOM 12018 O O . PRO E 2 1291 ? 147.981 122.384 122.383 1.00 93.14 1291 PRO A O 1
ATOM 12022 N N . THR E 2 1292 ? 145.897 122.795 123.117 1.00 98.53 1292 THR A N 1
ATOM 12023 C CA . THR E 2 1292 ? 145.799 121.583 123.920 1.00 98.53 1292 THR A CA 1
ATOM 12024 C C . THR E 2 1292 ? 144.522 120.846 123.552 1.00 98.53 1292 THR A C 1
ATOM 12025 O O . THR E 2 1292 ? 143.441 121.445 123.537 1.00 98.53 1292 THR A O 1
ATOM 12029 N N . SER E 2 1293 ? 144.652 119.550 123.265 1.00 98.72 1293 SER A N 1
ATOM 12030 C CA . SER E 2 1293 ? 143.517 118.692 122.922 1.00 98.72 1293 SER A CA 1
ATOM 12031 C C . SER E 2 1293 ? 142.722 119.265 121.749 1.00 98.72 1293 SER A C 1
ATOM 12032 O O . SER E 2 1293 ? 141.505 119.448 121.823 1.00 98.72 1293 SER A O 1
ATOM 12035 N N . ALA E 2 1294 ? 143.427 119.558 120.659 1.00 88.64 1294 ALA A N 1
ATOM 12036 C CA . ALA E 2 1294 ? 142.772 120.050 119.456 1.00 88.64 1294 ALA A CA 1
ATOM 12037 C C . ALA E 2 1294 ? 141.854 118.975 118.888 1.00 88.64 1294 ALA A C 1
ATOM 12038 O O . ALA E 2 1294 ? 142.264 117.825 118.704 1.00 88.64 1294 ALA A O 1
ATOM 12040 N N . ASN E 2 1295 ? 140.606 119.353 118.612 1.00 94.75 1295 ASN A N 1
ATOM 12041 C CA . ASN E 2 1295 ? 139.619 118.379 118.162 1.00 94.75 1295 ASN A CA 1
ATOM 12042 C C . ASN E 2 1295 ? 139.812 117.986 116.702 1.00 94.75 1295 ASN A C 1
ATOM 12043 O O . ASN E 2 1295 ? 139.394 116.893 116.305 1.00 94.75 1295 ASN A O 1
ATOM 12048 N N . LEU E 2 1296 ? 140.432 118.854 115.900 1.00 77.39 1296 LEU A N 1
ATOM 12049 C CA . LEU E 2 1296 ? 140.674 118.600 114.478 1.00 77.39 1296 LEU A CA 1
ATOM 12050 C C . LEU E 2 1296 ? 139.377 118.348 113.715 1.00 77.39 1296 LEU A C 1
ATOM 12051 O O . LEU E 2 1296 ? 139.345 117.557 112.771 1.00 77.39 1296 LEU A O 1
ATOM 12056 N N . VAL E 2 1297 ? 138.299 119.019 114.115 1.00 89.98 1297 VAL A N 1
ATOM 12057 C CA . VAL E 2 1297 ? 137.014 118.829 113.453 1.00 89.98 1297 VAL A CA 1
ATOM 12058 C C . VAL E 2 1297 ? 137.042 119.509 112.092 1.00 89.98 1297 VAL A C 1
ATOM 12059 O O . VAL E 2 1297 ? 137.363 120.699 111.979 1.00 89.98 1297 VAL A O 1
ATOM 12063 N N . HIS E 2 1298 ? 136.706 118.752 111.050 1.00 95.01 1298 HIS A N 1
ATOM 12064 C CA . HIS E 2 1298 ? 136.678 119.266 109.689 1.00 95.01 1298 HIS A CA 1
ATOM 12065 C C . HIS E 2 1298 ? 135.379 118.853 109.014 1.00 95.01 1298 HIS A C 1
ATOM 12066 O O . HIS E 2 1298 ? 134.837 117.776 109.276 1.00 95.01 1298 HIS A O 1
ATOM 12073 N N . ARG E 2 1299 ? 134.886 119.724 108.138 1.00 111.39 1299 ARG A N 1
ATOM 12074 C CA . ARG E 2 1299 ? 133.640 119.473 107.423 1.00 111.39 1299 ARG A CA 1
ATOM 12075 C C . ARG E 2 1299 ? 133.873 118.579 106.209 1.00 111.39 1299 ARG A C 1
ATOM 12076 O O . ARG E 2 1299 ? 134.884 118.703 105.517 1.00 111.39 1299 ARG A O 1
ATOM 12084 N N . LYS E 2 1308 ? 116.742 116.648 103.647 1.00 59.88 1308 LYS A N 1
ATOM 12085 C CA . LYS E 2 1308 ? 117.521 117.467 104.567 1.00 59.88 1308 LYS A CA 1
ATOM 12086 C C . LYS E 2 1308 ? 117.344 116.993 106.004 1.00 59.88 1308 LYS A C 1
ATOM 12087 O O . LYS E 2 1308 ? 118.322 116.727 106.703 1.00 59.88 1308 LYS A O 1
ATOM 12093 N N . PHE E 2 1309 ? 116.091 116.889 106.442 1.00 55.94 1309 PHE A N 1
ATOM 12094 C CA . PHE E 2 1309 ? 115.771 116.424 107.790 1.00 55.94 1309 PHE A CA 1
ATOM 12095 C C . PHE E 2 1309 ? 115.648 114.906 107.750 1.00 55.94 1309 PHE A C 1
ATOM 12096 O O . PHE E 2 1309 ? 114.642 114.363 107.287 1.00 55.94 1309 PHE A O 1
ATOM 12104 N N . THR E 2 1310 ? 116.680 114.218 108.234 1.00 54.11 1310 THR A N 1
ATOM 12105 C CA . THR E 2 1310 ? 116.734 112.759 108.234 1.00 54.11 1310 THR A CA 1
ATOM 12106 C C . THR E 2 1310 ? 117.043 112.278 109.645 1.00 54.11 1310 THR A C 1
ATOM 12107 O O . THR E 2 1310 ? 118.214 112.179 110.036 1.00 54.11 1310 THR A O 1
ATOM 12111 N N . PRO E 2 1311 ? 116.017 111.982 110.442 1.00 50.63 1311 PRO A N 1
ATOM 12112 C CA . PRO E 2 1311 ? 116.261 111.453 111.787 1.00 50.63 1311 PRO A CA 1
ATOM 12113 C C . PRO E 2 1311 ? 116.970 110.109 111.734 1.00 50.63 1311 PRO A C 1
ATOM 12114 O O . PRO E 2 1311 ? 116.768 109.309 110.819 1.00 50.63 1311 PRO A O 1
ATOM 12118 N N . ALA E 2 1312 ? 117.810 109.865 112.739 1.00 47.12 1312 ALA A N 1
ATOM 12119 C CA . ALA E 2 1312 ? 118.577 108.628 112.789 1.00 47.12 1312 ALA A CA 1
ATOM 12120 C C . ALA E 2 1312 ? 117.744 107.432 113.222 1.00 47.12 1312 ALA A C 1
ATOM 12121 O O . ALA E 2 1312 ? 118.175 106.292 113.020 1.00 47.12 1312 ALA A O 1
ATOM 12123 N N . SER E 2 1313 ? 116.573 107.658 113.810 1.00 43.16 1313 SER A N 1
ATOM 12124 C CA . SER E 2 1313 ? 115.726 106.570 114.275 1.00 43.16 1313 SER A CA 1
ATOM 12125 C C . SER E 2 1313 ? 114.333 107.120 114.543 1.00 43.16 1313 SER A C 1
ATOM 12126 O O . SER E 2 1313 ? 114.094 108.327 114.467 1.00 43.16 1313 SER A O 1
ATOM 12129 N N . SER E 2 1314 ? 113.409 106.210 114.849 1.00 40.62 1314 SER A N 1
ATOM 12130 C CA . SER E 2 1314 ? 112.057 106.598 115.223 1.00 40.62 1314 SER A CA 1
ATOM 12131 C C . SER E 2 1314 ? 111.950 107.022 116.679 1.00 40.62 1314 SER A C 1
ATOM 12132 O O . SER E 2 1314 ? 110.948 107.642 117.051 1.00 40.62 1314 SER A O 1
ATOM 12135 N N . TYR E 2 1315 ? 112.953 106.708 117.501 1.00 43.00 1315 TYR A N 1
ATOM 12136 C CA . TYR E 2 1315 ? 112.971 107.079 118.916 1.00 43.00 1315 TYR A CA 1
ATOM 12137 C C . TYR E 2 1315 ? 111.734 106.559 119.641 1.00 43.00 1315 TYR A C 1
ATOM 12138 O O . TYR E 2 1315 ? 111.168 107.232 120.503 1.00 43.00 1315 TYR A O 1
ATOM 12147 N N . ALA E 2 1316 ? 111.314 105.344 119.291 1.00 39.35 1316 ALA A N 1
ATOM 12148 C CA . ALA E 2 1316 ? 110.124 104.760 119.899 1.00 39.35 1316 ALA A CA 1
ATOM 12149 C C . ALA E 2 1316 ? 110.420 104.246 121.302 1.00 39.35 1316 ALA A C 1
ATOM 12150 O O . ALA E 2 1316 ? 109.837 104.716 122.283 1.00 39.35 1316 ALA A O 1
ATOM 12152 N N . PHE E 2 1317 ? 111.323 103.276 121.412 1.00 40.88 1317 PHE A N 1
ATOM 12153 C CA . PHE E 2 1317 ? 111.711 102.720 122.698 1.00 40.88 1317 PHE A CA 1
ATOM 12154 C C . PHE E 2 1317 ? 112.990 103.330 123.245 1.00 40.88 1317 PHE A C 1
ATOM 12155 O O . PHE E 2 1317 ? 113.357 103.040 124.386 1.00 40.88 1317 PHE A O 1
ATOM 12163 N N . SER E 2 1318 ? 113.677 104.163 122.468 1.00 42.08 1318 SER A N 1
ATOM 12164 C CA . SER E 2 1318 ? 114.895 104.800 122.946 1.00 42.08 1318 SER A CA 1
ATOM 12165 C C . SER E 2 1318 ? 114.618 105.986 123.856 1.00 42.08 1318 SER A C 1
ATOM 12166 O O . SER E 2 1318 ? 115.536 106.444 124.544 1.00 42.08 1318 SER A O 1
ATOM 12169 N N . SER E 2 1319 ? 113.385 106.492 123.877 1.00 37.49 1319 SER A N 1
ATOM 12170 C CA . SER E 2 1319 ? 113.035 107.592 124.764 1.00 37.49 1319 SER A CA 1
ATOM 12171 C C . SER E 2 1319 ? 112.853 107.144 126.206 1.00 37.49 1319 SER A C 1
ATOM 12172 O O . SER E 2 1319 ? 112.869 107.987 127.108 1.00 37.49 1319 SER A O 1
ATOM 12175 N N . PHE E 2 1320 ? 112.677 105.847 126.443 1.00 38.14 1320 PHE A N 1
ATOM 12176 C CA . PHE E 2 1320 ? 112.540 105.300 127.784 1.00 38.14 1320 PHE A CA 1
ATOM 12177 C C . PHE E 2 1320 ? 113.835 104.710 128.320 1.00 38.14 1320 PHE A C 1
ATOM 12178 O O . PHE E 2 1320 ? 113.835 104.158 129.422 1.00 38.14 1320 PHE A O 1
ATOM 12186 N N . VAL E 2 1321 ? 114.929 104.815 127.580 1.00 37.82 1321 VAL A N 1
ATOM 12187 C CA . VAL E 2 1321 ? 116.152 104.100 127.922 1.00 37.82 1321 VAL A CA 1
ATOM 12188 C C . VAL E 2 1321 ? 117.019 104.944 128.846 1.00 37.82 1321 VAL A C 1
ATOM 12189 O O . VAL E 2 1321 ? 117.265 106.130 128.603 1.00 37.82 1321 VAL A O 1
ATOM 12193 N N . HIS E 2 1322 ? 117.486 104.318 129.924 1.00 43.27 1322 HIS A N 1
ATOM 12194 C CA . HIS E 2 1322 ? 118.468 104.900 130.826 1.00 43.27 1322 HIS A CA 1
ATOM 12195 C C . HIS E 2 1322 ? 119.860 104.543 130.327 1.00 43.27 1322 HIS A C 1
ATOM 12196 O O . HIS E 2 1322 ? 120.109 103.394 129.952 1.00 43.27 1322 HIS A O 1
ATOM 12203 N N . ILE E 2 1323 ? 120.761 105.523 130.320 1.00 47.87 1323 ILE A N 1
ATOM 12204 C CA . ILE E 2 1323 ? 122.151 105.320 129.930 1.00 47.87 1323 ILE A CA 1
ATOM 12205 C C . ILE E 2 1323 ? 123.044 105.851 131.041 1.00 47.87 1323 ILE A C 1
ATOM 12206 O O . ILE E 2 1323 ? 122.731 106.874 131.660 1.00 47.87 1323 ILE A O 1
ATOM 12211 N N . SER E 2 1324 ? 124.152 105.158 131.297 1.00 49.73 1324 SER A N 1
ATOM 12212 C CA . SER E 2 1324 ? 125.097 105.595 132.320 1.00 49.73 1324 SER A CA 1
ATOM 12213 C C . SER E 2 1324 ? 126.478 105.057 131.991 1.00 49.73 1324 SER A C 1
ATOM 12214 O O . SER E 2 1324 ? 126.681 103.840 131.977 1.00 49.73 1324 SER A O 1
ATOM 12217 N N . ASN E 2 1325 ? 127.443 105.959 131.791 1.00 57.65 1325 ASN A N 1
ATOM 12218 C CA . ASN E 2 1325 ? 128.841 105.519 131.539 1.00 57.65 1325 ASN A CA 1
ATOM 12219 C C . ASN E 2 1325 ? 129.644 105.612 132.842 1.00 57.65 1325 ASN A C 1
ATOM 12220 O O . ASN E 2 1325 ? 130.875 105.796 132.759 1.00 57.65 1325 ASN A O 1
ATOM 12225 N N . ASP E 2 1326 ? 128.977 105.491 133.994 1.00 62.25 1326 ASP A N 1
ATOM 12226 C CA . ASP E 2 1326 ? 129.667 105.601 135.274 1.00 62.25 1326 ASP A CA 1
ATOM 12227 C C . ASP E 2 1326 ? 130.802 104.593 135.389 1.00 62.25 1326 ASP A C 1
ATOM 12228 O O . ASP E 2 1326 ? 131.758 104.817 136.140 1.00 62.25 1326 ASP A O 1
ATOM 12233 N N . CYS E 2 1327 ? 130.720 103.484 134.655 1.00 64.68 1327 CYS A N 1
ATOM 12234 C CA . CYS E 2 1327 ? 131.761 102.466 134.644 1.00 64.68 1327 CYS A CA 1
ATOM 12235 C C . CYS E 2 1327 ? 132.675 102.595 133.432 1.00 64.68 1327 CYS A C 1
ATOM 12236 O O . CYS E 2 1327 ? 133.131 101.585 132.887 1.00 64.68 1327 CYS A O 1
ATOM 12239 N N . GLN E 2 1328 ? 132.948 103.822 132.996 1.00 64.01 1328 GLN A N 1
ATOM 12240 C CA . GLN E 2 1328 ? 133.820 104.072 131.861 1.00 64.01 1328 GLN A CA 1
ATOM 12241 C C . GLN E 2 1328 ? 134.740 105.244 132.169 1.00 64.01 1328 GLN A C 1
ATOM 12242 O O . GLN E 2 1328 ? 134.475 106.051 133.064 1.00 64.01 1328 GLN A O 1
ATOM 12248 N N . ILE E 2 1329 ? 135.839 105.321 131.416 1.00 79.82 1329 ILE A N 1
ATOM 12249 C CA . ILE E 2 1329 ? 136.810 106.392 131.616 1.00 79.82 1329 ILE A CA 1
ATOM 12250 C C . ILE E 2 1329 ? 136.174 107.749 131.340 1.00 79.82 1329 ILE A C 1
ATOM 12251 O O . ILE E 2 1329 ? 136.353 108.704 132.105 1.00 79.82 1329 ILE A O 1
ATOM 12256 N N . LEU E 2 1330 ? 135.426 107.854 130.249 1.00 83.16 1330 LEU A N 1
ATOM 12257 C CA . LEU E 2 1330 ? 134.754 109.098 129.897 1.00 83.16 1330 LEU A CA 1
ATOM 12258 C C . LEU E 2 1330 ? 133.369 108.814 129.329 1.00 83.16 1330 LEU A C 1
ATOM 12259 O O . LEU E 2 1330 ? 132.979 107.658 129.179 1.00 83.16 1330 LEU A O 1
ATOM 12261 N N . THR E 2 1337 ? 140.103 114.764 121.029 1.00 97.11 1337 THR A N 1
ATOM 12262 C CA . THR E 2 1337 ? 139.044 114.142 121.814 1.00 97.11 1337 THR A CA 1
ATOM 12263 C C . THR E 2 1337 ? 138.453 112.943 121.081 1.00 97.11 1337 THR A C 1
ATOM 12264 O O . THR E 2 1337 ? 137.253 112.894 120.819 1.00 97.11 1337 THR A O 1
ATOM 12268 N N . ASP E 2 1338 ? 139.313 111.979 120.747 1.00 91.19 1338 ASP A N 1
ATOM 12269 C CA . ASP E 2 1338 ? 138.842 110.768 120.083 1.00 91.19 1338 ASP A CA 1
ATOM 12270 C C . ASP E 2 1338 ? 138.017 109.904 121.028 1.00 91.19 1338 ASP A C 1
ATOM 12271 O O . ASP E 2 1338 ? 137.064 109.242 120.599 1.00 91.19 1338 ASP A O 1
ATOM 12276 N N . SER E 2 1339 ? 138.370 109.892 122.316 1.00 82.60 1339 SER A N 1
ATOM 12277 C CA . SER E 2 1339 ? 137.652 109.060 123.277 1.00 82.60 1339 SER A CA 1
ATOM 12278 C C . SER E 2 1339 ? 136.207 109.512 123.433 1.00 82.60 1339 SER A C 1
ATOM 12279 O O . SER E 2 1339 ? 135.300 108.682 123.584 1.00 82.60 1339 SER A O 1
ATOM 12282 N N . ASN E 2 1340 ? 135.971 110.824 123.412 1.00 78.03 1340 ASN A N 1
ATOM 12283 C CA . ASN E 2 1340 ? 134.605 111.328 123.502 1.00 78.03 1340 ASN A CA 1
ATOM 12284 C C . ASN E 2 1340 ? 133.768 110.840 122.327 1.00 78.03 1340 ASN A C 1
ATOM 12285 O O . ASN E 2 1340 ? 132.631 110.391 122.504 1.00 78.03 1340 ASN A O 1
ATOM 12290 N N . LEU E 2 1341 ? 134.323 110.910 121.115 1.00 70.59 1341 LEU A N 1
ATOM 12291 C CA . LEU E 2 1341 ? 133.602 110.425 119.944 1.00 70.59 1341 LEU A CA 1
ATOM 12292 C C . LEU E 2 1341 ? 133.369 108.923 120.027 1.00 70.59 1341 LEU A C 1
ATOM 12293 O O . LEU E 2 1341 ? 132.300 108.431 119.649 1.00 70.59 1341 LEU A O 1
ATOM 12298 N N . ILE E 2 1342 ? 134.356 108.178 120.527 1.00 60.42 1342 ILE A N 1
ATOM 12299 C CA . ILE E 2 1342 ? 134.207 106.731 120.665 1.00 60.42 1342 ILE A CA 1
ATOM 12300 C C . ILE E 2 1342 ? 133.063 106.399 121.613 1.00 60.42 1342 ILE A C 1
ATOM 12301 O O . ILE E 2 1342 ? 132.241 105.518 121.334 1.00 60.42 1342 ILE A O 1
ATOM 12306 N N . TYR E 2 1343 ? 132.982 107.099 122.744 1.00 64.28 1343 TYR A N 1
ATOM 12307 C CA . TYR E 2 1343 ? 131.937 106.785 123.713 1.00 64.28 1343 TYR A CA 1
ATOM 12308 C C . TYR E 2 1343 ? 130.566 107.269 123.253 1.00 64.28 1343 TYR A C 1
ATOM 12309 O O . TYR E 2 1343 ? 129.554 106.621 123.546 1.00 64.28 1343 TYR A O 1
ATOM 12318 N N . GLN E 2 1344 ? 130.508 108.379 122.514 1.00 59.51 1344 GLN A N 1
ATOM 12319 C CA . GLN E 2 1344 ? 129.248 108.764 121.883 1.00 59.51 1344 GLN A CA 1
ATOM 12320 C C . GLN E 2 1344 ? 128.799 107.706 120.884 1.00 59.51 1344 GLN A C 1
ATOM 12321 O O . GLN E 2 1344 ? 127.607 107.380 120.803 1.00 59.51 1344 GLN A O 1
ATOM 12327 N N . GLN E 2 1345 ? 129.742 107.154 120.118 1.00 49.38 1345 GLN A N 1
ATOM 12328 C CA . GLN E 2 1345 ? 129.418 106.070 119.197 1.00 49.38 1345 GLN A CA 1
ATOM 12329 C C . GLN E 2 1345 ? 128.910 104.847 119.944 1.00 49.38 1345 GLN A C 1
ATOM 12330 O O . GLN E 2 1345 ? 127.976 104.182 119.490 1.00 49.38 1345 GLN A O 1
ATOM 12336 N N . VAL E 2 1346 ? 129.525 104.524 121.083 1.00 40.12 1346 VAL A N 1
ATOM 12337 C CA . VAL E 2 1346 ? 129.079 103.373 121.865 1.00 40.12 1346 VAL A CA 1
ATOM 12338 C C . VAL E 2 1346 ? 127.656 103.584 122.364 1.00 40.12 1346 VAL A C 1
ATOM 12339 O O . VAL E 2 1346 ? 126.820 102.674 122.309 1.00 40.12 1346 VAL A O 1
ATOM 12343 N N . MET E 2 1347 ? 127.357 104.785 122.860 1.00 43.54 1347 MET A N 1
ATOM 12344 C CA . MET E 2 1347 ? 126.008 105.062 123.348 1.00 43.54 1347 MET A CA 1
ATOM 12345 C C . MET E 2 1347 ? 124.983 105.002 122.220 1.00 43.54 1347 MET A C 1
ATOM 12346 O O . MET E 2 1347 ? 123.886 104.457 122.398 1.00 43.54 1347 MET A O 1
ATOM 12351 N N . ILE E 2 1348 ? 125.327 105.542 121.048 1.00 34.81 1348 ILE A N 1
ATOM 12352 C CA . ILE E 2 1348 ? 124.419 105.483 119.906 1.00 34.81 1348 ILE A CA 1
ATOM 12353 C C . ILE E 2 1348 ? 124.204 104.039 119.460 1.00 34.81 1348 ILE A C 1
ATOM 12354 O O . ILE E 2 1348 ? 123.081 103.637 119.129 1.00 34.81 1348 ILE A O 1
ATOM 12359 N N . THR E 2 1349 ? 125.275 103.242 119.436 1.00 34.28 1349 THR A N 1
ATOM 12360 C CA . THR E 2 1349 ? 125.155 101.835 119.073 1.00 34.28 1349 THR A CA 1
ATOM 12361 C C . THR E 2 1349 ? 124.252 101.093 120.045 1.00 34.28 1349 THR A C 1
ATOM 12362 O O . THR E 2 1349 ? 123.421 100.280 119.632 1.00 34.28 1349 THR A O 1
ATOM 12366 N N . GLY E 2 1350 ? 124.400 101.360 121.343 1.00 32.92 1350 GLY A N 1
ATOM 12367 C CA . GLY E 2 1350 ? 123.536 100.719 122.319 1.00 32.92 1350 GLY A CA 1
ATOM 12368 C C . GLY E 2 1350 ? 122.082 101.117 122.165 1.00 32.92 1350 GLY A C 1
ATOM 12369 O O . GLY E 2 1350 ? 121.184 100.282 122.290 1.00 32.92 1350 GLY A O 1
ATOM 12370 N N . LEU E 2 1351 ? 121.828 102.399 121.896 1.00 32.98 1351 LEU A N 1
ATOM 12371 C CA . LEU E 2 1351 ? 120.454 102.836 121.675 1.00 32.98 1351 LEU A CA 1
ATOM 12372 C C . LEU E 2 1351 ? 119.852 102.165 120.446 1.00 32.98 1351 LEU A C 1
ATOM 12373 O O . LEU E 2 1351 ? 118.699 101.721 120.472 1.00 32.98 1351 LEU A O 1
ATOM 12378 N N . ALA E 2 1352 ? 120.622 102.075 119.358 1.00 31.73 1352 ALA A N 1
ATOM 12379 C CA . ALA E 2 1352 ? 120.124 101.425 118.149 1.00 31.73 1352 ALA A CA 1
ATOM 12380 C C . ALA E 2 1352 ? 119.914 99.932 118.367 1.00 31.73 1352 ALA A C 1
ATOM 12381 O O . ALA E 2 1352 ? 118.986 99.340 117.809 1.00 31.73 1352 ALA A O 1
ATOM 12383 N N . LEU E 2 1353 ? 120.775 99.307 119.169 1.00 31.27 1353 LEU A N 1
ATOM 12384 C CA . LEU E 2 1353 ? 120.590 97.904 119.524 1.00 31.27 1353 LEU A CA 1
ATOM 12385 C C . LEU E 2 1353 ? 119.310 97.700 120.319 1.00 31.27 1353 LEU A C 1
ATOM 12386 O O . LEU E 2 1353 ? 118.559 96.748 120.071 1.00 31.27 1353 LEU A O 1
ATOM 12391 N N . ILE E 2 1354 ? 119.049 98.577 121.288 1.00 34.88 1354 ILE A N 1
ATOM 12392 C CA . ILE E 2 1354 ? 117.813 98.489 122.057 1.00 34.88 1354 ILE A CA 1
ATOM 12393 C C . ILE E 2 1354 ? 116.612 98.674 121.141 1.00 34.88 1354 ILE A C 1
ATOM 12394 O O . ILE E 2 1354 ? 115.601 97.974 121.265 1.00 34.88 1354 ILE A O 1
ATOM 12399 N N . GLU E 2 1355 ? 116.710 99.611 120.199 1.00 41.93 1355 GLU A N 1
ATOM 12400 C CA . GLU E 2 1355 ? 115.614 99.876 119.278 1.00 41.93 1355 GLU A CA 1
ATOM 12401 C C . GLU E 2 1355 ? 115.364 98.731 118.305 1.00 41.93 1355 GLU A C 1
ATOM 12402 O O . GLU E 2 1355 ? 114.207 98.486 117.950 1.00 41.93 1355 GLU A O 1
ATOM 12408 N N . THR E 2 1356 ? 116.409 98.038 117.849 1.00 35.31 1356 THR A N 1
ATOM 12409 C CA . THR E 2 1356 ? 116.216 96.881 116.984 1.00 35.31 1356 THR A CA 1
ATOM 12410 C C . THR E 2 1356 ? 115.853 95.622 117.755 1.00 35.31 1356 THR A C 1
ATOM 12411 O O . THR E 2 1356 ? 115.370 94.660 117.149 1.00 35.31 1356 THR A O 1
ATOM 12415 N N . TRP E 2 1357 ? 116.083 95.598 119.070 1.00 37.37 1357 TRP A N 1
ATOM 12416 C CA . TRP E 2 1357 ? 115.563 94.507 119.886 1.00 37.37 1357 TRP A CA 1
ATOM 12417 C C . TRP E 2 1357 ? 114.040 94.514 119.892 1.00 37.37 1357 TRP A C 1
ATOM 12418 O O . TRP E 2 1357 ? 113.405 93.457 119.815 1.00 37.37 1357 TRP A O 1
ATOM 12429 N N . ASN E 2 1358 ? 113.438 95.697 119.977 1.00 40.34 1358 ASN A N 1
ATOM 12430 C CA . ASN E 2 1358 ? 111.992 95.878 119.875 1.00 40.34 1358 ASN A CA 1
ATOM 12431 C C . ASN E 2 1358 ? 111.717 96.616 118.567 1.00 40.34 1358 ASN A C 1
ATOM 12432 O O . ASN E 2 1358 ? 111.608 97.843 118.541 1.00 40.34 1358 ASN A O 1
ATOM 12437 N N . ASN E 2 1359 ? 111.587 95.856 117.484 1.00 41.40 1359 ASN A N 1
ATOM 12438 C CA . ASN E 2 1359 ? 111.335 96.434 116.176 1.00 41.40 1359 ASN A CA 1
ATOM 12439 C C . ASN E 2 1359 ? 109.928 97.030 116.126 1.00 41.40 1359 ASN A C 1
ATOM 12440 O O . ASN E 2 1359 ? 109.095 96.739 116.985 1.00 41.40 1359 ASN A O 1
ATOM 12445 N N . PRO E 2 1360 ? 109.647 97.881 115.139 1.00 48.66 1360 PRO A N 1
ATOM 12446 C CA . PRO E 2 1360 ? 108.350 98.574 115.085 1.00 48.66 1360 PRO A CA 1
ATOM 12447 C C . PRO E 2 1360 ? 107.155 97.634 115.127 1.00 48.66 1360 PRO A C 1
ATOM 12448 O O . PRO E 2 1360 ? 106.085 98.042 115.603 1.00 48.66 1360 PRO A O 1
ATOM 12452 N N . PRO E 2 1361 ? 107.255 96.389 114.631 1.00 43.04 1361 PRO A N 1
ATOM 12453 C CA . PRO E 2 1361 ? 106.157 95.447 114.913 1.00 43.04 1361 PRO A CA 1
ATOM 12454 C C . PRO E 2 1361 ? 105.875 95.295 116.397 1.00 43.04 1361 PRO A C 1
ATOM 12455 O O . PRO E 2 1361 ? 104.709 95.189 116.797 1.00 43.04 1361 PRO A O 1
ATOM 12459 N N . ILE E 2 1362 ? 106.915 95.296 117.224 1.00 44.50 1362 ILE A N 1
ATOM 12460 C CA . ILE E 2 1362 ? 106.757 95.196 118.669 1.00 44.50 1362 ILE A CA 1
ATOM 12461 C C . ILE E 2 1362 ? 106.407 96.568 119.224 1.00 44.50 1362 ILE A C 1
ATOM 12462 O O . ILE E 2 1362 ? 107.084 97.560 118.933 1.00 44.50 1362 ILE A O 1
ATOM 12467 N N . ASN E 2 1363 ? 105.344 96.630 120.025 1.00 53.01 1363 ASN A N 1
ATOM 12468 C CA . ASN E 2 1363 ? 104.893 97.883 120.617 1.00 53.01 1363 ASN A CA 1
ATOM 12469 C C . ASN E 2 1363 ? 104.796 97.822 122.135 1.00 53.01 1363 ASN A C 1
ATOM 12470 O O . ASN E 2 1363 ? 104.375 98.802 122.755 1.00 53.01 1363 ASN A O 1
ATOM 12475 N N . PHE E 2 1364 ? 105.266 96.741 122.721 1.00 57.23 1364 PHE A N 1
ATOM 12476 C CA . PHE E 2 1364 ? 105.095 96.548 124.168 1.00 57.23 1364 PHE A CA 1
ATOM 12477 C C . PHE E 2 1364 ? 106.401 96.117 124.804 1.00 57.23 1364 PHE A C 1
ATOM 12478 O O . PHE E 2 1364 ? 107.318 95.735 124.100 1.00 57.23 1364 PHE A O 1
ATOM 12486 N N . SER E 2 1365 ? 106.442 96.155 126.120 1.00 57.04 1365 SER A N 1
ATOM 12487 C CA . SER E 2 1365 ? 107.609 95.706 126.879 1.00 57.04 1365 SER A CA 1
ATOM 12488 C C . SER E 2 1365 ? 107.079 95.059 128.157 1.00 57.04 1365 SER A C 1
ATOM 12489 O O . SER E 2 1365 ? 106.841 95.741 129.157 1.00 57.04 1365 SER A O 1
ATOM 12492 N N . VAL E 2 1366 ? 106.890 93.737 128.114 1.00 63.92 1366 VAL A N 1
ATOM 12493 C CA . VAL E 2 1366 ? 106.391 93.006 129.277 1.00 63.92 1366 VAL A CA 1
ATOM 12494 C C . VAL E 2 1366 ? 107.484 92.690 130.281 1.00 63.92 1366 VAL A C 1
ATOM 12495 O O . VAL E 2 1366 ? 107.183 92.249 131.398 1.00 63.92 1366 VAL A O 1
ATOM 12499 N N . TYR E 2 1367 ? 108.744 92.898 129.914 1.00 61.08 1367 TYR A N 1
ATOM 12500 C CA . TYR E 2 1367 ? 109.882 92.644 130.779 1.00 61.08 1367 TYR A CA 1
ATOM 12501 C C . TYR E 2 1367 ? 110.878 93.785 130.644 1.00 61.08 1367 TYR A C 1
ATOM 12502 O O . TYR E 2 1367 ? 110.954 94.442 129.603 1.00 61.08 1367 TYR A O 1
ATOM 12511 N N . GLU E 2 1368 ? 111.603 94.028 131.740 1.00 59.85 1368 GLU A N 1
ATOM 12512 C CA . GLU E 2 1368 ? 112.637 95.092 131.715 1.00 59.85 1368 GLU A CA 1
ATOM 12513 C C . GLU E 2 1368 ? 113.947 94.463 131.242 1.00 59.85 1368 GLU A C 1
ATOM 12514 O O . GLU E 2 1368 ? 114.298 93.371 131.733 1.00 59.85 1368 GLU A O 1
ATOM 12520 N N . THR E 2 1369 ? 114.618 95.117 130.302 1.00 55.00 1369 THR A N 1
ATOM 12521 C CA . THR E 2 1369 ? 115.844 94.614 129.708 1.00 55.00 1369 THR A CA 1
ATOM 12522 C C . THR E 2 1369 ? 117.023 95.503 130.086 1.00 55.00 1369 THR A C 1
ATOM 12523 O O . THR E 2 1369 ? 116.862 96.691 130.378 1.00 55.00 1369 THR A O 1
ATOM 12527 N N . THR E 2 1370 ? 118.212 94.905 130.097 1.00 44.36 1370 THR A N 1
ATOM 12528 C CA . THR E 2 1370 ? 119.440 95.608 130.435 1.00 44.36 1370 THR A CA 1
ATOM 12529 C C . THR E 2 1370 ? 120.519 95.232 129.433 1.00 44.36 1370 THR A C 1
ATOM 12530 O O . THR E 2 1370 ? 120.749 94.047 129.180 1.00 44.36 1370 THR A O 1
ATOM 12534 N N . LEU E 2 1371 ? 121.169 96.241 128.860 1.00 37.50 1371 LEU A N 1
ATOM 12535 C CA . LEU E 2 1371 ? 122.262 96.060 127.917 1.00 37.50 1371 LEU A CA 1
ATOM 12536 C C . LEU E 2 1371 ? 123.537 96.603 128.542 1.00 37.50 1371 LEU A C 1
ATOM 12537 O O . LEU E 2 1371 ? 123.538 97.711 129.087 1.00 37.50 1371 LEU A O 1
ATOM 12542 N N . HIS E 2 1372 ? 124.609 95.829 128.510 1.00 41.59 1372 HIS A N 1
ATOM 12543 C CA . HIS E 2 1372 ? 125.873 96.263 129.135 1.00 41.59 1372 HIS A CA 1
ATOM 12544 C C . HIS E 2 1372 ? 126.837 96.857 128.112 1.00 41.59 1372 HIS A C 1
ATOM 12545 O O . HIS E 2 1372 ? 127.361 97.908 128.395 1.00 41.59 1372 HIS A O 1
ATOM 12552 N N . LEU E 2 1373 ? 127.091 96.244 126.982 1.00 38.69 1373 LEU A N 1
ATOM 12553 C CA . LEU E 2 1373 ? 127.908 96.844 125.925 1.00 38.69 1373 LEU A CA 1
ATOM 12554 C C . LEU E 2 1373 ? 129.313 97.178 126.431 1.00 38.69 1373 LEU A C 1
ATOM 12555 O O . LEU E 2 1373 ? 129.732 98.331 126.495 1.00 38.69 1373 LEU A O 1
ATOM 12560 N N . HIS E 2 1374 ? 130.034 96.122 126.789 1.00 45.40 1374 HIS A N 1
ATOM 12561 C CA . HIS E 2 1374 ? 131.353 96.269 127.388 1.00 45.40 1374 HIS A CA 1
ATOM 12562 C C . HIS E 2 1374 ? 132.378 96.643 126.327 1.00 45.40 1374 HIS A C 1
ATOM 12563 O O . HIS E 2 1374 ? 132.663 95.852 125.424 1.00 45.40 1374 HIS A O 1
ATOM 12570 N N . THR E 2 1375 ? 132.938 97.846 126.442 1.00 50.19 1375 THR A N 1
ATOM 12571 C CA . THR E 2 1375 ? 134.021 98.265 125.566 1.00 50.19 1375 THR A CA 1
ATOM 12572 C C . THR E 2 1375 ? 135.394 97.929 126.125 1.00 50.19 1375 THR A C 1
ATOM 12573 O O . THR E 2 1375 ? 136.379 97.981 125.382 1.00 50.19 1375 THR A O 1
ATOM 12577 N N . GLY E 2 1376 ? 135.485 97.588 127.404 1.00 54.96 1376 GLY A N 1
ATOM 12578 C CA . GLY E 2 1376 ? 136.750 97.193 127.979 1.00 54.96 1376 GLY A CA 1
ATOM 12579 C C . GLY E 2 1376 ? 137.149 95.793 127.562 1.00 54.96 1376 GLY A C 1
ATOM 12580 O O . GLY E 2 1376 ? 136.366 95.026 127.000 1.00 54.96 1376 GLY A O 1
ATOM 12581 N N . SER E 2 1377 ? 138.400 95.439 127.826 1.00 68.00 1377 SER A N 1
ATOM 12582 C CA . SER E 2 1377 ? 138.897 94.144 127.371 1.00 68.00 1377 SER A CA 1
ATOM 12583 C C . SER E 2 1377 ? 138.744 94.083 125.863 1.00 68.00 1377 SER A C 1
ATOM 12584 O O . SER E 2 1377 ? 138.451 93.027 125.304 1.00 68.00 1377 SER A O 1
ATOM 12587 N N . SER E 2 1378 ? 138.938 95.219 125.198 1.00 66.13 1378 SER A N 1
ATOM 12588 C CA . SER E 2 1378 ? 138.818 95.277 123.744 1.00 66.13 1378 SER A CA 1
ATOM 12589 C C . SER E 2 1378 ? 140.133 95.684 123.117 1.00 66.13 1378 SER A C 1
ATOM 12590 O O . SER E 2 1378 ? 140.754 96.655 123.545 1.00 66.13 1378 SER A O 1
ATOM 12593 N N . CYS E 2 1379 ? 140.554 94.961 122.091 1.00 69.42 1379 CYS A N 1
ATOM 12594 C CA . CYS E 2 1379 ? 141.815 95.246 121.421 1.00 69.42 1379 CYS A CA 1
ATOM 12595 C C . CYS E 2 1379 ? 141.780 96.620 120.806 1.00 69.42 1379 CYS A C 1
ATOM 12596 O O . CYS E 2 1379 ? 142.775 97.337 120.835 1.00 69.42 1379 CYS A O 1
ATOM 12599 N N . CYS E 2 1380 ? 140.640 97.009 120.258 1.00 66.62 1380 CYS A N 1
ATOM 12600 C CA . CYS E 2 1380 ? 140.556 98.266 119.529 1.00 66.62 1380 CYS A CA 1
ATOM 12601 C C . CYS E 2 1380 ? 140.860 99.509 120.346 1.00 66.62 1380 CYS A C 1
ATOM 12602 O O . CYS E 2 1380 ? 141.486 100.421 119.822 1.00 66.62 1380 CYS A O 1
ATOM 12605 N N . ILE E 2 1381 ? 140.418 99.599 121.592 1.00 67.69 1381 ILE A N 1
ATOM 12606 C CA . ILE E 2 1381 ? 140.729 100.817 122.317 1.00 67.69 1381 ILE A CA 1
ATOM 12607 C C . ILE E 2 1381 ? 142.241 100.906 122.471 1.00 67.69 1381 ILE A C 1
ATOM 12608 O O . ILE E 2 1381 ? 142.893 99.906 122.773 1.00 67.69 1381 ILE A O 1
ATOM 12613 N N . ARG E 2 1382 ? 142.806 102.095 122.273 1.00 64.72 1382 ARG A N 1
ATOM 12614 C CA . ARG E 2 1382 ? 144.260 102.263 122.342 1.00 64.72 1382 ARG A CA 1
ATOM 12615 C C . ARG E 2 1382 ? 144.672 103.528 123.072 1.00 64.72 1382 ARG A C 1
ATOM 12616 O O . ARG E 2 1382 ? 143.912 104.492 123.117 1.00 64.72 1382 ARG A O 1
ATOM 12624 N N . PRO E 2 1383 ? 145.883 103.538 123.646 1.00 80.89 1383 PRO A N 1
ATOM 12625 C CA . PRO E 2 1383 ? 146.377 104.772 124.268 1.00 80.89 1383 PRO A CA 1
ATOM 12626 C C . PRO E 2 1383 ? 146.625 105.843 123.212 1.00 80.89 1383 PRO A C 1
ATOM 12627 O O . PRO E 2 1383 ? 146.629 105.527 122.024 1.00 80.89 1383 PRO A O 1
ATOM 12631 N N . VAL E 2 1384 ? 146.842 107.089 123.625 1.00 97.84 1384 VAL A N 1
ATOM 12632 C CA . VAL E 2 1384 ? 147.025 108.175 122.669 1.00 97.84 1384 VAL A CA 1
ATOM 12633 C C . VAL E 2 1384 ? 148.279 108.947 123.051 1.00 97.84 1384 VAL A C 1
ATOM 12634 O O . VAL E 2 1384 ? 148.404 109.420 124.187 1.00 97.84 1384 VAL A O 1
ATOM 12638 N N . GLU E 2 1385 ? 149.206 109.071 122.105 1.00 111.08 1385 GLU A N 1
ATOM 12639 C CA . GLU E 2 1385 ? 150.412 109.867 122.276 1.00 111.08 1385 GLU A CA 1
ATOM 12640 C C . GLU E 2 1385 ? 150.592 110.745 121.047 1.00 111.08 1385 GLU A C 1
ATOM 12641 O O . GLU E 2 1385 ? 150.601 110.240 119.919 1.00 111.08 1385 GLU A O 1
ATOM 12647 N N . SER E 2 1386 ? 150.738 112.048 121.264 1.00 112.23 1386 SER A N 1
ATOM 12648 C CA . SER E 2 1386 ? 150.861 113.002 120.168 1.00 112.23 1386 SER A CA 1
ATOM 12649 C C . SER E 2 1386 ? 151.534 114.265 120.695 1.00 112.23 1386 SER A C 1
ATOM 12650 O O . SER E 2 1386 ? 152.108 114.274 121.789 1.00 112.23 1386 SER A O 1
ATOM 12653 N N . CYS E 2 1387 ? 151.467 115.333 119.897 1.00 106.59 1387 CYS A N 1
ATOM 12654 C CA . CYS E 2 1387 ? 151.992 116.649 120.263 1.00 106.59 1387 CYS A CA 1
ATOM 12655 C C . CYS E 2 1387 ? 153.494 116.614 120.529 1.00 106.59 1387 CYS A C 1
ATOM 12656 O O . CYS E 2 1387 ? 154.011 117.394 121.332 1.00 106.59 1387 CYS A O 1
ATOM 12659 N N . VAL E 2 1388 ? 154.209 115.712 119.859 1.00 97.95 1388 VAL A N 1
ATOM 12660 C CA . VAL E 2 1388 ? 155.663 115.709 119.941 1.00 97.95 1388 VAL A CA 1
ATOM 12661 C C . VAL E 2 1388 ? 156.223 116.842 119.089 1.00 97.95 1388 VAL A C 1
ATOM 12662 O O . VAL E 2 1388 ? 155.525 117.451 118.274 1.00 97.95 1388 VAL A O 1
ATOM 12666 N N . VAL E 2 1389 ? 157.516 117.108 119.169 1.00 88.67 1389 VAL A N 1
ATOM 12667 C CA . VAL E 2 1389 ? 157.989 118.178 118.253 1.00 88.67 1389 VAL A CA 1
ATOM 12668 C C . VAL E 2 1389 ? 158.485 117.518 116.967 1.00 88.67 1389 VAL A C 1
ATOM 12669 O O . VAL E 2 1389 ? 159.449 116.739 117.064 1.00 88.67 1389 VAL A O 1
ATOM 12673 N N . ASN E 2 1390 ? 157.819 117.748 115.823 1.00 81.10 1390 ASN A N 1
ATOM 12674 C CA . ASN E 2 1390 ? 158.326 117.260 114.509 1.00 81.10 1390 ASN A CA 1
ATOM 12675 C C . ASN E 2 1390 ? 158.641 118.498 113.662 1.00 81.10 1390 ASN A C 1
ATOM 12676 O O . ASN E 2 1390 ? 157.721 119.213 113.289 1.00 81.10 1390 ASN A O 1
ATOM 12681 N N . PRO E 2 1391 ? 159.911 118.846 113.423 1.00 77.26 1391 PRO A N 1
ATOM 12682 C CA . PRO E 2 1391 ? 160.229 120.058 112.694 1.00 77.26 1391 PRO A CA 1
ATOM 12683 C C . PRO E 2 1391 ? 160.044 119.770 111.213 1.00 77.26 1391 PRO A C 1
ATOM 12684 O O . PRO E 2 1391 ? 159.948 118.612 110.900 1.00 77.26 1391 PRO A O 1
ATOM 12688 N N . PRO E 2 1392 ? 159.981 120.762 110.296 1.00 71.20 1392 PRO A N 1
ATOM 12689 C CA . PRO E 2 1392 ? 159.707 120.423 108.892 1.00 71.20 1392 PRO A CA 1
ATOM 12690 C C . PRO E 2 1392 ? 161.001 120.070 108.171 1.00 71.20 1392 PRO A C 1
ATOM 12691 O O . PRO E 2 1392 ? 161.949 120.855 108.152 1.00 71.20 1392 PRO A O 1
ATOM 12695 N N . LEU E 2 1393 ? 161.034 118.879 107.581 1.00 74.37 1393 LEU A N 1
ATOM 12696 C CA . LEU E 2 1393 ? 162.198 118.407 106.844 1.00 74.37 1393 LEU A CA 1
ATOM 12697 C C . LEU E 2 1393 ? 162.370 119.115 105.509 1.00 74.37 1393 LEU A C 1
ATOM 12698 O O . LEU E 2 1393 ? 163.368 118.882 104.820 1.00 74.37 1393 LEU A O 1
ATOM 12703 N N . LEU E 2 1394 ? 161.421 119.972 105.135 1.00 78.41 1394 LEU A N 1
ATOM 12704 C CA . LEU E 2 1394 ? 161.424 120.683 103.875 1.00 78.41 1394 LEU A CA 1
ATOM 12705 C C . LEU E 2 1394 ? 161.226 122.164 104.169 1.00 78.41 1394 LEU A C 1
ATOM 12706 O O . LEU E 2 1394 ? 160.464 122.516 105.080 1.00 78.41 1394 LEU A O 1
ATOM 12711 N N . PRO E 2 1395 ? 161.897 123.051 103.428 1.00 76.70 1395 PRO A N 1
ATOM 12712 C CA . PRO E 2 1395 ? 161.701 124.491 103.649 1.00 76.70 1395 PRO A CA 1
ATOM 12713 C C . PRO E 2 1395 ? 160.286 124.937 103.321 1.00 76.70 1395 PRO A C 1
ATOM 12714 O O . PRO E 2 1395 ? 159.589 124.281 102.542 1.00 76.70 1395 PRO A O 1
ATOM 12718 N N . VAL E 2 1396 ? 159.851 126.039 103.918 1.00 71.22 1396 VAL A N 1
ATOM 12719 C CA . VAL E 2 1396 ? 158.499 126.549 103.682 1.00 71.22 1396 VAL A CA 1
ATOM 12720 C C . VAL E 2 1396 ? 158.362 126.924 102.209 1.00 71.22 1396 VAL A C 1
ATOM 12721 O O . VAL E 2 1396 ? 159.232 127.627 101.671 1.00 71.22 1396 VAL A O 1
ATOM 12725 N N . PRO E 2 1397 ? 157.322 126.457 101.522 1.00 70.08 1397 PRO A N 1
ATOM 12726 C CA . PRO E 2 1397 ? 157.187 126.760 100.095 1.00 70.08 1397 PRO A CA 1
ATOM 12727 C C . PRO E 2 1397 ? 156.856 128.224 99.863 1.00 70.08 1397 PRO A C 1
ATOM 12728 O O . PRO E 2 1397 ? 156.314 128.911 100.731 1.00 70.08 1397 PRO A O 1
ATOM 12732 N N . LEU E 2 1398 ? 157.196 128.701 98.667 1.00 72.33 1398 LEU A N 1
ATOM 12733 C CA . LEU E 2 1398 ? 156.842 130.057 98.275 1.00 72.33 1398 LEU A CA 1
ATOM 12734 C C . LEU E 2 1398 ? 155.349 130.126 97.990 1.00 72.33 1398 LEU A C 1
ATOM 12735 O O . LEU E 2 1398 ? 154.908 129.838 96.873 1.00 72.33 1398 LEU A O 1
ATOM 12740 N N . ILE E 2 1399 ? 154.566 130.503 98.995 1.00 69.79 1399 ILE A N 1
ATOM 12741 C CA . ILE E 2 1399 ? 153.111 130.480 98.903 1.00 69.79 1399 ILE A CA 1
ATOM 12742 C C . ILE E 2 1399 ? 152.647 131.806 98.315 1.00 69.79 1399 ILE A C 1
ATOM 12743 O O . ILE E 2 1399 ? 152.773 132.855 98.952 1.00 69.79 1399 ILE A O 1
ATOM 12748 N N . ASN E 2 1400 ? 152.116 131.762 97.097 1.00 75.85 1400 ASN A N 1
ATOM 12749 C CA . ASN E 2 1400 ? 151.464 132.932 96.531 1.00 75.85 1400 ASN A CA 1
ATOM 12750 C C . ASN E 2 1400 ? 150.191 133.233 97.311 1.00 75.85 1400 ASN A C 1
ATOM 12751 O O . ASN E 2 1400 ? 149.448 132.324 97.690 1.00 75.85 1400 ASN A O 1
ATOM 12756 N N . VAL E 2 1401 ? 149.945 134.514 97.558 1.00 69.44 1401 VAL A N 1
ATOM 12757 C CA . VAL E 2 1401 ? 148.838 134.912 98.424 1.00 69.44 1401 VAL A CA 1
ATOM 12758 C C . VAL E 2 1401 ? 148.008 135.998 97.752 1.00 69.44 1401 VAL A C 1
ATOM 12759 O O . VAL E 2 1401 ? 148.564 136.991 97.264 1.00 69.44 1401 VAL A O 1
ATOM 12763 N N . PRO E 2 1402 ? 146.684 135.853 97.701 1.00 69.84 1402 PRO A N 1
ATOM 12764 C CA . PRO E 2 1402 ? 145.842 136.959 97.232 1.00 69.84 1402 PRO A CA 1
ATOM 12765 C C . PRO E 2 1402 ? 145.740 138.039 98.293 1.00 69.84 1402 PRO A C 1
ATOM 12766 O O . PRO E 2 1402 ? 144.778 138.068 99.066 1.00 69.84 1402 PRO A O 1
ATOM 12770 N N . GLN E 2 1403 ? 146.742 138.919 98.349 1.00 70.93 1403 GLN A N 1
ATOM 12771 C CA . GLN E 2 1403 ? 146.777 139.939 99.392 1.00 70.93 1403 GLN A CA 1
ATOM 12772 C C . GLN E 2 1403 ? 145.594 140.891 99.279 1.00 70.93 1403 GLN A C 1
ATOM 12773 O O . GLN E 2 1403 ? 145.010 141.291 100.293 1.00 70.93 1403 GLN A O 1
ATOM 12779 N N . MET E 2 1404 ? 145.229 141.271 98.054 1.00 71.79 1404 MET A N 1
ATOM 12780 C CA . MET E 2 1404 ? 144.160 142.243 97.865 1.00 71.79 1404 MET A CA 1
ATOM 12781 C C . MET E 2 1404 ? 142.779 141.641 98.078 1.00 71.79 1404 MET A C 1
ATOM 12782 O O . MET E 2 1404 ? 141.856 142.356 98.483 1.00 71.79 1404 MET A O 1
ATOM 12787 N N . ASN E 2 1405 ? 142.612 140.347 97.813 1.00 64.86 1405 ASN A N 1
ATOM 12788 C CA . ASN E 2 1405 ? 141.298 139.727 97.907 1.00 64.86 1405 ASN A CA 1
ATOM 12789 C C . ASN E 2 1405 ? 140.824 139.691 99.355 1.00 64.86 1405 ASN A C 1
ATOM 12790 O O . ASN E 2 1405 ? 141.498 139.133 100.224 1.00 64.86 1405 ASN A O 1
ATOM 12795 N N . LYS E 2 1406 ? 139.652 140.279 99.609 1.00 58.78 1406 LYS A N 1
ATOM 12796 C CA . LYS E 2 1406 ? 139.142 140.360 100.973 1.00 58.78 1406 LYS A CA 1
ATOM 12797 C C . LYS E 2 1406 ? 138.683 139.004 101.492 1.00 58.78 1406 LYS A C 1
ATOM 12798 O O . LYS E 2 1406 ? 138.764 138.744 102.698 1.00 58.78 1406 LYS A O 1
ATOM 12804 N N . PHE E 2 1407 ? 138.197 138.134 100.608 1.00 56.62 1407 PHE A N 1
ATOM 12805 C CA . PHE E 2 1407 ? 137.699 136.827 101.014 1.00 56.62 1407 PHE A CA 1
ATOM 12806 C C . PHE E 2 1407 ? 138.810 135.845 101.352 1.00 56.62 1407 PHE A C 1
ATOM 12807 O O . PHE E 2 1407 ? 138.517 134.763 101.870 1.00 56.62 1407 PHE A O 1
ATOM 12815 N N . VAL E 2 1408 ? 140.065 136.187 101.072 1.00 56.68 1408 VAL A N 1
ATOM 12816 C CA . VAL E 2 1408 ? 141.197 135.333 101.385 1.00 56.68 1408 VAL A CA 1
ATOM 12817 C C . VAL E 2 1408 ? 142.127 135.979 102.405 1.00 56.68 1408 VAL A C 1
ATOM 12818 O O . VAL E 2 1408 ? 142.638 135.299 103.298 1.00 56.68 1408 VAL A O 1
ATOM 12822 N N . TYR E 2 1409 ? 142.354 137.286 102.295 1.00 63.24 1409 TYR A N 1
ATOM 12823 C CA . TYR E 2 1409 ? 143.315 137.992 103.131 1.00 63.24 1409 TYR A CA 1
ATOM 12824 C C . TYR E 2 1409 ? 142.685 139.283 103.633 1.00 63.24 1409 TYR A C 1
ATOM 12825 O O . TYR E 2 1409 ? 142.010 139.983 102.871 1.00 63.24 1409 TYR A O 1
ATOM 12834 N N . ASP E 2 1410 ? 142.898 139.592 104.910 1.00 65.72 1410 ASP A N 1
ATOM 12835 C CA . ASP E 2 1410 ? 142.376 140.818 105.510 1.00 65.72 1410 ASP A CA 1
ATOM 12836 C C . ASP E 2 1410 ? 143.521 141.695 105.993 1.00 65.72 1410 ASP A C 1
ATOM 12837 O O . ASP E 2 1410 ? 144.156 141.370 107.010 1.00 65.72 1410 ASP A O 1
ATOM 12842 N N . PRO E 2 1411 ? 143.834 142.796 105.307 1.00 75.78 1411 PRO A N 1
ATOM 12843 C CA . PRO E 2 1411 ? 144.903 143.694 105.758 1.00 75.78 1411 PRO A CA 1
ATOM 12844 C C . PRO E 2 1411 ? 144.724 144.246 107.164 1.00 75.78 1411 PRO A C 1
ATOM 12845 O O . PRO E 2 1411 ? 145.726 144.456 107.853 1.00 75.78 1411 PRO A O 1
ATOM 12849 N N . GLU E 2 1412 ? 143.493 144.489 107.608 1.00 87.76 1412 GLU A N 1
ATOM 12850 C CA . GLU E 2 1412 ? 143.251 145.068 108.924 1.00 87.76 1412 GLU A CA 1
ATOM 12851 C C . GLU E 2 1412 ? 142.257 144.211 109.698 1.00 87.76 1412 GLU A C 1
ATOM 12852 O O . GLU E 2 1412 ? 141.081 144.576 109.817 1.00 87.76 1412 GLU A O 1
ATOM 12858 N N . PRO E 2 1413 ? 142.688 143.066 110.233 1.00 81.54 1413 PRO A N 1
ATOM 12859 C CA . PRO E 2 1413 ? 141.754 142.206 110.970 1.00 81.54 1413 PRO A CA 1
ATOM 12860 C C . PRO E 2 1413 ? 141.508 142.647 112.400 1.00 81.54 1413 PRO A C 1
ATOM 12861 O O . PRO E 2 1413 ? 140.505 142.226 112.991 1.00 81.54 1413 PRO A O 1
ATOM 12865 N N . LEU E 2 1414 ? 142.381 143.472 112.973 1.00 95.62 1414 LEU A N 1
ATOM 12866 C CA . LEU E 2 1414 ? 142.224 143.960 114.335 1.00 95.62 1414 LEU A CA 1
ATOM 12867 C C . LEU E 2 1414 ? 142.182 145.480 114.335 1.00 95.62 1414 LEU A C 1
ATOM 12868 O O . LEU E 2 1414 ? 143.002 146.133 113.683 1.00 95.62 1414 LEU A O 1
ATOM 12873 N N . SER E 2 1415 ? 141.225 146.034 115.071 1.00 113.56 1415 SER A N 1
ATOM 12874 C CA . SER E 2 1415 ? 141.136 147.474 115.234 1.00 113.56 1415 SER A CA 1
ATOM 12875 C C . SER E 2 1415 ? 142.218 147.965 116.195 1.00 113.56 1415 SER A C 1
ATOM 12876 O O . SER E 2 1415 ? 142.890 147.183 116.870 1.00 113.56 1415 SER A O 1
ATOM 12879 N N . LEU E 2 1416 ? 142.387 149.288 116.241 1.00 120.24 1416 LEU A N 1
ATOM 12880 C CA . LEU E 2 1416 ? 143.366 149.872 117.152 1.00 120.24 1416 LEU A CA 1
ATOM 12881 C C . LEU E 2 1416 ? 143.017 149.564 118.603 1.00 120.24 1416 LEU A C 1
ATOM 12882 O O . LEU E 2 1416 ? 143.895 149.216 119.403 1.00 120.24 1416 LEU A O 1
ATOM 12887 N N . LEU E 2 1417 ? 141.735 149.684 118.959 1.00 125.00 1417 LEU A N 1
ATOM 12888 C CA . LEU E 2 1417 ? 141.305 149.339 120.310 1.00 125.00 1417 LEU A CA 1
ATOM 12889 C C . LEU E 2 1417 ? 141.516 147.857 120.593 1.00 125.00 1417 LEU A C 1
ATOM 12890 O O . LEU E 2 1417 ? 141.947 147.481 121.689 1.00 125.00 1417 LEU A O 1
ATOM 12895 N N . GLU E 2 1418 ? 141.215 146.999 119.615 1.00 121.09 1418 GLU A N 1
ATOM 12896 C CA . GLU E 2 1418 ? 141.442 145.568 119.788 1.00 121.09 1418 GLU A CA 1
ATOM 12897 C C . GLU E 2 1418 ? 142.924 145.261 119.963 1.00 121.09 1418 GLU A C 1
ATOM 12898 O O . GLU E 2 1418 ? 143.299 144.418 120.787 1.00 121.09 1418 GLU A O 1
ATOM 12904 N N . MET E 2 1419 ? 143.782 145.930 119.186 1.00 123.19 1419 MET A N 1
ATOM 12905 C CA . MET E 2 1419 ? 145.221 145.738 119.336 1.00 123.19 1419 MET A CA 1
ATOM 12906 C C . MET E 2 1419 ? 145.693 146.181 120.715 1.00 123.19 1419 MET A C 1
ATOM 12907 O O . MET E 2 1419 ? 146.504 145.498 121.353 1.00 123.19 1419 MET A O 1
ATOM 12912 N N . GLU E 2 1420 ? 145.195 147.323 121.194 1.00 129.66 1420 GLU A N 1
ATOM 12913 C CA . GLU E 2 1420 ? 145.564 147.784 122.528 1.00 129.66 1420 GLU A CA 1
ATOM 12914 C C . GLU E 2 1420 ? 145.114 146.794 123.595 1.00 129.66 1420 GLU A C 1
ATOM 12915 O O . GLU E 2 1420 ? 145.868 146.486 124.526 1.00 129.66 1420 GLU A O 1
ATOM 12921 N N . LYS E 2 1421 ? 143.889 146.276 123.469 1.00 129.67 1421 LYS A N 1
ATOM 12922 C CA . LYS E 2 1421 ? 143.378 145.332 124.456 1.00 129.67 1421 LYS A CA 1
ATOM 12923 C C . LYS E 2 1421 ? 144.177 144.033 124.455 1.00 129.67 1421 LYS A C 1
ATOM 12924 O O . LYS E 2 1421 ? 144.494 143.498 125.523 1.00 129.67 1421 LYS A O 1
ATOM 12930 N N . ILE E 2 1422 ? 144.514 143.510 123.273 1.00 127.96 1422 ILE A N 1
ATOM 12931 C CA . ILE E 2 1422 ? 145.268 142.259 123.224 1.00 127.96 1422 ILE A CA 1
ATOM 12932 C C . ILE E 2 1422 ? 146.688 142.466 123.742 1.00 127.96 1422 ILE A C 1
ATOM 12933 O O . ILE E 2 1422 ? 147.246 141.595 124.422 1.00 127.96 1422 ILE A O 1
ATOM 12938 N N . GLU E 2 1423 ? 147.294 143.623 123.450 1.00 135.87 1423 GLU A N 1
ATOM 12939 C CA . GLU E 2 1423 ? 148.612 143.918 124.002 1.00 135.87 1423 GLU A CA 1
ATOM 12940 C C . GLU E 2 1423 ? 148.562 144.014 125.520 1.00 135.87 1423 GLU A C 1
ATOM 12941 O O . GLU E 2 1423 ? 149.455 143.509 126.213 1.00 135.87 1423 GLU A O 1
ATOM 12947 N N . ASP E 2 1424 ? 147.522 144.657 126.057 1.00 142.73 1424 ASP A N 1
ATOM 12948 C CA . ASP E 2 1424 ? 147.368 144.747 127.504 1.00 142.73 1424 ASP A CA 1
ATOM 12949 C C . ASP E 2 1424 ? 147.190 143.367 128.124 1.00 142.73 1424 ASP A C 1
ATOM 12950 O O . ASP E 2 1424 ? 147.767 143.074 129.176 1.00 142.73 1424 ASP A O 1
ATOM 12955 N N . ILE E 2 1425 ? 146.388 142.509 127.489 1.00 143.22 1425 ILE A N 1
ATOM 12956 C CA . ILE E 2 1425 ? 146.176 141.161 128.012 1.00 143.22 1425 ILE A CA 1
ATOM 12957 C C . ILE E 2 1425 ? 147.483 140.378 128.015 1.00 143.22 1425 ILE A C 1
ATOM 12958 O O . ILE E 2 1425 ? 147.815 139.695 128.994 1.00 143.22 1425 ILE A O 1
ATOM 12963 N N . ALA E 2 1426 ? 148.248 140.466 126.922 1.00 148.71 1426 ALA A N 1
ATOM 12964 C CA . ALA E 2 1426 ? 149.520 139.753 126.852 1.00 148.71 1426 ALA A CA 1
ATOM 12965 C C . ALA E 2 1426 ? 150.495 140.254 127.909 1.00 148.71 1426 ALA A C 1
ATOM 12966 O O . ALA E 2 1426 ? 151.171 139.456 128.569 1.00 148.71 1426 ALA A O 1
ATOM 12968 N N . TYR E 2 1427 ? 150.579 141.576 128.089 1.00 154.45 1427 TYR A N 1
ATOM 12969 C CA . TYR E 2 1427 ? 151.476 142.130 129.098 1.00 154.45 1427 TYR A CA 1
ATOM 12970 C C . TYR E 2 1427 ? 151.053 141.716 130.502 1.00 154.45 1427 TYR A C 1
ATOM 12971 O O . TYR E 2 1427 ? 151.898 141.379 131.341 1.00 154.45 1427 TYR A O 1
ATOM 12980 N N . GLN E 2 1428 ? 149.746 141.735 130.777 1.00 156.20 1428 GLN A N 1
ATOM 12981 C CA . GLN E 2 1428 ? 149.251 141.335 132.089 1.00 156.20 1428 GLN A CA 1
ATOM 12982 C C . GLN E 2 1428 ? 149.557 139.871 132.370 1.00 156.20 1428 GLN A C 1
ATOM 12983 O O . GLN E 2 1428 ? 149.945 139.515 133.489 1.00 156.20 1428 GLN A O 1
ATOM 12989 N N . THR E 2 1429 ? 149.383 139.006 131.368 1.00 156.55 1429 THR A N 1
ATOM 12990 C CA . THR E 2 1429 ? 149.719 137.598 131.553 1.00 156.55 1429 THR A CA 1
ATOM 12991 C C . THR E 2 1429 ? 151.214 137.408 131.769 1.00 156.55 1429 THR A C 1
ATOM 12992 O O . THR E 2 1429 ? 151.627 136.609 132.618 1.00 156.55 1429 THR A O 1
ATOM 12996 N N . ARG E 2 1430 ? 152.042 138.131 131.010 1.00 162.01 1430 ARG A N 1
ATOM 12997 C CA . ARG E 2 1430 ? 153.488 138.003 131.164 1.00 162.01 1430 ARG A CA 1
ATOM 12998 C C . ARG E 2 1430 ? 153.941 138.457 132.545 1.00 162.01 1430 ARG A C 1
ATOM 12999 O O . ARG E 2 1430 ? 154.829 137.844 133.149 1.00 162.01 1430 ARG A O 1
ATOM 13007 N N . ILE E 2 1431 ? 153.335 139.541 133.040 1.00 160.25 1431 ILE A N 1
ATOM 13008 C CA . ILE E 2 1431 ? 153.745 140.107 134.361 1.00 160.25 1431 ILE A CA 1
ATOM 13009 C C . ILE E 2 1431 ? 152.858 139.513 135.460 1.00 160.25 1431 ILE A C 1
ATOM 13010 O O . ILE E 2 1431 ? 153.361 138.673 136.231 1.00 160.25 1431 ILE A O 1
ATOM 13015 N N . GLY E 2 1432 ? 151.589 139.930 135.520 1.00 161.96 1432 GLY A N 1
ATOM 13016 C CA . GLY E 2 1432 ? 150.671 139.431 136.563 1.00 161.96 1432 GLY A CA 1
ATOM 13017 C C . GLY E 2 1432 ? 150.630 137.915 136.567 1.00 161.96 1432 GLY A C 1
ATOM 13018 O O . GLY E 2 1432 ? 150.644 137.330 137.668 1.00 161.96 1432 GLY A O 1
ATOM 13019 N N . GLY E 2 1433 ? 150.588 137.297 135.383 1.00 161.94 1433 GLY A N 1
ATOM 13020 C CA . GLY E 2 1433 ? 150.625 135.825 135.296 1.00 161.94 1433 GLY A CA 1
ATOM 13021 C C . GLY E 2 1433 ? 149.242 135.205 135.282 1.00 161.94 1433 GLY A C 1
ATOM 13022 O O . GLY E 2 1433 ? 148.263 135.931 135.548 1.00 161.94 1433 GLY A O 1
ATOM 13023 N N . LEU E 2 1434 ? 149.170 133.899 135.010 1.00 106.37 1434 LEU A N 1
ATOM 13024 C CA . LEU E 2 1434 ? 147.867 133.186 134.977 1.00 107.48 1434 LEU A CA 1
ATOM 13025 C C . LEU E 2 1434 ? 148.012 131.846 135.707 1.00 107.95 1434 LEU A C 1
ATOM 13026 O O . LEU E 2 1434 ? 147.319 131.658 136.726 1.00 108.23 1434 LEU A O 1
ATOM 13031 N N . ASP E 2 1435 ? 148.809 130.927 135.154 1.00 107.74 1435 ASP A N 1
ATOM 13032 C CA . ASP E 2 1435 ? 148.949 129.572 135.754 1.00 108.32 1435 ASP A CA 1
ATOM 13033 C C . ASP E 2 1435 ? 150.404 129.352 136.174 1.00 107.58 1435 ASP A C 1
ATOM 13034 O O . ASP E 2 1435 ? 150.766 128.194 136.457 1.00 107.65 1435 ASP A O 1
ATOM 13039 N N . GLN E 2 1436 ? 151.200 130.423 136.222 1.00 99.20 1436 GLN A N 1
ATOM 13040 C CA . GLN E 2 1436 ? 152.615 130.316 136.669 1.00 99.49 1436 GLN A CA 1
ATOM 13041 C C . GLN E 2 1436 ? 152.630 129.875 138.135 1.00 100.22 1436 GLN A C 1
ATOM 13042 O O . GLN E 2 1436 ? 153.692 129.422 138.604 1.00 98.76 1436 GLN A O 1
ATOM 13048 N N . ILE E 2 1437 ? 151.492 130.004 138.824 1.00 98.62 1437 ILE A N 1
ATOM 13049 C CA . ILE E 2 1437 ? 151.396 129.626 140.265 1.00 97.14 1437 ILE A CA 1
ATOM 13050 C C . ILE E 2 1437 ? 151.825 128.167 140.448 1.00 95.09 1437 ILE A C 1
ATOM 13051 O O . ILE E 2 1437 ? 151.601 127.358 139.525 1.00 91.07 1437 ILE A O 1
ATOM 13056 N N . PRO E 2 1438 ? 152.439 127.799 141.594 1.00 91.11 1438 PRO A N 1
ATOM 13057 C CA . PRO E 2 1438 ? 152.815 126.412 141.879 1.00 89.42 1438 PRO A CA 1
ATOM 13058 C C . PRO E 2 1438 ? 151.615 125.480 141.812 1.00 87.71 1438 PRO A C 1
ATOM 13059 O O . PRO E 2 1438 ? 150.458 125.905 141.806 1.00 88.77 1438 PRO A O 1
ATOM 13063 N N . LEU E 2 1439 ? 151.912 124.179 141.762 1.00 87.06 1439 LEU A N 1
ATOM 13064 C CA . LEU E 2 1439 ? 150.853 123.178 141.685 1.00 84.78 1439 LEU A CA 1
ATOM 13065 C C . LEU E 2 1439 ? 149.950 123.220 142.910 1.00 86.71 1439 LEU A C 1
ATOM 13066 O O . LEU E 2 1439 ? 148.730 123.069 142.786 1.00 90.94 1439 LEU A O 1
ATOM 13071 N N . LEU E 2 1440 ? 150.526 123.431 144.096 1.00 84.85 1440 LEU A N 1
ATOM 13072 C CA . LEU E 2 1440 ? 149.744 123.525 145.321 1.00 88.97 1440 LEU A CA 1
ATOM 13073 C C . LEU E 2 1440 ? 148.729 124.660 145.291 1.00 87.78 1440 LEU A C 1
ATOM 13074 O O . LEU E 2 1440 ? 147.756 124.617 146.051 1.00 80.66 1440 LEU A O 1
ATOM 13079 N N . GLU E 2 1441 ? 148.930 125.666 144.443 1.00 87.02 1441 GLU A N 1
ATOM 13080 C CA . GLU E 2 1441 ? 148.003 126.780 144.318 1.00 82.59 1441 GLU A CA 1
ATOM 13081 C C . GLU E 2 1441 ? 147.006 126.604 143.183 1.00 79.19 1441 GLU A C 1
ATOM 13082 O O . GLU E 2 1441 ? 145.982 127.296 143.168 1.00 82.66 1441 GLU A O 1
ATOM 13088 N N . LYS E 2 1442 ? 147.277 125.706 142.234 1.00 68.99 1442 LYS A N 1
ATOM 13089 C CA . LYS E 2 1442 ? 146.366 125.510 141.113 1.00 68.19 1442 LYS A CA 1
ATOM 13090 C C . LYS E 2 1442 ? 145.069 124.837 141.547 1.00 73.80 1442 LYS A C 1
ATOM 13091 O O . LYS E 2 1442 ? 143.984 125.249 141.122 1.00 75.77 1442 LYS A O 1
ATOM 13097 N N . ILE E 2 1443 ? 145.165 123.803 142.385 1.00 65.46 1443 ILE A N 1
ATOM 13098 C CA . ILE E 2 1443 ? 143.971 123.055 142.780 1.00 67.94 1443 ILE A CA 1
ATOM 13099 C C . ILE E 2 1443 ? 142.956 123.929 143.510 1.00 64.47 1443 ILE A C 1
ATOM 13100 O O . ILE E 2 1443 ? 141.771 123.903 143.137 1.00 51.01 1443 ILE A O 1
ATOM 13105 N N . PRO E 2 1444 ? 143.326 124.707 144.538 1.00 64.25 1444 PRO A N 1
ATOM 13106 C CA . PRO E 2 1444 ? 142.338 125.633 145.114 1.00 58.74 1444 PRO A CA 1
ATOM 13107 C C . PRO E 2 1444 ? 141.822 126.651 144.114 1.00 59.96 1444 PRO A C 1
ATOM 13108 O O . PRO E 2 1444 ? 140.646 127.027 144.171 1.00 63.03 1444 PRO A O 1
ATOM 13112 N N . LEU E 2 1445 ? 142.671 127.109 143.190 1.00 54.29 1445 LEU A N 1
ATOM 13113 C CA . LEU E 2 1445 ? 142.202 128.043 142.173 1.00 54.06 1445 LEU A CA 1
ATOM 13114 C C . LEU E 2 1445 ? 141.204 127.382 141.230 1.00 60.66 1445 LEU A C 1
ATOM 13115 O O . LEU E 2 1445 ? 140.210 128.009 140.842 1.00 70.76 1445 LEU A O 1
ATOM 13120 N N . LEU E 2 1446 ? 141.451 126.127 140.849 1.00 59.09 1446 LEU A N 1
ATOM 13121 C CA . LEU E 2 1446 ? 140.483 125.407 140.030 1.00 59.34 1446 LEU A CA 1
ATOM 13122 C C . LEU E 2 1446 ? 139.169 125.228 140.776 1.00 62.93 1446 LEU A C 1
ATOM 13123 O O . LEU E 2 1446 ? 138.088 125.341 140.184 1.00 56.12 1446 LEU A O 1
ATOM 13128 N N . ALA E 2 1447 ? 139.243 124.939 142.079 1.00 60.14 1447 ALA A N 1
ATOM 13129 C CA . ALA E 2 1447 ? 138.028 124.835 142.879 1.00 53.62 1447 ALA A CA 1
ATOM 13130 C C . ALA E 2 1447 ? 137.270 126.156 142.898 1.00 46.48 1447 ALA A C 1
ATOM 13131 O O . ALA E 2 1447 ? 136.043 126.179 142.753 1.00 41.36 1447 ALA A O 1
ATOM 13133 N N . HIS E 2 1448 ? 137.989 127.267 143.062 1.00 46.51 1448 HIS A N 1
ATOM 13134 C CA . HIS E 2 1448 ? 137.352 128.580 143.046 1.00 43.10 1448 HIS A CA 1
ATOM 13135 C C . HIS E 2 1448 ? 136.669 128.845 141.711 1.00 48.73 1448 HIS A C 1
ATOM 13136 O O . HIS E 2 1448 ? 135.529 129.324 141.669 1.00 61.24 1448 HIS A O 1
ATOM 13143 N N . LEU E 2 1449 ? 137.347 128.528 140.607 1.00 46.34 1449 LEU A N 1
ATOM 13144 C CA . LEU E 2 1449 ? 136.782 128.804 139.291 1.00 51.38 1449 LEU A CA 1
ATOM 13145 C C . LEU E 2 1449 ? 135.566 127.930 138.999 1.00 54.11 1449 LEU A C 1
ATOM 13146 O O . LEU E 2 1449 ? 134.550 128.427 138.496 1.00 55.76 1449 LEU A O 1
ATOM 13151 N N . THR E 2 1450 ? 135.639 126.633 139.310 1.00 41.82 1450 THR A N 1
ATOM 13152 C CA . THR E 2 1450 ? 134.483 125.772 139.089 1.00 41.83 1450 THR A CA 1
ATOM 13153 C C . THR E 2 1450 ? 133.324 126.130 140.012 1.00 55.05 1450 THR A C 1
ATOM 13154 O O . THR E 2 1450 ? 132.164 126.015 139.603 1.00 56.32 1450 THR A O 1
ATOM 13158 N N . ALA E 2 1451 ? 133.609 126.591 141.232 1.00 59.57 1451 ALA A N 1
ATOM 13159 C CA . ALA E 2 1451 ? 132.552 127.084 142.104 1.00 45.72 1451 ALA A CA 1
ATOM 13160 C C . ALA E 2 1451 ? 131.893 128.329 141.532 1.00 43.50 1451 ALA A C 1
ATOM 13161 O O . ALA E 2 1451 ? 130.668 128.471 141.611 1.00 43.85 1451 ALA A O 1
ATOM 13163 N N . LYS E 2 1452 ? 132.686 129.240 140.965 1.00 44.60 1452 LYS A N 1
ATOM 13164 C CA . LYS E 2 1452 ? 132.108 130.406 140.305 1.00 45.26 1452 LYS A CA 1
ATOM 13165 C C . LYS E 2 1452 ? 131.228 129.989 139.134 1.00 54.88 1452 LYS A C 1
ATOM 13166 O O . LYS E 2 1452 ? 130.154 130.564 138.921 1.00 63.45 1452 LYS A O 1
ATOM 13172 N N . GLN E 2 1453 ? 131.668 128.991 138.363 1.00 55.44 1453 GLN A N 1
ATOM 13173 C CA . GLN E 2 1453 ? 130.839 128.492 137.268 1.00 53.79 1453 GLN A CA 1
ATOM 13174 C C . GLN E 2 1453 ? 129.522 127.921 137.782 1.00 49.34 1453 GLN A C 1
ATOM 13175 O O . GLN E 2 1453 ? 128.459 128.203 137.217 1.00 53.66 1453 GLN A O 1
ATOM 13181 N N . MET E 2 1454 ? 129.567 127.126 138.853 1.00 48.09 1454 MET A N 1
ATOM 13182 C CA . MET E 2 1454 ? 128.337 126.568 139.415 1.00 57.64 1454 MET A CA 1
ATOM 13183 C C . MET E 2 1454 ? 127.398 127.670 139.892 1.00 54.24 1454 MET A C 1
ATOM 13184 O O . MET E 2 1454 ? 126.185 127.622 139.646 1.00 50.49 1454 MET A O 1
ATOM 13189 N N . VAL E 2 1455 ? 127.943 128.668 140.588 1.00 51.99 1455 VAL A N 1
ATOM 13190 C CA . VAL E 2 1455 ? 127.116 129.743 141.122 1.00 47.06 1455 VAL A CA 1
ATOM 13191 C C . VAL E 2 1455 ? 126.483 130.544 139.992 1.00 53.75 1455 VAL A C 1
ATOM 13192 O O . VAL E 2 1455 ? 125.306 130.915 140.062 1.00 56.48 1455 VAL A O 1
ATOM 13196 N N . ASN E 2 1456 ? 127.246 130.823 138.934 1.00 60.55 1456 ASN A N 1
ATOM 13197 C CA . ASN E 2 1456 ? 126.667 131.505 137.782 1.00 59.80 1456 ASN A CA 1
ATOM 13198 C C . ASN E 2 1456 ? 125.632 130.634 137.081 1.00 59.78 1456 ASN A C 1
ATOM 13199 O O . ASN E 2 1456 ? 124.694 131.161 136.472 1.00 59.33 1456 ASN A O 1
ATOM 13204 N N . SER E 2 1457 ? 125.787 129.311 137.148 1.00 55.75 1457 SER A N 1
ATOM 13205 C CA . SER E 2 1457 ? 124.808 128.420 136.536 1.00 56.72 1457 SER A CA 1
ATOM 13206 C C . SER E 2 1457 ? 123.481 128.461 137.282 1.00 60.00 1457 SER A C 1
ATOM 13207 O O . SER E 2 1457 ? 122.418 128.608 136.668 1.00 61.45 1457 SER A O 1
ATOM 13210 N N . ILE E 2 1458 ? 123.519 128.331 138.611 1.00 61.27 1458 ILE A N 1
ATOM 13211 C CA . ILE E 2 1458 ? 122.275 128.343 139.376 1.00 55.30 1458 ILE A CA 1
ATOM 13212 C C . ILE E 2 1458 ? 121.654 129.735 139.374 1.00 60.08 1458 ILE A C 1
ATOM 13213 O O . ILE E 2 1458 ? 120.427 129.881 139.324 1.00 61.56 1458 ILE A O 1
ATOM 13218 N N . THR E 2 1459 ? 122.478 130.776 139.426 1.00 65.29 1459 THR A N 1
ATOM 13219 C CA . THR E 2 1459 ? 121.977 132.145 139.421 1.00 58.41 1459 THR A CA 1
ATOM 13220 C C . THR E 2 1459 ? 122.087 132.765 138.034 1.00 59.26 1459 THR A C 1
ATOM 13221 O O . THR E 2 1459 ? 121.964 132.074 137.025 1.00 63.48 1459 THR A O 1
ATOM 13225 N N . THR E 2 1478 ? 122.687 117.852 130.557 1.00 78.77 1478 THR A N 1
ATOM 13226 C CA . THR E 2 1478 ? 123.857 116.983 130.549 1.00 80.57 1478 THR A CA 1
ATOM 13227 C C . THR E 2 1478 ? 125.099 117.759 130.978 1.00 80.92 1478 THR A C 1
ATOM 13228 O O . THR E 2 1478 ? 126.149 117.174 131.246 1.00 82.67 1478 THR A O 1
ATOM 13232 N N . SER E 2 1479 ? 124.972 119.083 131.041 1.00 75.96 1479 SER A N 1
ATOM 13233 C CA . SER E 2 1479 ? 126.074 119.915 131.505 1.00 74.80 1479 SER A CA 1
ATOM 13234 C C . SER E 2 1479 ? 126.374 119.621 132.968 1.00 68.03 1479 SER A C 1
ATOM 13235 O O . SER E 2 1479 ? 125.464 119.475 133.790 1.00 66.26 1479 SER A O 1
ATOM 13238 N N . ASN E 2 1480 ? 127.658 119.535 133.295 1.00 56.41 1480 ASN A N 1
ATOM 13239 C CA . ASN E 2 1480 ? 128.086 119.103 134.618 1.00 60.76 1480 ASN A CA 1
ATOM 13240 C C . ASN E 2 1480 ? 129.523 119.562 134.841 1.00 63.36 1480 ASN A C 1
ATOM 13241 O O . ASN E 2 1480 ? 130.103 120.275 134.015 1.00 67.56 1480 ASN A O 1
ATOM 13246 N N . TRP E 2 1481 ? 130.103 119.144 135.974 1.00 53.74 1481 TRP A N 1
ATOM 13247 C CA . TRP E 2 1481 ? 131.481 119.486 136.306 1.00 53.64 1481 TRP A CA 1
ATOM 13248 C C . TRP E 2 1481 ? 132.225 118.316 136.942 1.00 61.56 1481 TRP A C 1
ATOM 13249 O O . TRP E 2 1481 ? 133.153 118.534 137.730 1.00 70.74 1481 TRP A O 1
ATOM 13260 N N . ILE E 2 1482 ? 131.834 117.078 136.628 1.00 51.10 1482 ILE A N 1
ATOM 13261 C CA . ILE E 2 1482 ? 132.502 115.920 137.219 1.00 47.81 1482 ILE A CA 1
ATOM 13262 C C . ILE E 2 1482 ? 133.972 115.882 136.833 1.00 53.62 1482 ILE A C 1
ATOM 13263 O O . ILE E 2 1482 ? 134.823 115.496 137.644 1.00 56.79 1482 ILE A O 1
ATOM 13268 N N . SER E 2 1483 ? 134.299 116.281 135.603 1.00 56.04 1483 SER A N 1
ATOM 13269 C CA . SER E 2 1483 ? 135.687 116.254 135.154 1.00 62.00 1483 SER A CA 1
ATOM 13270 C C . SER E 2 1483 ? 136.563 117.156 136.017 1.00 62.17 1483 SER A C 1
ATOM 13271 O O . SER E 2 1483 ? 137.668 116.769 136.414 1.00 66.66 1483 SER A O 1
ATOM 13274 N N . GLU E 2 1484 ? 136.086 118.364 136.319 1.00 55.76 1484 GLU A N 1
ATOM 13275 C CA . GLU E 2 1484 ? 136.848 119.261 137.180 1.00 53.95 1484 GLU A CA 1
ATOM 13276 C C . GLU E 2 1484 ? 136.831 118.792 138.629 1.00 55.73 1484 GLU A C 1
ATOM 13277 O O . GLU E 2 1484 ? 137.872 118.775 139.293 1.00 57.92 1484 GLU A O 1
ATOM 13283 N N . CYS E 2 1485 ? 135.658 118.399 139.132 1.00 46.07 1485 CYS A N 1
ATOM 13284 C CA . CYS E 2 1485 ? 135.522 118.100 140.553 1.00 43.87 1485 CYS A CA 1
ATOM 13285 C C . CYS E 2 1485 ? 136.273 116.838 140.949 1.00 48.41 1485 CYS A C 1
ATOM 13286 O O . CYS E 2 1485 ? 136.692 116.707 142.104 1.00 54.08 1485 CYS A O 1
ATOM 13289 N N . CYS E 2 1486 ? 136.452 115.897 140.019 1.00 64.05 1486 CYS A N 1
ATOM 13290 C CA . CYS E 2 1486 ? 137.207 114.691 140.336 1.00 70.38 1486 CYS A CA 1
ATOM 13291 C C . CYS E 2 1486 ? 138.689 114.971 140.536 1.00 76.71 1486 CYS A C 1
ATOM 13292 O O . CYS E 2 1486 ? 139.385 114.149 141.141 1.00 76.03 1486 CYS A O 1
ATOM 13295 N N . TYR E 2 1487 ? 139.184 116.106 140.048 1.00 83.08 1487 TYR A N 1
ATOM 13296 C CA . TYR E 2 1487 ? 140.597 116.457 140.130 1.00 76.33 1487 TYR A CA 1
ATOM 13297 C C . TYR E 2 1487 ? 140.810 117.786 140.849 1.00 77.19 1487 TYR A C 1
ATOM 13298 O O . TYR E 2 1487 ? 141.629 118.608 140.435 1.00 85.13 1487 TYR A O 1
ATOM 13307 N N . THR E 2 1488 ? 140.074 118.009 141.933 1.00 55.44 1488 THR A N 1
ATOM 13308 C CA . THR E 2 1488 ? 140.227 119.217 142.733 1.00 53.16 1488 THR A CA 1
ATOM 13309 C C . THR E 2 1488 ? 139.752 118.918 144.150 1.00 53.42 1488 THR A C 1
ATOM 13310 O O . THR E 2 1488 ? 139.488 117.765 144.505 1.00 54.68 1488 THR A O 1
ATOM 13314 N N . TYR E 2 1489 ? 139.650 119.963 144.967 1.00 58.36 1489 TYR A N 1
ATOM 13315 C CA . TYR E 2 1489 ? 139.239 119.829 146.360 1.00 56.25 1489 TYR A CA 1
ATOM 13316 C C . TYR E 2 1489 ? 137.741 120.095 146.450 1.00 60.32 1489 TYR A C 1
ATOM 13317 O O . TYR E 2 1489 ? 137.304 121.247 146.376 1.00 56.34 1489 TYR A O 1
ATOM 13326 N N . ILE E 2 1490 ? 136.955 119.029 146.619 1.00 62.82 1490 ILE A N 1
ATOM 13327 C CA . ILE E 2 1490 ? 135.501 119.162 146.576 1.00 52.91 1490 ILE A CA 1
ATOM 13328 C C . ILE E 2 1490 ? 134.998 120.005 147.745 1.00 51.42 1490 ILE A C 1
ATOM 13329 O O . ILE E 2 1490 ? 134.063 120.804 147.593 1.00 59.83 1490 ILE A O 1
ATOM 13334 N N . ASP E 2 1491 ? 135.614 119.860 148.921 1.00 45.60 1491 ASP A N 1
ATOM 13335 C CA . ASP E 2 1491 ? 135.252 120.724 150.037 1.00 45.49 1491 ASP A CA 1
ATOM 13336 C C . ASP E 2 1491 ? 135.569 122.180 149.728 1.00 54.87 1491 ASP A C 1
ATOM 13337 O O . ASP E 2 1491 ? 134.757 123.065 150.017 1.00 59.93 1491 ASP A O 1
ATOM 13342 N N . SER E 2 1492 ? 136.726 122.445 149.116 1.00 51.13 1492 SER A N 1
ATOM 13343 C CA . SER E 2 1492 ? 137.019 123.797 148.658 1.00 46.75 1492 SER A CA 1
ATOM 13344 C C . SER E 2 1492 ? 136.066 124.228 147.555 1.00 44.98 1492 SER A C 1
ATOM 13345 O O . SER E 2 1492 ? 135.718 125.409 147.469 1.00 51.69 1492 SER A O 1
ATOM 13348 N N . VAL E 2 1493 ? 135.625 123.290 146.712 1.00 37.89 1493 VAL A N 1
ATOM 13349 C CA . VAL E 2 1493 ? 134.657 123.625 145.672 1.00 46.09 1493 VAL A CA 1
ATOM 13350 C C . VAL E 2 1493 ? 133.386 124.183 146.296 1.00 48.43 1493 VAL A C 1
ATOM 13351 O O . VAL E 2 1493 ? 132.895 125.248 145.905 1.00 42.83 1493 VAL A O 1
ATOM 13355 N N . PHE E 2 1494 ? 132.850 123.488 147.298 1.00 54.58 1494 PHE A N 1
ATOM 13356 C CA . PHE E 2 1494 ? 131.616 123.962 147.916 1.00 45.15 1494 PHE A CA 1
ATOM 13357 C C . PHE E 2 1494 ? 131.839 125.193 148.784 1.00 47.10 1494 PHE A C 1
ATOM 13358 O O . PHE E 2 1494 ? 130.952 126.052 148.869 1.00 60.93 1494 PHE A O 1
ATOM 13366 N N . VAL E 2 1495 ? 133.010 125.320 149.409 1.00 38.66 1495 VAL A N 1
ATOM 13367 C CA . VAL E 2 1495 ? 133.304 126.522 150.179 1.00 46.01 1495 VAL A CA 1
ATOM 13368 C C . VAL E 2 1495 ? 133.323 127.746 149.269 1.00 53.38 1495 VAL A C 1
ATOM 13369 O O . VAL E 2 1495 ? 132.691 128.768 149.558 1.00 57.46 1495 VAL A O 1
ATOM 13373 N N . TYR E 2 1496 ? 134.023 127.655 148.138 1.00 46.87 1496 TYR A N 1
ATOM 13374 C CA . TYR E 2 1496 ? 134.045 128.778 147.211 1.00 42.13 1496 TYR A CA 1
ATOM 13375 C C . TYR E 2 1496 ? 132.706 128.972 146.511 1.00 49.22 1496 TYR A C 1
ATOM 13376 O O . TYR E 2 1496 ? 132.400 130.094 146.101 1.00 51.13 1496 TYR A O 1
ATOM 13385 N N . SER E 2 1497 ? 131.894 127.918 146.380 1.00 49.59 1497 SER A N 1
ATOM 13386 C CA . SER E 2 1497 ? 130.532 128.101 145.889 1.00 44.66 1497 SER A CA 1
ATOM 13387 C C . SER E 2 1497 ? 129.722 128.953 146.853 1.00 43.86 1497 SER A C 1
ATOM 13388 O O . SER E 2 1497 ? 129.013 129.880 146.436 1.00 44.38 1497 SER A O 1
ATOM 13391 N N . GLY E 2 1498 ? 129.823 128.658 148.148 1.00 50.16 1498 GLY A N 1
ATOM 13392 C CA . GLY E 2 1498 ? 129.180 129.503 149.138 1.00 47.10 1498 GLY A CA 1
ATOM 13393 C C . GLY E 2 1498 ? 129.700 130.926 149.101 1.00 53.32 1498 GLY A C 1
ATOM 13394 O O . GLY E 2 1498 ? 128.927 131.879 149.197 1.00 62.40 1498 GLY A O 1
ATOM 13395 N N . TRP E 2 1499 ? 131.016 131.086 148.943 1.00 50.87 1499 TRP A N 1
ATOM 13396 C CA . TRP E 2 1499 ? 131.605 132.423 148.880 1.00 53.91 1499 TRP A CA 1
ATOM 13397 C C . TRP E 2 1499 ? 131.083 133.213 147.682 1.00 51.07 1499 TRP A C 1
ATOM 13398 O O . TRP E 2 1499 ? 130.729 134.391 147.811 1.00 49.34 1499 TRP A O 1
ATOM 13409 N N . ALA E 2 1500 ? 131.017 132.577 146.511 1.00 48.54 1500 ALA A N 1
ATOM 13410 C CA . ALA E 2 1500 ? 130.525 133.259 145.317 1.00 42.90 1500 ALA A CA 1
ATOM 13411 C C . ALA E 2 1500 ? 129.045 133.603 145.443 1.00 52.91 1500 ALA A C 1
ATOM 13412 O O . ALA E 2 1500 ? 128.622 134.701 145.060 1.00 53.06 1500 ALA A O 1
ATOM 13414 N N . LEU E 2 1501 ? 128.240 132.678 145.973 1.00 71.02 1501 LEU A N 1
ATOM 13415 C CA . LEU E 2 1501 ? 126.825 132.970 146.168 1.00 63.26 1501 LEU A CA 1
ATOM 13416 C C . LEU E 2 1501 ? 126.634 134.107 147.162 1.00 57.31 1501 LEU A C 1
ATOM 13417 O O . LEU E 2 1501 ? 125.741 134.946 146.994 1.00 60.01 1501 LEU A O 1
ATOM 13422 N N . LEU E 2 1502 ? 127.466 134.152 148.204 1.00 39.32 1502 LEU A N 1
ATOM 13423 C CA . LEU E 2 1502 ? 127.409 135.253 149.155 1.00 44.51 1502 LEU A CA 1
ATOM 13424 C C . LEU E 2 1502 ? 127.761 136.575 148.489 1.00 51.45 1502 LEU A C 1
ATOM 13425 O O . LEU E 2 1502 ? 127.134 137.604 148.760 1.00 47.02 1502 LEU A O 1
ATOM 13430 N N . LEU E 2 1503 ? 128.769 136.570 147.615 1.00 60.64 1503 LEU A N 1
ATOM 13431 C CA . LEU E 2 1503 ? 129.088 137.786 146.873 1.00 57.60 1503 LEU A CA 1
ATOM 13432 C C . LEU E 2 1503 ? 127.909 138.227 146.016 1.00 48.91 1503 LEU A C 1
ATOM 13433 O O . LEU E 2 1503 ? 127.610 139.423 145.927 1.00 49.95 1503 LEU A O 1
ATOM 13438 N N . GLU E 2 1504 ? 127.233 137.273 145.372 1.00 49.77 1504 GLU A N 1
ATOM 13439 C CA . GLU E 2 1504 ? 126.084 137.620 144.537 1.00 57.16 1504 GLU A CA 1
ATOM 13440 C C . GLU E 2 1504 ? 124.939 138.197 145.365 1.00 66.67 1504 GLU A C 1
ATOM 13441 O O . GLU E 2 1504 ? 124.283 139.156 144.945 1.00 66.23 1504 GLU A O 1
ATOM 13447 N N . LEU E 2 1505 ? 124.679 137.625 146.540 1.00 64.06 1505 LEU A N 1
ATOM 13448 C CA . LEU E 2 1505 ? 123.545 138.039 147.358 1.00 48.51 1505 LEU A CA 1
ATOM 13449 C C . LEU E 2 1505 ? 123.876 139.139 148.358 1.00 55.13 1505 LEU A C 1
ATOM 13450 O O . LEU E 2 1505 ? 122.998 139.518 149.140 1.00 55.20 1505 LEU A O 1
ATOM 13455 N N . SER E 2 1506 ? 125.116 139.633 148.376 1.00 70.19 1506 SER A N 1
ATOM 13456 C CA . SER E 2 1506 ? 125.498 140.639 149.364 1.00 66.61 1506 SER A CA 1
ATOM 13457 C C . SER E 2 1506 ? 124.634 141.889 149.269 1.00 53.40 1506 SER A C 1
ATOM 13458 O O . SER E 2 1506 ? 124.119 142.369 150.284 1.00 62.23 1506 SER A O 1
ATOM 13461 N N . TYR E 2 1507 ? 124.465 142.436 148.064 1.00 55.85 1507 TYR A N 1
ATOM 13462 C CA . TYR E 2 1507 ? 123.669 143.652 147.921 1.00 68.99 1507 TYR A CA 1
ATOM 13463 C C . TYR E 2 1507 ? 122.208 143.417 148.287 1.00 73.21 1507 TYR A C 1
ATOM 13464 O O . TYR E 2 1507 ? 121.589 144.265 148.944 1.00 70.03 1507 TYR A O 1
ATOM 13473 N N . GLN E 2 1508 ? 121.645 142.279 147.875 1.00 74.99 1508 GLN A N 1
ATOM 13474 C CA . GLN E 2 1508 ? 120.251 141.980 148.186 1.00 69.87 1508 GLN A CA 1
ATOM 13475 C C . GLN E 2 1508 ? 120.037 141.864 149.690 1.00 70.09 1508 GLN A C 1
ATOM 13476 O O . GLN E 2 1508 ? 119.052 142.383 150.228 1.00 74.61 1508 GLN A O 1
ATOM 13482 N N . MET E 2 1509 ? 120.949 141.184 150.388 1.00 63.52 1509 MET A N 1
ATOM 13483 C CA . MET E 2 1509 ? 120.818 141.082 151.836 1.00 63.92 1509 MET A CA 1
ATOM 13484 C C . MET E 2 1509 ? 121.077 142.416 152.521 1.00 68.25 1509 MET A C 1
ATOM 13485 O O . MET E 2 1509 ? 120.513 142.681 153.589 1.00 70.88 1509 MET A O 1
ATOM 13490 N N . TYR E 2 1510 ? 121.921 143.267 151.934 1.00 71.74 1510 TYR A N 1
ATOM 13491 C CA . TYR E 2 1510 ? 122.184 144.568 152.541 1.00 69.21 1510 TYR A CA 1
ATOM 13492 C C . TYR E 2 1510 ? 120.977 145.484 152.425 1.00 76.91 1510 TYR A C 1
ATOM 13493 O O . TYR E 2 1510 ? 120.686 146.256 153.346 1.00 83.28 1510 TYR A O 1
ATOM 13502 N N . TYR E 2 1511 ? 120.264 145.421 151.301 1.00 71.51 1511 TYR A N 1
ATOM 13503 C CA . TYR E 2 1511 ? 119.095 146.274 151.144 1.00 71.72 1511 TYR A CA 1
ATOM 13504 C C . TYR E 2 1511 ? 117.907 145.770 151.952 1.00 74.94 1511 TYR A C 1
ATOM 13505 O O . TYR E 2 1511 ? 116.961 146.531 152.181 1.00 76.11 1511 TYR A O 1
ATOM 13514 N N . LEU E 2 1512 ? 117.937 144.515 152.392 1.00 67.91 1512 LEU A N 1
ATOM 13515 C CA . LEU E 2 1512 ? 116.903 143.951 153.247 1.00 62.08 1512 LEU A CA 1
ATOM 13516 C C . LEU E 2 1512 ? 117.222 144.096 154.728 1.00 66.46 1512 LEU A C 1
ATOM 13517 O O . LEU E 2 1512 ? 116.452 143.610 155.562 1.00 70.26 1512 LEU A O 1
ATOM 13522 N N . ARG E 2 1513 ? 118.338 144.744 155.065 1.00 71.47 1513 ARG A N 1
ATOM 13523 C CA . ARG E 2 1513 ? 118.737 145.000 156.451 1.00 72.35 1513 ARG A CA 1
ATOM 13524 C C . ARG E 2 1513 ? 118.853 143.700 157.246 1.00 74.11 1513 ARG A C 1
ATOM 13525 O O . ARG E 2 1513 ? 118.312 143.562 158.345 1.00 71.62 1513 ARG A O 1
ATOM 13533 N N . ILE E 2 1514 ? 119.568 142.739 156.674 1.00 69.27 1514 ILE A N 1
ATOM 13534 C CA . ILE E 2 1514 ? 119.842 141.476 157.348 1.00 65.90 1514 ILE A CA 1
ATOM 13535 C C . ILE E 2 1514 ? 120.994 141.671 158.323 1.00 65.92 1514 ILE A C 1
ATOM 13536 O O . ILE E 2 1514 ? 121.989 142.333 158.008 1.00 71.89 1514 ILE A O 1
ATOM 13541 N N . GLN E 2 1515 ? 120.861 141.103 159.521 1.00 59.17 1515 GLN A N 1
ATOM 13542 C CA . GLN E 2 1515 ? 121.882 141.212 160.552 1.00 62.30 1515 GLN A CA 1
ATOM 13543 C C . GLN E 2 1515 ? 122.244 139.830 161.076 1.00 64.48 1515 GLN A C 1
ATOM 13544 O O . GLN E 2 1515 ? 121.370 138.979 161.264 1.00 66.96 1515 GLN A O 1
ATOM 13550 N N . GLY E 2 1516 ? 123.531 139.613 161.298 1.00 61.48 1516 GLY A N 1
ATOM 13551 C CA . GLY E 2 1516 ? 124.000 138.384 161.920 1.00 59.26 1516 GLY A CA 1
ATOM 13552 C C . GLY E 2 1516 ? 124.228 137.272 160.918 1.00 55.33 1516 GLY A C 1
ATOM 13553 O O . GLY E 2 1516 ? 123.607 137.208 159.861 1.00 53.27 1516 GLY A O 1
ATOM 13554 N N . ILE E 2 1517 ? 125.129 136.357 161.287 1.00 48.34 1517 ILE A N 1
ATOM 13555 C CA . ILE E 2 1517 ? 125.495 135.251 160.403 1.00 48.65 1517 ILE A CA 1
ATOM 13556 C C . ILE E 2 1517 ? 124.278 134.388 160.091 1.00 57.70 1517 ILE A C 1
ATOM 13557 O O . ILE E 2 1517 ? 124.048 133.997 158.939 1.00 57.50 1517 ILE A O 1
ATOM 13562 N N . GLN E 2 1518 ? 123.480 134.078 161.114 1.00 61.62 1518 GLN A N 1
ATOM 13563 C CA . GLN E 2 1518 ? 122.308 133.240 160.904 1.00 57.02 1518 GLN A CA 1
ATOM 13564 C C . GLN E 2 1518 ? 121.287 133.893 159.985 1.00 57.15 1518 GLN A C 1
ATOM 13565 O O . GLN E 2 1518 ? 120.563 133.179 159.285 1.00 64.30 1518 GLN A O 1
ATOM 13571 N N . GLY E 2 1519 ? 121.215 135.224 159.957 1.00 55.98 1519 GLY A N 1
ATOM 13572 C CA . GLY E 2 1519 ? 120.368 135.877 158.974 1.00 54.54 1519 GLY A CA 1
ATOM 13573 C C . GLY E 2 1519 ? 120.812 135.587 157.554 1.00 61.68 1519 GLY A C 1
ATOM 13574 O O . GLY E 2 1519 ? 119.991 135.267 156.688 1.00 68.09 1519 GLY A O 1
ATOM 13575 N N . ILE E 2 1520 ? 122.121 135.672 157.303 1.00 54.78 1520 ILE A N 1
ATOM 13576 C CA . ILE E 2 1520 ? 122.651 135.334 155.987 1.00 51.37 1520 ILE A CA 1
ATOM 13577 C C . ILE E 2 1520 ? 122.345 133.882 155.658 1.00 50.81 1520 ILE A C 1
ATOM 13578 O O . ILE E 2 1520 ? 121.959 133.552 154.531 1.00 55.16 1520 ILE A O 1
ATOM 13583 N N . LEU E 2 1521 ? 122.541 132.990 156.632 1.00 50.05 1521 LEU A N 1
ATOM 13584 C CA . LEU E 2 1521 ? 122.321 131.570 156.386 1.00 48.06 1521 LEU A CA 1
ATOM 13585 C C . LEU E 2 1521 ? 120.862 131.276 156.061 1.00 56.99 1521 LEU A C 1
ATOM 13586 O O . LEU E 2 1521 ? 120.576 130.505 155.141 1.00 62.64 1521 LEU A O 1
ATOM 13591 N N . ASP E 2 1522 ? 119.928 131.889 156.790 1.00 52.77 1522 ASP A N 1
ATOM 13592 C CA . ASP E 2 1522 ? 118.514 131.702 156.487 1.00 45.39 1522 ASP A CA 1
ATOM 13593 C C . ASP E 2 1522 ? 118.165 132.254 155.109 1.00 41.17 1522 ASP A C 1
ATOM 13594 O O . ASP E 2 1522 ? 117.428 131.614 154.346 1.00 52.91 1522 ASP A O 1
ATOM 13599 N N . TYR E 2 1523 ? 118.686 133.437 154.772 1.00 37.03 1523 TYR A N 1
ATOM 13600 C CA . TYR E 2 1523 ? 118.387 134.020 153.468 1.00 45.13 1523 TYR A CA 1
ATOM 13601 C C . TYR E 2 1523 ? 118.910 133.141 152.340 1.00 58.43 1523 TYR A C 1
ATOM 13602 O O . TYR E 2 1523 ? 118.203 132.895 151.356 1.00 61.41 1523 TYR A O 1
ATOM 13611 N N . VAL E 2 1524 ? 120.148 132.657 152.460 1.00 64.03 1524 VAL A N 1
ATOM 13612 C CA . VAL E 2 1524 ? 120.698 131.822 151.398 1.00 45.28 1524 VAL A CA 1
ATOM 13613 C C . VAL E 2 1524 ? 119.972 130.484 151.342 1.00 51.69 1524 VAL A C 1
ATOM 13614 O O . VAL E 2 1524 ? 119.777 129.927 150.257 1.00 61.87 1524 VAL A O 1
ATOM 13618 N N . TYR E 2 1525 ? 119.543 129.952 152.490 1.00 51.54 1525 TYR A N 1
ATOM 13619 C CA . TYR E 2 1525 ? 118.781 128.709 152.483 1.00 46.10 1525 TYR A CA 1
ATOM 13620 C C . TYR E 2 1525 ? 117.482 128.872 151.712 1.00 45.28 1525 TYR A C 1
ATOM 13621 O O . TYR E 2 1525 ? 117.140 128.039 150.867 1.00 52.07 1525 TYR A O 1
ATOM 13630 N N . MET E 2 1526 ? 116.744 129.950 151.981 1.00 48.06 1526 MET A N 1
ATOM 13631 C CA . MET E 2 1526 ? 115.490 130.141 151.260 1.00 53.04 1526 MET A CA 1
ATOM 13632 C C . MET E 2 1526 ? 115.727 130.459 149.789 1.00 59.00 1526 MET A C 1
ATOM 13633 O O . MET E 2 1526 ? 114.946 130.029 148.932 1.00 70.95 1526 MET A O 1
ATOM 13638 N N . THR E 2 1527 ? 116.796 131.195 149.472 1.00 49.97 1527 THR A N 1
ATOM 13639 C CA . THR E 2 1527 ? 117.112 131.463 148.074 1.00 50.56 1527 THR A CA 1
ATOM 13640 C C . THR E 2 1527 ? 117.405 130.173 147.321 1.00 49.99 1527 THR A C 1
ATOM 13641 O O . THR E 2 1527 ? 116.909 129.968 146.209 1.00 56.56 1527 THR A O 1
ATOM 13645 N N . LEU E 2 1528 ? 118.200 129.283 147.918 1.00 49.29 1528 LEU A N 1
ATOM 13646 C CA . LEU E 2 1528 ? 118.464 127.992 147.295 1.00 51.10 1528 LEU A CA 1
ATOM 13647 C C . LEU E 2 1528 ? 117.201 127.149 147.193 1.00 52.29 1528 LEU A C 1
ATOM 13648 O O . LEU E 2 1528 ? 116.993 126.467 146.183 1.00 57.82 1528 LEU A O 1
ATOM 13653 N N . ARG E 2 1529 ? 116.351 127.179 148.217 1.00 41.73 1529 ARG A N 1
ATOM 13654 C CA . ARG E 2 1529 ? 115.123 126.396 148.210 1.00 48.39 1529 ARG A CA 1
ATOM 13655 C C . ARG E 2 1529 ? 114.092 126.916 147.220 1.00 55.88 1529 ARG A C 1
ATOM 13656 O O . ARG E 2 1529 ? 113.194 126.158 146.838 1.00 61.64 1529 ARG A O 1
ATOM 13664 N N . ARG E 2 1530 ? 114.189 128.176 146.800 1.00 57.72 1530 ARG A N 1
ATOM 13665 C CA . ARG E 2 1530 ? 113.198 128.755 145.907 1.00 61.68 1530 ARG A CA 1
ATOM 13666 C C . ARG E 2 1530 ? 113.577 128.703 144.433 1.00 63.49 1530 ARG A C 1
ATOM 13667 O O . ARG E 2 1530 ? 112.753 129.080 143.594 1.00 67.51 1530 ARG A O 1
ATOM 13675 N N . ILE E 2 1531 ? 114.780 128.255 144.089 1.00 55.78 1531 ILE A N 1
ATOM 13676 C CA . ILE E 2 1531 ? 115.157 128.145 142.681 1.00 59.13 1531 ILE A CA 1
ATOM 13677 C C . ILE E 2 1531 ? 114.517 126.893 142.094 1.00 67.00 1531 ILE A C 1
ATOM 13678 O O . ILE E 2 1531 ? 114.300 125.911 142.818 1.00 70.76 1531 ILE A O 1
ATOM 13683 N N . PRO E 2 1532 ? 114.181 126.886 140.803 1.00 82.15 1532 PRO A N 1
ATOM 13684 C CA . PRO E 2 1532 ? 113.596 125.683 140.203 1.00 79.18 1532 PRO A CA 1
ATOM 13685 C C . PRO E 2 1532 ? 114.587 124.529 140.200 1.00 79.56 1532 PRO A C 1
ATOM 13686 O O . PRO E 2 1532 ? 115.802 124.723 140.130 1.00 75.46 1532 PRO A O 1
ATOM 13690 N N . GLY E 2 1533 ? 114.045 123.312 140.278 1.00 75.59 1533 GLY A N 1
ATOM 13691 C CA . GLY E 2 1533 ? 114.894 122.134 140.333 1.00 71.95 1533 GLY A CA 1
ATOM 13692 C C . GLY E 2 1533 ? 115.701 121.916 139.069 1.00 71.86 1533 GLY A C 1
ATOM 13693 O O . GLY E 2 1533 ? 116.748 121.263 139.105 1.00 72.78 1533 GLY A O 1
ATOM 13694 N N . MET E 2 1534 ? 115.230 122.446 137.940 1.00 77.73 1534 MET A N 1
ATOM 13695 C CA . MET E 2 1534 ? 115.979 122.311 136.695 1.00 78.46 1534 MET A CA 1
ATOM 13696 C C . MET E 2 1534 ? 117.262 123.133 136.714 1.00 80.10 1534 MET A C 1
ATOM 13697 O O . MET E 2 1534 ? 118.255 122.740 136.094 1.00 78.35 1534 MET A O 1
ATOM 13702 N N . ALA E 2 1535 ? 117.260 124.275 137.406 1.00 73.69 1535 ALA A N 1
ATOM 13703 C CA . ALA E 2 1535 ? 118.453 125.115 137.445 1.00 74.92 1535 ALA A CA 1
ATOM 13704 C C . ALA E 2 1535 ? 119.573 124.460 138.245 1.00 76.66 1535 ALA A C 1
ATOM 13705 O O . ALA E 2 1535 ? 120.746 124.545 137.863 1.00 77.23 1535 ALA A O 1
ATOM 13707 N N . ILE E 2 1536 ? 119.233 123.801 139.356 1.00 65.72 1536 ILE A N 1
ATOM 13708 C CA . ILE E 2 1536 ? 120.237 123.183 140.217 1.00 55.49 1536 ILE A CA 1
ATOM 13709 C C . ILE E 2 1536 ? 120.662 121.806 139.724 1.00 57.84 1536 ILE A C 1
ATOM 13710 O O . ILE E 2 1536 ? 121.510 121.160 140.359 1.00 63.73 1536 ILE A O 1
ATOM 13715 N N . THR E 2 1537 ? 120.113 121.340 138.599 1.00 59.05 1537 THR A N 1
ATOM 13716 C CA . THR E 2 1537 ? 120.473 120.020 138.096 1.00 61.25 1537 THR A CA 1
ATOM 13717 C C . THR E 2 1537 ? 121.940 119.940 137.704 1.00 67.09 1537 THR A C 1
ATOM 13718 O O . THR E 2 1537 ? 122.507 118.843 137.708 1.00 67.32 1537 THR A O 1
ATOM 13722 N N . GLY E 2 1538 ? 122.575 121.072 137.393 1.00 58.12 1538 GLY A N 1
ATOM 13723 C CA . GLY E 2 1538 ? 124.001 121.045 137.108 1.00 50.28 1538 GLY A CA 1
ATOM 13724 C C . GLY E 2 1538 ? 124.815 120.569 138.296 1.00 49.03 1538 GLY A C 1
ATOM 13725 O O . GLY E 2 1538 ? 125.661 119.681 138.167 1.00 55.05 1538 GLY A O 1
ATOM 13726 N N . ILE E 2 1539 ? 124.555 121.139 139.474 1.00 44.96 1539 ILE A N 1
ATOM 13727 C CA . ILE E 2 1539 ? 125.247 120.700 140.681 1.00 48.50 1539 ILE A CA 1
ATOM 13728 C C . ILE E 2 1539 ? 124.768 119.316 141.100 1.00 49.38 1539 ILE A C 1
ATOM 13729 O O . ILE E 2 1539 ? 125.539 118.511 141.646 1.00 54.40 1539 ILE A O 1
ATOM 13734 N N . SER E 2 1540 ? 123.482 119.040 140.866 1.00 39.25 1540 SER A N 1
ATOM 13735 C CA . SER E 2 1540 ? 122.919 117.712 141.224 1.00 32.16 1540 SER A CA 1
ATOM 13736 C C . SER E 2 1540 ? 123.687 116.618 140.477 1.00 39.03 1540 SER A C 1
ATOM 13737 O O . SER E 2 1540 ? 124.066 115.622 141.122 1.00 55.16 1540 SER A O 1
ATOM 13740 N N . SER E 2 1541 ? 123.918 116.809 139.175 1.00 52.27 1541 SER A N 1
ATOM 13741 C CA . SER E 2 1541 ? 124.611 115.799 138.382 1.00 56.26 1541 SER A CA 1
ATOM 13742 C C . SER E 2 1541 ? 126.023 115.558 138.902 1.00 55.36 1541 SER A C 1
ATOM 13743 O O . SER E 2 1541 ? 126.475 114.410 138.976 1.00 56.87 1541 SER A O 1
ATOM 13746 N N . THR E 2 1542 ? 126.738 116.629 139.255 1.00 45.10 1542 THR A N 1
ATOM 13747 C CA . THR E 2 1542 ? 128.090 116.465 139.781 1.00 37.36 1542 THR A CA 1
ATOM 13748 C C . THR E 2 1542 ? 128.083 115.713 141.104 1.00 45.68 1542 THR A C 1
ATOM 13749 O O . THR E 2 1542 ? 128.900 114.809 141.310 1.00 50.91 1542 THR A O 1
ATOM 13753 N N . ILE E 2 1543 ? 127.171 116.065 142.011 1.00 51.61 1543 ILE A N 1
ATOM 13754 C CA . ILE E 2 1543 ? 127.158 115.408 143.315 1.00 43.24 1543 ILE A CA 1
ATOM 13755 C C . ILE E 2 1543 ? 126.713 113.955 143.187 1.00 38.67 1543 ILE A C 1
ATOM 13756 O O . ILE E 2 1543 ? 127.231 113.070 143.878 1.00 44.09 1543 ILE A O 1
ATOM 13761 N N . SER E 2 1544 ? 125.761 113.679 142.293 1.00 44.73 1544 SER A N 1
ATOM 13762 C CA . SER E 2 1544 ? 125.240 112.327 142.134 1.00 45.10 1544 SER A CA 1
ATOM 13763 C C . SER E 2 1544 ? 126.280 111.341 141.621 1.00 50.60 1544 SER A C 1
ATOM 13764 O O . SER E 2 1544 ? 126.058 110.132 141.729 1.00 64.88 1544 SER A O 1
ATOM 13767 N N . HIS E 2 1545 ? 127.389 111.816 141.064 1.00 53.38 1545 HIS A N 1
ATOM 13768 C CA . HIS E 2 1545 ? 128.415 110.913 140.570 1.00 47.41 1545 HIS A CA 1
ATOM 13769 C C . HIS E 2 1545 ? 128.989 110.101 141.729 1.00 45.40 1545 HIS A C 1
ATOM 13770 O O . HIS E 2 1545 ? 129.279 110.661 142.792 1.00 55.86 1545 HIS A O 1
ATOM 13777 N N . PRO E 2 1546 ? 129.156 108.784 141.566 1.00 45.81 1546 PRO A N 1
ATOM 13778 C CA . PRO E 2 1546 ? 129.551 107.952 142.717 1.00 49.24 1546 PRO A CA 1
ATOM 13779 C C . PRO E 2 1546 ? 130.850 108.381 143.373 1.00 61.32 1546 PRO A C 1
ATOM 13780 O O . PRO E 2 1546 ? 130.938 108.397 144.608 1.00 69.58 1546 PRO A O 1
ATOM 13784 N N . ARG E 2 1547 ? 131.860 108.750 142.583 1.00 64.23 1547 ARG A N 1
ATOM 13785 C CA . ARG E 2 1547 ? 133.133 109.161 143.164 1.00 64.57 1547 ARG A CA 1
ATOM 13786 C C . ARG E 2 1547 ? 132.983 110.469 143.926 1.00 65.94 1547 ARG A C 1
ATOM 13787 O O . ARG E 2 1547 ? 133.439 110.591 145.070 1.00 69.17 1547 ARG A O 1
ATOM 13795 N N . ILE E 2 1548 ? 132.327 111.456 143.315 1.00 56.35 1548 ILE A N 1
ATOM 13796 C CA . ILE E 2 1548 ? 132.101 112.729 143.989 1.00 46.29 1548 ILE A CA 1
ATOM 13797 C C . ILE E 2 1548 ? 131.185 112.541 145.191 1.00 44.43 1548 ILE A C 1
ATOM 13798 O O . ILE E 2 1548 ? 131.346 113.208 146.217 1.00 54.66 1548 ILE A O 1
ATOM 13803 N N . LEU E 2 1549 ? 130.215 111.631 145.089 1.00 49.95 1549 LEU A N 1
ATOM 13804 C CA . LEU E 2 1549 ? 129.324 111.375 146.215 1.00 53.18 1549 LEU A CA 1
ATOM 13805 C C . LEU E 2 1549 ? 130.092 110.811 147.406 1.00 51.77 1549 LEU A C 1
ATOM 13806 O O . LEU E 2 1549 ? 129.921 111.273 148.542 1.00 58.19 1549 LEU A O 1
ATOM 13811 N N . ARG E 2 1550 ? 130.948 109.815 147.165 1.00 46.09 1550 ARG A N 1
ATOM 13812 C CA . ARG E 2 1550 ? 131.754 109.266 148.248 1.00 52.85 1550 ARG A CA 1
ATOM 13813 C C . ARG E 2 1550 ? 132.730 110.297 148.794 1.00 63.81 1550 ARG A C 1
ATOM 13814 O O . ARG E 2 1550 ? 132.972 110.341 150.006 1.00 69.41 1550 ARG A O 1
ATOM 13822 N N . ARG E 2 1551 ? 133.296 111.132 147.919 1.00 64.90 1551 ARG A N 1
ATOM 13823 C CA . ARG E 2 1551 ? 134.186 112.194 148.373 1.00 62.49 1551 ARG A CA 1
ATOM 13824 C C . ARG E 2 1551 ? 133.457 113.164 149.295 1.00 64.48 1551 ARG A C 1
ATOM 13825 O O . ARG E 2 1551 ? 133.968 113.522 150.361 1.00 65.34 1551 ARG A O 1
ATOM 13833 N N . CYS E 2 1552 ? 132.255 113.589 148.903 1.00 46.58 1552 CYS A N 1
ATOM 13834 C CA . CYS E 2 1552 ? 131.485 114.518 149.720 1.00 37.65 1552 CYS A CA 1
ATOM 13835 C C . CYS E 2 1552 ? 131.088 113.891 151.048 1.00 48.10 1552 CYS A C 1
ATOM 13836 O O . CYS E 2 1552 ? 131.101 114.564 152.085 1.00 55.20 1552 CYS A O 1
ATOM 13839 N N . ILE E 2 1553 ? 130.721 112.607 151.038 1.00 50.47 1553 ILE A N 1
ATOM 13840 C CA . ILE E 2 1553 ? 130.378 111.934 152.289 1.00 45.59 1553 ILE A CA 1
ATOM 13841 C C . ILE E 2 1553 ? 131.589 111.868 153.212 1.00 51.47 1553 ILE A C 1
ATOM 13842 O O . ILE E 2 1553 ? 131.488 112.146 154.413 1.00 57.54 1553 ILE A O 1
ATOM 13847 N N . ASN E 2 1554 ? 132.754 111.508 152.668 1.00 59.46 1554 ASN A N 1
ATOM 13848 C CA . ASN E 2 1554 ? 133.938 111.334 153.503 1.00 63.58 1554 ASN A CA 1
ATOM 13849 C C . ASN E 2 1554 ? 134.480 112.650 154.045 1.00 62.85 1554 ASN A C 1
ATOM 13850 O O . ASN E 2 1554 ? 135.163 112.644 155.074 1.00 61.35 1554 ASN A O 1
ATOM 13855 N N . LEU E 2 1555 ? 134.197 113.772 153.386 1.00 67.04 1555 LEU A N 1
ATOM 13856 C CA . LEU E 2 1555 ? 134.614 115.083 153.869 1.00 64.01 1555 LEU A CA 1
ATOM 13857 C C . LEU E 2 1555 ? 133.559 115.766 154.727 1.00 63.57 1555 LEU A C 1
ATOM 13858 O O . LEU E 2 1555 ? 133.661 116.976 154.957 1.00 70.21 1555 LEU A O 1
ATOM 13863 N N . ASP E 2 1556 ? 132.546 115.032 155.188 1.00 63.45 1556 ASP A N 1
ATOM 13864 C CA . ASP E 2 1556 ? 131.487 115.515 156.071 1.00 62.99 1556 ASP A CA 1
ATOM 13865 C C . ASP E 2 1556 ? 130.641 116.605 155.424 1.00 62.97 1556 ASP A C 1
ATOM 13866 O O . ASP E 2 1556 ? 129.824 117.235 156.106 1.00 64.85 1556 ASP A O 1
ATOM 13871 N N . VAL E 2 1557 ? 130.817 116.855 154.128 1.00 56.48 1557 VAL A N 1
ATOM 13872 C CA . VAL E 2 1557 ? 129.983 117.835 153.439 1.00 57.50 1557 VAL A CA 1
ATOM 13873 C C . VAL E 2 1557 ? 128.563 117.309 153.289 1.00 57.72 1557 VAL A C 1
ATOM 13874 O O . VAL E 2 1557 ? 127.585 118.052 153.436 1.00 55.99 1557 VAL A O 1
ATOM 13878 N N . ILE E 2 1558 ? 128.430 116.019 153.001 1.00 58.75 1558 ILE A N 1
ATOM 13879 C CA . ILE E 2 1558 ? 127.163 115.406 152.624 1.00 56.08 1558 ILE A CA 1
ATOM 13880 C C . ILE E 2 1558 ? 126.913 114.206 153.525 1.00 55.27 1558 ILE A C 1
ATOM 13881 O O . ILE E 2 1558 ? 127.816 113.389 153.742 1.00 62.48 1558 ILE A O 1
ATOM 13886 N N . ALA E 2 1559 ? 125.697 114.107 154.053 1.00 49.70 1559 ALA A N 1
ATOM 13887 C CA . ALA E 2 1559 ? 125.265 112.944 154.814 1.00 53.09 1559 ALA A CA 1
ATOM 13888 C C . ALA E 2 1559 ? 124.027 112.356 154.153 1.00 59.66 1559 ALA A C 1
ATOM 13889 O O . ALA E 2 1559 ? 123.006 113.055 154.038 1.00 69.94 1559 ALA A O 1
ATOM 13891 N N . PRO E 2 1560 ? 124.056 111.102 153.708 1.00 59.97 1560 PRO A N 1
ATOM 13892 C CA . PRO E 2 1560 ? 122.885 110.510 153.047 1.00 62.50 1560 PRO A CA 1
ATOM 13893 C C . PRO E 2 1560 ? 121.824 110.130 154.068 1.00 65.13 1560 PRO A C 1
ATOM 13894 O O . PRO E 2 1560 ? 121.958 109.136 154.787 1.00 73.54 1560 PRO A O 1
ATOM 13898 N N . ILE E 2 1561 ? 120.755 110.916 154.124 1.00 55.97 1561 ILE A N 1
ATOM 13899 C CA . ILE E 2 1561 ? 119.739 110.748 155.152 1.00 58.99 1561 ILE A CA 1
ATOM 13900 C C . ILE E 2 1561 ? 118.362 110.706 154.511 1.00 58.45 1561 ILE A C 1
ATOM 13901 O O . ILE E 2 1561 ? 118.138 111.264 153.433 1.00 61.13 1561 ILE A O 1
ATOM 13906 N N . ASN E 2 1562 ? 117.435 110.031 155.194 1.00 61.70 1562 ASN A N 1
ATOM 13907 C CA . ASN E 2 1562 ? 116.032 109.959 154.790 1.00 63.85 1562 ASN A CA 1
ATOM 13908 C C . ASN E 2 1562 ? 115.874 109.360 153.394 1.00 70.44 1562 ASN A C 1
ATOM 13909 O O . ASN E 2 1562 ? 115.152 109.884 152.543 1.00 71.71 1562 ASN A O 1
ATOM 13914 N N . SER E 2 1563 ? 116.560 108.245 153.165 1.00 68.57 1563 SER A N 1
ATOM 13915 C CA . SER E 2 1563 ? 116.417 107.478 151.935 1.00 66.23 1563 SER A CA 1
ATOM 13916 C C . SER E 2 1563 ? 116.889 106.051 152.173 1.00 59.17 1563 SER A C 1
ATOM 13917 O O . SER E 2 1563 ? 118.035 105.842 152.584 1.00 49.93 1563 SER A O 1
ATOM 13920 N N . PRO E 2 1564 ? 116.039 105.047 151.946 1.00 49.00 1564 PRO A N 1
ATOM 13921 C CA . PRO E 2 1564 ? 116.490 103.658 152.129 1.00 44.79 1564 PRO A CA 1
ATOM 13922 C C . PRO E 2 1564 ? 117.620 103.260 151.197 1.00 44.45 1564 PRO A C 1
ATOM 13923 O O . PRO E 2 1564 ? 118.476 102.455 151.584 1.00 33.78 1564 PRO A O 1
ATOM 13927 N N . HIS E 2 1565 ? 117.651 103.802 149.981 1.00 60.41 1565 HIS A N 1
ATOM 13928 C CA . HIS E 2 1565 ? 118.677 103.486 149.000 1.00 53.50 1565 HIS A CA 1
ATOM 13929 C C . HIS E 2 1565 ? 119.334 104.773 148.525 1.00 54.23 1565 HIS A C 1
ATOM 13930 O O . HIS E 2 1565 ? 118.728 105.846 148.555 1.00 52.07 1565 HIS A O 1
ATOM 13937 N N . ILE E 2 1566 ? 120.587 104.650 148.085 1.00 50.93 1566 ILE A N 1
ATOM 13938 C CA . ILE E 2 1566 ? 121.346 105.822 147.656 1.00 40.98 1566 ILE A CA 1
ATOM 13939 C C . ILE E 2 1566 ? 120.723 106.441 146.411 1.00 36.97 1566 ILE A C 1
ATOM 13940 O O . ILE E 2 1566 ? 120.735 107.665 146.240 1.00 38.75 1566 ILE A O 1
ATOM 13945 N N . ALA E 2 1567 ? 120.182 105.611 145.520 1.00 44.52 1567 ALA A N 1
ATOM 13946 C CA . ALA E 2 1567 ? 119.580 106.122 144.295 1.00 49.47 1567 ALA A CA 1
ATOM 13947 C C . ALA E 2 1567 ? 118.313 106.924 144.556 1.00 54.46 1567 ALA A C 1
ATOM 13948 O O . ALA E 2 1567 ? 117.911 107.718 143.700 1.00 61.52 1567 ALA A O 1
ATOM 13950 N N . SER E 2 1568 ? 117.676 106.737 145.708 1.00 55.52 1568 SER A N 1
ATOM 13951 C CA . SER E 2 1568 ? 116.474 107.481 146.057 1.00 55.91 1568 SER A CA 1
ATOM 13952 C C . SER E 2 1568 ? 116.777 108.793 146.769 1.00 56.78 1568 SER A C 1
ATOM 13953 O O . SER E 2 1568 ? 115.841 109.504 147.149 1.00 64.83 1568 SER A O 1
ATOM 13956 N N . LEU E 2 1569 ? 118.051 109.123 146.959 1.00 55.27 1569 LEU A N 1
ATOM 13957 C CA . LEU E 2 1569 ? 118.415 110.343 147.666 1.00 44.49 1569 LEU A CA 1
ATOM 13958 C C . LEU E 2 1569 ? 117.978 111.575 146.885 1.00 47.40 1569 LEU A C 1
ATOM 13959 O O . LEU E 2 1569 ? 118.066 111.616 145.655 1.00 50.90 1569 LEU A O 1
ATOM 13964 N N . ASP E 2 1570 ? 117.503 112.583 147.610 1.00 51.42 1570 ASP A N 1
ATOM 13965 C CA . ASP E 2 1570 ? 117.123 113.860 147.011 1.00 52.33 1570 ASP A CA 1
ATOM 13966 C C . ASP E 2 1570 ? 118.401 114.632 146.725 1.00 54.28 1570 ASP A C 1
ATOM 13967 O O . ASP E 2 1570 ? 118.912 115.370 147.569 1.00 61.95 1570 ASP A O 1
ATOM 13972 N N . TYR E 2 1571 ? 118.933 114.458 145.514 1.00 47.49 1571 TYR A N 1
ATOM 13973 C CA . TYR E 2 1571 ? 120.219 115.063 145.192 1.00 48.71 1571 TYR A CA 1
ATOM 13974 C C . TYR E 2 1571 ? 120.105 116.569 144.996 1.00 53.59 1571 TYR A C 1
ATOM 13975 O O . TYR E 2 1571 ? 121.106 117.281 145.123 1.00 56.70 1571 TYR A O 1
ATOM 13984 N N . THR E 2 1572 ? 118.909 117.076 144.699 1.00 46.80 1572 THR A N 1
ATOM 13985 C CA . THR E 2 1572 ? 118.710 118.521 144.700 1.00 44.15 1572 THR A CA 1
ATOM 13986 C C . THR E 2 1572 ? 118.835 119.086 146.111 1.00 49.06 1572 THR A C 1
ATOM 13987 O O . THR E 2 1572 ? 119.578 120.050 146.343 1.00 61.49 1572 THR A O 1
ATOM 13991 N N . LYS E 2 1573 ? 118.127 118.484 147.069 1.00 50.55 1573 LYS A N 1
ATOM 13992 C CA . LYS E 2 1573 ? 118.292 118.868 148.464 1.00 49.24 1573 LYS A CA 1
ATOM 13993 C C . LYS E 2 1573 ? 119.710 118.585 148.942 1.00 52.76 1573 LYS A C 1
ATOM 13994 O O . LYS E 2 1573 ? 120.247 119.318 149.776 1.00 62.83 1573 LYS A O 1
ATOM 14000 N N . LEU E 2 1574 ? 120.343 117.540 148.408 1.00 43.70 1574 LEU A N 1
ATOM 14001 C CA . LEU E 2 1574 ? 121.712 117.236 148.807 1.00 35.56 1574 LEU A CA 1
ATOM 14002 C C . LEU E 2 1574 ? 122.669 118.333 148.350 1.00 46.10 1574 LEU A C 1
ATOM 14003 O O . LEU E 2 1574 ? 123.550 118.761 149.108 1.00 59.11 1574 LEU A O 1
ATOM 14008 N N . SER E 2 1575 ? 122.500 118.811 147.116 1.00 45.98 1575 SER A N 1
ATOM 14009 C CA . SER E 2 1575 ? 123.313 119.917 146.622 1.00 37.84 1575 SER A CA 1
ATOM 14010 C C . SER E 2 1575 ? 123.045 121.194 147.405 1.00 36.13 1575 SER A C 1
ATOM 14011 O O . SER E 2 1575 ? 123.974 121.958 147.700 1.00 45.13 1575 SER A O 1
ATOM 14014 N N . ILE E 2 1576 ? 121.779 121.451 147.735 1.00 34.61 1576 ILE A N 1
ATOM 14015 C CA . ILE E 2 1576 ? 121.455 122.621 148.545 1.00 41.80 1576 ILE A CA 1
ATOM 14016 C C . ILE E 2 1576 ? 122.140 122.532 149.903 1.00 44.72 1576 ILE A C 1
ATOM 14017 O O . ILE E 2 1576 ? 122.680 123.522 150.409 1.00 53.50 1576 ILE A O 1
ATOM 14022 N N . ASP E 2 1577 ? 122.143 121.342 150.505 1.00 50.19 1577 ASP A N 1
ATOM 14023 C CA . ASP E 2 1577 ? 122.815 121.150 151.786 1.00 52.20 1577 ASP A CA 1
ATOM 14024 C C . ASP E 2 1577 ? 124.317 121.375 151.664 1.00 47.50 1577 ASP A C 1
ATOM 14025 O O . ASP E 2 1577 ? 124.936 121.969 152.555 1.00 58.02 1577 ASP A O 1
ATOM 14030 N N . ALA E 2 1578 ? 124.925 120.894 150.577 1.00 35.32 1578 ALA A N 1
ATOM 14031 C CA . ALA E 2 1578 ? 126.356 121.111 150.382 1.00 45.70 1578 ALA A CA 1
ATOM 14032 C C . ALA E 2 1578 ? 126.680 122.595 150.250 1.00 54.23 1578 ALA A C 1
ATOM 14033 O O . ALA E 2 1578 ? 127.644 123.088 150.853 1.00 64.60 1578 ALA A O 1
ATOM 14035 N N . VAL E 2 1579 ? 125.881 123.326 149.471 1.00 41.95 1579 VAL A N 1
ATOM 14036 C CA . VAL E 2 1579 ? 126.114 124.760 149.317 1.00 36.02 1579 VAL A CA 1
ATOM 14037 C C . VAL E 2 1579 ? 125.898 125.482 150.641 1.00 39.00 1579 VAL A C 1
ATOM 14038 O O . VAL E 2 1579 ? 126.608 126.442 150.962 1.00 51.01 1579 VAL A O 1
ATOM 14042 N N . MET E 2 1580 ? 124.919 125.036 151.433 1.00 37.34 1580 MET A N 1
ATOM 14043 C CA . MET E 2 1580 ? 124.695 125.635 152.745 1.00 31.55 1580 MET A CA 1
ATOM 14044 C C . MET E 2 1580 ? 125.878 125.398 153.673 1.00 36.58 1580 MET A C 1
ATOM 14045 O O . MET E 2 1580 ? 126.276 126.292 154.429 1.00 48.32 1580 MET A O 1
ATOM 14050 N N . TRP E 2 1581 ? 126.444 124.190 153.640 1.00 38.24 1581 TRP A N 1
ATOM 14051 C CA . TRP E 2 1581 ? 127.627 123.905 154.444 1.00 41.45 1581 TRP A CA 1
ATOM 14052 C C . TRP E 2 1581 ? 128.792 124.790 154.024 1.00 47.74 1581 TRP A C 1
ATOM 14053 O O . TRP E 2 1581 ? 129.518 125.327 154.872 1.00 56.61 1581 TRP A O 1
ATOM 14064 N N . GLY E 2 1582 ? 128.977 124.967 152.714 1.00 48.36 1582 GLY A N 1
ATOM 14065 C CA . GLY E 2 1582 ? 130.022 125.862 152.243 1.00 47.45 1582 GLY A CA 1
ATOM 14066 C C . GLY E 2 1582 ? 129.805 127.298 152.681 1.00 34.58 1582 GLY A C 1
ATOM 14067 O O . GLY E 2 1582 ? 130.751 127.987 153.073 1.00 42.20 1582 GLY A O 1
ATOM 14068 N N . THR E 2 1583 ? 128.558 127.770 152.620 1.00 29.15 1583 THR A N 1
ATOM 14069 C CA . THR E 2 1583 ? 128.250 129.128 153.055 1.00 40.26 1583 THR A CA 1
ATOM 14070 C C . THR E 2 1583 ? 128.529 129.309 154.541 1.00 45.32 1583 THR A C 1
ATOM 14071 O O . THR E 2 1583 ? 129.073 130.339 154.960 1.00 54.79 1583 THR A O 1
ATOM 14075 N N . LYS E 2 1584 ? 128.158 128.319 155.354 1.00 52.53 1584 LYS A N 1
ATOM 14076 C CA . LYS E 2 1584 ? 128.447 128.389 156.782 1.00 47.78 1584 LYS A CA 1
ATOM 14077 C C . LYS E 2 1584 ? 129.947 128.423 157.035 1.00 56.36 1584 LYS A C 1
ATOM 14078 O O . LYS E 2 1584 ? 130.423 129.187 157.885 1.00 55.95 1584 LYS A O 1
ATOM 14084 N N . GLN E 2 1585 ? 130.708 127.604 156.306 1.00 52.46 1585 GLN A N 1
ATOM 14085 C CA . GLN E 2 1585 ? 132.160 127.612 156.455 1.00 48.14 1585 GLN A CA 1
ATOM 14086 C C . GLN E 2 1585 ? 132.742 128.975 156.099 1.00 54.76 1585 GLN A C 1
ATOM 14087 O O . GLN E 2 1585 ? 133.608 129.496 156.812 1.00 62.15 1585 GLN A O 1
ATOM 14093 N N . VAL E 2 1586 ? 132.276 129.568 154.998 1.00 52.77 1586 VAL A N 1
ATOM 14094 C CA . VAL E 2 1586 ? 132.778 130.878 154.590 1.00 45.34 1586 VAL A CA 1
ATOM 14095 C C . VAL E 2 1586 ? 132.454 131.928 155.640 1.00 36.49 1586 VAL A C 1
ATOM 14096 O O . VAL E 2 1586 ? 133.305 132.753 155.994 1.00 39.23 1586 VAL A O 1
ATOM 14100 N N . LEU E 2 1587 ? 131.221 131.925 156.148 1.00 47.95 1587 LEU A N 1
ATOM 14101 C CA . LEU E 2 1587 ? 130.834 132.919 157.142 1.00 52.93 1587 LEU A CA 1
ATOM 14102 C C . LEU E 2 1587 ? 131.662 132.777 158.412 1.00 51.63 1587 LEU A C 1
ATOM 14103 O O . LEU E 2 1587 ? 132.147 133.774 158.962 1.00 55.15 1587 LEU A O 1
ATOM 14108 N N . THR E 2 1588 ? 131.851 131.542 158.884 1.00 55.00 1588 THR A N 1
ATOM 14109 C CA . THR E 2 1588 ? 132.653 131.326 160.084 1.00 58.85 1588 THR A CA 1
ATOM 14110 C C . THR E 2 1588 ? 134.097 131.765 159.874 1.00 60.74 1588 THR A C 1
ATOM 14111 O O . THR E 2 1588 ? 134.678 132.441 160.732 1.00 62.29 1588 THR A O 1
ATOM 14115 N N . ASN E 2 1589 ? 134.691 131.402 158.733 1.00 68.03 1589 ASN A N 1
ATOM 14116 C CA . ASN E 2 1589 ? 136.080 131.767 158.474 1.00 67.56 1589 ASN A CA 1
ATOM 14117 C C . ASN E 2 1589 ? 136.246 133.276 158.356 1.00 67.92 1589 ASN A C 1
ATOM 14118 O O . ASN E 2 1589 ? 137.248 133.833 158.820 1.00 69.81 1589 ASN A O 1
ATOM 14123 N N . ILE E 2 1590 ? 135.284 133.955 157.730 1.00 62.03 1590 ILE A N 1
ATOM 14124 C CA . ILE E 2 1590 ? 135.341 135.410 157.636 1.00 58.95 1590 ILE A CA 1
ATOM 14125 C C . ILE E 2 1590 ? 135.236 136.032 159.022 1.00 64.81 1590 ILE A C 1
ATOM 14126 O O . ILE E 2 1590 ? 135.966 136.973 159.357 1.00 68.65 1590 ILE A O 1
ATOM 14131 N N . SER E 2 1591 ? 134.329 135.510 159.851 1.00 67.20 1591 SER A N 1
ATOM 14132 C CA . SER E 2 1591 ? 134.178 136.038 161.202 1.00 68.51 1591 SER A CA 1
ATOM 14133 C C . SER E 2 1591 ? 135.462 135.869 162.007 1.00 72.76 1591 SER A C 1
ATOM 14134 O O . SER E 2 1591 ? 135.872 136.781 162.734 1.00 73.08 1591 SER A O 1
ATOM 14137 N N . GLN E 2 1592 ? 136.113 134.708 161.891 1.00 78.28 1592 GLN A N 1
ATOM 14138 C CA . GLN E 2 1592 ? 137.372 134.503 162.598 1.00 74.50 1592 GLN A CA 1
ATOM 14139 C C . GLN E 2 1592 ? 138.526 135.278 161.974 1.00 74.31 1592 GLN A C 1
ATOM 14140 O O . GLN E 2 1592 ? 139.562 135.448 162.625 1.00 79.86 1592 GLN A O 1
ATOM 14146 N N . GLY E 2 1593 ? 138.379 135.747 160.737 1.00 72.04 1593 GLY A N 1
ATOM 14147 C CA . GLY E 2 1593 ? 139.396 136.568 160.101 1.00 73.00 1593 GLY A CA 1
ATOM 14148 C C . GLY E 2 1593 ? 140.103 135.939 158.919 1.00 74.01 1593 GLY A C 1
ATOM 14149 O O . GLY E 2 1593 ? 141.003 136.578 158.354 1.00 72.56 1593 GLY A O 1
ATOM 14150 N N . ILE E 2 1594 ? 139.755 134.725 158.503 1.00 75.35 1594 ILE A N 1
ATOM 14151 C CA . ILE E 2 1594 ? 140.414 134.075 157.371 1.00 72.84 1594 ILE A CA 1
ATOM 14152 C C . ILE E 2 1594 ? 139.874 134.723 156.100 1.00 73.57 1594 ILE A C 1
ATOM 14153 O O . ILE E 2 1594 ? 138.769 134.415 155.651 1.00 78.26 1594 ILE A O 1
ATOM 14158 N N . ASP E 2 1595 ? 140.651 135.634 155.520 1.00 66.35 1595 ASP A N 1
ATOM 14159 C CA . ASP E 2 1595 ? 140.234 136.319 154.305 1.00 67.67 1595 ASP A CA 1
ATOM 14160 C C . ASP E 2 1595 ? 140.181 135.351 153.130 1.00 70.65 1595 ASP A C 1
ATOM 14161 O O . ASP E 2 1595 ? 140.954 134.394 153.047 1.00 77.22 1595 ASP A O 1
ATOM 14166 N N . TYR E 2 1596 ? 139.253 135.611 152.211 1.00 59.86 1596 TYR A N 1
ATOM 14167 C CA . TYR E 2 1596 ? 139.067 134.786 151.026 1.00 58.11 1596 TYR A CA 1
ATOM 14168 C C . TYR E 2 1596 ? 139.354 135.612 149.782 1.00 61.51 1596 TYR A C 1
ATOM 14169 O O . TYR E 2 1596 ? 138.859 136.736 149.647 1.00 66.37 1596 TYR A O 1
ATOM 14178 N N . GLU E 2 1597 ? 140.151 135.049 148.879 1.00 74.23 1597 GLU A N 1
ATOM 14179 C CA . GLU E 2 1597 ? 140.547 135.752 147.667 1.00 73.37 1597 GLU A CA 1
ATOM 14180 C C . GLU E 2 1597 ? 139.365 135.918 146.722 1.00 75.58 1597 GLU A C 1
ATOM 14181 O O . GLU E 2 1597 ? 138.553 135.006 146.549 1.00 80.52 1597 GLU A O 1
ATOM 14187 N N . ILE E 2 1598 ? 139.271 137.095 146.108 1.00 75.13 1598 ILE A N 1
ATOM 14188 C CA . ILE E 2 1598 ? 138.257 137.395 145.106 1.00 73.61 1598 ILE A CA 1
ATOM 14189 C C . ILE E 2 1598 ? 138.922 137.376 143.738 1.00 77.89 1598 ILE A C 1
ATOM 14190 O O . ILE E 2 1598 ? 139.961 138.016 143.538 1.00 86.99 1598 ILE A O 1
ATOM 14195 N N . VAL E 2 1599 ? 138.328 136.645 142.800 1.00 74.23 1599 VAL A N 1
ATOM 14196 C CA . VAL E 2 1599 ? 138.851 136.538 141.445 1.00 77.91 1599 VAL A CA 1
ATOM 14197 C C . VAL E 2 1599 ? 137.982 137.370 140.514 1.00 77.31 1599 VAL A C 1
ATOM 14198 O O . VAL E 2 1599 ? 136.754 137.413 140.645 1.00 74.28 1599 VAL A O 1
ATOM 14202 N N . VAL E 2 1600 ? 138.634 138.047 139.574 1.00 92.38 1600 VAL A N 1
ATOM 14203 C CA . VAL E 2 1600 ? 137.950 138.927 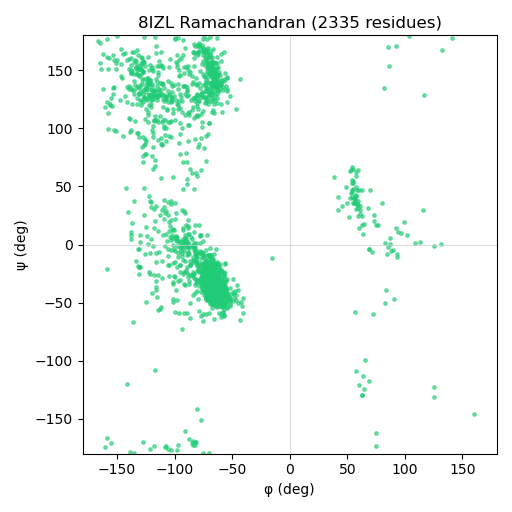138.631 1.00 89.88 1600 VAL A CA 1
ATOM 14204 C C . VAL E 2 1600 ? 138.314 138.510 137.212 1.00 91.03 1600 VAL A C 1
ATOM 14205 O O . VAL E 2 1600 ? 139.159 139.155 136.575 1.00 92.55 1600 VAL A O 1
ATOM 14209 N N . PRO E 2 1601 ? 137.716 137.445 136.679 1.00 88.71 1601 PRO A N 1
ATOM 14210 C CA . PRO E 2 1601 ? 138.019 137.042 135.303 1.00 89.38 1601 PRO A CA 1
ATOM 14211 C C . PRO E 2 1601 ? 137.532 138.078 134.301 1.00 90.79 1601 PRO A C 1
ATOM 14212 O O . PRO E 2 1601 ? 136.631 138.873 134.577 1.00 95.04 1601 PRO A O 1
ATOM 14216 N N . SER E 2 1602 ? 138.156 138.060 133.121 1.00 99.37 1602 SER A N 1
ATOM 14217 C CA . SER E 2 1602 ? 137.875 139.025 132.055 1.00 101.40 1602 SER A CA 1
ATOM 14218 C C . SER E 2 1602 ? 138.141 140.456 132.515 1.00 100.25 1602 SER A C 1
ATOM 14219 O O . SER E 2 1602 ? 137.421 141.390 132.156 1.00 100.98 1602 SER A O 1
ATOM 14222 N N . GLU E 2 1603 ? 139.188 140.631 133.319 1.00 106.35 1603 GLU A N 1
ATOM 14223 C CA . GLU E 2 1603 ? 139.585 141.951 133.790 1.00 109.73 1603 GLU A CA 1
ATOM 14224 C C . GLU E 2 1603 ? 141.095 141.977 133.954 1.00 111.38 1603 GLU A C 1
ATOM 14225 O O . GLU E 2 1603 ? 141.656 141.142 134.669 1.00 112.32 1603 GLU A O 1
ATOM 14231 N N . SER E 2 1604 ? 141.744 142.932 133.296 1.00 116.78 1604 SER A N 1
ATOM 14232 C CA . SER E 2 1604 ? 143.196 143.050 133.355 1.00 118.14 1604 SER A CA 1
ATOM 14233 C C . SER E 2 1604 ? 143.618 144.231 134.224 1.00 117.23 1604 SER A C 1
ATOM 14234 O O . SER E 2 1604 ? 144.644 144.863 133.972 1.00 115.29 1604 SER A O 1
ATOM 14237 N N . SER E 2 1609 ? 139.315 148.264 136.898 1.00 108.42 1609 SER A N 1
ATOM 14238 C CA . SER E 2 1609 ? 138.134 148.881 136.303 1.00 111.08 1609 SER A CA 1
ATOM 14239 C C . SER E 2 1609 ? 137.159 149.340 137.382 1.00 110.58 1609 SER A C 1
ATOM 14240 O O . SER E 2 1609 ? 137.567 149.769 138.460 1.00 107.69 1609 SER A O 1
ATOM 14243 N N . ASP E 2 1610 ? 135.863 149.254 137.078 1.00 110.00 1610 ASP A N 1
ATOM 14244 C CA . ASP E 2 1610 ? 134.823 149.574 138.043 1.00 109.14 1610 ASP A CA 1
ATOM 14245 C C . ASP E 2 1610 ? 134.136 148.340 138.610 1.00 108.81 1610 ASP A C 1
ATOM 14246 O O . ASP E 2 1610 ? 133.632 148.392 139.737 1.00 107.68 1610 ASP A O 1
ATOM 14251 N N . ARG E 2 1611 ? 134.109 147.236 137.859 1.00 104.21 1611 ARG A N 1
ATOM 14252 C CA . ARG E 2 1611 ? 133.490 146.017 138.364 1.00 101.89 1611 ARG A CA 1
ATOM 14253 C C . ARG E 2 1611 ? 134.274 145.431 139.530 1.00 100.48 1611 ARG A C 1
ATOM 14254 O O . ARG E 2 1611 ? 133.682 144.820 140.425 1.00 102.99 1611 ARG A O 1
ATOM 14262 N N . VAL E 2 1612 ? 135.595 145.611 139.550 1.00 91.02 1612 VAL A N 1
ATOM 14263 C CA . VAL E 2 1612 ? 136.379 145.161 140.696 1.00 91.54 1612 VAL A CA 1
ATOM 14264 C C . VAL E 2 1612 ? 136.058 146.005 141.926 1.00 92.39 1612 VAL A C 1
ATOM 14265 O O . VAL E 2 1612 ? 135.971 145.488 143.050 1.00 95.83 1612 VAL A O 1
ATOM 14269 N N . LEU E 2 1613 ? 135.861 147.311 141.735 1.00 95.27 1613 LEU A N 1
ATOM 14270 C CA . LEU E 2 1613 ? 135.453 148.171 142.839 1.00 95.63 1613 LEU A CA 1
ATOM 14271 C C . LEU E 2 1613 ? 134.056 147.817 143.324 1.00 93.76 1613 LEU A C 1
ATOM 14272 O O . LEU E 2 1613 ? 133.753 147.977 144.512 1.00 95.22 1613 LEU A O 1
ATOM 14277 N N . ASN E 2 1614 ? 133.193 147.345 142.423 1.00 88.61 1614 ASN A N 1
ATOM 14278 C CA . ASN E 2 1614 ? 131.881 146.864 142.841 1.00 89.35 1614 ASN A CA 1
ATOM 14279 C C . ASN E 2 1614 ? 131.987 145.554 143.611 1.00 91.47 1614 ASN A C 1
ATOM 14280 O O . ASN E 2 1614 ? 131.275 145.353 144.597 1.00 93.93 1614 ASN A O 1
ATOM 14285 N N . LEU E 2 1615 ? 132.857 144.646 143.167 1.00 84.96 1615 LEU A N 1
ATOM 14286 C CA . LEU E 2 1615 ? 133.002 143.356 143.838 1.00 80.81 1615 LEU A CA 1
ATOM 14287 C C . LEU E 2 1615 ? 133.554 143.525 145.249 1.00 78.28 1615 LEU A C 1
ATOM 14288 O O . LEU E 2 1615 ? 133.080 142.884 146.200 1.00 80.67 1615 LEU A O 1
ATOM 14293 N N . VAL E 2 1616 ? 134.561 144.389 145.408 1.00 75.25 1616 VAL A N 1
ATOM 14294 C CA . VAL E 2 1616 ? 135.061 144.656 146.751 1.00 77.93 1616 VAL A CA 1
ATOM 14295 C C . VAL E 2 1616 ? 133.992 145.346 147.591 1.00 81.77 1616 VAL A C 1
ATOM 14296 O O . VAL E 2 1616 ? 133.932 145.151 148.810 1.00 85.67 1616 VAL A O 1
ATOM 14300 N N . ALA E 2 1617 ? 133.115 146.133 146.961 1.00 77.40 1617 ALA A N 1
ATOM 14301 C CA . ALA E 2 1617 ? 131.992 146.712 147.691 1.00 75.31 1617 ALA A CA 1
ATOM 14302 C C . ALA E 2 1617 ? 131.015 145.639 148.154 1.00 77.06 1617 ALA A C 1
ATOM 14303 O O . ALA E 2 1617 ? 130.461 145.739 149.252 1.00 76.98 1617 ALA A O 1
ATOM 14305 N N . ARG E 2 1618 ? 130.780 144.619 147.325 1.00 76.39 1618 ARG A N 1
ATOM 14306 C CA . ARG E 2 1618 ? 129.936 143.501 147.741 1.00 75.81 1618 ARG A CA 1
ATOM 14307 C C . ARG E 2 1618 ? 130.532 142.795 148.950 1.00 72.40 1618 ARG A C 1
ATOM 14308 O O . ARG E 2 1618 ? 129.824 142.481 149.916 1.00 72.22 1618 ARG A O 1
ATOM 14316 N N . LYS E 2 1619 ? 131.840 142.536 148.913 1.00 59.94 1619 LYS A N 1
ATOM 14317 C CA . LYS E 2 1619 ? 132.478 141.892 150.061 1.00 58.17 1619 LYS A CA 1
ATOM 14318 C C . LYS E 2 1619 ? 132.386 142.768 151.307 1.00 65.51 1619 LYS A C 1
ATOM 14319 O O . LYS E 2 1619 ? 132.120 142.269 152.410 1.00 71.06 1619 LYS A O 1
ATOM 14325 N N . LEU E 2 1620 ? 132.601 144.075 151.151 1.00 77.19 1620 LEU A N 1
ATOM 14326 C CA . LEU E 2 1620 ? 132.548 144.978 152.295 1.00 80.14 1620 LEU A CA 1
ATOM 14327 C C . LEU E 2 1620 ? 131.141 145.052 152.879 1.00 82.25 1620 LEU A C 1
ATOM 14328 O O . LEU E 2 1620 ? 130.972 145.091 154.103 1.00 85.55 1620 LEU A O 1
ATOM 14333 N N . SER E 2 1621 ? 130.120 145.085 152.021 1.00 72.17 1621 SER A N 1
ATOM 14334 C CA . SER E 2 1621 ? 128.743 145.061 152.496 1.00 67.93 1621 SER A CA 1
ATOM 14335 C C . SER E 2 1621 ? 128.406 143.754 153.196 1.00 69.68 1621 SER A C 1
ATOM 14336 O O . SER E 2 1621 ? 127.692 143.772 154.202 1.00 72.74 1621 SER A O 1
ATOM 14339 N N . LEU E 2 1622 ? 128.910 142.624 152.693 1.00 68.17 1622 LEU A N 1
ATOM 14340 C CA . LEU E 2 1622 ? 128.770 141.361 153.413 1.00 61.18 1622 LEU A CA 1
ATOM 14341 C C . LEU E 2 1622 ? 129.368 141.460 154.810 1.00 62.54 1622 LEU A C 1
ATOM 14342 O O . LEU E 2 1622 ? 128.744 141.050 155.799 1.00 65.22 1622 LEU A O 1
ATOM 14347 N N . LEU E 2 1623 ? 130.580 142.010 154.905 1.00 59.07 1623 LEU A N 1
ATOM 14348 C CA . LEU E 2 1623 ? 131.249 142.114 156.196 1.00 58.75 1623 LEU A CA 1
ATOM 14349 C C . LEU E 2 1623 ? 130.485 143.026 157.147 1.00 62.79 1623 LEU A C 1
ATOM 14350 O O . LEU E 2 1623 ? 130.395 142.737 158.344 1.00 66.21 1623 LEU A O 1
ATOM 14355 N N . ALA E 2 1624 ? 129.938 144.130 156.634 1.00 62.96 1624 ALA A N 1
ATOM 14356 C CA . ALA E 2 1624 ? 129.105 145.001 157.457 1.00 58.26 1624 ALA A CA 1
ATOM 14357 C C . ALA E 2 1624 ? 127.854 144.276 157.924 1.00 60.71 1624 ALA A C 1
ATOM 14358 O O . ALA E 2 1624 ? 127.423 144.436 159.072 1.00 64.43 1624 ALA A O 1
ATOM 14360 N N . ILE E 2 1625 ? 127.253 143.479 157.040 1.00 68.47 1625 ILE A N 1
ATOM 14361 C CA . ILE E 2 1625 ? 126.054 142.727 157.387 1.00 65.31 1625 ILE A CA 1
ATOM 14362 C C . ILE E 2 1625 ? 126.343 141.768 158.533 1.00 58.68 1625 ILE A C 1
ATOM 14363 O O . ILE E 2 1625 ? 125.529 141.610 159.451 1.00 55.06 1625 ILE A O 1
ATOM 14368 N N . ILE E 2 1626 ? 127.509 141.117 158.499 1.00 61.74 1626 ILE A N 1
ATOM 14369 C CA . ILE E 2 1626 ? 127.848 140.140 159.532 1.00 62.98 1626 ILE A CA 1
ATOM 14370 C C . ILE E 2 1626 ? 127.836 140.784 160.914 1.00 61.90 1626 ILE A C 1
ATOM 14371 O O . ILE E 2 1626 ? 127.333 140.201 161.881 1.00 61.70 1626 ILE A O 1
ATOM 14376 N N . TRP E 2 1627 ? 128.373 141.999 161.029 1.00 69.65 1627 TRP A N 1
ATOM 14377 C CA . TRP E 2 1627 ? 128.421 142.708 162.302 1.00 70.50 1627 TRP A CA 1
ATOM 14378 C C . TRP E 2 1627 ? 127.402 143.841 162.370 1.00 74.64 1627 TRP A C 1
ATOM 14379 O O . TRP E 2 1627 ? 127.680 144.897 162.944 1.00 79.23 1627 TRP A O 1
ATOM 14390 N N . ALA E 2 1628 ? 126.219 143.644 161.787 1.00 78.43 1628 ALA A N 1
ATOM 14391 C CA . ALA E 2 1628 ? 125.187 144.672 161.862 1.00 77.52 1628 ALA A CA 1
ATOM 14392 C C . ALA E 2 1628 ? 124.563 144.763 163.247 1.00 78.37 1628 ALA A C 1
ATOM 14393 O O . ALA E 2 1628 ? 123.971 145.796 163.579 1.00 80.35 1628 ALA A O 1
ATOM 14395 N N . ASN E 2 1629 ? 124.673 143.708 164.057 1.00 79.11 1629 ASN A N 1
ATOM 14396 C CA . ASN E 2 1629 ? 124.133 143.754 165.412 1.00 82.41 1629 ASN A CA 1
ATOM 14397 C C . ASN E 2 1629 ? 124.871 144.773 166.270 1.00 80.92 1629 ASN A C 1
ATOM 14398 O O . ASN E 2 1629 ? 124.245 145.548 167.002 1.00 81.63 1629 ASN A O 1
ATOM 14403 N N . TYR E 2 1630 ? 126.204 144.785 166.197 1.00 88.22 1630 TYR A N 1
ATOM 14404 C CA . TYR E 2 1630 ? 126.987 145.669 167.055 1.00 89.27 1630 TYR A CA 1
ATOM 14405 C C . TYR E 2 1630 ? 126.804 147.132 166.670 1.00 91.02 1630 TYR A C 1
ATOM 14406 O O . TYR E 2 1630 ? 126.729 148.002 167.546 1.00 91.58 1630 TYR A O 1
ATOM 14415 N N . ASN E 2 1631 ? 126.729 147.426 165.375 1.00 96.92 1631 ASN A N 1
ATOM 14416 C CA . ASN E 2 1631 ? 126.570 148.801 164.926 1.00 96.95 1631 ASN A CA 1
ATOM 14417 C C . ASN E 2 1631 ? 125.711 148.824 163.671 1.00 97.30 1631 ASN A C 1
ATOM 14418 O O . ASN E 2 1631 ? 125.804 147.938 162.818 1.00 99.23 1631 ASN A O 1
ATOM 14423 N N . TYR E 2 1632 ? 124.882 149.852 163.568 1.00 90.48 1632 TYR A N 1
ATOM 14424 C CA . TYR E 2 1632 ? 123.941 149.970 162.459 1.00 87.63 1632 TYR A CA 1
ATOM 14425 C C . TYR E 2 1632 ? 124.680 150.340 161.180 1.00 89.79 1632 TYR A C 1
ATOM 14426 O O . TYR E 2 1632 ? 125.363 151.374 161.148 1.00 89.76 1632 TYR A O 1
ATOM 14435 N N . PRO E 2 1633 ? 124.582 149.546 160.119 1.00 84.58 1633 PRO A N 1
ATOM 14436 C CA . PRO E 2 1633 ? 125.299 149.862 158.878 1.00 85.53 1633 PRO A CA 1
ATOM 14437 C C . PRO E 2 1633 ? 124.668 151.043 158.163 1.00 84.94 1633 PRO A C 1
ATOM 14438 O O . PRO E 2 1633 ? 123.436 151.179 158.133 1.00 78.77 1633 PRO A O 1
ATOM 14442 N N . PRO E 2 1634 ? 125.479 151.917 157.569 1.00 93.02 1634 PRO A N 1
ATOM 14443 C CA . PRO E 2 1634 ? 124.925 153.074 156.858 1.00 91.51 1634 PRO A CA 1
ATOM 14444 C C . PRO E 2 1634 ? 124.280 152.677 155.540 1.00 92.37 1634 PRO A C 1
ATOM 14445 O O . PRO E 2 1634 ? 124.537 151.603 154.991 1.00 93.01 1634 PRO A O 1
ATOM 14449 N N . LYS E 2 1635 ? 123.431 153.568 155.036 1.00 94.14 1635 LYS A N 1
ATOM 14450 C CA . LYS E 2 1635 ? 122.757 153.340 153.766 1.00 93.09 1635 LYS A CA 1
ATOM 14451 C C . LYS E 2 1635 ? 123.748 153.408 152.606 1.00 93.99 1635 LYS A C 1
ATOM 14452 O O . LYS E 2 1635 ? 124.737 154.145 152.634 1.00 92.32 1635 LYS A O 1
ATOM 14458 N N . VAL E 2 1636 ? 123.469 152.614 151.573 1.00 94.44 1636 VAL A N 1
ATOM 14459 C CA . VAL E 2 1636 ? 124.325 152.528 150.395 1.00 92.31 1636 VAL A CA 1
ATOM 14460 C C . VAL E 2 1636 ? 123.428 152.655 149.163 1.00 95.88 1636 VAL A C 1
ATOM 14461 O O . VAL E 2 1636 ? 123.904 152.742 148.026 1.00 97.31 1636 VAL A O 1
ATOM 14465 N N . LYS E 2 1637 ? 122.118 152.734 149.391 1.00 103.99 1637 LYS A N 1
ATOM 14466 C CA . LYS E 2 1637 ? 121.166 152.815 148.290 1.00 103.60 1637 LYS A CA 1
ATOM 14467 C C . LYS E 2 1637 ? 121.383 154.076 147.461 1.00 105.14 1637 LYS A C 1
ATOM 14468 O O . LYS E 2 1637 ? 121.643 155.157 147.998 1.00 105.82 1637 LYS A O 1
ATOM 14474 N N . GLY E 2 1638 ? 121.266 153.928 146.142 1.00 110.92 1638 GLY A N 1
ATOM 14475 C CA . GLY E 2 1638 ? 121.414 155.039 145.222 1.00 111.25 1638 GLY A CA 1
ATOM 14476 C C . GLY E 2 1638 ? 122.772 155.704 145.304 1.00 112.37 1638 GLY A C 1
ATOM 14477 O O . GLY E 2 1638 ? 122.866 156.934 145.353 1.00 113.66 1638 GLY A O 1
ATOM 14478 N N . MET E 2 1639 ? 123.833 154.901 145.315 1.00 115.75 1639 MET A N 1
ATOM 14479 C CA . MET E 2 1639 ? 125.173 155.403 145.566 1.00 117.07 1639 MET A CA 1
ATOM 14480 C C . MET E 2 1639 ? 126.148 154.752 144.596 1.00 117.92 1639 MET A C 1
ATOM 14481 O O . MET E 2 1639 ? 125.946 153.610 144.174 1.00 120.31 1639 MET A O 1
ATOM 14486 N N . SER E 2 1640 ? 127.206 155.487 144.245 1.00 115.44 1640 SER A N 1
ATOM 14487 C CA . SER E 2 1640 ? 128.142 155.037 143.226 1.00 116.14 1640 SER A CA 1
ATOM 14488 C C . SER E 2 1640 ? 129.005 153.890 143.749 1.00 115.64 1640 SER A C 1
ATOM 14489 O O . SER E 2 1640 ? 129.192 153.738 144.959 1.00 115.87 1640 SER A O 1
ATOM 14492 N N . PRO E 2 1641 ? 129.542 153.063 142.844 1.00 110.29 1641 PRO A N 1
ATOM 14493 C CA . PRO E 2 1641 ? 130.466 151.999 143.270 1.00 109.78 1641 PRO A CA 1
ATOM 14494 C C . PRO E 2 1641 ? 131.742 152.513 143.914 1.00 110.10 1641 PRO A C 1
ATOM 14495 O O . PRO E 2 1641 ? 132.395 151.746 144.634 1.00 110.39 1641 PRO A O 1
ATOM 14499 N N . GLU E 2 1642 ? 132.129 153.764 143.669 1.00 116.70 1642 GLU A N 1
ATOM 14500 C CA . GLU E 2 1642 ? 133.296 154.352 144.314 1.00 117.79 1642 GLU A CA 1
ATOM 14501 C C . GLU E 2 1642 ? 133.025 154.771 145.749 1.00 116.70 1642 GLU A C 1
ATOM 14502 O O . GLU E 2 1642 ? 133.937 154.718 146.582 1.00 115.34 1642 GLU A O 1
ATOM 14508 N N . ASP E 2 1643 ? 131.790 155.159 146.065 1.00 118.07 1643 ASP A N 1
ATOM 14509 C CA . ASP E 2 1643 ? 131.468 155.640 147.402 1.00 119.42 1643 ASP A CA 1
ATOM 14510 C C . ASP E 2 1643 ? 131.293 154.514 148.412 1.00 119.53 1643 ASP A C 1
ATOM 14511 O O . ASP E 2 1643 ? 130.719 154.748 149.480 1.00 116.60 1643 ASP A O 1
ATOM 14516 N N . LYS E 2 1644 ? 131.763 153.303 148.101 1.00 111.43 1644 LYS A N 1
ATOM 14517 C CA . LYS E 2 1644 ? 131.880 152.256 149.108 1.00 108.73 1644 LYS A CA 1
ATOM 14518 C C . LYS E 2 1644 ? 132.883 152.617 150.195 1.00 112.95 1644 LYS A C 1
ATOM 14519 O O . LYS E 2 1644 ? 133.058 151.850 151.150 1.00 115.02 1644 LYS A O 1
ATOM 14525 N N . CYS E 2 1645 ? 133.560 153.760 150.061 1.00 120.86 1645 CYS A N 1
ATOM 14526 C CA . CYS E 2 1645 ? 134.533 154.173 151.062 1.00 120.09 1645 CYS A CA 1
ATOM 14527 C C . CYS E 2 1645 ? 133.879 154.482 152.403 1.00 121.38 1645 CYS A C 1
ATOM 14528 O O . CYS E 2 1645 ? 134.534 154.385 153.442 1.00 122.34 1645 CYS A O 1
ATOM 14531 N N . GLN E 2 1646 ? 132.586 154.815 152.377 1.00 122.45 1646 GLN A N 1
ATOM 14532 C CA . GLN E 2 1646 ? 131.850 155.032 153.649 1.00 121.69 1646 GLN A CA 1
ATOM 14533 C C . GLN E 2 1646 ? 131.799 153.692 154.386 1.00 120.41 1646 GLN A C 1
ATOM 14534 O O . GLN E 2 1646 ? 132.151 153.664 155.581 1.00 120.80 1646 GLN A O 1
ATOM 14540 N N . ALA E 2 1647 ? 131.384 152.627 153.693 1.00 113.98 1647 ALA A N 1
ATOM 14541 C CA . ALA E 2 1647 ? 131.368 151.299 154.298 1.00 111.99 1647 ALA A CA 1
ATOM 14542 C C . ALA E 2 1647 ? 132.766 150.897 154.746 1.00 111.99 1647 ALA A C 1
ATOM 14543 O O . ALA E 2 1647 ? 132.950 150.354 155.845 1.00 113.85 1647 ALA A O 1
ATOM 14545 N N . LEU E 2 1648 ? 133.766 151.168 153.903 1.00 110.45 1648 LEU A N 1
ATOM 14546 C CA . LEU E 2 1648 ? 135.156 150.931 154.278 1.00 110.18 1648 LEU A CA 1
ATOM 14547 C C . LEU E 2 1648 ? 135.488 151.599 155.605 1.00 111.80 1648 LEU A C 1
ATOM 14548 O O . LEU E 2 1648 ? 136.078 150.977 156.493 1.00 112.08 1648 LEU A O 1
ATOM 14553 N N . THR E 2 1649 ? 135.095 152.864 155.760 1.00 113.45 1649 THR A N 1
ATOM 14554 C CA . THR E 2 1649 ? 135.400 153.610 156.974 1.00 112.08 1649 THR A CA 1
ATOM 14555 C C . THR E 2 1649 ? 134.677 153.029 158.182 1.00 113.03 1649 THR A C 1
ATOM 14556 O O . THR E 2 1649 ? 135.270 152.895 159.260 1.00 112.63 1649 THR A O 1
ATOM 14560 N N . THR E 2 1650 ? 133.399 152.676 158.027 1.00 114.75 1650 THR A N 1
ATOM 14561 C CA . THR E 2 1650 ? 132.645 152.217 159.191 1.00 114.95 1650 THR A CA 1
ATOM 14562 C C . THR E 2 1650 ? 133.055 150.806 159.599 1.00 111.80 1650 THR A C 1
ATOM 14563 O O . THR E 2 1650 ? 132.774 150.378 160.723 1.00 110.36 1650 THR A O 1
ATOM 14567 N N . HIS E 2 1651 ? 133.787 150.110 158.811 1.00 108.54 1651 HIS A N 1
ATOM 14568 C CA . HIS E 2 1651 ? 134.087 148.743 159.279 1.00 108.82 1651 HIS A CA 1
ATOM 14569 C C . HIS E 2 1651 ? 135.209 148.848 160.297 1.00 111.17 1651 HIS A C 1
ATOM 14570 O O . HIS E 2 1651 ? 135.269 147.962 161.161 1.00 112.71 1651 HIS A O 1
ATOM 14577 N N . LEU E 2 1652 ? 136.124 149.850 160.161 1.00 114.28 1652 LEU A N 1
ATOM 14578 C CA . LEU E 2 1652 ? 137.062 150.047 161.263 1.00 114.12 1652 LEU A CA 1
ATOM 14579 C C . LEU E 2 1652 ? 136.357 150.419 162.560 1.00 116.21 1652 LEU A C 1
ATOM 14580 O O . LEU E 2 1652 ? 136.812 150.009 163.634 1.00 116.27 1652 LEU A O 1
ATOM 14585 N N . LEU E 2 1653 ? 135.270 151.188 162.491 1.00 117.12 1653 LEU A N 1
ATOM 14586 C CA . LEU E 2 1653 ? 134.497 151.490 163.691 1.00 117.11 1653 LEU A CA 1
ATOM 14587 C C . LEU E 2 1653 ? 133.874 150.227 164.277 1.00 116.59 1653 LEU A C 1
ATOM 14588 O O . LEU E 2 1653 ? 133.924 150.005 165.491 1.00 116.49 1653 LEU A O 1
ATOM 14593 N N . GLN E 2 1654 ? 133.283 149.388 163.422 1.00 109.68 1654 GLN A N 1
ATOM 14594 C CA . GLN E 2 1654 ? 132.742 148.108 163.868 1.00 109.82 1654 GLN A CA 1
ATOM 14595 C C . GLN E 2 1654 ? 133.813 147.175 164.417 1.00 108.42 1654 GLN A C 1
ATOM 14596 O O . GLN E 2 1654 ? 133.517 146.369 165.306 1.00 107.79 1654 GLN A O 1
ATOM 14602 N N . THR E 2 1655 ? 135.042 147.259 163.905 1.00 114.60 1655 THR A N 1
ATOM 14603 C CA . THR E 2 1655 ? 136.111 146.387 164.382 1.00 116.02 1655 THR A CA 1
ATOM 14604 C C . THR E 2 1655 ? 136.441 146.649 165.847 1.00 117.22 1655 THR A C 1
ATOM 14605 O O . THR E 2 1655 ? 136.935 145.754 166.543 1.00 116.94 1655 THR A O 1
ATOM 14609 N N . VAL E 2 1656 ? 136.166 147.860 166.336 1.00 117.10 1656 VAL A N 1
ATOM 14610 C CA . VAL E 2 1656 ? 136.458 148.187 167.729 1.00 117.53 1656 VAL A CA 1
ATOM 14611 C C . VAL E 2 1656 ? 135.653 147.297 168.666 1.00 117.98 1656 VAL A C 1
ATOM 14612 O O . VAL E 2 1656 ? 136.180 146.768 169.651 1.00 119.44 1656 VAL A O 1
ATOM 14616 N N . GLU E 2 1657 ? 134.369 147.112 168.374 1.00 115.72 1657 GLU A N 1
ATOM 14617 C CA . GLU E 2 1657 ? 133.509 146.278 169.202 1.00 116.83 1657 GLU A CA 1
ATOM 14618 C C . GLU E 2 1657 ? 133.548 144.824 168.743 1.00 115.73 1657 GLU A C 1
ATOM 14619 O O . GLU E 2 1657 ? 134.419 144.058 169.151 1.00 114.61 1657 GLU A O 1
ATOM 14625 N N . GLN E 2 1663 ? 136.903 140.865 167.890 1.00 122.85 1663 GLN A N 1
ATOM 14626 C CA . GLN E 2 1663 ? 137.116 141.444 169.211 1.00 123.41 1663 GLN A CA 1
ATOM 14627 C C . GLN E 2 1663 ? 138.514 141.116 169.732 1.00 123.93 1663 GLN A C 1
ATOM 14628 O O . GLN E 2 1663 ? 139.033 141.802 170.612 1.00 122.87 1663 GLN A O 1
ATOM 14634 N N . ILE E 2 1664 ? 139.119 140.062 169.182 1.00 126.87 1664 ILE A N 1
ATOM 14635 C CA . ILE E 2 1664 ? 140.502 139.703 169.465 1.00 125.76 1664 ILE A CA 1
ATOM 14636 C C . ILE E 2 1664 ? 141.223 139.512 168.138 1.00 125.35 1664 ILE A C 1
ATOM 14637 O O . ILE E 2 1664 ? 140.601 139.317 167.091 1.00 126.31 1664 ILE A O 1
ATOM 14642 N N . GLU E 2 1665 ? 142.556 139.564 168.203 1.00 114.90 1665 GLU A N 1
ATOM 14643 C CA . GLU E 2 1665 ? 143.447 139.493 167.036 1.00 115.51 1665 GLU A CA 1
ATOM 14644 C C . GLU E 2 1665 ? 142.872 140.266 165.849 1.00 116.18 1665 GLU A C 1
ATOM 14645 O O . GLU E 2 1665 ? 142.636 139.730 164.765 1.00 113.62 1665 GLU A O 1
ATOM 14651 N N . LYS E 2 1666 ? 142.616 141.560 166.054 1.00 112.88 1666 LYS A N 1
ATOM 14652 C CA . LYS E 2 1666 ? 141.936 142.358 164.994 1.00 112.90 1666 LYS A CA 1
ATOM 14653 C C . LYS E 2 1666 ? 142.803 142.518 163.740 1.00 114.31 1666 LYS A C 1
ATOM 14654 O O . LYS E 2 1666 ? 142.240 142.918 162.704 1.00 112.35 1666 LYS A O 1
ATOM 14660 N N . THR E 2 1667 ? 144.103 142.221 163.807 1.00 115.66 1667 THR A N 1
ATOM 14661 C CA . THR E 2 1667 ? 144.950 142.485 162.647 1.00 113.87 1667 THR A CA 1
ATOM 14662 C C . THR E 2 1667 ? 144.404 141.819 161.390 1.00 114.03 1667 THR A C 1
ATOM 14663 O O . THR E 2 1667 ? 144.299 142.456 160.335 1.00 113.15 1667 THR A O 1
ATOM 14667 N N . ASN E 2 1668 ? 144.040 140.538 161.488 1.00 112.97 1668 ASN A N 1
ATOM 14668 C CA . ASN E 2 1668 ? 143.479 139.838 160.336 1.00 111.66 1668 ASN A CA 1
ATOM 14669 C C . ASN E 2 1668 ? 142.137 140.424 159.920 1.00 109.55 1668 ASN A C 1
ATOM 14670 O O . ASN E 2 1668 ? 141.838 140.488 158.723 1.00 108.32 1668 ASN A O 1
ATOM 14675 N N . ILE E 2 1669 ? 141.319 140.846 160.886 1.00 101.32 1669 ILE A N 1
ATOM 14676 C CA . ILE E 2 1669 ? 140.030 141.453 160.560 1.00 101.07 1669 ILE A CA 1
ATOM 14677 C C . ILE E 2 1669 ? 140.235 142.723 159.746 1.00 101.54 1669 ILE A C 1
ATOM 14678 O O . ILE E 2 1669 ? 139.612 142.917 158.697 1.00 102.66 1669 ILE A O 1
ATOM 14683 N N . ARG E 2 1670 ? 141.126 143.603 160.211 1.00 105.32 1670 ARG A N 1
ATOM 14684 C CA . ARG E 2 1670 ? 141.338 144.867 159.512 1.00 106.64 1670 ARG A CA 1
ATOM 14685 C C . ARG E 2 1670 ? 142.036 144.669 158.174 1.00 105.15 1670 ARG A C 1
ATOM 14686 O O . ARG E 2 1670 ? 141.778 145.426 157.231 1.00 103.92 1670 ARG A O 1
ATOM 14694 N N . ARG E 2 1671 ? 142.921 143.672 158.071 1.00 110.84 1671 ARG A N 1
ATOM 14695 C CA . ARG E 2 1671 ? 143.658 143.467 156.829 1.00 110.96 1671 ARG A CA 1
ATOM 14696 C C . ARG E 2 1671 ? 142.720 143.140 155.676 1.00 111.33 1671 ARG A C 1
ATOM 14697 O O . ARG E 2 1671 ? 142.901 143.641 154.560 1.00 112.43 1671 ARG A O 1
ATOM 14705 N N . MET E 2 1672 ? 141.706 142.310 155.925 1.00 96.55 1672 MET A N 1
ATOM 14706 C CA . MET E 2 1672 ? 140.735 141.992 154.886 1.00 94.11 1672 MET A CA 1
ATOM 14707 C C . MET E 2 1672 ? 139.883 143.191 154.495 1.00 92.88 1672 MET A C 1
ATOM 14708 O O . MET E 2 1672 ? 139.190 143.128 153.474 1.00 95.49 1672 MET A O 1
ATOM 14713 N N . ILE E 2 1673 ? 139.915 144.271 155.273 1.00 98.43 1673 ILE A N 1
ATOM 14714 C CA . ILE E 2 1673 ? 139.116 145.451 154.978 1.00 102.95 1673 ILE A CA 1
ATOM 14715 C C . ILE E 2 1673 ? 139.951 146.469 154.211 1.00 104.49 1673 ILE A C 1
ATOM 14716 O O . ILE E 2 1673 ? 139.594 146.858 153.093 1.00 102.14 1673 ILE A O 1
ATOM 14721 N N . ILE E 2 1674 ? 141.063 146.918 154.801 1.00 110.99 1674 ILE A N 1
ATOM 14722 C CA . ILE E 2 1674 ? 141.856 147.958 154.148 1.00 110.19 1674 ILE A CA 1
ATOM 14723 C C . ILE E 2 1674 ? 142.557 147.403 152.914 1.00 109.48 1674 ILE A C 1
ATOM 14724 O O . ILE E 2 1674 ? 142.677 148.088 151.892 1.00 110.52 1674 ILE A O 1
ATOM 14729 N N . GLU E 2 1675 ? 143.030 146.156 152.984 1.00 107.41 1675 GLU A N 1
ATOM 14730 C CA . GLU E 2 1675 ? 143.792 145.526 151.909 1.00 107.05 1675 GLU A CA 1
ATOM 14731 C C . GLU E 2 1675 ? 143.106 144.217 151.535 1.00 108.22 1675 GLU A C 1
ATOM 14732 O O . GLU E 2 1675 ? 143.576 143.130 151.901 1.00 109.60 1675 GLU A O 1
ATOM 14738 N N . PRO E 2 1676 ? 142.004 144.338 150.754 1.00 96.91 1676 PRO A N 1
ATOM 14739 C CA . PRO E 2 1676 ? 141.231 143.187 150.400 1.00 94.61 1676 PRO A CA 1
ATOM 14740 C C . PRO E 2 1676 ? 142.062 142.301 149.496 1.00 97.42 1676 PRO A C 1
ATOM 14741 O O . PRO E 2 1676 ? 142.790 142.829 148.706 1.00 98.57 1676 PRO A O 1
ATOM 14745 N N . LYS E 2 1677 ? 141.979 141.003 149.651 1.00 92.48 1677 LYS A N 1
ATOM 14746 C CA . LYS E 2 1677 ? 142.665 140.120 148.687 1.00 92.77 1677 LYS A CA 1
ATOM 14747 C C . LYS E 2 1677 ? 141.885 140.206 147.399 1.00 87.86 1677 LYS A C 1
ATOM 14748 O O . LYS E 2 1677 ? 140.668 140.156 147.436 1.00 82.83 1677 LYS A O 1
ATOM 14754 N N . LEU E 2 1678 ? 142.540 140.349 146.301 1.00 79.95 1678 LEU A N 1
ATOM 14755 C CA . LEU E 2 1678 ? 141.884 140.468 144.997 1.00 78.69 1678 LEU A CA 1
ATOM 14756 C C . LEU E 2 1678 ? 142.901 139.891 144.033 1.00 80.68 1678 LEU A C 1
ATOM 14757 O O . LEU E 2 1678 ? 144.069 139.968 144.364 1.00 83.25 1678 LEU A O 1
ATOM 14762 N N . THR E 2 1679 ? 142.513 139.330 142.939 1.00 88.78 1679 THR A N 1
ATOM 14763 C CA . THR E 2 1679 ? 143.297 138.661 141.902 1.00 92.15 1679 THR A CA 1
ATOM 14764 C C . THR E 2 1679 ? 142.533 138.784 140.586 1.00 94.20 1679 THR A C 1
ATOM 14765 O O . THR E 2 1679 ? 141.609 138.007 140.329 1.00 90.08 1679 THR A O 1
ATOM 14769 N N . ALA E 2 1680 ? 142.924 139.756 139.765 1.00 101.30 1680 ALA A N 1
ATOM 14770 C CA . ALA E 2 1680 ? 142.278 139.967 138.478 1.00 99.33 1680 ALA A CA 1
ATOM 14771 C C . ALA E 2 1680 ? 142.895 139.067 137.416 1.00 98.17 1680 ALA A C 1
ATOM 14772 O O . ALA E 2 1680 ? 144.115 138.902 137.352 1.00 97.27 1680 ALA A O 1
ATOM 14774 N N . TYR E 2 1681 ? 142.042 138.487 136.580 1.00 97.82 1681 TYR A N 1
ATOM 14775 C CA . TYR E 2 1681 ? 142.474 137.551 135.543 1.00 96.80 1681 TYR A CA 1
ATOM 14776 C C . TYR E 2 1681 ? 142.018 138.040 134.177 1.00 97.43 1681 TYR A C 1
ATOM 14777 O O . TYR E 2 1681 ? 140.800 138.098 133.919 1.00 96.90 1681 TYR A O 1
ATOM 14786 N N . PRO E 2 1682 ? 142.938 138.414 133.282 1.00 102.60 1682 PRO A N 1
ATOM 14787 C CA . PRO E 2 1682 ? 142.518 138.925 131.966 1.00 103.68 1682 PRO A CA 1
ATOM 14788 C C . PRO E 2 1682 ? 141.712 137.931 131.150 1.00 103.58 1682 PRO A C 1
ATOM 14789 O O . PRO E 2 1682 ? 140.800 138.339 130.421 1.00 103.62 1682 PRO A O 1
ATOM 14793 N N . SER E 2 1683 ? 142.017 136.640 131.246 1.00 105.53 1683 SER A N 1
ATOM 14794 C CA . SER E 2 1683 ? 141.266 135.633 130.514 1.00 105.25 1683 SER A CA 1
ATOM 14795 C C . SER E 2 1683 ? 139.902 135.421 131.169 1.00 105.30 1683 SER A C 1
ATOM 14796 O O . SER E 2 1683 ? 139.558 136.043 132.177 1.00 110.70 1683 SER A O 1
ATOM 14799 N N . ASN E 2 1684 ? 139.110 134.528 130.582 1.00 102.09 1684 ASN A N 1
ATOM 14800 C CA . ASN E 2 1684 ? 137.781 134.220 131.085 1.00 102.94 1684 ASN A CA 1
ATOM 14801 C C . ASN E 2 1684 ? 137.668 132.738 131.417 1.00 102.38 1684 ASN A C 1
ATOM 14802 O O . ASN E 2 1684 ? 138.387 131.896 130.872 1.00 102.73 1684 ASN A O 1
ATOM 14807 N N . LEU E 2 1685 ? 136.759 132.432 132.336 1.00 86.11 1685 LEU A N 1
ATOM 14808 C CA . LEU E 2 1685 ? 136.487 131.051 132.702 1.00 86.60 1685 LEU A CA 1
ATOM 14809 C C . LEU E 2 1685 ? 135.754 130.340 131.573 1.00 83.78 1685 LEU A C 1
ATOM 14810 O O . LEU E 2 1685 ? 136.375 129.696 130.729 1.00 83.37 1685 LEU A O 1
ATOM 14815 N N . LEU E 2 1688 ? 140.502 129.390 131.004 1.00 85.15 1688 LEU A N 1
ATOM 14816 C CA . LEU E 2 1688 ? 141.287 129.601 132.215 1.00 87.94 1688 LEU A CA 1
ATOM 14817 C C . LEU E 2 1688 ? 141.195 128.388 133.134 1.00 91.28 1688 LEU A C 1
ATOM 14818 O O . LEU E 2 1688 ? 142.209 127.868 133.594 1.00 91.37 1688 LEU A O 1
ATOM 14823 N N . SER E 2 1689 ? 139.965 127.947 133.402 1.00 81.04 1689 SER A N 1
ATOM 14824 C CA . SER E 2 1689 ? 139.772 126.734 134.190 1.00 72.75 1689 SER A CA 1
ATOM 14825 C C . SER E 2 1689 ? 140.280 125.507 133.444 1.00 77.55 1689 SER A C 1
ATOM 14826 O O . SER E 2 1689 ? 140.794 124.566 134.061 1.00 78.70 1689 SER A O 1
ATOM 14829 N N . ARG E 2 1690 ? 140.137 125.497 132.117 1.00 80.29 1690 ARG A N 1
ATOM 14830 C CA . ARG E 2 1690 ? 140.583 124.354 131.328 1.00 81.75 1690 ARG A CA 1
ATOM 14831 C C . ARG E 2 1690 ? 142.096 124.189 131.401 1.00 81.06 1690 ARG A C 1
ATOM 14832 O O . ARG E 2 1690 ? 142.598 123.062 131.474 1.00 78.31 1690 ARG A O 1
ATOM 14840 N N . LYS E 2 1691 ? 142.836 125.300 131.376 1.00 79.61 1691 LYS A N 1
ATOM 14841 C CA . LYS E 2 1691 ? 144.288 125.220 131.501 1.00 78.27 1691 LYS A CA 1
ATOM 14842 C C . LYS E 2 1691 ? 144.691 124.627 132.844 1.00 83.10 1691 LYS A C 1
ATOM 14843 O O . LYS E 2 1691 ? 145.583 123.773 132.912 1.00 83.09 1691 LYS A O 1
ATOM 14849 N N . LEU E 2 1692 ? 144.037 125.062 133.923 1.00 85.58 1692 LEU A N 1
ATOM 14850 C CA . LEU E 2 1692 ? 144.334 124.516 135.244 1.00 80.52 1692 LEU A CA 1
ATOM 14851 C C . LEU E 2 1692 ? 144.009 123.029 135.304 1.00 77.42 1692 LEU A C 1
ATOM 14852 O O . LEU E 2 1692 ? 144.781 122.235 135.853 1.00 79.22 1692 LEU A O 1
ATOM 14857 N N . LEU E 2 1693 ? 142.864 122.635 134.743 1.00 65.91 1693 LEU A N 1
ATOM 14858 C CA . LEU E 2 1693 ? 142.490 121.225 134.757 1.00 63.95 1693 LEU A CA 1
ATOM 14859 C C . LEU E 2 1693 ? 143.496 120.383 133.986 1.00 76.63 1693 LEU A C 1
ATOM 14860 O O . LEU E 2 1693 ? 143.888 119.301 134.440 1.00 81.03 1693 LEU A O 1
ATOM 14865 N N . ASN E 2 1694 ? 143.924 120.860 132.815 1.00 88.99 1694 ASN A N 1
ATOM 14866 C CA . ASN E 2 1694 ? 144.909 120.122 132.032 1.00 85.76 1694 ASN A CA 1
ATOM 14867 C C . ASN E 2 1694 ? 146.235 120.021 132.772 1.00 83.66 1694 ASN A C 1
ATOM 14868 O O . ASN E 2 1694 ? 146.870 118.960 132.780 1.00 86.33 1694 ASN A O 1
ATOM 14873 N N . ALA E 2 1695 ? 146.664 121.111 133.413 1.00 81.31 1695 ALA A N 1
ATOM 14874 C CA . ALA E 2 1695 ? 147.904 121.077 134.178 1.00 82.23 1695 ALA A CA 1
ATOM 14875 C C . ALA E 2 1695 ? 147.820 120.096 135.339 1.00 82.66 1695 ALA A C 1
ATOM 14876 O O . ALA E 2 1695 ? 148.804 119.411 135.640 1.00 85.17 1695 ALA A O 1
ATOM 14878 N N . ILE E 2 1696 ? 146.667 120.018 136.001 1.00 78.41 1696 ILE A N 1
ATOM 14879 C CA . ILE E 2 1696 ? 146.515 119.083 137.113 1.00 78.60 1696 ILE A CA 1
ATOM 14880 C C . ILE E 2 1696 ? 146.528 117.644 136.610 1.00 76.59 1696 ILE A C 1
ATOM 14881 O O . ILE E 2 1696 ? 147.215 116.781 137.170 1.00 76.81 1696 ILE A O 1
ATOM 14886 N N . ARG E 2 1697 ? 145.767 117.359 135.548 1.00 81.41 1697 ARG A N 1
ATOM 14887 C CA . ARG E 2 1697 ? 145.693 115.988 135.048 1.00 85.41 1697 ARG A CA 1
ATOM 14888 C C . ARG E 2 1697 ? 147.038 115.510 134.512 1.00 87.85 1697 ARG A C 1
ATOM 14889 O O . ARG E 2 1697 ? 147.450 114.376 134.786 1.00 85.37 1697 ARG A O 1
ATOM 14897 N N . ASP E 2 1698 ? 147.733 116.350 133.743 1.00 96.06 1698 ASP A N 1
ATOM 14898 C CA . ASP E 2 1698 ? 148.990 115.921 133.138 1.00 93.64 1698 ASP A CA 1
ATOM 14899 C C . ASP E 2 1698 ? 150.064 115.671 134.189 1.00 92.20 1698 ASP A C 1
ATOM 14900 O O . ASP E 2 1698 ? 150.851 114.725 134.065 1.00 95.42 1698 ASP A O 1
ATOM 14905 N N . SER E 2 1699 ? 150.097 116.521 135.221 1.00 97.14 1699 SER A N 1
ATOM 14906 C CA . SER E 2 1699 ? 151.154 116.415 136.262 1.00 100.52 1699 SER A CA 1
ATOM 14907 C C . SER E 2 1699 ? 151.003 115.124 137.072 1.00 100.46 1699 SER A C 1
ATOM 14908 O O . SER E 2 1699 ? 149.879 114.848 137.537 1.00 102.09 1699 SER A O 1
ATOM 14911 N N . GLU E 2 1700 ? 152.096 114.373 137.238 1.00 100.89 1700 GLU A N 1
ATOM 14912 C CA . GLU E 2 1700 ? 152.056 113.169 138.059 1.00 102.13 1700 GLU A CA 1
ATOM 14913 C C . GLU E 2 1700 ? 151.836 113.530 139.524 1.00 104.09 1700 GLU A C 1
ATOM 14914 O O . GLU E 2 1700 ? 150.950 112.971 140.185 1.00 105.15 1700 GLU A O 1
ATOM 14920 N N . GLU E 2 1701 ? 152.686 114.384 140.070 1.00 104.99 1701 GLU A N 1
ATOM 14921 C CA . GLU E 2 1701 ? 152.453 114.855 141.458 1.00 104.18 1701 GLU A CA 1
ATOM 14922 C C . GLU E 2 1701 ? 150.987 115.266 141.640 1.00 102.66 1701 GLU A C 1
ATOM 14923 O O . GLU E 2 1701 ? 150.373 114.837 142.622 1.00 99.77 1701 GLU A O 1
ATOM 14929 N N . GLY E 2 1702 ? 150.434 116.051 140.721 1.00 93.08 1702 GLY A N 1
ATOM 14930 C CA . GLY E 2 1702 ? 149.078 116.531 140.941 1.00 91.74 1702 GLY A CA 1
ATOM 14931 C C . GLY E 2 1702 ? 148.113 115.407 141.265 1.00 94.96 1702 GLY A C 1
ATOM 14932 O O . GLY E 2 1702 ? 147.338 115.487 142.225 1.00 100.29 1702 GLY A O 1
ATOM 14933 N N . GLN E 2 1703 ? 148.161 114.331 140.476 1.00 91.37 1703 GLN A N 1
ATOM 14934 C CA . GLN E 2 1703 ? 147.330 113.166 140.760 1.00 91.53 1703 GLN A CA 1
ATOM 14935 C C . GLN E 2 1703 ? 147.724 112.523 142.083 1.00 90.01 1703 GLN A C 1
ATOM 14936 O O . GLN E 2 1703 ? 146.856 112.077 142.844 1.00 92.44 1703 GLN A O 1
ATOM 14942 N N . PHE E 2 1704 ? 149.026 112.466 142.371 1.00 90.73 1704 PHE A N 1
ATOM 14943 C CA . PHE E 2 1704 ? 149.470 111.915 143.648 1.00 92.18 1704 PHE A CA 1
ATOM 14944 C C . PHE E 2 1704 ? 148.915 112.726 144.815 1.00 89.92 1704 PHE A C 1
ATOM 14945 O O . PHE E 2 1704 ? 148.445 112.159 145.807 1.00 89.64 1704 PHE A O 1
ATOM 14953 N N . LEU E 2 1705 ? 148.954 114.054 144.707 1.00 85.77 1705 LEU A N 1
ATOM 14954 C CA . LEU E 2 1705 ? 148.442 114.916 145.766 1.00 83.57 1705 LEU A CA 1
ATOM 14955 C C . LEU E 2 1705 ? 146.938 114.758 145.932 1.00 82.03 1705 LEU A C 1
ATOM 14956 O O . LEU E 2 1705 ? 146.434 114.733 147.060 1.00 86.37 1705 LEU A O 1
ATOM 14961 N N . ILE E 2 1706 ? 146.203 114.662 144.822 1.00 72.22 1706 ILE A N 1
ATOM 14962 C CA . ILE E 2 1706 ? 144.756 114.476 144.916 1.00 75.26 1706 ILE A CA 1
ATOM 14963 C C . ILE E 2 1706 ? 144.431 113.153 145.598 1.00 78.73 1706 ILE A C 1
ATOM 14964 O O . ILE E 2 1706 ? 143.571 113.087 146.489 1.00 76.48 1706 ILE A O 1
ATOM 14969 N N . ALA E 2 1707 ? 145.123 112.081 145.204 1.00 86.16 1707 ALA A N 1
ATOM 14970 C CA . ALA E 2 1707 ? 144.893 110.786 145.834 1.00 86.32 1707 ALA A CA 1
ATOM 14971 C C . ALA E 2 1707 ? 145.243 110.826 147.317 1.00 82.84 1707 ALA A C 1
ATOM 14972 O O . ALA E 2 1707 ? 144.525 110.256 148.145 1.00 80.84 1707 ALA A O 1
ATOM 14974 N N . SER E 2 1708 ? 146.342 111.496 147.670 1.00 75.91 1708 SER A N 1
ATOM 14975 C CA . SER E 2 1708 ? 146.724 111.599 149.074 1.00 76.84 1708 SER A CA 1
ATOM 14976 C C . SER E 2 1708 ? 145.681 112.368 149.872 1.00 79.78 1708 SER A C 1
ATOM 14977 O O . SER E 2 1708 ? 145.365 112.003 151.011 1.00 81.43 1708 SER A O 1
ATOM 14980 N N . TYR E 2 1709 ? 145.139 113.442 149.294 1.00 78.59 1709 TYR A N 1
ATOM 14981 C CA . TYR E 2 1709 ? 144.090 114.193 149.974 1.00 76.35 1709 TYR A CA 1
ATOM 14982 C C . TYR E 2 1709 ? 142.852 113.337 150.191 1.00 75.62 1709 TYR A C 1
ATOM 14983 O O . TYR E 2 1709 ? 142.244 113.375 151.268 1.00 76.16 1709 TYR A O 1
ATOM 14992 N N . TYR E 2 1710 ? 142.461 112.559 149.186 1.00 76.48 1710 TYR A N 1
ATOM 14993 C CA . TYR E 2 1710 ? 141.230 111.786 149.277 1.00 78.42 1710 TYR A CA 1
ATOM 14994 C C . TYR E 2 1710 ? 141.433 110.388 149.848 1.00 78.78 1710 TYR A C 1
ATOM 14995 O O . TYR E 2 1710 ? 140.478 109.607 149.883 1.00 79.54 1710 TYR A O 1
ATOM 15004 N N . ASN E 2 1711 ? 142.639 110.055 150.296 1.00 84.29 1711 ASN A N 1
ATOM 15005 C CA . ASN E 2 1711 ? 142.874 108.781 150.967 1.00 82.90 1711 ASN A CA 1
ATOM 15006 C C . ASN E 2 1711 ? 143.348 109.010 152.398 1.00 82.35 1711 ASN A C 1
ATOM 15007 O O . ASN E 2 1711 ? 143.969 110.028 152.699 1.00 85.23 1711 ASN A O 1
ATOM 15012 N N . LEU E 2 1736 ? 118.538 101.474 179.648 1.00 98.78 1736 LEU A N 1
ATOM 15013 C CA . LEU E 2 1736 ? 118.362 100.147 179.076 1.00 101.77 1736 LEU A CA 1
ATOM 15014 C C . LEU E 2 1736 ? 116.887 99.767 179.128 1.00 102.36 1736 LEU A C 1
ATOM 15015 O O . LEU E 2 1736 ? 116.227 99.949 180.152 1.00 104.10 1736 LEU A O 1
ATOM 15020 N N . THR E 2 1737 ? 116.371 99.243 178.019 1.00 86.61 1737 THR A N 1
ATOM 15021 C CA . THR E 2 1737 ? 114.976 98.823 177.919 1.00 85.70 1737 THR A CA 1
ATOM 15022 C C . THR E 2 1737 ? 114.938 97.298 177.915 1.00 87.72 1737 THR A C 1
ATOM 15023 O O . THR E 2 1737 ? 115.180 96.661 176.887 1.00 80.24 1737 THR A O 1
ATOM 15027 N N . GLU E 2 1738 ? 114.629 96.714 179.074 1.00 99.43 1738 GLU A N 1
ATOM 15028 C CA . GLU E 2 1738 ? 114.511 95.270 179.231 1.00 98.54 1738 GLU A CA 1
ATOM 15029 C C . GLU E 2 1738 ? 113.066 94.849 179.486 1.00 95.83 1738 GLU A C 1
ATOM 15030 O O . GLU E 2 1738 ? 112.809 93.850 180.161 1.00 93.90 1738 GLU A O 1
ATOM 15036 N N . PHE E 2 1739 ? 112.114 95.607 178.950 1.00 92.69 1739 PHE A N 1
ATOM 15037 C CA . PHE E 2 1739 ? 110.702 95.273 179.062 1.00 90.10 1739 PHE A CA 1
ATOM 15038 C C . PHE E 2 1739 ? 110.247 94.289 177.992 1.00 90.72 1739 PHE A C 1
ATOM 15039 O O . PHE E 2 1739 ? 109.069 93.914 177.978 1.00 93.39 1739 PHE A O 1
ATOM 15047 N N . ASP E 2 1740 ? 111.142 93.875 177.101 1.00 89.95 1740 ASP A N 1
ATOM 15048 C CA . ASP E 2 1740 ? 110.815 92.867 176.105 1.00 88.95 1740 ASP A CA 1
ATOM 15049 C C . ASP E 2 1740 ? 110.610 91.507 176.764 1.00 92.94 1740 ASP A C 1
ATOM 15050 O O . ASP E 2 1740 ? 111.234 91.181 177.777 1.00 94.66 1740 ASP A O 1
ATOM 15055 N N . PHE E 2 1741 ? 109.723 90.708 176.175 1.00 78.16 1741 PHE A N 1
ATOM 15056 C CA . PHE E 2 1741 ? 109.404 89.387 176.694 1.00 74.53 1741 PHE A CA 1
ATOM 15057 C C . PHE E 2 1741 ? 109.424 88.365 175.567 1.00 69.89 1741 PHE A C 1
ATOM 15058 O O . PHE E 2 1741 ? 109.142 88.686 174.409 1.00 69.47 1741 PHE A O 1
ATOM 15066 N N . ILE E 2 1742 ? 109.757 87.126 175.920 1.00 70.94 1742 ILE A N 1
ATOM 15067 C CA . ILE E 2 1742 ? 109.804 86.015 174.978 1.00 72.16 1742 ILE A CA 1
ATOM 15068 C C . ILE E 2 1742 ? 108.752 84.992 175.376 1.00 80.47 1742 ILE A C 1
ATOM 15069 O O . ILE E 2 1742 ? 108.522 84.752 176.566 1.00 85.64 1742 ILE A O 1
ATOM 15074 N N . LEU E 2 1743 ? 108.112 84.393 174.376 1.00 72.73 1743 LEU A N 1
ATOM 15075 C CA . LEU E 2 1743 ? 107.122 83.335 174.571 1.00 65.50 1743 LEU A CA 1
ATOM 15076 C C . LEU E 2 1743 ? 107.564 82.129 173.751 1.00 66.91 1743 LEU A C 1
ATOM 15077 O O . LEU E 2 1743 ? 107.186 81.991 172.584 1.00 77.55 1743 LEU A O 1
ATOM 15082 N N . ASN E 2 1744 ? 108.366 81.258 174.356 1.00 78.06 1744 ASN A N 1
ATOM 15083 C CA . ASN E 2 1744 ? 108.781 80.041 173.674 1.00 83.40 1744 ASN A CA 1
ATOM 15084 C C . ASN E 2 1744 ? 107.568 79.164 173.387 1.00 84.28 1744 ASN A C 1
ATOM 15085 O O . ASN E 2 1744 ? 106.729 78.937 174.262 1.00 83.68 1744 ASN A O 1
ATOM 15090 N N . LEU E 2 1745 ? 107.479 78.676 172.155 1.00 83.02 1745 LEU A N 1
ATOM 15091 C CA . LEU E 2 1745 ? 106.330 77.891 171.721 1.00 80.24 1745 LEU A CA 1
ATOM 15092 C C . LEU E 2 1745 ? 106.773 76.478 171.364 1.00 82.71 1745 LEU A C 1
ATOM 15093 O O . LEU E 2 1745 ? 107.617 76.284 170.491 1.00 85.51 1745 LEU A O 1
ATOM 15098 N N . PRO E 2 1772 ? 96.984 104.029 162.316 1.00 101.23 1772 PRO A N 1
ATOM 15099 C CA . PRO E 2 1772 ? 96.286 105.316 162.403 1.00 101.86 1772 PRO A CA 1
ATOM 15100 C C . PRO E 2 1772 ? 96.602 106.065 163.695 1.00 102.86 1772 PRO A C 1
ATOM 15101 O O . PRO E 2 1772 ? 95.732 106.732 164.252 1.00 103.03 1772 PRO A O 1
ATOM 15105 N N . GLN E 2 1773 ? 97.841 105.948 164.160 1.00 91.83 1773 GLN A N 1
ATOM 15106 C CA . GLN E 2 1773 ? 98.298 106.610 165.370 1.00 90.42 1773 GLN A CA 1
ATOM 15107 C C . GLN E 2 1773 ? 99.590 107.361 165.091 1.00 89.05 1773 GLN A C 1
ATOM 15108 O O . GLN E 2 1773 ? 100.359 106.975 164.206 1.00 89.39 1773 GLN A O 1
ATOM 15114 N N . PRO E 2 1774 ? 99.845 108.446 165.820 1.00 89.50 1774 PRO A N 1
ATOM 15115 C CA . PRO E 2 1774 ? 101.103 109.179 165.648 1.00 87.39 1774 PRO A CA 1
ATOM 15116 C C . PRO E 2 1774 ? 102.294 108.313 166.011 1.00 86.82 1774 PRO A C 1
ATOM 15117 O O . PRO E 2 1774 ? 102.216 107.486 166.932 1.00 84.91 1774 PRO A O 1
ATOM 15121 N N . PRO E 2 1775 ? 103.418 108.471 165.311 1.00 75.18 1775 PRO A N 1
ATOM 15122 C CA . PRO E 2 1775 ? 104.618 107.660 165.601 1.00 72.55 1775 PRO A CA 1
ATOM 15123 C C . PRO E 2 1775 ? 105.453 108.261 166.725 1.00 74.19 1775 PRO A C 1
ATOM 15124 O O . PRO E 2 1775 ? 106.616 108.644 166.563 1.00 71.26 1775 PRO A O 1
ATOM 15128 N N . LEU E 2 1776 ? 104.842 108.350 167.908 1.00 71.12 1776 LEU A N 1
ATOM 15129 C CA . LEU E 2 1776 ? 105.520 108.907 169.071 1.00 69.55 1776 LEU A CA 1
ATOM 15130 C C . LEU E 2 1776 ? 106.717 108.072 169.505 1.00 65.52 1776 LEU A C 1
ATOM 15131 O O . LEU E 2 1776 ? 107.624 108.603 170.153 1.00 60.19 1776 LEU A O 1
ATOM 15136 N N . HIS E 2 1777 ? 106.741 106.783 169.163 1.00 69.93 1777 HIS A N 1
ATOM 15137 C CA . HIS E 2 1777 ? 107.778 105.893 169.667 1.00 67.00 1777 HIS A CA 1
ATOM 15138 C C . HIS E 2 1777 ? 109.144 106.179 169.063 1.00 60.49 1777 HIS A C 1
ATOM 15139 O O . HIS E 2 1777 ? 110.153 105.709 169.598 1.00 61.20 1777 HIS A O 1
ATOM 15146 N N . HIS E 2 1778 ? 109.203 106.935 167.966 1.00 59.74 1778 HIS A N 1
ATOM 15147 C CA . HIS E 2 1778 ? 110.478 107.200 167.314 1.00 61.58 1778 HIS A CA 1
ATOM 15148 C C . HIS E 2 1778 ? 111.374 108.133 168.116 1.00 64.11 1778 HIS A C 1
ATOM 15149 O O . HIS E 2 1778 ? 112.565 108.236 167.804 1.00 66.09 1778 HIS A O 1
ATOM 15156 N N . VAL E 2 1779 ? 110.838 108.808 169.136 1.00 64.93 1779 VAL A N 1
ATOM 15157 C CA . VAL E 2 1779 ? 111.673 109.653 169.985 1.00 58.18 1779 VAL A CA 1
ATOM 15158 C C . VAL E 2 1779 ? 112.704 108.808 170.717 1.00 53.47 1779 VAL A C 1
ATOM 15159 O O . VAL E 2 1779 ? 113.840 109.245 170.933 1.00 63.04 1779 VAL A O 1
ATOM 15163 N N . LEU E 2 1780 ? 112.337 107.588 171.099 1.00 52.57 1780 LEU A N 1
ATOM 15164 C CA . LEU E 2 1780 ? 113.265 106.652 171.718 1.00 64.29 1780 LEU A CA 1
ATOM 15165 C C . LEU E 2 1780 ? 114.292 106.097 170.737 1.00 68.23 1780 LEU A C 1
ATOM 15166 O O . LEU E 2 1780 ? 115.039 105.183 171.098 1.00 63.82 1780 LEU A O 1
ATOM 15171 N N . ARG E 2 1781 ? 114.346 106.625 169.512 1.00 62.91 1781 ARG A N 1
ATOM 15172 C CA . ARG E 2 1781 ? 115.322 106.228 168.500 1.00 55.69 1781 ARG A CA 1
ATOM 15173 C C . ARG E 2 1781 ? 116.149 107.458 168.141 1.00 61.22 1781 ARG A C 1
ATOM 15174 O O . ARG E 2 1781 ? 115.951 108.064 167.078 1.00 64.08 1781 ARG A O 1
ATOM 15182 N N . PRO E 2 1782 ? 117.085 107.854 169.001 1.00 66.52 1782 PRO A N 1
ATOM 15183 C CA . PRO E 2 1782 ? 117.859 109.081 168.772 1.00 65.91 1782 PRO A CA 1
ATOM 15184 C C . PRO E 2 1782 ? 119.131 108.909 167.954 1.00 67.24 1782 PRO A C 1
ATOM 15185 O O . PRO E 2 1782 ? 119.967 109.817 167.969 1.00 82.52 1782 PRO A O 1
ATOM 15189 N N . LEU E 2 1783 ? 119.321 107.786 167.268 1.00 46.36 1783 LEU A N 1
ATOM 15190 C CA . LEU E 2 1783 ? 120.516 107.583 166.464 1.00 49.06 1783 LEU A CA 1
ATOM 15191 C C . LEU E 2 1783 ? 120.131 106.942 165.141 1.00 48.18 1783 LEU A C 1
ATOM 15192 O O . LEU E 2 1783 ? 119.185 106.155 165.070 1.00 48.67 1783 LEU A O 1
ATOM 15197 N N . GLY E 2 1784 ? 120.875 107.287 164.094 1.00 57.58 1784 GLY A N 1
ATOM 15198 C CA . GLY E 2 1784 ? 120.750 106.588 162.831 1.00 57.17 1784 GLY A CA 1
ATOM 15199 C C . GLY E 2 1784 ? 120.265 107.403 161.653 1.00 60.94 1784 GLY A C 1
ATOM 15200 O O . GLY E 2 1784 ? 119.242 108.088 161.729 1.00 67.12 1784 GLY A O 1
ATOM 15201 N N . LEU E 2 1785 ? 121.006 107.327 160.552 1.00 51.34 1785 LEU A N 1
ATOM 15202 C CA . LEU E 2 1785 ? 120.570 107.899 159.289 1.00 47.98 1785 LEU A CA 1
ATOM 15203 C C . LEU E 2 1785 ? 119.529 106.998 158.634 1.00 50.67 1785 LEU A C 1
ATOM 15204 O O . LEU E 2 1785 ? 119.729 105.787 158.506 1.00 54.37 1785 LEU A O 1
ATOM 15209 N N . SER E 2 1786 ? 118.410 107.599 158.235 1.00 55.53 1786 SER A N 1
ATOM 15210 C CA . SER E 2 1786 ? 117.287 106.902 157.589 1.00 58.48 1786 SER A CA 1
ATOM 15211 C C . SER E 2 1786 ? 116.726 105.883 158.581 1.00 57.29 1786 SER A C 1
ATOM 15212 O O . SER E 2 1786 ? 116.445 106.254 159.732 1.00 60.49 1786 SER A O 1
ATOM 15215 N N . SER E 2 1787 ? 116.548 104.620 158.198 1.00 51.07 1787 SER A N 1
ATOM 15216 C CA . SER E 2 1787 ? 115.845 103.661 159.042 1.00 43.58 1787 SER A CA 1
ATOM 15217 C C . SER E 2 1787 ? 116.640 103.333 160.298 1.00 35.24 1787 SER A C 1
ATOM 15218 O O . SER E 2 1787 ? 117.867 103.450 160.328 1.00 44.88 1787 SER A O 1
ATOM 15221 N N . THR E 2 1788 ? 115.923 102.911 161.340 1.00 48.74 1788 THR A N 1
ATOM 15222 C CA . THR E 2 1788 ? 116.501 102.630 162.648 1.00 58.62 1788 THR A CA 1
ATOM 15223 C C . THR E 2 1788 ? 115.970 101.324 163.231 1.00 63.36 1788 THR A C 1
ATOM 15224 O O . THR E 2 1788 ? 115.744 101.223 164.439 1.00 59.57 1788 THR A O 1
ATOM 15228 N N . SER E 2 1789 ? 115.771 100.310 162.386 1.00 65.92 1789 SER A N 1
ATOM 15229 C CA . SER E 2 1789 ? 115.239 99.033 162.849 1.00 62.58 1789 SER A CA 1
ATOM 15230 C C . SER E 2 1789 ? 116.213 98.265 163.733 1.00 63.83 1789 SER A C 1
ATOM 15231 O O . SER E 2 1789 ? 115.811 97.272 164.358 1.00 68.02 1789 SER A O 1
ATOM 15234 N N . TRP E 2 1790 ? 117.476 98.689 163.811 1.00 58.94 1790 TRP A N 1
ATOM 15235 C CA . TRP E 2 1790 ? 118.350 98.101 164.815 1.00 57.27 1790 TRP A CA 1
ATOM 15236 C C . TRP E 2 1790 ? 117.803 98.261 166.224 1.00 64.39 1790 TRP A C 1
ATOM 15237 O O . TRP E 2 1790 ? 118.136 97.451 167.091 1.00 60.92 1790 TRP A O 1
ATOM 15248 N N . TYR E 2 1791 ? 116.992 99.291 166.483 1.00 63.63 1791 TYR A N 1
ATOM 15249 C CA . TYR E 2 1791 ? 116.393 99.424 167.807 1.00 57.27 1791 TYR A CA 1
ATOM 15250 C C . TYR E 2 1791 ? 115.478 98.247 168.108 1.00 67.32 1791 TYR A C 1
ATOM 15251 O O . TYR E 2 1791 ? 115.512 97.687 169.209 1.00 77.64 1791 TYR A O 1
ATOM 15260 N N . LYS E 2 1792 ? 114.660 97.847 167.132 1.00 57.68 1792 LYS A N 1
ATOM 15261 C CA . LYS E 2 1792 ? 113.883 96.626 167.275 1.00 51.43 1792 LYS A CA 1
ATOM 15262 C C . LYS E 2 1792 ? 114.769 95.392 167.297 1.00 53.23 1792 LYS A C 1
ATOM 15263 O O . LYS E 2 1792 ? 114.354 94.355 167.825 1.00 58.22 1792 LYS A O 1
ATOM 15269 N N . THR E 2 1793 ? 115.976 95.478 166.733 1.00 57.15 1793 THR A N 1
ATOM 15270 C CA . THR E 2 1793 ? 116.883 94.334 166.747 1.00 57.02 1793 THR A CA 1
ATOM 15271 C C . THR E 2 1793 ? 117.556 94.130 168.103 1.00 57.54 1793 THR A C 1
ATOM 15272 O O . THR E 2 1793 ? 117.884 92.987 168.450 1.00 63.25 1793 THR A O 1
ATOM 15276 N N . ILE E 2 1794 ? 117.760 95.209 168.870 1.00 60.27 1794 ILE A N 1
ATOM 15277 C CA . ILE E 2 1794 ? 118.504 95.108 170.128 1.00 65.14 1794 ILE A CA 1
ATOM 15278 C C . ILE E 2 1794 ? 117.886 94.054 171.033 1.00 67.03 1794 ILE A C 1
ATOM 15279 O O . ILE E 2 1794 ? 118.594 93.234 171.631 1.00 68.11 1794 ILE A O 1
ATOM 15284 N N . SER E 2 1795 ? 116.558 94.063 171.158 1.00 61.94 1795 SER A N 1
ATOM 15285 C CA . SER E 2 1795 ? 115.890 93.064 171.979 1.00 60.40 1795 SER A CA 1
ATOM 15286 C C . SER E 2 1795 ? 116.122 91.659 171.446 1.00 66.30 1795 SER A C 1
ATOM 15287 O O . SER E 2 1795 ? 116.160 90.699 172.222 1.00 73.73 1795 SER A O 1
ATOM 15290 N N . VAL E 2 1796 ? 116.279 91.516 170.129 1.00 66.12 1796 VAL A N 1
ATOM 15291 C CA . VAL E 2 1796 ? 116.543 90.202 169.555 1.00 68.41 1796 VAL A CA 1
ATOM 15292 C C . VAL E 2 1796 ? 117.929 89.712 169.953 1.00 67.33 1796 VAL A C 1
ATOM 15293 O O . VAL E 2 1796 ? 118.103 88.545 170.331 1.00 69.35 1796 VAL A O 1
ATOM 15297 N N . LEU E 2 1797 ? 118.931 90.596 169.888 1.00 67.93 1797 LEU A N 1
ATOM 15298 C CA . LEU E 2 1797 ? 120.281 90.192 170.288 1.00 64.64 1797 LEU A CA 1
ATOM 15299 C C . LEU E 2 1797 ? 120.331 89.621 171.696 1.00 64.76 1797 LEU A C 1
ATOM 15300 O O . LEU E 2 1797 ? 121.031 88.626 171.915 1.00 64.65 1797 LEU A O 1
ATOM 15305 N N . ASN E 2 1798 ? 119.583 90.196 172.641 1.00 79.58 1798 ASN A N 1
ATOM 15306 C CA . ASN E 2 1798 ? 119.588 89.707 174.015 1.00 82.05 1798 ASN A CA 1
ATOM 15307 C C . ASN E 2 1798 ? 119.231 88.231 174.124 1.00 83.96 1798 ASN A C 1
ATOM 15308 O O . ASN E 2 1798 ? 119.481 87.629 175.175 1.00 82.54 1798 ASN A O 1
ATOM 15313 N N . TYR E 2 1799 ? 118.663 87.632 173.078 1.00 86.30 1799 TYR A N 1
ATOM 15314 C CA . TYR E 2 1799 ? 118.299 86.223 173.129 1.00 83.31 1799 TYR A CA 1
ATOM 15315 C C . TYR E 2 1799 ? 119.060 85.404 172.092 1.00 84.73 1799 TYR A C 1
ATOM 15316 O O . TYR E 2 1799 ? 119.256 84.200 172.281 1.00 85.70 1799 TYR A O 1
ATOM 15325 N N . ILE E 2 1800 ? 119.496 86.030 170.996 1.00 84.82 1800 ILE A N 1
ATOM 15326 C CA . ILE E 2 1800 ? 120.203 85.257 169.977 1.00 84.37 1800 ILE A CA 1
ATOM 15327 C C . ILE E 2 1800 ? 121.718 85.281 170.155 1.00 88.23 1800 ILE A C 1
ATOM 15328 O O . ILE E 2 1800 ? 122.419 84.513 169.481 1.00 86.15 1800 ILE A O 1
ATOM 15333 N N . SER E 2 1801 ? 122.247 86.132 171.040 1.00 98.55 1801 SER A N 1
ATOM 15334 C CA . SER E 2 1801 ? 123.694 86.189 171.214 1.00 93.99 1801 SER A CA 1
ATOM 15335 C C . SER E 2 1801 ? 124.223 84.961 171.944 1.00 94.53 1801 SER A C 1
ATOM 15336 O O . SER E 2 1801 ? 125.391 84.596 171.767 1.00 94.10 1801 SER A O 1
ATOM 15339 N N . HIS E 2 1802 ? 123.389 84.320 172.766 1.00 101.42 1802 HIS A N 1
ATOM 15340 C CA . HIS E 2 1802 ? 123.830 83.133 173.492 1.00 101.62 1802 HIS A CA 1
ATOM 15341 C C . HIS E 2 1802 ? 124.177 81.995 172.540 1.00 102.68 1802 HIS A C 1
ATOM 15342 O O . HIS E 2 1802 ? 125.186 81.304 172.727 1.00 101.38 1802 HIS A O 1
ATOM 15349 N N . MET E 2 1803 ? 123.355 81.783 171.515 1.00 102.19 1803 MET A N 1
ATOM 15350 C CA . MET E 2 1803 ? 123.608 80.729 170.546 1.00 100.01 1803 MET A CA 1
ATOM 15351 C C . MET E 2 1803 ? 124.601 81.201 169.486 1.00 100.79 1803 MET A C 1
ATOM 15352 O O . MET E 2 1803 ? 124.986 82.372 169.430 1.00 99.58 1803 MET A O 1
ATOM 15357 N N . LYS E 2 1804 ? 125.018 80.268 168.636 1.00 100.24 1804 LYS A N 1
ATOM 15358 C CA . LYS E 2 1804 ? 126.016 80.526 167.607 1.00 98.96 1804 LYS A CA 1
ATOM 15359 C C . LYS E 2 1804 ? 125.337 80.573 166.245 1.00 98.51 1804 LYS A C 1
ATOM 15360 O O . LYS E 2 1804 ? 124.787 79.567 165.785 1.00 96.12 1804 LYS A O 1
ATOM 15366 N N . ILE E 2 1805 ? 125.379 81.744 165.607 1.00 90.35 1805 ILE A N 1
ATOM 15367 C CA . ILE E 2 1805 ? 124.937 81.907 164.229 1.00 89.65 1805 ILE A CA 1
ATOM 15368 C C . ILE E 2 1805 ? 126.026 82.471 163.329 1.00 85.27 1805 ILE A C 1
ATOM 15369 O O . ILE E 2 1805 ? 125.799 82.637 162.129 1.00 82.84 1805 ILE A O 1
ATOM 15374 N N . SER E 2 1806 ? 127.220 82.730 163.866 1.00 89.04 1806 SER A N 1
ATOM 15375 C CA . SER E 2 1806 ? 128.275 83.366 163.085 1.00 92.90 1806 SER A CA 1
ATOM 15376 C C . SER E 2 1806 ? 128.705 82.501 161.906 1.00 94.66 1806 SER A C 1
ATOM 15377 O O . SER E 2 1806 ? 128.932 83.012 160.804 1.00 91.52 1806 SER A O 1
ATOM 15380 N N . ASP E 2 1807 ? 128.831 81.194 162.118 1.00 95.79 1807 ASP A N 1
ATOM 15381 C CA . ASP E 2 1807 ? 129.226 80.304 161.038 1.00 94.19 1807 ASP A CA 1
ATOM 15382 C C . ASP E 2 1807 ? 128.127 80.225 159.983 1.00 95.28 1807 ASP A C 1
ATOM 15383 O O . ASP E 2 1807 ? 126.934 80.259 160.291 1.00 95.68 1807 ASP A O 1
ATOM 15388 N N . GLY E 2 1808 ? 128.546 80.119 158.725 1.00 82.66 1808 GLY A N 1
ATOM 15389 C CA . GLY E 2 1808 ? 127.611 80.111 157.620 1.00 81.42 1808 GLY A CA 1
ATOM 15390 C C . GLY E 2 1808 ? 127.249 81.515 157.179 1.00 84.12 1808 GLY A C 1
ATOM 15391 O O . GLY E 2 1808 ? 127.560 82.514 157.829 1.00 88.37 1808 GLY A O 1
ATOM 15392 N N . ALA E 2 1809 ? 126.570 81.584 156.042 1.00 72.61 1809 ALA A N 1
ATOM 15393 C CA . ALA E 2 1809 ? 126.164 82.858 155.471 1.00 69.33 1809 ALA A CA 1
ATOM 15394 C C . ALA E 2 1809 ? 124.932 83.406 156.186 1.00 63.61 1809 ALA A C 1
ATOM 15395 O O . ALA E 2 1809 ? 124.264 82.711 156.953 1.00 65.01 1809 ALA A O 1
ATOM 15397 N N . HIS E 2 1810 ? 124.654 84.683 155.941 1.00 51.29 1810 HIS A N 1
ATOM 15398 C CA . HIS E 2 1810 ? 123.451 85.341 156.428 1.00 53.52 1810 HIS A CA 1
ATOM 15399 C C . HIS E 2 1810 ? 122.691 85.918 155.244 1.00 55.56 1810 HIS A C 1
ATOM 15400 O O . HIS E 2 1810 ? 123.298 86.403 154.285 1.00 69.80 1810 HIS A O 1
ATOM 15407 N N . LEU E 2 1811 ? 121.364 85.866 155.311 1.00 39.08 1811 LEU A N 1
ATOM 15408 C CA . LEU E 2 1811 ? 120.510 86.346 154.233 1.00 41.92 1811 LEU A CA 1
ATOM 15409 C C . LEU E 2 1811 ? 119.471 87.298 154.803 1.00 41.02 1811 LEU A C 1
ATOM 15410 O O . LEU E 2 1811 ? 118.811 86.979 155.795 1.00 44.94 1811 LEU A O 1
ATOM 15415 N N . TYR E 2 1812 ? 119.323 88.461 154.174 1.00 32.73 1812 TYR A N 1
ATOM 15416 C CA . TYR E 2 1812 ? 118.444 89.516 154.668 1.00 41.78 1812 TYR A CA 1
ATOM 15417 C C . TYR E 2 1812 ? 117.437 89.861 153.581 1.00 49.87 1812 TYR A C 1
ATOM 15418 O O . TYR E 2 1812 ? 117.785 90.522 152.598 1.00 68.36 1812 TYR A O 1
ATOM 15427 N N . LEU E 2 1813 ? 116.194 89.420 153.757 1.00 45.59 1813 LEU A N 1
ATOM 15428 C CA . LEU E 2 1813 ? 115.144 89.647 152.774 1.00 37.55 1813 LEU A CA 1
ATOM 15429 C C . LEU E 2 1813 ? 114.447 90.969 153.064 1.00 36.48 1813 LEU A C 1
ATOM 15430 O O . LEU E 2 1813 ? 113.998 91.203 154.190 1.00 37.36 1813 LEU A O 1
ATOM 15435 N N . ALA E 2 1814 ? 114.359 91.825 152.046 1.00 42.62 1814 ALA A N 1
ATOM 15436 C CA . ALA E 2 1814 ? 113.688 93.123 152.147 1.00 51.44 1814 ALA A CA 1
ATOM 15437 C C . ALA E 2 1814 ? 114.308 94.005 153.225 1.00 47.84 1814 ALA A C 1
ATOM 15438 O O . ALA E 2 1814 ? 113.621 94.825 153.840 1.00 48.58 1814 ALA A O 1
ATOM 15440 N N . GLU E 2 1815 ? 115.617 93.862 153.448 1.00 44.12 1815 GLU A N 1
ATOM 15441 C CA . GLU E 2 1815 ? 116.269 94.568 154.545 1.00 51.95 1815 GLU A CA 1
ATOM 15442 C C . GLU E 2 1815 ? 116.256 96.079 154.361 1.00 52.06 1815 GLU A C 1
ATOM 15443 O O . GLU E 2 1815 ? 116.376 96.810 155.351 1.00 60.37 1815 GLU A O 1
ATOM 15449 N N . GLY E 2 1816 ? 116.107 96.565 153.133 1.00 49.45 1816 GLY A N 1
ATOM 15450 C CA . GLY E 2 1816 ? 116.032 97.994 152.898 1.00 47.00 1816 GLY A CA 1
ATOM 15451 C C . GLY E 2 1816 ? 117.294 98.741 153.275 1.00 48.98 1816 GLY A C 1
ATOM 15452 O O . GLY E 2 1816 ? 118.340 98.563 152.646 1.00 58.57 1816 GLY A O 1
ATOM 15453 N N . SER E 2 1817 ? 117.210 99.582 154.307 1.00 49.15 1817 SER A N 1
ATOM 15454 C CA . SER E 2 1817 ? 118.360 100.383 154.709 1.00 49.82 1817 SER A CA 1
ATOM 15455 C C . SER E 2 1817 ? 119.471 99.542 155.320 1.00 45.88 1817 SER A C 1
ATOM 15456 O O . SER E 2 1817 ? 120.602 100.023 155.434 1.00 44.85 1817 SER A O 1
ATOM 15459 N N . GLY E 2 1818 ? 119.180 98.309 155.724 1.00 45.47 1818 GLY A N 1
ATOM 15460 C CA . GLY E 2 1818 ? 120.219 97.444 156.241 1.00 57.69 1818 GLY A CA 1
ATOM 15461 C C . GLY E 2 1818 ? 120.722 97.800 157.618 1.00 51.84 1818 GLY A C 1
ATOM 15462 O O . GLY E 2 1818 ? 121.825 97.393 157.987 1.00 60.73 1818 GLY A O 1
ATOM 15463 N N . ALA E 2 1819 ? 119.941 98.555 158.392 1.00 37.61 1819 ALA A N 1
ATOM 15464 C CA . ALA E 2 1819 ? 120.359 98.918 159.740 1.00 29.46 1819 ALA A CA 1
ATOM 15465 C C . ALA E 2 1819 ? 120.474 97.689 160.633 1.00 40.53 1819 ALA A C 1
ATOM 15466 O O . ALA E 2 1819 ? 121.508 97.471 161.286 1.00 60.84 1819 ALA A O 1
ATOM 15468 N N . SER E 2 1820 ? 119.451 96.861 160.632 1.00 41.49 1820 SER A N 1
ATOM 15469 C CA . SER E 2 1820 ? 119.487 95.576 161.373 1.00 41.87 1820 SER A CA 1
ATOM 15470 C C . SER E 2 1820 ? 120.607 94.691 160.875 1.00 47.50 1820 SER A C 1
ATOM 15471 O O . SER E 2 1820 ? 121.176 93.941 161.641 1.00 53.75 1820 SER A O 1
ATOM 15474 N N . MET E 2 1821 ? 120.816 94.717 159.586 1.00 39.32 1821 MET A N 1
ATOM 15475 C CA . MET E 2 1821 ? 121.917 93.937 159.034 1.00 38.19 1821 MET A CA 1
ATOM 15476 C C . MET E 2 1821 ? 123.249 94.387 159.612 1.00 38.03 1821 MET A C 1
ATOM 15477 O O . MET E 2 1821 ? 124.065 93.555 160.026 1.00 46.62 1821 MET A O 1
ATOM 15482 N N . SER E 2 1822 ? 123.476 95.701 159.675 1.00 37.67 1822 SER A N 1
ATOM 15483 C CA . SER E 2 1822 ? 124.723 96.218 160.227 1.00 39.87 1822 SER A CA 1
ATOM 15484 C C . SER E 2 1822 ? 124.886 95.818 161.685 1.00 33.51 1822 SER A C 1
ATOM 15485 O O . SER E 2 1822 ? 125.949 95.328 162.095 1.00 51.45 1822 SER A O 1
ATOM 15488 N N . LEU E 2 1823 ? 123.844 96.031 162.489 1.00 38.56 1823 LEU A N 1
ATOM 15489 C CA . LEU E 2 1823 ? 124.006 95.811 163.920 1.00 46.27 1823 LEU A CA 1
ATOM 15490 C C . LEU E 2 1823 ? 124.062 94.326 164.256 1.00 46.02 1823 LEU A C 1
ATOM 15491 O O . LEU E 2 1823 ? 124.662 93.945 165.268 1.00 53.40 1823 LEU A O 1
ATOM 15496 N N . ILE E 2 1824 ? 123.458 93.472 163.427 1.00 43.10 1824 ILE A N 1
ATOM 15497 C CA . ILE E 2 1824 ? 123.651 92.034 163.579 1.00 54.77 1824 ILE A CA 1
ATOM 15498 C C . ILE E 2 1824 ? 125.073 91.652 163.196 1.00 57.21 1824 ILE A C 1
ATOM 15499 O O . ILE E 2 1824 ? 125.721 90.845 163.872 1.00 54.87 1824 ILE A O 1
ATOM 15504 N N . GLU E 2 1825 ? 125.586 92.240 162.113 1.00 62.52 1825 GLU A N 1
ATOM 15505 C CA . GLU E 2 1825 ? 126.899 91.871 161.598 1.00 58.05 1825 GLU A CA 1
ATOM 15506 C C . GLU E 2 1825 ? 128.014 92.225 162.574 1.00 59.69 1825 GLU A C 1
ATOM 15507 O O . GLU E 2 1825 ? 128.973 91.459 162.724 1.00 63.71 1825 GLU A O 1
ATOM 15513 N N . THR E 2 1826 ? 127.924 93.388 163.227 1.00 57.43 1826 THR A N 1
ATOM 15514 C CA . THR E 2 1826 ? 129.009 93.797 164.122 1.00 52.57 1826 THR A CA 1
ATOM 15515 C C . THR E 2 1826 ? 129.214 92.789 165.247 1.00 59.65 1826 THR A C 1
ATOM 15516 O O . THR E 2 1826 ? 130.351 92.422 165.564 1.00 63.22 1826 THR A O 1
ATOM 15520 N N . PHE E 2 1827 ? 128.129 92.327 165.864 1.00 57.60 1827 PHE A N 1
ATOM 15521 C CA . PHE E 2 1827 ? 128.242 91.396 166.980 1.00 59.55 1827 PHE A CA 1
ATOM 15522 C C . PHE E 2 1827 ? 128.117 89.940 166.555 1.00 63.63 1827 PHE A C 1
ATOM 15523 O O . PHE E 2 1827 ? 128.721 89.067 167.188 1.00 70.39 1827 PHE A O 1
ATOM 15531 N N . LEU E 2 1828 ? 127.353 89.659 165.504 1.00 66.47 1828 LEU A N 1
ATOM 15532 C CA . LEU E 2 1828 ? 127.215 88.312 164.954 1.00 70.45 1828 LEU A CA 1
ATOM 15533 C C . LEU E 2 1828 ? 127.718 88.358 163.519 1.00 74.23 1828 LEU A C 1
ATOM 15534 O O . LEU E 2 1828 ? 126.958 88.659 162.589 1.00 78.58 1828 LEU A O 1
ATOM 15539 N N . PRO E 2 1829 ? 128.995 88.061 163.298 1.00 80.08 1829 PRO A N 1
ATOM 15540 C CA . PRO E 2 1829 ? 129.566 88.191 161.956 1.00 76.82 1829 PRO A CA 1
ATOM 15541 C C . PRO E 2 1829 ? 129.492 86.915 161.125 1.00 78.40 1829 PRO A C 1
ATOM 15542 O O . PRO E 2 1829 ? 129.790 85.810 161.590 1.00 81.07 1829 PRO A O 1
ATOM 15546 N N . GLY E 2 1830 ? 129.107 87.086 159.857 1.00 79.29 1830 GLY A N 1
ATOM 15547 C CA . GLY E 2 1830 ? 128.995 85.986 158.927 1.00 79.22 1830 GLY A CA 1
ATOM 15548 C C . GLY E 2 1830 ? 130.028 86.089 157.814 1.00 76.72 1830 GLY A C 1
ATOM 15549 O O . GLY E 2 1830 ? 130.559 87.165 157.516 1.00 84.10 1830 GLY A O 1
ATOM 15550 N N . GLU E 2 1831 ? 130.305 84.941 157.196 1.00 63.10 1831 GLU A N 1
ATOM 15551 C CA . GLU E 2 1831 ? 131.295 84.887 156.128 1.00 69.08 1831 GLU A CA 1
ATOM 15552 C C . GLU E 2 1831 ? 130.775 85.556 154.861 1.00 67.16 1831 GLU A C 1
ATOM 15553 O O . GLU E 2 1831 ? 131.487 86.337 154.220 1.00 69.30 1831 GLU A O 1
ATOM 15559 N N . THR E 2 1832 ? 129.534 85.263 154.489 1.00 53.42 1832 THR A N 1
ATOM 15560 C CA . THR E 2 1832 ? 128.912 85.828 153.302 1.00 56.64 1832 THR A CA 1
ATOM 15561 C C . THR E 2 1832 ? 127.562 86.411 153.680 1.00 57.90 1832 THR A C 1
ATOM 15562 O O . THR E 2 1832 ? 126.810 85.803 154.447 1.00 66.48 1832 THR A O 1
ATOM 15566 N N . ILE E 2 1833 ? 127.259 87.592 153.149 1.00 52.35 1833 ILE A N 1
ATOM 15567 C CA . ILE E 2 1833 ? 126.037 88.312 153.480 1.00 49.21 1833 ILE A CA 1
ATOM 15568 C C . ILE E 2 1833 ? 125.355 88.695 152.178 1.00 54.41 1833 ILE A C 1
ATOM 15569 O O . ILE E 2 1833 ? 125.956 89.369 151.334 1.00 71.30 1833 ILE A O 1
ATOM 15574 N N . TRP E 2 1834 ? 124.108 88.271 152.013 1.00 36.32 1834 TRP A N 1
ATOM 15575 C CA . TRP E 2 1834 ? 123.361 88.478 150.776 1.00 43.38 1834 TRP A CA 1
ATOM 15576 C C . TRP E 2 1834 ? 122.228 89.462 151.046 1.00 40.77 1834 TRP A C 1
ATOM 15577 O O . TRP E 2 1834 ? 121.126 89.065 151.432 1.00 39.89 1834 TRP A O 1
ATOM 15588 N N . TYR E 2 1835 ? 122.508 90.741 150.838 1.00 38.57 1835 TYR A N 1
ATOM 15589 C CA . TYR E 2 1835 ? 121.481 91.764 150.948 1.00 44.48 1835 TYR A CA 1
ATOM 15590 C C . TYR E 2 1835 ? 120.432 91.572 149.861 1.00 45.06 1835 TYR A C 1
ATOM 15591 O O . TYR E 2 1835 ? 120.738 91.121 148.755 1.00 62.24 1835 TYR A O 1
ATOM 15600 N N . ASN E 2 1836 ? 119.186 91.912 150.182 1.00 42.89 1836 ASN A N 1
ATOM 15601 C CA . ASN E 2 1836 ? 118.093 91.796 149.221 1.00 42.10 1836 ASN A CA 1
ATOM 15602 C C . ASN E 2 1836 ? 116.993 92.759 149.626 1.00 42.92 1836 ASN A C 1
ATOM 15603 O O . ASN E 2 1836 ? 116.462 92.657 150.734 1.00 54.72 1836 ASN A O 1
ATOM 15608 N N . SER E 2 1837 ? 116.648 93.682 148.731 1.00 44.62 1837 SER A N 1
ATOM 15609 C CA . SER E 2 1837 ? 115.525 94.576 148.963 1.00 58.20 1837 SER A CA 1
ATOM 15610 C C . SER E 2 1837 ? 114.955 95.010 147.621 1.00 60.79 1837 SER A C 1
ATOM 15611 O O . SER E 2 1837 ? 115.630 94.955 146.590 1.00 56.82 1837 SER A O 1
ATOM 15614 N N . LEU E 2 1838 ? 113.699 95.446 147.651 1.00 62.46 1838 LEU A N 1
ATOM 15615 C CA . LEU E 2 1838 ? 112.999 95.833 146.433 1.00 63.79 1838 LEU A CA 1
ATOM 15616 C C . LEU E 2 1838 ? 113.592 97.120 145.875 1.00 63.79 1838 LEU A C 1
ATOM 15617 O O . LEU E 2 1838 ? 113.647 98.139 146.570 1.00 63.10 1838 LEU A O 1
ATOM 15622 N N . PHE E 2 1839 ? 114.030 97.075 144.618 1.00 59.55 1839 PHE A N 1
ATOM 15623 C CA . PHE E 2 1839 ? 114.610 98.243 143.967 1.00 58.23 1839 PHE A CA 1
ATOM 15624 C C . PHE E 2 1839 ? 114.611 98.029 142.462 1.00 58.19 1839 PHE A C 1
ATOM 15625 O O . PHE E 2 1839 ? 115.006 96.961 141.987 1.00 50.96 1839 PHE A O 1
ATOM 15633 N N . ASN E 2 1840 ? 114.178 99.044 141.723 1.00 64.76 1840 ASN A N 1
ATOM 15634 C CA . ASN E 2 1840 ? 114.256 99.054 140.272 1.00 58.81 1840 ASN A CA 1
ATOM 15635 C C . ASN E 2 1840 ? 115.130 100.215 139.823 1.00 64.40 1840 ASN A C 1
ATOM 15636 O O . ASN E 2 1840 ? 115.188 101.260 140.477 1.00 68.11 1840 ASN A O 1
ATOM 15641 N N . SER E 2 1841 ? 115.814 100.023 138.695 1.00 62.32 1841 SER A N 1
ATOM 15642 C CA . SER E 2 1841 ? 116.701 101.053 138.172 1.00 64.56 1841 SER A CA 1
ATOM 15643 C C . SER E 2 1841 ? 115.949 102.265 137.641 1.00 58.45 1841 SER A C 1
ATOM 15644 O O . SER E 2 1841 ? 116.586 103.275 137.328 1.00 59.25 1841 SER A O 1
ATOM 15647 N N . GLY E 2 1842 ? 114.623 102.188 137.528 1.00 60.28 1842 GLY A N 1
ATOM 15648 C CA . GLY E 2 1842 ? 113.867 103.297 136.973 1.00 67.49 1842 GLY A CA 1
ATOM 15649 C C . GLY E 2 1842 ? 113.938 104.561 137.805 1.00 68.82 1842 GLY A C 1
ATOM 15650 O O . GLY E 2 1842 ? 113.827 105.667 137.269 1.00 76.49 1842 GLY A O 1
ATOM 15651 N N . GLU E 2 1843 ? 114.120 104.424 139.115 1.00 67.99 1843 GLU A N 1
ATOM 15652 C CA . GLU E 2 1843 ? 114.136 105.573 140.010 1.00 72.69 1843 GLU A CA 1
ATOM 15653 C C . GLU E 2 1843 ? 115.536 106.123 140.247 1.00 70.65 1843 GLU A C 1
ATOM 15654 O O . GLU E 2 1843 ? 115.723 106.937 141.158 1.00 75.75 1843 GLU A O 1
ATOM 15660 N N . ASN E 2 1844 ? 116.517 105.704 139.454 1.00 51.99 1844 ASN A N 1
ATOM 15661 C CA . ASN E 2 1844 ? 117.850 106.269 139.560 1.00 48.09 1844 ASN A CA 1
ATOM 15662 C C . ASN E 2 1844 ? 117.844 107.732 139.124 1.00 50.69 1844 ASN A C 1
ATOM 15663 O O . ASN E 2 1844 ? 117.002 108.146 138.323 1.00 57.32 1844 ASN A O 1
ATOM 15668 N N . PRO E 2 1845 ? 118.823 108.542 139.578 1.00 50.82 1845 PRO A N 1
ATOM 15669 C CA . PRO E 2 1845 ? 118.910 109.913 139.178 1.00 49.91 1845 PRO A CA 1
ATOM 15670 C C . PRO E 2 1845 ? 119.473 109.898 137.766 1.00 54.16 1845 PRO A C 1
ATOM 15671 O O . PRO E 2 1845 ? 120.122 108.991 137.454 1.00 62.75 1845 PRO A O 1
ATOM 15675 N N . PRO E 2 1846 ? 119.260 110.890 136.912 1.00 50.94 1846 PRO A N 1
ATOM 15676 C CA . PRO E 2 1846 ? 119.725 110.868 135.521 1.00 54.51 1846 PRO A CA 1
ATOM 15677 C C . PRO E 2 1846 ? 121.227 110.643 135.437 1.00 56.55 1846 PRO A C 1
ATOM 15678 O O . PRO E 2 1846 ? 121.995 111.127 136.271 1.00 57.38 1846 PRO A O 1
ATOM 15682 N N . GLN E 2 1847 ? 121.636 109.880 134.422 1.00 57.29 1847 GLN A N 1
ATOM 15683 C CA . GLN E 2 1847 ? 123.033 109.570 134.133 1.00 53.69 1847 GLN A CA 1
ATOM 15684 C C . GLN E 2 1847 ? 123.712 108.789 135.251 1.00 52.51 1847 GLN A C 1
ATOM 15685 O O . GLN E 2 1847 ? 124.938 108.838 135.380 1.00 58.84 1847 GLN A O 1
ATOM 15691 N N . ARG E 2 1848 ? 122.949 108.059 136.061 1.00 51.00 1848 ARG A N 1
ATOM 15692 C CA . ARG E 2 1848 ? 123.504 107.259 137.143 1.00 57.73 1848 ARG A CA 1
ATOM 15693 C C . ARG E 2 1848 ? 123.005 105.826 137.031 1.00 61.19 1848 ARG A C 1
ATOM 15694 O O . ARG E 2 1848 ? 121.887 105.573 136.574 1.00 55.62 1848 ARG A O 1
ATOM 15702 N N . ASN E 2 1849 ? 123.847 104.890 137.460 1.00 77.13 1849 ASN A N 1
ATOM 15703 C CA . ASN E 2 1849 ? 123.574 103.456 137.392 1.00 77.07 1849 ASN A CA 1
ATOM 15704 C C . ASN E 2 1849 ? 123.749 102.827 138.769 1.00 77.89 1849 ASN A C 1
ATOM 15705 O O . ASN E 2 1849 ? 124.426 101.812 138.945 1.00 76.69 1849 ASN A O 1
ATOM 15710 N N . PHE E 2 1850 ? 123.140 103.446 139.776 1.00 60.78 1850 PHE A N 1
ATOM 15711 C CA . PHE E 2 1850 ? 123.325 103.003 141.150 1.00 49.43 1850 PHE A CA 1
ATOM 15712 C C . PHE E 2 1850 ? 122.651 101.658 141.386 1.00 57.08 1850 PHE A C 1
ATOM 15713 O O . PHE E 2 1850 ? 121.472 101.476 141.069 1.00 65.12 1850 PHE A O 1
ATOM 15721 N N . ALA E 2 1851 ? 123.405 100.721 141.943 1.00 51.14 1851 ALA A N 1
ATOM 15722 C CA . ALA E 2 1851 ? 122.864 99.451 142.389 1.00 50.72 1851 ALA A CA 1
ATOM 15723 C C . ALA E 2 1851 ? 122.099 99.642 143.695 1.00 48.10 1851 ALA A C 1
ATOM 15724 O O . ALA E 2 1851 ? 122.257 100.661 144.372 1.00 49.09 1851 ALA A O 1
ATOM 15726 N N . PRO E 2 1852 ? 121.249 98.682 144.074 1.00 38.04 1852 PRO A N 1
ATOM 15727 C CA . PRO E 2 1852 ? 120.613 98.772 145.392 1.00 43.84 1852 PRO A CA 1
ATOM 15728 C C . PRO E 2 1852 ? 121.629 98.540 146.494 1.00 49.76 1852 PRO A C 1
ATOM 15729 O O . PRO E 2 1852 ? 122.044 97.406 146.752 1.00 51.84 1852 PRO A O 1
ATOM 15733 N N . LEU E 2 1853 ? 122.034 99.623 147.152 1.00 43.96 1853 LEU A N 1
ATOM 15734 C CA . LEU E 2 1853 ? 123.046 99.573 148.198 1.00 37.54 1853 LEU A CA 1
ATOM 15735 C C . LEU E 2 1853 ? 122.439 100.182 149.453 1.00 40.78 1853 LEU A C 1
ATOM 15736 O O . LEU E 2 1853 ? 121.968 101.337 149.411 1.00 49.70 1853 LEU A O 1
ATOM 15741 N N . PRO E 2 1854 ? 122.422 99.464 150.575 1.00 41.01 1854 PRO A N 1
ATOM 15742 C CA . PRO E 2 1854 ? 121.824 100.010 151.802 1.00 37.91 1854 PRO A CA 1
ATOM 15743 C C . PRO E 2 1854 ? 122.620 101.208 152.298 1.00 50.77 1854 PRO A C 1
ATOM 15744 O O . PRO E 2 1854 ? 123.765 101.072 152.731 1.00 68.78 1854 PRO A O 1
ATOM 15748 N N . THR E 2 1855 ? 122.000 102.391 152.238 1.00 48.48 1855 THR A N 1
ATOM 15749 C CA . THR E 2 1855 ? 122.725 103.615 152.564 1.00 47.35 1855 THR A CA 1
ATOM 15750 C C . THR E 2 1855 ? 123.067 103.693 154.045 1.00 44.64 1855 THR A C 1
ATOM 15751 O O . THR E 2 1855 ? 123.941 104.475 154.436 1.00 53.87 1855 THR A O 1
ATOM 15755 N N . GLN E 2 1856 ? 122.395 102.903 154.880 1.00 31.75 1856 GLN A N 1
ATOM 15756 C CA . GLN E 2 1856 ? 122.736 102.866 156.295 1.00 38.36 1856 GLN A CA 1
ATOM 15757 C C . GLN E 2 1856 ? 123.828 101.846 156.581 1.00 40.30 1856 GLN A C 1
ATOM 15758 O O . GLN E 2 1856 ? 124.670 102.067 157.458 1.00 49.63 1856 GLN A O 1
ATOM 15764 N N . PHE E 2 1857 ? 123.837 100.735 155.847 1.00 52.06 1857 PHE A N 1
ATOM 15765 C CA . PHE E 2 1857 ? 124.873 99.729 156.023 1.00 50.39 1857 PHE A CA 1
ATOM 15766 C C . PHE E 2 1857 ? 126.218 100.168 155.463 1.00 53.61 1857 PHE A C 1
ATOM 15767 O O . PHE E 2 1857 ? 127.259 99.778 156.002 1.00 62.91 1857 PHE A O 1
ATOM 15775 N N . ILE E 2 1858 ? 126.227 100.973 154.398 1.00 47.85 1858 ILE A N 1
ATOM 15776 C CA . ILE E 2 1858 ? 127.496 101.346 153.784 1.00 44.55 1858 ILE A CA 1
ATOM 15777 C C . ILE E 2 1858 ? 128.348 102.204 154.708 1.00 57.91 1858 ILE A C 1
ATOM 15778 O O . ILE E 2 1858 ? 129.578 102.080 154.699 1.00 61.59 1858 ILE A O 1
ATOM 15783 N N . GLU E 2 1859 ? 127.736 103.071 155.509 1.00 60.62 1859 GLU A N 1
ATOM 15784 C CA . GLU E 2 1859 ? 128.467 103.904 156.452 1.00 55.95 1859 GLU A CA 1
ATOM 15785 C C . GLU E 2 1859 ? 128.662 103.229 157.802 1.00 63.06 1859 GLU A C 1
ATOM 15786 O O . GLU E 2 1859 ? 129.304 103.809 158.682 1.00 74.28 1859 GLU A O 1
ATOM 15792 N N . SER E 2 1860 ? 128.138 102.022 157.984 1.00 51.92 1860 SER A N 1
ATOM 15793 C CA . SER E 2 1860 ? 128.252 101.326 159.252 1.00 49.76 1860 SER A CA 1
ATOM 15794 C C . SER E 2 1860 ? 129.633 100.689 159.397 1.00 58.02 1860 SER A C 1
ATOM 15795 O O . SER E 2 1860 ? 130.440 100.664 158.464 1.00 63.70 1860 SER A O 1
ATOM 15798 N N . VAL E 2 1861 ? 129.899 100.174 160.599 1.00 57.53 1861 VAL A N 1
ATOM 15799 C CA . VAL E 2 1861 ? 131.187 99.529 160.865 1.00 58.06 1861 VAL A CA 1
ATOM 15800 C C . VAL E 2 1861 ? 131.455 98.346 159.940 1.00 60.78 1861 VAL A C 1
ATOM 15801 O O . VAL E 2 1861 ? 132.580 98.239 159.427 1.00 65.48 1861 VAL A O 1
ATOM 15805 N N . PRO E 2 1862 ? 130.511 97.425 159.701 1.00 57.73 1862 PRO A N 1
ATOM 15806 C CA . PRO E 2 1862 ? 130.859 96.252 158.877 1.00 58.46 1862 PRO A CA 1
ATOM 15807 C C . PRO E 2 1862 ? 131.339 96.593 157.477 1.00 58.52 1862 PRO A C 1
ATOM 15808 O O . PRO E 2 1862 ? 132.364 96.060 157.039 1.00 59.84 1862 PRO A O 1
ATOM 15812 N N . TYR E 2 1863 ? 130.645 97.477 156.758 1.00 61.96 1863 TYR A N 1
ATOM 15813 C CA . TYR E 2 1863 ? 131.078 97.781 155.397 1.00 60.69 1863 TYR A CA 1
ATOM 15814 C C . TYR E 2 1863 ? 132.319 98.662 155.395 1.00 61.89 1863 TYR A C 1
ATOM 15815 O O . TYR E 2 1863 ? 133.160 98.552 154.496 1.00 73.33 1863 TYR A O 1
ATOM 15824 N N . ARG E 2 1864 ? 132.449 99.547 156.385 1.00 56.64 1864 ARG A N 1
ATOM 15825 C CA . ARG E 2 1864 ? 133.663 100.349 156.493 1.00 62.15 1864 ARG A CA 1
ATOM 15826 C C . ARG E 2 1864 ? 134.883 99.473 156.742 1.00 66.56 1864 ARG A C 1
ATOM 15827 O O . ARG E 2 1864 ? 135.981 99.782 156.267 1.00 64.81 1864 ARG A O 1
ATOM 15835 N N . LEU E 2 1865 ? 134.714 98.327 157.417 1.00 65.53 1865 LEU A N 1
ATOM 15836 C CA . LEU E 2 1865 ? 135.827 97.390 157.699 1.00 66.22 1865 LEU A CA 1
ATOM 15837 C C . LEU E 2 1865 ? 135.986 96.455 156.520 1.00 65.28 1865 LEU A C 1
ATOM 15838 O O . LEU E 2 1865 ? 137.071 96.006 156.294 1.00 67.61 1865 LEU A O 1
ATOM 15843 N N . ILE E 2 1866 ? 134.940 96.203 155.761 1.00 64.94 1866 ILE A N 1
ATOM 15844 C CA . ILE E 2 1866 ? 135.075 95.394 154.553 1.00 69.53 1866 ILE A CA 1
ATOM 15845 C C . ILE E 2 1866 ? 135.870 96.143 153.493 1.00 69.74 1866 ILE A C 1
ATOM 15846 O O . ILE E 2 1866 ? 136.786 95.591 152.872 1.00 73.88 1866 ILE A O 1
ATOM 15851 N N . GLN E 2 1867 ? 135.535 97.417 153.276 1.00 69.51 1867 GLN A N 1
ATOM 15852 C CA . GLN E 2 1867 ? 136.116 98.157 152.162 1.00 70.50 1867 GLN A CA 1
ATOM 15853 C C . GLN E 2 1867 ? 137.615 98.346 152.343 1.00 75.91 1867 GLN A C 1
ATOM 15854 O O . GLN E 2 1867 ? 138.378 98.289 151.372 1.00 78.00 1867 GLN A O 1
ATOM 15860 N N . ALA E 2 1868 ? 138.060 98.567 153.577 1.00 75.83 1868 ALA A N 1
ATOM 15861 C CA . ALA E 2 1868 ? 139.475 98.759 153.857 1.00 77.22 1868 ALA A CA 1
ATOM 15862 C C . ALA E 2 1868 ? 140.211 97.453 154.127 1.00 77.22 1868 ALA A C 1
ATOM 15863 O O . ALA E 2 1868 ? 141.425 97.480 154.354 1.00 74.33 1868 ALA A O 1
ATOM 15865 N N . GLY E 2 1869 ? 139.513 96.318 154.112 1.00 82.64 1869 GLY A N 1
ATOM 15866 C CA . GLY E 2 1869 ? 140.150 95.019 154.117 1.00 80.58 1869 GLY A CA 1
ATOM 15867 C C . GLY E 2 1869 ? 140.434 94.405 155.471 1.00 82.91 1869 GLY A C 1
ATOM 15868 O O . GLY E 2 1869 ? 140.901 93.260 155.519 1.00 86.49 1869 GLY A O 1
ATOM 15869 N N . ILE E 2 1870 ? 140.178 95.115 156.570 1.00 74.55 1870 ILE A N 1
ATOM 15870 C CA . ILE E 2 1870 ? 140.400 94.538 157.891 1.00 76.02 1870 ILE A CA 1
ATOM 15871 C C . ILE E 2 1870 ? 139.450 93.363 158.099 1.00 77.54 1870 ILE A C 1
ATOM 15872 O O . ILE E 2 1870 ? 138.308 93.363 157.622 1.00 79.94 1870 ILE A O 1
ATOM 15877 N N . ALA E 2 1871 ? 139.934 92.339 158.795 1.00 90.24 1871 ALA A N 1
ATOM 15878 C CA . ALA E 2 1871 ? 139.113 91.177 159.094 1.00 90.45 1871 ALA A CA 1
ATOM 15879 C C . ALA E 2 1871 ? 138.039 91.526 160.121 1.00 91.99 1871 ALA A C 1
ATOM 15880 O O . ALA E 2 1871 ? 138.134 92.514 160.856 1.00 90.71 1871 ALA A O 1
ATOM 15882 N N . ALA E 2 1872 ? 137.002 90.696 160.162 1.00 90.47 1872 ALA A N 1
ATOM 15883 C CA . ALA E 2 1872 ? 135.894 90.892 161.086 1.00 88.70 1872 ALA A CA 1
ATOM 15884 C C . ALA E 2 1872 ? 136.248 90.292 162.445 1.00 92.52 1872 ALA A C 1
ATOM 15885 O O . ALA E 2 1872 ? 137.396 89.925 162.712 1.00 94.22 1872 ALA A O 1
ATOM 15887 N N . GLY E 2 1873 ? 135.253 90.192 163.328 1.00 103.83 1873 GLY A N 1
ATOM 15888 C CA . GLY E 2 1873 ? 135.494 89.609 164.638 1.00 102.83 1873 GLY A CA 1
ATOM 15889 C C . GLY E 2 1873 ? 135.881 88.145 164.566 1.00 99.21 1873 GLY A C 1
ATOM 15890 O O . GLY E 2 1873 ? 136.679 87.663 165.375 1.00 98.28 1873 GLY A O 1
ATOM 15891 N N . ASN E 2 1874 ? 135.324 87.418 163.599 1.00 93.88 1874 ASN A N 1
ATOM 15892 C CA . ASN E 2 1874 ? 135.627 86.003 163.433 1.00 97.49 1874 ASN A CA 1
ATOM 15893 C C . ASN E 2 1874 ? 136.968 85.757 162.756 1.00 99.54 1874 ASN A C 1
ATOM 15894 O O . ASN E 2 1874 ? 137.404 84.603 162.686 1.00 98.75 1874 ASN A O 1
ATOM 15899 N N . GLY E 2 1875 ? 137.629 86.802 162.261 1.00 100.14 1875 GLY A N 1
ATOM 15900 C CA . GLY E 2 1875 ? 138.858 86.651 161.516 1.00 98.61 1875 GLY A CA 1
ATOM 15901 C C . GLY E 2 1875 ? 138.676 86.432 160.031 1.00 97.41 1875 GLY A C 1
ATOM 15902 O O . GLY E 2 1875 ? 139.672 86.403 159.298 1.00 99.51 1875 GLY A O 1
ATOM 15903 N N . ILE E 2 1876 ? 137.439 86.279 159.565 1.00 90.59 1876 ILE A N 1
ATOM 15904 C CA . ILE E 2 1876 ? 137.133 86.092 158.153 1.00 90.66 1876 ILE A CA 1
ATOM 15905 C C . ILE E 2 1876 ? 136.497 87.372 157.633 1.00 89.19 1876 ILE A C 1
ATOM 15906 O O . ILE E 2 1876 ? 135.502 87.848 158.192 1.00 91.83 1876 ILE A O 1
ATOM 15911 N N . VAL E 2 1877 ? 137.074 87.928 156.569 1.00 74.84 1877 VAL A N 1
ATOM 15912 C CA . VAL E 2 1877 ? 136.543 89.154 155.988 1.00 78.93 1877 VAL A CA 1
ATOM 15913 C C . VAL E 2 1877 ? 135.160 88.880 155.415 1.00 82.71 1877 VAL A C 1
ATOM 15914 O O . VAL E 2 1877 ? 134.975 87.957 154.611 1.00 83.50 1877 VAL A O 1
ATOM 15918 N N . GLN E 2 1878 ? 134.178 89.673 155.839 1.00 74.99 1878 GLN A N 1
ATOM 15919 C CA . GLN E 2 1878 ? 132.827 89.525 155.318 1.00 67.20 1878 GLN A CA 1
ATOM 15920 C C . GLN E 2 1878 ? 132.804 89.813 153.825 1.00 65.34 1878 GLN A C 1
ATOM 15921 O O . GLN E 2 1878 ? 133.401 90.786 153.357 1.00 71.48 1878 GLN A O 1
ATOM 15927 N N . SER E 2 1879 ? 132.111 88.964 153.078 1.00 49.67 1879 SER A N 1
ATOM 15928 C CA . SER E 2 1879 ? 131.943 89.131 151.639 1.00 60.15 1879 SER A CA 1
ATOM 15929 C C . SER E 2 1879 ? 130.487 89.495 151.382 1.00 59.58 1879 SER A C 1
ATOM 15930 O O . SER E 2 1879 ? 129.598 88.644 151.491 1.00 61.03 1879 SER A O 1
ATOM 15933 N N . PHE E 2 1880 ? 130.250 90.756 151.041 1.00 47.58 1880 PHE A N 1
ATOM 15934 C CA . PHE E 2 1880 ? 128.909 91.310 150.920 1.00 45.60 1880 PHE A CA 1
ATOM 15935 C C . PHE E 2 1880 ? 128.518 91.342 149.446 1.00 53.75 1880 PHE A C 1
ATOM 15936 O O . PHE E 2 1880 ? 129.036 92.158 148.678 1.00 51.62 1880 PHE A O 1
ATOM 15944 N N . TYR E 2 1881 ? 127.612 90.452 149.056 1.00 58.09 1881 TYR A N 1
ATOM 15945 C CA . TYR E 2 1881 ? 127.115 90.386 147.682 1.00 49.21 1881 TYR A CA 1
ATOM 15946 C C . TYR E 2 1881 ? 125.625 90.681 147.648 1.00 40.88 1881 TYR A C 1
ATOM 15947 O O . TYR E 2 1881 ? 124.821 89.830 148.073 1.00 45.13 1881 TYR A O 1
ATOM 15956 N N . PRO E 2 1882 ? 125.201 91.849 147.170 1.00 39.26 1882 PRO A N 1
ATOM 15957 C CA . PRO E 2 1882 ? 123.766 92.086 146.990 1.00 40.24 1882 PRO A CA 1
ATOM 15958 C C . PRO E 2 1882 ? 123.193 91.164 145.925 1.00 55.66 1882 PRO A C 1
ATOM 15959 O O . PRO E 2 1882 ? 123.866 90.801 144.958 1.00 64.70 1882 PRO A O 1
ATOM 15963 N N . LEU E 2 1883 ? 121.930 90.784 146.113 1.00 47.08 1883 LEU A N 1
ATOM 15964 C CA . LEU E 2 1883 ? 121.227 89.934 145.153 1.00 28.13 1883 LEU A CA 1
ATOM 15965 C C . LEU E 2 1883 ? 120.567 90.841 144.120 1.00 33.64 1883 LEU A C 1
ATOM 15966 O O . LEU E 2 1883 ? 119.416 91.262 144.251 1.00 51.94 1883 LEU A O 1
ATOM 15971 N N . TRP E 2 1884 ? 121.323 91.141 143.066 1.00 26.70 1884 TRP A N 1
ATOM 15972 C CA . TRP E 2 1884 ? 120.894 92.121 142.076 1.00 26.77 1884 TRP A CA 1
ATOM 15973 C C . TRP E 2 1884 ? 121.624 91.864 140.769 1.00 50.41 1884 TRP A C 1
ATOM 15974 O O . TRP E 2 1884 ? 122.843 92.037 140.697 1.00 60.08 1884 TRP A O 1
ATOM 15985 N N . ASN E 2 1885 ? 120.880 91.455 139.742 1.00 52.04 1885 ASN A N 1
ATOM 15986 C CA . ASN E 2 1885 ? 121.428 91.285 138.406 1.00 39.98 1885 ASN A CA 1
ATOM 15987 C C . ASN E 2 1885 ? 120.861 92.281 137.405 1.00 44.00 1885 ASN A C 1
ATOM 15988 O O . ASN E 2 1885 ? 121.333 92.326 136.265 1.00 48.28 1885 ASN A O 1
ATOM 15993 N N . GLY E 2 1886 ? 119.872 93.078 137.796 1.00 50.44 1886 GLY A N 1
ATOM 15994 C CA . GLY E 2 1886 ? 119.293 94.084 136.921 1.00 46.39 1886 GLY A CA 1
ATOM 15995 C C . GLY E 2 1886 ? 117.791 93.998 136.749 1.00 50.08 1886 GLY A C 1
ATOM 15996 O O . GLY E 2 1886 ? 117.221 94.846 136.048 1.00 54.83 1886 GLY A O 1
ATOM 15997 N N . ASN E 2 1887 ? 117.109 93.030 137.352 1.00 53.60 1887 ASN A N 1
ATOM 15998 C CA . ASN E 2 1887 ? 115.679 92.832 137.155 1.00 59.09 1887 ASN A CA 1
ATOM 15999 C C . ASN E 2 1887 ? 114.912 93.323 138.373 1.00 65.17 1887 ASN A C 1
ATOM 16000 O O . ASN E 2 1887 ? 115.221 92.938 139.505 1.00 65.61 1887 ASN A O 1
ATOM 16005 N N . SER E 2 1888 ? 113.908 94.172 138.134 1.00 70.83 1888 SER A N 1
ATOM 16006 C CA . SER E 2 1888 ? 113.074 94.661 139.226 1.00 69.10 1888 SER A CA 1
ATOM 16007 C C . SER E 2 1888 ? 112.204 93.559 139.811 1.00 73.99 1888 SER A C 1
ATOM 16008 O O . SER E 2 1888 ? 112.008 93.509 141.031 1.00 77.09 1888 SER A O 1
ATOM 16011 N N . ASP E 2 1889 ? 111.664 92.678 138.964 1.00 78.65 1889 ASP A N 1
ATOM 16012 C CA . ASP E 2 1889 ? 110.900 91.540 139.459 1.00 76.82 1889 ASP A CA 1
ATOM 16013 C C . ASP E 2 1889 ? 111.754 90.605 140.300 1.00 77.62 1889 ASP A C 1
ATOM 16014 O O . ASP E 2 1889 ? 111.213 89.828 141.092 1.00 87.16 1889 ASP A O 1
ATOM 16019 N N . ILE E 2 1890 ? 113.076 90.661 140.138 1.00 54.71 1890 ILE A N 1
ATOM 16020 C CA . ILE E 2 1890 ? 113.959 89.799 140.913 1.00 49.33 1890 ILE A CA 1
ATOM 16021 C C . ILE E 2 1890 ? 114.031 90.273 142.359 1.00 67.01 1890 ILE A C 1
ATOM 16022 O O . ILE E 2 1890 ? 114.147 89.466 143.289 1.00 71.02 1890 ILE A O 1
ATOM 16027 N N . THR E 2 1891 ? 113.965 91.587 142.574 1.00 75.68 1891 THR A N 1
ATOM 16028 C CA . THR E 2 1891 ? 113.979 92.109 143.935 1.00 70.13 1891 THR A CA 1
ATOM 16029 C C . THR E 2 1891 ? 112.639 91.907 144.632 1.00 63.84 1891 THR A C 1
ATOM 16030 O O . THR E 2 1891 ? 112.574 91.932 145.866 1.00 66.34 1891 THR A O 1
ATOM 16034 N N . ASP E 2 1892 ? 111.568 91.709 143.868 1.00 56.06 1892 ASP A N 1
ATOM 16035 C CA . ASP E 2 1892 ? 110.242 91.515 144.438 1.00 57.69 1892 ASP A CA 1
ATOM 16036 C C . ASP E 2 1892 ? 110.050 90.030 144.719 1.00 58.68 1892 ASP A C 1
ATOM 16037 O O . ASP E 2 1892 ? 109.978 89.222 143.789 1.00 65.12 1892 ASP A O 1
ATOM 16042 N N . LEU E 2 1893 ? 109.950 89.673 146.002 1.00 50.14 1893 LEU A N 1
ATOM 16043 C CA . LEU E 2 1893 ? 109.927 88.269 146.398 1.00 49.05 1893 LEU A CA 1
ATOM 16044 C C . LEU E 2 1893 ? 108.657 87.546 145.967 1.00 55.07 1893 LEU A C 1
ATOM 16045 O O . LEU E 2 1893 ? 108.642 86.311 145.956 1.00 48.28 1893 LEU A O 1
ATOM 16050 N N . SER E 2 1894 ? 107.594 88.274 145.621 1.00 66.94 1894 SER A N 1
ATOM 16051 C CA . SER E 2 1894 ? 106.349 87.614 145.241 1.00 66.72 1894 SER A CA 1
ATOM 16052 C C . SER E 2 1894 ? 106.496 86.861 143.923 1.00 64.82 1894 SER A C 1
ATOM 16053 O O . SER E 2 1894 ? 105.785 85.880 143.681 1.00 68.51 1894 SER A O 1
ATOM 16056 N N . THR E 2 1895 ? 107.397 87.309 143.054 1.00 60.79 1895 THR A N 1
ATOM 16057 C CA . THR E 2 1895 ? 107.626 86.607 141.800 1.00 65.81 1895 THR A CA 1
ATOM 16058 C C . THR E 2 1895 ? 108.390 85.310 142.045 1.00 65.32 1895 THR A C 1
ATOM 16059 O O . THR E 2 1895 ? 109.262 85.231 142.914 1.00 69.96 1895 THR A O 1
ATOM 16063 N N . LYS E 2 1896 ? 108.053 84.280 141.264 1.00 65.47 1896 LYS A N 1
ATOM 16064 C CA . LYS E 2 1896 ? 108.757 83.007 141.382 1.00 65.44 1896 LYS A CA 1
ATOM 16065 C C . LYS E 2 1896 ? 110.182 83.105 140.858 1.00 65.24 1896 LYS A C 1
ATOM 16066 O O . LYS E 2 1896 ? 111.069 82.378 141.327 1.00 67.36 1896 LYS A O 1
ATOM 16072 N N . THR E 2 1897 ? 110.419 83.990 139.886 1.00 61.44 1897 THR A N 1
ATOM 16073 C CA . THR E 2 1897 ? 111.773 84.192 139.379 1.00 65.64 1897 THR A CA 1
ATOM 16074 C C . THR E 2 1897 ? 112.697 84.690 140.481 1.00 66.08 1897 THR A C 1
ATOM 16075 O O . THR E 2 1897 ? 113.861 84.277 140.561 1.00 65.51 1897 THR A O 1
ATOM 16079 N N . SER E 2 1898 ? 112.196 85.583 141.337 1.00 60.19 1898 SER A N 1
ATOM 16080 C CA . SER E 2 1898 ? 112.992 86.060 142.461 1.00 50.61 1898 SER A CA 1
ATOM 16081 C C . SER E 2 1898 ? 113.369 84.917 143.387 1.00 48.48 1898 SER A C 1
ATOM 16082 O O . SER E 2 1898 ? 114.519 84.820 143.827 1.00 62.30 1898 SER A O 1
ATOM 16085 N N . VAL E 2 1899 ? 112.412 84.040 143.693 1.00 44.59 1899 VAL A N 1
ATOM 16086 C CA . VAL E 2 1899 ? 112.693 82.904 144.565 1.00 50.77 1899 VAL A CA 1
ATOM 16087 C C . VAL E 2 1899 ? 113.755 82.011 143.944 1.00 57.52 1899 VAL A C 1
ATOM 16088 O O . VAL E 2 1899 ? 114.726 81.618 144.607 1.00 62.13 1899 VAL A O 1
ATOM 16092 N N . GLU E 2 1900 ? 113.597 81.688 142.658 1.00 60.05 1900 GLU A N 1
ATOM 16093 C CA . GLU E 2 1900 ? 114.550 80.798 142.006 1.00 63.61 1900 GLU A CA 1
ATOM 16094 C C . GLU E 2 1900 ? 115.944 81.411 141.967 1.00 65.03 1900 GLU A C 1
ATOM 16095 O O . GLU E 2 1900 ? 116.932 80.731 142.263 1.00 64.31 1900 GLU A O 1
ATOM 16101 N N . TYR E 2 1901 ? 116.046 82.699 141.629 1.00 55.43 1901 TYR A N 1
ATOM 16102 C CA . TYR E 2 1901 ? 117.352 83.349 141.559 1.00 54.66 1901 TYR A CA 1
ATOM 16103 C C . TYR E 2 1901 ? 118.004 83.450 142.932 1.00 41.06 1901 TYR A C 1
ATOM 16104 O O . TYR E 2 1901 ? 119.206 83.192 143.074 1.00 38.77 1901 TYR A O 1
ATOM 16113 N N . ILE E 2 1902 ? 117.235 83.836 143.954 1.00 43.55 1902 ILE A N 1
ATOM 16114 C CA . ILE E 2 1902 ? 117.798 83.934 145.294 1.00 45.63 1902 ILE A CA 1
ATOM 16115 C C . ILE E 2 1902 ? 118.311 82.578 145.747 1.00 49.74 1902 ILE A C 1
ATOM 16116 O O . ILE E 2 1902 ? 119.446 82.460 146.217 1.00 57.55 1902 ILE A O 1
ATOM 16121 N N . ILE E 2 1903 ? 117.509 81.524 145.564 1.00 47.60 1903 ILE A N 1
ATOM 16122 C CA . ILE E 2 1903 ? 117.949 80.186 145.950 1.00 50.25 1903 ILE A CA 1
ATOM 16123 C C . ILE E 2 1903 ? 119.170 79.765 145.144 1.00 63.84 1903 ILE A C 1
ATOM 16124 O O . ILE E 2 1903 ? 120.056 79.069 145.657 1.00 63.68 1903 ILE A O 1
ATOM 16129 N N . HIS E 2 1904 ? 119.247 80.184 143.880 1.00 66.28 1904 HIS A N 1
ATOM 16130 C CA . HIS E 2 1904 ? 120.386 79.836 143.040 1.00 64.42 1904 HIS A CA 1
ATOM 16131 C C . HIS E 2 1904 ? 121.675 80.458 143.565 1.00 64.26 1904 HIS A C 1
ATOM 16132 O O . HIS E 2 1904 ? 122.687 79.768 143.736 1.00 64.75 1904 HIS A O 1
ATOM 16139 N N . LYS E 2 1905 ? 121.660 81.767 143.826 1.00 50.81 1905 LYS A N 1
ATOM 16140 C CA . LYS E 2 1905 ? 122.905 82.453 144.164 1.00 40.30 1905 LYS A CA 1
ATOM 16141 C C . LYS E 2 1905 ? 123.390 82.095 145.564 1.00 35.76 1905 LYS A C 1
ATOM 16142 O O . LYS E 2 1905 ? 124.576 81.805 145.758 1.00 37.49 1905 LYS A O 1
ATOM 16148 N N . VAL E 2 1906 ? 122.499 82.111 146.559 1.00 47.03 1906 VAL A N 1
ATOM 16149 C CA . VAL E 2 1906 ? 122.961 81.820 147.913 1.00 54.35 1906 VAL A CA 1
ATOM 16150 C C . VAL E 2 1906 ? 123.357 80.357 148.020 1.00 44.79 1906 VAL A C 1
ATOM 16151 O O . VAL E 2 1906 ? 124.216 79.995 148.831 1.00 46.04 1906 VAL A O 1
ATOM 16155 N N . GLY E 2 1907 ? 122.740 79.497 147.215 1.00 34.97 1907 GLY A N 1
ATOM 16156 C CA . GLY E 2 1907 ? 123.005 78.077 147.265 1.00 45.22 1907 GLY A CA 1
ATOM 16157 C C . GLY E 2 1907 ? 122.231 77.399 148.372 1.00 46.75 1907 GLY A C 1
ATOM 16158 O O . GLY E 2 1907 ? 122.184 77.900 149.499 1.00 46.64 1907 GLY A O 1
ATOM 16159 N N . ALA E 2 1908 ? 121.616 76.260 148.067 1.00 63.74 1908 ALA A N 1
ATOM 16160 C CA . ALA E 2 1908 ? 120.872 75.526 149.078 1.00 64.72 1908 ALA A CA 1
ATOM 16161 C C . ALA E 2 1908 ? 121.821 74.980 150.136 1.00 63.76 1908 ALA A C 1
ATOM 16162 O O . ALA E 2 1908 ? 122.905 74.481 149.821 1.00 66.90 1908 ALA A O 1
ATOM 16164 N N . ASP E 2 1909 ? 121.404 75.083 151.399 1.00 68.23 1909 ASP A N 1
ATOM 16165 C CA . ASP E 2 1909 ? 122.196 74.627 152.542 1.00 74.93 1909 ASP A CA 1
ATOM 16166 C C . ASP E 2 1909 ? 123.564 75.314 152.564 1.00 70.88 1909 ASP A C 1
ATOM 16167 O O . ASP E 2 1909 ? 124.618 74.678 152.513 1.00 73.39 1909 ASP A O 1
ATOM 16172 N N . THR E 2 1910 ? 123.526 76.646 152.628 1.00 61.78 1910 THR A N 1
ATOM 16173 C CA . THR E 2 1910 ? 124.741 77.446 152.677 1.00 64.54 1910 THR A CA 1
ATOM 16174 C C . THR E 2 1910 ? 124.761 78.484 153.788 1.00 62.96 1910 THR A C 1
ATOM 16175 O O . THR E 2 1910 ? 125.848 78.951 154.144 1.00 71.06 1910 THR A O 1
ATOM 16179 N N . CYS E 2 1911 ? 123.613 78.854 154.351 1.00 58.36 1911 CYS A N 1
ATOM 16180 C CA . CYS E 2 1911 ? 123.539 79.918 155.339 1.00 61.82 1911 CYS A CA 1
ATOM 16181 C C . CYS E 2 1911 ? 122.906 79.407 156.627 1.00 64.18 1911 CYS A C 1
ATOM 16182 O O . CYS E 2 1911 ? 122.234 78.374 156.650 1.00 60.65 1911 CYS A O 1
ATOM 16185 N N . ALA E 2 1912 ? 123.136 80.155 157.707 1.00 62.98 1912 ALA A N 1
ATOM 16186 C CA . ALA E 2 1912 ? 122.624 79.808 159.025 1.00 67.17 1912 ALA A CA 1
ATOM 16187 C C . ALA E 2 1912 ? 121.634 80.815 159.586 1.00 64.12 1912 ALA A C 1
ATOM 16188 O O . ALA E 2 1912 ? 120.680 80.408 160.252 1.00 67.79 1912 ALA A O 1
ATOM 16190 N N . LEU E 2 1913 ? 121.828 82.106 159.342 1.00 56.20 1913 LEU A N 1
ATOM 16191 C CA . LEU E 2 1913 ? 120.889 83.133 159.769 1.00 64.18 1913 LEU A CA 1
ATOM 16192 C C . LEU E 2 1913 ? 120.178 83.700 158.554 1.00 63.57 1913 LEU A C 1
ATOM 16193 O O . LEU E 2 1913 ? 120.808 83.983 157.532 1.00 75.32 1913 LEU A O 1
ATOM 16198 N N . VAL E 2 1914 ? 118.863 83.854 158.661 1.00 44.66 1914 VAL A N 1
ATOM 16199 C CA . VAL E 2 1914 ? 118.077 84.526 157.638 1.00 47.24 1914 VAL A CA 1
ATOM 16200 C C . VAL E 2 1914 ? 117.169 85.524 158.344 1.00 43.28 1914 VAL A C 1
ATOM 16201 O O . VAL E 2 1914 ? 116.361 85.139 159.199 1.00 42.40 1914 VAL A O 1
ATOM 16205 N N . HIS E 2 1915 ? 117.300 86.798 157.995 1.00 34.42 1915 HIS A N 1
ATOM 16206 C CA . HIS E 2 1915 ? 116.545 87.873 158.630 1.00 43.21 1915 HIS A CA 1
ATOM 16207 C C . HIS E 2 1915 ? 115.511 88.386 157.635 1.00 45.55 1915 HIS A C 1
ATOM 16208 O O . HIS E 2 1915 ? 115.838 89.145 156.721 1.00 56.61 1915 HIS A O 1
ATOM 16215 N N . VAL E 2 1916 ? 114.263 87.972 157.817 1.00 45.80 1916 VAL A N 1
ATOM 16216 C CA . VAL E 2 1916 ? 113.157 88.403 156.969 1.00 46.62 1916 VAL A CA 1
ATOM 16217 C C . VAL E 2 1916 ? 112.392 89.483 157.721 1.00 48.57 1916 VAL A C 1
ATOM 16218 O O . VAL E 2 1916 ? 111.820 89.226 158.785 1.00 50.61 1916 VAL A O 1
ATOM 16222 N N . ASP E 2 1917 ? 112.378 90.696 157.171 1.00 47.39 1917 ASP A N 1
ATOM 16223 C CA . ASP E 2 1917 ? 111.639 91.805 157.758 1.00 58.05 1917 ASP A CA 1
ATOM 16224 C C . ASP E 2 1917 ? 110.550 92.331 156.830 1.00 63.87 1917 ASP A C 1
ATOM 16225 O O . ASP E 2 1917 ? 110.216 93.519 156.874 1.00 71.28 1917 ASP A O 1
ATOM 16230 N N . LEU E 2 1918 ? 109.982 91.463 155.998 1.00 69.90 1918 LEU A N 1
ATOM 16231 C CA . LEU E 2 1918 ? 108.923 91.875 155.087 1.00 69.40 1918 LEU A CA 1
ATOM 16232 C C . LEU E 2 1918 ? 107.701 92.343 155.868 1.00 72.91 1918 LEU A C 1
ATOM 16233 O O . LEU E 2 1918 ? 107.142 91.590 156.672 1.00 79.55 1918 LEU A O 1
ATOM 16238 N N . GLU E 2 1919 ? 107.290 93.584 155.630 1.00 78.68 1919 GLU A N 1
ATOM 16239 C CA . GLU E 2 1919 ? 106.142 94.139 156.328 1.00 82.74 1919 GLU A CA 1
ATOM 16240 C C . GLU E 2 1919 ? 104.852 93.467 155.872 1.00 83.64 1919 GLU A C 1
ATOM 16241 O O . GLU E 2 1919 ? 104.728 93.013 154.732 1.00 84.17 1919 GLU A O 1
ATOM 16247 N N . GLY E 2 1920 ? 103.884 93.407 156.782 1.00 82.35 1920 GLY A N 1
ATOM 16248 C CA . GLY E 2 1920 ? 102.603 92.789 156.498 1.00 83.11 1920 GLY A CA 1
ATOM 16249 C C . GLY E 2 1920 ? 101.763 93.569 155.505 1.00 85.50 1920 GLY A C 1
ATOM 16250 O O . GLY E 2 1920 ? 100.883 93.012 154.849 1.00 82.89 1920 GLY A O 1
ATOM 16251 N N . LEU E 2 1929 ? 98.069 83.803 153.320 1.00 89.06 1929 LEU A N 1
ATOM 16252 C CA . LEU E 2 1929 ? 99.307 84.566 153.435 1.00 86.09 1929 LEU A CA 1
ATOM 16253 C C . LEU E 2 1929 ? 99.714 85.161 152.095 1.00 85.13 1929 LEU A C 1
ATOM 16254 O O . LEU E 2 1929 ? 99.456 84.576 151.043 1.00 84.53 1929 LEU A O 1
ATOM 16259 N N . GLU E 2 1930 ? 100.354 86.326 152.143 1.00 73.91 1930 GLU A N 1
ATOM 16260 C CA . GLU E 2 1930 ? 100.794 86.985 150.924 1.00 73.76 1930 GLU A CA 1
ATOM 16261 C C . GLU E 2 1930 ? 101.839 86.132 150.214 1.00 78.82 1930 GLU A C 1
ATOM 16262 O O . GLU E 2 1930 ? 102.573 85.361 150.839 1.00 78.81 1930 GLU A O 1
ATOM 16268 N N . ARG E 2 1931 ? 101.888 86.265 148.886 1.00 82.39 1931 ARG A N 1
ATOM 16269 C CA . ARG E 2 1931 ? 102.802 85.454 148.088 1.00 81.51 1931 ARG A CA 1
ATOM 16270 C C . ARG E 2 1931 ? 104.251 85.694 148.494 1.00 82.69 1931 ARG A C 1
ATOM 16271 O O . ARG E 2 1931 ? 105.049 84.751 148.570 1.00 75.06 1931 ARG A O 1
ATOM 16279 N N . ALA E 2 1932 ? 104.609 86.951 148.762 1.00 76.84 1932 ALA A N 1
ATOM 16280 C CA . ALA E 2 1932 ? 105.978 87.265 149.150 1.00 70.53 1932 ALA A CA 1
ATOM 16281 C C . ALA E 2 1932 ? 106.343 86.620 150.481 1.00 67.35 1932 ALA A C 1
ATOM 16282 O O . ALA E 2 1932 ? 107.478 86.169 150.664 1.00 76.34 1932 ALA A O 1
ATOM 16284 N N . GLN E 2 1933 ? 105.558 86.538 151.428 1.00 71.22 1933 GLN A N 1
ATOM 16285 C CA . GLN E 2 1933 ? 105.872 85.942 152.752 1.00 70.28 1933 GLN A CA 1
ATOM 16286 C C . GLN E 2 1933 ? 106.150 84.452 152.615 1.00 70.91 1933 GLN A C 1
ATOM 16287 O O . GLN E 2 1933 ? 107.176 83.997 153.129 1.00 75.14 1933 GLN A O 1
ATOM 16293 N N . VAL E 2 1934 ? 105.176 83.720 151.922 1.00 68.50 1934 VAL A N 1
ATOM 16294 C CA . VAL E 2 1934 ? 105.424 82.289 151.764 1.00 74.28 1934 VAL A CA 1
ATOM 16295 C C . VAL E 2 1934 ? 106.660 82.054 150.901 1.00 80.40 1934 VAL A C 1
ATOM 16296 O O . VAL E 2 1934 ? 107.412 81.090 151.110 1.00 78.25 1934 VAL A O 1
ATOM 16300 N N . HIS E 2 1935 ? 106.888 82.927 149.914 1.00 75.77 1935 HIS A N 1
ATOM 16301 C CA . HIS E 2 1935 ? 108.085 82.807 149.092 1.00 75.98 1935 HIS A CA 1
ATOM 16302 C C . HIS E 2 1935 ? 109.349 82.995 149.922 1.00 74.06 1935 HIS A C 1
ATOM 16303 O O . HIS E 2 1935 ? 110.305 82.216 149.802 1.00 69.30 1935 HIS A O 1
ATOM 16310 N N . ALA E 2 1936 ? 109.359 84.008 150.791 1.00 65.63 1936 ALA A N 1
ATOM 16311 C CA . ALA E 2 1936 ? 110.470 84.174 151.717 1.00 56.64 1936 ALA A CA 1
ATOM 16312 C C . ALA E 2 1936 ? 110.609 82.964 152.624 1.00 59.44 1936 ALA A C 1
ATOM 16313 O O . ALA E 2 1936 ? 111.729 82.533 152.909 1.00 65.52 1936 ALA A O 1
ATOM 16315 N N . LEU E 2 1937 ? 109.487 82.396 153.070 1.00 59.82 1937 LEU A N 1
ATOM 16316 C CA . LEU E 2 1937 ? 109.543 81.231 153.951 1.00 66.28 1937 LEU A CA 1
ATOM 16317 C C . LEU E 2 1937 ? 110.246 80.054 153.282 1.00 67.31 1937 LEU A C 1
ATOM 16318 O O . LEU E 2 1937 ? 111.173 79.464 153.856 1.00 68.70 1937 LEU A O 1
ATOM 16323 N N . LEU E 2 1938 ? 109.832 79.693 152.064 1.00 65.93 1938 LEU A N 1
ATOM 16324 C CA . LEU E 2 1938 ? 110.472 78.521 151.477 1.00 71.39 1938 LEU A CA 1
ATOM 16325 C C . LEU E 2 1938 ? 111.823 78.846 150.859 1.00 66.84 1938 LEU A C 1
ATOM 16326 O O . LEU E 2 1938 ? 112.560 77.918 150.510 1.00 65.12 1938 LEU A O 1
ATOM 16331 N N . ILE E 2 1939 ? 112.172 80.128 150.712 1.00 62.99 1939 ILE A N 1
ATOM 16332 C CA . ILE E 2 1939 ? 113.572 80.465 150.469 1.00 59.01 1939 ILE A CA 1
ATOM 16333 C C . ILE E 2 1939 ? 114.420 80.021 151.651 1.00 54.36 1939 ILE A C 1
ATOM 16334 O O . ILE E 2 1939 ? 115.420 79.310 151.491 1.00 58.98 1939 ILE A O 1
ATOM 16339 N N . THR E 2 1940 ? 114.004 80.398 152.861 1.00 57.00 1940 THR A N 1
ATOM 16340 C CA . THR E 2 1940 ? 114.735 80.028 154.067 1.00 54.03 1940 THR A CA 1
ATOM 16341 C C . THR E 2 1940 ? 114.802 78.519 154.226 1.00 59.53 1940 THR A C 1
ATOM 16342 O O . THR E 2 1940 ? 115.877 77.953 154.451 1.00 58.52 1940 THR A O 1
ATOM 16346 N N . VAL E 2 1941 ? 113.659 77.847 154.093 1.00 70.42 1941 VAL A N 1
ATOM 16347 C CA . VAL E 2 1941 ? 113.587 76.407 154.323 1.00 71.94 1941 VAL A CA 1
ATOM 16348 C C . VAL E 2 1941 ? 114.584 75.696 153.419 1.00 70.39 1941 VAL A C 1
ATOM 16349 O O . VAL E 2 1941 ? 115.229 74.722 153.825 1.00 64.98 1941 VAL A O 1
ATOM 16353 N N . THR E 2 1942 ? 114.724 76.186 152.189 1.00 68.55 1942 THR A N 1
ATOM 16354 C CA . THR E 2 1942 ? 115.655 75.579 151.248 1.00 68.30 1942 THR A CA 1
ATOM 16355 C C . THR E 2 1942 ? 117.103 75.919 151.583 1.00 69.00 1942 THR A C 1
ATOM 16356 O O . THR E 2 1942 ? 117.986 75.062 151.469 1.00 67.06 1942 THR A O 1
ATOM 16360 N N . VAL E 2 1943 ? 117.369 77.158 152.008 1.00 67.99 1943 VAL A N 1
ATOM 16361 C CA . VAL E 2 1943 ? 118.755 77.613 152.085 1.00 62.51 1943 VAL A CA 1
ATOM 16362 C C . VAL E 2 1943 ? 119.390 77.517 153.471 1.00 60.81 1943 VAL A C 1
ATOM 16363 O O . VAL E 2 1943 ? 120.625 77.525 153.569 1.00 65.34 1943 VAL A O 1
ATOM 16367 N N . LEU E 2 1944 ? 118.600 77.430 154.540 1.00 63.09 1944 LEU A N 1
ATOM 16368 C CA . LEU E 2 1944 ? 119.183 77.389 155.876 1.00 65.11 1944 LEU A CA 1
ATOM 16369 C C . LEU E 2 1944 ? 119.969 76.103 156.105 1.00 68.01 1944 LEU A C 1
ATOM 16370 O O . LEU E 2 1944 ? 119.559 75.018 155.684 1.00 68.41 1944 LEU A O 1
ATOM 16375 N N . LYS E 2 1945 ? 121.104 76.236 156.778 1.00 69.26 1945 LYS A N 1
ATOM 16376 C CA . LYS E 2 1945 ? 121.829 75.068 157.249 1.00 73.08 1945 LYS A CA 1
ATOM 16377 C C . LYS E 2 1945 ? 121.032 74.396 158.365 1.00 74.34 1945 LYS A C 1
ATOM 16378 O O . LYS E 2 1945 ? 120.332 75.080 159.120 1.00 74.38 1945 LYS A O 1
ATOM 16384 N N . PRO E 2 1946 ? 121.091 73.070 158.484 1.00 89.36 1946 PRO A N 1
ATOM 16385 C CA . PRO E 2 1946 ? 120.455 72.410 159.633 1.00 88.07 1946 PRO A CA 1
ATOM 16386 C C . PRO E 2 1946 ? 120.964 72.996 160.942 1.00 91.01 1946 PRO A C 1
ATOM 16387 O O . PRO E 2 1946 ? 122.169 73.153 161.146 1.00 92.32 1946 PRO A O 1
ATOM 16391 N N . GLY E 2 1947 ? 120.029 73.317 161.833 1.00 90.36 1947 GLY A N 1
ATOM 16392 C CA . GLY E 2 1947 ? 120.343 74.042 163.043 1.00 91.39 1947 GLY A CA 1
ATOM 16393 C C . GLY E 2 1947 ? 120.425 75.544 162.876 1.00 91.97 1947 GLY A C 1
ATOM 16394 O O . GLY E 2 1947 ? 120.724 76.244 163.852 1.00 89.26 1947 GLY A O 1
ATOM 16395 N N . GLY E 2 1948 ? 120.174 76.060 161.677 1.00 84.06 1948 GLY A N 1
ATOM 16396 C CA . GLY E 2 1948 ? 120.227 77.487 161.449 1.00 78.33 1948 GLY A CA 1
ATOM 16397 C C . GLY E 2 1948 ? 119.067 78.221 162.092 1.00 84.49 1948 GLY A C 1
ATOM 16398 O O . GLY E 2 1948 ? 118.056 77.642 162.493 1.00 86.90 1948 GLY A O 1
ATOM 16399 N N . LEU E 2 1949 ? 119.220 79.538 162.181 1.00 72.89 1949 LEU A N 1
ATOM 16400 C CA . LEU E 2 1949 ? 118.268 80.401 162.864 1.00 69.84 1949 LEU A CA 1
ATOM 16401 C C . LEU E 2 1949 ? 117.527 81.276 161.862 1.00 69.73 1949 LEU A C 1
ATOM 16402 O O . LEU E 2 1949 ? 118.127 81.801 160.919 1.00 76.01 1949 LEU A O 1
ATOM 16407 N N . LEU E 2 1950 ? 116.221 81.426 162.069 1.00 52.78 1950 LEU A N 1
ATOM 16408 C CA . LEU E 2 1950 ? 115.407 82.368 161.316 1.00 50.03 1950 LEU A CA 1
ATOM 16409 C C . LEU E 2 1950 ? 114.805 83.382 162.275 1.00 54.48 1950 LEU A C 1
ATOM 16410 O O . LEU E 2 1950 ? 114.203 83.008 163.287 1.00 55.83 1950 LEU A O 1
ATOM 16415 N N . ILE E 2 1951 ? 114.970 84.659 161.952 1.00 47.56 1951 ILE A N 1
ATOM 16416 C CA . ILE E 2 1951 ? 114.265 85.749 162.611 1.00 41.61 1951 ILE A CA 1
ATOM 16417 C C . ILE E 2 1951 ? 113.265 86.326 161.623 1.00 52.93 1951 ILE A C 1
ATOM 16418 O O . ILE E 2 1951 ? 113.637 86.713 160.510 1.00 67.23 1951 ILE A O 1
ATOM 16423 N N . LEU E 2 1952 ? 111.998 86.376 162.028 1.00 53.94 1952 LEU A N 1
ATOM 16424 C CA . LEU E 2 1952 ? 110.905 86.742 161.143 1.00 50.34 1952 LEU A CA 1
ATOM 16425 C C . LEU E 2 1952 ? 110.139 87.917 161.730 1.00 47.42 1952 LEU A C 1
ATOM 16426 O O . LEU E 2 1952 ? 109.909 87.987 162.939 1.00 53.51 1952 LEU A O 1
ATOM 16431 N N . LYS E 2 1953 ? 109.744 88.839 160.857 1.00 52.65 1953 LYS A N 1
ATOM 16432 C CA . LYS E 2 1953 ? 108.999 90.030 161.257 1.00 63.30 1953 LYS A CA 1
ATOM 16433 C C . LYS E 2 1953 ? 107.502 89.782 161.075 1.00 65.05 1953 LYS A C 1
ATOM 16434 O O . LYS E 2 1953 ? 106.869 90.227 160.117 1.00 67.11 1953 LYS A O 1
ATOM 16440 N N . ALA E 2 1954 ? 106.938 89.048 162.032 1.00 61.11 1954 ALA A N 1
ATOM 16441 C CA . ALA E 2 1954 ? 105.533 88.679 161.981 1.00 63.22 1954 ALA A CA 1
ATOM 16442 C C . ALA E 2 1954 ? 104.658 89.829 162.479 1.00 63.62 1954 ALA A C 1
ATOM 16443 O O . ALA E 2 1954 ? 105.117 90.957 162.681 1.00 66.22 1954 ALA A O 1
ATOM 16445 N N . SER E 2 1955 ? 103.373 89.539 162.674 1.00 65.48 1955 SER A N 1
ATOM 16446 C CA . SER E 2 1955 ? 102.413 90.538 163.135 1.00 68.01 1955 SER A CA 1
ATOM 16447 C C . SER E 2 1955 ? 101.248 89.822 163.799 1.00 70.67 1955 SER A C 1
ATOM 16448 O O . SER E 2 1955 ? 100.568 89.018 163.154 1.00 75.17 1955 SER A O 1
ATOM 16451 N N . TRP E 2 1956 ? 101.016 90.124 165.079 1.00 76.53 1956 TRP A N 1
ATOM 16452 C CA . TRP E 2 1956 ? 100.035 89.386 165.869 1.00 74.17 1956 TRP A CA 1
ATOM 16453 C C . TRP E 2 1956 ? 98.596 89.776 165.558 1.00 79.71 1956 TRP A C 1
ATOM 16454 O O . TRP E 2 1956 ? 97.699 88.942 165.724 1.00 80.14 1956 TRP A O 1
ATOM 16465 N N . GLU E 2 1957 ? 98.353 91.011 165.114 1.00 95.03 1957 GLU A N 1
ATOM 16466 C CA . GLU E 2 1957 ? 96.978 91.502 165.002 1.00 96.00 1957 GLU A CA 1
ATOM 16467 C C . GLU E 2 1957 ? 96.114 90.653 164.076 1.00 95.47 1957 GLU A C 1
ATOM 16468 O O . GLU E 2 1957 ? 94.996 90.289 164.479 1.00 95.83 1957 GLU A O 1
ATOM 16474 N N . PRO E 2 1958 ? 96.538 90.301 162.849 1.00 82.21 1958 PRO A N 1
ATOM 16475 C CA . PRO E 2 1958 ? 95.748 89.297 162.099 1.00 81.15 1958 PRO A CA 1
ATOM 16476 C C . PRO E 2 1958 ? 96.056 87.885 162.593 1.00 82.75 1958 PRO A C 1
ATOM 16477 O O . PRO E 2 1958 ? 96.909 87.166 162.076 1.00 88.46 1958 PRO A O 1
ATOM 16481 N N . PHE E 2 1959 ? 95.335 87.484 163.644 1.00 80.69 1959 PHE A N 1
ATOM 16482 C CA . PHE E 2 1959 ? 95.676 86.265 164.374 1.00 81.51 1959 PHE A CA 1
ATOM 16483 C C . PHE E 2 1959 ? 95.595 85.027 163.485 1.00 86.68 1959 PHE A C 1
ATOM 16484 O O . PHE E 2 1959 ? 96.345 84.066 163.684 1.00 86.90 1959 PHE A O 1
ATOM 16492 N N . ASN E 2 1960 ? 94.690 85.024 162.503 1.00 91.89 1960 ASN A N 1
ATOM 16493 C CA . ASN E 2 1960 ? 94.593 83.880 161.599 1.00 93.46 1960 ASN A CA 1
ATOM 16494 C C . ASN E 2 1960 ? 95.895 83.679 160.829 1.00 94.21 1960 ASN A C 1
ATOM 16495 O O . ASN E 2 1960 ? 96.394 82.552 160.703 1.00 92.34 1960 ASN A O 1
ATOM 16500 N N . ARG E 2 1961 ? 96.465 84.774 160.320 1.00 93.46 1961 ARG A N 1
ATOM 16501 C CA . ARG E 2 1961 ? 97.761 84.696 159.656 1.00 91.19 1961 ARG A CA 1
ATOM 16502 C C . ARG E 2 1961 ? 98.840 84.220 160.618 1.00 86.82 1961 ARG A C 1
ATOM 16503 O O . ARG E 2 1961 ? 99.741 83.469 160.229 1.00 85.49 1961 ARG A O 1
ATOM 16511 N N . PHE E 2 1962 ? 98.768 84.651 161.880 1.00 79.06 1962 PHE A N 1
ATOM 16512 C CA . PHE E 2 1962 ? 99.738 84.201 162.871 1.00 81.28 1962 PHE A CA 1
ATOM 16513 C C . PHE E 2 1962 ? 99.659 82.698 163.091 1.00 81.58 1962 PHE A C 1
ATOM 16514 O O . PHE E 2 1962 ? 100.688 82.021 163.172 1.00 88.88 1962 PHE A O 1
ATOM 16522 N N . SER E 2 1963 ? 98.444 82.160 163.214 1.00 75.30 1963 SER A N 1
ATOM 16523 C CA . SER E 2 1963 ? 98.290 80.721 163.397 1.00 82.84 1963 SER A CA 1
ATOM 16524 C C . SER E 2 1963 ? 98.804 79.961 162.182 1.00 85.38 1963 SER A C 1
ATOM 16525 O O . SER E 2 1963 ? 99.503 78.948 162.320 1.00 84.28 1963 SER A O 1
ATOM 16528 N N . PHE E 2 1964 ? 98.472 80.447 160.983 1.00 84.85 1964 PHE A N 1
ATOM 16529 C CA . PHE E 2 1964 ? 98.983 79.838 159.759 1.00 83.53 1964 PHE A CA 1
ATOM 16530 C C . PHE E 2 1964 ? 100.507 79.803 159.762 1.00 84.34 1964 PHE A C 1
ATOM 16531 O O . PHE E 2 1964 ? 101.123 78.755 159.514 1.00 81.42 1964 PHE A O 1
ATOM 16539 N N . LEU E 2 1965 ? 101.129 80.952 160.040 1.00 77.73 1965 LEU A N 1
ATOM 16540 C CA . LEU E 2 1965 ? 102.583 81.055 160.028 1.00 73.18 1965 LEU A CA 1
ATOM 16541 C C . LEU E 2 1965 ? 103.204 80.128 161.062 1.00 76.26 1965 LEU A C 1
ATOM 16542 O O . LEU E 2 1965 ? 104.180 79.426 160.778 1.00 81.60 1965 LEU A O 1
ATOM 16547 N N . LEU E 2 1966 ? 102.645 80.112 162.273 1.00 88.36 1966 LEU A N 1
ATOM 16548 C CA . LEU E 2 1966 ? 103.206 79.277 163.325 1.00 89.48 1966 LEU A CA 1
ATOM 16549 C C . LEU E 2 1966 ? 103.114 77.803 162.964 1.00 90.48 1966 LEU A C 1
ATOM 16550 O O . LEU E 2 1966 ? 104.065 77.051 163.185 1.00 92.03 1966 LEU A O 1
ATOM 16555 N N . THR E 2 1967 ? 101.991 77.373 162.384 1.00 84.12 1967 THR A N 1
ATOM 16556 C CA . THR E 2 1967 ? 101.859 75.968 162.001 1.00 85.89 1967 THR A CA 1
ATOM 16557 C C . THR E 2 1967 ? 102.857 75.592 160.909 1.00 86.07 1967 THR A C 1
ATOM 16558 O O . THR E 2 1967 ? 103.560 74.573 161.015 1.00 84.70 1967 THR A O 1
ATOM 16562 N N . VAL E 2 1968 ? 102.932 76.402 159.846 1.00 80.11 1968 VAL A N 1
ATOM 16563 C CA . VAL E 2 1968 ? 103.818 76.041 158.744 1.00 79.89 1968 VAL A CA 1
ATOM 16564 C C . VAL E 2 1968 ? 105.268 76.036 159.212 1.00 82.19 1968 VAL A C 1
ATOM 16565 O O . VAL E 2 1968 ? 106.032 75.121 158.885 1.00 78.50 1968 VAL A O 1
ATOM 16569 N N . LEU E 2 1969 ? 105.664 77.027 160.018 1.00 74.35 1969 LEU A N 1
ATOM 16570 C CA . LEU E 2 1969 ? 107.024 77.041 160.546 1.00 67.05 1969 LEU A CA 1
ATOM 16571 C C . LEU E 2 1969 ? 107.271 75.860 161.477 1.00 71.94 1969 LEU A C 1
ATOM 16572 O O . LEU E 2 1969 ? 108.345 75.248 161.440 1.00 76.21 1969 LEU A O 1
ATOM 16577 N N . TRP E 2 1970 ? 106.286 75.515 162.314 1.00 84.12 1970 TRP A N 1
ATOM 16578 C CA . TRP E 2 1970 ? 106.430 74.412 163.256 1.00 86.38 1970 TRP A CA 1
ATOM 16579 C C . TRP E 2 1970 ? 106.618 73.075 162.566 1.00 86.92 1970 TRP A C 1
ATOM 16580 O O . TRP E 2 1970 ? 107.260 72.185 163.133 1.00 87.02 1970 TRP A O 1
ATOM 16591 N N . GLN E 2 1971 ? 106.064 72.906 161.364 1.00 91.89 1971 GLN A N 1
ATOM 16592 C CA . GLN E 2 1971 ? 106.282 71.647 160.657 1.00 93.79 1971 GLN A CA 1
ATOM 16593 C C . GLN E 2 1971 ? 107.764 71.346 160.460 1.00 92.23 1971 GLN A C 1
ATOM 16594 O O . GLN E 2 1971 ? 108.180 70.185 160.533 1.00 90.69 1971 GLN A O 1
ATOM 16600 N N . PHE E 2 1972 ? 108.577 72.372 160.218 1.00 90.10 1972 PHE A N 1
ATOM 16601 C CA . PHE E 2 1972 ? 109.986 72.180 159.903 1.00 95.06 1972 PHE A CA 1
ATOM 16602 C C . PHE E 2 1972 ? 110.956 73.025 160.724 1.00 90.51 1972 PHE A C 1
ATOM 16603 O O . PHE E 2 1972 ? 112.165 72.951 160.481 1.00 88.25 1972 PHE A O 1
ATOM 16611 N N . PHE E 2 1973 ? 110.477 73.821 161.676 1.00 71.94 1973 PHE A N 1
ATOM 16612 C CA . PHE E 2 1973 ? 111.330 74.485 162.657 1.00 64.83 1973 PHE A CA 1
ATOM 16613 C C . PHE E 2 1973 ? 111.047 73.954 164.055 1.00 72.71 1973 PHE A C 1
ATOM 16614 O O . PHE E 2 1973 ? 109.906 73.618 164.386 1.00 76.06 1973 PHE A O 1
ATOM 16622 N N . SER E 2 1974 ? 112.093 73.880 164.870 1.00 83.25 1974 SER A N 1
ATOM 16623 C CA . SER E 2 1974 ? 111.967 73.611 166.294 1.00 82.90 1974 SER A CA 1
ATOM 16624 C C . SER E 2 1974 ? 112.359 74.854 167.082 1.00 83.02 1974 SER A C 1
ATOM 16625 O O . SER E 2 1974 ? 112.955 75.795 166.550 1.00 81.15 1974 SER A O 1
ATOM 16628 N N . THR E 2 1975 ? 112.011 74.845 168.369 1.00 86.41 1975 THR A N 1
ATOM 16629 C CA . THR E 2 1975 ? 112.312 75.946 169.286 1.00 86.50 1975 THR A CA 1
ATOM 16630 C C . THR E 2 1975 ? 111.802 77.277 168.738 1.00 82.57 1975 THR A C 1
ATOM 16631 O O . THR E 2 1975 ? 112.540 78.259 168.628 1.00 83.52 1975 THR A O 1
ATOM 16635 N N . ILE E 2 1976 ? 110.521 77.303 168.385 1.00 77.41 1976 ILE A N 1
ATOM 16636 C CA . ILE E 2 1976 ? 109.888 78.515 167.875 1.00 80.75 1976 ILE A CA 1
ATOM 16637 C C . ILE E 2 1976 ? 109.606 79.437 169.056 1.00 81.58 1976 ILE A C 1
ATOM 16638 O O . ILE E 2 1976 ? 108.761 79.136 169.902 1.00 78.08 1976 ILE A O 1
ATOM 16643 N N . ARG E 2 1977 ? 110.310 80.563 169.115 1.00 78.98 1977 ARG A N 1
ATOM 16644 C CA . ARG E 2 1977 ? 110.153 81.537 170.184 1.00 76.73 1977 ARG A CA 1
ATOM 16645 C C . ARG E 2 1977 ? 109.567 82.826 169.628 1.00 73.23 1977 ARG A C 1
ATOM 16646 O O . ARG E 2 1977 ? 110.011 83.323 168.589 1.00 77.70 1977 ARG A O 1
ATOM 16654 N N . ILE E 2 1978 ? 108.572 83.363 170.326 1.00 59.48 1978 ILE A N 1
ATOM 16655 C CA . ILE E 2 1978 ? 107.936 84.620 169.957 1.00 60.50 1978 ILE A CA 1
ATOM 16656 C C . ILE E 2 1978 ? 108.473 85.704 170.877 1.00 61.95 1978 ILE A C 1
ATOM 16657 O O . ILE E 2 1978 ? 108.433 85.562 172.106 1.00 71.08 1978 ILE A O 1
ATOM 16662 N N . LEU E 2 1979 ? 108.992 86.779 170.291 1.00 64.13 1979 LEU A N 1
ATOM 16663 C CA . LEU E 2 1979 ? 109.553 87.885 171.055 1.00 68.61 1979 LEU A CA 1
ATOM 16664 C C . LEU E 2 1979 ? 108.974 89.193 170.546 1.00 69.62 1979 LEU A C 1
ATOM 16665 O O . LEU E 2 1979 ? 108.992 89.456 169.339 1.00 67.97 1979 LEU A O 1
ATOM 16670 N N . ARG E 2 1980 ? 108.468 90.008 171.466 1.00 74.21 1980 ARG A N 1
ATOM 16671 C CA . ARG E 2 1980 ? 108.014 91.356 171.158 1.00 73.21 1980 ARG A CA 1
ATOM 16672 C C . ARG E 2 1980 ? 109.122 92.325 171.556 1.00 73.72 1980 ARG A C 1
ATOM 16673 O O . ARG E 2 1980 ? 109.575 92.322 172.706 1.00 66.99 1980 ARG A O 1
ATOM 16681 N N . SER E 2 1981 ? 109.564 93.134 170.598 1.00 82.34 1981 SER A N 1
ATOM 16682 C CA . SER E 2 1981 ? 110.658 94.064 170.836 1.00 83.06 1981 SER A CA 1
ATOM 16683 C C . SER E 2 1981 ? 110.212 95.203 171.739 1.00 78.92 1981 SER A C 1
ATOM 16684 O O . SER E 2 1981 ? 109.173 95.825 171.506 1.00 80.60 1981 SER A O 1
ATOM 16687 N N . SER E 2 1982 ? 111.014 95.489 172.768 1.00 70.60 1982 SER A N 1
ATOM 16688 C CA . SER E 2 1982 ? 110.718 96.616 173.641 1.00 74.34 1982 SER A CA 1
ATOM 16689 C C . SER E 2 1982 ? 110.785 97.947 172.903 1.00 77.98 1982 SER A C 1
ATOM 16690 O O . SER E 2 1982 ? 110.166 98.919 173.345 1.00 76.37 1982 SER A O 1
ATOM 16693 N N . TYR E 2 1983 ? 111.521 98.012 171.795 1.00 74.36 1983 TYR A N 1
ATOM 16694 C CA . TYR E 2 1983 ? 111.647 99.232 171.010 1.00 66.51 1983 TYR A CA 1
ATOM 16695 C C . TYR E 2 1983 ? 110.665 99.306 169.850 1.00 64.30 1983 TYR A C 1
ATOM 16696 O O . TYR E 2 1983 ? 110.660 100.310 169.130 1.00 67.92 1983 TYR A O 1
ATOM 16705 N N . SER E 2 1984 ? 109.844 98.281 169.645 1.00 72.05 1984 SER A N 1
ATOM 16706 C CA . SER E 2 1984 ? 108.860 98.326 168.576 1.00 79.30 1984 SER A CA 1
ATOM 16707 C C . SER E 2 1984 ? 107.718 99.269 168.941 1.00 79.52 1984 SER A C 1
ATOM 16708 O O . SER E 2 1984 ? 107.568 99.696 170.090 1.00 83.33 1984 SER A O 1
ATOM 16711 N N . ASP E 2 1985 ? 106.912 99.601 167.939 1.00 65.93 1985 ASP A N 1
ATOM 16712 C CA . ASP E 2 1985 ? 105.789 100.493 168.166 1.00 67.97 1985 ASP A CA 1
ATOM 16713 C C . ASP E 2 1985 ? 104.798 99.837 169.125 1.00 77.56 1985 ASP A C 1
ATOM 16714 O O . ASP E 2 1985 ? 104.506 98.642 168.993 1.00 83.67 1985 ASP A O 1
ATOM 16719 N N . PRO E 2 1986 ? 104.271 100.575 170.102 1.00 77.94 1986 PRO A N 1
ATOM 16720 C CA . PRO E 2 1986 ? 103.370 99.978 171.092 1.00 77.34 1986 PRO A CA 1
ATOM 16721 C C . PRO E 2 1986 ? 101.946 99.760 170.609 1.00 79.49 1986 PRO A C 1
ATOM 16722 O O . PRO E 2 1986 ? 101.093 99.390 171.420 1.00 85.11 1986 PRO A O 1
ATOM 16726 N N . ASN E 2 1987 ? 101.659 99.978 169.324 1.00 77.63 1987 ASN A N 1
ATOM 16727 C CA . ASN E 2 1987 ? 100.311 99.811 168.799 1.00 79.96 1987 ASN A CA 1
ATOM 16728 C C . ASN E 2 1987 ? 100.196 98.799 167.668 1.00 78.56 1987 ASN A C 1
ATOM 16729 O O . ASN E 2 1987 ? 99.069 98.498 167.259 1.00 80.56 1987 ASN A O 1
ATOM 16734 N N . ASN E 2 1988 ? 101.301 98.266 167.153 1.00 72.08 1988 ASN A N 1
ATOM 16735 C CA . ASN E 2 1988 ? 101.280 97.477 165.928 1.00 70.79 1988 ASN A CA 1
ATOM 16736 C C . ASN E 2 1988 ? 101.260 95.972 166.161 1.00 74.24 1988 ASN A C 1
ATOM 16737 O O . ASN E 2 1988 ? 101.208 95.216 165.184 1.00 78.12 1988 ASN A O 1
ATOM 16742 N N . HIS E 2 1989 ? 101.288 95.517 167.415 1.00 78.36 1989 HIS A N 1
ATOM 16743 C CA . HIS E 2 1989 ? 101.252 94.090 167.741 1.00 78.65 1989 HIS A CA 1
ATOM 16744 C C . HIS E 2 1989 ? 102.339 93.326 166.987 1.00 79.17 1989 HIS A C 1
ATOM 16745 O O . HIS E 2 1989 ? 102.111 92.253 166.423 1.00 77.96 1989 HIS A O 1
ATOM 16752 N N . GLU E 2 1990 ? 103.538 93.900 166.977 1.00 72.75 1990 GLU A N 1
ATOM 16753 C CA . GLU E 2 1990 ? 104.669 93.346 166.247 1.00 66.18 1990 GLU A CA 1
ATOM 16754 C C . GLU E 2 1990 ? 105.336 92.239 167.050 1.00 61.57 1990 GLU A C 1
ATOM 16755 O O . GLU E 2 1990 ? 105.525 92.363 168.263 1.00 72.99 1990 GLU A O 1
ATOM 16761 N N . VAL E 2 1991 ? 105.694 91.158 166.365 1.00 46.75 1991 VAL A N 1
ATOM 16762 C CA . VAL E 2 1991 ? 106.359 90.017 166.981 1.00 59.94 1991 VAL A CA 1
ATOM 16763 C C . VAL E 2 1991 ? 107.509 89.592 166.082 1.00 62.66 1991 VAL A C 1
ATOM 16764 O O . VAL E 2 1991 ? 107.337 89.464 164.866 1.00 69.62 1991 VAL A O 1
ATOM 16768 N N . TYR E 2 1992 ? 108.680 89.378 166.678 1.00 49.37 1992 TYR A N 1
ATOM 16769 C CA . TYR E 2 1992 ? 109.853 88.902 165.956 1.00 47.89 1992 TYR A CA 1
ATOM 16770 C C . TYR E 2 1992 ? 110.045 87.421 166.265 1.00 51.91 1992 TYR A C 1
ATOM 16771 O O . TYR E 2 1992 ? 110.475 87.060 167.365 1.00 51.42 1992 TYR A O 1
ATOM 16780 N N . ILE E 2 1993 ? 109.720 86.568 165.294 1.00 66.03 1993 ILE A N 1
ATOM 16781 C CA . ILE E 2 1993 ? 109.814 85.126 165.486 1.00 61.46 1993 ILE A CA 1
ATOM 16782 C C . ILE E 2 1993 ? 111.275 84.725 165.620 1.00 66.17 1993 ILE A C 1
ATOM 16783 O O . ILE E 2 1993 ? 112.121 85.125 164.812 1.00 70.28 1993 ILE A O 1
ATOM 16788 N N . ILE E 2 1994 ? 111.579 83.932 166.641 1.00 73.37 1994 ILE A N 1
ATOM 16789 C CA . ILE E 2 1994 ? 112.914 83.379 166.841 1.00 78.67 1994 ILE A CA 1
ATOM 16790 C C . ILE E 2 1994 ? 112.767 81.866 166.775 1.00 79.74 1994 ILE A C 1
ATOM 16791 O O . ILE E 2 1994 ? 112.328 81.231 167.741 1.00 81.11 1994 ILE A O 1
ATOM 16796 N N . ALA E 2 1995 ? 113.130 81.278 165.638 1.00 76.21 1995 ALA A N 1
ATOM 16797 C CA . ALA E 2 1995 ? 112.975 79.850 165.423 1.00 76.97 1995 ALA A CA 1
ATOM 16798 C C . ALA E 2 1995 ? 114.251 79.269 164.833 1.00 76.77 1995 ALA A C 1
ATOM 16799 O O . ALA E 2 1995 ? 115.006 79.956 164.142 1.00 80.89 1995 ALA A O 1
ATOM 16801 N N . THR E 2 1996 ? 114.479 77.991 165.117 1.00 79.85 1996 THR A N 1
ATOM 16802 C CA . THR E 2 1996 ? 115.651 77.268 164.647 1.00 82.69 1996 THR A CA 1
ATOM 16803 C C . THR E 2 1996 ? 115.216 76.156 163.702 1.00 84.27 1996 THR A C 1
ATOM 16804 O O . THR E 2 1996 ? 114.242 75.447 163.973 1.00 80.46 1996 THR A O 1
ATOM 16808 N N . LEU E 2 1997 ? 115.933 76.016 162.589 1.00 84.33 1997 LEU A N 1
ATOM 16809 C CA . LEU E 2 1997 ? 115.645 74.944 161.647 1.00 82.39 1997 LEU A CA 1
ATOM 16810 C C . LEU E 2 1997 ? 115.881 73.594 162.313 1.00 85.14 1997 LEU A C 1
ATOM 16811 O O . LEU E 2 1997 ? 116.963 73.340 162.851 1.00 83.69 1997 LEU A O 1
ATOM 16816 N N . ALA E 2 1998 ? 114.864 72.736 162.280 1.00 101.81 1998 ALA A N 1
ATOM 16817 C CA . ALA E 2 1998 ? 114.956 71.440 162.939 1.00 102.30 1998 ALA A CA 1
ATOM 16818 C C . ALA E 2 1998 ? 116.034 70.582 162.291 1.00 106.11 1998 ALA A C 1
ATOM 16819 O O . ALA E 2 1998 ? 116.134 70.508 161.062 1.00 103.97 1998 ALA A O 1
ATOM 16821 N N . VAL E 2 1999 ? 116.847 69.932 163.125 1.00 123.93 1999 VAL A N 1
ATOM 16822 C CA . VAL E 2 1999 ? 117.894 69.057 162.615 1.00 123.02 1999 VAL A CA 1
ATOM 16823 C C . VAL E 2 1999 ? 117.268 67.800 162.030 1.00 123.12 1999 VAL A C 1
ATOM 16824 O O . VAL E 2 1999 ? 116.263 67.284 162.540 1.00 122.84 1999 VAL A O 1
ATOM 16828 N N . ASP E 2 2000 ? 117.880 67.309 160.946 1.00 139.53 2000 ASP A N 1
ATOM 16829 C CA . ASP E 2 2000 ? 117.368 66.093 160.259 1.00 141.98 2000 ASP A CA 1
ATOM 16830 C C . ASP E 2 2000 ? 115.892 66.300 159.893 1.00 143.37 2000 ASP A C 1
ATOM 16831 O O . ASP E 2 2000 ? 115.044 65.577 160.453 1.00 142.32 2000 ASP A O 1
ATOM 16836 N N . PRO E 2 2001 ? 115.533 67.244 158.993 1.00 147.35 2001 PRO A N 1
ATOM 16837 C CA . PRO E 2 2001 ? 114.115 67.484 158.691 1.00 146.74 2001 PRO A CA 1
ATOM 16838 C C . PRO E 2 2001 ? 113.578 66.461 157.702 1.00 143.97 2001 PRO A C 1
ATOM 16839 O O . PRO E 2 2001 ? 113.957 66.449 156.527 1.00 142.29 2001 PRO A O 1
ATOM 16843 N N . THR E 2 2002 ? 112.687 65.596 158.182 1.00 148.74 2002 THR A N 1
ATOM 16844 C CA . THR E 2 2002 ? 112.056 64.578 157.354 1.00 150.83 2002 THR A CA 1
ATOM 16845 C C . THR E 2 2002 ? 110.783 65.076 156.679 1.00 150.54 2002 THR A C 1
ATOM 16846 O O . THR E 2 2002 ? 109.986 64.261 156.200 1.00 149.84 2002 THR A O 1
ATOM 16850 N N . THR E 2 2003 ? 110.573 66.390 156.639 1.00 138.92 2003 THR A N 1
ATOM 16851 C CA . THR E 2 2003 ? 109.394 66.945 155.988 1.00 137.44 2003 THR A CA 1
ATOM 16852 C C . THR E 2 2003 ? 109.416 66.631 154.497 1.00 136.26 2003 THR A C 1
ATOM 16853 O O . THR E 2 2003 ? 110.452 66.765 153.838 1.00 135.76 2003 THR A O 1
ATOM 16857 N N . SER E 2 2004 ? 108.268 66.202 153.970 1.00 127.38 2004 SER A N 1
ATOM 16858 C CA . SER E 2 2004 ? 108.194 65.827 152.561 1.00 128.92 2004 SER A CA 1
ATOM 16859 C C . SER E 2 2004 ? 108.462 67.022 151.653 1.00 129.45 2004 SER A C 1
ATOM 16860 O O . SER E 2 2004 ? 109.327 66.959 150.771 1.00 129.08 2004 SER A O 1
ATOM 16863 N N . SER E 2 2005 ? 107.744 68.124 151.861 1.00 116.28 2005 SER A N 1
ATOM 16864 C CA . SER E 2 2005 ? 107.905 69.301 151.019 1.00 112.91 2005 SER A CA 1
ATOM 16865 C C . SER E 2 2005 ? 107.217 70.487 151.676 1.00 114.02 2005 SER A C 1
ATOM 16866 O O . SER E 2 2005 ? 106.566 70.359 152.716 1.00 114.39 2005 SER A O 1
ATOM 16869 N N . PHE E 2 2006 ? 107.376 71.652 151.044 1.00 96.02 2006 PHE A N 1
ATOM 16870 C CA . PHE E 2 2006 ? 106.773 72.877 151.559 1.00 96.98 2006 PHE A CA 1
ATOM 16871 C C . PHE E 2 2006 ? 105.275 72.929 151.270 1.00 94.10 2006 PHE A C 1
ATOM 16872 O O . PHE E 2 2006 ? 104.492 73.416 152.097 1.00 89.85 2006 PHE A O 1
ATOM 16880 N N . THR E 2 2007 ? 104.861 72.440 150.098 1.00 95.58 2007 THR A N 1
ATOM 16881 C CA . THR E 2 2007 ? 103.455 72.506 149.716 1.00 94.78 2007 THR A CA 1
ATOM 16882 C C . THR E 2 2007 ? 102.580 71.673 150.640 1.00 97.68 2007 THR A C 1
ATOM 16883 O O . THR E 2 2007 ? 101.452 72.073 150.955 1.00 101.76 2007 THR A O 1
ATOM 16887 N N . THR E 2 2008 ? 103.070 70.506 151.070 1.00 99.87 2008 THR A N 1
ATOM 16888 C CA . THR E 2 2008 ? 102.326 69.715 152.044 1.00 100.15 2008 THR A CA 1
ATOM 16889 C C . THR E 2 2008 ? 102.137 70.478 153.345 1.00 102.11 2008 THR A C 1
ATOM 16890 O O . THR E 2 2008 ? 101.038 70.480 153.909 1.00 103.15 2008 THR A O 1
ATOM 16894 N N . ALA E 2 2009 ? 103.188 71.146 153.825 1.00 102.26 2009 ALA A N 1
ATOM 16895 C CA . ALA E 2 2009 ? 103.061 71.945 155.037 1.00 103.20 2009 ALA A CA 1
ATOM 16896 C C . ALA E 2 2009 ? 102.035 73.055 154.859 1.00 104.28 2009 ALA A C 1
ATOM 16897 O O . ALA E 2 2009 ? 101.199 73.278 155.740 1.00 104.32 2009 ALA A O 1
ATOM 16899 N N . LEU E 2 2010 ? 102.062 73.743 153.715 1.00 97.76 2010 LEU A N 1
ATOM 16900 C CA . LEU E 2 2010 ? 101.132 74.848 153.498 1.00 95.20 2010 LEU A CA 1
ATOM 16901 C C . LEU E 2 2010 ? 99.687 74.360 153.434 1.00 92.61 2010 LEU A C 1
ATOM 16902 O O . LEU E 2 2010 ? 98.796 74.937 154.074 1.00 94.50 2010 LEU A O 1
ATOM 16907 N N . ASN E 2 2011 ? 99.458 73.312 152.637 1.00 99.98 2011 ASN A N 1
ATOM 16908 C CA . ASN E 2 2011 ? 98.084 72.769 152.474 1.00 103.90 2011 ASN A CA 1
ATOM 16909 C C . ASN E 2 2011 ? 97.574 72.290 153.836 1.00 103.76 2011 ASN A C 1
ATOM 16910 O O . ASN E 2 2011 ? 96.430 72.629 154.190 1.00 104.05 2011 ASN A O 1
ATOM 16915 N N . ARG E 2 2012 ? 98.392 71.525 154.563 1.00 101.41 2012 ARG A N 1
ATOM 16916 C CA . ARG E 2 2012 ? 97.965 71.015 155.858 1.00 102.30 2012 ARG A CA 1
ATOM 16917 C C . ARG E 2 2012 ? 97.704 72.155 156.837 1.00 103.92 2012 ARG A C 1
ATOM 16918 O O . ARG E 2 2012 ? 96.771 72.080 157.644 1.00 105.05 2012 ARG A O 1
ATOM 16926 N N . ALA E 2 2013 ? 98.503 73.227 156.769 1.00 98.85 2013 ALA A N 1
ATOM 16927 C CA . ALA E 2 2013 ? 98.231 74.399 157.591 1.00 98.71 2013 ALA A CA 1
ATOM 16928 C C . ALA E 2 2013 ? 96.875 74.994 157.258 1.00 101.91 2013 ALA A C 1
ATOM 16929 O O . ALA E 2 2013 ? 96.135 75.397 158.162 1.00 100.54 2013 ALA A O 1
ATOM 16931 N N . ARG E 2 2014 ? 96.533 75.051 155.968 1.00 103.32 2014 ARG A N 1
ATOM 16932 C CA . ARG E 2 2014 ? 95.182 75.447 155.584 1.00 97.44 2014 ARG A CA 1
ATOM 16933 C C . ARG E 2 2014 ? 94.144 74.526 156.212 1.00 99.79 2014 ARG A C 1
ATOM 16934 O O . ARG E 2 2014 ? 93.086 74.985 156.663 1.00 103.26 2014 ARG A O 1
ATOM 16942 N N . THR E 2 2015 ? 94.425 73.229 156.216 1.00 102.73 2015 THR A N 1
ATOM 16943 C CA . THR E 2 2015 ? 93.397 72.365 156.819 1.00 103.50 2015 THR A CA 1
ATOM 16944 C C . THR E 2 2015 ? 93.220 72.808 158.263 1.00 104.91 2015 THR A C 1
ATOM 16945 O O . THR E 2 2015 ? 92.129 73.312 158.592 1.00 104.17 2015 THR A O 1
ATOM 16949 N N . LEU E 2 2016 ? 94.261 72.700 159.087 1.00 105.36 2016 LEU A N 1
ATOM 16950 C CA . LEU E 2 2016 ? 94.103 73.010 160.531 1.00 104.89 2016 LEU A CA 1
ATOM 16951 C C . LEU E 2 2016 ? 93.407 74.360 160.673 1.00 103.24 2016 LEU A C 1
ATOM 16952 O O . LEU E 2 2016 ? 92.547 74.506 161.550 1.00 101.65 2016 LEU A O 1
ATOM 16957 N N . ASN E 2 2017 ? 93.776 75.314 159.837 1.00 106.81 2017 ASN A N 1
ATOM 16958 C CA . ASN E 2 2017 ? 93.195 76.644 159.979 1.00 109.30 2017 ASN A CA 1
ATOM 16959 C C . ASN E 2 2017 ? 91.693 76.626 159.735 1.00 108.45 2017 ASN A C 1
ATOM 16960 O O . ASN E 2 2017 ? 90.947 77.332 160.422 1.00 107.17 2017 ASN A O 1
ATOM 16965 N N . GLU E 2 2018 ? 91.231 75.829 158.772 1.00 111.29 2018 GLU A N 1
ATOM 16966 C CA . GLU E 2 2018 ? 89.818 75.801 158.420 1.00 112.02 2018 GLU A CA 1
ATOM 16967 C C . GLU E 2 2018 ? 89.062 74.599 158.971 1.00 111.68 2018 GLU A C 1
ATOM 16968 O O . GLU E 2 2018 ? 87.898 74.407 158.603 1.00 109.70 2018 GLU A O 1
ATOM 16974 N N . GLN E 2 2019 ? 89.676 73.788 159.834 1.00 112.53 2019 GLN A N 1
ATOM 16975 C CA . GLN E 2 2019 ? 89.003 72.622 160.388 1.00 112.23 2019 GLN A CA 1
ATOM 16976 C C . GLN E 2 2019 ? 89.104 72.502 161.903 1.00 110.58 2019 GLN A C 1
ATOM 16977 O O . GLN E 2 2019 ? 88.289 71.789 162.499 1.00 109.40 2019 GLN A O 1
ATOM 16983 N N . GLY E 2 2020 ? 90.058 73.171 162.543 1.00 110.77 2020 GLY A N 1
ATOM 16984 C CA . GLY E 2 2020 ? 90.228 73.008 163.972 1.00 111.51 2020 GLY A CA 1
ATOM 16985 C C . GLY E 2 2020 ? 90.783 74.260 164.613 1.00 112.44 2020 GLY A C 1
ATOM 16986 O O . GLY E 2 2020 ? 91.026 75.273 163.952 1.00 110.40 2020 GLY A O 1
ATOM 16987 N N . PHE E 2 2021 ? 90.954 74.164 165.934 1.00 109.31 2021 PHE A N 1
ATOM 16988 C CA . PHE E 2 2021 ? 91.476 75.318 166.704 1.00 108.54 2021 PHE A CA 1
ATOM 16989 C C . PHE E 2 2021 ? 92.925 75.575 166.303 1.00 107.72 2021 PHE A C 1
ATOM 16990 O O . PHE E 2 2021 ? 93.601 74.650 165.809 1.00 107.71 2021 PHE A O 1
ATOM 16998 N N . SER E 2 2022 ? 93.384 76.800 166.524 1.00 101.80 2022 SER A N 1
ATOM 16999 C CA . SER E 2 2022 ? 94.741 77.193 166.170 1.00 99.18 2022 SER A CA 1
ATOM 17000 C C . SER E 2 2022 ? 95.758 76.486 167.060 1.00 99.74 2022 SER A C 1
ATOM 17001 O O . SER E 2 2022 ? 95.491 76.176 168.223 1.00 103.48 2022 SER A O 1
ATOM 17004 N N . LEU E 2 2023 ? 96.942 76.236 166.496 1.00 94.63 2023 LEU A N 1
ATOM 17005 C CA . LEU E 2 2023 ? 97.976 75.511 167.228 1.00 98.29 2023 LEU A CA 1
ATOM 17006 C C . LEU E 2 2023 ? 98.428 76.270 168.471 1.00 99.51 2023 LEU A C 1
ATOM 17007 O O . LEU E 2 2023 ? 98.918 75.658 169.426 1.00 98.57 2023 LEU A O 1
ATOM 17012 N N . ILE E 2 2024 ? 98.269 77.591 168.481 1.00 95.40 2024 ILE A N 1
ATOM 17013 C CA . ILE E 2 2024 ? 98.676 78.374 169.652 1.00 92.26 2024 ILE A CA 1
ATOM 17014 C C . ILE E 2 2024 ? 97.762 78.037 170.824 1.00 91.62 2024 ILE A C 1
ATOM 17015 O O . ILE E 2 2024 ? 96.525 78.116 170.687 1.00 91.26 2024 ILE A O 1
ATOM 17020 N N . PRO E 2 2025 ? 98.299 77.649 171.983 1.00 99.41 2025 PRO A N 1
ATOM 17021 C CA . PRO E 2 2025 ? 97.440 77.429 173.143 1.00 99.63 2025 PRO A CA 1
ATOM 17022 C C . PRO E 2 2025 ? 96.793 78.727 173.588 1.00 99.43 2025 PRO A C 1
ATOM 17023 O O . PRO E 2 2025 ? 97.385 79.811 173.448 1.00 99.93 2025 PRO A O 1
ATOM 17027 N N . PRO E 2 2026 ? 95.569 78.671 174.118 1.00 104.16 2026 PRO A N 1
ATOM 17028 C CA . PRO E 2 2026 ? 94.948 79.898 174.646 1.00 105.13 2026 PRO A CA 1
ATOM 17029 C C . PRO E 2 2026 ? 95.724 80.519 175.792 1.00 105.33 2026 PRO A C 1
ATOM 17030 O O . PRO E 2 2026 ? 95.690 81.745 175.964 1.00 105.58 2026 PRO A O 1
ATOM 17034 N N . GLU E 2 2027 ? 96.422 79.704 176.589 1.00 106.47 2027 GLU A N 1
ATOM 17035 C CA . GLU E 2 2027 ? 97.206 80.245 177.693 1.00 105.67 2027 GLU A CA 1
ATOM 17036 C C . GLU E 2 2027 ? 98.325 81.147 177.181 1.00 107.51 2027 GLU A C 1
ATOM 17037 O O . GLU E 2 2027 ? 98.607 82.192 177.777 1.00 104.41 2027 GLU A O 1
ATOM 17043 N N . LEU E 2 2028 ? 98.963 80.769 176.069 1.00 102.43 2028 LEU A N 1
ATOM 17044 C CA . LEU E 2 2028 ? 100.000 81.621 175.497 1.00 99.86 2028 LEU A CA 1
ATOM 17045 C C . LEU E 2 2028 ? 99.423 82.921 174.956 1.00 98.51 2028 LEU A C 1
ATOM 17046 O O . LEU E 2 2028 ? 100.061 83.970 175.071 1.00 97.48 2028 LEU A O 1
ATOM 17051 N N . VAL E 2 2029 ? 98.228 82.875 174.364 1.00 93.80 2029 VAL A N 1
ATOM 17052 C CA . VAL E 2 2029 ? 97.588 84.097 173.883 1.00 93.70 2029 VAL A CA 1
ATOM 17053 C C . VAL E 2 2029 ? 97.286 85.029 175.051 1.00 96.51 2029 VAL A C 1
ATOM 17054 O O . VAL E 2 2029 ? 97.525 86.243 174.985 1.00 97.38 2029 VAL A O 1
ATOM 17058 N N . SER E 2 2030 ? 96.748 84.470 176.139 1.00 100.42 2030 SER A N 1
ATOM 17059 C CA . SER E 2 2030 ? 96.461 85.279 177.320 1.00 99.71 2030 SER A CA 1
ATOM 17060 C C . SER E 2 2030 ? 97.736 85.863 177.912 1.00 99.08 2030 SER A C 1
ATOM 17061 O O . SER E 2 2030 ? 97.756 87.026 178.329 1.00 96.65 2030 SER A O 1
ATOM 17064 N N . GLU E 2 2031 ? 98.810 85.069 177.959 1.00 96.08 2031 GLU A N 1
ATOM 17065 C CA . GLU E 2 2031 ? 100.087 85.572 178.455 1.00 97.59 2031 GLU A CA 1
ATOM 17066 C C . GLU E 2 2031 ? 100.611 86.703 177.581 1.00 100.46 2031 GLU A C 1
ATOM 17067 O O . GLU E 2 2031 ? 101.096 87.722 178.092 1.00 98.14 2031 GLU A O 1
ATOM 17073 N N . TYR E 2 2032 ? 100.519 86.542 176.258 1.00 88.13 2032 TYR A N 1
ATOM 17074 C CA . TYR E 2 2032 ? 100.969 87.590 175.352 1.00 82.09 2032 TYR A CA 1
ATOM 17075 C C . TYR E 2 2032 ? 100.189 88.871 175.579 1.00 82.35 2032 TYR A C 1
ATOM 17076 O O . TYR E 2 2032 ? 100.770 89.955 175.640 1.00 83.46 2032 TYR A O 1
ATOM 17085 N N . TRP E 2 2033 ? 98.865 88.767 175.702 1.00 91.41 2033 TRP A N 1
ATOM 17086 C CA . TRP E 2 2033 ? 98.056 89.965 175.906 1.00 92.52 2033 TRP A CA 1
ATOM 17087 C C . TRP E 2 2033 ? 98.363 90.621 177.249 1.00 92.57 2033 TRP A C 1
ATOM 17088 O O . TRP E 2 2033 ? 98.465 91.854 177.342 1.00 92.26 2033 TRP A O 1
ATOM 17099 N N . ARG E 2 2034 ? 98.519 89.809 178.300 1.00 94.07 2034 ARG A N 1
ATOM 17100 C CA . ARG E 2 2034 ? 98.783 90.343 179.632 1.00 95.96 2034 ARG A CA 1
ATOM 17101 C C . ARG E 2 2034 ? 100.120 91.071 179.683 1.00 93.57 2034 ARG A C 1
ATOM 17102 O O . ARG E 2 2034 ? 100.235 92.129 180.310 1.00 93.08 2034 ARG A O 1
ATOM 17110 N N . LYS E 2 2035 ? 101.148 90.515 179.041 1.00 87.29 2035 LYS A N 1
ATOM 17111 C CA . LYS E 2 2035 ? 102.423 91.218 178.981 1.00 92.23 2035 LYS A CA 1
ATOM 17112 C C . LYS E 2 2035 ? 102.392 92.389 178.006 1.00 92.45 2035 LYS A C 1
ATOM 17113 O O . LYS E 2 2035 ? 103.080 93.389 178.234 1.00 86.99 2035 LYS A O 1
ATOM 17119 N N . ARG E 2 2036 ? 101.580 92.299 176.952 1.00 88.37 2036 ARG A N 1
ATOM 17120 C CA . ARG E 2 2036 ? 101.515 93.346 175.942 1.00 80.25 2036 ARG A CA 1
ATOM 17121 C C . ARG E 2 2036 ? 100.899 94.620 176.496 1.00 80.64 2036 ARG A C 1
ATOM 17122 O O . ARG E 2 2036 ? 101.379 95.719 176.202 1.00 79.63 2036 ARG A O 1
ATOM 17130 N N . VAL E 2 2037 ? 99.829 94.502 177.287 1.00 89.86 2037 VAL A N 1
ATOM 17131 C CA . VAL E 2 2037 ? 99.194 95.711 177.808 1.00 90.55 2037 VAL A CA 1
ATOM 17132 C C . VAL E 2 2037 ? 100.155 96.471 178.716 1.00 93.50 2037 VAL A C 1
ATOM 17133 O O . VAL E 2 2037 ? 100.320 97.694 178.587 1.00 95.48 2037 VAL A O 1
ATOM 17137 N N . GLU E 2 2038 ? 100.821 95.761 179.630 1.00 94.55 2038 GLU A N 1
ATOM 17138 C CA . GLU E 2 2038 ? 101.752 96.422 180.539 1.00 95.43 2038 GLU A CA 1
ATOM 17139 C C . GLU E 2 2038 ? 102.967 96.963 179.795 1.00 96.07 2038 GLU A C 1
ATOM 17140 O O . GLU E 2 2038 ? 103.453 98.055 180.112 1.00 92.61 2038 GLU A O 1
ATOM 17146 N N . GLN E 2 2039 ? 103.471 96.225 178.798 1.00 87.71 2039 GLN A N 1
ATOM 17147 C CA . GLN E 2 2039 ? 104.607 96.718 178.028 1.00 84.90 2039 GLN A CA 1
ATOM 17148 C C . GLN E 2 2039 ? 104.246 97.979 177.258 1.00 83.30 2039 GLN A C 1
ATOM 17149 O O . GLN E 2 2039 ? 105.028 98.936 177.223 1.00 83.97 2039 GLN A O 1
ATOM 17155 N N . GLY E 2 2040 ? 103.067 98.001 176.635 1.00 89.00 2040 GLY A N 1
ATOM 17156 C CA . GLY E 2 2040 ? 102.630 99.195 175.938 1.00 90.08 2040 GLY A CA 1
ATOM 17157 C C . GLY E 2 2040 ? 102.464 100.382 176.862 1.00 89.61 2040 GLY A C 1
ATOM 17158 O O . GLY E 2 2040 ? 102.899 101.489 176.536 1.00 89.29 2040 GLY A O 1
ATOM 17159 N N . GLN E 2 2041 ? 101.850 100.169 178.030 1.00 90.76 2041 GLN A N 1
ATOM 17160 C CA . GLN E 2 2041 ? 101.714 101.261 178.988 1.00 92.23 2041 GLN A CA 1
ATOM 17161 C C . GLN E 2 2041 ? 103.074 101.779 179.445 1.00 91.32 2041 GLN A C 1
ATOM 17162 O O . GLN E 2 2041 ? 103.291 102.995 179.493 1.00 91.61 2041 GLN A O 1
ATOM 17168 N N . ILE E 2 2042 ? 104.002 100.874 179.764 1.00 90.33 2042 ILE A N 1
ATOM 17169 C CA . ILE E 2 2042 ? 105.316 101.286 180.248 1.00 92.49 2042 ILE A CA 1
ATOM 17170 C C . ILE E 2 2042 ? 106.071 102.054 179.169 1.00 95.47 2042 ILE A C 1
ATOM 17171 O O . ILE E 2 2042 ? 106.685 103.093 179.442 1.00 94.19 2042 ILE A O 1
ATOM 17176 N N . ILE E 2 2043 ? 106.037 101.560 177.930 1.00 91.72 2043 ILE A N 1
ATOM 17177 C CA . ILE E 2 2043 ? 106.739 102.234 176.842 1.00 86.84 2043 ILE A CA 1
ATOM 17178 C C . ILE E 2 2043 ? 106.115 103.597 176.570 1.00 86.88 2043 ILE A C 1
ATOM 17179 O O . ILE E 2 2043 ? 106.821 104.573 176.289 1.00 84.41 2043 ILE A O 1
ATOM 17184 N N . GLN E 2 2044 ? 104.784 103.692 176.653 1.00 90.57 2044 GLN A N 1
ATOM 17185 C CA . GLN E 2 2044 ? 104.131 104.979 176.449 1.00 92.59 2044 GLN A CA 1
ATOM 17186 C C . GLN E 2 2044 ? 104.523 105.977 177.531 1.00 96.77 2044 GLN A C 1
ATOM 17187 O O . GLN E 2 2044 ? 104.777 107.151 177.235 1.00 96.51 2044 GLN A O 1
ATOM 17193 N N . ASP E 2 2045 ? 104.580 105.535 178.791 1.00 103.33 2045 ASP A N 1
ATOM 17194 C CA . ASP E 2 2045 ? 105.039 106.426 179.854 1.00 100.00 2045 ASP A CA 1
ATOM 17195 C C . ASP E 2 2045 ? 106.487 106.843 179.638 1.00 101.61 2045 ASP A C 1
ATOM 17196 O O . ASP E 2 2045 ? 106.848 108.000 179.884 1.00 105.35 2045 ASP A O 1
ATOM 17201 N N . CYS E 2 2046 ? 107.334 105.915 179.185 1.00 95.14 2046 CYS A N 1
ATOM 17202 C CA . CYS E 2 2046 ? 108.725 106.260 178.910 1.00 94.65 2046 CYS A CA 1
ATOM 17203 C C . CYS E 2 2046 ? 108.829 107.316 177.818 1.00 93.53 2046 CYS A C 1
ATOM 17204 O O . CYS E 2 2046 ? 109.591 108.282 177.947 1.00 89.87 2046 CYS A O 1
ATOM 17207 N N . ILE E 2 2047 ? 108.064 107.155 176.738 1.00 80.20 2047 ILE A N 1
ATOM 17208 C CA . ILE E 2 2047 ? 108.091 108.128 175.650 1.00 79.38 2047 ILE A CA 1
ATOM 17209 C C . ILE E 2 2047 ? 107.582 109.481 176.132 1.00 80.82 2047 ILE A C 1
ATOM 17210 O O . ILE E 2 2047 ? 108.160 110.530 175.818 1.00 83.52 2047 ILE A O 1
ATOM 17215 N N . ASP E 2 2048 ? 106.486 109.461 176.894 1.00 87.50 2048 ASP A N 1
ATOM 17216 C CA . ASP E 2 2048 ? 105.891 110.722 177.410 1.00 90.48 2048 ASP A CA 1
ATOM 17217 C C . ASP E 2 2048 ? 106.905 111.432 178.310 1.00 90.14 2048 ASP A C 1
ATOM 17218 O O . ASP E 2 2048 ? 106.998 112.672 178.225 1.00 88.99 2048 ASP A O 1
ATOM 17223 N N . LYS E 2 2049 ? 107.649 110.677 179.120 1.00 92.65 2049 LYS A N 1
ATOM 17224 C CA . LYS E 2 2049 ? 108.584 111.281 180.088 1.00 91.62 2049 LYS A CA 1
ATOM 17225 C C . LYS E 2 2049 ? 109.771 111.824 179.338 1.00 91.80 2049 LYS A C 1
ATOM 17226 O O . LYS E 2 2049 ? 110.269 112.887 179.722 1.00 92.53 2049 LYS A O 1
ATOM 17232 N N . VAL E 2 2050 ? 110.220 111.088 178.327 1.00 84.37 2050 VAL A N 1
ATOM 17233 C CA . VAL E 2 2050 ? 111.357 111.541 177.534 1.00 85.01 2050 VAL A CA 1
ATOM 17234 C C . VAL E 2 2050 ? 111.018 112.837 176.806 1.00 84.99 2050 VAL A C 1
ATOM 17235 O O . VAL E 2 2050 ? 111.823 113.775 176.773 1.00 84.89 2050 VAL A O 1
ATOM 17239 N N . ILE E 2 2051 ? 109.822 112.916 176.221 1.00 83.48 2051 ILE A N 1
ATOM 17240 C CA . ILE E 2 2051 ? 109.436 114.122 175.494 1.00 78.59 2051 ILE A CA 1
ATOM 17241 C C . ILE E 2 2051 ? 109.274 115.299 176.450 1.00 79.55 2051 ILE A C 1
ATOM 17242 O O . ILE E 2 2051 ? 109.717 116.417 176.160 1.00 83.20 2051 ILE A O 1
ATOM 17247 N N . SER E 2 2052 ? 108.650 115.071 177.607 1.00 89.81 2052 SER A N 1
ATOM 17248 C CA . SER E 2 2052 ? 108.361 116.172 178.520 1.00 89.76 2052 SER A CA 1
ATOM 17249 C C . SER E 2 2052 ? 109.611 116.638 179.262 1.00 89.89 2052 SER A C 1
ATOM 17250 O O . SER E 2 2052 ? 110.007 117.803 179.153 1.00 87.23 2052 SER A O 1
ATOM 17253 N N . GLU E 2 2053 ? 110.239 115.741 180.027 1.00 98.52 2053 GLU A N 1
ATOM 17254 C CA . GLU E 2 2053 ? 111.373 116.136 180.858 1.00 97.12 2053 GLU A CA 1
ATOM 17255 C C . GLU E 2 2053 ? 112.589 116.493 180.013 1.00 96.14 2053 GLU A C 1
ATOM 17256 O O . GLU E 2 2053 ? 113.375 117.370 180.392 1.00 99.32 2053 GLU A O 1
ATOM 17262 N N . CYS E 2 2054 ? 112.759 115.825 178.870 1.00 92.29 2054 CYS A N 1
ATOM 17263 C CA . CYS E 2 2054 ? 113.907 116.036 177.985 1.00 93.76 2054 CYS A CA 1
ATOM 17264 C C . CYS E 2 2054 ? 115.229 115.805 178.713 1.00 93.39 2054 CYS A C 1
ATOM 17265 O O . CYS E 2 2054 ? 116.185 116.566 178.558 1.00 91.40 2054 CYS A O 1
ATOM 17268 N N . VAL E 2 2055 ? 115.283 114.745 179.521 1.00 97.59 2055 VAL A N 1
ATOM 17269 C CA . VAL E 2 2055 ? 116.528 114.379 180.183 1.00 98.18 2055 VAL A CA 1
ATOM 17270 C C . VAL E 2 2055 ? 117.526 113.914 179.134 1.00 96.91 2055 VAL A C 1
ATOM 17271 O O . VAL E 2 2055 ? 117.213 113.063 178.290 1.00 93.03 2055 VAL A O 1
ATOM 17275 N N . ARG E 2 2056 ? 118.736 114.474 179.180 1.00 93.89 2056 ARG A N 1
ATOM 17276 C CA . ARG E 2 2056 ? 119.703 114.254 178.110 1.00 92.95 2056 ARG A CA 1
ATOM 17277 C C . ARG E 2 2056 ? 120.100 112.786 178.004 1.00 93.41 2056 ARG A C 1
ATOM 17278 O O . ARG E 2 2056 ? 120.183 112.231 176.902 1.00 93.05 2056 ARG A O 1
ATOM 17286 N N . ASP E 2 2057 ? 120.338 112.135 179.139 1.00 98.87 2057 ASP A N 1
ATOM 17287 C CA . ASP E 2 2057 ? 120.907 110.792 179.169 1.00 99.95 2057 ASP A CA 1
ATOM 17288 C C . ASP E 2 2057 ? 119.852 109.803 179.653 1.00 99.91 2057 ASP A C 1
ATOM 17289 O O . ASP E 2 2057 ? 119.531 109.764 180.845 1.00 99.33 2057 ASP A O 1
ATOM 17294 N N . GLN E 2 2058 ? 119.317 109.008 178.726 1.00 95.13 2058 GLN A N 1
ATOM 17295 C CA . GLN E 2 2058 ? 118.389 107.930 179.047 1.00 93.83 2058 GLN A CA 1
ATOM 17296 C C . GLN E 2 2058 ? 118.693 106.735 178.158 1.00 95.64 2058 GLN A C 1
ATOM 17297 O O . GLN E 2 2058 ? 118.891 106.896 176.950 1.00 94.94 2058 GLN A O 1
ATOM 17303 N N . TYR E 2 2059 ? 118.717 105.544 178.755 1.00 91.02 2059 TYR A N 1
ATOM 17304 C CA . TYR E 2 2059 ? 118.989 104.292 178.049 1.00 88.49 2059 TYR A CA 1
ATOM 17305 C C . TYR E 2 2059 ? 120.294 104.381 177.259 1.00 84.00 2059 TYR A C 1
ATOM 17306 O O . TYR E 2 2059 ? 120.322 104.313 176.029 1.00 83.70 2059 TYR A O 1
ATOM 17315 N N . LEU E 2 2060 ? 121.392 104.540 178.000 1.00 85.73 2060 LEU A N 1
ATOM 17316 C CA . LEU E 2 2060 ? 122.689 104.736 177.364 1.00 88.05 2060 LEU A CA 1
ATOM 17317 C C . LEU E 2 2060 ? 123.223 103.457 176.734 1.00 86.08 2060 LEU A C 1
ATOM 17318 O O . LEU E 2 2060 ? 123.972 103.527 175.756 1.00 86.27 2060 LEU A O 1
ATOM 17323 N N . ALA E 2 2061 ? 122.877 102.290 177.280 1.00 80.53 2061 ALA A N 1
ATOM 17324 C CA . ALA E 2 2061 ? 123.414 101.042 176.743 1.00 83.72 2061 ALA A CA 1
ATOM 17325 C C . ALA E 2 2061 ? 122.906 100.779 175.331 1.00 85.66 2061 ALA A C 1
ATOM 17326 O O . ALA E 2 2061 ? 123.668 100.342 174.457 1.00 83.97 2061 ALA A O 1
ATOM 17328 N N . ASP E 2 2062 ? 121.621 101.044 175.088 1.00 85.00 2062 ASP A N 1
ATOM 17329 C CA . ASP E 2 2062 ? 121.046 100.793 173.772 1.00 79.82 2062 ASP A CA 1
ATOM 17330 C C . ASP E 2 2062 ? 121.722 101.647 172.708 1.00 78.81 2062 ASP A C 1
ATOM 17331 O O . ASP E 2 2062 ? 122.152 101.137 171.668 1.00 85.33 2062 ASP A O 1
ATOM 17336 N N . ASN E 2 2063 ? 121.838 102.953 172.960 1.00 67.44 2063 ASN A N 1
ATOM 17337 C CA . ASN E 2 2063 ? 122.514 103.838 172.020 1.00 63.65 2063 ASN A CA 1
ATOM 17338 C C . ASN E 2 2063 ? 124.009 103.563 171.937 1.00 75.67 2063 ASN A C 1
ATOM 17339 O O . ASN E 2 2063 ? 124.613 103.800 170.887 1.00 84.08 2063 ASN A O 1
ATOM 17344 N N . ASN E 2 2064 ? 124.617 103.070 173.017 1.00 73.10 2064 ASN A N 1
ATOM 17345 C CA . ASN E 2 2064 ? 126.019 102.673 172.960 1.00 70.49 2064 ASN A CA 1
ATOM 17346 C C . ASN E 2 2064 ? 126.210 101.507 172.002 1.00 66.16 2064 ASN A C 1
ATOM 17347 O O . ASN E 2 2064 ? 127.214 101.438 171.283 1.00 68.21 2064 ASN A O 1
ATOM 17352 N N . ILE E 2 2065 ? 125.255 100.575 171.987 1.00 54.26 2065 ILE A N 1
ATOM 17353 C CA . ILE E 2 2065 ? 125.288 99.495 171.005 1.00 53.20 2065 ILE A CA 1
ATOM 17354 C C . ILE E 2 2065 ? 125.260 100.065 169.590 1.00 53.56 2065 ILE A C 1
ATOM 17355 O O . ILE E 2 2065 ? 126.003 99.616 168.708 1.00 60.89 2065 ILE A O 1
ATOM 17360 N N . ILE E 2 2066 ? 124.416 101.071 169.359 1.00 55.46 2066 ILE A N 1
ATOM 17361 C CA . ILE E 2 2066 ? 124.336 101.692 168.041 1.00 55.03 2066 ILE A CA 1
ATOM 17362 C C . ILE E 2 2066 ? 125.662 102.344 167.679 1.00 51.53 2066 ILE A C 1
ATOM 17363 O O . ILE E 2 2066 ? 126.135 102.234 166.542 1.00 55.70 2066 ILE A O 1
ATOM 17368 N N . LEU E 2 2067 ? 126.276 103.043 168.636 1.00 53.14 2067 LEU A N 1
ATOM 17369 C CA . LEU E 2 2067 ? 127.556 103.697 168.381 1.00 60.85 2067 LEU A CA 1
ATOM 17370 C C . LEU E 2 2067 ? 128.642 102.682 168.043 1.00 68.05 2067 LEU A C 1
ATOM 17371 O O . LEU E 2 2067 ? 129.451 102.909 167.136 1.00 61.52 2067 LEU A O 1
ATOM 17376 N N . GLN E 2 2068 ? 128.683 101.561 168.766 1.00 70.41 2068 GLN A N 1
ATOM 17377 C CA . GLN E 2 2068 ? 129.631 100.507 168.421 1.00 59.92 2068 GLN A CA 1
ATOM 17378 C C . GLN E 2 2068 ? 129.347 99.930 167.042 1.00 59.09 2068 GLN A C 1
ATOM 17379 O O . GLN E 2 2068 ? 130.279 99.547 166.327 1.00 65.98 2068 GLN A O 1
ATOM 17385 N N . ALA E 2 2069 ? 128.078 99.863 166.650 1.00 53.91 2069 ALA A N 1
ATOM 17386 C CA . ALA E 2 2069 ? 127.700 99.361 165.338 1.00 52.77 2069 ALA A CA 1
ATOM 17387 C C . ALA E 2 2069 ? 128.071 100.309 164.205 1.00 53.18 2069 ALA A C 1
ATOM 17388 O O . ALA E 2 2069 ? 127.971 99.922 163.036 1.00 62.51 2069 ALA A O 1
ATOM 17390 N N . GLY E 2 2070 ? 128.498 101.527 164.514 1.00 48.16 2070 GLY A N 1
ATOM 17391 C CA . GLY E 2 2070 ? 128.784 102.517 163.500 1.00 46.08 2070 GLY A CA 1
ATOM 17392 C C . GLY E 2 2070 ? 127.721 103.571 163.307 1.00 56.03 2070 GLY A C 1
ATOM 17393 O O . GLY E 2 2070 ? 127.819 104.353 162.354 1.00 54.69 2070 GLY A O 1
ATOM 17394 N N . GLY E 2 2071 ? 126.709 103.616 164.170 1.00 73.45 2071 GLY A N 1
ATOM 17395 C CA . GLY E 2 2071 ? 125.678 104.632 164.056 1.00 66.74 2071 GLY A CA 1
ATOM 17396 C C . GLY E 2 2071 ? 126.092 105.925 164.738 1.00 64.02 2071 GLY A C 1
ATOM 17397 O O . GLY E 2 2071 ? 126.767 105.926 165.767 1.00 67.99 2071 GLY A O 1
ATOM 17398 N N . THR E 2 2072 ? 125.677 107.037 164.144 1.00 69.11 2072 THR A N 1
ATOM 17399 C CA . THR E 2 2072 ? 125.977 108.370 164.639 1.00 75.54 2072 THR A CA 1
ATOM 17400 C C . THR E 2 2072 ? 124.708 109.205 164.649 1.00 78.84 2072 THR A C 1
ATOM 17401 O O . THR E 2 2072 ? 123.779 108.934 163.881 1.00 80.20 2072 THR A O 1
ATOM 17405 N N . PRO E 2 2073 ? 124.630 110.225 165.512 1.00 76.21 2073 PRO A N 1
ATOM 17406 C CA . PRO E 2 2073 ? 123.452 111.101 165.494 1.00 71.79 2073 PRO A CA 1
ATOM 17407 C C . PRO E 2 2073 ? 123.366 111.902 164.206 1.00 79.24 2073 PRO A C 1
ATOM 17408 O O . PRO E 2 2073 ? 124.229 112.739 163.922 1.00 75.47 2073 PRO A O 1
ATOM 17412 N N . SER E 2 2074 ? 122.322 111.649 163.417 1.00 84.56 2074 SER A N 1
ATOM 17413 C CA . SER E 2 2074 ? 122.172 112.285 162.115 1.00 82.12 2074 SER A CA 1
ATOM 17414 C C . SER E 2 2074 ? 121.552 113.674 162.194 1.00 86.85 2074 SER A C 1
ATOM 17415 O O . SER E 2 2074 ? 121.423 114.332 161.157 1.00 89.84 2074 SER A O 1
ATOM 17418 N N . THR E 2 2075 ? 121.161 114.132 163.385 1.00 90.40 2075 THR A N 1
ATOM 17419 C CA . THR E 2 2075 ? 120.611 115.475 163.524 1.00 92.42 2075 THR A CA 1
ATOM 17420 C C . THR E 2 2075 ? 121.647 116.558 163.253 1.00 95.89 2075 THR A C 1
ATOM 17421 O O . THR E 2 2075 ? 121.270 117.709 163.008 1.00 92.28 2075 THR A O 1
ATOM 17425 N N . ARG E 2 2076 ? 122.938 116.217 163.300 1.00 93.66 2076 ARG A N 1
ATOM 17426 C CA . ARG E 2 2076 ? 123.979 117.217 163.092 1.00 93.25 2076 ARG A CA 1
ATOM 17427 C C . ARG E 2 2076 ? 123.913 117.803 161.687 1.00 91.23 2076 ARG A C 1
ATOM 17428 O O . ARG E 2 2076 ? 124.078 119.014 161.503 1.00 87.69 2076 ARG A O 1
ATOM 17436 N N . LYS E 2 2077 ? 123.670 116.961 160.685 1.00 76.67 2077 LYS A N 1
ATOM 17437 C CA . LYS E 2 2077 ? 123.668 117.420 159.303 1.00 76.58 2077 LYS A CA 1
ATOM 17438 C C . LYS E 2 2077 ? 122.289 117.868 158.834 1.00 75.56 2077 LYS A C 1
ATOM 17439 O O . LYS E 2 2077 ? 122.188 118.804 158.034 1.00 80.42 2077 LYS A O 1
ATOM 17445 N N . TRP E 2 2078 ? 121.220 117.223 159.306 1.00 77.60 2078 TRP A N 1
ATOM 17446 C CA . TRP E 2 2078 ? 119.886 117.676 158.930 1.00 80.58 2078 TRP A CA 1
ATOM 17447 C C . TRP E 2 2078 ? 119.513 118.969 159.641 1.00 83.36 2078 TRP A C 1
ATOM 17448 O O . TRP E 2 2078 ? 118.829 119.820 159.060 1.00 84.49 2078 TRP A O 1
ATOM 17459 N N . LEU E 2 2079 ? 119.948 119.136 160.886 1.00 84.46 2079 LEU A N 1
ATOM 17460 C CA . LEU E 2 2079 ? 119.654 120.322 161.687 1.00 83.56 2079 LEU A CA 1
ATOM 17461 C C . LEU E 2 2079 ? 120.969 121.055 161.935 1.00 86.86 2079 LEU A C 1
ATOM 17462 O O . LEU E 2 2079 ? 121.662 120.799 162.923 1.00 86.36 2079 LEU A O 1
ATOM 17467 N N . ASP E 2 2080 ? 121.311 121.967 161.028 1.00 92.31 2080 ASP A N 1
ATOM 17468 C CA . ASP E 2 2080 ? 122.516 122.775 161.138 1.00 91.39 2080 ASP A CA 1
ATOM 17469 C C . ASP E 2 2080 ? 122.274 124.074 161.895 1.00 90.69 2080 ASP A C 1
ATOM 17470 O O . ASP E 2 2080 ? 123.177 124.914 161.970 1.00 89.72 2080 ASP A O 1
ATOM 17475 N N . LEU E 2 2081 ? 121.080 124.252 162.451 1.00 85.82 2081 LEU A N 1
ATOM 17476 C CA . LEU E 2 2081 ? 120.747 125.470 163.165 1.00 82.87 2081 LEU A CA 1
ATOM 17477 C C . LEU E 2 2081 ? 121.583 125.587 164.439 1.00 83.61 2081 LEU A C 1
ATOM 17478 O O . LEU E 2 2081 ? 122.030 124.579 164.992 1.00 86.39 2081 LEU A O 1
ATOM 17483 N N . PRO E 2 2082 ? 121.816 126.805 164.922 1.00 83.97 2082 PRO A N 1
ATOM 17484 C CA . PRO E 2 2082 ? 122.595 126.975 166.151 1.00 83.59 2082 PRO A CA 1
ATOM 17485 C C . PRO E 2 2082 ? 121.783 126.577 167.373 1.00 85.54 2082 PRO A C 1
ATOM 17486 O O . PRO E 2 2082 ? 120.559 126.444 167.335 1.00 89.40 2082 PRO A O 1
ATOM 17490 N N . ASP E 2 2083 ? 122.493 126.390 168.478 1.00 98.43 2083 ASP A N 1
ATOM 17491 C CA . ASP E 2 2083 ? 121.893 126.014 169.754 1.00 97.18 2083 ASP A CA 1
ATOM 17492 C C . ASP E 2 2083 ? 121.940 127.234 170.669 1.00 100.01 2083 ASP A C 1
ATOM 17493 O O . ASP E 2 2083 ? 122.903 127.437 171.410 1.00 100.74 2083 ASP A O 1
ATOM 17498 N N . TYR E 2 2084 ? 120.891 128.052 170.608 1.00 96.15 2084 TYR A N 1
ATOM 17499 C CA . TYR E 2 2084 ? 120.793 129.199 171.498 1.00 96.57 2084 TYR A CA 1
ATOM 17500 C C . TYR E 2 2084 ? 120.709 128.738 172.946 1.00 98.76 2084 TYR A C 1
ATOM 17501 O O . TYR E 2 2084 ? 120.097 127.714 173.255 1.00 98.70 2084 TYR A O 1
ATOM 17510 N N . SER E 2 2085 ? 121.350 129.492 173.838 1.00 104.51 2085 SER A N 1
ATOM 17511 C CA . SER E 2 2085 ? 121.337 129.155 175.254 1.00 104.18 2085 SER A CA 1
ATOM 17512 C C . SER E 2 2085 ? 120.158 129.764 175.999 1.00 102.39 2085 SER A C 1
ATOM 17513 O O . SER E 2 2085 ? 119.967 129.454 177.180 1.00 102.90 2085 SER A O 1
ATOM 17516 N N . SER E 2 2086 ? 119.371 130.614 175.348 1.00 96.42 2086 SER A N 1
ATOM 17517 C CA . SER E 2 2086 ? 118.231 131.265 175.975 1.00 97.77 2086 SER A CA 1
ATOM 17518 C C . SER E 2 2086 ? 117.019 131.161 175.064 1.00 101.18 2086 SER A C 1
ATOM 17519 O O . SER E 2 2086 ? 117.149 131.173 173.837 1.00 102.06 2086 SER A O 1
ATOM 17522 N N . PHE E 2 2087 ? 115.840 131.055 175.676 1.00 96.63 2087 PHE A N 1
ATOM 17523 C CA . PHE E 2 2087 ? 114.602 130.984 174.910 1.00 94.56 2087 PHE A CA 1
ATOM 17524 C C . PHE E 2 2087 ? 114.223 132.339 174.327 1.00 95.85 2087 PHE A C 1
ATOM 17525 O O . PHE E 2 2087 ? 113.571 132.401 173.278 1.00 97.24 2087 PHE A O 1
ATOM 17533 N N . ASN E 2 2088 ? 114.620 133.429 174.988 1.00 96.72 2088 ASN A N 1
ATOM 17534 C CA . ASN E 2 2088 ? 114.359 134.759 174.448 1.00 97.29 2088 ASN A CA 1
ATOM 17535 C C . ASN E 2 2088 ? 115.093 134.974 173.130 1.00 95.02 2088 ASN A C 1
ATOM 17536 O O . ASN E 2 2088 ? 114.513 135.488 172.168 1.00 94.37 2088 ASN A O 1
ATOM 17541 N N . GLU E 2 2089 ? 116.366 134.575 173.066 1.00 94.90 2089 GLU A N 1
ATOM 17542 C CA . GLU E 2 2089 ? 117.097 134.614 171.803 1.00 96.08 2089 GLU A CA 1
ATOM 17543 C C . GLU E 2 2089 ? 116.457 133.695 170.772 1.00 96.46 2089 GLU A C 1
ATOM 17544 O O . GLU E 2 2089 ? 116.410 134.026 169.580 1.00 97.24 2089 GLU A O 1
ATOM 17550 N N . LEU E 2 2090 ? 115.983 132.525 171.158 1.00 93.42 2090 LEU A N 1
ATOM 17551 C CA . LEU E 2 2090 ? 115.297 131.737 170.115 1.00 89.96 2090 LEU A CA 1
ATOM 17552 C C . LEU E 2 2090 ? 114.181 132.603 169.593 1.00 87.36 2090 LEU A C 1
ATOM 17553 O O . LEU E 2 2090 ? 114.253 132.970 168.438 1.00 88.38 2090 LEU A O 1
ATOM 17558 N N . GLN E 2 2091 ? 113.226 132.977 170.443 1.00 90.85 2091 GLN A N 1
ATOM 17559 C CA . GLN E 2 2091 ? 112.100 133.695 169.846 1.00 91.73 2091 GLN A CA 1
ATOM 17560 C C . GLN E 2 2091 ? 112.557 134.874 168.995 1.00 92.81 2091 GLN A C 1
ATOM 17561 O O . GLN E 2 2091 ? 111.952 135.153 167.953 1.00 90.32 2091 GLN A O 1
ATOM 17567 N N . SER E 2 2092 ? 113.609 135.577 169.422 1.00 93.77 2092 SER A N 1
ATOM 17568 C CA . SER E 2 2092 ? 114.106 136.713 168.651 1.00 92.05 2092 SER A CA 1
ATOM 17569 C C . SER E 2 2092 ? 114.575 136.279 167.270 1.00 92.28 2092 SER A C 1
ATOM 17570 O O . SER E 2 2092 ? 114.442 137.028 166.295 1.00 94.44 2092 SER A O 1
ATOM 17573 N N . GLU E 2 2093 ? 115.133 135.073 167.168 1.00 84.48 2093 GLU A N 1
ATOM 17574 C CA . GLU E 2 2093 ? 115.636 134.612 165.879 1.00 81.68 2093 GLU A CA 1
ATOM 17575 C C . GLU E 2 2093 ? 114.513 134.499 164.852 1.00 86.35 2093 GLU A C 1
ATOM 17576 O O . GLU E 2 2093 ? 114.641 134.993 163.727 1.00 90.33 2093 GLU A O 1
ATOM 17582 N N . MET E 2 2094 ? 113.387 133.880 165.221 1.00 79.86 2094 MET A N 1
ATOM 17583 C CA . MET E 2 2094 ? 112.256 133.866 164.295 1.00 76.14 2094 MET A CA 1
ATOM 17584 C C . MET E 2 2094 ? 111.601 135.232 164.171 1.00 81.53 2094 MET A C 1
ATOM 17585 O O . MET E 2 2094 ? 110.993 135.526 163.136 1.00 89.08 2094 MET A O 1
ATOM 17590 N N . ALA E 2 2095 ? 111.704 136.082 165.196 1.00 87.84 2095 ALA A N 1
ATOM 17591 C CA . ALA E 2 2095 ? 111.235 137.453 165.024 1.00 89.45 2095 ALA A CA 1
ATOM 17592 C C . ALA E 2 2095 ? 111.966 138.136 163.876 1.00 92.29 2095 ALA A C 1
ATOM 17593 O O . ALA E 2 2095 ? 111.362 138.905 163.122 1.00 94.19 2095 ALA A O 1
ATOM 17595 N N . ARG E 2 2096 ? 113.265 137.871 163.738 1.00 82.50 2096 ARG A N 1
ATOM 17596 C CA . ARG E 2 2096 ? 113.994 138.356 162.569 1.00 80.34 2096 ARG A CA 1
ATOM 17597 C C . ARG E 2 2096 ? 113.590 137.606 161.305 1.00 77.31 2096 ARG A C 1
ATOM 17598 O O . ARG E 2 2096 ? 113.347 138.227 160.265 1.00 77.51 2096 ARG A O 1
ATOM 17606 N N . LEU E 2 2097 ? 113.512 136.275 161.386 1.00 69.02 2097 LEU A N 1
ATOM 17607 C CA . LEU E 2 2097 ? 113.315 135.446 160.198 1.00 68.37 2097 LEU A CA 1
ATOM 17608 C C . LEU E 2 2097 ? 111.990 135.757 159.509 1.00 73.06 2097 LEU A C 1
ATOM 17609 O O . LEU E 2 2097 ? 111.951 136.004 158.295 1.00 78.51 2097 LEU A O 1
ATOM 17614 N N . ILE E 2 2098 ? 110.892 135.732 160.267 1.00 75.58 2098 ILE A N 1
ATOM 17615 C CA . ILE E 2 2098 ? 109.568 135.932 159.690 1.00 71.11 2098 ILE A CA 1
ATOM 17616 C C . ILE E 2 2098 ? 109.434 137.341 159.131 1.00 74.15 2098 ILE A C 1
ATOM 17617 O O . ILE E 2 2098 ? 108.966 137.536 158.002 1.00 75.47 2098 ILE A O 1
ATOM 17622 N N . THR E 2 2099 ? 109.847 138.345 159.906 1.00 75.45 2099 THR A N 1
ATOM 17623 C CA . THR E 2 2099 ? 109.731 139.727 159.461 1.00 72.76 2099 THR A CA 1
ATOM 17624 C C . THR E 2 2099 ? 110.621 140.029 158.266 1.00 75.87 2099 THR A C 1
ATOM 17625 O O . THR E 2 2099 ? 110.313 140.948 157.501 1.00 75.64 2099 THR A O 1
ATOM 17629 N N . ILE E 2 2100 ? 111.712 139.289 158.086 1.00 70.73 2100 ILE A N 1
ATOM 17630 C CA . ILE E 2 2100 ? 112.584 139.508 156.939 1.00 65.95 2100 ILE A CA 1
ATOM 17631 C C . ILE E 2 2100 ? 112.051 138.811 155.695 1.00 70.67 2100 ILE A C 1
ATOM 17632 O O . ILE E 2 2100 ? 112.066 139.380 154.600 1.00 73.39 2100 ILE A O 1
ATOM 17637 N N . HIS E 2 2101 ? 111.557 137.580 155.829 1.00 68.80 2101 HIS A N 1
ATOM 17638 C CA . HIS E 2 2101 ? 111.172 136.807 154.656 1.00 62.37 2101 HIS A CA 1
ATOM 17639 C C . HIS E 2 2101 ? 109.682 136.844 154.343 1.00 63.60 2101 HIS A C 1
ATOM 17640 O O . HIS E 2 2101 ? 109.254 136.165 153.407 1.00 64.93 2101 HIS A O 1
ATOM 17647 N N . LEU E 2 2102 ? 108.882 137.603 155.088 1.00 79.11 2102 LEU A N 1
ATOM 17648 C CA . LEU E 2 2102 ? 107.503 137.841 154.683 1.00 78.31 2102 LEU A CA 1
ATOM 17649 C C . LEU E 2 2102 ? 107.346 139.136 153.895 1.00 75.75 2102 LEU A C 1
ATOM 17650 O O . LEU E 2 2102 ? 106.231 139.460 153.463 1.00 76.02 2102 LEU A O 1
ATOM 17655 N N . LYS E 2 2103 ? 108.438 139.884 153.713 1.00 84.45 2103 LYS A N 1
ATOM 17656 C CA . LYS E 2 2103 ? 108.373 141.134 152.965 1.00 84.15 2103 LYS A CA 1
ATOM 17657 C C . LYS E 2 2103 ? 107.993 140.887 151.514 1.00 85.23 2103 LYS A C 1
ATOM 17658 O O . LYS E 2 2103 ? 107.151 141.600 150.959 1.00 89.20 2103 LYS A O 1
ATOM 17664 N N . GLU E 2 2104 ? 108.596 139.875 150.885 1.00 85.59 2104 GLU A N 1
ATOM 17665 C CA . GLU E 2 2104 ? 108.204 139.521 149.526 1.00 86.15 2104 GLU A CA 1
ATOM 17666 C C . GLU E 2 2104 ? 106.741 139.110 149.467 1.00 86.65 2104 GLU A C 1
ATOM 17667 O O . GLU E 2 2104 ? 106.025 139.487 148.531 1.00 89.88 2104 GLU A O 1
ATOM 17673 N N . VAL E 2 2105 ? 106.284 138.347 150.459 1.00 82.94 2105 VAL A N 1
ATOM 17674 C CA . VAL E 2 2105 ? 104.891 137.915 150.501 1.00 84.49 2105 VAL A CA 1
ATOM 17675 C C . VAL E 2 2105 ? 103.957 139.118 150.496 1.00 84.70 2105 VAL A C 1
ATOM 17676 O O . VAL E 2 2105 ? 103.029 139.204 149.682 1.00 85.75 2105 VAL A O 1
ATOM 17680 N N . ILE E 2 2106 ? 104.204 140.073 151.390 1.00 88.84 2106 ILE A N 1
ATOM 17681 C CA . ILE E 2 2106 ? 103.332 141.243 151.470 1.00 90.41 2106 ILE A CA 1
ATOM 17682 C C . ILE E 2 2106 ? 103.448 142.090 150.209 1.00 89.12 2106 ILE A C 1
ATOM 17683 O O . ILE E 2 2106 ? 102.460 142.670 149.742 1.00 91.27 2106 ILE A O 1
ATOM 17688 N N . GLU E 2 2107 ? 104.648 142.169 149.632 1.00 88.47 2107 GLU A N 1
ATOM 17689 C CA . GLU E 2 2107 ? 104.829 142.959 148.420 1.00 90.36 2107 GLU A CA 1
ATOM 17690 C C . GLU E 2 2107 ? 103.986 142.412 147.274 1.00 93.94 2107 GLU A C 1
ATOM 17691 O O . GLU E 2 2107 ? 103.261 143.162 146.612 1.00 93.12 2107 GLU A O 1
ATOM 17697 N N . ILE E 2 2108 ? 104.057 141.100 147.031 1.00 96.56 2108 ILE A N 1
ATOM 17698 C CA . ILE E 2 2108 ? 103.235 140.536 145.959 1.00 95.81 2108 ILE A CA 1
ATOM 17699 C C . ILE E 2 2108 ? 101.754 140.602 146.311 1.00 97.68 2108 ILE A C 1
ATOM 17700 O O . ILE E 2 2108 ? 100.912 140.811 145.427 1.00 99.26 2108 ILE A O 1
ATOM 17705 N N . LEU E 2 2109 ? 101.402 140.428 147.590 1.00 97.01 2109 LEU A N 1
ATOM 17706 C CA . LEU E 2 2109 ? 99.996 140.501 147.975 1.00 96.98 2109 LEU A CA 1
ATOM 17707 C C . LEU E 2 2109 ? 99.420 141.879 147.671 1.00 98.37 2109 LEU A C 1
ATOM 17708 O O . LEU E 2 2109 ? 98.305 141.993 147.150 1.00 98.54 2109 LEU A O 1
ATOM 17713 N N . LYS E 2 2110 ? 100.168 142.937 147.985 1.00 98.35 2110 LYS A N 1
ATOM 17714 C CA . LYS E 2 2110 ? 99.718 144.282 147.652 1.00 96.57 2110 LYS A CA 1
ATOM 17715 C C . LYS E 2 2110 ? 99.760 144.544 146.151 1.00 97.83 2110 LYS A C 1
ATOM 17716 O O . LYS E 2 2110 ? 98.886 145.246 145.632 1.00 98.03 2110 LYS A O 1
ATOM 17722 N N . GLY E 2 2111 ? 100.743 143.982 145.444 1.00 106.75 2111 GLY A N 1
ATOM 17723 C CA . GLY E 2 2111 ? 100.826 144.200 144.009 1.00 109.19 2111 GLY A CA 1
ATOM 17724 C C . GLY E 2 2111 ? 99.651 143.613 143.251 1.00 110.46 2111 GLY A C 1
ATOM 17725 O O . GLY E 2 2111 ? 99.095 144.258 142.358 1.00 110.10 2111 GLY A O 1
ATOM 17726 N N . GLN E 2 2112 ? 99.257 142.383 143.588 1.00 112.59 2112 GLN A N 1
ATOM 17727 C CA . GLN E 2 2112 ? 98.131 141.773 142.890 1.00 111.73 2112 GLN A CA 1
ATOM 17728 C C . GLN E 2 2112 ? 96.796 142.345 143.350 1.00 113.82 2112 GLN A C 1
ATOM 17729 O O . GLN E 2 2112 ? 95.836 142.367 142.573 1.00 116.06 2112 GLN A O 1
ATOM 17735 N N . ALA E 2 2113 ? 96.714 142.810 144.593 1.00 107.91 2113 ALA A N 1
ATOM 17736 C CA . ALA E 2 2113 ? 95.476 143.367 145.124 1.00 107.04 2113 ALA A CA 1
ATOM 17737 C C . ALA E 2 2113 ? 95.633 144.852 145.430 1.00 106.48 2113 ALA A C 1
ATOM 17738 O O . ALA E 2 2113 ? 96.144 145.614 144.609 1.00 105.65 2113 ALA A O 1
ATOM 17740 N N . GLY E 2 2127 ? 99.373 131.948 139.860 1.00 100.07 2127 GLY A N 1
ATOM 17741 C CA . GLY E 2 2127 ? 100.503 132.832 139.639 1.00 101.42 2127 GLY A CA 1
ATOM 17742 C C . GLY E 2 2127 ? 101.166 133.292 140.922 1.00 103.65 2127 GLY A C 1
ATOM 17743 O O . GLY E 2 2127 ? 101.973 132.567 141.501 1.00 102.71 2127 GLY A O 1
ATOM 17744 N N . PRO E 2 2128 ? 100.834 134.508 141.367 1.00 107.36 2128 PRO A N 1
ATOM 17745 C CA . PRO E 2 2128 ? 101.428 135.010 142.614 1.00 104.13 2128 PRO A CA 1
ATOM 17746 C C . PRO E 2 2128 ? 101.048 134.190 143.833 1.00 103.34 2128 PRO A C 1
ATOM 17747 O O . PRO E 2 2128 ? 101.831 134.129 144.791 1.00 105.30 2128 PRO A O 1
ATOM 17751 N N . LEU E 2 2129 ? 99.874 133.558 143.830 1.00 91.87 2129 LEU A N 1
ATOM 17752 C CA . LEU E 2 2129 ? 99.440 132.798 144.999 1.00 91.82 2129 LEU A CA 1
ATOM 17753 C C . LEU E 2 2129 ? 100.319 131.572 145.222 1.00 93.21 2129 LEU A C 1
ATOM 17754 O O . LEU E 2 2129 ? 100.569 131.185 146.368 1.00 95.27 2129 LEU A O 1
ATOM 17759 N N . GLY E 2 2130 ? 100.791 130.945 144.143 1.00 88.76 2130 GLY A N 1
ATOM 17760 C CA . GLY E 2 2130 ? 101.695 129.817 144.299 1.00 87.66 2130 GLY A CA 1
ATOM 17761 C C . GLY E 2 2130 ? 103.009 130.212 144.945 1.00 86.11 2130 GLY A C 1
ATOM 17762 O O . GLY E 2 2130 ? 103.512 129.517 145.834 1.00 87.00 2130 GLY A O 1
ATOM 17763 N N . LYS E 2 2131 ? 103.583 131.336 144.506 1.00 77.46 2131 LYS A N 1
ATOM 17764 C CA . LYS E 2 2131 ? 104.771 131.867 145.159 1.00 75.74 2131 LYS A CA 1
ATOM 17765 C C . LYS E 2 2131 ? 104.489 132.212 146.614 1.00 75.91 2131 LYS A C 1
ATOM 17766 O O . LYS E 2 2131 ? 105.323 131.947 147.491 1.00 76.49 2131 LYS A O 1
ATOM 17772 N N . ILE E 2 2132 ? 103.315 132.780 146.888 1.00 75.95 2132 ILE A N 1
ATOM 17773 C CA . ILE E 2 2132 ? 102.946 133.110 148.258 1.00 74.21 2132 ILE A CA 1
ATOM 17774 C C . ILE E 2 2132 ? 102.958 131.853 149.117 1.00 74.84 2132 ILE A C 1
ATOM 17775 O O . ILE E 2 2132 ? 103.546 131.824 150.207 1.00 80.58 2132 ILE A O 1
ATOM 17780 N N . ASN E 2 2133 ? 102.333 130.784 148.618 1.00 73.46 2133 ASN A N 1
ATOM 17781 C CA . ASN E 2 2133 ? 102.214 129.547 149.378 1.00 69.21 2133 ASN A CA 1
ATOM 17782 C C . ASN E 2 2133 ? 103.570 128.887 149.589 1.00 74.47 2133 ASN A C 1
ATOM 17783 O O . ASN E 2 2133 ? 103.857 128.385 150.681 1.00 83.43 2133 ASN A O 1
ATOM 17788 N N . THR E 2 2134 ? 104.417 128.858 148.555 1.00 68.70 2134 THR A N 1
ATOM 17789 C CA . THR E 2 2134 ? 105.714 128.210 148.734 1.00 68.84 2134 THR A CA 1
ATOM 17790 C C . THR E 2 2134 ? 106.604 128.998 149.688 1.00 69.98 2134 THR A C 1
ATOM 17791 O O . THR E 2 2134 ? 107.324 128.396 150.495 1.00 77.03 2134 THR A O 1
ATOM 17795 N N . ILE E 2 2135 ? 106.555 130.334 149.640 1.00 58.95 2135 ILE A N 1
ATOM 17796 C CA . ILE E 2 2135 ? 107.330 131.116 150.598 1.00 57.47 2135 ILE A CA 1
ATOM 17797 C C . ILE E 2 2135 ? 106.822 130.878 152.014 1.00 53.22 2135 ILE A C 1
ATOM 17798 O O . ILE E 2 2135 ? 107.615 130.719 152.953 1.00 58.76 2135 ILE A O 1
ATOM 17803 N N . LEU E 2 2136 ? 105.499 130.846 152.194 1.00 60.06 2136 LEU A N 1
ATOM 17804 C CA . LEU E 2 2136 ? 104.948 130.581 153.520 1.00 61.33 2136 LEU A CA 1
ATOM 17805 C C . LEU E 2 2136 ? 105.367 129.208 154.028 1.00 59.08 2136 LEU A C 1
ATOM 17806 O O . LEU E 2 2136 ? 105.736 129.057 155.198 1.00 68.23 2136 LEU A O 1
ATOM 17811 N N . ARG E 2 2137 ? 105.316 128.193 153.161 1.00 64.27 2137 ARG A N 1
ATOM 17812 C CA . ARG E 2 2137 ? 105.705 126.848 153.575 1.00 69.35 2137 ARG A CA 1
ATOM 17813 C C . ARG E 2 2137 ? 107.176 126.793 153.957 1.00 70.88 2137 ARG A C 1
ATOM 17814 O O . ARG E 2 2137 ? 107.540 126.159 154.952 1.00 78.38 2137 ARG A O 1
ATOM 17822 N N . LEU E 2 2138 ? 108.040 127.444 153.174 1.00 64.10 2138 LEU A N 1
ATOM 17823 C CA . LEU E 2 2138 ? 109.460 127.458 153.511 1.00 59.65 2138 LEU A CA 1
ATOM 17824 C C . LEU E 2 2138 ? 109.706 128.153 154.844 1.00 59.38 2138 LEU A C 1
ATOM 17825 O O . LEU E 2 2138 ? 110.495 127.668 155.665 1.00 62.65 2138 LEU A O 1
ATOM 17830 N N . ILE E 2 2139 ? 109.030 129.279 155.081 1.00 57.85 2139 ILE A N 1
ATOM 17831 C CA . ILE E 2 2139 ? 109.199 129.994 156.344 1.00 59.51 2139 ILE A CA 1
ATOM 17832 C C . ILE E 2 2139 ? 108.755 129.124 157.513 1.00 61.66 2139 ILE A C 1
ATOM 17833 O O . ILE E 2 2139 ? 109.452 129.018 158.531 1.00 64.56 2139 ILE A O 1
ATOM 17838 N N . VAL E 2 2140 ? 107.596 128.477 157.383 1.00 58.90 2140 VAL A N 1
ATOM 17839 C CA . VAL E 2 2140 ? 107.076 127.675 158.486 1.00 55.24 2140 VAL A CA 1
ATOM 17840 C C . VAL E 2 2140 ? 107.954 126.452 158.726 1.00 58.47 2140 VAL A C 1
ATOM 17841 O O . VAL E 2 2140 ? 108.176 126.053 159.873 1.00 62.92 2140 VAL A O 1
ATOM 17845 N N . GLU E 2 2141 ? 108.475 125.840 157.661 1.00 60.22 2141 GLU A N 1
ATOM 17846 C CA . GLU E 2 2141 ? 109.359 124.692 157.842 1.00 60.99 2141 GLU A CA 1
ATOM 17847 C C . GLU E 2 2141 ? 110.666 125.101 158.508 1.00 65.68 2141 GLU A C 1
ATOM 17848 O O . GLU E 2 2141 ? 111.192 124.376 159.362 1.00 71.07 2141 GLU A O 1
ATOM 17854 N N . ARG E 2 2142 ? 111.211 126.261 158.129 1.00 62.98 2142 ARG A N 1
ATOM 17855 C CA . ARG E 2 2142 ? 112.408 126.757 158.798 1.00 57.48 2142 ARG A CA 1
ATOM 17856 C C . ARG E 2 2142 ? 112.133 127.017 160.274 1.00 63.95 2142 ARG A C 1
ATOM 17857 O O . ARG E 2 2142 ? 112.961 126.694 161.134 1.00 67.60 2142 ARG A O 1
ATOM 17865 N N . ILE E 2 2143 ? 110.964 127.580 160.588 1.00 63.40 2143 ILE A N 1
ATOM 17866 C CA . ILE E 2 2143 ? 110.603 127.800 161.986 1.00 63.03 2143 ILE A CA 1
ATOM 17867 C C . ILE E 2 2143 ? 110.483 126.467 162.715 1.00 64.34 2143 ILE A C 1
ATOM 17868 O O . ILE E 2 2143 ? 110.871 126.336 163.884 1.00 67.09 2143 ILE A O 1
ATOM 17873 N N . LEU E 2 2144 ? 109.947 125.455 162.029 1.00 65.89 2144 LEU A N 1
ATOM 17874 C CA . LEU E 2 2144 ? 109.786 124.134 162.627 1.00 61.22 2144 LEU A CA 1
ATOM 17875 C C . LEU E 2 2144 ? 111.136 123.524 162.978 1.00 65.00 2144 LEU A C 1
ATOM 17876 O O . LEU E 2 2144 ? 111.316 122.972 164.069 1.00 73.03 2144 LEU A O 1
ATOM 17881 N N . MET E 2 2145 ? 112.096 123.596 162.055 1.00 68.35 2145 MET A N 1
ATOM 17882 C CA . MET E 2 2145 ? 113.421 123.070 162.365 1.00 65.10 2145 MET A CA 1
ATOM 17883 C C . MET E 2 2145 ? 114.144 123.911 163.407 1.00 65.63 2145 MET A C 1
ATOM 17884 O O . MET E 2 2145 ? 114.935 123.361 164.182 1.00 69.16 2145 MET A O 1
ATOM 17889 N N . TYR E 2 2146 ? 113.881 125.219 163.461 1.00 70.36 2146 TYR A N 1
ATOM 17890 C CA . TYR E 2 2146 ? 114.381 126.023 164.573 1.00 69.28 2146 TYR A CA 1
ATOM 17891 C C . TYR E 2 2146 ? 113.863 125.493 165.901 1.00 67.92 2146 TYR A C 1
ATOM 17892 O O . TYR E 2 2146 ? 114.621 125.365 166.869 1.00 69.64 2146 TYR A O 1
ATOM 17901 N N . THR E 2 2147 ? 112.567 125.187 165.963 1.00 71.64 2147 THR A N 1
ATOM 17902 C CA . THR E 2 2147 ? 111.976 124.668 167.193 1.00 66.68 2147 THR A CA 1
ATOM 17903 C C . THR E 2 2147 ? 112.561 123.310 167.557 1.00 65.75 2147 THR A C 1
ATOM 17904 O O . THR E 2 2147 ? 112.918 123.064 168.715 1.00 66.20 2147 THR A O 1
ATOM 17908 N N . VAL E 2 2148 ? 112.673 122.415 166.572 1.00 72.56 2148 VAL A N 1
ATOM 17909 C CA . VAL E 2 2148 ? 113.165 121.065 166.837 1.00 69.56 2148 VAL A CA 1
ATOM 17910 C C . VAL E 2 2148 ? 114.615 121.104 167.302 1.00 68.67 2148 VAL A C 1
ATOM 17911 O O . VAL E 2 2148 ? 115.008 120.368 168.215 1.00 73.17 2148 VAL A O 1
ATOM 17915 N N . ARG E 2 2149 ? 115.432 121.959 166.683 1.00 75.61 2149 ARG A N 1
ATOM 17916 C CA . ARG E 2 2149 ? 116.828 122.070 167.092 1.00 75.02 2149 ARG A CA 1
ATOM 17917 C C . ARG E 2 2149 ? 116.947 122.602 168.514 1.00 79.19 2149 ARG A C 1
ATOM 17918 O O . ARG E 2 2149 ? 117.805 122.154 169.284 1.00 79.82 2149 ARG A O 1
ATOM 17926 N N . ASN E 2 2150 ? 116.094 123.557 168.881 1.00 75.09 2150 ASN A N 1
ATOM 17927 C CA . ASN E 2 2150 ? 116.085 124.157 170.212 1.00 64.69 2150 ASN A CA 1
ATOM 17928 C C . ASN E 2 2150 ? 114.935 123.616 171.058 1.00 69.49 2150 ASN A C 1
ATOM 17929 O O . ASN E 2 2150 ? 114.346 124.333 171.866 1.00 78.06 2150 ASN A O 1
ATOM 17934 N N . TRP E 2 2151 ? 114.609 122.335 170.873 1.00 72.88 2151 TRP A N 1
ATOM 17935 C CA . TRP E 2 2151 ? 113.506 121.723 171.606 1.00 71.99 2151 TRP A CA 1
ATOM 17936 C C . TRP E 2 2151 ? 113.797 121.625 173.098 1.00 71.10 2151 TRP A C 1
ATOM 17937 O O . TRP E 2 2151 ? 112.881 121.772 173.915 1.00 78.27 2151 TRP A O 1
ATOM 17948 N N . CYS E 2 2152 ? 115.055 121.376 173.470 1.00 82.52 2152 CYS A N 1
ATOM 17949 C CA . CYS E 2 2152 ? 115.388 121.170 174.877 1.00 84.32 2152 CYS A CA 1
ATOM 17950 C C . CYS E 2 2152 ? 115.137 122.423 175.709 1.00 84.71 2152 CYS A C 1
ATOM 17951 O O . CYS E 2 2152 ? 114.599 122.338 176.819 1.00 86.61 2152 CYS A O 1
ATOM 17954 N N . ILE E 2 2153 ? 115.515 123.595 175.194 1.00 81.64 2153 ILE A N 1
ATOM 17955 C CA . ILE E 2 2153 ? 115.442 124.812 176.000 1.00 82.37 2153 ILE A CA 1
ATOM 17956 C C . ILE E 2 2153 ? 114.058 125.438 176.025 1.00 82.77 2153 ILE A C 1
ATOM 17957 O O . ILE E 2 2153 ? 113.866 126.453 176.706 1.00 87.26 2153 ILE A O 1
ATOM 17962 N N . LEU E 2 2154 ? 113.092 124.874 175.306 1.00 77.95 2154 LEU A N 1
ATOM 17963 C CA . LEU E 2 2154 ? 111.731 125.386 175.379 1.00 81.38 2154 LEU A CA 1
ATOM 17964 C C . LEU E 2 2154 ? 111.157 125.157 176.775 1.00 82.06 2154 LEU A C 1
ATOM 17965 O O . LEU E 2 2154 ? 111.449 124.137 177.407 1.00 84.76 2154 LEU A O 1
ATOM 17970 N N . PRO E 2 2155 ? 110.348 126.084 177.285 1.00 82.01 2155 PRO A N 1
ATOM 17971 C CA . PRO E 2 2155 ? 109.613 125.807 178.523 1.00 84.28 2155 PRO A CA 1
ATOM 17972 C C . PRO E 2 2155 ? 108.647 124.652 178.320 1.00 82.83 2155 PRO A C 1
ATOM 17973 O O . PRO E 2 2155 ? 108.169 124.399 177.212 1.00 82.26 2155 PRO A O 1
ATOM 17977 N N . THR E 2 2156 ? 108.371 123.934 179.411 1.00 84.80 2156 THR A N 1
ATOM 17978 C CA . THR E 2 2156 ? 107.605 122.696 179.303 1.00 84.25 2156 THR A CA 1
ATOM 17979 C C . THR E 2 2156 ? 106.196 122.938 178.774 1.00 88.07 2156 THR A C 1
ATOM 17980 O O . THR E 2 2156 ? 105.602 122.038 178.171 1.00 87.35 2156 THR A O 1
ATOM 17984 N N . GLN E 2 2157 ? 105.646 124.136 178.977 1.00 93.57 2157 GLN A N 1
ATOM 17985 C CA . GLN E 2 2157 ? 104.301 124.420 178.484 1.00 91.58 2157 GLN A CA 1
ATOM 17986 C C . GLN E 2 2157 ? 104.262 124.452 176.959 1.00 91.85 2157 GLN A C 1
ATOM 17987 O O . GLN E 2 2157 ? 103.423 123.788 176.331 1.00 90.07 2157 GLN A O 1
ATOM 17993 N N . THR E 2 2158 ? 105.165 125.218 176.340 1.00 90.44 2158 THR A N 1
ATOM 17994 C CA . THR E 2 2158 ? 105.195 125.247 174.884 1.00 90.42 2158 THR A CA 1
ATOM 17995 C C . THR E 2 2158 ? 105.702 123.934 174.308 1.00 86.83 2158 THR A C 1
ATOM 17996 O O . THR E 2 2158 ? 105.286 123.553 173.212 1.00 86.71 2158 THR A O 1
ATOM 18000 N N . ARG E 2 2159 ? 106.562 123.220 175.036 1.00 82.42 2159 ARG A N 1
ATOM 18001 C CA . ARG E 2 2159 ? 106.943 121.876 174.617 1.00 84.26 2159 ARG A CA 1
ATOM 18002 C C . ARG E 2 2159 ? 105.724 120.966 174.552 1.00 84.47 2159 ARG A C 1
ATOM 18003 O O . ARG E 2 2159 ? 105.528 120.238 173.568 1.00 84.35 2159 ARG A O 1
ATOM 18011 N N . LEU E 2 2160 ? 104.875 121.018 175.581 1.00 87.98 2160 LEU A N 1
ATOM 18012 C CA . LEU E 2 2160 ? 103.668 120.203 175.605 1.00 89.77 2160 LEU A CA 1
ATOM 18013 C C . LEU E 2 2160 ? 102.727 120.579 174.470 1.00 89.58 2160 LEU A C 1
ATOM 18014 O O . LEU E 2 2160 ? 102.191 119.702 173.783 1.00 87.25 2160 LEU A O 1
ATOM 18019 N N . THR E 2 2161 ? 102.507 121.879 174.255 1.00 88.25 2161 THR A N 1
ATOM 18020 C CA . THR E 2 2161 ? 101.569 122.263 173.203 1.00 86.57 2161 THR A CA 1
ATOM 18021 C C . THR E 2 2161 ? 102.116 121.963 171.812 1.00 90.44 2161 THR A C 1
ATOM 18022 O O . THR E 2 2161 ? 101.334 121.625 170.917 1.00 91.03 2161 THR A O 1
ATOM 18026 N N . LEU E 2 2162 ? 103.436 122.044 171.612 1.00 89.93 2162 LEU A N 1
ATOM 18027 C CA . LEU E 2 2162 ? 104.022 121.610 170.351 1.00 87.24 2162 LEU A CA 1
ATOM 18028 C C . LEU E 2 2162 ? 103.845 120.114 170.143 1.00 84.90 2162 LEU A C 1
ATOM 18029 O O . LEU E 2 2162 ? 103.545 119.675 169.030 1.00 83.68 2162 LEU A O 1
ATOM 18034 N N . ARG E 2 2163 ? 104.030 119.316 171.198 1.00 77.16 2163 ARG A N 1
ATOM 18035 C CA . ARG E 2 2163 ? 103.785 117.883 171.073 1.00 76.78 2163 ARG A CA 1
ATOM 18036 C C . ARG E 2 2163 ? 102.335 117.606 170.697 1.00 80.76 2163 ARG A C 1
ATOM 18037 O O . ARG E 2 2163 ? 102.060 116.794 169.801 1.00 78.78 2163 ARG A O 1
ATOM 18045 N N . GLN E 2 2164 ? 101.393 118.282 171.362 1.00 92.13 2164 GLN A N 1
ATOM 18046 C CA . GLN E 2 2164 ? 99.986 118.117 171.010 1.00 90.77 2164 GLN A CA 1
ATOM 18047 C C . GLN E 2 2164 ? 99.728 118.489 169.558 1.00 88.27 2164 GLN A C 1
ATOM 18048 O O . GLN E 2 2164 ? 99.062 117.738 168.840 1.00 90.96 2164 GLN A O 1
ATOM 18054 N N . SER E 2 2165 ? 100.267 119.622 169.099 1.00 86.08 2165 SER A N 1
ATOM 18055 C CA . SER E 2 2165 ? 100.045 120.037 167.719 1.00 88.88 2165 SER A CA 1
ATOM 18056 C C . SER E 2 2165 ? 100.615 119.023 166.733 1.00 89.28 2165 SER A C 1
ATOM 18057 O O . SER E 2 2165 ? 99.960 118.679 165.743 1.00 89.44 2165 SER A O 1
ATOM 18060 N N . ILE E 2 2166 ? 101.824 118.521 166.994 1.00 79.79 2166 ILE A N 1
ATOM 18061 C CA . ILE E 2 2166 ? 102.440 117.566 166.079 1.00 80.83 2166 ILE A CA 1
ATOM 18062 C C . ILE E 2 2166 ? 101.678 116.246 166.067 1.00 83.94 2166 ILE A C 1
ATOM 18063 O O . ILE E 2 2166 ? 101.644 115.554 165.041 1.00 84.56 2166 ILE A O 1
ATOM 18068 N N . GLU E 2 2167 ? 101.052 115.870 167.187 1.00 88.07 2167 GLU A N 1
ATOM 18069 C CA . GLU E 2 2167 ? 100.389 114.568 167.244 1.00 88.74 2167 GLU A CA 1
ATOM 18070 C C . GLU E 2 2167 ? 99.269 114.450 166.214 1.00 90.97 2167 GLU A C 1
ATOM 18071 O O . GLU E 2 2167 ? 99.138 113.412 165.555 1.00 93.19 2167 GLU A O 1
ATOM 18077 N N . LEU E 2 2168 ? 98.454 115.496 166.047 1.00 91.10 2168 LEU A N 1
ATOM 18078 C CA . LEU E 2 2168 ? 97.431 115.435 165.006 1.00 90.06 2168 LEU A CA 1
ATOM 18079 C C . LEU E 2 2168 ? 98.008 115.523 163.598 1.00 91.92 2168 LEU A C 1
ATOM 18080 O O . LEU E 2 2168 ? 97.264 115.314 162.634 1.00 94.55 2168 LEU A O 1
ATOM 18085 N N . GLY E 2 2169 ? 99.291 115.823 163.453 1.00 87.39 2169 GLY A N 1
ATOM 18086 C CA . GLY E 2 2169 ? 99.924 115.844 162.152 1.00 88.00 2169 GLY A CA 1
ATOM 18087 C C . GLY E 2 2169 ? 100.093 117.203 161.514 1.00 87.29 2169 GLY A C 1
ATOM 18088 O O . GLY E 2 2169 ? 100.280 117.270 160.294 1.00 89.12 2169 GLY A O 1
ATOM 18089 N N . GLU E 2 2170 ? 100.030 118.282 162.288 1.00 76.45 2170 GLU A N 1
ATOM 18090 C CA . GLU E 2 2170 ? 100.218 119.625 161.768 1.00 74.56 2170 GLU A CA 1
ATOM 18091 C C . GLU E 2 2170 ? 101.150 120.396 162.692 1.00 78.24 2170 GLU A C 1
ATOM 18092 O O . GLU E 2 2170 ? 101.325 120.048 163.861 1.00 75.30 2170 GLU A O 1
ATOM 18098 N N . PHE E 2 2171 ? 101.761 121.444 162.150 1.00 79.24 2171 PHE A N 1
ATOM 18099 C CA . PHE E 2 2171 ? 102.631 122.326 162.917 1.00 77.51 2171 PHE A CA 1
ATOM 18100 C C . PHE E 2 2171 ? 102.040 123.727 162.869 1.00 76.83 2171 PHE A C 1
ATOM 18101 O O . PHE E 2 2171 ? 102.224 124.451 161.886 1.00 77.03 2171 PHE A O 1
ATOM 18109 N N . ARG E 2 2172 ? 101.320 124.101 163.923 1.00 80.60 2172 ARG A N 1
ATOM 18110 C CA . ARG E 2 2172 ? 100.768 125.442 164.015 1.00 81.54 2172 ARG A CA 1
ATOM 18111 C C . ARG E 2 2172 ? 101.860 126.413 164.435 1.00 82.52 2172 ARG A C 1
ATOM 18112 O O . ARG E 2 2172 ? 102.643 126.136 165.348 1.00 84.09 2172 ARG A O 1
ATOM 18120 N N . LEU E 2 2173 ? 101.922 127.551 163.747 1.00 81.86 2173 LEU A N 1
ATOM 18121 C CA . LEU E 2 2173 ? 103.010 128.489 163.985 1.00 82.20 2173 LEU A CA 1
ATOM 18122 C C . LEU E 2 2173 ? 102.813 129.285 165.270 1.00 81.14 2173 LEU A C 1
ATOM 18123 O O . LEU E 2 2173 ? 103.803 129.669 165.900 1.00 81.82 2173 LEU A O 1
ATOM 18128 N N . ARG E 2 2174 ? 101.570 129.527 165.677 1.00 87.60 2174 ARG A N 1
ATOM 18129 C CA . ARG E 2 2174 ? 101.270 130.384 166.818 1.00 89.73 2174 ARG A CA 1
ATOM 18130 C C . ARG E 2 2174 ? 101.707 129.803 168.156 1.00 88.33 2174 ARG A C 1
ATOM 18131 O O . ARG E 2 2174 ? 101.838 130.560 169.123 1.00 89.47 2174 ARG A O 1
ATOM 18139 N N . ASP E 2 2175 ? 101.918 128.491 168.250 1.00 89.39 2175 ASP A N 1
ATOM 18140 C CA . ASP E 2 2175 ? 102.305 127.923 169.537 1.00 90.31 2175 ASP A CA 1
ATOM 18141 C C . ASP E 2 2175 ? 103.713 128.343 169.939 1.00 91.87 2175 ASP A C 1
ATOM 18142 O O . ASP E 2 2175 ? 103.960 128.642 171.113 1.00 91.98 2175 ASP A O 1
ATOM 18147 N N . VAL E 2 2176 ? 104.648 128.370 168.988 1.00 89.20 2176 VAL A N 1
ATOM 18148 C CA . VAL E 2 2176 ? 106.031 128.702 169.321 1.00 84.83 2176 VAL A CA 1
ATOM 18149 C C . VAL E 2 2176 ? 106.171 130.187 169.625 1.00 87.46 2176 VAL A C 1
ATOM 18150 O O . VAL E 2 2176 ? 106.797 130.576 170.618 1.00 88.92 2176 VAL A O 1
ATOM 18154 N N . ILE E 2 2177 ? 105.600 131.041 168.780 1.00 96.83 2177 ILE A N 1
ATOM 18155 C CA . ILE E 2 2177 ? 105.743 132.484 168.941 1.00 96.02 2177 ILE A CA 1
ATOM 18156 C C . ILE E 2 2177 ? 104.523 133.166 168.339 1.00 100.26 2177 ILE A C 1
ATOM 18157 O O . ILE E 2 2177 ? 104.075 132.817 167.244 1.00 97.82 2177 ILE A O 1
ATOM 18162 N N . THR E 2 2178 ? 103.976 134.163 169.083 1.00 109.88 2178 THR A N 1
ATOM 18163 C CA . THR E 2 2178 ? 102.783 134.977 168.913 1.00 106.67 2178 THR A CA 1
ATOM 18164 C C . THR E 2 2178 ? 103.081 136.221 168.078 1.00 108.68 2178 THR A C 1
ATOM 18165 O O . THR E 2 2178 ? 104.223 136.688 168.038 1.00 109.40 2178 THR A O 1
ATOM 18169 N N . PRO E 2 2179 ? 102.074 136.779 167.391 1.00 104.85 2179 PRO A N 1
ATOM 18170 C CA . PRO E 2 2179 ? 102.338 137.976 166.567 1.00 101.90 2179 PRO A CA 1
ATOM 18171 C C . PRO E 2 2179 ? 102.829 139.173 167.364 1.00 104.36 2179 PRO A C 1
ATOM 18172 O O . PRO E 2 2179 ? 103.672 139.933 166.870 1.00 106.14 2179 PRO A O 1
ATOM 18176 N N . MET E 2 2180 ? 102.323 139.370 168.583 1.00 107.91 2180 MET A N 1
ATOM 18177 C CA . MET E 2 2180 ? 102.808 140.475 169.406 1.00 106.68 2180 MET A CA 1
ATOM 18178 C C . MET E 2 2180 ? 104.273 140.278 169.774 1.00 107.60 2180 MET A C 1
ATOM 18179 O O . MET E 2 2180 ? 105.051 141.239 169.807 1.00 107.30 2180 MET A O 1
ATOM 18184 N N . GLU E 2 2181 ? 104.669 139.035 170.055 1.00 102.22 2181 GLU A N 1
ATOM 18185 C CA . GLU E 2 2181 ? 106.084 138.750 170.271 1.00 100.73 2181 GLU A CA 1
ATOM 18186 C C . GLU E 2 2181 ? 106.898 139.024 169.015 1.00 100.18 2181 GLU A C 1
ATOM 18187 O O . GLU E 2 2181 ? 108.004 139.574 169.091 1.00 102.42 2181 GLU A O 1
ATOM 18193 N N . ILE E 2 2182 ? 106.368 138.652 167.847 1.00 96.11 2182 ILE A N 1
ATOM 18194 C CA . ILE E 2 2182 ? 107.072 138.909 166.592 1.00 98.06 2182 ILE A CA 1
ATOM 18195 C C . ILE E 2 2182 ? 107.311 140.402 166.420 1.00 99.01 2182 ILE A C 1
ATOM 18196 O O . ILE E 2 2182 ? 108.408 140.839 166.054 1.00 99.45 2182 ILE A O 1
ATOM 18201 N N . LEU E 2 2183 ? 106.282 141.208 166.685 1.00 103.72 2183 LEU A N 1
ATOM 18202 C CA . LEU E 2 2183 ? 106.426 142.652 166.547 1.00 103.63 2183 LEU A CA 1
ATOM 18203 C C . LEU E 2 2183 ? 107.387 143.219 167.586 1.00 104.81 2183 LEU A C 1
ATOM 18204 O O . LEU E 2 2183 ? 108.173 144.121 167.274 1.00 105.70 2183 LEU A O 1
ATOM 18209 N N . LYS E 2 2184 ? 107.343 142.699 168.814 1.00 104.82 2184 LYS A N 1
ATOM 18210 C CA . LYS E 2 2184 ? 108.169 143.235 169.892 1.00 105.17 2184 LYS A CA 1
ATOM 18211 C C . LYS E 2 2184 ? 109.639 142.874 169.708 1.00 104.50 2184 LYS A C 1
ATOM 18212 O O . LYS E 2 2184 ? 110.522 143.721 169.890 1.00 104.05 2184 LYS A O 1
ATOM 18218 N N . LEU E 2 2185 ? 109.924 141.626 169.346 1.00 101.30 2185 LEU A N 1
ATOM 18219 C CA . LEU E 2 2185 ? 111.295 141.138 169.280 1.00 100.64 2185 LEU A CA 1
ATOM 18220 C C . LEU E 2 2185 ? 111.960 141.386 167.931 1.00 101.75 2185 LEU A C 1
ATOM 18221 O O . LEU E 2 2185 ? 113.114 140.986 167.748 1.00 101.56 2185 LEU A O 1
ATOM 18226 N N . SER E 2 2186 ? 111.272 142.026 166.990 1.00 108.91 2186 SER A N 1
ATOM 18227 C CA . SER E 2 2186 ? 111.880 142.300 165.698 1.00 108.91 2186 SER A CA 1
ATOM 18228 C C . SER E 2 2186 ? 112.153 143.792 165.540 1.00 108.92 2186 SER A C 1
ATOM 18229 O O . SER E 2 2186 ? 111.464 144.622 166.141 1.00 107.31 2186 SER A O 1
ATOM 18232 N N . PRO E 2 2187 ? 113.161 144.164 164.751 1.00 116.09 2187 PRO A N 1
ATOM 18233 C CA . PRO E 2 2187 ? 113.427 145.590 164.527 1.00 114.86 2187 PRO A CA 1
ATOM 18234 C C . PRO E 2 2187 ? 112.256 146.267 163.833 1.00 114.72 2187 PRO A C 1
ATOM 18235 O O . PRO E 2 2187 ? 111.594 145.680 162.974 1.00 112.86 2187 PRO A O 1
ATOM 18239 N N . ASN E 2 2188 ? 112.001 147.515 164.218 1.00 125.06 2188 ASN A N 1
ATOM 18240 C CA . ASN E 2 2188 ? 110.954 148.291 163.569 1.00 126.39 2188 ASN A CA 1
ATOM 18241 C C . ASN E 2 2188 ? 111.340 148.580 162.123 1.00 126.37 2188 ASN A C 1
ATOM 18242 O O . ASN E 2 2188 ? 112.483 148.937 161.830 1.00 126.66 2188 ASN A O 1
ATOM 18247 N N . ARG E 2 2189 ? 110.377 148.421 161.219 1.00 115.65 2189 ARG A N 1
ATOM 18248 C CA . ARG E 2 2189 ? 110.604 148.599 159.794 1.00 116.32 2189 ARG A CA 1
ATOM 18249 C C . ARG E 2 2189 ? 109.339 149.153 159.159 1.00 115.40 2189 ARG A C 1
ATOM 18250 O O . ARG E 2 2189 ? 108.280 149.196 159.789 1.00 112.34 2189 ARG A O 1
ATOM 18258 N N . LYS E 2 2190 ? 109.462 149.601 157.908 1.00 124.80 2190 LYS A N 1
ATOM 18259 C CA . LYS E 2 2190 ? 108.289 150.066 157.178 1.00 124.89 2190 LYS A CA 1
ATOM 18260 C C . LYS E 2 2190 ? 107.271 148.946 157.022 1.00 124.00 2190 LYS A C 1
ATOM 18261 O O . LYS E 2 2190 ? 106.058 149.171 157.102 1.00 121.72 2190 LYS A O 1
ATOM 18267 N N . TYR E 2 2191 ? 107.815 147.728 156.907 1.00 117.27 2191 TYR A N 1
ATOM 18268 C CA . TYR E 2 2191 ? 106.942 146.534 156.932 1.00 114.97 2191 TYR A CA 1
ATOM 18269 C C . TYR E 2 2191 ? 106.478 146.437 158.385 1.00 114.03 2191 TYR A C 1
ATOM 18270 O O . TYR E 2 2191 ? 107.322 146.634 159.275 1.00 114.13 2191 TYR A O 1
ATOM 18279 N N . LEU E 2 2192 ? 105.200 146.088 158.489 1.00 116.27 2192 LEU A N 1
ATOM 18280 C CA . LEU E 2 2192 ? 104.604 145.865 159.809 1.00 120.06 2192 LEU A CA 1
ATOM 18281 C C . LEU E 2 2192 ? 104.513 147.215 160.487 1.00 120.79 2192 LEU A C 1
ATOM 18282 O O . LEU E 2 2192 ? 104.859 147.308 161.672 1.00 120.42 2192 LEU A O 1
ATOM 18287 N N . LYS E 2 2193 ? 104.019 148.224 159.763 1.00 126.82 2193 LYS A N 1
ATOM 18288 C CA . LYS E 2 2193 ? 103.907 149.590 160.337 1.00 127.94 2193 LYS A CA 1
ATOM 18289 C C . LYS E 2 2193 ? 102.508 150.158 160.070 1.00 127.07 2193 LYS A C 1
ATOM 18290 O O . LYS E 2 2193 ? 102.126 151.114 160.772 1.00 127.32 2193 LYS A O 1
ATOM 18296 N N . SER E 2 2194 ? 101.765 149.597 159.107 1.00 123.33 2194 SER A N 1
ATOM 18297 C CA . SER E 2 2194 ? 100.447 150.206 158.776 1.00 124.40 2194 SER A CA 1
ATOM 18298 C C . SER E 2 2194 ? 99.299 149.317 159.205 1.00 123.43 2194 SER A C 1
ATOM 18299 O O . SER E 2 2194 ? 99.484 148.084 159.225 1.00 121.92 2194 SER A O 1
ATOM 18302 N N . ALA E 2 2195 ? 98.143 149.938 159.474 1.00 126.56 2195 ALA A N 1
ATOM 18303 C CA . ALA E 2 2195 ? 97.077 149.098 160.016 1.00 125.69 2195 ALA A CA 1
ATOM 18304 C C . ALA E 2 2195 ? 96.718 147.975 159.051 1.00 126.10 2195 ALA A C 1
ATOM 18305 O O . ALA E 2 2195 ? 96.502 146.832 159.469 1.00 125.57 2195 ALA A O 1
ATOM 18307 N N . LEU E 2 2196 ? 96.658 148.283 157.754 1.00 124.79 2196 LEU A N 1
ATOM 18308 C CA . LEU E 2 2196 ? 96.430 147.245 156.756 1.00 124.73 2196 LEU A CA 1
ATOM 18309 C C . LEU E 2 2196 ? 97.562 146.226 156.757 1.00 123.93 2196 LEU A C 1
ATOM 18310 O O . LEU E 2 2196 ? 97.320 145.014 156.675 1.00 122.01 2196 LEU A O 1
ATOM 18315 N N . ASN E 2 2197 ? 98.807 146.701 156.851 1.00 119.40 2197 ASN A N 1
ATOM 18316 C CA . ASN E 2 2197 ? 99.951 145.796 156.868 1.00 118.94 2197 ASN A CA 1
ATOM 18317 C C . ASN E 2 2197 ? 99.923 144.888 158.089 1.00 119.67 2197 ASN A C 1
ATOM 18318 O O . ASN E 2 2197 ? 100.146 143.677 157.976 1.00 118.90 2197 ASN A O 1
ATOM 18323 N N . GLN E 2 2198 ? 99.642 145.450 159.265 1.00 118.82 2198 GLN A N 1
ATOM 18324 C CA . GLN E 2 2198 ? 99.565 144.626 160.466 1.00 118.13 2198 GLN A CA 1
ATOM 18325 C C . GLN E 2 2198 ? 98.404 143.643 160.387 1.00 119.37 2198 GLN A C 1
ATOM 18326 O O . GLN E 2 2198 ? 98.534 142.488 160.808 1.00 118.00 2198 GLN A O 1
ATOM 18332 N N . SER E 2 2199 ? 97.265 144.079 159.843 1.00 123.38 2199 SER A N 1
ATOM 18333 C CA . SER E 2 2199 ? 96.113 143.192 159.727 1.00 123.00 2199 SER A CA 1
ATOM 18334 C C . SER E 2 2199 ? 96.412 142.009 158.817 1.00 120.93 2199 SER A C 1
ATOM 18335 O O . SER E 2 2199 ? 96.116 140.859 159.165 1.00 120.00 2199 SER A O 1
ATOM 18338 N N . THR E 2 2200 ? 97.010 142.264 157.649 1.00 111.34 2200 THR A N 1
ATOM 18339 C CA . THR E 2 2200 ? 97.347 141.149 156.771 1.00 110.88 2200 THR A CA 1
ATOM 18340 C C . THR E 2 2200 ? 98.469 140.294 157.344 1.00 112.01 2200 THR A C 1
ATOM 18341 O O . THR E 2 2200 ? 98.495 139.084 157.091 1.00 113.91 2200 THR A O 1
ATOM 18345 N N . PHE E 2 2201 ? 99.376 140.879 158.131 1.00 105.26 2201 PHE A N 1
ATOM 18346 C CA . PHE E 2 2201 ? 100.385 140.069 158.805 1.00 108.07 2201 PHE A CA 1
ATOM 18347 C C . PHE E 2 2201 ? 99.746 139.114 159.802 1.00 108.00 2201 PHE A C 1
ATOM 18348 O O . PHE E 2 2201 ? 100.131 137.945 159.888 1.00 107.71 2201 PHE A O 1
ATOM 18356 N N . ASN E 2 2202 ? 98.777 139.600 160.583 1.00 100.65 2202 ASN A N 1
ATOM 18357 C CA . ASN E 2 2202 ? 98.090 138.712 161.517 1.00 98.43 2202 ASN A CA 1
ATOM 18358 C C . ASN E 2 2202 ? 97.259 137.670 160.782 1.00 98.91 2202 ASN A C 1
ATOM 18359 O O . ASN E 2 2202 ? 97.135 136.532 161.251 1.00 98.86 2202 ASN A O 1
ATOM 18364 N N . HIS E 2 2203 ? 96.678 138.036 159.637 1.00 101.19 2203 HIS A N 1
ATOM 18365 C CA . HIS E 2 2203 ? 95.943 137.060 158.839 1.00 101.95 2203 HIS A CA 1
ATOM 18366 C C . HIS E 2 2203 ? 96.864 135.946 158.357 1.00 102.56 2203 HIS A C 1
ATOM 18367 O O . HIS E 2 2203 ? 96.528 134.760 158.458 1.00 104.49 2203 HIS A O 1
ATOM 18374 N N . LEU E 2 2204 ? 98.041 136.307 157.840 1.00 91.70 2204 LEU A N 1
ATOM 18375 C CA . LEU E 2 2204 ? 99.010 135.306 157.408 1.00 87.58 2204 LEU A CA 1
ATOM 18376 C C . LEU E 2 2204 ? 99.734 134.664 158.581 1.00 85.61 2204 LEU A C 1
ATOM 18377 O O . LEU E 2 2204 ? 100.502 133.718 158.382 1.00 85.71 2204 LEU A O 1
ATOM 18382 N N . MET E 2 2205 ? 99.508 135.164 159.793 1.00 95.72 2205 MET A N 1
ATOM 18383 C CA . MET E 2 2205 ? 100.248 134.728 160.966 1.00 95.95 2205 MET A CA 1
ATOM 18384 C C . MET E 2 2205 ? 99.514 133.640 161.738 1.00 97.94 2205 MET A C 1
ATOM 18385 O O . MET E 2 2205 ? 100.157 132.858 162.448 1.00 100.66 2205 MET A O 1
ATOM 18390 N N . GLY E 2 2206 ? 98.193 133.560 161.599 1.00 99.59 2206 GLY A N 1
ATOM 18391 C CA . GLY E 2 2206 ? 97.397 132.582 162.315 1.00 100.16 2206 GLY A CA 1
ATOM 18392 C C . GLY E 2 2206 ? 97.399 131.198 161.698 1.00 102.09 2206 GLY A C 1
ATOM 18393 O O . GLY E 2 2206 ? 98.430 130.734 161.199 1.00 101.91 2206 GLY A O 1
ATOM 18394 N N . GLU E 2 2207 ? 96.248 130.527 161.730 1.00 101.16 2207 GLU A N 1
ATOM 18395 C CA . GLU E 2 2207 ? 96.139 129.164 161.225 1.00 98.36 2207 GLU A CA 1
ATOM 18396 C C . GLU E 2 2207 ? 96.273 129.070 159.712 1.00 97.54 2207 GLU A C 1
ATOM 18397 O O . GLU E 2 2207 ? 96.494 127.968 159.197 1.00 100.15 2207 GLU A O 1
ATOM 18403 N N . THR E 2 2208 ? 96.151 130.185 158.988 1.00 94.88 2208 THR A N 1
ATOM 18404 C CA . THR E 2 2208 ? 96.228 130.146 157.533 1.00 97.36 2208 THR A CA 1
ATOM 18405 C C . THR E 2 2208 ? 97.610 129.764 157.022 1.00 95.26 2208 THR A C 1
ATOM 18406 O O . THR E 2 2208 ? 97.738 129.406 155.846 1.00 95.68 2208 THR A O 1
ATOM 18410 N N . SER E 2 2209 ? 98.640 129.838 157.863 1.00 84.54 2209 SER A N 1
ATOM 18411 C CA . SER E 2 2209 ? 99.987 129.432 157.491 1.00 80.20 2209 SER A CA 1
ATOM 18412 C C . SER E 2 2209 ? 100.371 128.081 158.080 1.00 79.74 2209 SER A C 1
ATOM 18413 O O . SER E 2 2209 ? 101.528 127.668 157.954 1.00 83.41 2209 SER A O 1
ATOM 18416 N N . ASP E 2 2210 ? 99.435 127.389 158.723 1.00 83.28 2210 ASP A N 1
ATOM 18417 C CA . ASP E 2 2210 ? 99.730 126.084 159.297 1.00 84.27 2210 ASP A CA 1
ATOM 18418 C C . ASP E 2 2210 ? 100.032 125.076 158.196 1.00 85.78 2210 ASP A C 1
ATOM 18419 O O . ASP E 2 2210 ? 99.380 125.058 157.150 1.00 86.20 2210 ASP A O 1
ATOM 18424 N N . ILE E 2 2211 ? 101.028 124.229 158.439 1.00 75.14 2211 ILE A N 1
ATOM 18425 C CA . ILE E 2 2211 ? 101.440 123.215 157.479 1.00 73.62 2211 ILE A CA 1
ATOM 18426 C C . ILE E 2 2211 ? 101.097 121.840 158.033 1.00 74.31 2211 ILE A C 1
ATOM 18427 O O . ILE E 2 2211 ? 100.990 121.642 159.249 1.00 71.04 2211 ILE A O 1
ATOM 18432 N N . LEU E 2 2212 ? 100.920 120.886 157.125 1.00 78.06 2212 LEU A N 1
ATOM 18433 C CA . LEU E 2 2212 ? 100.615 119.507 157.470 1.00 75.83 2212 LEU A CA 1
ATOM 18434 C C . LEU E 2 2212 ? 101.850 118.639 157.273 1.00 76.74 2212 LEU A C 1
ATOM 18435 O O . LEU E 2 2212 ? 102.724 118.945 156.457 1.00 76.18 2212 LEU A O 1
ATOM 18440 N N . LEU E 2 2213 ? 101.914 117.552 158.033 1.00 69.36 2213 LEU A N 1
ATOM 18441 C CA . LEU E 2 2213 ? 103.071 116.669 158.055 1.00 63.38 2213 LEU A CA 1
ATOM 18442 C C . LEU E 2 2213 ? 102.648 115.259 157.677 1.00 67.12 2213 LEU A C 1
ATOM 18443 O O . LEU E 2 2213 ? 101.715 114.707 158.271 1.00 65.36 2213 LEU A O 1
ATOM 18448 N N . ASN E 2 2214 ? 103.367 114.687 156.707 1.00 68.72 2214 ASN A N 1
ATOM 18449 C CA . ASN E 2 2214 ? 103.103 113.279 156.323 1.00 66.21 2214 ASN A CA 1
ATOM 18450 C C . ASN E 2 2214 ? 103.608 112.389 157.457 1.00 64.06 2214 ASN A C 1
ATOM 18451 O O . ASN E 2 2214 ? 104.331 112.894 158.335 1.00 73.39 2214 ASN A O 1
ATOM 18456 N N . ARG E 2 2215 ? 103.249 111.110 157.430 1.00 60.00 2215 ARG A N 1
ATOM 18457 C CA . ARG E 2 2215 ? 103.641 110.192 158.495 1.00 62.00 2215 ARG A CA 1
ATOM 18458 C C . ARG E 2 2215 ? 105.154 110.023 158.545 1.00 69.74 2215 ARG A C 1
ATOM 18459 O O . ARG E 2 2215 ? 105.746 110.009 159.630 1.00 74.06 2215 ARG A O 1
ATOM 18467 N N . ALA E 2 2216 ? 105.800 109.905 157.382 1.00 60.25 2216 ALA A N 1
ATOM 18468 C CA . ALA E 2 2216 ? 107.259 109.847 157.352 1.00 54.82 2216 ALA A CA 1
ATOM 18469 C C . ALA E 2 2216 ? 107.865 111.139 157.882 1.00 58.13 2216 ALA A C 1
ATOM 18470 O O . ALA E 2 2216 ? 108.904 111.119 158.552 1.00 57.66 2216 ALA A O 1
ATOM 18472 N N . TYR E 2 2217 ? 107.223 112.274 157.595 1.00 58.94 2217 TYR A N 1
ATOM 18473 C CA . TYR E 2 2217 ? 107.654 113.540 158.178 1.00 57.69 2217 TYR A CA 1
ATOM 18474 C C . TYR E 2 2217 ? 107.524 113.518 159.696 1.00 58.03 2217 TYR A C 1
ATOM 18475 O O . TYR E 2 2217 ? 108.380 114.053 160.408 1.00 63.33 2217 TYR A O 1
ATOM 18484 N N . GLN E 2 2218 ? 106.452 112.907 160.211 1.00 52.50 2218 GLN A N 1
ATOM 18485 C CA . GLN E 2 2218 ? 106.294 112.795 161.657 1.00 44.01 2218 GLN A CA 1
ATOM 18486 C C . GLN E 2 2218 ? 107.384 111.925 162.269 1.00 56.54 2218 GLN A C 1
ATOM 18487 O O . GLN E 2 2218 ? 107.920 112.255 163.334 1.00 69.73 2218 GLN A O 1
ATOM 18493 N N . LYS E 2 2219 ? 107.725 110.810 161.616 1.00 57.69 2219 LYS A N 1
ATOM 18494 C CA . LYS E 2 2219 ? 108.830 109.991 162.107 1.00 56.56 2219 LYS A CA 1
ATOM 18495 C C . LYS E 2 2219 ? 110.134 110.773 162.090 1.00 51.95 2219 LYS A C 1
ATOM 18496 O O . LYS E 2 2219 ? 110.925 110.695 163.035 1.00 52.81 2219 LYS A O 1
ATOM 18502 N N . ARG E 2 2220 ? 110.374 111.531 161.017 1.00 58.86 2220 ARG A N 1
ATOM 18503 C CA . ARG E 2 2220 ? 111.561 112.376 160.945 1.00 59.62 2220 ARG A CA 1
ATOM 18504 C C . ARG E 2 2220 ? 111.613 113.336 162.123 1.00 65.62 2220 ARG A C 1
ATOM 18505 O O . ARG E 2 2220 ? 112.640 113.458 162.800 1.00 63.31 2220 ARG A O 1
ATOM 18513 N N . ILE E 2 2221 ? 110.501 114.022 162.383 1.00 65.06 2221 ILE A N 1
ATOM 18514 C CA . ILE E 2 2221 ? 110.469 115.042 163.425 1.00 53.17 2221 ILE A CA 1
ATOM 18515 C C . ILE E 2 2221 ? 110.699 114.417 164.792 1.00 59.54 2221 ILE A C 1
ATOM 18516 O O . ILE E 2 2221 ? 111.474 114.931 165.605 1.00 67.23 2221 ILE A O 1
ATOM 18521 N N . TRP E 2 2222 ? 110.036 113.293 165.069 1.00 65.62 2222 TRP A N 1
ATOM 18522 C CA . TRP E 2 2222 ? 110.167 112.683 166.390 1.00 63.73 2222 TRP A CA 1
ATOM 18523 C C . TRP E 2 2222 ? 111.552 112.079 166.590 1.00 63.44 2222 TRP A C 1
ATOM 18524 O O . TRP E 2 2222 ? 112.115 112.153 167.690 1.00 71.20 2222 TRP A O 1
ATOM 18535 N N . LYS E 2 2223 ? 112.134 111.497 165.539 1.00 49.72 2223 LYS A N 1
ATOM 18536 C CA . LYS E 2 2223 ? 113.507 111.020 165.644 1.00 54.55 2223 LYS A CA 1
ATOM 18537 C C . LYS E 2 2223 ? 114.469 112.178 165.869 1.00 60.07 2223 LYS A C 1
ATOM 18538 O O . LYS E 2 2223 ? 115.426 112.055 166.639 1.00 64.64 2223 LYS A O 1
ATOM 18544 N N . ALA E 2 2224 ? 114.232 113.314 165.209 1.00 56.26 2224 ALA A N 1
ATOM 18545 C CA . ALA E 2 2224 ? 115.077 114.484 165.425 1.00 53.72 2224 ALA A CA 1
ATOM 18546 C C . ALA E 2 2224 ? 114.949 115.002 166.850 1.00 52.99 2224 ALA A C 1
ATOM 18547 O O . ALA E 2 2224 ? 115.939 115.425 167.455 1.00 61.22 2224 ALA A O 1
ATOM 18549 N N . ILE E 2 2225 ? 113.733 114.993 167.396 1.00 54.77 2225 ILE A N 1
ATOM 18550 C CA . ILE E 2 2225 ? 113.538 115.393 168.786 1.00 53.67 2225 ILE A CA 1
ATOM 18551 C C . ILE E 2 2225 ? 114.302 114.458 169.713 1.00 59.04 2225 ILE A C 1
ATOM 18552 O O . ILE E 2 2225 ? 114.948 114.898 170.673 1.00 68.64 2225 ILE A O 1
ATOM 18557 N N . GLY E 2 2226 ? 114.240 113.155 169.439 1.00 53.72 2226 GLY A N 1
ATOM 18558 C CA . GLY E 2 2226 ? 115.013 112.210 170.226 1.00 54.60 2226 GLY A CA 1
ATOM 18559 C C . GLY E 2 2226 ? 116.505 112.463 170.140 1.00 54.27 2226 GLY A C 1
ATOM 18560 O O . GLY E 2 2226 ? 117.210 112.401 171.148 1.00 59.24 2226 GLY A O 1
ATOM 18561 N N . CYS E 2 2227 ? 117.005 112.751 168.935 1.00 65.65 2227 CYS A N 1
ATOM 18562 C CA . CYS E 2 2227 ? 118.426 113.042 168.766 1.00 63.76 2227 CYS A CA 1
ATOM 18563 C C . CYS E 2 2227 ? 118.830 114.297 169.530 1.00 66.03 2227 CYS A C 1
ATOM 18564 O O . CYS E 2 2227 ? 119.892 114.334 170.160 1.00 66.85 2227 CYS A O 1
ATOM 18567 N N . VAL E 2 2228 ? 118.000 115.340 169.470 1.00 69.07 2228 VAL A N 1
ATOM 18568 C CA . VAL E 2 2228 ? 118.308 116.581 170.177 1.00 67.70 2228 VAL A CA 1
ATOM 18569 C C . VAL E 2 2228 ? 118.324 116.346 171.680 1.00 71.90 2228 VAL A C 1
ATOM 18570 O O . VAL E 2 2228 ? 119.208 116.840 172.390 1.00 79.38 2228 VAL A O 1
ATOM 18574 N N . ILE E 2 2229 ? 117.352 115.588 172.193 1.00 63.87 2229 ILE A N 1
ATOM 18575 C CA . ILE E 2 2229 ? 117.333 115.279 173.620 1.00 63.50 2229 ILE A CA 1
ATOM 18576 C C . ILE E 2 2229 ? 118.565 114.471 174.009 1.00 71.91 2229 ILE A C 1
ATOM 18577 O O . ILE E 2 2229 ? 119.208 114.742 175.028 1.00 78.52 2229 ILE A O 1
ATOM 18582 N N . TYR E 2 2230 ? 118.919 113.473 173.197 1.00 72.47 2230 TYR A N 1
ATOM 18583 C CA . TYR E 2 2230 ? 120.067 112.627 173.507 1.00 70.03 2230 TYR A CA 1
ATOM 18584 C C . TYR E 2 2230 ? 121.363 113.426 173.505 1.00 72.05 2230 TYR A C 1
ATOM 18585 O O . TYR E 2 2230 ? 122.229 113.223 174.364 1.00 73.34 2230 TYR A O 1
ATOM 18594 N N . CYS E 2 2231 ? 121.517 114.340 172.548 1.00 70.40 2231 CYS A N 1
ATOM 18595 C CA . CYS E 2 2231 ? 122.736 115.128 172.434 1.00 69.85 2231 CYS A CA 1
ATOM 18596 C C . CYS E 2 2231 ? 122.731 116.376 173.303 1.00 73.02 2231 CYS A C 1
ATOM 18597 O O . CYS E 2 2231 ? 123.797 116.959 173.530 1.00 79.63 2231 CYS A O 1
ATOM 18600 N N . PHE E 2 2232 ? 121.570 116.802 173.790 1.00 77.51 2232 PHE A N 1
ATOM 18601 C CA . PHE E 2 2232 ? 121.491 117.990 174.634 1.00 79.25 2232 PHE A CA 1
ATOM 18602 C C . PHE E 2 2232 ? 120.763 117.685 175.938 1.00 79.26 2232 PHE A C 1
ATOM 18603 O O . PHE E 2 2232 ? 121.199 118.097 177.011 1.00 82.13 2232 PHE A O 1
#

B-factor: mean 71.86, std 31.85, range [24.45, 215.33]

Foldseek 3Di:
DVVVVVVVVVVVVVVVVVVVVCVVVVPCPVVVVVVVVVVVVVVVVVVVVVVVVPDDDDDD/DVVVVVVVVVVVVVVVVVVVVVVVVVVVVVVVVVVVVVVVVVVVVVVVVVVVVVVPVD/DCVVVVVVVVVVVVVVCVCVVVVVVVVVCVVVVVVVVVVVVVVVVVVVVVVVVVVVVCPDPVDDDDDDD/DVVVVVVCVCVPVVVVVVVVVVVVVCVVCVCVVVVVVVVVVVVVVVVVVVVVVVVVVVVDDDDDPPPPVVDPVVVVPPDDPDDDPDDDDDD/DLLQLFPFLAFDAAFAPLLLVCLCVLQVAQAPDDLVNNFLNNPAPSVVVNVPPVLSNVQSVVVRVVVCVVPVCSVVPPPPGLAHEDEDLQCLLPLLQQFLPPLDPLLVLLLVLLLVLQVQCQLLLLLLLQVLCCQAAVDRCLQCQLVVDDAQTLNNLSCLLCPPPLNRSLSRLVVLLLLLSVLLSCVVVPVSPPQWDWSCGPQWTWIHHVAKIWIAGNVNSYIYIAGNSRSSLVNLLSLLVSLLLSLCVNFPLNVLLNVLLVLLSNLLSVVSSLPPLLSLVVLVLLLQLLVLQLQCDFLAPVFHNPSVVVSLVVQLCSSPVVPSDDSVRSNVSSCSNCVSQPPDDNLNSLLSNQCSSNSGAGNDALQLLQVVLLDLFPDDFAFFPVLLLLLQLLLLLLLQQLVCVPPVRAGADKDWDPPDDPVVVVCNVVSHHDDVLNCLVPSVGSGVMFGAADDPDDLVQDDLLQQEKDAAAFFQVQRLLLAACSSQVVLCVVVVHDHGDHDDDILNLVQQQDLEDDLVVLLCCFLVCVLQVDNRKAKEWEAGHPDHDSFPRIAMHIHNSVVSLQSSVVVRCVPPRLSSRPLAPDDQDLLSSVLVVLCLQQQAQFAPLVKHKAKKKKKFFCRSVQLFAALVSQVSVQCSVCRRNVRRHRLSRFQSSQQQFKYFYRDRSHDFSDSNCPGRQVDDCGRGINHRTRGHGQPGSLSSVQSSLSSLLSSLCSVLVWDWHWHRDSGMIMIITMDMGHPPDDPSVRLNVSVVSCVSSVVSSQVSCSNSRHHGDSSGMRIHRAWYADPSWICGNSWTRQNLSSLSSSLDLFDSFSLGALQVSLLSNQVSLLSNLFRFGRLSVSVSSSLSSSLSSVSCCLSSPSDDDPDCPLSCVCSVDSLLSQQQSQQDLLLLGNSPHFPLSSFDVDWAQVQLRRLLSVLSSCVSPSDHVLLVLCSLQPAAADDALLRCQQDPSHFSAPLSDGLSVVLLLLLLLLSLVSGSRPFSPPLDDPCLVVLSRQQSLQQAVWLEGESLLSNLLLCLFLSNLSVVSSVSNDSDSSSSVVSCVVPPDDPVRVVCSSCSNSVSSVSCCSRSPDRDDGDPVCVVDDSPDRSQVSSFSSRQSNCCVVRVRHTYDDRDAHGQSQLWSKHKAFQLRFGPCVVPPFQFWKKKKFAAQFFPPDRSHRHNGFASFCQDDDDDFQFLADDPPFRPLRVSLLSSQLSQCLFAHPDPVSLVLSVVRSVLFEADDSLLSVLGRTHSPPDVSDDDHNRGSHRCQRRRRMAIFRLRHPDVSVVVSVSSQSSSVSSSVDSSQGPSRRHGNFMMMMTGGSPPGPRDDDDDGSDHIRGPDDDDPDDHPCVNVSRYDHDRADPVRVVLSVLSSVLCVPVNFPPDDLVPLQLVLLLLVLLVLLVQLLVAECLLSCLQHQVLSNLLSVLVNNLLVCLVVCLVLLAAALVSVLLVLLVVLVPGDLVSNVHVLVNCLSVVNVVLCVVVVLFAQFAFLFSQLGPSSVRSSLSNSVSNSVNLVCLVVQNADEAEAEQDSDLVVLQSLLSVLSSLCRNLCVVDPQDDCPPHGSVVSVSSLVCVVVSLVVPPPCPSVNCCRVPNHYRYRNGHSSSVVSSVVLVVDPVSVVVSVVVSPAQPLKDKDWVPFAQLLLLVVQWFGHDRCVLLVVNVCVPPVVDAFLEFEEEEAQCRLCLVVLLCCQSRNHQEYEYAHQDAQSSGDHNDRDDGDNSRNCLWPLVVCLVVPHCGPVRHRYHYHYQDSHGNVLSQLLDVSVLVSLCVVCDFQGHAEYEYQDPPVRSNVLSSVVSCVGHHHAFGKYKYWDFCPVVLVVLLVCQLCVLFWPRWMWMGGLSDRLPGRIIIIIITGHHPRPDPDSVVSNVVSVCCSVPHDRPDDVVSVVVSVVSSVVSSVVSVVVSVCCLQQLAQDDNVVSVVSSVSSSIDRPLVSVQVDDADPALLVLLLVLLALCLSQCPVVVVVVVVVCVSVVVNLVSLQSSQVVNLSSCLLHVNNDPSVLSVVQVVQPRVFKGWQCSSDHLVSSVVSHDDDPQCPDPVNVVVCVVSRGCVSMDGHDSSRSSVSSNSSSNSSNND

Sequence (2345 aa):
ANEIMDLLRGMDARLQHLEQKVDKVLAQGSMVTQIKNELSTVKTTLATIEGMMATVKIMDISANEIMDLLRGMDARLQHLEQKVDKVLAQGSMVTQIKNELSTVKTTLATIEGMMATVANEIMDLLRGMDARLQHLEQKVDKVLAQGSMVTQIKNELSTVKTTLATIEGMMATVKIMDPGNPTGVPVSAISANEIMDLLRGMDARLQHLEQKVDKVLAQGSMVTQIKNELSTVKTTLATIEGMMATVKIMDPGNPTGVPVDELRRSFSDHVTIVSGPGLNEILLPEVHLNSPIVRYKLFYYILHGQLPNDLEPDDLGPLANQNWKAIRAEESQVHARLKQIRVELIARIPSLRWTRSQREIAILIWPRILPILQAYDLRQSMQLPTVWEKLTQSTVNLISDGLERVVLHISNQLTGKPNLFTRSRAYSIPSTRELSQIWFNNEWSGSVKTWLMIKYRMRQLITNQKTGELTDLVTIVDTRSTLCIITPELVALYSSEHKALTYLTFEMVLMVTDMLEGRLNVSSLCTASHYLSPLKKRIEVLLTLVDDLALLMGDKVYGIVSSLESFVYAQLQYGDPVIDIKGTFYGFICNEILDLLTEDNIFTEEEANKVLLDLTSQFDNLSPDLTAELLCIMRLWGHPTLTASQAASKVRESMCAPKVLDFQTIMKTLAFFHAILINGYRRSHNGIWPPTTLHGNAPKSLIEMRHDNSELKYEYVLKNWKSISMLRIHKCFDASPDEDLSIFMKDKAISCPRQDWMGVFRRSLIKQRYRDANRPLPQPFNRRLLLNFLEDDRFDPIKELEYVTSGEYLRDPEFCASYSLKEKEIKATGRIFAKMTKRMRSCQVIAESLLANHAGKLMRENGVVLDQLKLTKSLLTMNQIGIISEHGFEIAACFLTTDLTKYCLNWRYQVIIPFARTLNSMYGIPHLFEWIHLRLMRSTLYVGDPFNPPSDPTQLDLDTALNDDIFIVSPRGGIEGLCQKLWTMISISTIILSATEANTRVMSMVQGDNQAIAITTRVVRSLSHSEKKEQAYKASKLFFERLRANNHGIGHHLKEQETILSSDFFIYSKRVFYKGRILTQALKNVSKMCLTADILGDCSQASCSNLATTVMRLTENGVEKDLCYFLNAFMTIRQLCYDLVFPQTKSLSQDITNAYLNHPILISRLCLLPSQLGGLNFLSCSRLFNRNIGDPLVSAIADVKRLIKAGCLDIWVLYNILGRRPGKGKWSTLAADPYTLNIDYLVPSTTFLKKHAQYTLMERSVNPMLRGVFSENAAEEEEELAQYLLDREVVMPRVAHVILAQSSCGRRKQIQGYLDSTRTIIRYSLEVRPLSAKKLNTVIEYNLLYLSYNLEIIEKPNIVQPFLNAINVDTCSIDIARSLRKLSWATLLNGRPIEGLETPDPIELVHGCLIIGSDECEHCSSGDDKFTWFFLPKGIRLDDDPASNPPIRVPYIGSKTDVASMAYIKGASVSLKSALRLAGVYIWAFGDTEESWQDAYELASTRVNLTLEQLQSLTPLPTSANLVHRKFTPASSYAFSSFVHISNDCQILTDSNLIYQQVMITGLALIETWNNPPINFSVYETTLHLHTGSSCCIRPVESCVVNPPLLPVPLINVPQMNKFVYDPEPLSLLEMEKIEDIAYQTRIGGLDQIPLLEKIPLLAHLTAKQMVNSITTSNWISECCYTYIDSVFVYSGWALLLELSYQMYYLRIQGIQGILDYVYMTLRRIPGMAITGISSTISHPRILRRCINLDVIAPINSPHIASLDYTKLSIDAVMWGTKQVLTNISQGIDYEIVVPSESSDRVLNLVARKLSLLAIIWANYNYPPKVKGMSPEDKCQALTTHLLQTVEQIEKTNIRRMIIEPKLTAYPSNLLSRKLLNAIRDSEEGQFLIASYYNLTEFDFILNLPQPPLHHVLRPLGLSSTSWYKTISVLNYISHMKISDGAHLYLAEGSGASMSLIETFLPGETIWYNSLFNSGENPPQRNFAPLPTQFIESVPYRLIQAGIAAGNGIVQSFYPLWNGNSDITDLSTKTSVEYIIHKVGADTCALVHVDLEGLERAQVHALLITVTVLKPGGLLILKASWEPFNRFSFLLTVLWQFFSTIRILRSSYSDPNNHEVYIIATLAVDPTTSSFTTALNRARTLNEQGFSLIPPELVSEYWRKRVEQGQIIQDCIDKVISECVRDQYLADNNIILQAGGTPSTRKWLDLPDYSSFNELQSEMARLITIHLKEVIEILKGQAGPLGKINTILRLIVERILMYTVRNWCILPTQTRLTLRQSIELGEFRLRDVITPMEILKLSPNRKYLKSALNQSTFNHLMGETSDILLNRAYQKRIWKAIGCVIYCF

Secondary structure (DSSP, 8-state):
-TTTSPPPSS--S--BHHHHHHHHHHTT------HHHHGGGGGS-HHHHHHSSHHHHHHHHHHHHHHHHH-GGGG--TT-SS-EE--GGGGGGGTTT----SS--HHHHHHHHHHHHHTTTHHHHHHHHHHHHHHHHSSTTSSSTTT------HHHHHHHHHSSTTHHHHHHHHHHHHHHHHHHHHHHHT--SS--EE--BTTEEEEE-SSEEEEEETTTTEEEEEEHHHHHHHHHHHHHHHHHHHHHHH-SSSTTHHHHHHHHHHHHHHHHHHHSTTHHHHHHHHHHHHHHHHGGG-S-GGGTTHHHHHHHHHHHHHHHSSSSS-HHHHHHHHHHHHHTTSS--HHHHHTT-SGGGTT--PPB-HHHHHHHHHHHSSS-EEEEHHHHHHHHHHHHHHHHHHHHHTTTT---SEE--TT--HHHHHHHHHT----HHHHHHSHHHHSS-EE-------GGG-STTTTS---BPPPGGG-TTSS-HHHHHHHHHHTT-PPPPP----HHHHHHT-SS--HHHHHHHHHTT-TTT-SS---EEEEPTT--SSTT-EEEEB-HHHHHHHHHHHHHIIIIIGGG--SS---S-HHHHHHHHHHHHTSS------EEEEEEEEEEE-TTHHHH--HHHHHHHHHHHHHHHT-SS-SSHHHHHHTTSEEEB--TT---S-TT---STT--SSTTEEES--S--TTTTHHHHHHHHHHHHHHHHHHTT-B--B---SSEEEEEEEEEEETTS-HHHHHHHHHHHHHHHHHHHHHHHHHTT----TTT-EEESSEEEETTEEEESS-B---HHHHHTT--SS-SSSS--HHHHHHHHHHHHHHHHHTTS-HHHHHHHHHHHHHHHHHHHHHS-SS--S--HHHHHHHS-HHHHHHHHHSBGGGTSSB---SGGGT-S--S-HHHHHHHHHHHHHHHTSS-HHHHHHHHTPPP-S--HHHHHHSTT--S-TT-S-HHHHHHHHHHHHHHHH---STTSSS--TTHHHHHHHHHHHHHSSSSB-HHHHHHHHHTSHHHHHHHHHHTS---HHHHHHHHHHSPPPHHHHHHHHTHHHHHHHHHHTTSSS-----GGGGG--TTS-HHHHHHHHHHHHTHHHHTT--B-S-----HHHH-B--EEETT---TTTSSS-----EEEE-S-EETTS-TTTSPPP-------------SSPPSS--HHHHHHHHHHHHHHHHH--SHHHHHHHHHHHHTT----HHHHHHHS---SS----------S---SSGGG-EEE-TTS---HHHHHHHHHHHHHHHHHHHHS-TT--EESS-EEE--B-SS-SS------------SSPPP-----SS-TTT--S--S-HHHHHHHHHHHHHHHHT-SS-S-HHHHHHHHHHHHHHHHHHHH-----HHHHTTS-HHHHHHHHHHHHHHHHHHHHHHTT--SHHHHHHHHHHHHHHS-TTTTHHHHHHHHSHHHHHHHHHTTS----S-SBGGGS-HHHHHHHHHHHHHHHHHHHHHHT----EEEET----HHHHHHHHHHHHHHHHTTTTSPPPP-TT--GGGGHHHHHHHHHHHH----HHHHHHHHHS--EEEESS---HHHHHHHHHH-HHHHHHHHHHH------EEEE-----GGGGG----SS--THHHHHHHHHHHSSS---SSEEEEET-TT-HHHHHHHHHS--SEEEEE----GGGSPTT------BHHHHTSHHHHHHHTT---TTSS--EE----SS-HHHH-TTSHHHHHHHHHHH-TT-EEEEEE------HHHHHHHHHHHHHEEEEEEEEEEEESSSHHHHHHHHHHHHHHEEEEEEEE-TTS-TTS-EEEEEEEEPSS-----HHHHHHHHHHHHHHS--SS-HHHHHHHHHHHHHHHHHHHHHHHHHHHH--S---HHHHHHHHHTT---THHHH------SSHHHHHHHHHHHHHHHTHHHHHHHHHH--HHHHHHHHHHHHHHHHHHHHHHT-TTS-HHHHHHHHHHHHTTEE-GGGT--HHHHHHHS---STT-SHHHHHHHHHHHSGGG-EE--HHHHHHHHHHHHHHHHH-/-HHHHHHHHHHHHHHHHHHHHHHHHHGGGHHHHHHHHHHHHHHHHHHHHHHHHHHHHTT-TTS-B----/-HHHHHHHHHHHHHHHHHHHHHHHHHHHHTTHHHHHHHHHHHHHHHHHHHHHHHHHHHT-EEEE--SSS---HHHH--S--S-B----S--/-HHHHHHHHHHHHHHHHHHHHHHHHTTHHHHHHHHHHHHHHHHHHHHHHHHHHS-SS---/-HHHHHHHHHHHHHHHHHHHHHHHHHHHHHHHHHHHHHHHHHHHHHHHHHHTTHHHH-